Protein AF-0000000086854869 (afdb_homodimer)

Solvent-accessible surface area (backbone atoms only — not comparable to full-atom values): 96751 Å² total; per-residue (Å²): 84,78,43,75,55,81,60,81,89,51,96,61,34,39,35,35,36,17,92,60,83,68,76,50,72,46,82,39,82,44,96,58,51,78,67,49,78,46,69,44,93,82,46,82,34,31,34,37,36,34,31,77,82,24,32,34,31,41,15,74,59,59,65,77,49,76,43,76,53,48,67,45,35,46,86,92,28,68,38,74,41,45,85,90,57,42,91,50,76,58,31,35,40,33,32,29,50,48,97,88,69,44,23,37,59,37,40,31,38,76,92,57,42,40,90,83,57,47,45,76,76,59,96,64,66,37,40,82,89,34,61,43,78,52,81,55,36,35,34,40,33,34,70,57,59,89,39,64,45,45,31,29,16,43,64,82,44,74,72,39,67,46,42,58,61,84,84,40,54,56,74,42,77,44,81,73,42,63,64,79,59,24,35,31,33,35,34,23,32,67,90,49,82,59,32,24,30,33,31,40,34,38,68,66,41,38,46,28,27,82,45,45,73,31,28,31,46,46,82,42,93,89,75,45,73,46,64,35,61,44,74,45,37,53,41,84,40,31,36,38,36,32,32,44,57,97,86,39,33,40,30,32,38,20,54,53,65,38,73,51,75,40,73,36,58,49,35,66,40,42,74,84,68,43,72,46,89,58,48,74,92,66,19,31,35,16,60,43,55,66,70,81,78,60,89,71,63,58,60,36,52,46,56,36,59,62,22,54,29,40,39,35,29,29,21,39,76,32,75,41,55,58,90,89,52,39,25,24,34,37,19,73,52,58,59,58,49,44,40,46,70,40,79,47,52,49,37,72,47,66,23,27,48,44,46,32,38,37,39,32,75,66,60,95,57,60,43,34,60,35,35,38,16,66,46,80,60,74,50,75,44,80,41,72,78,44,93,62,51,27,32,74,60,49,78,47,67,60,91,76,42,43,44,54,44,37,35,41,35,25,24,69,40,98,85,46,67,83,40,76,43,79,46,70,51,61,82,81,37,86,43,70,52,54,78,84,35,44,39,84,43,69,51,43,49,84,88,63,47,42,64,49,50,22,24,35,41,32,31,55,37,72,36,72,87,44,72,49,40,63,48,75,81,58,65,44,76,68,48,78,43,74,27,60,26,49,76,84,50,44,36,48,21,69,53,25,41,54,57,61,75,70,83,67,88,81,75,52,51,42,55,27,61,86,38,61,75,87,52,78,64,53,77,33,34,67,85,37,70,45,72,53,72,75,31,38,33,70,41,81,78,45,58,38,50,63,71,57,60,72,58,64,79,61,50,77,39,70,33,57,77,40,37,41,36,64,48,40,73,46,58,79,59,64,41,50,43,43,43,51,60,43,78,46,39,38,39,80,47,68,69,27,25,24,53,75,72,23,36,35,40,37,32,58,53,82,77,54,69,49,74,44,68,30,72,54,85,77,59,75,56,47,75,47,61,47,75,61,66,46,66,29,57,28,36,40,40,34,38,42,96,66,30,60,31,68,29,75,47,70,36,38,26,40,70,63,68,41,40,54,44,70,47,60,72,53,67,43,48,52,61,36,81,41,64,40,35,52,48,53,32,67,85,54,60,88,67,28,40,31,37,35,28,63,56,86,47,72,71,59,49,78,39,65,51,60,56,50,78,45,64,43,83,61,71,43,80,38,44,39,35,41,33,42,36,34,66,67,24,44,46,66,31,72,50,64,32,38,27,36,83,69,71,47,76,45,53,32,34,55,42,72,70,55,53,78,72,56,85,74,44,70,70,60,35,50,42,53,14,49,44,52,31,49,49,49,20,66,74,61,70,44,65,54,89,34,44,45,37,47,47,50,86,60,81,75,54,34,33,37,35,35,46,47,68,65,86,83,54,77,88,71,74,90,46,72,65,60,52,49,52,51,51,44,51,53,48,43,28,73,64,63,70,39,65,46,37,41,85,85,23,38,74,38,45,40,35,68,45,74,75,70,67,76,66,64,61,83,67,64,60,61,60,52,47,49,51,43,42,46,46,44,43,47,45,46,47,49,46,48,49,53,54,53,60,56,62,75,102,83,78,43,75,53,82,61,81,86,50,99,60,34,40,36,34,36,16,91,62,82,68,75,48,71,46,80,39,82,47,96,56,52,76,68,48,78,47,69,43,92,82,46,83,36,31,33,36,34,35,29,76,82,25,32,33,32,39,16,74,58,59,64,75,49,75,42,77,54,48,65,46,34,47,85,92,28,66,38,74,41,45,86,92,59,42,90,49,78,59,29,35,41,34,32,31,51,47,96,87,70,44,23,37,57,38,39,31,39,77,92,57,45,42,90,83,56,47,43,77,78,58,96,61,67,36,40,82,89,33,59,45,82,55,81,55,36,35,36,39,33,33,70,55,58,88,39,65,47,45,32,29,16,42,63,80,45,73,72,40,65,47,41,57,62,84,85,41,53,55,76,42,77,44,82,71,43,62,64,79,59,24,34,32,34,34,33,22,32,68,91,49,81,60,30,24,29,32,32,38,34,39,67,65,40,38,47,30,25,80,46,43,72,31,28,30,46,48,82,41,90,89,76,44,73,46,64,34,61,42,75,46,37,52,41,85,40,29,34,38,35,32,31,44,56,98,86,39,33,41,28,31,38,18,55,51,64,38,72,52,75,40,73,35,59,49,35,67,40,41,72,85,68,42,73,48,89,56,48,76,92,66,17,30,35,16,62,41,56,65,72,82,80,60,88,70,61,58,61,34,52,45,58,36,59,62,23,53,29,41,39,36,28,30,20,38,77,32,74,39,54,59,88,88,51,38,25,24,34,38,18,72,51,57,59,56,49,41,37,45,70,38,78,47,50,47,37,72,47,67,24,29,45,46,46,31,38,36,37,32,76,66,59,95,60,59,42,34,61,35,35,39,16,65,46,79,60,75,51,75,43,81,43,73,77,42,95,60,50,27,33,72,60,48,77,47,67,61,89,64,50,45,41,56,46,38,34,41,34,23,22,70,40,98,86,44,65,83,39,79,44,78,46,71,52,61,82,80,39,85,42,71,54,52,79,86,35,43,38,84,43,69,52,42,48,85,88,62,48,43,65,48,49,22,25,34,43,31,29,56,37,72,36,74,86,45,72,48,40,63,47,76,82,58,66,44,74,67,48,79,44,75,27,60,27,48,76,84,51,43,38,48,21,69,54,24,41,54,54,61,75,68,82,67,87,83,73,53,50,40,54,27,61,85,38,60,74,88,51,78,63,53,75,33,34,67,85,38,70,44,72,51,73,76,32,37,33,70,42,81,78,44,59,38,51,63,72,57,61,70,58,64,80,62,49,76,39,70,32,57,77,40,38,40,36,64,47,41,73,46,58,78,60,65,42,49,45,44,44,51,62,42,77,46,39,39,39,80,47,67,68,27,24,24,54,74,73,24,35,35,38,37,34,58,52,84,78,55,67,47,77,43,69,30,73,54,84,77,62,75,57,47,75,46,60,48,76,63,66,45,66,28,57,28,36,38,39,33,37,41,97,66,30,61,29,67,27,75,48,70,36,39,28,42,70,65,67,41,40,55,45,70,46,61,73,53,68,45,48,54,61,37,81,40,63,39,36,54,47,52,33,67,86,55,61,89,66,29,40,30,38,35,28,61,55,88,47,72,71,60,49,77,38,64,51,59,55,49,78,46,63,44,84,61,72,43,79,37,44,39,35,41,34,44,36,34,65,69,25,42,46,67,32,73,48,66,30,38,28,36,82,70,70,50,76,43,52,34,34,54,42,72,69,55,53,78,73,56,83,76,44,69,69,61,34,50,44,54,14,50,45,52,31,48,50,49,19,67,74,61,70,45,67,54,90,34,42,46,38,46,48,51,86,62,82,76,53,34,31,37,35,36,44,46,69,66,87,86,58,76,91,73,72,94,48,73,64,60,53,49,52,52,50,45,51,51,49,43,28,74,64,63,69,39,66,46,37,40,86,84,24,40,74,39,44,41,34,68,47,74,73,68,66,75,67,65,66,83,60,67,62,62,61,51,46,49,51,46,43,48,45,44,45,46,46,47,48,50,46,49,48,52,53,54,60,56,66,73,103

Nearest PDB structures (foldseek):
  6ffy-assembly1_A-2  TM=9.409E-01  e=0.000E+00  Mus musculus
  6fg9-assembly1_B  TM=8.526E-01  e=0.000E+00  Mus musculus
  6fg9-assembly1_A  TM=8.224E-01  e=0.000E+00  Mus musculus
  4n7e-assembly1_A  TM=8.550E-01  e=6.011E-34  Homo sapiens
  6x48-assembly1_A  TM=8.491E-01  e=2.958E-33  Homo sapiens

Organism: Herpetotheres cachinnans (NCBI:txid56343)

Secondary structure (DSSP, 8-state):
-EEEPP-SS-SSEEEEE-SSTTSS-EEEEESS-EEEEEE-SS-TT-EEEEETTS-EEEESSTTSS-EEEESSEEEEEEEEPPTTTSS-TTEEEEEEE-TTS-EEEEEEETT---TTT-EE-SSS-B-TT--EEETTEEEEEEEETTEEEEEEEETT---EE-B--TT---SEEEEEE-GGG--EEEEE-TT-SSEEEEEEE-TTS-BEEEEEEEEEEEE-TTS-EEE-EEEPTTSTT-EEEEEEETTEEEEEEESSTTSS-EEBPPPSB-TTSPBP---TTT-EEEE-----S-TT---SPB--TTSTT-EEEEEEEESS--TT--EEEEESSTTSS-EEEESS-EEEEEETTTTEEEEEE--SS-B-EEEEESSTTSS-EEEE--SS-BEEEEEEE-TTS--SEEEEEEESSTTSPEEEEEEE-GGG--EE--GGGEEEEE---TT---EETTEEEEEEEE-TT--EE--TT---EEEEEEPPB-GGGEEE-TTEEE-SS--SS---EEE-TT--TTSPPTT--TT-EEEPP-SEEEPTT----SB--TT----EEEPP-PPPEEEEEEESSS-SEE-TT-EEEEEEEEEES-STT-EEEEE-SSS-EEEEE---TT---EEEE--S-EEEEEEEEEEETTEEEEEEEEEEE-PPP-EEEEE--SEEETT-EEEEEEEEES--GGG-EEEEEETT-SSPEEESSSEEEEE--S-EEEEEEEEEEETTEEEEEEEEEEEES--EEEEEEE-THHHHT----HHHHHHHHHHHHHHHHHHHT--GGGEEEEEPSSSS-EEEEEEPPPTTS-S-S--HHHHHHHHHHHHHHHTT--EEEETTTEEEEEEE--TTTT-----TTTHHHHHHHHHHHHHHHHHHHHHHHHHT-/-EEEPP-SS-SSEEEEE-SSTTSS-EEEEESS-EEEEEE-SS-TT-EEEEETTS-EEEESSTTSS-EEEESSEEEEEEEEPPTTTSS-TTEEEEEEE-TTS-EEEEEEETT---TTT-EE-SSS-B-TT--EEETTEEEEEEEETTEEEEEEEETT---EE-B--TT---SEEEEEE-GGGS-EEEEE-TT-SSEEEEEEE-TTS-BEEEEEEEEEEEE-TTS-EEE-EEEPTTSTT-EEEEEEETTEEEEEEESSTTSS-EEBPPPSB-TTSPBP---TTT-EEEE-----S-TT---SPB--TTSTT-EEEEEEEESS--TT--EEEEESSTTSS-EEEESS-EEEEEETTTTEEEEEE--SS-B-EEEEESSTTSS-EEEE--SS-BEEEEEEE-SSTT--EEEEEEESSTTSPEEEEEEE-GGG--EE--GGGEEEEE---TT---EETTEEEEEEEE-TT--EE--TT---EEEEEEPPB-GGGEEE-TTEEE-SS--SS---EEE-TT--TTSPPTT--TT-EEEPP-SEEEPTT----SB--TT----EEEPP-PPPEEEEEEESSS-SEE-TT-EEEEEEEEEES-STT-EEEEE-SSS-EEEEE---TTT--EEEE--S-EEEEEEEEEEETTEEEEEEEEEEE-PPP-EEEEE--SEEETT-EEEEEEEEES--GGG-EEEEEETT-SSPEEESSSEEEEE--S-EEEEEEEEEEETTEEEEEEEEEEEES--EEEEEEE-THHHHT----HHHHHHHHHHHHHHHHHHHT--GGGEEEEEPSSSS-EEEEEEPPPTTS-S-S--HHHHHHHHHHHHHHHTT--EEEETTTEEEEEEE--TTTT-----TTTHHHHHHHHHHHHHHHHHHHHHHHHHH-

InterPro domains:
  IPR000601 PKD domain [PF18911] (578-648)
  IPR000601 PKD domain [PS50093] (600-660)
  IPR006581 VPS10 [SM00602] (1-564)
  IPR013783 Immunoglobulin-like fold [G3DSA:2.60.40.10] (562-658)
  IPR031777 Sortilin, C-terminal [PF15901] (398-559)
  IPR031778 Sortilin, N-terminal [PF15902] (11-395)
  IPR035986 PKD domain superfamily [SSF49299] (537-657)
  IPR050310 VPS10-related sortilin family receptors [PTHR12106] (1-889)

pLDDT: mean 85.24, std 14.1, range [26.62, 97.12]

Foldseek 3Di:
DWDWDDPPPDQWIWIWDDPPVPPHTDIATDNFAFDDKDAQPPQRQWIWTQGPQRWIWIGNGNPNDIDTQDHQWAPPFKDADDPPLDPDRQKIWTWHQDPVRFIFIWIARNVDRDPVRIDGQDDDGFDGPAWDDDDQKTKTWHDDPNAIWIWIAGSNDHIDTADDPPQQRFPDKAWDDCPQQKTKIWTAGPPHDFFTWIWIADSRRRFIDTQGGAFGWDQAPVRDIDTAKDDAAQAPQWIWTWHADPRFTFIWITQHNRNDIDGFADAQAAQVGHGDPADPPFKGKGFRADDRPDVQDQQHWDHDNLQPFWIKHWFDMGNGTDDPQTWMKITNQNRQHIYTQGRADWRWDAAQSNQKIKTHGDDPDFAQKIWMDRQSRSDIDIDGQDPATFDFRHKDDDPLSQAQKIWTWGGSDPPGDIDIGIDHCVVVADEADDPVQKDKDWHADNVGDQQGLQKTWIFIDGDSPDRHRPGNPHHTTDDIDGAADDQSQKDFTHQWDWDDPDPDDDGDIDGDPVDDQVADDFAAAAPDKDWGALRMDGRRSRPHDHDDDSRPPRDIDGGDFFEWDDKEKDWPDPDLEEEAPDKIWIWIDTRGGHQQQKKKWKDFQPPDIDIDHRCDPVGDIDMDGHHDFDKGKIKIWIDDPNGIDMYIDIHGYDHAWDDKDWDWDQEDEAFDKTKIAIDIPPPDLQQKKKWKDKAPDPHTDIDSHRMDIDGHHDFAWIKMKMWIDHGPHIDMDIDIHGYDHDKDKFKKAKDQVVQVPCPQDQVVQQVVFLLQLVQLCVQLVPDSVQWTWGWDGDPPIMIMIIGHDDPPDDPDDPDPVVVVSVVSSQVCQVVQVGWDADPPGDIMTMHTDPVPPPVPPCPVPPVVVVVVVVVVVVVVVVVVVVVVVVVVD/DKDWDDPPPDPWIWIWDDPPVPPHTDIATDNFAFDDKDAQPPQRQWIWTQGPQGWIWITNGNPNDIDTQDHQWAPPFKDADDPPLDPDRQKIWTWHQDPVRFIFIWIARNVDRDPVRIDGQDDDGFDGPAWDDDDQKIKTWHDDPNAIWIWIAGSNDHIDTADDPPQQRFPDKAWDDCPQQKTWIWTAGPPHDFFTWIWIDDSRRRFIDTQGGAFGWDAAPVRDIDTAKDDAAQAPQWIWTWHADPRFTFIWITQHNRNDIDGFADAQAAQVGHGDPFDPPFKGKGFRADDRDDVQDQQHWDHDNLQPFWIKHWFDMGNGTDDPQTWMKITNQNRQHIYTQGRADWRWDAALSNQKIKTHGDDPDFAQKIWMDRQSRSDIDIDGQDPATFDFRHKDDPPQSQAQKIWTWGGSDPPGDIDIGIDHCVVVADEADDPVQKDKDWHADNVGDQQGLQKTWIFIDGDSPDRHRPGRPHHGTDDIDGAADDPSQKDFTRQWDFDDPDPDDDGDIDGDPVDDLVDDDFAAAAPDKDWGALRMDGRRSRPHDHDDDSRPPRDIDGGDFDEWDDKEKDWPDPDLEDEAPDKIWIWIDTRGGHQQQKKKWKDFQPPDIDIDHRPDPVGDIDMDGHHDFDKGKIKIWIDDPNGIDMYIDIHGYDHAWDDKDWDWDQEDEAFDKTKIAIDTPPPDLQQKKKWKDKAPDPHTDIDSHRMDIDGHHDFAWIKMKMWIDHGPHIDIDMDIHGYDHDKDKFKKAKDQVVQVPCPQDQVVQQVVFLLQLVQLCVQLVPDSVQWTWGWDGDPPIMIMIIGHDDPPDDPDDPDPVVVVSVVSSQVCQVVQVGWDADPPGDIMTMHTDPVPPPPPPPVCPPVVVVVVVVVVVVVVVVVVVVVVVVVVD

Radius of gyration: 49.02 Å; Cα contacts (8 Å, |Δi|>4): 4081; chains: 2; bounding box: 120×153×112 Å

Structure (mmCIF, N/CA/C/O backbone):
data_AF-0000000086854869-model_v1
#
loop_
_entity.id
_entity.type
_entity.pdbx_description
1 polymer 'VPS10 domain-containing receptor SorCS2'
#
loop_
_atom_site.group_PDB
_atom_site.id
_atom_site.type_symbol
_atom_site.label_atom_id
_atom_site.label_alt_id
_atom_site.label_comp_id
_atom_site.label_asym_id
_atom_site.label_entity_id
_atom_site.label_seq_id
_atom_site.pdbx_PDB_ins_code
_atom_site.Cartn_x
_atom_site.Cartn_y
_atom_site.Cartn_z
_atom_site.occupancy
_atom_site.B_iso_or_equiv
_atom_site.auth_seq_id
_atom_site.auth_comp_id
_atom_site.auth_asym_id
_atom_site.auth_atom_id
_atom_site.pdbx_PDB_model_num
ATOM 1 N N . ILE A 1 1 ? 37.062 -22.625 -26.094 1 87.75 1 ILE A N 1
ATOM 2 C CA . ILE A 1 1 ? 37 -23.016 -24.688 1 87.75 1 ILE A CA 1
ATOM 3 C C . ILE A 1 1 ? 37.156 -21.797 -23.797 1 87.75 1 ILE A C 1
ATOM 5 O O . ILE A 1 1 ? 38.031 -20.953 -24.016 1 87.75 1 ILE A O 1
ATOM 9 N N . ILE A 1 2 ? 36.219 -21.719 -22.906 1 89.56 2 ILE A N 1
ATOM 10 C CA . ILE A 1 2 ? 36.312 -20.672 -21.906 1 89.56 2 ILE A CA 1
ATOM 11 C C . ILE A 1 2 ? 36.438 -21.281 -20.516 1 89.56 2 ILE A C 1
ATOM 13 O O . ILE A 1 2 ? 35.625 -22.125 -20.125 1 89.56 2 ILE A O 1
ATOM 17 N N . LEU A 1 3 ? 37.438 -20.922 -19.766 1 89.44 3 LEU A N 1
ATOM 18 C CA . LEU A 1 3 ? 37.625 -21.297 -18.375 1 89.44 3 LEU A CA 1
ATOM 19 C C . LEU A 1 3 ? 37.469 -20.078 -17.469 1 89.44 3 LEU A C 1
ATOM 21 O O . LEU A 1 3 ? 37.938 -18.984 -17.812 1 89.44 3 LEU A O 1
ATOM 25 N N . VAL A 1 4 ? 36.719 -20.297 -16.438 1 88.81 4 VAL A N 1
ATOM 26 C CA . VAL A 1 4 ? 36.5 -19.219 -15.469 1 88.81 4 VAL A CA 1
ATOM 27 C C . VAL A 1 4 ? 37.406 -19.422 -14.25 1 88.81 4 VAL A C 1
ATOM 29 O O . VAL A 1 4 ? 37.5 -20.531 -13.719 1 88.81 4 VAL A O 1
ATOM 32 N N . SER A 1 5 ? 38.031 -18.328 -13.789 1 83.56 5 SER A N 1
ATOM 33 C CA . SER A 1 5 ? 38.969 -18.406 -12.656 1 83.56 5 SER A CA 1
ATOM 34 C C . SER A 1 5 ? 38.188 -18.516 -11.336 1 83.56 5 SER A C 1
ATOM 36 O O . SER A 1 5 ? 37.062 -18.062 -11.242 1 83.56 5 SER A O 1
ATOM 38 N N . SER A 1 6 ? 38.531 -19.297 -10.266 1 71.69 6 SER A N 1
ATOM 39 C CA . SER A 1 6 ? 37.938 -19.484 -8.961 1 71.69 6 SER A CA 1
ATOM 40 C C . SER A 1 6 ? 37.938 -18.203 -8.148 1 71.69 6 SER A C 1
ATOM 42 O O . SER A 1 6 ? 38.844 -17.391 -8.273 1 71.69 6 SER A O 1
ATOM 44 N N . SER A 1 7 ? 36.75 -17.75 -7.77 1 59.97 7 SER A N 1
ATOM 45 C CA . SER A 1 7 ? 36.5 -16.5 -7.062 1 59.97 7 SER A CA 1
ATOM 46 C C . SER A 1 7 ? 37.219 -16.484 -5.711 1 59.97 7 SER A C 1
ATOM 48 O O . SER A 1 7 ? 37.031 -15.562 -4.91 1 59.97 7 SER A O 1
ATOM 50 N N . HIS A 1 8 ? 37.938 -17.422 -5.18 1 53.06 8 HIS A N 1
ATOM 51 C CA . HIS A 1 8 ? 38.281 -17.328 -3.766 1 53.06 8 HIS A CA 1
ATOM 52 C C . HIS A 1 8 ? 38.656 -15.898 -3.383 1 53.06 8 HIS A C 1
ATOM 54 O O . HIS A 1 8 ? 38.156 -15.375 -2.377 1 53.06 8 HIS A O 1
ATOM 60 N N . ASN A 1 9 ? 39.938 -15.531 -3.414 1 50.47 9 ASN A N 1
ATOM 61 C CA . ASN A 1 9 ? 40.531 -14.352 -2.787 1 50.47 9 ASN A CA 1
ATOM 62 C C . ASN A 1 9 ? 40.312 -13.102 -3.633 1 50.47 9 ASN A C 1
ATOM 64 O O . ASN A 1 9 ? 40.719 -12.008 -3.248 1 50.47 9 ASN A O 1
ATOM 68 N N . ASP A 1 10 ? 40.031 -13.195 -4.902 1 52.78 10 ASP A N 1
ATOM 69 C CA . ASP A 1 10 ? 40.312 -12.008 -5.707 1 52.78 10 ASP A CA 1
ATOM 70 C C . ASP A 1 10 ? 39.031 -11.258 -6.02 1 52.78 10 ASP A C 1
ATOM 72 O O . ASP A 1 10 ? 38 -11.867 -6.297 1 52.78 10 ASP A O 1
ATOM 76 N N . ARG A 1 11 ? 39.062 -10 -5.77 1 61.31 11 ARG A N 1
ATOM 77 C CA . ARG A 1 11 ? 38.094 -8.922 -6.031 1 61.31 11 ARG A CA 1
ATOM 78 C C . ARG A 1 11 ? 37.656 -8.922 -7.488 1 61.31 11 ARG A C 1
ATOM 80 O O . ARG A 1 11 ? 36.625 -8.352 -7.824 1 61.31 11 ARG A O 1
ATOM 87 N N . ASP A 1 12 ? 38.5 -9.609 -8.344 1 73.88 12 ASP A N 1
ATOM 88 C CA . ASP A 1 12 ? 38.188 -9.578 -9.766 1 73.88 12 ASP A CA 1
ATOM 89 C C . ASP A 1 12 ? 38.219 -10.984 -10.367 1 73.88 12 ASP A C 1
ATOM 91 O O . ASP A 1 12 ? 38.969 -11.852 -9.891 1 73.88 12 ASP A O 1
ATOM 95 N N . GLN A 1 13 ? 37.281 -11.477 -11.172 1 84.19 13 GLN A N 1
ATOM 96 C CA . GLN A 1 13 ? 37.219 -12.734 -11.914 1 84.19 13 GLN A CA 1
ATOM 97 C C . GLN A 1 13 ? 37.75 -12.562 -13.336 1 84.19 13 GLN A C 1
ATOM 99 O O . GLN A 1 13 ? 37.656 -11.477 -13.906 1 84.19 13 GLN A O 1
ATOM 104 N N . SER A 1 14 ? 38.625 -13.578 -13.773 1 88.94 14 SER A N 1
ATOM 105 C CA . SER A 1 14 ? 39.188 -13.539 -15.133 1 88.94 14 SER A CA 1
ATOM 106 C C . SER A 1 14 ? 38.719 -14.75 -15.938 1 88.94 14 SER A C 1
ATOM 108 O O . SER A 1 14 ? 38.438 -15.812 -15.367 1 88.94 14 SER A O 1
ATOM 110 N N . LEU A 1 15 ? 38.594 -14.562 -17.234 1 91.56 15 LEU A N 1
ATOM 111 C CA . LEU A 1 15 ? 38.312 -15.641 -18.188 1 91.56 15 LEU A CA 1
ATOM 112 C C . LEU A 1 15 ? 39.562 -16.062 -18.922 1 91.56 15 LEU A C 1
ATOM 114 O O . LEU A 1 15 ? 40.406 -15.234 -19.25 1 91.56 15 LEU A O 1
ATOM 118 N N . PHE A 1 16 ? 39.75 -17.328 -19.078 1 91.94 16 PHE A N 1
ATOM 119 C CA . PHE A 1 16 ? 40.781 -17.891 -19.953 1 91.94 16 PHE A CA 1
ATOM 120 C C . PHE A 1 16 ? 40.188 -18.422 -21.234 1 91.94 16 PHE A C 1
ATOM 122 O O . PHE A 1 16 ? 39.469 -19.438 -21.219 1 91.94 16 PHE A O 1
ATOM 129 N N . ILE A 1 17 ? 40.438 -17.781 -22.297 1 92 17 ILE A N 1
ATOM 130 C CA . ILE A 1 17 ? 39.781 -18.078 -23.562 1 92 17 ILE A CA 1
ATOM 131 C C . ILE A 1 17 ? 40.75 -18.766 -24.5 1 92 17 ILE A C 1
ATOM 133 O O . ILE A 1 17 ? 41.906 -18.312 -24.688 1 92 17 ILE A O 1
ATOM 137 N N . SER A 1 18 ? 40.375 -19.891 -25.062 1 91.38 18 SER A N 1
ATOM 138 C CA . SER A 1 18 ? 41.156 -20.594 -26.094 1 91.38 18 SER A CA 1
ATOM 139 C C . SER A 1 18 ? 40.344 -20.719 -27.375 1 91.38 18 SER A C 1
ATOM 141 O O . SER A 1 18 ? 39.156 -21.094 -27.359 1 91.38 18 SER A O 1
ATOM 143 N N . THR A 1 19 ? 40.969 -20.375 -28.531 1 88.44 19 THR A N 1
ATOM 144 C CA . THR A 1 19 ? 40.312 -20.516 -29.828 1 88.44 19 THR A CA 1
ATOM 145 C C . THR A 1 19 ? 40.906 -21.672 -30.609 1 88.44 19 THR A C 1
ATOM 147 O O . THR A 1 19 ? 40.531 -21.906 -31.766 1 88.44 19 THR A O 1
ATOM 150 N N . ASP A 1 20 ? 41.875 -22.375 -30.016 1 88.88 20 ASP A N 1
ATOM 151 C CA . ASP A 1 20 ? 42.562 -23.469 -30.719 1 88.88 20 ASP A CA 1
ATOM 152 C C . ASP A 1 20 ? 42.469 -24.766 -29.938 1 88.88 20 ASP A C 1
ATOM 154 O O . ASP A 1 20 ? 43.469 -25.484 -29.797 1 88.88 20 ASP A O 1
ATOM 158 N N . GLU A 1 21 ? 41.344 -24.891 -29.281 1 83.12 21 GLU A N 1
ATOM 159 C CA . GLU A 1 21 ? 41 -26.141 -28.625 1 83.12 21 GLU A CA 1
ATOM 160 C C . GLU A 1 21 ? 41.938 -26.422 -27.453 1 83.12 21 GLU A C 1
ATOM 162 O O . GLU A 1 21 ? 42.344 -27.578 -27.234 1 83.12 21 GLU A O 1
ATOM 167 N N . GLY A 1 22 ? 42.406 -25.344 -26.828 1 85.06 22 GLY A N 1
ATOM 168 C CA . GLY A 1 22 ? 43.125 -25.5 -25.562 1 85.06 22 GLY A CA 1
ATOM 169 C C . GLY A 1 22 ? 44.625 -25.406 -25.734 1 85.06 22 GLY A C 1
ATOM 170 O O . GLY A 1 22 ? 45.375 -25.531 -24.75 1 85.06 22 GLY A O 1
ATOM 171 N N . ALA A 1 23 ? 45.125 -25.125 -26.984 1 87.94 23 ALA A N 1
ATOM 172 C CA . ALA A 1 23 ? 46.562 -25.016 -27.188 1 87.94 23 ALA A CA 1
ATOM 173 C C . ALA A 1 23 ? 47.094 -23.734 -26.562 1 87.94 23 ALA A C 1
ATOM 175 O O . ALA A 1 23 ? 48.188 -23.75 -25.938 1 87.94 23 ALA A O 1
ATOM 176 N N . THR A 1 24 ? 46.438 -22.656 -26.781 1 89.81 24 THR A N 1
ATOM 177 C CA . THR A 1 24 ? 46.812 -21.375 -26.188 1 89.81 24 THR A CA 1
ATOM 178 C C . THR A 1 24 ? 45.625 -20.734 -25.5 1 89.81 24 THR A C 1
ATOM 180 O O . THR A 1 24 ? 44.469 -20.875 -25.953 1 89.81 24 THR A O 1
ATOM 183 N N . PHE A 1 25 ? 45.875 -20.188 -24.312 1 91.25 25 PHE A N 1
ATOM 184 C CA . PHE A 1 25 ? 44.812 -19.516 -23.562 1 91.25 25 PHE A CA 1
ATOM 185 C C . PHE A 1 25 ? 45.156 -18.031 -23.375 1 91.25 25 PHE A C 1
ATOM 187 O O . PHE A 1 25 ? 46.312 -17.688 -23.141 1 91.25 25 PHE A O 1
ATOM 194 N N . GLN A 1 26 ? 44.188 -17.172 -23.672 1 91.81 26 GLN A N 1
ATOM 195 C CA . GLN A 1 26 ? 44.281 -15.734 -23.406 1 91.81 26 GLN A CA 1
ATOM 196 C C . GLN A 1 26 ? 43.5 -15.344 -22.156 1 91.81 26 GLN A C 1
ATOM 198 O O . GLN A 1 26 ? 42.344 -15.766 -21.984 1 91.81 26 GLN A O 1
ATOM 203 N N . LYS A 1 27 ? 44.125 -14.68 -21.328 1 90.25 27 LYS A N 1
ATOM 204 C CA . LYS A 1 27 ? 43.5 -14.219 -20.109 1 90.25 27 LYS A CA 1
ATOM 205 C C . LYS A 1 27 ? 42.75 -12.914 -20.344 1 90.25 27 LYS A C 1
ATOM 207 O O . LYS A 1 27 ? 43.312 -11.961 -20.891 1 90.25 27 LYS A O 1
ATOM 212 N N . GLN A 1 28 ? 41.469 -12.812 -20.047 1 89.62 28 GLN A N 1
ATOM 213 C CA . GLN A 1 28 ? 40.625 -11.641 -20.203 1 89.62 28 GLN A CA 1
ATOM 214 C C . GLN A 1 28 ? 39.969 -11.266 -18.875 1 89.62 28 GLN A C 1
ATOM 216 O O . GLN A 1 28 ? 39.156 -12.031 -18.328 1 89.62 28 GLN A O 1
ATOM 221 N N . PRO A 1 29 ? 40.312 -10.078 -18.359 1 88.62 29 PRO A N 1
ATOM 222 C CA . PRO A 1 29 ? 39.656 -9.656 -17.109 1 88.62 29 PRO A CA 1
ATOM 223 C C . PRO A 1 29 ? 38.219 -9.227 -17.328 1 88.62 29 PRO A C 1
ATOM 225 O O . PRO A 1 29 ? 37.875 -8.594 -18.344 1 88.62 29 PRO A O 1
ATOM 228 N N . ILE A 1 30 ? 37.312 -9.633 -16.453 1 88.62 30 ILE A N 1
ATOM 229 C CA . ILE A 1 30 ? 35.938 -9.219 -16.516 1 88.62 30 ILE A CA 1
ATOM 230 C C . ILE A 1 30 ? 35.531 -8.5 -15.234 1 88.62 30 ILE A C 1
ATOM 232 O O . ILE A 1 30 ? 36.188 -8.664 -14.195 1 88.62 30 ILE A O 1
ATOM 236 N N . THR A 1 31 ? 34.438 -7.68 -15.266 1 86.25 31 THR A N 1
ATOM 237 C CA . THR A 1 31 ? 34.062 -6.816 -14.164 1 86.25 31 THR A CA 1
ATOM 238 C C . THR A 1 31 ? 32.906 -7.434 -13.367 1 86.25 31 THR A C 1
ATOM 240 O O . THR A 1 31 ? 32.281 -6.766 -12.539 1 86.25 31 THR A O 1
ATOM 243 N N . PHE A 1 32 ? 32.562 -8.609 -13.734 1 89.19 32 PHE A N 1
ATOM 244 C CA . PHE A 1 32 ? 31.469 -9.281 -13.031 1 89.19 32 PHE A CA 1
ATOM 245 C C . PHE A 1 32 ? 31.844 -10.719 -12.695 1 89.19 32 PHE A C 1
ATOM 247 O O . PHE A 1 32 ? 32.875 -11.219 -13.164 1 89.19 32 PHE A O 1
ATOM 254 N N . PHE A 1 33 ? 31.062 -11.32 -11.797 1 89.38 33 PHE A N 1
ATOM 255 C CA . PHE A 1 33 ? 31.297 -12.711 -11.422 1 89.38 33 PHE A CA 1
ATOM 256 C C . PHE A 1 33 ? 30.344 -13.633 -12.172 1 89.38 33 PHE A C 1
ATOM 258 O O . PHE A 1 33 ? 29.125 -13.539 -12.016 1 89.38 33 PHE A O 1
ATOM 265 N N . VAL A 1 34 ? 30.969 -14.547 -12.93 1 90.88 34 VAL A N 1
ATOM 266 C CA . VAL A 1 34 ? 30.188 -15.438 -13.781 1 90.88 34 VAL A CA 1
ATOM 267 C C . VAL A 1 34 ? 29.609 -16.578 -12.953 1 90.88 34 VAL A C 1
ATOM 269 O O . VAL A 1 34 ? 30.312 -17.172 -12.125 1 90.88 34 VAL A O 1
ATOM 272 N N . GLU A 1 35 ? 28.391 -16.844 -13.102 1 90.94 35 GLU A N 1
ATOM 273 C CA . GLU A 1 35 ? 27.75 -18.031 -12.539 1 90.94 35 GLU A CA 1
ATOM 274 C C . GLU A 1 35 ? 27.547 -19.094 -13.609 1 90.94 35 GLU A C 1
ATOM 276 O O . GLU A 1 35 ? 27.844 -20.281 -13.375 1 90.94 35 GLU A O 1
ATOM 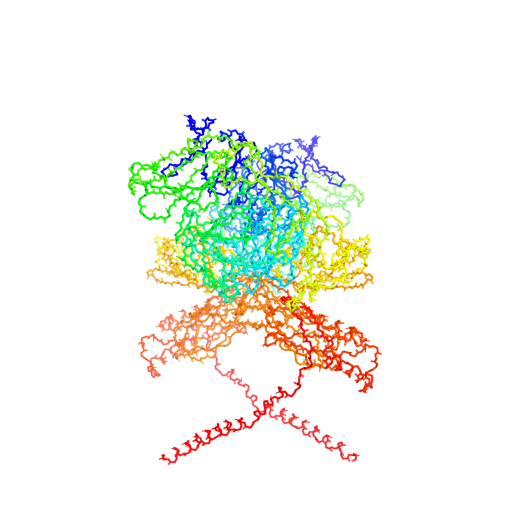281 N N . THR A 1 36 ? 27 -18.75 -14.758 1 92.75 36 THR A N 1
ATOM 282 C CA . THR A 1 36 ? 26.781 -19.688 -15.867 1 92.75 36 THR A CA 1
ATOM 283 C C . THR A 1 36 ? 27.094 -19 -17.203 1 92.75 36 THR A C 1
ATOM 285 O O . THR A 1 36 ? 26.906 -17.797 -17.344 1 92.75 36 THR A O 1
ATOM 288 N N . LEU A 1 37 ? 27.641 -19.812 -18.156 1 93.88 37 LEU A N 1
ATOM 289 C CA . LEU A 1 37 ? 27.875 -19.375 -19.531 1 93.88 37 LEU A CA 1
ATOM 290 C C . LEU A 1 37 ? 27 -20.141 -20.516 1 93.88 37 LEU A C 1
ATOM 292 O O . LEU A 1 37 ? 26.828 -21.359 -20.391 1 93.88 37 LEU A O 1
ATOM 296 N N . LEU A 1 38 ? 26.359 -19.453 -21.422 1 94.12 38 LEU A N 1
ATOM 297 C CA . LEU A 1 38 ? 25.531 -20.062 -22.453 1 94.12 38 LEU A CA 1
ATOM 298 C C . LEU A 1 38 ? 26.047 -19.719 -23.844 1 94.12 38 LEU A C 1
ATOM 300 O O . LEU A 1 38 ? 25.953 -18.562 -24.266 1 94.12 38 LEU A O 1
ATOM 304 N N . PHE A 1 39 ? 26.484 -20.703 -24.5 1 93.75 39 PHE A N 1
ATOM 305 C CA . PHE A 1 39 ? 27.016 -20.5 -25.844 1 93.75 39 PHE A CA 1
ATOM 306 C C . PHE A 1 39 ? 25.891 -20.516 -26.875 1 93.75 39 PHE A C 1
ATOM 308 O O . PHE A 1 39 ? 24.906 -21.25 -26.719 1 93.75 39 PHE A O 1
ATOM 315 N N . HIS A 1 40 ? 26.016 -19.656 -27.875 1 92.56 40 HIS A N 1
ATOM 316 C CA . HIS A 1 40 ? 25.062 -19.703 -28.969 1 92.56 40 HIS A CA 1
ATOM 317 C C . HIS A 1 40 ? 25.125 -21.031 -29.703 1 92.56 40 HIS A C 1
ATOM 319 O O . HIS A 1 40 ? 26.219 -21.578 -29.922 1 92.56 40 HIS A O 1
ATOM 325 N N . PRO A 1 41 ? 24.062 -21.578 -30.109 1 89 41 PRO A N 1
ATOM 326 C CA . PRO A 1 41 ? 24.047 -22.922 -30.703 1 89 41 PRO A CA 1
ATOM 327 C C . PRO A 1 41 ? 24.688 -22.969 -32.094 1 89 41 PRO A C 1
ATOM 329 O O . PRO A 1 41 ? 25.219 -24.016 -32.5 1 89 41 PRO A O 1
ATOM 332 N N . LYS A 1 42 ? 24.703 -21.953 -32.812 1 89.38 42 LYS A N 1
ATOM 333 C CA . LYS A 1 42 ? 25.203 -21.969 -34.188 1 89.38 42 LYS A CA 1
ATOM 334 C C . LYS A 1 42 ? 26.422 -21.078 -34.344 1 89.38 42 LYS A C 1
ATOM 336 O O . LYS A 1 42 ? 27.359 -21.406 -35.062 1 89.38 42 LYS A O 1
ATOM 341 N N . GLU A 1 43 ? 26.328 -20 -33.562 1 90.31 43 GLU A N 1
ATOM 342 C CA . GLU A 1 43 ? 27.422 -19.031 -33.688 1 90.31 43 GLU A CA 1
ATOM 343 C C . GLU A 1 43 ? 28.438 -19.188 -32.562 1 90.31 43 GLU A C 1
ATOM 345 O O . GLU A 1 43 ? 28.125 -18.875 -31.406 1 90.31 43 GLU A O 1
ATOM 350 N N . GLU A 1 44 ? 29.625 -19.469 -32.812 1 89.06 44 GLU A N 1
ATOM 351 C CA . GLU A 1 44 ? 30.641 -19.859 -31.828 1 89.06 44 GLU A CA 1
ATOM 352 C C . GLU A 1 44 ? 31.141 -18.656 -31.047 1 89.06 44 GLU A C 1
ATOM 354 O O . GLU A 1 44 ? 31.625 -18.812 -29.922 1 89.06 44 GLU A O 1
ATOM 359 N N . ASP A 1 45 ? 31 -17.484 -31.609 1 91 45 ASP A N 1
ATOM 360 C CA . ASP A 1 45 ? 31.594 -16.312 -30.953 1 91 45 ASP A CA 1
ATOM 361 C C . ASP A 1 45 ? 30.594 -15.672 -29.984 1 91 45 ASP A C 1
ATOM 363 O O . ASP A 1 45 ? 30.969 -14.812 -29.188 1 91 45 ASP A O 1
ATOM 367 N N . LYS A 1 46 ? 29.453 -16.016 -30.078 1 93.19 46 LYS A N 1
ATOM 368 C CA . LYS A 1 46 ? 28.422 -15.391 -29.25 1 93.19 46 LYS A CA 1
ATOM 369 C C . LYS A 1 46 ? 28.219 -16.172 -27.953 1 93.19 46 LYS A C 1
ATOM 371 O O . LYS A 1 46 ? 27.984 -17.391 -27.984 1 93.19 46 LYS A O 1
ATOM 376 N N . VAL A 1 47 ? 28.328 -15.477 -26.812 1 94.94 47 VAL A N 1
ATOM 377 C CA . VAL A 1 47 ? 28.188 -16.125 -25.516 1 94.94 47 VAL A CA 1
ATOM 378 C C . VAL A 1 47 ? 27.406 -15.227 -24.578 1 94.94 47 VAL A C 1
ATOM 380 O O . VAL A 1 47 ? 27.609 -14.008 -24.547 1 94.94 47 VAL A O 1
ATOM 383 N N . LEU A 1 48 ? 26.453 -15.797 -23.859 1 95.06 48 LEU A N 1
ATOM 384 C CA . LEU A 1 48 ? 25.734 -15.117 -22.797 1 95.06 48 LEU A CA 1
ATOM 385 C C . LEU A 1 48 ? 26.312 -15.461 -21.438 1 95.06 48 LEU A C 1
ATOM 387 O O . LEU A 1 48 ? 26.719 -16.609 -21.203 1 95.06 48 LEU A O 1
ATOM 391 N N . ALA A 1 49 ? 26.359 -14.492 -20.547 1 94.94 49 ALA A N 1
ATOM 392 C CA . ALA A 1 49 ? 26.844 -14.719 -19.188 1 94.94 49 ALA A CA 1
ATOM 393 C C . ALA A 1 49 ? 25.812 -14.289 -18.141 1 94.94 49 ALA A C 1
ATOM 395 O O . ALA A 1 49 ? 25.312 -13.164 -18.188 1 94.94 49 ALA A O 1
ATOM 396 N N . TYR A 1 50 ? 25.422 -15.156 -17.328 1 95.69 50 TYR A N 1
ATOM 397 C CA . TYR A 1 50 ? 24.625 -14.859 -16.141 1 95.69 50 TYR A CA 1
ATOM 398 C C . TYR A 1 50 ? 25.516 -14.672 -14.914 1 95.69 50 TYR A C 1
ATOM 400 O O . TYR A 1 50 ? 26.375 -15.508 -14.633 1 95.69 50 TYR A O 1
ATOM 408 N N . THR A 1 51 ? 25.297 -13.609 -14.164 1 93.81 51 THR A N 1
ATOM 409 C CA . THR A 1 51 ? 26.188 -13.258 -13.07 1 93.81 51 THR A CA 1
ATOM 410 C C . THR A 1 51 ? 25.578 -13.641 -11.727 1 93.81 51 THR A C 1
ATOM 412 O O . THR A 1 51 ? 24.391 -13.906 -11.633 1 93.81 51 THR A O 1
ATOM 415 N N . LYS A 1 52 ? 26.359 -13.625 -10.711 1 88.94 52 LYS A N 1
ATOM 416 C CA . LYS A 1 52 ? 25.922 -13.93 -9.352 1 88.94 52 LYS A CA 1
ATOM 417 C C . LYS A 1 52 ? 24.969 -12.859 -8.828 1 88.94 52 LYS A C 1
ATOM 419 O O . LYS A 1 52 ? 24.125 -13.141 -7.961 1 88.94 52 LYS A O 1
ATOM 424 N N . GLU A 1 53 ? 25.062 -11.727 -9.422 1 88.06 53 GLU A N 1
ATOM 425 C CA . GLU A 1 53 ? 24.203 -10.617 -9 1 88.06 53 GLU A CA 1
ATOM 426 C C . GLU A 1 53 ? 22.875 -10.625 -9.75 1 88.06 53 GLU A C 1
ATOM 428 O O . GLU A 1 53 ? 22.062 -9.711 -9.586 1 88.06 53 GLU A O 1
ATOM 433 N N . GLY A 1 54 ? 22.609 -11.633 -10.555 1 91.31 54 GLY A N 1
ATOM 434 C CA . GLY A 1 54 ? 21.344 -11.742 -11.281 1 91.31 54 GLY A CA 1
ATOM 435 C C . GLY A 1 54 ? 21.297 -10.875 -12.523 1 91.31 54 GLY A C 1
ATOM 436 O O . GLY A 1 54 ? 20.25 -10.344 -12.875 1 91.31 54 GLY A O 1
ATOM 437 N N . LYS A 1 55 ? 22.516 -10.633 -13.148 1 93.75 55 LYS A N 1
ATOM 438 C CA . LYS A 1 55 ? 22.594 -9.852 -14.375 1 93.75 55 LYS A CA 1
ATOM 439 C C . LYS A 1 55 ? 22.938 -10.734 -15.57 1 93.75 55 LYS A C 1
ATOM 441 O O . LYS A 1 55 ? 23.531 -11.805 -15.406 1 93.75 55 LYS A O 1
ATOM 446 N N . ALA A 1 56 ? 22.469 -10.281 -16.688 1 94.38 56 ALA A N 1
ATOM 447 C CA . ALA A 1 56 ? 22.797 -10.984 -17.922 1 94.38 56 ALA A CA 1
ATOM 448 C C . ALA A 1 56 ? 23.625 -10.117 -18.859 1 94.38 56 ALA A C 1
ATOM 450 O O . ALA A 1 56 ? 23.297 -8.961 -19.109 1 94.38 56 ALA A O 1
ATOM 451 N N . TYR A 1 57 ? 24.812 -10.648 -19.281 1 94.88 57 TYR A N 1
ATOM 452 C CA . TYR A 1 57 ? 25.703 -9.984 -20.219 1 94.88 57 TYR A CA 1
ATOM 453 C C . TYR A 1 57 ? 25.812 -10.781 -21.516 1 94.88 57 TYR A C 1
ATOM 455 O O . TYR A 1 57 ? 25.578 -11.992 -21.531 1 94.88 57 TYR A O 1
ATOM 463 N N . VAL A 1 58 ? 26.094 -10.133 -22.578 1 94.75 58 VAL A N 1
ATOM 464 C CA . VAL A 1 58 ? 26.297 -10.812 -23.859 1 94.75 58 VAL A CA 1
ATOM 465 C C . VAL A 1 58 ? 27.609 -10.367 -24.469 1 94.75 58 VAL A C 1
ATOM 467 O O . VAL A 1 58 ? 28.016 -9.211 -24.312 1 94.75 58 VAL A O 1
ATOM 470 N N . SER A 1 59 ? 28.312 -11.312 -25.031 1 94.56 59 SER A N 1
ATOM 471 C CA . SER A 1 59 ? 29.531 -11.039 -25.797 1 94.56 59 SER A CA 1
ATOM 472 C C . SER A 1 59 ? 29.422 -11.562 -27.219 1 94.56 59 SER A C 1
ATOM 474 O O . SER A 1 59 ? 28.891 -12.656 -27.438 1 94.56 59 SER A O 1
ATOM 476 N N . MET A 1 60 ? 29.906 -10.781 -28.203 1 92.56 60 MET A N 1
ATOM 477 C CA . MET A 1 60 ? 29.875 -11.18 -29.609 1 92.56 60 MET A CA 1
ATOM 478 C C . MET A 1 60 ? 31.266 -11.547 -30.094 1 92.56 60 MET A C 1
ATOM 480 O O . MET A 1 60 ? 31.453 -11.852 -31.281 1 92.56 60 MET A O 1
ATOM 484 N N . ASP A 1 61 ? 32.219 -11.516 -29.219 1 91.25 61 ASP A N 1
ATOM 485 C CA . ASP A 1 61 ? 33.594 -11.812 -29.609 1 91.25 61 ASP A CA 1
ATOM 486 C C . ASP A 1 61 ? 34.25 -12.797 -28.625 1 91.25 61 ASP A C 1
ATOM 488 O O . ASP A 1 61 ? 35.406 -12.617 -28.219 1 91.25 61 ASP A O 1
ATOM 492 N N . LEU A 1 62 ? 33.469 -13.719 -28.219 1 91.62 62 LEU A N 1
ATOM 493 C CA . LEU A 1 62 ? 33.906 -14.836 -27.391 1 91.62 62 LEU A CA 1
ATOM 494 C C . LEU A 1 62 ? 34.469 -14.344 -26.062 1 91.62 62 LEU A C 1
ATOM 496 O O . LEU A 1 62 ? 35.531 -14.812 -25.609 1 91.62 62 LEU A O 1
ATOM 500 N N . GLY A 1 63 ? 33.875 -13.234 -25.438 1 89.38 63 GLY A N 1
ATOM 501 C CA . GLY A 1 63 ? 34.156 -12.828 -24.078 1 89.38 63 GLY A CA 1
ATOM 502 C C . GLY A 1 63 ? 35.156 -11.688 -23.984 1 89.38 63 GLY A C 1
ATOM 503 O O . GLY A 1 63 ? 35.562 -11.281 -22.891 1 89.38 63 GLY A O 1
ATOM 504 N N . LYS A 1 64 ? 35.531 -11.094 -25.078 1 88.5 64 LYS A N 1
ATOM 505 C CA . LYS A 1 64 ? 36.469 -9.953 -25.062 1 88.5 64 LYS A CA 1
ATOM 506 C C . LYS A 1 64 ? 35.75 -8.688 -24.594 1 88.5 64 LYS A C 1
ATOM 508 O O . LYS A 1 64 ? 36.281 -7.949 -23.75 1 88.5 64 LYS A O 1
ATOM 513 N N . LYS A 1 65 ? 34.594 -8.516 -25.203 1 90.75 65 LYS A N 1
ATOM 514 C CA . LYS A 1 65 ? 33.75 -7.398 -24.797 1 90.75 65 LYS A CA 1
ATOM 515 C C . LYS A 1 65 ? 32.375 -7.883 -24.344 1 90.75 65 LYS A C 1
ATOM 517 O O . LYS A 1 65 ? 31.812 -8.812 -24.938 1 90.75 65 LYS A O 1
ATOM 522 N N . TRP A 1 66 ? 31.953 -7.281 -23.25 1 92.44 66 TRP A N 1
ATOM 523 C CA . TRP A 1 66 ? 30.672 -7.684 -22.688 1 92.44 66 TRP A CA 1
ATOM 524 C C . TRP A 1 66 ? 29.703 -6.508 -22.656 1 92.44 66 TRP A C 1
ATOM 526 O O . TRP A 1 66 ? 30.094 -5.383 -22.344 1 92.44 66 TRP A O 1
ATOM 536 N N . ILE A 1 67 ? 28.547 -6.738 -23.078 1 90.75 67 ILE A N 1
ATOM 537 C CA . ILE A 1 67 ? 27.453 -5.766 -23.047 1 90.75 67 ILE A CA 1
ATOM 538 C C . ILE A 1 67 ? 26.391 -6.223 -22.047 1 90.75 67 ILE A C 1
ATOM 540 O O . ILE A 1 67 ? 25.953 -7.375 -22.078 1 90.75 67 ILE A O 1
ATOM 544 N N . LEU A 1 68 ? 25.969 -5.309 -21.156 1 91.88 68 LEU A N 1
ATOM 545 C CA . LEU A 1 68 ? 24.906 -5.621 -20.219 1 91.88 68 LEU A CA 1
ATOM 546 C C . LEU A 1 68 ? 23.547 -5.668 -20.922 1 91.88 68 LEU A C 1
ATOM 548 O O . LEU A 1 68 ? 23.156 -4.707 -21.578 1 91.88 68 LEU A O 1
ATOM 552 N N . LEU A 1 69 ? 22.875 -6.699 -20.844 1 91.31 69 LEU A N 1
ATOM 553 C CA . LEU A 1 69 ? 21.578 -6.848 -21.453 1 91.31 69 LEU A CA 1
ATOM 554 C C . LEU A 1 69 ? 20.469 -6.395 -20.516 1 91.31 69 LEU A C 1
ATOM 556 O O . LEU A 1 69 ? 19.656 -5.535 -20.875 1 91.31 69 LEU A O 1
ATOM 560 N N . GLN A 1 70 ? 20.359 -7.062 -19.328 1 90.38 70 GLN A N 1
ATOM 561 C CA . GLN A 1 70 ? 19.297 -6.773 -18.375 1 90.38 70 GLN A CA 1
ATOM 562 C C . GLN A 1 70 ? 19.75 -7.059 -16.938 1 90.38 70 GLN A C 1
ATOM 564 O O . GLN A 1 70 ? 20.656 -7.855 -16.719 1 90.38 70 GLN A O 1
ATOM 569 N N . GLU A 1 71 ? 19.078 -6.375 -16.031 1 89.25 71 GLU A N 1
ATOM 570 C CA . GLU A 1 71 ? 19.312 -6.621 -14.617 1 89.25 71 GLU A CA 1
ATOM 571 C C . GLU A 1 71 ? 18.172 -7.445 -14.016 1 89.25 71 GLU A C 1
ATOM 573 O O . GLU A 1 71 ? 17.094 -7.555 -14.609 1 89.25 71 GLU A O 1
ATOM 578 N N . ARG A 1 72 ? 18.375 -8.102 -12.938 1 90.19 72 ARG A N 1
ATOM 579 C CA . ARG A 1 72 ? 17.406 -8.883 -12.172 1 90.19 72 ARG A CA 1
ATOM 580 C C . ARG A 1 72 ? 16.812 -10.008 -13.023 1 90.19 72 ARG A C 1
ATOM 582 O O . ARG A 1 72 ? 15.594 -10.141 -13.117 1 90.19 72 ARG A O 1
ATOM 589 N N . VAL A 1 73 ? 17.719 -10.695 -13.688 1 92.88 73 VAL A N 1
ATOM 590 C CA . VAL A 1 73 ? 17.344 -11.812 -14.539 1 92.88 73 VAL A CA 1
ATOM 591 C C . VAL A 1 73 ? 17.297 -13.102 -13.711 1 92.88 73 VAL A C 1
ATOM 593 O O . VAL A 1 73 ? 18.094 -13.281 -12.797 1 92.88 73 VAL A O 1
ATOM 596 N N . SER A 1 74 ? 16.266 -13.969 -14.016 1 92.38 74 SER A N 1
ATOM 597 C CA . SER A 1 74 ? 16.156 -15.242 -13.32 1 92.38 74 SER A CA 1
ATOM 598 C C . SER A 1 74 ? 17.219 -16.234 -13.789 1 92.38 74 SER A C 1
ATOM 600 O O . SER A 1 74 ? 17.469 -16.344 -14.992 1 92.38 74 SER A O 1
ATOM 602 N N . LYS A 1 75 ? 17.75 -16.922 -12.789 1 90.56 75 LYS A N 1
ATOM 603 C CA . LYS A 1 75 ? 18.797 -17.906 -13.094 1 90.56 75 LYS A CA 1
ATOM 604 C C . LYS A 1 75 ? 18.234 -19.031 -13.977 1 90.56 75 LYS A C 1
ATOM 606 O O . LYS A 1 75 ? 17.156 -19.547 -13.719 1 90.56 75 LYS A O 1
ATOM 611 N N . ASP A 1 76 ? 18.875 -19.391 -15.047 1 89.25 76 ASP A N 1
ATOM 612 C CA . ASP A 1 76 ? 18.609 -20.516 -15.93 1 89.25 76 ASP A CA 1
ATOM 613 C C . ASP A 1 76 ? 17.375 -20.266 -16.781 1 89.25 76 ASP A C 1
ATOM 615 O O . ASP A 1 76 ? 16.812 -21.203 -17.359 1 89.25 76 ASP A O 1
ATOM 619 N N . HIS A 1 77 ? 16.906 -19.156 -16.812 1 94.12 77 HIS A N 1
ATOM 620 C CA . HIS A 1 77 ? 15.75 -18.797 -17.641 1 94.12 77 HIS A CA 1
ATOM 621 C C . HIS A 1 77 ? 16.109 -17.703 -18.641 1 94.12 77 HIS A C 1
ATOM 623 O O . HIS A 1 77 ? 15.406 -16.688 -18.734 1 94.12 77 HIS A O 1
ATOM 629 N N . ILE A 1 78 ? 17.25 -17.938 -19.25 1 95.25 78 ILE A N 1
ATOM 630 C CA . ILE A 1 78 ? 17.781 -17.156 -20.375 1 95.25 78 ILE A CA 1
ATOM 631 C C . ILE A 1 78 ? 17.953 -18.062 -21.594 1 95.25 78 ILE A C 1
ATOM 633 O O . ILE A 1 78 ? 18.641 -19.094 -21.516 1 95.25 78 ILE A O 1
ATOM 637 N N . PHE A 1 79 ? 17.312 -17.719 -22.734 1 95.44 79 PHE A N 1
ATOM 638 C CA . PHE A 1 79 ? 17.328 -18.594 -23.891 1 95.44 79 PHE A CA 1
ATOM 639 C C . PHE A 1 79 ? 17.703 -17.828 -25.156 1 95.44 79 PHE A C 1
ATOM 641 O O . PHE A 1 79 ? 17.219 -16.703 -25.359 1 95.44 79 PHE A O 1
ATOM 648 N N . TRP A 1 80 ? 18.594 -18.469 -25.922 1 94.88 80 TRP A N 1
ATOM 649 C CA . TRP A 1 80 ? 18.891 -17.922 -27.25 1 94.88 80 TRP A CA 1
ATOM 650 C C . TRP A 1 80 ? 17.688 -18.094 -28.172 1 94.88 80 TRP A C 1
ATOM 652 O O . TRP A 1 80 ? 16.812 -18.922 -27.922 1 94.88 80 TRP A O 1
ATOM 662 N N . ALA A 1 81 ? 17.641 -17.328 -29.172 1 93.62 81 ALA A N 1
ATOM 663 C CA . ALA A 1 81 ? 16.641 -17.5 -30.234 1 93.62 81 ALA A CA 1
ATOM 664 C C . ALA A 1 81 ? 16.75 -18.891 -30.859 1 93.62 81 ALA A C 1
ATOM 666 O O . ALA A 1 81 ? 17.844 -19.453 -30.969 1 93.62 81 ALA A O 1
ATOM 667 N N . VAL A 1 82 ? 15.625 -19.469 -31.172 1 92.94 82 VAL A N 1
ATOM 668 C CA . VAL A 1 82 ? 15.586 -20.781 -31.797 1 92.94 82 VAL A CA 1
ATOM 669 C C . VAL A 1 82 ? 15.578 -20.625 -33.312 1 92.94 82 VAL A C 1
ATOM 671 O O . VAL A 1 82 ? 14.695 -19.953 -33.875 1 92.94 82 VAL A O 1
ATOM 674 N N . ALA A 1 83 ? 16.484 -21.219 -33.938 1 91.19 83 ALA A N 1
ATOM 675 C CA . ALA A 1 83 ? 16.641 -21.109 -35.375 1 91.19 83 ALA A CA 1
ATOM 676 C C . ALA A 1 83 ? 15.422 -21.656 -36.094 1 91.19 83 ALA A C 1
ATOM 678 O O . ALA A 1 83 ? 14.93 -22.75 -35.781 1 91.19 83 ALA A O 1
ATOM 679 N N . GLY A 1 84 ? 14.906 -20.922 -37.062 1 89.75 84 GLY A N 1
ATOM 680 C CA . GLY A 1 84 ? 13.789 -21.375 -37.875 1 89.75 84 GLY A CA 1
ATOM 681 C C . GLY A 1 84 ? 12.438 -20.984 -37.281 1 89.75 84 GLY A C 1
ATOM 682 O O . GLY A 1 84 ? 11.414 -21.109 -37.969 1 89.75 84 GLY A O 1
ATOM 683 N N . VAL A 1 85 ? 12.477 -20.641 -36.062 1 92.94 85 VAL A N 1
ATOM 684 C CA . VAL A 1 85 ? 11.219 -20.281 -35.406 1 92.94 85 VAL A CA 1
ATOM 685 C C . VAL A 1 85 ? 11.195 -18.797 -35.125 1 92.94 85 VAL A C 1
ATOM 687 O O . VAL A 1 85 ? 10.281 -18.078 -35.531 1 92.94 85 VAL A O 1
ATOM 690 N N . ASP A 1 86 ? 12.352 -18.406 -34.5 1 91.69 86 ASP A N 1
ATOM 691 C CA . ASP A 1 86 ? 12.469 -16.984 -34.219 1 91.69 86 ASP A CA 1
ATOM 692 C C . ASP A 1 86 ? 12.93 -16.203 -35.469 1 91.69 86 ASP A C 1
ATOM 694 O O . ASP A 1 86 ? 13.812 -16.656 -36.188 1 91.69 86 ASP A O 1
ATOM 698 N N . GLY A 1 87 ? 12.312 -15.125 -35.719 1 86.19 87 GLY A N 1
ATOM 699 C CA . GLY A 1 87 ? 12.656 -14.328 -36.875 1 86.19 87 GLY A CA 1
ATOM 700 C C . GLY A 1 87 ? 14.047 -13.727 -36.812 1 86.19 87 GLY A C 1
ATOM 701 O O . GLY A 1 87 ? 14.75 -13.641 -37.812 1 86.19 87 GLY A O 1
ATOM 702 N N . ASP A 1 88 ? 14.438 -13.344 -35.594 1 87.31 88 ASP A N 1
ATOM 703 C CA . ASP A 1 88 ? 15.742 -12.719 -35.375 1 87.31 88 ASP A CA 1
ATOM 704 C C . ASP A 1 88 ? 16.672 -13.656 -34.594 1 87.31 88 ASP A C 1
ATOM 706 O O . ASP A 1 88 ? 16.391 -13.992 -33.438 1 87.31 88 ASP A O 1
ATOM 710 N N . PRO A 1 89 ? 17.766 -14.039 -35.188 1 88.12 89 PRO A N 1
ATOM 711 C CA . PRO A 1 89 ? 18.688 -14.953 -34.5 1 88.12 89 PRO A CA 1
ATOM 712 C C . PRO A 1 89 ? 19.422 -14.281 -33.344 1 88.12 89 PRO A C 1
ATOM 714 O O . PRO A 1 89 ? 20 -14.961 -32.5 1 88.12 89 PRO A O 1
ATOM 717 N N . ASP A 1 90 ? 19.375 -12.961 -33.312 1 89.31 90 ASP A N 1
ATOM 718 C CA . ASP A 1 90 ? 20.062 -12.242 -32.25 1 89.31 90 ASP A CA 1
ATOM 719 C C . ASP A 1 90 ? 19.109 -11.836 -31.125 1 89.31 90 ASP A C 1
ATOM 721 O O . ASP A 1 90 ? 19.359 -10.867 -30.406 1 89.31 90 ASP A O 1
ATOM 725 N N . LEU A 1 91 ? 18.141 -12.602 -31.078 1 91.81 91 LEU A N 1
ATOM 726 C CA . LEU A 1 91 ? 17.156 -12.352 -30.031 1 91.81 91 LEU A CA 1
ATOM 727 C C . LEU A 1 91 ? 17.438 -13.211 -28.797 1 91.81 91 LEU A C 1
ATOM 729 O O . LEU A 1 91 ? 17.844 -14.375 -28.922 1 91.81 91 LEU A O 1
ATOM 733 N N . VAL A 1 92 ? 17.281 -12.633 -27.609 1 93.81 92 VAL A N 1
ATOM 734 C CA . VAL A 1 92 ? 17.438 -13.367 -26.359 1 93.81 92 VAL A CA 1
ATOM 735 C C . VAL A 1 92 ? 16.125 -13.32 -25.578 1 93.81 92 VAL A C 1
ATOM 737 O O . VAL A 1 92 ? 15.531 -12.25 -25.406 1 93.81 92 VAL A O 1
ATOM 740 N N . HIS A 1 93 ? 15.617 -14.523 -25.188 1 94.25 93 HIS A N 1
ATOM 741 C CA . HIS A 1 93 ? 14.461 -14.633 -24.312 1 94.25 93 HIS A CA 1
ATOM 742 C C . HIS A 1 93 ? 14.875 -14.672 -22.844 1 94.25 93 HIS A C 1
ATOM 744 O O . HIS A 1 93 ? 15.781 -15.43 -22.469 1 94.25 93 HIS A O 1
ATOM 750 N N . MET A 1 94 ? 14.227 -13.836 -21.953 1 94.81 94 MET A N 1
ATOM 751 C CA . MET A 1 94 ? 14.633 -13.844 -20.547 1 94.81 94 MET A CA 1
ATOM 752 C C . MET A 1 94 ? 13.445 -13.562 -19.641 1 94.81 94 MET A C 1
ATOM 754 O O . MET A 1 94 ? 12.477 -12.93 -20.062 1 94.81 94 MET A O 1
ATOM 758 N N . GLU A 1 95 ? 13.5 -14.133 -18.5 1 94 95 GLU A N 1
ATOM 759 C CA . GLU A 1 95 ? 12.602 -13.812 -17.391 1 94 95 GLU A CA 1
ATOM 760 C C . GLU A 1 95 ? 13.227 -12.789 -16.453 1 94 95 GLU A C 1
ATOM 762 O O . GLU A 1 95 ? 14.359 -12.953 -16 1 94 95 GLU A O 1
ATOM 767 N N . ILE A 1 96 ? 12.547 -11.656 -16.156 1 91.94 96 ILE A N 1
ATOM 768 C CA . ILE A 1 96 ? 13.102 -10.609 -15.305 1 91.94 96 ILE A CA 1
ATOM 769 C C . ILE A 1 96 ? 12.133 -10.305 -14.172 1 91.94 96 ILE A C 1
ATOM 771 O O . ILE A 1 96 ? 10.945 -10.617 -14.258 1 91.94 96 ILE A O 1
ATOM 775 N N . GLN A 1 97 ? 12.641 -9.82 -13.148 1 87.5 97 GLN A N 1
ATOM 776 C CA . GLN A 1 97 ? 11.82 -9.32 -12.047 1 87.5 97 GLN A CA 1
ATOM 777 C C . GLN A 1 97 ? 11.586 -7.82 -12.18 1 87.5 97 GLN A C 1
ATOM 779 O O . GLN A 1 97 ? 12.539 -7.047 -12.312 1 87.5 97 GLN A O 1
ATOM 784 N N . ASP A 1 98 ? 10.344 -7.367 -12.172 1 76.25 98 ASP A N 1
ATOM 785 C CA . ASP A 1 98 ? 10.023 -5.949 -12.32 1 76.25 98 ASP A CA 1
ATOM 786 C C . ASP A 1 98 ? 10.203 -5.207 -11 1 76.25 98 ASP A C 1
ATOM 788 O O . ASP A 1 98 ? 10.523 -5.816 -9.977 1 76.25 98 ASP A O 1
ATOM 792 N N . SER A 1 99 ? 10.109 -3.883 -10.984 1 66.56 99 SER A N 1
ATOM 793 C CA . SER A 1 99 ? 10.336 -3.033 -9.82 1 66.56 99 SER A CA 1
ATOM 794 C C . SER A 1 99 ? 9.281 -3.285 -8.742 1 66.56 99 SER A C 1
ATOM 796 O O . SER A 1 99 ? 9.523 -3.037 -7.562 1 66.56 99 SER A O 1
ATOM 798 N N . SER A 1 100 ? 8.117 -3.844 -9.133 1 59.19 100 SER A N 1
ATOM 799 C CA . SER A 1 100 ? 7.055 -4.148 -8.18 1 59.19 100 SER A CA 1
ATOM 800 C C . SER A 1 100 ? 7.262 -5.516 -7.539 1 59.19 100 SER A C 1
ATOM 802 O O . SER A 1 100 ? 6.531 -5.895 -6.621 1 59.19 100 SER A O 1
ATOM 804 N N . GLY A 1 101 ? 8.297 -6.234 -7.98 1 66.44 101 GLY A N 1
ATOM 805 C CA . GLY A 1 101 ? 8.602 -7.551 -7.445 1 66.44 101 GLY A CA 1
ATOM 806 C C . GLY A 1 101 ? 8.008 -8.68 -8.258 1 66.44 101 GLY A C 1
ATOM 807 O O . GLY A 1 101 ? 8.258 -9.859 -7.98 1 66.44 101 GLY A O 1
ATOM 808 N N . GLY A 1 102 ? 7.188 -8.328 -9.211 1 75.5 102 GLY A N 1
ATOM 809 C CA . GLY A 1 102 ? 6.621 -9.352 -10.078 1 75.5 102 GLY A CA 1
ATOM 810 C C . GLY A 1 102 ? 7.566 -9.797 -11.18 1 75.5 102 GLY A C 1
ATOM 811 O O . GLY A 1 102 ? 8.57 -9.133 -11.445 1 75.5 102 GLY A O 1
ATOM 812 N N . TYR A 1 103 ? 7.375 -11.016 -11.758 1 87.81 103 TYR A N 1
ATOM 813 C CA . TYR A 1 103 ? 8.211 -11.547 -12.82 1 87.81 103 TYR A CA 1
ATOM 814 C C . TYR A 1 103 ? 7.547 -11.375 -14.18 1 87.81 103 TYR A C 1
ATOM 816 O O . TYR A 1 103 ? 6.316 -11.391 -14.281 1 87.81 103 TYR A O 1
ATOM 824 N N . ARG A 1 104 ? 8.367 -11.156 -15.211 1 89.31 104 ARG A N 1
ATOM 825 C CA . ARG A 1 104 ? 7.859 -10.938 -16.562 1 89.31 104 ARG A CA 1
ATOM 826 C C . ARG A 1 104 ? 8.75 -11.617 -17.594 1 89.31 104 ARG A C 1
ATOM 828 O O . ARG A 1 104 ? 9.961 -11.758 -17.391 1 89.31 104 ARG A O 1
ATOM 835 N N . TYR A 1 105 ? 8.109 -12.055 -18.688 1 92.88 105 TYR A N 1
ATOM 836 C CA . TYR A 1 105 ? 8.812 -12.539 -19.875 1 92.88 105 TYR A CA 1
ATOM 837 C C . TYR A 1 105 ? 9.133 -11.398 -20.828 1 92.88 105 TYR A C 1
ATOM 839 O O . TYR A 1 105 ? 8.234 -10.68 -21.266 1 92.88 105 TYR A O 1
ATOM 847 N N . ILE A 1 106 ? 10.516 -11.25 -21.188 1 91.12 106 ILE A N 1
ATOM 848 C CA . ILE A 1 106 ? 10.906 -10.195 -22.109 1 91.12 106 ILE A CA 1
ATOM 849 C C . ILE A 1 106 ? 11.844 -10.766 -23.172 1 91.12 106 ILE A C 1
ATOM 851 O O . ILE A 1 106 ? 12.453 -11.82 -22.969 1 91.12 106 ILE A O 1
ATOM 855 N N . THR A 1 107 ? 11.844 -10.156 -24.312 1 91.94 107 THR A N 1
ATOM 856 C CA . THR A 1 107 ? 12.828 -10.43 -25.344 1 91.94 107 THR A CA 1
ATOM 857 C C . THR A 1 107 ? 13.664 -9.195 -25.641 1 91.94 107 THR A C 1
ATOM 859 O O . THR A 1 107 ? 13.164 -8.07 -25.562 1 91.94 107 THR A O 1
ATOM 862 N N . CYS A 1 108 ? 14.938 -9.469 -25.828 1 90.25 108 CYS A N 1
ATOM 863 C CA . CYS A 1 108 ? 15.852 -8.359 -26.109 1 90.25 108 CYS A CA 1
ATOM 864 C C . CYS A 1 108 ? 16.797 -8.711 -27.25 1 90.25 108 CYS A C 1
ATOM 866 O O . CYS A 1 108 ? 17.297 -9.836 -27.328 1 90.25 108 CYS A O 1
ATOM 868 N N . GLN A 1 109 ? 16.969 -7.66 -28.062 1 89.88 109 GLN A N 1
ATOM 869 C CA . GLN A 1 109 ? 18.016 -7.816 -29.078 1 89.88 109 GLN A CA 1
ATOM 870 C C . GLN A 1 109 ? 19.391 -7.531 -28.484 1 89.88 109 GLN A C 1
ATOM 872 O O . GLN A 1 109 ? 19.562 -6.578 -27.734 1 89.88 109 GLN A O 1
ATOM 877 N N . ILE A 1 110 ? 20.312 -8.359 -28.734 1 88.06 110 ILE A N 1
ATOM 878 C CA . ILE A 1 110 ? 21.609 -8.312 -28.094 1 88.06 110 ILE A CA 1
ATOM 879 C C . ILE A 1 110 ? 22.281 -6.973 -28.375 1 88.06 110 ILE A C 1
ATOM 881 O O . ILE A 1 110 ? 23.031 -6.457 -27.547 1 88.06 110 ILE A O 1
ATOM 885 N N . GLN A 1 111 ? 22.062 -6.355 -29.547 1 80.56 111 GLN A N 1
ATOM 886 C CA . GLN A 1 111 ? 22.781 -5.129 -29.875 1 80.56 111 GLN A CA 1
ATOM 887 C C . GLN A 1 111 ? 22 -3.898 -29.406 1 80.56 111 GLN A C 1
ATOM 889 O O . GLN A 1 111 ? 22.578 -2.814 -29.266 1 80.56 111 GLN A O 1
ATOM 894 N N . ASN A 1 112 ? 20.703 -4.051 -29.062 1 77.25 112 ASN A N 1
ATOM 895 C CA . ASN A 1 112 ? 19.891 -2.883 -28.75 1 77.25 112 ASN A CA 1
ATOM 896 C C . ASN A 1 112 ? 18.938 -3.174 -27.594 1 77.25 112 ASN A C 1
ATOM 898 O O . ASN A 1 112 ? 17.734 -2.867 -27.688 1 77.25 112 ASN A O 1
ATOM 902 N N . CYS A 1 113 ? 19.594 -3.773 -26.5 1 77.75 113 CYS A N 1
ATOM 903 C CA . CYS A 1 113 ? 18.656 -4.066 -25.406 1 77.75 113 CYS A CA 1
ATOM 904 C C . CYS A 1 113 ? 18.469 -2.846 -24.516 1 77.75 113 CYS A C 1
ATOM 906 O O . CYS A 1 113 ? 19.391 -2.406 -23.844 1 77.75 113 CYS A O 1
ATOM 908 N N . SER A 1 114 ? 17.5 -1.925 -24.781 1 68.88 114 SER A N 1
ATOM 909 C CA . SER A 1 114 ? 17.125 -0.801 -23.922 1 68.88 114 SER A CA 1
ATOM 910 C C . SER A 1 114 ? 15.703 -0.942 -23.406 1 68.88 114 SER A C 1
ATOM 912 O O . SER A 1 114 ? 14.938 -1.786 -23.891 1 68.88 114 SER A O 1
ATOM 914 N N . ASP A 1 115 ? 15.352 -0.289 -22.297 1 65.81 115 ASP A N 1
ATOM 915 C CA . ASP A 1 115 ? 14.008 -0.318 -21.719 1 65.81 115 ASP A CA 1
ATOM 916 C C . ASP A 1 115 ? 12.945 -0.009 -22.766 1 65.81 115 ASP A C 1
ATOM 918 O O . ASP A 1 115 ? 11.812 -0.466 -22.656 1 65.81 115 ASP A O 1
ATOM 922 N N . LYS A 1 116 ? 13.367 0.704 -23.766 1 58.91 116 LYS A N 1
ATOM 923 C CA . LYS A 1 116 ? 12.445 1.114 -24.812 1 58.91 116 LYS A CA 1
ATOM 924 C C . LYS A 1 116 ? 12.266 0.01 -25.859 1 58.91 116 LYS A C 1
ATOM 926 O O . LYS A 1 116 ? 11.234 -0.056 -26.531 1 58.91 116 LYS A O 1
ATOM 931 N N . THR A 1 117 ? 13.203 -0.8 -25.938 1 61.84 117 THR A N 1
ATOM 932 C CA . THR A 1 117 ? 13.18 -1.79 -27.016 1 61.84 117 THR A CA 1
ATOM 933 C C . THR A 1 117 ? 12.758 -3.156 -26.484 1 61.84 117 THR A C 1
ATOM 935 O O . THR A 1 117 ? 12.484 -4.074 -27.25 1 61.84 117 THR A O 1
ATOM 938 N N . MET A 1 118 ? 12.656 -3.188 -25.25 1 71 118 MET A N 1
ATOM 939 C CA . MET A 1 118 ? 12.227 -4.457 -24.672 1 71 118 MET A CA 1
ATOM 940 C C . MET A 1 118 ? 10.742 -4.695 -24.922 1 71 118 MET A C 1
ATOM 942 O O . MET A 1 118 ? 9.945 -3.748 -24.938 1 71 118 MET A O 1
ATOM 946 N N . THR A 1 119 ? 10.43 -5.891 -25.406 1 73.38 119 THR A N 1
ATOM 947 C CA . THR A 1 119 ? 9.039 -6.234 -25.703 1 73.38 119 THR A CA 1
ATOM 948 C C . THR A 1 119 ? 8.477 -7.18 -24.641 1 73.38 119 THR A C 1
ATOM 950 O O . THR A 1 119 ? 9.109 -8.18 -24.297 1 73.38 119 THR A O 1
ATOM 953 N N . VAL A 1 120 ? 7.309 -6.738 -24.156 1 72.75 120 VAL A N 1
ATOM 954 C CA . VAL A 1 120 ? 6.586 -7.582 -23.203 1 72.75 120 VAL A CA 1
ATOM 955 C C . VAL A 1 120 ? 5.523 -8.398 -23.938 1 72.75 120 VAL A C 1
ATOM 957 O O . VAL A 1 120 ? 4.688 -7.836 -24.656 1 72.75 120 VAL A O 1
ATOM 960 N N . HIS A 1 121 ? 5.645 -9.727 -23.844 1 74.94 121 HIS A N 1
ATOM 961 C CA . HIS A 1 121 ? 4.816 -10.617 -24.656 1 74.94 121 HIS A CA 1
ATOM 962 C C . HIS A 1 121 ? 3.592 -11.086 -23.875 1 74.94 121 HIS A C 1
ATOM 964 O O . HIS A 1 121 ? 2.611 -11.539 -24.469 1 74.94 121 HIS A O 1
ATOM 970 N N . PHE A 1 122 ? 3.637 -11.172 -22.672 1 78.56 122 PHE A N 1
ATOM 971 C CA . PHE A 1 122 ? 2.559 -11.68 -21.844 1 78.56 122 PHE A CA 1
ATOM 972 C C . PHE A 1 122 ? 2.006 -10.578 -20.938 1 78.56 122 PHE A C 1
ATOM 974 O O . PHE A 1 122 ? 2.764 -9.906 -20.234 1 78.56 122 PHE A O 1
ATOM 981 N N . ALA A 1 123 ? 0.636 -10.469 -21.156 1 69.62 123 ALA A N 1
ATOM 982 C CA . ALA A 1 123 ? -0.016 -9.414 -20.375 1 69.62 123 ALA A CA 1
ATOM 983 C C . ALA A 1 123 ? -0.104 -9.781 -18.906 1 69.62 123 ALA A C 1
ATOM 985 O O . ALA A 1 123 ? -0.648 -10.828 -18.547 1 69.62 123 ALA A O 1
ATOM 986 N N . GLY A 1 124 ? 0.747 -9.266 -18.016 1 71.31 124 GLY A N 1
ATOM 987 C CA . GLY A 1 124 ? 0.684 -9.484 -16.578 1 71.31 124 GLY A CA 1
ATOM 988 C C . GLY A 1 124 ? 1.954 -10.094 -16.016 1 71.31 124 GLY A C 1
ATOM 989 O O . GLY A 1 124 ? 2.916 -10.328 -16.75 1 71.31 124 GLY A O 1
ATOM 990 N N . GLY A 1 125 ? 1.852 -10.461 -14.789 1 77.69 125 GLY A N 1
ATOM 991 C CA . GLY A 1 125 ? 2.988 -11.055 -14.117 1 77.69 125 GLY A CA 1
ATOM 992 C C . GLY A 1 125 ? 2.998 -12.57 -14.195 1 77.69 125 GLY A C 1
ATOM 993 O O . GLY A 1 125 ? 1.956 -13.195 -14.406 1 77.69 125 GLY A O 1
ATOM 994 N N . THR A 1 126 ? 4.133 -13.211 -14.32 1 87.69 126 THR A N 1
ATOM 995 C CA . THR A 1 126 ? 4.324 -14.656 -14.336 1 87.69 126 THR A CA 1
ATOM 996 C C . THR A 1 126 ? 4.957 -15.125 -13.031 1 87.69 126 THR A C 1
ATOM 998 O O . THR A 1 126 ? 5.406 -14.312 -12.219 1 87.69 126 THR A O 1
ATOM 1001 N N . ASP A 1 127 ? 4.84 -16.391 -12.812 1 87.69 127 ASP A N 1
ATOM 1002 C CA . ASP A 1 127 ? 5.492 -16.969 -11.641 1 87.69 127 ASP A CA 1
ATOM 1003 C C . ASP A 1 127 ? 7.008 -16.984 -11.812 1 87.69 127 ASP A C 1
ATOM 1005 O O . ASP A 1 127 ? 7.516 -16.906 -12.93 1 87.69 127 ASP A O 1
ATOM 1009 N N . ARG A 1 128 ? 7.664 -17.125 -10.672 1 86.94 128 ARG A N 1
ATOM 1010 C CA . ARG A 1 128 ? 9.125 -17.203 -10.703 1 86.94 128 ARG A CA 1
ATOM 1011 C C . ARG A 1 128 ? 9.586 -18.484 -11.383 1 86.94 128 ARG A C 1
ATOM 1013 O O . ARG A 1 128 ? 9.016 -19.547 -11.172 1 86.94 128 ARG A O 1
ATOM 1020 N N . ASP A 1 129 ? 10.586 -18.375 -12.266 1 88.19 129 ASP A N 1
ATOM 1021 C CA . ASP A 1 129 ? 11.25 -19.5 -12.914 1 88.19 129 ASP A CA 1
ATOM 1022 C C . ASP A 1 129 ? 10.266 -20.297 -13.766 1 88.19 129 ASP A C 1
ATOM 1024 O O . ASP A 1 129 ? 10.312 -21.516 -13.797 1 88.19 129 ASP A O 1
ATOM 1028 N N . SER A 1 130 ? 9.352 -19.625 -14.391 1 90.69 130 SER A N 1
ATOM 1029 C CA . SER A 1 130 ? 8.305 -20.297 -15.156 1 90.69 130 SER A CA 1
ATOM 1030 C C . SER A 1 130 ? 8.633 -20.328 -16.641 1 90.69 130 SER A C 1
ATOM 1032 O O . SER A 1 130 ? 8.188 -21.203 -17.375 1 90.69 130 SER A O 1
ATOM 1034 N N . LEU A 1 131 ? 9.461 -19.438 -17.125 1 94.44 131 LEU A N 1
ATOM 1035 C CA . LEU A 1 131 ? 9.695 -19.297 -18.562 1 94.44 131 LEU A CA 1
ATOM 1036 C C . LEU A 1 131 ? 10.523 -20.453 -19.094 1 94.44 131 LEU A C 1
ATOM 1038 O O . LEU A 1 131 ? 11.57 -20.797 -18.547 1 94.44 131 LEU A O 1
ATOM 1042 N N . THR A 1 132 ? 10.062 -21.094 -20.156 1 94.81 132 THR A N 1
ATOM 1043 C CA . THR A 1 132 ? 10.805 -22.109 -20.906 1 94.81 132 THR A CA 1
ATOM 1044 C C . THR A 1 132 ? 10.625 -21.906 -22.406 1 94.81 132 THR A C 1
ATOM 1046 O O . THR A 1 132 ? 9.5 -21.781 -22.891 1 94.81 132 THR A O 1
ATOM 1049 N N . VAL A 1 133 ? 11.672 -21.766 -23.094 1 95.25 133 VAL A N 1
ATOM 1050 C CA . VAL A 1 133 ? 11.656 -21.625 -24.547 1 95.25 133 VAL A CA 1
ATOM 1051 C C . VAL A 1 133 ? 12.305 -22.844 -25.203 1 95.25 133 VAL A C 1
ATOM 1053 O O . VAL A 1 133 ? 13.492 -23.109 -25 1 95.25 133 VAL A O 1
ATOM 1056 N N . GLN A 1 134 ? 11.469 -23.625 -25.906 1 93.56 134 GLN A N 1
ATOM 1057 C CA . GLN A 1 134 ? 11.969 -24.844 -26.531 1 93.56 134 GLN A CA 1
ATOM 1058 C C . GLN A 1 134 ? 11.281 -25.109 -27.859 1 93.56 134 GLN A C 1
ATOM 1060 O O . GLN A 1 134 ? 10.055 -25.188 -27.922 1 93.56 134 GLN A O 1
ATOM 1065 N N . ASP A 1 135 ? 12.016 -25.25 -28.891 1 93.94 135 ASP A N 1
ATOM 1066 C CA . ASP A 1 135 ? 11.492 -25.562 -30.219 1 93.94 135 ASP A CA 1
ATOM 1067 C C . ASP A 1 135 ? 10.414 -24.578 -30.625 1 93.94 135 ASP A C 1
ATOM 1069 O O . ASP A 1 135 ? 10.641 -23.359 -30.609 1 93.94 135 ASP A O 1
ATOM 1073 N N . ASP A 1 136 ? 9.266 -25.062 -30.938 1 95.38 136 ASP A N 1
ATOM 1074 C CA . ASP A 1 136 ? 8.203 -24.188 -31.438 1 95.38 136 ASP A CA 1
ATOM 1075 C C . ASP A 1 136 ? 7.391 -23.609 -30.281 1 95.38 136 ASP A C 1
ATOM 1077 O O . ASP A 1 136 ? 6.402 -22.906 -30.5 1 95.38 136 ASP A O 1
ATOM 1081 N N . TYR A 1 137 ? 7.895 -23.891 -29.109 1 96.94 137 TYR A N 1
ATOM 1082 C CA . TYR A 1 137 ? 6.98 -23.609 -28 1 96.94 137 TYR A CA 1
ATOM 1083 C C . TYR A 1 137 ? 7.641 -22.719 -26.969 1 96.94 137 TYR A C 1
ATOM 1085 O O . TYR A 1 137 ? 8.852 -22.797 -26.734 1 96.94 137 TYR A O 1
ATOM 1093 N N . ILE A 1 138 ? 6.941 -21.797 -26.344 1 96.44 138 ILE A N 1
ATOM 1094 C CA . ILE A 1 138 ? 7.277 -21.031 -25.141 1 96.44 138 ILE A CA 1
ATOM 1095 C C . ILE A 1 138 ? 6.254 -21.328 -24.047 1 96.44 138 ILE A C 1
ATOM 1097 O O . ILE A 1 138 ? 5.047 -21.328 -24.297 1 96.44 138 ILE A O 1
ATOM 1101 N N . PHE A 1 139 ? 6.719 -21.641 -22.891 1 96.31 139 PHE A N 1
ATOM 1102 C CA . PHE A 1 139 ? 5.824 -22 -21.797 1 96.31 139 PHE A CA 1
ATOM 1103 C C . PHE A 1 139 ? 5.953 -21 -20.656 1 96.31 139 PHE A C 1
ATOM 1105 O O . PHE A 1 139 ? 7.051 -20.531 -20.344 1 96.31 139 PHE A O 1
ATOM 1112 N N . LEU A 1 140 ? 4.812 -20.703 -20.094 1 94.69 140 LEU A N 1
ATOM 1113 C CA . LEU A 1 140 ? 4.742 -19.828 -18.922 1 94.69 140 LEU A CA 1
ATOM 1114 C C . LEU A 1 140 ? 3.729 -20.359 -17.906 1 94.69 140 LEU A C 1
ATOM 1116 O O . LEU A 1 140 ? 2.803 -21.078 -18.281 1 94.69 140 LEU A O 1
ATOM 1120 N N . GLN A 1 141 ? 3.969 -20.016 -16.688 1 93.12 141 GLN A N 1
ATOM 1121 C CA . GLN A 1 141 ? 3.043 -20.375 -15.617 1 93.12 141 GLN A CA 1
ATOM 1122 C C . GLN A 1 141 ? 2.615 -19.141 -14.812 1 93.12 141 GLN A C 1
ATOM 1124 O O . GLN A 1 141 ? 3.422 -18.25 -14.562 1 93.12 141 GLN A O 1
ATOM 1129 N N . THR A 1 142 ? 1.371 -19.109 -14.539 1 87.81 142 THR A N 1
ATOM 1130 C CA . THR A 1 142 ? 0.832 -18.062 -13.695 1 87.81 142 THR A CA 1
ATOM 1131 C C . THR A 1 142 ? -0.01 -18.641 -12.562 1 87.81 142 THR A C 1
ATOM 1133 O O . THR A 1 142 ? -0.758 -19.594 -12.773 1 87.81 142 THR A O 1
ATOM 1136 N N . THR A 1 143 ? 0.232 -18.172 -11.336 1 81.56 143 THR A N 1
ATOM 1137 C CA . THR A 1 143 ? -0.552 -18.656 -10.203 1 81.56 143 THR A CA 1
ATOM 1138 C C . THR A 1 143 ? -1.397 -17.531 -9.617 1 81.56 143 THR A C 1
ATOM 1140 O O . THR A 1 143 ? -0.883 -16.453 -9.32 1 81.56 143 THR A O 1
ATOM 1143 N N . SER A 1 144 ? -2.707 -17.75 -9.727 1 68.44 144 SER A N 1
ATOM 1144 C CA . SER A 1 144 ? -3.633 -16.812 -9.086 1 68.44 144 SER A CA 1
ATOM 1145 C C . SER A 1 144 ? -4.531 -17.547 -8.086 1 68.44 144 SER A C 1
ATOM 1147 O O . SER A 1 144 ? -5.133 -18.562 -8.414 1 68.44 144 SER A O 1
ATOM 1149 N N . ALA A 1 145 ? -4.758 -17.125 -6.93 1 61.81 145 ALA A N 1
ATOM 1150 C CA . ALA A 1 145 ? -5.66 -17.656 -5.914 1 61.81 145 ALA A CA 1
ATOM 1151 C C . ALA A 1 145 ? -5.426 -19.156 -5.711 1 61.81 145 ALA A C 1
ATOM 1153 O O . ALA A 1 145 ? -6.375 -19.938 -5.711 1 61.81 145 ALA A O 1
ATOM 1154 N N . ASN A 1 146 ? -4.316 -19.703 -5.734 1 65.56 146 ASN A N 1
ATOM 1155 C CA . ASN A 1 146 ? -3.908 -21.062 -5.453 1 65.56 146 ASN A CA 1
ATOM 1156 C C . ASN A 1 146 ? -4.121 -21.984 -6.66 1 65.56 146 ASN A C 1
ATOM 1158 O O . ASN A 1 146 ? -4.176 -23.203 -6.52 1 65.56 146 ASN A O 1
ATOM 1162 N N . ARG A 1 147 ? -4.496 -21.344 -7.688 1 76.44 147 ARG A N 1
ATOM 1163 C CA . ARG A 1 147 ? -4.598 -22.141 -8.914 1 76.44 147 ARG A CA 1
ATOM 1164 C C . ARG A 1 147 ? -3.521 -21.734 -9.914 1 76.44 147 ARG A C 1
ATOM 1166 O O . ARG A 1 147 ? -3.334 -20.531 -10.188 1 76.44 147 ARG A O 1
ATOM 1173 N N . THR A 1 148 ? -2.875 -22.734 -10.297 1 86.31 148 THR A N 1
ATOM 1174 C CA . THR A 1 148 ? -1.815 -22.484 -11.266 1 86.31 148 THR A CA 1
ATOM 1175 C C . THR A 1 148 ? -2.311 -22.734 -12.688 1 86.31 148 THR A C 1
ATOM 1177 O O . THR A 1 148 ? -2.943 -23.766 -12.961 1 86.31 148 THR A O 1
ATOM 1180 N N . LYS A 1 149 ? -2.203 -21.797 -13.531 1 88.88 149 LYS A N 1
ATOM 1181 C CA . LYS A 1 149 ? -2.523 -21.922 -14.945 1 88.88 149 LYS A CA 1
ATOM 1182 C C . LYS A 1 149 ? -1.257 -21.953 -15.797 1 88.88 149 LYS A C 1
ATOM 1184 O O . LYS A 1 149 ? -0.269 -21.297 -15.469 1 88.88 149 LYS A O 1
ATOM 1189 N N . TYR A 1 150 ? -1.296 -22.734 -16.797 1 94.12 150 TYR A N 1
ATOM 1190 C CA . TYR A 1 150 ? -0.156 -22.891 -17.688 1 94.12 150 TYR A CA 1
ATOM 1191 C C . TYR A 1 150 ? -0.479 -22.344 -19.078 1 94.12 150 TYR A C 1
ATOM 1193 O O . TYR A 1 150 ? -1.591 -22.531 -19.578 1 94.12 150 TYR A O 1
ATOM 1201 N N . TYR A 1 151 ? 0.457 -21.672 -19.688 1 94.38 151 TYR A N 1
ATOM 1202 C CA . TYR A 1 151 ? 0.264 -21.062 -21 1 94.38 151 TYR A CA 1
ATOM 1203 C C . TYR A 1 151 ? 1.338 -21.516 -21.969 1 94.38 151 TYR A C 1
ATOM 1205 O O . TYR A 1 151 ? 2.461 -21.828 -21.562 1 94.38 151 TYR A O 1
ATOM 1213 N N . VAL A 1 152 ? 0.961 -21.594 -23.234 1 96.06 152 VAL A N 1
ATOM 1214 C CA . VAL A 1 152 ? 1.891 -22 -24.281 1 96.06 152 VAL A CA 1
ATOM 1215 C C . VAL A 1 152 ? 1.782 -21.047 -25.469 1 96.06 152 VAL A C 1
ATOM 1217 O O . VAL A 1 152 ? 0.695 -20.562 -25.781 1 96.06 152 VAL A O 1
ATOM 1220 N N . SER A 1 153 ? 2.863 -20.672 -26 1 95.81 153 SER A N 1
ATOM 1221 C CA . SER A 1 153 ? 2.959 -19.953 -27.266 1 95.81 153 SER A CA 1
ATOM 1222 C C . SER A 1 153 ? 3.537 -20.844 -28.359 1 95.81 153 SER A C 1
ATOM 1224 O O . SER A 1 153 ? 4.641 -21.375 -28.219 1 95.81 153 SER A O 1
ATOM 1226 N N . TYR A 1 154 ? 2.719 -21.078 -29.453 1 95.69 154 TYR A N 1
ATOM 1227 C CA . TYR A 1 154 ? 3.152 -21.891 -30.562 1 95.69 154 TYR A CA 1
ATOM 1228 C C . TYR A 1 154 ? 3.701 -21.031 -31.703 1 95.69 154 TYR A C 1
ATOM 1230 O O . TYR A 1 154 ? 3.002 -20.156 -32.219 1 95.69 154 TYR A O 1
ATOM 1238 N N . ARG A 1 155 ? 4.871 -21.25 -32.062 1 95.44 155 ARG A N 1
ATOM 1239 C CA . ARG A 1 155 ? 5.547 -20.547 -33.125 1 95.44 155 ARG A CA 1
ATOM 1240 C C . ARG A 1 155 ? 5.512 -19.047 -32.906 1 95.44 155 ARG A C 1
ATOM 1242 O O . ARG A 1 155 ? 5.262 -18.281 -33.844 1 95.44 155 ARG A O 1
ATOM 1249 N N . ARG A 1 156 ? 5.617 -18.594 -31.719 1 94 156 ARG A N 1
ATOM 1250 C CA . ARG A 1 156 ? 5.797 -17.219 -31.25 1 94 156 ARG A CA 1
ATOM 1251 C C . ARG A 1 156 ? 4.523 -16.406 -31.469 1 94 156 ARG A C 1
ATOM 1253 O O . ARG A 1 156 ? 4.574 -15.18 -31.547 1 94 156 ARG A O 1
ATOM 1260 N N . ASN A 1 157 ? 3.377 -17.188 -31.531 1 92.19 157 ASN A N 1
ATOM 1261 C CA . ASN A 1 157 ? 2.076 -16.531 -31.5 1 92.19 157 ASN A CA 1
ATOM 1262 C C . ASN A 1 157 ? 1.652 -16.156 -30.094 1 92.19 157 ASN A C 1
ATOM 1264 O O . ASN A 1 157 ? 2.432 -16.312 -29.141 1 92.19 157 ASN A O 1
ATOM 1268 N N . GLY A 1 158 ? 0.489 -15.641 -30 1 89.62 158 GLY A N 1
ATOM 1269 C CA . GLY A 1 158 ? -0.003 -15.266 -28.688 1 89.62 158 GLY A CA 1
ATOM 1270 C C . GLY A 1 158 ? -0.115 -16.438 -27.734 1 89.62 158 GLY A C 1
ATOM 1271 O O . GLY A 1 158 ? -0.227 -17.578 -28.156 1 89.62 158 GLY A O 1
ATOM 1272 N N . PHE A 1 159 ? -0.026 -16.125 -26.469 1 91.81 159 PHE A N 1
ATOM 1273 C CA . PHE A 1 159 ? -0.097 -17.156 -25.453 1 91.81 159 PHE A CA 1
ATOM 1274 C C . PHE A 1 159 ? -1.531 -17.625 -25.25 1 91.81 159 PHE A C 1
ATOM 1276 O O . PHE A 1 159 ? -2.465 -16.828 -25.266 1 91.81 159 PHE A O 1
ATOM 1283 N N . VAL A 1 160 ? -1.638 -18.922 -25.234 1 90.62 160 VAL A N 1
ATOM 1284 C CA . VAL A 1 160 ? -2.924 -19.562 -24.969 1 90.62 160 VAL A CA 1
ATOM 1285 C C . VAL A 1 160 ? -2.812 -20.469 -23.75 1 90.62 160 VAL A C 1
ATOM 1287 O O . VAL A 1 160 ? -1.775 -21.109 -23.531 1 90.62 160 VAL A O 1
ATOM 1290 N N . GLN A 1 161 ? -3.85 -20.516 -23.016 1 90.88 161 GLN A N 1
ATOM 1291 C CA . GLN A 1 161 ? -3.842 -21.391 -21.844 1 90.88 161 GLN A CA 1
ATOM 1292 C C . GLN A 1 161 ? -3.879 -22.859 -22.234 1 90.88 161 GLN A C 1
ATOM 1294 O O . GLN A 1 161 ? -4.648 -23.25 -23.125 1 90.88 161 GLN A O 1
ATOM 1299 N N . MET A 1 162 ? -3.01 -23.641 -21.672 1 95.44 162 MET A N 1
ATOM 1300 C CA . MET A 1 162 ? -3.033 -25.094 -21.859 1 95.44 162 MET A CA 1
ATOM 1301 C C . MET A 1 162 ? -4.316 -25.703 -21.312 1 95.44 162 MET A C 1
ATOM 1303 O O . MET A 1 162 ? -4.762 -25.328 -20.219 1 95.44 162 MET A O 1
ATOM 1307 N N . LYS A 1 163 ? -4.879 -26.562 -22.125 1 94.25 163 LYS A N 1
ATOM 1308 C CA . LYS A 1 163 ? -6.133 -27.188 -21.719 1 94.25 163 LYS A CA 1
ATOM 1309 C C . LYS A 1 163 ? -5.914 -28.625 -21.281 1 94.25 163 LYS A C 1
ATOM 1311 O O . LYS A 1 163 ? -5.922 -29.547 -22.109 1 94.25 163 LYS A O 1
ATOM 1316 N N . LEU A 1 164 ? -5.773 -28.75 -20 1 94.25 164 LEU A N 1
ATOM 1317 C CA . LEU A 1 164 ? -5.766 -30.062 -19.359 1 94.25 164 LEU A CA 1
ATOM 1318 C C . LEU A 1 164 ? -7.176 -30.453 -18.938 1 94.25 164 LEU A C 1
ATOM 1320 O O . LEU A 1 164 ? -8.086 -29.625 -18.906 1 94.25 164 LEU A O 1
ATOM 1324 N N . PRO A 1 165 ? -7.336 -31.812 -18.766 1 93.19 165 PRO A N 1
ATOM 1325 C CA . PRO A 1 165 ? -8.648 -32.156 -18.203 1 93.19 165 PRO A CA 1
ATOM 1326 C C . PRO A 1 165 ? -9.039 -31.25 -17.031 1 93.19 165 PRO A C 1
ATOM 1328 O O . PRO A 1 165 ? -8.219 -30.984 -16.156 1 93.19 165 PRO A O 1
ATOM 1331 N N . LYS A 1 166 ? -10.227 -30.766 -17.078 1 90.5 166 LYS A N 1
ATOM 1332 C CA . LYS A 1 166 ? -10.703 -29.688 -16.203 1 90.5 166 LYS A CA 1
ATOM 1333 C C . LYS A 1 166 ? -10.391 -30 -14.742 1 90.5 166 LYS A C 1
ATOM 1335 O O . LYS A 1 166 ? -10.008 -29.109 -13.977 1 90.5 166 LYS A O 1
ATOM 1340 N N . TYR A 1 167 ? -10.531 -31.172 -14.289 1 92.44 167 TYR A N 1
ATOM 1341 C CA . TYR A 1 167 ? -10.375 -31.453 -12.867 1 92.44 167 TYR A CA 1
ATOM 1342 C C . TYR A 1 167 ? -9.109 -32.25 -12.602 1 92.44 167 TYR A C 1
ATOM 1344 O O . TYR A 1 167 ? -9.047 -33.031 -11.633 1 92.44 167 TYR A O 1
ATOM 1352 N N . ALA A 1 168 ? -8.172 -32.062 -13.516 1 91.69 168 ALA A N 1
ATOM 1353 C CA . ALA A 1 168 ? -6.828 -32.531 -13.18 1 91.69 168 ALA A CA 1
ATOM 1354 C C . ALA A 1 168 ? -6.234 -31.734 -12.023 1 91.69 168 ALA A C 1
ATOM 1356 O O . ALA A 1 168 ? -5.562 -32.312 -11.156 1 91.69 168 ALA A O 1
ATOM 1357 N N . LEU A 1 169 ? -6.535 -30.469 -12.047 1 90.44 169 LEU A N 1
ATOM 1358 C CA . LEU A 1 169 ? -6.062 -29.562 -11 1 90.44 169 LEU A CA 1
ATOM 1359 C C . LEU A 1 169 ? -4.586 -29.812 -10.695 1 90.44 169 LEU A C 1
ATOM 1361 O O . LEU A 1 169 ? -4.234 -30.234 -9.594 1 90.44 169 LEU A O 1
ATOM 1365 N N . PRO A 1 170 ? -3.779 -29.406 -11.602 1 93 170 PRO A N 1
ATOM 1366 C CA . PRO A 1 170 ? -2.355 -29.734 -11.5 1 93 170 PRO A CA 1
ATOM 1367 C C . PRO A 1 170 ? -1.652 -29 -10.367 1 93 170 PRO A C 1
ATOM 1369 O O . PRO A 1 170 ? -1.806 -27.781 -10.227 1 93 170 PRO A O 1
ATOM 1372 N N . LYS A 1 171 ? -0.871 -29.75 -9.641 1 88.75 171 LYS A N 1
ATOM 1373 C CA . LYS A 1 171 ? 0.024 -29.188 -8.633 1 88.75 171 LYS A CA 1
ATOM 1374 C C . LYS A 1 171 ? 1.378 -28.828 -9.234 1 88.75 171 LYS A C 1
ATOM 1376 O O . LYS A 1 171 ? 2.016 -27.859 -8.812 1 88.75 171 LYS A O 1
ATOM 1381 N N . ASP A 1 172 ? 1.705 -29.625 -10.094 1 91.19 172 ASP A N 1
ATOM 1382 C CA . ASP A 1 172 ? 2.99 -29.484 -10.773 1 91.19 172 ASP A CA 1
ATOM 1383 C C . ASP A 1 172 ? 2.92 -29.984 -12.211 1 91.19 172 ASP A C 1
ATOM 1385 O O . ASP A 1 172 ? 2.115 -30.875 -12.523 1 91.19 172 ASP A O 1
ATOM 1389 N N . LEU A 1 173 ? 3.613 -29.344 -13.055 1 94.5 173 LEU A N 1
ATOM 1390 C CA . LEU A 1 173 ? 3.678 -29.734 -14.461 1 94.5 173 LEU A CA 1
ATOM 1391 C C . LEU A 1 173 ? 5.117 -29.734 -14.961 1 94.5 173 LEU A C 1
ATOM 1393 O O . LEU A 1 173 ? 5.828 -28.734 -14.805 1 94.5 173 LEU A O 1
ATOM 1397 N N . GLN A 1 174 ? 5.566 -30.906 -15.508 1 93.75 174 GLN A N 1
ATOM 1398 C CA . GLN A 1 174 ? 6.902 -31.031 -16.078 1 93.75 174 GLN A CA 1
ATOM 1399 C C . GLN A 1 174 ? 6.84 -31.266 -17.578 1 93.75 174 GLN A C 1
ATOM 1401 O O . GLN A 1 174 ? 6.082 -32.125 -18.047 1 93.75 174 GLN A O 1
ATOM 1406 N N . ILE A 1 175 ? 7.598 -30.516 -18.312 1 93.31 175 ILE A N 1
ATOM 1407 C CA . ILE A 1 175 ? 7.703 -30.75 -19.75 1 93.31 175 ILE A CA 1
ATOM 1408 C C . ILE A 1 175 ? 8.688 -31.875 -20.016 1 93.31 175 ILE A C 1
ATOM 1410 O O . ILE A 1 175 ? 9.875 -31.766 -19.688 1 93.31 175 ILE A O 1
ATOM 1414 N N . ILE A 1 176 ? 8.234 -32.875 -20.625 1 91.62 176 ILE A N 1
ATOM 1415 C CA . ILE A 1 176 ? 9.062 -34.031 -20.875 1 91.62 176 ILE A CA 1
ATOM 1416 C C . ILE A 1 176 ? 9.766 -33.906 -22.234 1 91.62 176 ILE A C 1
ATOM 1418 O O . ILE A 1 176 ? 10.969 -34.156 -22.344 1 91.62 176 ILE A O 1
ATOM 1422 N N . SER A 1 177 ? 8.969 -33.562 -23.203 1 90.44 177 SER A N 1
ATOM 1423 C CA . SER A 1 177 ? 9.539 -33.438 -24.547 1 90.44 177 SER A CA 1
ATOM 1424 C C . SER A 1 177 ? 8.68 -32.531 -25.438 1 90.44 177 SER A C 1
ATOM 1426 O O . SER A 1 177 ? 7.461 -32.469 -25.25 1 90.44 177 SER A O 1
ATOM 1428 N N . THR A 1 178 ? 9.297 -31.891 -26.344 1 92.94 178 THR A N 1
ATOM 1429 C CA . THR A 1 178 ? 8.609 -31.109 -27.375 1 92.94 178 THR A CA 1
ATOM 1430 C C . THR A 1 178 ? 9.039 -31.562 -28.766 1 92.94 178 THR A C 1
ATOM 1432 O O . THR A 1 178 ? 8.859 -30.828 -29.75 1 92.94 178 THR A O 1
ATOM 1435 N N . ASP A 1 179 ? 9.469 -32.75 -28.766 1 86.25 179 ASP A N 1
ATOM 1436 C CA . ASP A 1 179 ? 9.953 -33.312 -30.016 1 86.25 179 ASP A CA 1
ATOM 1437 C C . ASP A 1 179 ? 8.797 -33.719 -30.938 1 86.25 179 ASP A C 1
ATOM 1439 O O . ASP A 1 179 ? 7.691 -33.969 -30.453 1 86.25 179 ASP A O 1
ATOM 1443 N N . GLU A 1 180 ? 8.992 -33.688 -32.219 1 86.75 180 GLU A N 1
ATOM 1444 C CA . GLU A 1 180 ? 8.07 -34.156 -33.25 1 86.75 180 GLU A CA 1
ATOM 1445 C C . GLU A 1 180 ? 6.766 -33.375 -33.25 1 86.75 180 GLU A C 1
ATOM 1447 O O . GLU A 1 180 ? 5.68 -33.969 -33.312 1 86.75 180 GLU A O 1
ATOM 1452 N N . ASN A 1 181 ? 6.812 -32.156 -32.969 1 88.62 181 ASN A N 1
ATOM 1453 C CA . ASN A 1 181 ? 5.719 -31.203 -33.125 1 88.62 181 ASN A CA 1
ATOM 1454 C C . ASN A 1 181 ? 4.582 -31.469 -32.156 1 88.62 181 ASN A C 1
ATOM 1456 O O . ASN A 1 181 ? 3.41 -31.391 -32.5 1 88.62 181 ASN A O 1
ATOM 1460 N N . GLN A 1 182 ? 4.969 -31.938 -31.062 1 91.88 182 GLN A N 1
ATOM 1461 C CA . GLN A 1 182 ? 3.996 -32.125 -29.984 1 91.88 182 GLN A CA 1
ATOM 1462 C C . GLN A 1 182 ? 4.637 -31.938 -28.625 1 91.88 182 GLN A C 1
ATOM 1464 O O . GLN A 1 182 ? 5.863 -32 -28.484 1 91.88 182 GLN A O 1
ATOM 1469 N N . VAL A 1 183 ? 3.83 -31.75 -27.656 1 95.06 183 VAL A N 1
ATOM 1470 C CA . VAL A 1 183 ? 4.332 -31.531 -26.312 1 95.06 183 VAL A CA 1
ATOM 1471 C C . VAL A 1 183 ? 3.939 -32.688 -25.422 1 95.06 183 VAL A C 1
ATOM 1473 O O . VAL A 1 183 ? 2.768 -33.094 -25.359 1 95.06 183 VAL A O 1
ATOM 1476 N N . PHE A 1 184 ? 4.918 -33.281 -24.828 1 94.19 184 PHE A N 1
ATOM 1477 C CA . PHE A 1 184 ? 4.742 -34.312 -23.844 1 94.19 184 PHE A CA 1
ATOM 1478 C C . PHE A 1 184 ? 4.973 -33.781 -22.438 1 94.19 184 PHE A C 1
ATOM 1480 O O . PHE A 1 184 ? 6.047 -33.25 -22.141 1 94.19 184 PHE A O 1
ATOM 1487 N N . VAL A 1 185 ? 3.904 -33.938 -21.641 1 96.19 185 VAL A N 1
ATOM 1488 C CA . VAL A 1 185 ? 4.059 -33.375 -20.312 1 96.19 185 VAL A CA 1
ATOM 1489 C C . VAL A 1 185 ? 3.697 -34.406 -19.25 1 96.19 185 VAL A C 1
ATOM 1491 O O . VAL A 1 185 ? 2.982 -35.375 -19.531 1 96.19 185 VAL A O 1
ATOM 1494 N N . ALA A 1 186 ? 4.266 -34.25 -18.094 1 96.88 186 ALA A N 1
ATOM 1495 C CA . ALA A 1 186 ? 3.902 -35 -16.891 1 96.88 186 ALA A CA 1
ATOM 1496 C C . ALA A 1 186 ? 3.252 -34.062 -15.859 1 96.88 186 ALA A C 1
ATOM 1498 O O . ALA A 1 186 ? 3.822 -33.031 -15.484 1 96.88 186 ALA A O 1
ATOM 1499 N N . VAL A 1 187 ? 2.057 -34.469 -15.469 1 96.56 187 VAL A N 1
ATOM 1500 C CA . VAL A 1 187 ? 1.29 -33.625 -14.578 1 96.56 187 VAL A CA 1
ATOM 1501 C C . VAL A 1 187 ? 1.046 -34.344 -13.25 1 96.56 187 VAL A C 1
ATOM 1503 O O . VAL A 1 187 ? 0.607 -35.469 -13.227 1 96.56 187 VAL A O 1
ATOM 1506 N N . GLN A 1 188 ? 1.419 -33.656 -12.164 1 95.75 188 GLN A N 1
ATOM 1507 C CA . GLN A 1 188 ? 1.017 -34.125 -10.844 1 95.75 188 GLN A CA 1
ATOM 1508 C C . GLN A 1 188 ? -0.367 -33.625 -10.469 1 95.75 188 GLN A C 1
ATOM 1510 O O . GLN A 1 188 ? -0.524 -32.438 -10.148 1 95.75 188 GLN A O 1
ATOM 1515 N N . GLU A 1 189 ? -1.335 -34.438 -10.516 1 94.06 189 GLU A N 1
ATOM 1516 C CA . GLU A 1 189 ? -2.709 -34.031 -10.242 1 94.06 189 GLU A CA 1
ATOM 1517 C C . GLU A 1 189 ? -2.941 -33.844 -8.742 1 94.06 189 GLU A C 1
ATOM 1519 O O . GLU A 1 189 ? -2.072 -34.156 -7.93 1 94.06 189 GLU A O 1
ATOM 1524 N N . TRP A 1 190 ? -4.102 -33.344 -8.352 1 90.06 190 TRP A N 1
ATOM 1525 C CA . TRP A 1 190 ? -4.387 -32.875 -7.004 1 90.06 190 TRP A CA 1
ATOM 1526 C C . TRP A 1 190 ? -4.266 -34 -5.996 1 90.06 190 TRP A C 1
ATOM 1528 O O . TRP A 1 190 ? -3.906 -33.781 -4.836 1 90.06 190 TRP A O 1
ATOM 1538 N N . TYR A 1 191 ? -4.535 -35.281 -6.387 1 89.44 191 TYR A N 1
ATOM 1539 C CA . TYR A 1 191 ? -4.582 -36.375 -5.441 1 89.44 191 TYR A CA 1
ATOM 1540 C C . TYR A 1 191 ? -3.238 -37.094 -5.371 1 89.44 191 TYR A C 1
ATOM 1542 O O . TYR A 1 191 ? -3.035 -37.969 -4.523 1 89.44 191 TYR A O 1
ATOM 1550 N N . GLN A 1 192 ? -2.336 -36.656 -6.219 1 92.75 192 GLN A N 1
ATOM 1551 C CA . GLN A 1 192 ? -1.079 -37.375 -6.332 1 92.75 192 GLN A CA 1
ATOM 1552 C C . GLN A 1 192 ? 0.009 -36.75 -5.473 1 92.75 192 GLN A C 1
ATOM 1554 O O . GLN A 1 192 ? -0.055 -35.562 -5.164 1 92.75 192 GLN A O 1
ATOM 1559 N N . THR A 1 193 ? 1.043 -37.531 -5.133 1 90.38 193 THR A N 1
ATOM 1560 C CA . THR A 1 193 ? 2.172 -37.062 -4.344 1 90.38 193 THR A CA 1
ATOM 1561 C C . THR A 1 193 ? 3.49 -37.312 -5.062 1 90.38 193 THR A C 1
ATOM 1563 O O . THR A 1 193 ? 4.133 -36.406 -5.57 1 90.38 193 THR A O 1
ATOM 1566 N N . ASP A 1 194 ? 3.775 -38.625 -5.289 1 91.19 194 ASP A N 1
ATOM 1567 C CA . ASP A 1 194 ? 5.059 -38.969 -5.902 1 91.19 194 ASP A CA 1
ATOM 1568 C C . ASP A 1 194 ? 4.863 -39.562 -7.289 1 91.19 194 ASP A C 1
ATOM 1570 O O . ASP A 1 194 ? 5.75 -40.25 -7.801 1 91.19 194 ASP A O 1
ATOM 1574 N N . THR A 1 195 ? 3.73 -39.469 -7.855 1 95.81 195 THR A N 1
ATOM 1575 C CA . THR A 1 195 ? 3.449 -39.938 -9.203 1 95.81 195 THR A CA 1
ATOM 1576 C C . THR A 1 195 ? 2.926 -38.812 -10.086 1 95.81 195 THR A C 1
ATOM 1578 O O . THR A 1 195 ? 2.441 -37.812 -9.586 1 95.81 195 THR A O 1
ATOM 1581 N N . TYR A 1 196 ? 3.131 -39.031 -11.305 1 96.62 196 TYR A N 1
ATOM 1582 C CA . TYR A 1 196 ? 2.666 -38.094 -12.32 1 96.62 196 TYR A CA 1
ATOM 1583 C C . TYR A 1 196 ? 1.881 -38.812 -13.406 1 96.62 196 TYR A C 1
ATOM 1585 O O . TYR A 1 196 ? 2.1 -40 -13.656 1 96.62 196 TYR A O 1
ATOM 1593 N N . ASN A 1 197 ? 0.946 -38.156 -13.984 1 96.44 197 ASN A N 1
ATOM 1594 C CA . ASN A 1 197 ? 0.258 -38.656 -15.172 1 96.44 197 ASN A CA 1
ATOM 1595 C C . ASN A 1 197 ? 0.839 -38.031 -16.453 1 96.44 197 ASN A C 1
ATOM 1597 O O . ASN A 1 197 ? 1.174 -36.844 -16.469 1 96.44 197 ASN A O 1
ATOM 1601 N N . LEU A 1 198 ? 0.963 -38.844 -17.406 1 96.5 198 LEU A N 1
ATOM 1602 C CA . LEU A 1 198 ? 1.52 -38.375 -18.672 1 96.5 198 LEU A CA 1
ATOM 1603 C C . LEU A 1 198 ? 0.415 -37.906 -19.609 1 96.5 198 LEU A C 1
ATOM 1605 O O . LEU A 1 198 ? -0.628 -38.562 -19.734 1 96.5 198 LEU A O 1
ATOM 1609 N N . TYR A 1 199 ? 0.647 -36.781 -20.203 1 96.38 199 TYR A N 1
ATOM 1610 C CA . TYR A 1 199 ? -0.285 -36.188 -21.156 1 96.38 199 TYR A CA 1
ATOM 1611 C C . TYR A 1 199 ? 0.425 -35.812 -22.453 1 96.38 199 TYR A C 1
ATOM 1613 O O . TYR A 1 199 ? 1.626 -35.531 -22.453 1 96.38 199 TYR A O 1
ATOM 1621 N N . GLN A 1 200 ? -0.282 -35.844 -23.5 1 95 200 GLN A N 1
ATOM 1622 C CA . GLN A 1 200 ? 0.212 -35.438 -24.797 1 95 200 GLN A CA 1
ATOM 1623 C C . GLN A 1 200 ? -0.7 -34.375 -25.422 1 95 200 GLN A C 1
ATOM 1625 O O . GLN A 1 200 ? -1.922 -34.438 -25.281 1 95 200 GLN A O 1
ATOM 1630 N N . SER A 1 201 ? -0.113 -33.531 -26.203 1 95.31 201 SER A N 1
ATOM 1631 C CA . SER A 1 201 ? -0.871 -32.406 -26.734 1 95.31 201 SER A CA 1
ATOM 1632 C C . SER A 1 201 ? -1.113 -32.562 -28.234 1 95.31 201 SER A C 1
ATOM 1634 O O . SER A 1 201 ? -0.604 -33.5 -28.859 1 95.31 201 SER A O 1
ATOM 1636 N N . ASP A 1 202 ? -1.935 -31.625 -28.766 1 93.19 202 ASP A N 1
ATOM 1637 C CA . ASP A 1 202 ? -2.006 -31.391 -30.203 1 93.19 202 ASP A CA 1
ATOM 1638 C C . ASP A 1 202 ? -0.763 -30.656 -30.703 1 93.19 202 ASP A C 1
ATOM 1640 O O . ASP A 1 202 ? 0.094 -30.266 -29.906 1 93.19 202 ASP A O 1
ATOM 1644 N N . PRO A 1 203 ? -0.641 -30.5 -31.938 1 93.19 203 PRO A N 1
ATOM 1645 C CA . PRO A 1 203 ? 0.572 -29.875 -32.469 1 93.19 203 PRO A CA 1
ATOM 1646 C C . PRO A 1 203 ? 0.791 -28.453 -31.922 1 93.19 203 PRO A C 1
ATOM 1648 O O . PRO A 1 203 ? 1.935 -28.047 -31.719 1 93.19 203 PRO A O 1
ATOM 1651 N N . GLN A 1 204 ? -0.244 -27.781 -31.578 1 94.5 204 GLN A N 1
ATOM 1652 C CA . GLN A 1 204 ? -0.119 -26.422 -31.078 1 94.5 204 GLN A CA 1
ATOM 1653 C C . GLN A 1 204 ? 0.197 -26.406 -29.594 1 94.5 204 GLN A C 1
ATOM 1655 O O . GLN A 1 204 ? 0.6 -25.391 -29.047 1 94.5 204 GLN A O 1
ATOM 1660 N N . GLY A 1 205 ? 0.082 -27.547 -29.016 1 95.12 205 GLY A N 1
ATOM 1661 C CA . GLY A 1 205 ? 0.389 -27.641 -27.594 1 95.12 205 GLY A CA 1
ATOM 1662 C C . GLY A 1 205 ? -0.718 -27.094 -26.719 1 95.12 205 GLY A C 1
ATOM 1663 O O . GLY A 1 205 ? -0.465 -26.672 -25.578 1 95.12 205 GLY A O 1
ATOM 1664 N N . VAL A 1 206 ? -1.924 -27.094 -27.125 1 94.31 206 VAL A N 1
ATOM 1665 C CA . VAL A 1 206 ? -3.006 -26.453 -26.391 1 94.31 206 VAL A CA 1
ATOM 1666 C C . VAL A 1 206 ? -3.873 -27.5 -25.719 1 94.31 206 VAL A C 1
ATOM 1668 O O . VAL A 1 206 ? -4.117 -27.438 -24.5 1 94.31 206 VAL A O 1
ATOM 1671 N N . TYR A 1 207 ? -4.324 -28.578 -26.438 1 94.12 207 TYR A N 1
ATOM 1672 C CA . TYR A 1 207 ? -5.234 -29.594 -25.906 1 94.12 207 TYR A CA 1
ATOM 1673 C C . TYR A 1 207 ? -4.48 -30.844 -25.5 1 94.12 207 TYR A C 1
ATOM 1675 O O . TYR A 1 207 ? -3.793 -31.453 -26.328 1 94.12 207 TYR A O 1
ATOM 1683 N N . TYR A 1 208 ? -4.684 -31.312 -24.266 1 95.88 208 TYR A N 1
ATOM 1684 C CA . TYR A 1 208 ? -3.922 -32.438 -23.766 1 95.88 208 TYR A CA 1
ATOM 1685 C C . TYR A 1 208 ? -4.84 -33.625 -23.438 1 95.88 208 TYR A C 1
ATOM 1687 O O . TYR A 1 208 ? -5.945 -33.438 -22.922 1 95.88 208 TYR A O 1
ATOM 1695 N N . SER A 1 209 ? -4.406 -34.781 -23.781 1 93.81 209 SER A N 1
ATOM 1696 C CA . SER A 1 209 ? -5.09 -36.031 -23.469 1 93.81 209 SER A CA 1
ATOM 1697 C C . SER A 1 209 ? -4.188 -36.969 -22.672 1 93.81 209 SER A C 1
ATOM 1699 O O . SER A 1 209 ? -2.975 -37 -22.875 1 93.81 209 SER A O 1
ATOM 1701 N N . ILE A 1 210 ? -4.742 -37.781 -21.875 1 93 210 ILE A N 1
ATOM 1702 C CA . ILE A 1 210 ? -3.996 -38.656 -20.953 1 93 210 ILE A CA 1
ATOM 1703 C C . ILE A 1 210 ? -3.422 -39.844 -21.703 1 93 210 ILE A C 1
ATOM 1705 O O . ILE A 1 210 ? -4.07 -40.406 -22.594 1 93 210 ILE A O 1
ATOM 1709 N N . LEU A 1 211 ? -2.23 -40.219 -21.297 1 92.75 211 LEU A N 1
ATOM 1710 C CA . LEU A 1 211 ? -1.553 -41.344 -21.922 1 92.75 211 LEU A CA 1
ATOM 1711 C C . LEU A 1 211 ? -1.336 -42.469 -20.922 1 92.75 211 LEU A C 1
ATOM 1713 O O . LEU A 1 211 ? -1.553 -43.625 -21.234 1 92.75 211 LEU A O 1
ATOM 1717 N N . LEU A 1 212 ? -0.782 -42.094 -19.844 1 94.44 212 LEU A N 1
ATOM 1718 C CA . LEU A 1 212 ? -0.437 -43.062 -18.797 1 94.44 212 LEU A CA 1
ATOM 1719 C C . LEU A 1 212 ? -0.578 -42.438 -17.406 1 94.44 212 LEU A C 1
ATOM 1721 O O . LEU A 1 212 ? -0.156 -41.312 -17.188 1 94.44 212 LEU A O 1
ATOM 1725 N N . GLU A 1 213 ? -1.158 -43.25 -16.594 1 93.31 213 GLU A N 1
ATOM 1726 C CA . GLU A 1 213 ? -1.357 -42.75 -15.234 1 93.31 213 GLU A CA 1
ATOM 1727 C C . GLU A 1 213 ? -0.293 -43.281 -14.281 1 93.31 213 GLU A C 1
ATOM 1729 O O . GLU A 1 213 ? 0.245 -44.375 -14.5 1 93.31 213 GLU A O 1
ATOM 1734 N N . ASN A 1 214 ? 0.12 -42.5 -13.312 1 95.19 214 ASN A N 1
ATOM 1735 C CA . ASN A 1 214 ? 0.903 -42.906 -12.148 1 95.19 214 ASN A CA 1
ATOM 1736 C C . ASN A 1 214 ? 2.322 -43.312 -12.539 1 95.19 214 ASN A C 1
ATOM 1738 O O . ASN A 1 214 ? 2.795 -44.375 -12.156 1 95.19 214 ASN A O 1
ATOM 1742 N N . VAL A 1 215 ? 2.865 -42.406 -13.258 1 96.38 215 VAL A N 1
ATOM 1743 C CA . VAL A 1 215 ? 4.281 -42.594 -13.547 1 96.38 215 VAL A CA 1
ATOM 1744 C C . VAL A 1 215 ? 5.117 -42.188 -12.336 1 96.38 215 VAL A C 1
ATOM 1746 O O . VAL A 1 215 ? 4.879 -41.156 -11.734 1 96.38 215 VAL A O 1
ATOM 1749 N N . ARG A 1 216 ? 6.086 -42.969 -12.086 1 94.94 216 ARG A N 1
ATOM 1750 C CA . ARG A 1 216 ? 6.914 -42.75 -10.906 1 94.94 216 ARG A CA 1
ATOM 1751 C C . ARG A 1 216 ? 7.77 -41.5 -11.062 1 94.94 216 ARG A C 1
ATOM 1753 O O . ARG A 1 216 ? 8.234 -41.188 -12.156 1 94.94 216 ARG A O 1
ATOM 1760 N N . SER A 1 217 ? 7.879 -40.781 -9.945 1 92.56 217 SER A N 1
ATOM 1761 C CA . SER A 1 217 ? 8.758 -39.625 -9.914 1 92.56 217 SER A CA 1
ATOM 1762 C C . SER A 1 217 ? 9.688 -39.656 -8.703 1 92.56 217 SER A C 1
ATOM 1764 O O . SER A 1 217 ? 9.406 -40.344 -7.719 1 92.56 217 SER A O 1
ATOM 1766 N N . THR A 1 218 ? 10.875 -38.969 -8.828 1 86.56 218 THR A N 1
ATOM 1767 C CA . THR A 1 218 ? 11.82 -38.875 -7.727 1 86.56 218 THR A CA 1
ATOM 1768 C C . THR A 1 218 ? 12.258 -37.406 -7.539 1 86.56 218 THR A C 1
ATOM 1770 O O . THR A 1 218 ? 12.617 -36.75 -8.508 1 86.56 218 THR A O 1
ATOM 1773 N N . LYS A 1 219 ? 12.117 -36.938 -6.32 1 82.75 219 LYS A N 1
ATOM 1774 C CA . LYS A 1 219 ? 12.547 -35.562 -6.012 1 82.75 219 LYS A CA 1
ATOM 1775 C C . LYS A 1 219 ? 14.055 -35.5 -5.824 1 82.75 219 LYS A C 1
ATOM 1777 O O . LYS A 1 219 ? 14.641 -36.344 -5.125 1 82.75 219 LYS A O 1
ATOM 1782 N N . GLN A 1 220 ? 14.602 -34.531 -6.57 1 74.31 220 GLN A N 1
ATOM 1783 C CA . GLN A 1 220 ? 16.031 -34.312 -6.434 1 74.31 220 GLN A CA 1
ATOM 1784 C C . GLN A 1 220 ? 16.312 -33.219 -5.414 1 74.31 220 GLN A C 1
ATOM 1786 O O . GLN A 1 220 ? 15.422 -32.438 -5.059 1 74.31 220 GLN A O 1
ATOM 1791 N N . PRO A 1 221 ? 17.516 -33.219 -4.832 1 63.91 221 PRO A N 1
ATOM 1792 C CA . PRO A 1 221 ? 17.844 -32.25 -3.811 1 63.91 221 PRO A CA 1
ATOM 1793 C C . PRO A 1 221 ? 17.625 -30.797 -4.285 1 63.91 221 PRO A C 1
ATOM 1795 O O . PRO A 1 221 ? 17.219 -29.938 -3.502 1 63.91 221 PRO A O 1
ATOM 1798 N N . GLU A 1 222 ? 18.031 -30.391 -5.527 1 62.72 222 GLU A N 1
ATOM 1799 C CA . GLU A 1 222 ? 17.891 -29.016 -5.957 1 62.72 22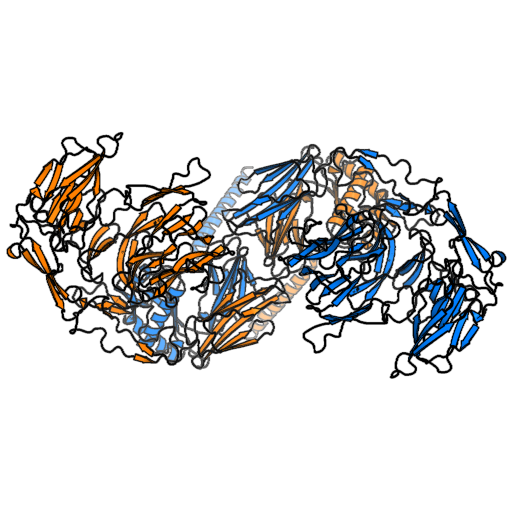2 GLU A CA 1
ATOM 1800 C C . GLU A 1 222 ? 16.469 -28.719 -6.418 1 62.72 222 GLU A C 1
ATOM 1802 O O . GLU A 1 222 ? 16.234 -27.828 -7.238 1 62.72 222 GLU A O 1
ATOM 1807 N N . GLU A 1 223 ? 15.445 -29.328 -5.871 1 63.28 223 GLU A N 1
ATOM 1808 C CA . GLU A 1 223 ? 14.008 -29.094 -6.051 1 63.28 223 GLU A CA 1
ATOM 1809 C C . GLU A 1 223 ? 13.555 -29.531 -7.441 1 63.28 223 GLU A C 1
ATOM 1811 O O . GLU A 1 223 ? 12.406 -29.281 -7.824 1 63.28 223 GLU A O 1
ATOM 1816 N N . ASN A 1 224 ? 14.477 -30.141 -8.141 1 75.75 224 ASN A N 1
ATOM 1817 C CA . ASN A 1 224 ? 14.039 -30.641 -9.438 1 75.75 224 ASN A CA 1
ATOM 1818 C C . ASN A 1 224 ? 13.406 -32.031 -9.32 1 75.75 224 ASN A C 1
ATOM 1820 O O . ASN A 1 224 ? 13.672 -32.75 -8.359 1 75.75 224 ASN A O 1
ATOM 1824 N N . VAL A 1 225 ? 12.406 -32.312 -10.117 1 87.19 225 VAL A N 1
ATOM 1825 C CA . VAL A 1 225 ? 11.719 -33.594 -10.117 1 87.19 225 VAL A CA 1
ATOM 1826 C C . VAL A 1 225 ? 12.078 -34.375 -11.375 1 87.19 225 VAL A C 1
ATOM 1828 O O . VAL A 1 225 ? 12.094 -33.812 -12.477 1 87.19 225 VAL A O 1
ATOM 1831 N N . LEU A 1 226 ? 12.516 -35.594 -11.148 1 88.62 226 LEU A N 1
ATOM 1832 C CA . LEU A 1 226 ? 12.789 -36.5 -12.266 1 88.62 226 LEU A CA 1
ATOM 1833 C C . LEU A 1 226 ? 11.617 -37.438 -12.5 1 88.62 226 LEU A C 1
ATOM 1835 O O . LEU A 1 226 ? 11.172 -38.125 -11.578 1 88.62 226 LEU A O 1
ATOM 1839 N N . ILE A 1 227 ? 11.102 -37.406 -13.742 1 93 227 ILE A N 1
ATOM 1840 C CA . ILE A 1 227 ? 10.023 -38.312 -14.133 1 93 227 ILE A CA 1
ATOM 1841 C C . ILE A 1 227 ? 10.617 -39.562 -14.75 1 93 227 ILE A C 1
ATOM 1843 O O . ILE A 1 227 ? 11.492 -39.5 -15.617 1 93 227 ILE A O 1
ATOM 1847 N N . ASP A 1 228 ? 10.148 -40.719 -14.359 1 92 228 ASP A N 1
ATOM 1848 C CA . ASP A 1 228 ? 10.727 -42 -14.742 1 92 228 ASP A CA 1
ATOM 1849 C C . ASP A 1 228 ? 10.195 -42.469 -16.109 1 92 228 ASP A C 1
ATOM 1851 O O . ASP A 1 228 ? 9.508 -43.469 -16.203 1 92 228 ASP A O 1
ATOM 1855 N N . ILE A 1 229 ? 10.516 -41.812 -17.109 1 93.69 229 ILE A N 1
ATOM 1856 C CA . ILE A 1 229 ? 10.156 -42.094 -18.484 1 93.69 229 ILE A CA 1
ATOM 1857 C C . ILE A 1 229 ? 11.367 -41.875 -19.391 1 93.69 229 ILE A C 1
ATOM 1859 O O . ILE A 1 229 ? 12.18 -40.969 -19.125 1 93.69 229 ILE A O 1
ATOM 1863 N N . LEU A 1 230 ? 11.523 -42.719 -20.344 1 92.62 230 LEU A N 1
ATOM 1864 C CA . LEU A 1 230 ? 12.664 -42.625 -21.25 1 92.62 230 LEU A CA 1
ATOM 1865 C C . LEU A 1 230 ? 12.234 -42.844 -22.703 1 92.62 230 LEU A C 1
ATOM 1867 O O . LEU A 1 230 ? 11.531 -43.812 -23 1 92.62 230 LEU A O 1
ATOM 1871 N N . GLU A 1 231 ? 12.609 -42 -23.547 1 91.5 231 GLU A N 1
ATOM 1872 C CA . GLU A 1 231 ? 12.398 -42.188 -24.969 1 91.5 231 GLU A CA 1
ATOM 1873 C C . GLU A 1 231 ? 13.508 -43.031 -25.594 1 91.5 231 GLU A C 1
ATOM 1875 O O . GLU A 1 231 ? 14.688 -42.719 -25.438 1 91.5 231 GLU A O 1
ATOM 1880 N N . VAL A 1 232 ? 13.125 -44.062 -26.266 1 92.44 232 VAL A N 1
ATOM 1881 C CA . VAL A 1 232 ? 14.109 -44.906 -26.906 1 92.44 232 VAL A CA 1
ATOM 1882 C C . VAL A 1 232 ? 14.641 -44.219 -28.172 1 92.44 232 VAL A C 1
ATOM 1884 O O . VAL A 1 232 ? 13.867 -43.875 -29.062 1 92.44 232 VAL A O 1
ATOM 1887 N N . ARG A 1 233 ? 15.883 -44.156 -28.25 1 90.31 233 ARG A N 1
ATOM 1888 C CA . ARG A 1 233 ? 16.5 -43.469 -29.375 1 90.31 233 ARG A CA 1
ATOM 1889 C C . ARG A 1 233 ? 16.594 -44.406 -30.594 1 90.31 233 ARG A C 1
ATOM 1891 O O . ARG A 1 233 ? 16.719 -45.625 -30.453 1 90.31 233 ARG A O 1
ATOM 1898 N N . GLY A 1 234 ? 16.469 -43.812 -31.734 1 88.56 234 GLY A N 1
ATOM 1899 C CA . GLY A 1 234 ? 16.641 -44.531 -32.969 1 88.56 234 GLY A CA 1
ATOM 1900 C C . GLY A 1 234 ? 15.344 -45.062 -33.562 1 88.56 234 GLY A C 1
ATOM 1901 O O . GLY A 1 234 ? 15.281 -45.406 -34.75 1 88.56 234 GLY A O 1
ATOM 1902 N N . VAL A 1 235 ? 14.43 -45.219 -32.688 1 90.19 235 VAL A N 1
ATOM 1903 C CA . VAL A 1 235 ? 13.117 -45.656 -33.156 1 90.19 235 VAL A CA 1
ATOM 1904 C C . VAL A 1 235 ? 12.047 -44.688 -32.688 1 90.19 235 VAL A C 1
ATOM 1906 O O . VAL A 1 235 ? 11.844 -44.5 -31.469 1 90.19 235 VAL A O 1
ATOM 1909 N N . LYS A 1 236 ? 11.328 -44.219 -33.594 1 87.38 236 LYS A N 1
ATOM 1910 C CA . LYS A 1 236 ? 10.32 -43.219 -33.281 1 87.38 236 LYS A CA 1
ATOM 1911 C C . LYS A 1 236 ? 9.109 -43.844 -32.594 1 87.38 236 LYS A C 1
ATOM 1913 O O . LYS A 1 236 ? 8.648 -44.906 -33 1 87.38 236 LYS A O 1
ATOM 1918 N N . GLY A 1 237 ? 8.688 -43.219 -31.469 1 89.06 237 GLY A N 1
ATOM 1919 C CA . GLY A 1 237 ? 7.418 -43.594 -30.875 1 89.06 237 GLY A CA 1
ATOM 1920 C C . GLY A 1 237 ? 7.566 -44.594 -29.734 1 89.06 237 GLY A C 1
ATOM 1921 O O . GLY A 1 237 ? 6.586 -44.969 -29.094 1 89.06 237 GLY A O 1
ATOM 1922 N N . VAL A 1 238 ? 8.727 -45.062 -29.516 1 93.25 238 VAL A N 1
ATOM 1923 C CA . VAL A 1 238 ? 8.93 -46.062 -28.484 1 93.25 238 VAL A CA 1
ATOM 1924 C C . VAL A 1 238 ? 9.391 -45.406 -27.188 1 93.25 238 VAL A C 1
ATOM 1926 O O . VAL A 1 238 ? 10.336 -44.594 -27.203 1 93.25 238 VAL A O 1
ATOM 1929 N N . PHE A 1 239 ? 8.688 -45.688 -26.141 1 94.5 239 PHE A N 1
ATOM 1930 C CA . PHE A 1 239 ? 9.016 -45.156 -24.828 1 94.5 239 PHE A CA 1
ATOM 1931 C C . PHE A 1 239 ? 8.984 -46.25 -23.781 1 94.5 239 PHE A C 1
ATOM 1933 O O . PHE A 1 239 ? 8.25 -47.219 -23.906 1 94.5 239 PHE A O 1
ATOM 1940 N N . LEU A 1 240 ? 9.773 -46.094 -22.781 1 95.5 240 LEU A N 1
ATOM 1941 C CA . LEU A 1 240 ? 9.719 -46.875 -21.562 1 95.5 240 LEU A CA 1
ATOM 1942 C C . LEU A 1 240 ? 9.305 -46.031 -20.359 1 95.5 240 LEU A C 1
ATOM 1944 O O . LEU A 1 240 ? 9.688 -44.875 -20.266 1 95.5 240 LEU A O 1
ATOM 1948 N N . ALA A 1 241 ? 8.477 -46.562 -19.547 1 95.94 241 ALA A N 1
ATOM 1949 C CA . ALA A 1 241 ? 8.055 -45.812 -18.359 1 95.94 241 ALA A CA 1
ATOM 1950 C C . ALA A 1 241 ? 7.848 -46.75 -17.172 1 95.94 241 ALA A C 1
ATOM 1952 O O . ALA A 1 241 ? 7.465 -47.906 -17.344 1 95.94 241 ALA A O 1
ATOM 1953 N N . ASN A 1 242 ? 8.133 -46.344 -15.992 1 95.12 242 ASN A N 1
ATOM 1954 C CA . ASN A 1 242 ? 7.84 -47.062 -14.758 1 95.12 242 ASN A CA 1
ATOM 1955 C C . ASN A 1 242 ? 6.574 -46.531 -14.086 1 95.12 242 ASN A C 1
ATOM 1957 O O . ASN A 1 242 ? 6.512 -45.375 -13.695 1 95.12 242 ASN A O 1
ATOM 1961 N N . GLN A 1 243 ? 5.633 -47.344 -14.008 1 96.06 243 GLN A N 1
ATOM 1962 C CA . GLN A 1 243 ? 4.359 -47.031 -13.375 1 96.06 243 GLN A CA 1
ATOM 1963 C C . GLN A 1 243 ? 4.312 -47.531 -11.938 1 96.06 243 GLN A C 1
ATOM 1965 O O . GLN A 1 243 ? 4.777 -48.625 -11.648 1 96.06 243 GLN A O 1
ATOM 1970 N N . LYS A 1 244 ? 3.838 -46.75 -11.062 1 95.62 244 LYS A N 1
ATOM 1971 C CA . LYS A 1 244 ? 3.697 -47.125 -9.656 1 95.62 244 LYS A CA 1
ATOM 1972 C C . LYS A 1 244 ? 2.229 -47.219 -9.258 1 95.62 244 LYS A C 1
ATOM 1974 O O . LYS A 1 244 ? 1.521 -46.219 -9.203 1 95.62 244 LYS A O 1
ATOM 1979 N N . ILE A 1 245 ? 1.752 -48.375 -9 1 92.25 245 ILE A N 1
ATOM 1980 C CA . ILE A 1 245 ? 0.381 -48.625 -8.57 1 92.25 245 ILE A CA 1
ATOM 1981 C C . ILE A 1 245 ? 0.389 -49.406 -7.25 1 92.25 245 ILE A C 1
ATOM 1983 O O . ILE A 1 245 ? 1.011 -50.469 -7.148 1 92.25 245 ILE A O 1
ATOM 1987 N N . ASP A 1 246 ? -0.283 -48.969 -6.254 1 90.62 246 ASP A N 1
ATOM 1988 C CA . ASP A 1 246 ? -0.374 -49.594 -4.934 1 90.62 246 ASP A CA 1
ATOM 1989 C C . ASP A 1 246 ? 1.013 -49.906 -4.383 1 90.62 246 ASP A C 1
ATOM 1991 O O . ASP A 1 246 ? 1.247 -51.031 -3.891 1 90.62 246 ASP A O 1
ATOM 1995 N N . GLY A 1 247 ? 1.948 -49.094 -4.707 1 89.81 247 GLY A N 1
ATOM 1996 C CA . GLY A 1 247 ? 3.291 -49.219 -4.16 1 89.81 247 GLY A CA 1
ATOM 1997 C C . GLY A 1 247 ? 4.207 -50.094 -5.02 1 89.81 247 GLY A C 1
ATOM 1998 O O . GLY A 1 247 ? 5.41 -50.156 -4.762 1 89.81 247 GLY A O 1
ATOM 1999 N N . LYS A 1 248 ? 3.67 -50.719 -6.012 1 93.81 248 LYS A N 1
ATOM 2000 C CA . LYS A 1 248 ? 4.465 -51.594 -6.891 1 93.81 248 LYS A CA 1
ATOM 2001 C C . LYS A 1 248 ? 4.863 -50.844 -8.164 1 93.81 248 LYS A C 1
ATOM 2003 O O . LYS A 1 248 ? 4.02 -50.25 -8.828 1 93.81 248 LYS A O 1
ATOM 2008 N N . VAL A 1 249 ? 6.191 -50.938 -8.445 1 94.62 249 VAL A N 1
ATOM 2009 C CA . VAL A 1 249 ? 6.707 -50.281 -9.633 1 94.62 249 VAL A CA 1
ATOM 2010 C C . VAL A 1 249 ? 6.906 -51.281 -10.75 1 94.62 249 VAL A C 1
ATOM 2012 O O . VAL A 1 249 ? 7.57 -52.312 -10.555 1 94.62 249 VAL A O 1
ATOM 2015 N N . THR A 1 250 ? 6.293 -51.062 -11.922 1 96.25 250 THR A N 1
ATOM 2016 C CA . THR A 1 250 ? 6.426 -51.938 -13.078 1 96.25 250 THR A CA 1
ATOM 2017 C C . THR A 1 250 ? 6.867 -51.125 -14.305 1 96.25 250 THR A C 1
ATOM 2019 O O . THR A 1 250 ? 6.488 -49.969 -14.477 1 96.25 250 THR A O 1
ATOM 2022 N N . THR A 1 251 ? 7.723 -51.75 -15.133 1 95.75 251 THR A N 1
ATOM 2023 C CA . THR A 1 251 ? 8.195 -51.094 -16.344 1 95.75 251 THR A CA 1
ATOM 2024 C C . THR A 1 251 ? 7.277 -51.438 -17.531 1 95.75 251 THR A C 1
ATOM 2026 O O . THR A 1 251 ? 6.945 -52.594 -17.766 1 95.75 251 THR A O 1
ATOM 2029 N N . LEU A 1 252 ? 6.902 -50.375 -18.188 1 97.06 252 LEU A N 1
ATOM 2030 C CA . LEU A 1 252 ? 6.051 -50.5 -19.359 1 97.06 252 LEU A CA 1
ATOM 2031 C C . LEU A 1 252 ? 6.758 -50 -20.609 1 97.06 252 LEU A C 1
ATOM 2033 O O . LEU A 1 252 ? 7.676 -49.156 -20.516 1 97.06 252 LEU A O 1
ATOM 2037 N N . ILE A 1 253 ? 6.34 -50.469 -21.734 1 96 253 ILE A N 1
ATOM 2038 C CA . ILE A 1 253 ? 6.879 -50.031 -23.016 1 96 253 ILE A CA 1
ATOM 2039 C C . ILE A 1 253 ? 5.734 -49.688 -23.969 1 96 253 ILE A C 1
ATOM 2041 O O . ILE A 1 253 ? 4.66 -50.281 -23.891 1 96 253 ILE A O 1
ATOM 2045 N N . THR A 1 254 ? 5.836 -48.688 -24.719 1 95 254 THR A N 1
ATOM 2046 C CA . THR A 1 254 ? 4.867 -48.344 -25.75 1 95 254 THR A CA 1
ATOM 2047 C C . THR A 1 254 ? 5.547 -48.188 -27.109 1 95 254 THR A C 1
ATOM 2049 O O . THR A 1 254 ? 6.719 -47.812 -27.188 1 95 254 THR A O 1
ATOM 2052 N N . TYR A 1 255 ? 4.801 -48.562 -28.188 1 93.5 255 TYR A N 1
ATOM 2053 C CA . TYR A 1 255 ? 5.328 -48.5 -29.531 1 93.5 255 TYR A CA 1
ATOM 2054 C C . TYR A 1 255 ? 4.559 -47.469 -30.359 1 93.5 255 TYR A C 1
ATOM 2056 O O . TYR A 1 255 ? 4.777 -47.312 -31.562 1 93.5 255 TYR A O 1
ATOM 2064 N N . ASN A 1 256 ? 3.625 -46.844 -29.75 1 90.81 256 ASN A N 1
ATOM 2065 C CA . ASN A 1 256 ? 2.816 -45.844 -30.469 1 90.81 256 ASN A CA 1
ATOM 2066 C C . ASN A 1 256 ? 2.713 -44.531 -29.688 1 90.81 256 ASN A C 1
ATOM 2068 O O . ASN A 1 256 ? 1.625 -43.969 -29.562 1 90.81 256 ASN A O 1
ATOM 2072 N N . LYS A 1 257 ? 3.729 -44.219 -29.094 1 91.31 257 LYS A N 1
ATOM 2073 C CA . LYS A 1 257 ? 3.916 -42.906 -28.438 1 91.31 257 LYS A CA 1
ATOM 2074 C C . LYS A 1 257 ? 2.943 -42.75 -27.281 1 91.31 257 LYS A C 1
ATOM 2076 O O . LYS A 1 257 ? 2.373 -41.656 -27.094 1 91.31 257 LYS A O 1
ATOM 2081 N N . GLY A 1 258 ? 2.576 -43.844 -26.609 1 90.62 258 GLY A N 1
ATOM 2082 C CA . GLY A 1 258 ? 1.908 -43.75 -25.328 1 90.62 258 GLY A CA 1
ATOM 2083 C C . GLY A 1 258 ? 0.452 -44.156 -25.375 1 90.62 258 GLY A C 1
ATOM 2084 O O . GLY A 1 258 ? -0.242 -44.156 -24.359 1 90.62 258 GLY A O 1
ATOM 2085 N N . ARG A 1 259 ? -0.084 -44.469 -26.453 1 88.69 259 ARG A N 1
ATOM 2086 C CA . ARG A 1 259 ? -1.477 -44.906 -26.516 1 88.69 259 ARG A CA 1
ATOM 2087 C C . ARG A 1 259 ? -1.67 -46.25 -25.797 1 88.69 259 ARG A C 1
ATOM 2089 O O . ARG A 1 259 ? -2.58 -46.375 -24.984 1 88.69 259 ARG A O 1
ATOM 2096 N N . ASP A 1 260 ? -0.83 -47.188 -26.25 1 90.75 260 ASP A N 1
ATOM 2097 C CA . ASP A 1 260 ? -0.889 -48.5 -25.641 1 90.75 260 ASP A CA 1
ATOM 2098 C C . ASP A 1 260 ? 0.415 -48.844 -24.922 1 90.75 260 ASP A C 1
ATOM 2100 O O . ASP A 1 260 ? 1.502 -48.594 -25.453 1 90.75 260 ASP A O 1
ATOM 2104 N N . TRP A 1 261 ? 0.271 -49.406 -23.766 1 93.69 261 TRP A N 1
ATOM 2105 C CA . TRP A 1 261 ? 1.435 -49.781 -22.969 1 93.69 261 TRP A CA 1
ATOM 2106 C C . TRP A 1 261 ? 1.393 -51.281 -22.625 1 93.69 261 TRP A C 1
ATOM 2108 O O . TRP A 1 261 ? 0.327 -51.812 -22.328 1 93.69 261 TRP A O 1
ATOM 2118 N N . ASP A 1 262 ? 2.535 -51.875 -22.688 1 94.38 262 ASP A N 1
ATOM 2119 C CA . ASP A 1 262 ? 2.652 -53.312 -22.375 1 94.38 262 ASP A CA 1
ATOM 2120 C C . ASP A 1 262 ? 3.791 -53.562 -21.391 1 94.38 262 ASP A C 1
ATOM 2122 O O . ASP A 1 262 ? 4.727 -52.75 -21.297 1 94.38 262 ASP A O 1
ATOM 2126 N N . PHE A 1 263 ? 3.648 -54.719 -20.734 1 96.06 263 PHE A N 1
ATOM 2127 C CA . PHE A 1 263 ? 4.723 -55.125 -19.844 1 96.06 263 PHE A CA 1
ATOM 2128 C C . PHE A 1 263 ? 5.883 -55.719 -20.641 1 96.06 263 PHE A C 1
ATOM 2130 O O . PHE A 1 263 ? 5.707 -56.125 -21.797 1 96.06 263 PHE A O 1
ATOM 2137 N N . LEU A 1 264 ? 7.035 -55.688 -20.016 1 95.94 264 LEU A N 1
ATOM 2138 C CA . LEU A 1 264 ? 8.188 -56.312 -20.656 1 95.94 264 LEU A CA 1
ATOM 2139 C C . LEU A 1 264 ? 8.227 -57.812 -20.406 1 95.94 264 LEU A C 1
ATOM 2141 O O . LEU A 1 264 ? 8.164 -58.25 -19.25 1 95.94 264 LEU A O 1
ATOM 2145 N N . ASN A 1 265 ? 8.367 -58.562 -21.5 1 94.69 265 ASN A N 1
ATOM 2146 C CA . ASN A 1 265 ? 8.438 -60 -21.359 1 94.69 265 ASN A CA 1
ATOM 2147 C C . ASN A 1 265 ? 9.773 -60.438 -20.766 1 94.69 265 ASN A C 1
ATOM 2149 O O . ASN A 1 265 ? 10.828 -59.969 -21.172 1 94.69 265 ASN A O 1
ATOM 2153 N N . PRO A 1 266 ? 9.719 -61.344 -19.812 1 95.12 266 PRO A N 1
ATOM 2154 C CA . PRO A 1 266 ? 10.977 -61.875 -19.266 1 95.12 266 PRO A CA 1
ATOM 2155 C C . PRO A 1 266 ? 11.68 -62.812 -20.219 1 95.12 266 PRO A C 1
ATOM 2157 O O . PRO A 1 266 ? 11.039 -63.438 -21.062 1 95.12 266 PRO A O 1
ATOM 2160 N N . PRO A 1 267 ? 12.984 -62.844 -20.109 1 94.81 267 PRO A N 1
ATOM 2161 C CA . PRO A 1 267 ? 13.703 -63.844 -20.922 1 94.81 267 PRO A CA 1
ATOM 2162 C C . PRO A 1 267 ? 13.391 -65.25 -20.516 1 94.81 267 PRO A C 1
ATOM 2164 O O . PRO A 1 267 ? 13.195 -65.562 -19.328 1 94.81 267 PRO A O 1
ATOM 2167 N N . ASP A 1 268 ? 13.422 -66.188 -21.5 1 91.25 268 ASP A N 1
ATOM 2168 C CA . ASP A 1 268 ? 13.086 -67.562 -21.266 1 91.25 268 ASP A CA 1
ATOM 2169 C C . ASP A 1 268 ? 14.227 -68.312 -20.562 1 91.25 268 ASP A C 1
ATOM 2171 O O . ASP A 1 268 ? 13.992 -69.25 -19.797 1 91.25 268 ASP A O 1
ATOM 2175 N N . ILE A 1 269 ? 15.43 -67.875 -20.859 1 91.81 269 ILE A N 1
ATOM 2176 C CA . ILE A 1 269 ? 16.609 -68.562 -20.328 1 91.81 269 ILE A CA 1
ATOM 2177 C C . ILE A 1 269 ? 17.5 -67.562 -19.641 1 91.81 269 ILE A C 1
ATOM 2179 O O . ILE A 1 269 ? 17.562 -66.375 -20.047 1 91.81 269 ILE A O 1
ATOM 2183 N N . ASP A 1 270 ? 18.156 -68 -18.609 1 88.88 270 ASP A N 1
ATOM 2184 C CA . ASP A 1 270 ? 19.078 -67.125 -17.906 1 88.88 270 ASP A CA 1
ATOM 2185 C C . ASP A 1 270 ? 20.469 -67.125 -18.562 1 88.88 270 ASP A C 1
ATOM 2187 O O . ASP A 1 270 ? 20.656 -67.75 -19.609 1 88.88 270 ASP A O 1
ATOM 2191 N N . MET A 1 271 ? 21.328 -66.312 -18.047 1 88.12 271 MET A N 1
ATOM 2192 C CA . MET A 1 271 ? 22.656 -66.188 -18.641 1 88.12 271 MET A CA 1
ATOM 2193 C C . MET A 1 271 ? 23.422 -67.5 -18.641 1 88.12 271 MET A C 1
ATOM 2195 O O . MET A 1 271 ? 24.359 -67.688 -19.422 1 88.12 271 MET A O 1
ATOM 2199 N N . ASN A 1 272 ? 22.969 -68.5 -17.75 1 87.81 272 ASN A N 1
ATOM 2200 C CA . ASN A 1 272 ? 23.641 -69.75 -17.641 1 87.81 272 ASN A CA 1
ATOM 2201 C C . ASN A 1 272 ? 22.922 -70.812 -18.469 1 87.81 272 ASN A C 1
ATOM 2203 O O . ASN A 1 272 ? 23.266 -72 -18.391 1 87.81 272 ASN A O 1
ATOM 2207 N N . GLY A 1 273 ? 21.922 -70.438 -19.141 1 87.5 273 GLY A N 1
ATOM 2208 C CA . GLY A 1 273 ? 21.219 -71.375 -20 1 87.5 273 GLY A CA 1
ATOM 2209 C C . GLY A 1 273 ? 20.078 -72.125 -19.312 1 87.5 273 GLY A C 1
ATOM 2210 O O . GLY A 1 273 ? 19.516 -73.062 -19.859 1 87.5 273 GLY A O 1
ATOM 2211 N N . LYS A 1 274 ? 19.859 -71.75 -18.188 1 92 274 LYS A N 1
ATOM 2212 C CA . LYS A 1 274 ? 18.766 -72.375 -17.438 1 92 274 LYS A CA 1
ATOM 2213 C C . LYS A 1 274 ? 17.469 -71.625 -17.641 1 92 274 LYS A C 1
ATOM 2215 O O . LYS A 1 274 ? 17.453 -70.375 -17.75 1 92 274 LYS A O 1
ATOM 2220 N N . PRO A 1 275 ? 16.453 -72.375 -17.641 1 91.5 275 PRO A N 1
ATOM 2221 C CA . PRO A 1 275 ? 15.164 -71.688 -17.812 1 91.5 275 PRO A CA 1
ATOM 2222 C C . PRO A 1 275 ? 14.812 -70.812 -16.609 1 91.5 275 PRO A C 1
ATOM 2224 O O . PRO A 1 275 ? 15.094 -71.188 -15.469 1 91.5 275 PRO A O 1
ATOM 2227 N N . THR A 1 276 ? 14.281 -69.688 -16.953 1 90.44 276 THR A N 1
ATOM 2228 C CA . THR A 1 276 ? 13.891 -68.75 -15.891 1 90.44 276 THR A CA 1
ATOM 2229 C C . THR A 1 276 ? 12.523 -69.125 -15.32 1 90.44 276 THR A C 1
ATOM 2231 O O . THR A 1 276 ? 11.672 -69.625 -16.031 1 90.44 276 THR A O 1
ATOM 2234 N N . ASN A 1 277 ? 12.188 -68.938 -14.023 1 89.62 277 ASN A N 1
ATOM 2235 C CA . ASN A 1 277 ? 10.914 -69.188 -13.367 1 89.62 277 ASN A CA 1
ATOM 2236 C C . ASN A 1 277 ? 9.969 -68 -13.477 1 89.62 277 ASN A C 1
ATOM 2238 O O . ASN A 1 277 ? 8.828 -68.062 -13.016 1 89.62 277 ASN A O 1
ATOM 2242 N N . CYS A 1 278 ? 10.32 -67.062 -14.195 1 92.25 278 CYS A N 1
ATOM 2243 C CA . CYS A 1 278 ? 9.516 -65.812 -14.328 1 92.25 278 CYS A CA 1
ATOM 2244 C C . CYS A 1 278 ? 8.555 -65.938 -15.508 1 92.25 278 CYS A C 1
ATOM 2246 O O . CYS A 1 278 ? 8.984 -65.938 -16.656 1 92.25 278 CYS A O 1
ATOM 2248 N N . LYS A 1 279 ? 7.223 -66.062 -15.102 1 92.31 279 LYS A N 1
ATOM 2249 C CA . LYS A 1 279 ? 6.207 -66.125 -16.141 1 92.31 279 LYS A CA 1
ATOM 2250 C C . LYS A 1 279 ? 5.098 -65.125 -15.945 1 92.31 279 LYS A C 1
ATOM 2252 O O . LYS A 1 279 ? 4.621 -64.938 -14.828 1 92.31 279 LYS A O 1
ATOM 2257 N N . PRO A 1 280 ? 4.746 -64.5 -17.031 1 90.88 280 PRO A N 1
ATOM 2258 C CA . PRO A 1 280 ? 3.598 -63.562 -16.969 1 90.88 280 PRO A CA 1
ATOM 2259 C C . PRO A 1 280 ? 2.295 -64.312 -16.625 1 90.88 280 PRO A C 1
ATOM 2261 O O . PRO A 1 280 ? 2.131 -65.438 -16.969 1 90.88 280 PRO A O 1
ATOM 2264 N N . PRO A 1 281 ? 1.429 -63.625 -15.93 1 90.69 281 PRO A N 1
ATOM 2265 C CA . PRO A 1 281 ? 1.345 -62.188 -15.57 1 90.69 281 PRO A CA 1
ATOM 2266 C C . PRO A 1 281 ? 1.902 -61.906 -14.18 1 90.69 281 PRO A C 1
ATOM 2268 O O . PRO A 1 281 ? 1.807 -60.781 -13.703 1 90.69 281 PRO A O 1
ATOM 2271 N N . ASP A 1 282 ? 2.461 -62.875 -13.531 1 91.38 282 ASP A N 1
ATOM 2272 C CA . ASP A 1 282 ? 2.908 -62.688 -12.148 1 91.38 282 ASP A CA 1
ATOM 2273 C C . ASP A 1 282 ? 4.309 -62.094 -12.102 1 91.38 282 ASP A C 1
ATOM 2275 O O . ASP A 1 282 ? 4.707 -61.5 -11.086 1 91.38 282 ASP A O 1
ATOM 2279 N N . CYS A 1 283 ? 4.941 -62.312 -13.18 1 94.19 283 CYS A N 1
ATOM 2280 C CA . CYS A 1 283 ? 6.332 -61.875 -13.195 1 94.19 283 CYS A CA 1
ATOM 2281 C C . CYS A 1 283 ? 6.695 -61.25 -14.547 1 94.19 283 CYS A C 1
ATOM 2283 O O . CYS A 1 283 ? 6.277 -61.75 -15.594 1 94.19 283 CYS A O 1
ATOM 2285 N N . TYR A 1 284 ? 7.402 -60.125 -14.453 1 95.81 284 TYR A N 1
ATOM 2286 C CA . TYR A 1 284 ? 7.855 -59.438 -15.648 1 95.81 284 TYR A CA 1
ATOM 2287 C C . TYR A 1 284 ? 9.281 -58.906 -15.477 1 95.81 284 TYR A C 1
ATOM 2289 O O . TYR A 1 284 ? 9.859 -59.031 -14.391 1 95.81 284 TYR A O 1
ATOM 2297 N N . LEU A 1 285 ? 9.844 -58.375 -16.547 1 95.69 285 LEU A N 1
ATOM 2298 C CA . LEU A 1 285 ? 11.125 -57.688 -16.5 1 95.69 285 LEU A CA 1
ATOM 2299 C C . LEU A 1 285 ? 10.938 -56.219 -16.156 1 95.69 285 LEU A C 1
ATOM 2301 O O . LEU A 1 285 ? 10.086 -55.562 -16.75 1 95.69 285 LEU A O 1
ATOM 2305 N N . HIS A 1 286 ? 11.633 -55.812 -15.172 1 93.88 286 HIS A N 1
ATOM 2306 C CA . HIS A 1 286 ? 11.594 -54.406 -14.789 1 93.88 286 HIS A CA 1
ATOM 2307 C C . HIS A 1 286 ? 12.977 -53.781 -14.875 1 93.88 286 HIS A C 1
ATOM 2309 O O . HIS A 1 286 ? 13.977 -54.375 -14.508 1 93.88 286 HIS A O 1
ATOM 2315 N N . LEU A 1 287 ? 13.008 -52.5 -15.438 1 92.38 287 LEU A N 1
ATOM 2316 C CA . LEU A 1 287 ? 14.281 -51.812 -15.656 1 92.38 287 LEU A CA 1
ATOM 2317 C C . LEU A 1 287 ? 14.328 -50.469 -14.906 1 92.38 287 LEU A C 1
ATOM 2319 O O . LEU A 1 287 ? 13.297 -49.812 -14.742 1 92.38 287 LEU A O 1
ATOM 2323 N N . HIS A 1 288 ? 15.547 -50.156 -14.539 1 88.44 288 HIS A N 1
ATOM 2324 C CA . HIS A 1 288 ? 15.797 -48.812 -14.039 1 88.44 288 HIS A CA 1
ATOM 2325 C C . HIS A 1 288 ? 16 -47.812 -15.188 1 88.44 288 HIS A C 1
ATOM 2327 O O . HIS A 1 288 ? 16.969 -47.938 -15.938 1 88.44 288 HIS A O 1
ATOM 2333 N N . LEU A 1 289 ? 15.078 -46.844 -15.32 1 87.5 289 LEU A N 1
ATOM 2334 C CA . LEU A 1 289 ? 15.148 -45.969 -16.484 1 87.5 289 LEU A CA 1
ATOM 2335 C C . LEU A 1 289 ? 16.031 -44.75 -16.203 1 87.5 289 LEU A C 1
ATOM 2337 O O . LEU A 1 289 ? 16.938 -44.469 -16.969 1 87.5 289 LEU A O 1
ATOM 2341 N N . ARG A 1 290 ? 15.609 -43.906 -15.148 1 72.94 290 ARG A N 1
ATOM 2342 C CA . ARG A 1 290 ? 16.406 -42.719 -14.844 1 72.94 290 ARG A CA 1
ATOM 2343 C C . ARG A 1 290 ? 16.859 -42.719 -13.391 1 72.94 290 ARG A C 1
ATOM 2345 O O . ARG A 1 290 ? 16.125 -43.156 -12.5 1 72.94 290 ARG A O 1
ATOM 2352 N N . TRP A 1 291 ? 18.062 -43 -13.055 1 58.69 291 TRP A N 1
ATOM 2353 C CA . TRP A 1 291 ? 18.5 -42.969 -11.664 1 58.69 291 TRP A CA 1
ATOM 2354 C C . TRP A 1 291 ? 19.031 -41.594 -11.273 1 58.69 291 TRP A C 1
ATOM 2356 O O . TRP A 1 291 ? 19.859 -41.031 -11.992 1 58.69 291 TRP A O 1
ATOM 2366 N N . ALA A 1 292 ? 18.219 -40.75 -10.367 1 49.62 292 ALA A N 1
ATOM 2367 C CA . ALA A 1 292 ? 18.469 -39.406 -9.875 1 49.62 292 ALA A CA 1
ATOM 2368 C C . ALA A 1 292 ? 19.844 -39.312 -9.227 1 49.62 292 ALA A C 1
ATOM 2370 O O . ALA A 1 292 ? 20.469 -38.25 -9.266 1 49.62 292 ALA A O 1
ATOM 2371 N N . ASP A 1 293 ? 20.125 -40.188 -8.203 1 46.12 293 ASP A N 1
ATOM 2372 C CA . ASP A 1 293 ? 20.969 -39.719 -7.102 1 46.12 293 ASP A CA 1
ATOM 2373 C C . ASP A 1 293 ? 22.391 -39.406 -7.586 1 46.12 293 ASP A C 1
ATOM 2375 O O . ASP A 1 293 ? 23.016 -38.469 -7.125 1 46.12 293 ASP A O 1
ATOM 2379 N N . ASN A 1 294 ? 22.703 -40.375 -7.555 1 43.72 294 ASN A N 1
ATOM 2380 C CA . ASN A 1 294 ? 24.125 -40.25 -7.789 1 43.72 294 ASN A CA 1
ATOM 2381 C C . ASN A 1 294 ? 24.422 -39.875 -9.234 1 43.72 294 ASN A C 1
ATOM 2383 O O . ASN A 1 294 ? 24.172 -40.656 -10.156 1 43.72 294 ASN A O 1
ATOM 2387 N N . PRO A 1 295 ? 25.141 -38.781 -10.227 1 46.31 295 PRO A N 1
ATOM 2388 C CA . PRO A 1 295 ? 25.406 -38.344 -11.594 1 46.31 295 PRO A CA 1
ATOM 2389 C C . PRO A 1 295 ? 26.422 -39.219 -12.328 1 46.31 295 PRO A C 1
ATOM 2391 O O . PRO A 1 295 ? 26.547 -39.156 -13.547 1 46.31 295 PRO A O 1
ATOM 2394 N N . TYR A 1 296 ? 27.266 -39.812 -11.617 1 44.22 296 TYR A N 1
ATOM 2395 C CA . TYR A 1 296 ? 28.375 -40.5 -12.234 1 44.22 296 TYR A CA 1
ATOM 2396 C C . TYR A 1 296 ? 28 -41.938 -12.555 1 44.22 296 TYR A C 1
ATOM 2398 O O . TYR A 1 296 ? 28.828 -42.719 -13.062 1 44.22 296 TYR A O 1
ATOM 2406 N N . VAL A 1 297 ? 26.906 -42.344 -12.023 1 45.75 297 VAL A N 1
ATOM 2407 C CA . VAL A 1 297 ? 26.609 -43.781 -12.211 1 45.75 297 VAL A CA 1
ATOM 2408 C C . VAL A 1 297 ? 25.844 -43.969 -13.516 1 45.75 297 VAL A C 1
ATOM 2410 O O . VAL A 1 297 ? 24.969 -43.156 -13.859 1 45.75 297 VAL A O 1
ATOM 2413 N N . SER A 1 298 ? 26.344 -44.719 -14.438 1 46.75 298 SER A N 1
ATOM 2414 C CA . SER A 1 298 ? 25.906 -45.219 -15.734 1 46.75 298 SER A CA 1
ATOM 2415 C C . SER A 1 298 ? 24.547 -45.875 -15.641 1 46.75 298 SER A C 1
ATOM 2417 O O . SER A 1 298 ? 24.078 -46.5 -16.594 1 46.75 298 SER A O 1
ATOM 2419 N N . GLY A 1 299 ? 23.922 -46.094 -14.602 1 53.88 299 GLY A N 1
ATOM 2420 C CA . GLY A 1 299 ? 22.891 -47.094 -14.391 1 53.88 299 GLY A CA 1
ATOM 2421 C C . GLY A 1 299 ? 21.641 -46.844 -15.195 1 53.88 299 GLY A C 1
ATOM 2422 O O . GLY A 1 299 ? 20.594 -47.438 -14.953 1 53.88 299 GLY A O 1
ATOM 2423 N N . THR A 1 300 ? 21.688 -46.031 -16.25 1 71.12 300 THR A N 1
ATOM 2424 C CA . THR A 1 300 ? 20.5 -45.719 -17.016 1 71.12 300 THR A CA 1
ATOM 2425 C C . THR A 1 300 ? 20.391 -46.594 -18.25 1 71.12 300 THR A C 1
ATOM 2427 O O . THR A 1 300 ? 21.328 -47.312 -18.594 1 71.12 300 THR A O 1
ATOM 2430 N N . VAL A 1 301 ? 19.156 -46.844 -18.656 1 84.38 301 VAL A N 1
ATOM 2431 C CA . VAL A 1 301 ? 18.875 -47.5 -19.922 1 84.38 301 VAL A CA 1
ATOM 2432 C C . VAL A 1 301 ? 19.656 -46.812 -21.047 1 84.38 301 VAL A C 1
ATOM 2434 O O . VAL A 1 301 ? 19.641 -45.594 -21.156 1 84.38 301 VAL A O 1
ATOM 2437 N N . HIS A 1 302 ? 20.484 -47.656 -21.75 1 87.31 302 HIS A N 1
ATOM 2438 C CA . HIS A 1 302 ? 21.328 -47.156 -22.828 1 87.31 302 HIS A CA 1
ATOM 2439 C C . HIS A 1 302 ? 20.688 -47.375 -24.188 1 87.31 302 HIS A C 1
ATOM 2441 O O . HIS A 1 302 ? 20.391 -48.531 -24.547 1 87.31 302 HIS A O 1
ATOM 2447 N N . THR A 1 303 ? 20.391 -46.344 -24.844 1 89.94 303 THR A N 1
ATOM 2448 C CA . THR A 1 303 ? 19.891 -46.344 -26.219 1 89.94 303 THR A CA 1
ATOM 2449 C C . THR A 1 303 ? 20.656 -45.344 -27.078 1 89.94 303 THR A C 1
ATOM 2451 O O . THR A 1 303 ? 21.234 -44.375 -26.562 1 89.94 303 THR A O 1
ATOM 2454 N N . LYS A 1 304 ? 20.781 -45.625 -28.312 1 87.44 304 LYS A N 1
ATOM 2455 C CA . LYS A 1 304 ? 21.484 -44.75 -29.234 1 87.44 304 LYS A CA 1
ATOM 2456 C C . LYS A 1 304 ? 20.75 -44.625 -30.562 1 87.44 304 LYS A C 1
ATOM 2458 O O . LYS A 1 304 ? 20.172 -45.594 -31.047 1 87.44 304 LYS A O 1
ATOM 2463 N N . ASP A 1 305 ? 20.859 -43.531 -31.234 1 88.06 305 ASP A N 1
ATOM 2464 C CA . ASP A 1 305 ? 20.172 -43.25 -32.469 1 88.06 305 ASP A CA 1
ATOM 2465 C C . ASP A 1 305 ? 20.719 -44.125 -33.594 1 88.06 305 ASP A C 1
ATOM 2467 O O . ASP A 1 305 ? 19.953 -44.562 -34.469 1 88.06 305 ASP A O 1
ATOM 2471 N N . THR A 1 306 ? 21.953 -44.375 -33.5 1 86.75 306 THR A N 1
ATOM 2472 C CA . THR A 1 306 ? 22.625 -45.094 -34.594 1 86.75 306 THR A CA 1
ATOM 2473 C C . THR A 1 306 ? 22.531 -46.594 -34.406 1 86.75 306 THR A C 1
ATOM 2475 O O . THR A 1 306 ? 23 -47.375 -35.25 1 86.75 306 THR A O 1
ATOM 2478 N N . ALA A 1 307 ? 21.984 -47 -33.312 1 88.94 307 ALA A N 1
ATOM 2479 C CA . ALA A 1 307 ? 21.812 -48.406 -33.031 1 88.94 307 ALA A CA 1
ATOM 2480 C C . ALA A 1 307 ? 20.359 -48.719 -32.688 1 88.94 307 ALA A C 1
ATOM 2482 O O . ALA A 1 307 ? 20.062 -49.156 -31.578 1 88.94 307 ALA A O 1
ATOM 2483 N N . PRO A 1 308 ? 19.531 -48.562 -33.719 1 91.94 308 PRO A N 1
ATOM 2484 C CA . PRO A 1 308 ? 18.109 -48.781 -33.406 1 91.94 308 PRO A CA 1
ATOM 2485 C C . PRO A 1 308 ? 17.844 -50.219 -32.938 1 91.94 308 PRO A C 1
ATOM 2487 O O . PRO A 1 308 ? 18.391 -51.188 -33.469 1 91.94 308 PRO A O 1
ATOM 2490 N N . GLY A 1 309 ? 17.031 -50.312 -31.859 1 92.19 309 GLY A N 1
ATOM 2491 C CA . GLY A 1 309 ? 16.594 -51.594 -31.375 1 92.19 309 GLY A CA 1
ATOM 2492 C C . GLY A 1 309 ? 17.438 -52.125 -30.219 1 92.19 309 GLY A C 1
ATOM 2493 O O . GLY A 1 309 ? 17.016 -53.031 -29.484 1 92.19 309 GLY A O 1
ATOM 2494 N N . LEU A 1 310 ? 18.656 -51.625 -30.219 1 93.19 310 LEU A N 1
ATOM 2495 C CA . LEU A 1 310 ? 19.562 -52.062 -29.156 1 93.19 310 LEU A CA 1
ATOM 2496 C C . LEU A 1 310 ? 19.281 -51.312 -27.875 1 93.19 310 LEU A C 1
ATOM 2498 O O . LEU A 1 310 ? 19.438 -50.094 -27.812 1 93.19 310 LEU A O 1
ATOM 2502 N N . ILE A 1 311 ? 18.844 -52 -26.812 1 94.56 311 ILE A N 1
ATOM 2503 C CA . ILE A 1 311 ? 18.547 -51.438 -25.516 1 94.56 311 ILE A CA 1
ATOM 2504 C C . ILE A 1 311 ? 19.188 -52.281 -24.406 1 94.56 311 ILE A C 1
ATOM 2506 O O . ILE A 1 311 ? 19.016 -53.5 -24.375 1 94.56 311 ILE A O 1
ATOM 2510 N N . MET A 1 312 ? 19.922 -51.688 -23.625 1 92.5 312 MET A N 1
ATOM 2511 C CA . MET A 1 312 ? 20.516 -52.375 -22.484 1 92.5 312 MET A CA 1
ATOM 2512 C C . MET A 1 312 ? 20.281 -51.594 -21.203 1 92.5 312 MET A C 1
ATOM 2514 O O . MET A 1 312 ? 20.344 -50.344 -21.188 1 92.5 312 MET A O 1
ATOM 2518 N N . GLY A 1 313 ? 19.906 -52.281 -20.203 1 90 313 GLY A N 1
ATOM 2519 C CA . GLY A 1 313 ? 19.625 -51.625 -18.953 1 90 313 GLY A CA 1
ATOM 2520 C C . GLY A 1 313 ? 19.703 -52.531 -17.75 1 90 313 GLY A C 1
ATOM 2521 O O . GLY A 1 313 ? 19.703 -53.75 -17.891 1 90 313 GLY A O 1
ATOM 2522 N N . ALA A 1 314 ? 19.828 -51.906 -16.609 1 88.75 314 ALA A N 1
ATOM 2523 C CA . ALA A 1 314 ? 19.828 -52.625 -15.344 1 88.75 314 ALA A CA 1
ATOM 2524 C C . ALA A 1 314 ? 18.422 -52.812 -14.812 1 88.75 314 ALA A C 1
ATOM 2526 O O . ALA A 1 314 ? 17.578 -51.938 -14.938 1 88.75 314 ALA A O 1
ATOM 2527 N N . GLY A 1 315 ? 18.141 -53.969 -14.266 1 91.19 315 GLY A N 1
ATOM 2528 C CA . GLY A 1 315 ? 16.828 -54.25 -13.711 1 91.19 315 GLY A CA 1
ATOM 2529 C C . GLY A 1 315 ? 16.734 -55.594 -13.023 1 91.19 315 GLY A C 1
ATOM 2530 O O . GLY A 1 315 ? 17.75 -56.125 -12.539 1 91.19 315 GLY A O 1
ATOM 2531 N N . ASN A 1 316 ? 15.492 -56.094 -12.875 1 92 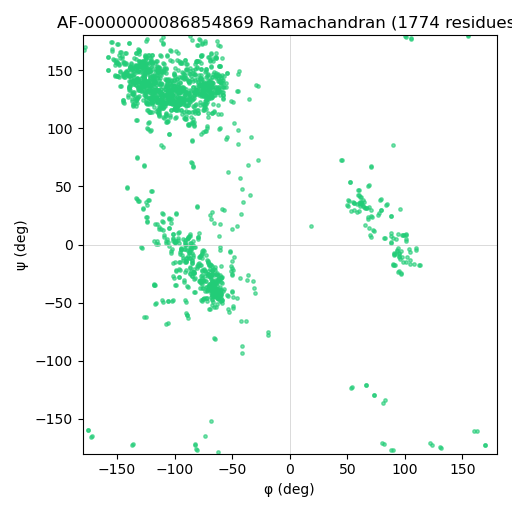316 ASN A N 1
ATOM 2532 C CA . ASN A 1 316 ? 15.273 -57.375 -12.203 1 92 316 ASN A CA 1
ATOM 2533 C C . ASN A 1 316 ? 14.008 -58.062 -12.703 1 92 316 ASN A C 1
ATOM 2535 O O . ASN A 1 316 ? 13.172 -57.438 -13.352 1 92 316 ASN A O 1
ATOM 2539 N N . LEU A 1 317 ? 14 -59.375 -12.469 1 93.38 317 LEU A N 1
ATOM 2540 C CA . LEU A 1 317 ? 12.797 -60.156 -12.719 1 93.38 317 LEU A CA 1
ATOM 2541 C C . LEU A 1 317 ? 11.969 -60.281 -11.453 1 93.38 317 LEU A C 1
ATOM 2543 O O . LEU A 1 317 ? 12.516 -60.469 -10.359 1 93.38 317 LEU A O 1
ATOM 2547 N N . GLY A 1 318 ? 10.688 -60.094 -11.625 1 93.19 318 GLY A N 1
ATOM 2548 C CA . GLY A 1 318 ? 9.812 -60.25 -10.469 1 93.19 318 GLY A CA 1
ATOM 2549 C C . GLY A 1 318 ? 8.461 -59.562 -10.664 1 93.19 318 GLY A C 1
ATOM 2550 O O . GLY A 1 318 ? 8.023 -59.344 -11.797 1 93.19 318 GLY A O 1
ATOM 2551 N N . SER A 1 319 ? 7.859 -59.344 -9.523 1 93.5 319 SER A N 1
ATOM 2552 C CA . SER A 1 319 ? 6.543 -58.719 -9.57 1 93.5 319 SER A CA 1
ATOM 2553 C C . SER A 1 319 ? 6.664 -57.188 -9.594 1 93.5 319 SER A C 1
ATOM 2555 O O . SER A 1 319 ? 5.719 -56.5 -9.969 1 93.5 319 SER A O 1
ATOM 2557 N N . GLN A 1 320 ? 7.801 -56.719 -9.188 1 94 320 GLN A N 1
ATOM 2558 C CA . GLN A 1 320 ? 8.023 -55.281 -9.188 1 94 320 GLN A CA 1
ATOM 2559 C C . GLN A 1 320 ? 9.508 -54.938 -9.289 1 94 320 GLN A C 1
ATOM 2561 O O . GLN A 1 320 ? 10.352 -55.812 -9.117 1 94 320 GLN A O 1
ATOM 2566 N N . LEU A 1 321 ? 9.75 -53.719 -9.555 1 92.31 321 LEU A N 1
ATOM 2567 C CA . LEU A 1 321 ? 11.117 -53.188 -9.586 1 92.31 321 LEU A CA 1
ATOM 2568 C C . LEU A 1 321 ? 11.68 -53.062 -8.18 1 92.31 321 LEU A C 1
ATOM 2570 O O . LEU A 1 321 ? 11.039 -52.469 -7.309 1 92.31 321 LEU A O 1
ATOM 2574 N N . VAL A 1 322 ? 12.75 -53.719 -7.906 1 87.44 322 VAL A N 1
ATOM 2575 C CA . VAL A 1 322 ? 13.367 -53.688 -6.586 1 87.44 322 VAL A CA 1
ATOM 2576 C C . VAL A 1 322 ? 14.633 -52.844 -6.625 1 87.44 322 VAL A C 1
ATOM 2578 O O . VAL A 1 322 ? 15.414 -52.906 -7.578 1 87.44 322 VAL A O 1
ATOM 2581 N N . GLU A 1 323 ? 14.617 -52.156 -5.387 1 75.06 323 GLU A N 1
ATOM 2582 C CA . GLU A 1 323 ? 15.773 -51.281 -5.266 1 75.06 323 GLU A CA 1
ATOM 2583 C C . GLU A 1 323 ? 17.031 -52.062 -4.906 1 75.06 323 GLU A C 1
ATOM 2585 O O . GLU A 1 323 ? 16.969 -53.062 -4.191 1 75.06 323 GLU A O 1
ATOM 2590 N N . TYR A 1 324 ? 18.203 -52.156 -5.617 1 66.88 324 TYR A N 1
ATOM 2591 C CA . TYR A 1 324 ? 19.547 -52.625 -5.289 1 66.88 324 TYR A CA 1
ATOM 2592 C C . TYR A 1 324 ? 19.828 -53.938 -5.961 1 66.88 324 TYR A C 1
ATOM 2594 O O . TYR A 1 324 ? 20.906 -54.531 -5.762 1 66.88 324 TYR A O 1
ATOM 2602 N N . LYS A 1 325 ? 18.812 -54.688 -6.461 1 64.06 325 LYS A N 1
ATOM 2603 C CA . LYS A 1 325 ? 19.109 -55.875 -7.219 1 64.06 325 LYS A CA 1
ATOM 2604 C C . LYS A 1 325 ? 19.312 -55.562 -8.703 1 64.06 325 LYS A C 1
ATOM 2606 O O . LYS A 1 325 ? 18.344 -55.344 -9.422 1 64.06 325 LYS A O 1
ATOM 2611 N N . GLU A 1 326 ? 20.672 -55.562 -9.055 1 75.25 326 GLU A N 1
ATOM 2612 C CA . GLU A 1 326 ? 20.812 -55 -10.398 1 75.25 326 GLU A CA 1
ATOM 2613 C C . GLU A 1 326 ? 21.516 -55.969 -11.336 1 75.25 326 GLU A C 1
ATOM 2615 O O . GLU A 1 326 ? 22.641 -56.406 -11.062 1 75.25 326 GLU A O 1
ATOM 2620 N N . GLU A 1 327 ? 20.672 -56.656 -12.125 1 88.38 327 GLU A N 1
ATOM 2621 C CA . GLU A 1 327 ? 21.109 -57.438 -13.281 1 88.38 327 GLU A CA 1
ATOM 2622 C C . GLU A 1 327 ? 21.031 -56.594 -14.562 1 88.38 327 GLU A C 1
ATOM 2624 O O . GLU A 1 327 ? 20.406 -55.531 -14.578 1 88.38 327 GLU A O 1
ATOM 2629 N N . MET A 1 328 ? 21.875 -57.062 -15.531 1 91.94 328 MET A N 1
ATOM 2630 C CA . MET A 1 328 ? 21.859 -56.344 -16.797 1 91.94 328 MET A CA 1
ATOM 2631 C C . MET A 1 328 ? 21.109 -57.156 -17.859 1 91.94 328 MET A C 1
ATOM 2633 O O . MET A 1 328 ? 21.312 -58.375 -17.984 1 91.94 328 MET A O 1
ATOM 2637 N N . TYR A 1 329 ? 20.266 -56.469 -18.5 1 93.81 329 TYR A N 1
ATOM 2638 C CA . TYR A 1 329 ? 19.5 -57.094 -19.578 1 93.81 329 TYR A CA 1
ATOM 2639 C C . TYR A 1 329 ? 19.703 -56.344 -20.891 1 93.81 329 TYR A C 1
ATOM 2641 O O . TYR A 1 329 ? 19.906 -55.125 -20.891 1 93.81 329 TYR A O 1
ATOM 2649 N N . ILE A 1 330 ? 19.609 -57.031 -22 1 95.06 330 ILE A N 1
ATOM 2650 C CA . ILE A 1 330 ? 19.828 -56.438 -23.312 1 95.06 330 ILE A CA 1
ATOM 2651 C C . ILE A 1 330 ? 18.797 -56.969 -24.297 1 95.06 330 ILE A C 1
ATOM 2653 O O . ILE A 1 330 ? 18.297 -58.094 -24.156 1 95.06 330 ILE A O 1
ATOM 2657 N N . THR A 1 331 ? 18.281 -56.094 -25.156 1 95.44 331 THR A N 1
ATOM 2658 C CA . THR A 1 331 ? 17.469 -56.5 -26.297 1 95.44 331 THR A CA 1
ATOM 2659 C C . THR A 1 331 ? 18.016 -55.906 -27.594 1 95.44 331 THR A C 1
ATOM 2661 O O . THR A 1 331 ? 18.562 -54.781 -27.594 1 95.44 331 THR A O 1
ATOM 2664 N N . SER A 1 332 ? 17.984 -56.75 -28.672 1 93.19 332 SER A N 1
ATOM 2665 C CA . SER A 1 332 ? 18.422 -56.25 -29.984 1 93.19 332 SER A CA 1
ATOM 2666 C C . SER A 1 332 ? 17.25 -56.094 -30.938 1 93.19 332 SER A C 1
ATOM 2668 O O . SER A 1 332 ? 17.438 -55.844 -32.125 1 93.19 332 SER A O 1
ATOM 2670 N N . ASP A 1 333 ? 16.078 -56.25 -30.469 1 93.12 333 ASP A N 1
ATOM 2671 C CA . ASP A 1 333 ? 14.883 -56.156 -31.312 1 93.12 333 ASP A CA 1
ATOM 2672 C C . ASP A 1 333 ? 13.875 -55.156 -30.703 1 93.12 333 ASP A C 1
ATOM 2674 O O . ASP A 1 333 ? 12.664 -55.406 -30.766 1 93.12 333 ASP A O 1
ATOM 2678 N N . CYS A 1 334 ? 14.367 -54.25 -30.078 1 94.94 334 CYS A N 1
ATOM 2679 C CA . CYS A 1 334 ? 13.602 -53.125 -29.547 1 94.94 334 CYS A CA 1
ATOM 2680 C C . CYS A 1 334 ? 12.594 -53.594 -28.5 1 94.94 334 CYS A C 1
ATOM 2682 O O . CYS A 1 334 ? 11.453 -53.125 -28.5 1 94.94 334 CYS A O 1
ATOM 2684 N N . GLY A 1 335 ? 12.961 -54.594 -27.641 1 94.19 335 GLY A N 1
ATOM 2685 C CA . GLY A 1 335 ? 12.188 -54.906 -26.469 1 94.19 335 GLY A CA 1
ATOM 2686 C C . GLY A 1 335 ? 11.352 -56.188 -26.641 1 94.19 335 GLY A C 1
ATOM 2687 O O . GLY A 1 335 ? 10.695 -56.625 -25.688 1 94.19 335 GLY A O 1
ATOM 2688 N N . ASN A 1 336 ? 11.297 -56.781 -27.75 1 93.38 336 ASN A N 1
ATOM 2689 C CA . ASN A 1 336 ? 10.5 -58 -27.969 1 93.38 336 ASN A CA 1
ATOM 2690 C C . ASN A 1 336 ? 11.055 -59.188 -27.203 1 93.38 336 ASN A C 1
ATOM 2692 O O . ASN A 1 336 ? 10.289 -59.969 -26.641 1 93.38 336 ASN A O 1
ATOM 2696 N N . THR A 1 337 ? 12.359 -59.312 -27.344 1 93.44 337 THR A N 1
ATOM 2697 C CA . THR A 1 337 ? 13.031 -60.375 -26.609 1 93.44 337 THR A CA 1
ATOM 2698 C C . THR A 1 337 ? 14.18 -59.812 -25.781 1 93.44 337 THR A C 1
ATOM 2700 O O . THR A 1 337 ? 14.891 -58.906 -26.219 1 93.44 337 THR A O 1
ATOM 2703 N N . TRP A 1 338 ? 14.352 -60.344 -24.625 1 95.31 338 TRP A N 1
ATOM 2704 C CA . TRP A 1 338 ? 15.406 -59.875 -23.734 1 95.31 338 TRP A CA 1
ATOM 2705 C C . TRP A 1 338 ? 16.312 -61.031 -23.328 1 95.31 338 TRP A C 1
ATOM 2707 O O . TRP A 1 338 ? 15.891 -62.188 -23.312 1 95.31 338 TRP A O 1
ATOM 2717 N N . ARG A 1 339 ? 17.516 -60.656 -23 1 95.25 339 ARG A N 1
ATOM 2718 C CA . ARG A 1 339 ? 18.516 -61.594 -22.516 1 95.25 339 ARG A CA 1
ATOM 2719 C C . ARG A 1 339 ? 19.266 -61.031 -21.312 1 95.25 339 ARG A C 1
ATOM 2721 O O . ARG A 1 339 ? 19.625 -59.844 -21.312 1 95.25 339 ARG A O 1
ATOM 2728 N N . GLN A 1 340 ? 19.469 -61.906 -20.359 1 94 340 GLN A N 1
ATOM 2729 C CA . GLN A 1 340 ? 20.312 -61.5 -19.234 1 94 340 GLN A CA 1
ATOM 2730 C C . GLN A 1 340 ? 21.797 -61.656 -19.578 1 94 340 GLN A C 1
ATOM 2732 O O . GLN A 1 340 ? 22.234 -62.719 -20.062 1 94 340 GLN A O 1
ATOM 2737 N N . VAL A 1 341 ? 22.547 -60.656 -19.359 1 92.88 341 VAL A N 1
ATOM 2738 C CA . VAL A 1 341 ? 23.938 -60.719 -19.812 1 92.88 341 VAL A CA 1
ATOM 2739 C C . VAL A 1 341 ? 24.875 -60.625 -18.609 1 92.88 341 VAL A C 1
ATOM 2741 O O . VAL A 1 341 ? 26.016 -61.094 -18.672 1 92.88 341 VAL A O 1
ATOM 2744 N N . PHE A 1 342 ? 24.531 -59.875 -17.594 1 91.5 342 PHE A N 1
ATOM 2745 C CA . PHE A 1 342 ? 25.375 -59.75 -16.406 1 91.5 342 PHE A CA 1
ATOM 2746 C C . PHE A 1 342 ? 24.547 -59.875 -15.141 1 91.5 342 PHE A C 1
ATOM 2748 O O . PHE A 1 342 ? 23.375 -59.469 -15.117 1 91.5 342 PHE A O 1
ATOM 2755 N N . GLU A 1 343 ? 25.125 -60.312 -14.031 1 88.94 343 GLU A N 1
ATOM 2756 C CA . GLU A 1 343 ? 24.453 -60.438 -12.734 1 88.94 343 GLU A CA 1
ATOM 2757 C C . GLU A 1 343 ? 24.656 -59.156 -11.914 1 88.94 343 GLU A C 1
ATOM 2759 O O . GLU A 1 343 ? 23.984 -58.969 -10.898 1 88.94 343 GLU A O 1
ATOM 2764 N N . GLU A 1 344 ? 25.547 -58.406 -12.461 1 86.25 344 GLU A N 1
ATOM 2765 C CA . GLU A 1 344 ? 25.828 -57.156 -11.773 1 86.25 344 GLU A CA 1
ATOM 2766 C C . GLU A 1 344 ? 25.812 -55.969 -12.742 1 86.25 344 GLU A C 1
ATOM 2768 O O . GLU A 1 344 ? 25.906 -56.156 -13.953 1 86.25 344 GLU A O 1
ATOM 2773 N N . GLU A 1 345 ? 25.766 -54.812 -12.109 1 83.38 345 GLU A N 1
ATOM 2774 C CA . GLU A 1 345 ? 25.688 -53.594 -12.93 1 83.38 345 GLU A CA 1
ATOM 2775 C C . GLU A 1 345 ? 27.031 -53.312 -13.602 1 83.38 345 GLU A C 1
ATOM 2777 O O . GLU A 1 345 ? 28.094 -53.5 -12.992 1 83.38 345 GLU A O 1
ATOM 2782 N N . HIS A 1 346 ? 27 -52.812 -14.812 1 84.5 346 HIS A N 1
ATOM 2783 C CA . HIS A 1 346 ? 28.188 -52.469 -15.586 1 84.5 346 HIS A CA 1
ATOM 2784 C C . HIS A 1 346 ? 28.031 -51.094 -16.25 1 84.5 346 HIS A C 1
ATOM 2786 O O . HIS A 1 346 ? 26.922 -50.656 -16.531 1 84.5 346 HIS A O 1
ATOM 2792 N N . HIS A 1 347 ? 29.172 -50.406 -16.453 1 83.19 347 HIS A N 1
ATOM 2793 C CA . HIS A 1 347 ? 29.219 -49.281 -17.359 1 83.19 347 HIS A CA 1
ATOM 2794 C C . HIS A 1 347 ? 29.234 -49.75 -18.812 1 83.19 347 HIS A C 1
ATOM 2796 O O . HIS A 1 347 ? 30 -50.625 -19.188 1 83.19 347 HIS A O 1
ATOM 2802 N N . ILE A 1 348 ? 28.312 -49.094 -19.469 1 86.94 348 ILE A N 1
ATOM 2803 C CA . ILE A 1 348 ? 28.156 -49.562 -20.844 1 86.94 348 ILE A CA 1
ATOM 2804 C C . ILE A 1 348 ? 28.484 -48.438 -21.828 1 86.94 348 ILE A C 1
ATOM 2806 O O . ILE A 1 348 ? 28.188 -47.281 -21.578 1 86.94 348 ILE A O 1
ATOM 2810 N N . LEU A 1 349 ? 29.094 -48.781 -22.875 1 88.06 349 LEU A N 1
ATOM 2811 C CA . LEU A 1 349 ? 29.375 -47.875 -23.984 1 88.06 349 LEU A CA 1
ATOM 2812 C C . LEU A 1 349 ? 29.188 -48.562 -25.328 1 88.06 349 LEU A C 1
ATOM 2814 O O . LEU A 1 349 ? 29.609 -49.688 -25.516 1 88.06 349 LEU A O 1
ATOM 2818 N N . TYR A 1 350 ? 28.375 -47.938 -26.219 1 88.75 350 TYR A N 1
ATOM 2819 C CA . TYR A 1 350 ? 28.219 -48.438 -27.578 1 88.75 350 TYR A CA 1
ATOM 2820 C C . TYR A 1 350 ? 29.234 -47.781 -28.516 1 88.75 350 TYR A C 1
ATOM 2822 O O . TYR A 1 350 ? 29.375 -46.562 -28.547 1 88.75 350 TYR A O 1
ATOM 2830 N N . LEU A 1 351 ? 29.906 -48.625 -29.219 1 89.31 351 LEU A N 1
ATOM 2831 C CA . LEU A 1 351 ? 30.859 -48.125 -30.219 1 89.31 351 LEU A CA 1
ATOM 2832 C C . LEU A 1 351 ? 30.469 -48.656 -31.609 1 89.31 351 LEU A C 1
ATOM 2834 O O . LEU A 1 351 ? 29.766 -49.656 -31.734 1 89.31 351 LEU A O 1
ATOM 2838 N N . ASP A 1 352 ? 30.891 -47.969 -32.625 1 90.31 352 ASP A N 1
ATOM 2839 C CA . ASP A 1 352 ? 30.672 -48.344 -34 1 90.31 352 ASP A CA 1
ATOM 2840 C C . ASP A 1 352 ? 29.188 -48.625 -34.281 1 90.31 352 ASP A C 1
ATOM 2842 O O . ASP A 1 352 ? 28.828 -49.688 -34.75 1 90.31 352 ASP A O 1
ATOM 2846 N N . HIS A 1 353 ? 28.312 -47.719 -33.969 1 88.81 353 HIS A N 1
ATOM 2847 C CA . HIS A 1 353 ? 26.875 -47.781 -34.219 1 88.81 353 HIS A CA 1
ATOM 2848 C C . HIS A 1 353 ? 26.281 -49.031 -33.531 1 88.81 353 HIS A C 1
ATOM 2850 O O . HIS A 1 353 ? 25.453 -49.719 -34.125 1 88.81 353 HIS A O 1
ATOM 2856 N N . GLY A 1 354 ? 26.828 -49.375 -32.375 1 89.06 354 GLY A N 1
ATOM 2857 C CA . GLY A 1 354 ? 26.344 -50.531 -31.609 1 89.06 354 GLY A CA 1
ATOM 2858 C C . GLY A 1 354 ? 27 -51.844 -32 1 89.06 354 GLY A C 1
ATOM 2859 O O . GLY A 1 354 ? 26.688 -52.875 -31.438 1 89.06 354 GLY A O 1
ATOM 2860 N N . GLY A 1 355 ? 27.891 -51.781 -32.875 1 89.19 355 GLY A N 1
ATOM 2861 C CA . GLY A 1 355 ? 28.578 -53 -33.281 1 89.19 355 GLY A CA 1
ATOM 2862 C C . GLY A 1 355 ? 29.453 -53.594 -32.219 1 89.19 355 GLY A C 1
ATOM 2863 O O . GLY A 1 355 ? 29.734 -54.781 -32.219 1 89.19 355 GLY A O 1
ATOM 2864 N N . VAL A 1 356 ? 29.953 -52.719 -31.438 1 91.44 356 VAL A N 1
ATOM 2865 C CA . VAL A 1 356 ? 30.719 -53.156 -30.281 1 91.44 356 VAL A CA 1
ATOM 2866 C C . VAL A 1 356 ? 30.094 -52.625 -29 1 91.44 356 VAL A C 1
ATOM 2868 O O . VAL A 1 356 ? 29.828 -51.438 -28.891 1 91.44 356 VAL A O 1
ATOM 2871 N N . ILE A 1 357 ? 29.828 -53.5 -28.109 1 92.81 357 ILE A N 1
ATOM 2872 C CA . ILE A 1 357 ? 29.328 -53.125 -26.797 1 92.81 357 ILE A CA 1
ATOM 2873 C C . ILE A 1 357 ? 30.406 -53.344 -25.75 1 92.81 357 ILE A C 1
ATOM 2875 O O . ILE A 1 357 ? 30.922 -54.469 -25.594 1 92.81 357 ILE A O 1
ATOM 2879 N N . VAL A 1 358 ? 30.719 -52.25 -25.094 1 91.69 358 VAL A N 1
ATOM 2880 C CA . VAL A 1 358 ? 31.75 -52.344 -24.047 1 91.69 358 VAL A CA 1
ATOM 2881 C C . VAL A 1 358 ? 31.094 -52.281 -22.672 1 91.69 358 VAL A C 1
ATOM 2883 O O . VAL A 1 358 ? 30.156 -51.531 -22.453 1 91.69 358 VAL A O 1
ATOM 2886 N N . ALA A 1 359 ? 31.578 -53.188 -21.797 1 90.88 359 ALA A N 1
ATOM 2887 C CA . ALA A 1 359 ? 31.047 -53.219 -20.438 1 90.88 359 ALA A CA 1
ATOM 2888 C C . ALA A 1 359 ? 32.156 -53.312 -19.406 1 90.88 359 ALA A C 1
ATOM 2890 O O . ALA A 1 359 ? 33.062 -54.156 -19.516 1 90.88 359 ALA A O 1
ATOM 2891 N N . ILE A 1 360 ? 32.062 -52.406 -18.516 1 88.31 360 ILE A N 1
ATOM 2892 C CA . ILE A 1 360 ? 33 -52.438 -17.375 1 88.31 360 ILE A CA 1
ATOM 2893 C C . ILE A 1 360 ? 32.219 -52.531 -16.078 1 88.31 360 ILE A C 1
ATOM 2895 O O . ILE A 1 360 ? 31.281 -51.75 -15.844 1 88.31 360 ILE A O 1
ATOM 2899 N N . LYS A 1 361 ? 32.656 -53.469 -15.305 1 85.12 361 LYS A N 1
ATOM 2900 C CA . LYS A 1 361 ? 31.922 -53.688 -14.062 1 85.12 361 LYS A CA 1
ATOM 2901 C C . LYS A 1 361 ? 31.953 -52.469 -13.156 1 85.12 361 LYS A C 1
ATOM 2903 O O . LYS A 1 361 ? 33 -51.812 -13.031 1 85.12 361 LYS A O 1
ATOM 2908 N N . ASP A 1 362 ? 30.797 -52.156 -12.648 1 80.5 362 ASP A N 1
ATOM 2909 C CA . ASP A 1 362 ? 30.703 -51.062 -11.672 1 80.5 362 ASP A CA 1
ATOM 2910 C C . ASP A 1 362 ? 31.047 -51.562 -10.266 1 80.5 362 ASP A C 1
ATOM 2912 O O . ASP A 1 362 ? 30.219 -52.156 -9.594 1 80.5 362 ASP A O 1
ATOM 2916 N N . THR A 1 363 ? 32.188 -51.281 -9.828 1 77.25 363 THR A N 1
ATOM 2917 C CA . THR A 1 363 ? 32.656 -51.781 -8.531 1 77.25 363 THR A CA 1
ATOM 2918 C C . THR A 1 363 ? 33.594 -50.781 -7.863 1 77.25 363 THR A C 1
ATOM 2920 O O . THR A 1 363 ? 34.094 -49.875 -8.523 1 77.25 363 THR A O 1
ATOM 2923 N N . SER A 1 364 ? 33.688 -51 -6.602 1 76.56 364 SER A N 1
ATOM 2924 C CA . SER A 1 364 ? 34.594 -50.156 -5.82 1 76.56 364 SER A CA 1
ATOM 2925 C C . SER A 1 364 ? 36.031 -50.688 -5.844 1 76.56 364 SER A C 1
ATOM 2927 O O . SER A 1 364 ? 36.906 -50.062 -5.254 1 76.56 364 SER A O 1
ATOM 2929 N N . ILE A 1 365 ? 36.219 -51.75 -6.555 1 82.19 365 ILE A N 1
ATOM 2930 C CA . ILE A 1 365 ? 37.562 -52.312 -6.645 1 82.19 365 ILE A CA 1
ATOM 2931 C C . ILE A 1 365 ? 38.219 -51.906 -7.973 1 82.19 365 ILE A C 1
ATOM 2933 O O . ILE A 1 365 ? 37.531 -51.781 -8.984 1 82.19 365 ILE A O 1
ATOM 2937 N N . PRO A 1 366 ? 39.5 -51.625 -7.859 1 86.25 366 PRO A N 1
ATOM 2938 C CA . PRO A 1 366 ? 40.188 -51.281 -9.117 1 86.25 366 PRO A CA 1
ATOM 2939 C C . PRO A 1 366 ? 40.125 -52.438 -10.133 1 86.25 366 PRO A C 1
ATOM 2941 O O . PRO A 1 366 ? 40.219 -53.594 -9.758 1 86.25 366 PRO A O 1
ATOM 2944 N N . LEU A 1 367 ? 39.938 -52.125 -11.336 1 88.38 367 LEU A N 1
ATOM 2945 C CA . LEU A 1 367 ? 39.781 -53.094 -12.406 1 88.38 367 LEU A CA 1
ATOM 2946 C C . LEU A 1 367 ? 40.844 -52.906 -13.469 1 88.38 367 LEU A C 1
ATOM 2948 O O . LEU A 1 367 ? 41.406 -51.812 -13.617 1 88.38 367 LEU A O 1
ATOM 2952 N N . LYS A 1 368 ? 41.188 -54 -14.188 1 89.5 368 LYS A N 1
ATOM 2953 C CA . LYS A 1 368 ? 42.125 -53.938 -15.312 1 89.5 368 LYS A CA 1
ATOM 2954 C C . LYS A 1 368 ? 41.531 -54.594 -16.547 1 89.5 368 LYS A C 1
ATOM 2956 O O . LYS A 1 368 ? 42.156 -54.625 -17.609 1 89.5 368 LYS A O 1
ATOM 2961 N N . ILE A 1 369 ? 40.312 -55.156 -16.359 1 90.12 369 ILE A N 1
ATOM 2962 C CA . ILE A 1 369 ? 39.75 -55.875 -17.469 1 90.12 369 ILE A CA 1
ATOM 2963 C C . ILE A 1 369 ? 38.438 -55.219 -17.891 1 90.12 369 ILE A C 1
ATOM 2965 O O . ILE A 1 369 ? 37.719 -54.625 -17.062 1 90.12 369 ILE A O 1
ATOM 2969 N N . LEU A 1 370 ? 38.156 -55.156 -19.125 1 92.12 370 LEU A N 1
ATOM 2970 C CA . LEU A 1 370 ? 36.875 -54.781 -19.688 1 92.12 370 LEU A CA 1
ATOM 2971 C C . LEU A 1 370 ? 36.344 -55.906 -20.578 1 92.12 370 LEU A C 1
ATOM 2973 O O . LEU A 1 370 ? 37.094 -56.75 -21.047 1 92.12 370 LEU A O 1
ATOM 2977 N N . LYS A 1 371 ? 35.094 -55.938 -20.625 1 93.69 371 LYS A N 1
ATOM 2978 C CA . LYS A 1 371 ? 34.406 -56.906 -21.5 1 93.69 371 LYS A CA 1
ATOM 2979 C C . LYS A 1 371 ? 33.812 -56.219 -22.719 1 93.69 371 LYS A C 1
ATOM 2981 O O . LYS A 1 371 ? 33.406 -55.062 -22.656 1 93.69 371 LYS A O 1
ATOM 2986 N N . PHE A 1 372 ? 33.875 -56.844 -23.844 1 93.5 372 PHE A N 1
ATOM 2987 C CA . PHE A 1 372 ? 33.281 -56.281 -25.031 1 93.5 372 PHE A CA 1
ATOM 2988 C C . PHE A 1 372 ? 32.594 -57.375 -25.859 1 93.5 372 PHE A C 1
ATOM 2990 O O . PHE A 1 372 ? 32.969 -58.531 -25.797 1 93.5 372 PHE A O 1
ATOM 2997 N N . SER A 1 373 ? 31.516 -57.031 -26.469 1 93.44 373 SER A N 1
ATOM 2998 C CA . SER A 1 373 ? 30.734 -57.938 -27.312 1 93.44 373 SER A CA 1
ATOM 2999 C C . SER A 1 373 ? 30.609 -57.375 -28.734 1 93.44 373 SER A C 1
ATOM 3001 O O . SER A 1 373 ? 30.438 -56.156 -28.922 1 93.44 373 SER A O 1
ATOM 3003 N N . ILE A 1 374 ? 30.688 -58.281 -29.703 1 90.25 374 ILE A N 1
ATOM 3004 C CA . ILE A 1 374 ? 30.578 -57.875 -31.094 1 90.25 374 ILE A CA 1
ATOM 3005 C C . ILE A 1 374 ? 29.328 -58.5 -31.734 1 90.25 374 ILE A C 1
ATOM 3007 O O . ILE A 1 374 ? 29.094 -58.375 -32.938 1 90.25 374 ILE A O 1
ATOM 3011 N N . ASP A 1 375 ? 28.609 -59.25 -30.953 1 89.88 375 ASP A N 1
ATOM 3012 C CA . ASP A 1 375 ? 27.422 -59.938 -31.453 1 89.88 375 ASP A CA 1
ATOM 3013 C C . ASP A 1 375 ? 26.188 -59.531 -30.656 1 89.88 375 ASP A C 1
ATOM 3015 O O . ASP A 1 375 ? 25.375 -60.375 -30.281 1 89.88 375 ASP A O 1
ATOM 3019 N N . GLU A 1 376 ? 26.141 -58.312 -30.328 1 90.31 376 GLU A N 1
ATOM 3020 C CA . GLU A 1 376 ? 24.984 -57.688 -29.672 1 90.31 376 GLU A CA 1
ATOM 3021 C C . GLU A 1 376 ? 24.703 -58.344 -28.312 1 90.31 376 GLU A C 1
ATOM 3023 O O . GLU A 1 376 ? 23.547 -58.562 -27.938 1 90.31 376 GLU A O 1
ATOM 3028 N N . GLY A 1 377 ? 25.75 -58.812 -27.594 1 90.25 377 GLY A N 1
ATOM 3029 C CA . GLY A 1 377 ? 25.656 -59.25 -26.203 1 90.25 377 GLY A CA 1
ATOM 3030 C C . GLY A 1 377 ? 25.516 -60.75 -26.062 1 90.25 377 GLY A C 1
ATOM 3031 O O . GLY A 1 377 ? 25.297 -61.281 -24.969 1 90.25 377 GLY A O 1
ATOM 3032 N N . GLN A 1 378 ? 25.641 -61.531 -27.078 1 89.88 378 GLN A N 1
ATOM 3033 C CA . GLN A 1 378 ? 25.5 -62.969 -27 1 89.88 378 GLN A CA 1
ATOM 3034 C C . GLN A 1 378 ? 26.734 -63.625 -26.344 1 89.88 378 GLN A C 1
ATOM 3036 O O . GLN A 1 378 ? 26.594 -64.5 -25.531 1 89.88 378 GLN A O 1
ATOM 3041 N N . THR A 1 379 ? 27.812 -63.125 -26.844 1 90.88 379 THR A N 1
ATOM 3042 C CA . THR A 1 379 ? 29.078 -63.594 -26.234 1 90.88 379 THR A CA 1
ATOM 3043 C C . THR A 1 379 ? 29.938 -62.406 -25.828 1 90.88 379 THR A C 1
ATOM 3045 O O . THR A 1 379 ? 29.812 -61.312 -26.391 1 90.88 379 THR A O 1
ATOM 3048 N N . TRP A 1 380 ? 30.766 -62.594 -24.828 1 93.19 380 TRP A N 1
ATOM 3049 C CA . TRP A 1 380 ? 31.594 -61.5 -24.312 1 93.19 380 TRP A CA 1
ATOM 3050 C C . TRP A 1 380 ? 33.062 -61.938 -24.219 1 93.19 380 TRP A C 1
ATOM 3052 O O . TRP A 1 380 ? 33.344 -63.062 -23.828 1 93.19 380 TRP A O 1
ATOM 3062 N N . SER A 1 381 ? 33.875 -61.062 -24.688 1 91.62 381 SER A N 1
ATOM 3063 C CA . SER A 1 381 ? 35.312 -61.281 -24.594 1 91.62 381 SER A CA 1
ATOM 3064 C C . SER A 1 381 ? 35.938 -60.312 -23.578 1 91.62 381 SER A C 1
ATOM 3066 O O . SER A 1 381 ? 35.406 -59.219 -23.359 1 91.62 381 SER A O 1
ATOM 3068 N N . THR A 1 382 ? 37 -60.781 -22.938 1 93.06 382 THR A N 1
ATOM 3069 C CA . THR A 1 382 ? 37.656 -60 -21.922 1 93.06 382 THR A CA 1
ATOM 3070 C C . THR A 1 382 ? 38.938 -59.375 -22.469 1 93.06 382 THR A C 1
ATOM 3072 O O . THR A 1 382 ? 39.688 -60.062 -23.203 1 93.06 382 THR A O 1
ATOM 3075 N N . HIS A 1 383 ? 39.125 -58.125 -22.25 1 91.75 383 HIS A N 1
ATOM 3076 C CA . HIS A 1 383 ? 40.312 -57.438 -22.656 1 91.75 383 HIS A CA 1
ATOM 3077 C C . HIS A 1 383 ? 40.969 -56.719 -21.484 1 91.75 383 HIS A C 1
ATOM 3079 O O . HIS A 1 383 ? 40.312 -56.031 -20.719 1 91.75 383 HIS A O 1
ATOM 3085 N N . ASN A 1 384 ? 42.281 -56.938 -21.344 1 91.25 384 ASN A N 1
ATOM 3086 C CA . ASN A 1 384 ? 43.031 -56.219 -20.344 1 91.25 384 ASN A CA 1
ATOM 3087 C C . ASN A 1 384 ? 43.469 -54.844 -20.875 1 91.25 384 ASN A C 1
ATOM 3089 O O . ASN A 1 384 ? 44.406 -54.75 -21.688 1 91.25 384 ASN A O 1
ATOM 3093 N N . PHE A 1 385 ? 42.875 -53.781 -20.391 1 87.69 385 PHE A N 1
ATOM 3094 C CA . PHE A 1 385 ? 43.125 -52.5 -21 1 87.69 385 PHE A CA 1
ATOM 3095 C C . PHE A 1 385 ? 44.25 -51.75 -20.312 1 87.69 385 PHE A C 1
ATOM 3097 O O . PHE A 1 385 ? 44.719 -50.719 -20.781 1 87.69 385 PHE A O 1
ATOM 3104 N N . THR A 1 386 ? 44.656 -52.25 -19.25 1 86 386 THR A N 1
ATOM 3105 C CA . THR A 1 386 ? 45.781 -51.656 -18.578 1 86 386 THR A CA 1
ATOM 3106 C C . THR A 1 386 ? 46.562 -52.719 -17.797 1 86 386 THR A C 1
ATOM 3108 O O . THR A 1 386 ? 46.062 -53.781 -17.484 1 86 386 THR A O 1
ATOM 3111 N N . SER A 1 387 ? 47.812 -52.406 -17.547 1 84.5 387 SER A N 1
ATOM 3112 C CA . SER A 1 387 ? 48.656 -53.312 -16.766 1 84.5 387 SER A CA 1
ATOM 3113 C C . SER A 1 387 ? 48.438 -53.094 -15.273 1 84.5 387 SER A C 1
ATOM 3115 O O . SER A 1 387 ? 48.562 -54.031 -14.492 1 84.5 387 SER A O 1
ATOM 3117 N N . THR A 1 388 ? 48.094 -51.844 -14.953 1 83.62 388 THR A N 1
ATOM 3118 C CA . THR A 1 388 ? 47.781 -51.531 -13.562 1 83.62 388 THR A CA 1
ATOM 3119 C C . THR A 1 388 ? 46.281 -51.312 -13.375 1 83.62 388 THR A C 1
ATOM 3121 O O . THR A 1 388 ? 45.656 -50.594 -14.156 1 83.62 388 THR A O 1
ATOM 3124 N N . SER A 1 389 ? 45.812 -51.906 -12.273 1 87.31 389 SER A N 1
ATOM 3125 C CA . SER A 1 389 ? 44.375 -51.781 -11.992 1 87.31 389 SER A CA 1
ATOM 3126 C C . SER A 1 389 ? 44.031 -50.312 -11.672 1 87.31 389 SER A C 1
ATOM 3128 O O . SER A 1 389 ? 44.781 -49.625 -11 1 87.31 389 SER A O 1
ATOM 3130 N N . VAL A 1 390 ? 42.906 -49.875 -12.211 1 87.12 390 VAL A N 1
ATOM 3131 C CA . VAL A 1 390 ? 42.438 -48.469 -12.031 1 87.12 390 VAL A CA 1
ATOM 3132 C C . VAL A 1 390 ? 41 -48.469 -11.523 1 87.12 390 VAL A C 1
ATOM 3134 O O . VAL A 1 390 ? 40.188 -49.312 -11.898 1 87.12 390 VAL A O 1
ATOM 3137 N N . PHE A 1 391 ? 40.844 -47.531 -10.648 1 85 391 PHE A N 1
ATOM 3138 C CA . PHE A 1 391 ? 39.469 -47.25 -10.289 1 85 391 PHE A CA 1
ATOM 3139 C C . PHE A 1 391 ? 38.781 -46.5 -11.414 1 85 391 PHE A C 1
ATOM 3141 O O . PHE A 1 391 ? 39.125 -45.344 -11.727 1 85 391 PHE A O 1
ATOM 3148 N N . VAL A 1 392 ? 37.781 -47.031 -12.008 1 82 392 VAL A N 1
ATOM 3149 C CA . VAL A 1 392 ? 37.125 -46.469 -13.188 1 82 392 VAL A CA 1
ATOM 3150 C C . VAL A 1 392 ? 36.031 -45.5 -12.758 1 82 392 VAL A C 1
ATOM 3152 O O . VAL A 1 392 ? 35.125 -45.875 -12.031 1 82 392 VAL A O 1
ATOM 3155 N N . ASP A 1 393 ? 36.125 -44.312 -13.234 1 76.06 393 ASP A N 1
ATOM 3156 C CA . ASP A 1 393 ? 35.125 -43.281 -12.922 1 76.06 393 ASP A CA 1
ATOM 3157 C C . ASP A 1 393 ? 34.156 -43.094 -14.07 1 76.06 393 ASP A C 1
ATOM 3159 O O . ASP A 1 393 ? 33.031 -42.656 -13.867 1 76.06 393 ASP A O 1
ATOM 3163 N N . GLY A 1 394 ? 34.562 -43.375 -15.305 1 80.19 394 GLY A N 1
ATOM 3164 C CA . GLY A 1 394 ? 33.656 -43.188 -16.438 1 80.19 394 GLY A CA 1
ATOM 3165 C C . GLY A 1 394 ? 34.281 -43.594 -17.766 1 80.19 394 GLY A C 1
ATOM 3166 O O . GLY A 1 394 ? 35.469 -43.938 -17.812 1 80.19 394 GLY A O 1
ATOM 3167 N N . LEU A 1 395 ? 33.344 -43.656 -18.688 1 81.94 395 LEU A N 1
ATOM 3168 C CA . LEU A 1 395 ? 33.75 -43.969 -20.062 1 81.94 395 LEU A CA 1
ATOM 3169 C C . LEU A 1 395 ? 33.375 -42.875 -21.016 1 81.94 395 LEU A C 1
ATOM 3171 O O . LEU A 1 395 ? 32.312 -42.25 -20.859 1 81.94 395 LEU A O 1
ATOM 3175 N N . LEU A 1 396 ? 34.25 -42.5 -21.812 1 82 396 LEU A N 1
ATOM 3176 C CA . LEU A 1 396 ? 33.969 -41.469 -22.797 1 82 396 LEU A CA 1
ATOM 3177 C C . LEU A 1 396 ? 34.281 -41.938 -24.203 1 82 396 LEU A C 1
ATOM 3179 O O . LEU A 1 396 ? 35.25 -42.656 -24.406 1 82 396 LEU A O 1
ATOM 3183 N N . SER A 1 397 ? 33.344 -41.656 -25.156 1 76.81 397 SER A N 1
ATOM 3184 C CA . SER A 1 397 ? 33.594 -41.938 -26.562 1 76.81 397 SER A CA 1
ATOM 3185 C C . SER A 1 397 ? 33.688 -40.656 -27.391 1 76.81 397 SER A C 1
ATOM 3187 O O . SER A 1 397 ? 33.25 -39.594 -26.953 1 76.81 397 SER A O 1
ATOM 3189 N N . GLU A 1 398 ? 34.469 -40.781 -28.531 1 69.25 398 GLU A N 1
ATOM 3190 C CA . GLU A 1 398 ? 34.531 -39.656 -29.453 1 69.25 398 GLU A CA 1
ATOM 3191 C C . GLU A 1 398 ? 33.125 -39.344 -30 1 69.25 398 GLU A C 1
ATOM 3193 O O . GLU A 1 398 ? 32.312 -40.219 -30.172 1 69.25 398 GLU A O 1
ATOM 3198 N N . PRO A 1 399 ? 32.938 -38 -30.188 1 67.69 399 PRO A N 1
ATOM 3199 C CA . PRO A 1 399 ? 31.641 -37.625 -30.734 1 67.69 399 PRO A CA 1
ATOM 3200 C C . PRO A 1 399 ? 31.359 -38.25 -32.094 1 67.69 399 PRO A C 1
ATOM 3202 O O . PRO A 1 399 ? 32.281 -38.375 -32.938 1 67.69 399 PRO A O 1
ATOM 3205 N N . GLY A 1 400 ? 30.219 -38.781 -32.562 1 62.25 400 GLY A N 1
ATOM 3206 C CA . GLY A 1 400 ? 29.766 -39.406 -33.781 1 62.25 400 GLY A CA 1
ATOM 3207 C C . GLY A 1 400 ? 29.828 -40.906 -33.75 1 62.25 400 GLY A C 1
ATOM 3208 O O . GLY A 1 400 ? 29.531 -41.594 -34.75 1 62.25 400 GLY A O 1
ATOM 3209 N N . ASP A 1 401 ? 29.703 -41.562 -32.781 1 64.12 401 ASP A N 1
ATOM 3210 C CA . ASP A 1 401 ? 29.688 -43 -32.438 1 64.12 401 ASP A CA 1
ATOM 3211 C C . ASP A 1 401 ? 30.312 -43.844 -33.531 1 64.12 401 ASP A C 1
ATOM 3213 O O . ASP A 1 401 ? 30.078 -45.031 -33.625 1 64.12 401 ASP A O 1
ATOM 3217 N N . GLU A 1 402 ? 31.078 -43.25 -34.469 1 70 402 GLU A N 1
ATOM 3218 C CA . GLU A 1 402 ? 31.609 -43.969 -35.625 1 70 402 GLU A CA 1
ATOM 3219 C C . GLU A 1 402 ? 33 -44.562 -35.312 1 70 402 GLU A C 1
ATOM 3221 O O . GLU A 1 402 ? 33.531 -45.312 -36.125 1 70 402 GLU A O 1
ATOM 3226 N N . THR A 1 403 ? 33.281 -44.312 -34.031 1 77.81 403 THR A N 1
ATOM 3227 C CA . THR A 1 403 ? 34.656 -44.688 -33.781 1 77.81 403 THR A CA 1
ATOM 3228 C C . THR A 1 403 ? 34.75 -45.938 -32.906 1 77.81 403 THR A C 1
ATOM 3230 O O . THR A 1 403 ? 33.781 -46.281 -32.219 1 77.81 403 THR A O 1
ATOM 3233 N N . LEU A 1 404 ? 35.844 -46.625 -33.031 1 87.69 404 LEU A N 1
ATOM 3234 C CA . LEU A 1 404 ? 36.125 -47.812 -32.25 1 87.69 404 LEU A CA 1
ATOM 3235 C C . LEU A 1 404 ? 37.156 -47.469 -31.156 1 87.69 404 LEU A C 1
ATOM 3237 O O . LEU A 1 404 ? 37.812 -48.375 -30.609 1 87.69 404 LEU A O 1
ATOM 3241 N N . VAL A 1 405 ? 37.188 -46.219 -30.891 1 86.88 405 VAL A N 1
ATOM 3242 C CA . VAL A 1 405 ? 38.156 -45.812 -29.875 1 86.88 405 VAL A CA 1
ATOM 3243 C C . VAL A 1 405 ? 37.406 -45.281 -28.656 1 86.88 405 VAL A C 1
ATOM 3245 O O . VAL A 1 405 ? 36.438 -44.469 -28.781 1 86.88 405 VAL A O 1
ATOM 3248 N N . MET A 1 406 ? 37.75 -45.719 -27.484 1 88.44 406 MET A N 1
ATOM 3249 C CA . MET A 1 406 ? 37.156 -45.25 -26.25 1 88.44 406 MET A CA 1
ATOM 3250 C C . MET A 1 406 ? 38.25 -44.844 -25.234 1 88.44 406 MET A C 1
ATOM 3252 O O . MET A 1 406 ? 39.406 -45.25 -25.375 1 88.44 406 MET A O 1
ATOM 3256 N N . THR A 1 407 ? 37.844 -44 -24.328 1 86.62 407 THR A N 1
ATOM 3257 C CA . THR A 1 407 ? 38.75 -43.562 -23.266 1 86.62 407 THR A CA 1
ATOM 3258 C C . THR A 1 407 ? 38.156 -43.906 -21.891 1 86.62 407 THR A C 1
ATOM 3260 O O . THR A 1 407 ? 37 -43.625 -21.609 1 86.62 407 THR A O 1
ATOM 3263 N N . VAL A 1 408 ? 38.969 -44.656 -21.141 1 86.69 408 VAL A N 1
ATOM 3264 C CA . VAL A 1 408 ? 38.625 -44.906 -19.75 1 86.69 408 VAL A CA 1
ATOM 3265 C C . VAL A 1 408 ? 39.312 -43.906 -18.828 1 86.69 408 VAL A C 1
ATOM 3267 O O . VAL A 1 408 ? 40.531 -43.688 -18.922 1 86.69 408 VAL A O 1
ATOM 3270 N N . PHE A 1 409 ? 38.562 -43.219 -18.125 1 83.19 409 PHE A N 1
ATOM 3271 C CA . PHE A 1 409 ? 39.188 -42.281 -17.188 1 83.19 409 PHE A CA 1
ATOM 3272 C C . PHE A 1 409 ? 38.938 -42.75 -15.75 1 83.19 409 PHE A C 1
ATOM 3274 O O . PHE A 1 409 ? 37.875 -43.25 -15.43 1 83.19 409 PHE A O 1
ATOM 3281 N N . GLY A 1 410 ? 39.875 -42.688 -14.93 1 81.88 410 GLY A N 1
ATOM 3282 C CA . GLY A 1 410 ? 39.812 -43.125 -13.539 1 81.88 410 GLY A CA 1
ATOM 3283 C C . GLY A 1 410 ? 41.062 -42.75 -12.758 1 81.88 410 GLY A C 1
ATOM 3284 O O . GLY A 1 410 ? 41.812 -41.812 -13.148 1 81.88 410 GLY A O 1
ATOM 3285 N N . HIS A 1 411 ? 41.156 -43.438 -11.531 1 84.88 411 HIS A N 1
ATOM 3286 C CA . HIS A 1 411 ? 42.312 -43.156 -10.672 1 84.88 411 HIS A CA 1
ATOM 3287 C C . HIS A 1 411 ? 42.938 -44.438 -10.18 1 84.88 411 HIS A C 1
ATOM 3289 O O . HIS A 1 411 ? 42.25 -45.469 -10.031 1 84.88 411 HIS A O 1
ATOM 3295 N N . ILE A 1 412 ? 44.281 -44.438 -10.086 1 80.75 412 ILE A N 1
ATOM 3296 C CA . ILE A 1 412 ? 45 -45.594 -9.578 1 80.75 412 ILE A CA 1
ATOM 3297 C C . ILE A 1 412 ? 44.781 -45.719 -8.078 1 80.75 412 ILE A C 1
ATOM 3299 O O . ILE A 1 412 ? 44.594 -46.844 -7.57 1 80.75 412 ILE A O 1
ATOM 3303 N N . SER A 1 413 ? 44.781 -44.594 -7.414 1 76 413 SER A N 1
ATOM 3304 C CA . SER A 1 413 ? 44.469 -44.531 -5.992 1 76 413 SER A CA 1
ATOM 3305 C C . SER A 1 413 ? 43.656 -43.281 -5.672 1 76 413 SER A C 1
ATOM 3307 O O . SER A 1 413 ? 43.562 -42.344 -6.492 1 76 413 SER A O 1
ATOM 3309 N N . TYR A 1 414 ? 42.906 -43.344 -4.605 1 70.06 414 TYR A N 1
ATOM 3310 C CA . TYR A 1 414 ? 42.094 -42.219 -4.211 1 70.06 414 TYR A CA 1
ATOM 3311 C C . TYR A 1 414 ? 42.875 -40.906 -4.176 1 70.06 414 TYR A C 1
ATOM 3313 O O . TYR A 1 414 ? 42.344 -39.844 -4.371 1 70.06 414 TYR A O 1
ATOM 3321 N N . ARG A 1 415 ? 44.219 -40.969 -4.055 1 70.62 415 ARG A N 1
ATOM 3322 C CA . ARG A 1 415 ? 45.062 -39.75 -3.932 1 70.62 415 ARG A CA 1
ATOM 3323 C C . ARG A 1 415 ? 45.781 -39.469 -5.242 1 70.62 415 ARG A C 1
ATOM 3325 O O . ARG A 1 415 ? 46.438 -38.438 -5.363 1 70.62 415 ARG A O 1
ATOM 3332 N N . SER A 1 416 ? 45.531 -40.344 -6.168 1 73.19 416 SER A N 1
ATOM 3333 C CA . SER A 1 416 ? 46.25 -40.188 -7.426 1 73.19 416 SER A CA 1
ATOM 3334 C C . SER A 1 416 ? 45.469 -39.281 -8.375 1 73.19 416 SER A C 1
ATOM 3336 O O . SER A 1 416 ? 44.25 -39.094 -8.219 1 73.19 416 SER A O 1
ATOM 3338 N N . ASP A 1 417 ? 46.312 -38.594 -9.242 1 75.44 417 ASP A N 1
ATOM 3339 C CA . ASP A 1 417 ? 45.719 -37.781 -10.312 1 75.44 417 ASP A CA 1
ATOM 3340 C C . ASP A 1 417 ? 44.875 -38.656 -11.258 1 75.44 417 ASP A C 1
ATOM 3342 O O . ASP A 1 417 ? 44.969 -39.906 -11.203 1 75.44 417 ASP A O 1
ATOM 3346 N N . TRP A 1 418 ? 44.156 -38.062 -12.125 1 78.25 418 TRP A N 1
ATOM 3347 C CA . TRP A 1 418 ? 43.312 -38.75 -13.109 1 78.25 418 TRP A CA 1
ATOM 3348 C C . TRP A 1 418 ? 44.188 -39.5 -14.117 1 78.25 418 TRP A C 1
ATOM 3350 O O . TRP A 1 418 ? 45.25 -39.031 -14.523 1 78.25 418 TRP A O 1
ATOM 3360 N N . GLU A 1 419 ? 43.844 -40.781 -14.336 1 82.12 419 GLU A N 1
ATOM 3361 C CA . GLU A 1 419 ? 44.469 -41.594 -15.375 1 82.12 419 GLU A CA 1
ATOM 3362 C C . GLU A 1 419 ? 43.531 -41.812 -16.562 1 82.12 419 GLU A C 1
ATOM 3364 O O . GLU A 1 419 ? 42.344 -42.031 -16.375 1 82.12 419 GLU A O 1
ATOM 3369 N N . LEU A 1 420 ? 44.031 -41.531 -17.781 1 87.31 420 LEU A N 1
ATOM 3370 C CA . LEU A 1 420 ? 43.281 -41.75 -19.016 1 87.31 420 LEU A CA 1
ATOM 3371 C C . LEU A 1 420 ? 43.906 -42.906 -19.797 1 87.31 420 LEU A C 1
ATOM 3373 O O . LEU A 1 420 ? 45.125 -42.969 -20 1 87.31 420 LEU A O 1
ATOM 3377 N N . VAL A 1 421 ? 43.125 -43.906 -20.078 1 87.56 421 VAL A N 1
ATOM 3378 C CA . VAL A 1 421 ? 43.562 -45.031 -20.875 1 87.56 421 VAL A CA 1
ATOM 3379 C C . VAL A 1 421 ? 42.75 -45.094 -22.172 1 87.56 421 VAL A C 1
ATOM 3381 O O . VAL A 1 421 ? 41.531 -45.25 -22.141 1 87.56 421 VAL A O 1
ATOM 3384 N N . LYS A 1 422 ? 43.406 -44.906 -23.25 1 88.69 422 LYS A N 1
ATOM 3385 C CA . LYS A 1 422 ? 42.781 -45 -24.547 1 88.69 422 LYS A CA 1
ATOM 3386 C C . LYS A 1 422 ? 42.781 -46.438 -25.078 1 88.69 422 LYS A C 1
ATOM 3388 O O . LYS A 1 422 ? 43.844 -47.094 -25.094 1 88.69 422 LYS A O 1
ATOM 3393 N N . VAL A 1 423 ? 41.656 -46.969 -25.438 1 88.88 423 VAL A N 1
ATOM 3394 C CA . VAL A 1 423 ? 41.531 -48.344 -25.969 1 88.88 423 VAL A CA 1
ATOM 3395 C C . VAL A 1 423 ? 41.062 -48.281 -27.422 1 88.88 423 VAL A C 1
ATOM 3397 O O . VAL A 1 423 ? 40.031 -47.656 -27.719 1 88.88 423 VAL A O 1
ATOM 3400 N N . ASP A 1 424 ? 41.781 -48.844 -28.297 1 87.69 424 ASP A N 1
ATOM 3401 C CA . ASP A 1 424 ? 41.469 -48.906 -29.719 1 87.69 424 ASP A CA 1
ATOM 3402 C C . ASP A 1 424 ? 41.094 -50.344 -30.125 1 87.69 424 ASP A C 1
ATOM 3404 O O . ASP A 1 424 ? 41.938 -51.219 -30.094 1 87.69 424 ASP A O 1
ATOM 3408 N N . PHE A 1 425 ? 39.906 -50.625 -30.594 1 88 425 PHE A N 1
ATOM 3409 C CA . PHE A 1 425 ? 39.406 -51.938 -30.938 1 88 425 PHE A CA 1
ATOM 3410 C C . PHE A 1 425 ? 39.594 -52.25 -32.406 1 88 425 PHE A C 1
ATOM 3412 O O . PHE A 1 425 ? 39.344 -53.344 -32.875 1 88 425 PHE A O 1
ATOM 3419 N N . ARG A 1 426 ? 40.062 -51.438 -33.25 1 87.5 426 ARG A N 1
ATOM 3420 C CA . ARG A 1 426 ? 40.188 -51.594 -34.719 1 87.5 426 ARG A CA 1
ATOM 3421 C C . ARG A 1 426 ? 41.062 -52.781 -35.062 1 87.5 426 ARG A C 1
ATOM 3423 O O . ARG A 1 426 ? 40.719 -53.562 -35.938 1 87.5 426 ARG A O 1
ATOM 3430 N N . PRO A 1 427 ? 42.031 -52.969 -34.281 1 85.81 427 PRO A N 1
ATOM 3431 C CA . PRO A 1 427 ? 42.875 -54.094 -34.625 1 85.81 427 PRO A CA 1
ATOM 3432 C C . PRO A 1 427 ? 42.188 -55.438 -34.406 1 85.81 427 PRO A C 1
ATOM 3434 O O . PRO A 1 427 ? 42.656 -56.469 -34.938 1 85.81 427 PRO A O 1
ATOM 3437 N N . SER A 1 428 ? 41.219 -55.5 -33.719 1 84.12 428 SER A N 1
ATOM 3438 C CA . SER A 1 428 ? 40.5 -56.719 -33.406 1 84.12 428 SER A CA 1
ATOM 3439 C C . SER A 1 428 ? 39.625 -57.156 -34.594 1 84.12 428 SER A C 1
ATOM 3441 O O . SER A 1 428 ? 39.094 -58.281 -34.594 1 84.12 428 SER A O 1
ATOM 3443 N N . PHE A 1 429 ? 39.531 -56.312 -35.562 1 89.88 429 PHE A N 1
ATOM 3444 C CA . PHE A 1 429 ? 38.688 -56.625 -36.719 1 89.88 429 PHE A CA 1
ATOM 3445 C C . PHE A 1 429 ? 39.5 -56.781 -38 1 89.88 429 PHE A C 1
ATOM 3447 O O . PHE A 1 429 ? 40.406 -55.969 -38.25 1 89.88 429 PHE A O 1
ATOM 3454 N N . PRO A 1 430 ? 39.219 -57.781 -38.656 1 88.75 430 PRO A N 1
ATOM 3455 C CA . PRO A 1 430 ? 40.031 -58.031 -39.844 1 88.75 430 PRO A CA 1
ATOM 3456 C C . PRO A 1 430 ? 39.656 -57.156 -41.031 1 88.75 430 PRO A C 1
ATOM 3458 O O . PRO A 1 430 ? 40.5 -56.875 -41.875 1 88.75 430 PRO A O 1
ATOM 3461 N N . ARG A 1 431 ? 38.375 -56.781 -41.125 1 91.19 431 ARG A N 1
ATOM 3462 C CA . ARG A 1 431 ? 37.906 -56.031 -42.281 1 91.19 431 ARG A CA 1
ATOM 3463 C C . ARG A 1 431 ? 36.688 -55.188 -41.938 1 91.19 431 ARG A C 1
ATOM 3465 O O . ARG A 1 431 ? 36.094 -55.312 -40.875 1 91.19 431 ARG A O 1
ATOM 3472 N N . GLU A 1 432 ? 36.375 -54.375 -43.094 1 90.12 432 GLU A N 1
ATOM 3473 C CA . GLU A 1 432 ? 35.125 -53.625 -43.031 1 90.12 432 GLU A CA 1
ATOM 3474 C C . GLU A 1 432 ? 33.938 -54.438 -43.531 1 90.12 432 GLU A C 1
ATOM 3476 O O . GLU A 1 432 ? 34.125 -55.312 -44.375 1 90.12 432 GLU A O 1
ATOM 3481 N N . CYS A 1 433 ? 32.812 -54.188 -42.969 1 91.12 433 CYS A N 1
ATOM 3482 C CA . CYS A 1 433 ? 31.625 -54.938 -43.375 1 91.12 433 CYS A CA 1
ATOM 3483 C C . CYS A 1 433 ? 31.219 -54.594 -44.812 1 91.12 433 CYS A C 1
ATOM 3485 O O . CYS A 1 433 ? 31.391 -53.469 -45.25 1 91.12 433 CYS A O 1
ATOM 3487 N N . THR A 1 434 ? 30.734 -55.594 -45.5 1 89.06 434 THR A N 1
ATOM 3488 C CA . THR A 1 434 ? 30.141 -55.469 -46.844 1 89.06 434 THR A CA 1
ATOM 3489 C C . THR A 1 434 ? 28.641 -55.75 -46.781 1 89.06 434 THR A C 1
ATOM 3491 O O . THR A 1 434 ? 28.109 -56.125 -45.75 1 89.06 434 THR A O 1
ATOM 3494 N N . ASP A 1 435 ? 27.969 -55.594 -47.875 1 88.38 435 ASP A N 1
ATOM 3495 C CA . ASP A 1 435 ? 26.516 -55.781 -47.938 1 88.38 435 ASP A CA 1
ATOM 3496 C C . ASP A 1 435 ? 26.125 -57.188 -47.562 1 88.38 435 ASP A C 1
ATOM 3498 O O . ASP A 1 435 ? 25.047 -57.438 -47 1 88.38 435 ASP A O 1
ATOM 3502 N N . ASP A 1 436 ? 27.062 -58.062 -47.781 1 89.25 436 ASP A N 1
ATOM 3503 C CA . ASP A 1 436 ? 26.766 -59.469 -47.5 1 89.25 436 ASP A CA 1
ATOM 3504 C C . ASP A 1 436 ? 26.828 -59.781 -46 1 89.25 436 ASP A C 1
ATOM 3506 O O . ASP A 1 436 ? 26.344 -60.812 -45.531 1 89.25 436 ASP A O 1
ATOM 3510 N N . ASP A 1 437 ? 27.328 -58.812 -45.312 1 92.38 437 ASP A N 1
ATOM 3511 C CA . ASP A 1 437 ? 27.5 -59.031 -43.875 1 92.38 437 ASP A CA 1
ATOM 3512 C C . ASP A 1 437 ? 26.281 -58.562 -43.094 1 92.38 437 ASP A C 1
ATOM 3514 O O . ASP A 1 437 ? 26.219 -58.719 -41.875 1 92.38 437 ASP A O 1
ATOM 3518 N N . TYR A 1 438 ? 25.375 -58 -43.844 1 91.81 438 TYR A N 1
ATOM 3519 C CA . TYR A 1 438 ? 24.219 -57.438 -43.156 1 91.81 438 TYR A CA 1
ATOM 3520 C C . TYR A 1 438 ? 22.969 -58.25 -43.438 1 91.81 438 TYR A C 1
ATOM 3522 O O . TYR A 1 438 ? 22.875 -58.906 -44.469 1 91.81 438 TYR A O 1
ATOM 3530 N N . GLU A 1 439 ? 22.109 -58.25 -42.469 1 90.5 439 GLU A N 1
ATOM 3531 C CA . GLU A 1 439 ? 20.766 -58.812 -42.656 1 90.5 439 GLU A CA 1
ATOM 3532 C C . GLU A 1 439 ? 19.703 -57.781 -42.281 1 90.5 439 GLU A C 1
ATOM 3534 O O . GLU A 1 439 ? 19.984 -56.75 -41.656 1 90.5 439 GLU A O 1
ATOM 3539 N N . SER A 1 440 ? 18.516 -58.125 -42.781 1 90.75 440 SER A N 1
ATOM 3540 C CA . SER A 1 440 ? 17.422 -57.188 -42.562 1 90.75 440 SER A CA 1
ATOM 3541 C C . SER A 1 440 ? 16.594 -57.562 -41.344 1 90.75 440 SER A C 1
ATOM 3543 O O . SER A 1 440 ? 16.328 -58.75 -41.125 1 90.75 440 SER A O 1
ATOM 3545 N N . TRP A 1 441 ? 16.359 -56.625 -40.5 1 91.12 441 TRP A N 1
ATOM 3546 C CA . TRP A 1 441 ? 15.492 -56.781 -39.312 1 91.12 441 TRP A CA 1
ATOM 3547 C C . TRP A 1 441 ? 14.281 -55.844 -39.406 1 91.12 441 TRP A C 1
ATOM 3549 O O . TRP A 1 441 ? 14.43 -54.656 -39.656 1 91.12 441 TRP A O 1
ATOM 3559 N N . GLU A 1 442 ? 13.109 -56.438 -39.219 1 92.06 442 GLU A N 1
ATOM 3560 C CA . GLU A 1 442 ? 11.867 -55.688 -39.281 1 92.06 442 GLU A CA 1
ATOM 3561 C C . GLU A 1 442 ? 11.391 -55.312 -37.875 1 92.06 442 GLU A C 1
ATOM 3563 O O . GLU A 1 442 ? 11.312 -56.156 -37 1 92.06 442 GLU A O 1
ATOM 3568 N N . LEU A 1 443 ? 11.148 -54.062 -37.719 1 93.5 443 LEU A N 1
ATOM 3569 C CA . LEU A 1 443 ? 10.648 -53.594 -36.438 1 93.5 443 LEU A CA 1
ATOM 3570 C C . LEU A 1 443 ? 9.227 -54.094 -36.156 1 93.5 443 LEU A C 1
ATOM 3572 O O . LEU A 1 443 ? 8.359 -53.938 -37.031 1 93.5 443 LEU A O 1
ATOM 3576 N N . THR A 1 444 ? 9.016 -54.719 -35.031 1 92.94 444 THR A N 1
ATOM 3577 C CA . THR A 1 444 ? 7.699 -55.188 -34.625 1 92.94 444 THR A CA 1
ATOM 3578 C C . THR A 1 444 ? 7.426 -54.875 -33.156 1 92.94 444 THR A C 1
ATOM 3580 O O . THR A 1 444 ? 8.359 -54.688 -32.375 1 92.94 444 THR A O 1
ATOM 3583 N N . ASN A 1 445 ? 6.188 -54.719 -32.906 1 91.38 445 ASN A N 1
ATOM 3584 C CA . ASN A 1 445 ? 5.836 -54.562 -31.484 1 91.38 445 ASN A CA 1
ATOM 3585 C C . ASN A 1 445 ? 5.734 -55.938 -30.797 1 91.38 445 ASN A C 1
ATOM 3587 O O . ASN A 1 445 ? 6.082 -56.969 -31.375 1 91.38 445 ASN A O 1
ATOM 3591 N N . LEU A 1 446 ? 5.277 -55.969 -29.594 1 91.94 446 LEU A N 1
ATOM 3592 C CA . LEU A 1 446 ? 5.254 -57.188 -28.797 1 91.94 446 LEU A CA 1
ATOM 3593 C C . LEU A 1 446 ? 4.211 -58.156 -29.344 1 91.94 446 LEU A C 1
ATOM 3595 O O . LEU A 1 446 ? 4.344 -59.375 -29.172 1 91.94 446 LEU A O 1
ATOM 3599 N N . GLN A 1 447 ? 3.182 -57.688 -30.031 1 89.94 447 GLN A N 1
ATOM 3600 C CA . GLN A 1 447 ? 2.104 -58.5 -30.578 1 89.94 447 GLN A CA 1
ATOM 3601 C C . GLN A 1 447 ? 2.453 -59 -31.969 1 89.94 447 GLN A C 1
ATOM 3603 O O . GLN A 1 447 ? 1.715 -59.812 -32.531 1 89.94 447 GLN A O 1
ATOM 3608 N N . GLY A 1 448 ? 3.504 -58.469 -32.469 1 89.81 448 GLY A N 1
ATOM 3609 C CA . GLY A 1 448 ? 3.953 -58.938 -33.781 1 89.81 448 GLY A CA 1
ATOM 3610 C C . GLY A 1 448 ? 3.518 -58.031 -34.938 1 89.81 448 GLY A C 1
ATOM 3611 O O . GLY A 1 448 ? 3.713 -58.375 -36.094 1 89.81 448 GLY A O 1
ATOM 3612 N N . ASP A 1 449 ? 2.988 -56.938 -34.562 1 90.94 449 ASP A N 1
ATOM 3613 C CA . ASP A 1 449 ? 2.564 -56 -35.594 1 90.94 449 ASP A CA 1
ATOM 3614 C C . ASP A 1 449 ? 3.766 -55.281 -36.219 1 90.94 449 ASP A C 1
ATOM 3616 O O . ASP A 1 449 ? 4.645 -54.812 -35.5 1 90.94 449 ASP A O 1
ATOM 3620 N N . ARG A 1 450 ? 3.719 -55.188 -37.5 1 91.75 450 ARG A N 1
ATOM 3621 C CA . ARG A 1 450 ? 4.852 -54.594 -38.219 1 91.75 450 ARG A CA 1
ATOM 3622 C C . ARG A 1 450 ? 4.617 -53.125 -38.5 1 91.75 450 ARG A C 1
ATOM 3624 O O . ARG A 1 450 ? 5.559 -52.375 -38.781 1 91.75 450 ARG A O 1
ATOM 3631 N N . CYS A 1 451 ? 3.391 -52.75 -38.469 1 92.75 451 CYS A N 1
ATOM 3632 C CA . CYS A 1 451 ? 3.098 -51.344 -38.719 1 92.75 451 CYS A CA 1
ATOM 3633 C C . CYS A 1 451 ? 3.15 -50.531 -37.438 1 92.75 451 CYS A C 1
ATOM 3635 O O . CYS A 1 451 ? 2.182 -50.5 -36.688 1 92.75 451 CYS A O 1
ATOM 3637 N N . ILE A 1 452 ? 4.211 -49.812 -37.281 1 91.94 452 ILE A N 1
ATOM 3638 C CA . ILE A 1 452 ? 4.434 -49 -36.094 1 91.94 452 ILE A CA 1
ATOM 3639 C C . ILE A 1 452 ? 4.469 -47.531 -36.469 1 91.94 452 ILE A C 1
ATOM 3641 O O . ILE A 1 452 ? 5.27 -47.125 -37.312 1 91.94 452 ILE A O 1
ATOM 3645 N N . MET A 1 453 ? 3.623 -46.75 -35.875 1 91.94 453 MET A N 1
ATOM 3646 C CA . MET A 1 453 ? 3.506 -45.312 -36.156 1 91.94 453 MET A CA 1
ATOM 3647 C C . MET A 1 453 ? 3.145 -45.094 -37.625 1 91.94 453 MET A C 1
ATOM 3649 O O . MET A 1 453 ? 3.67 -44.156 -38.25 1 91.94 453 MET A O 1
ATOM 3653 N N . GLY A 1 454 ? 2.453 -46.062 -38.188 1 92 454 GLY A N 1
ATOM 3654 C CA . GLY A 1 454 ? 1.916 -45.938 -39.531 1 92 454 GLY A CA 1
ATOM 3655 C C . GLY A 1 454 ? 2.893 -46.375 -40.625 1 92 454 GLY A C 1
ATOM 3656 O O . GLY A 1 454 ? 2.674 -46.094 -41.812 1 92 454 GLY A O 1
ATOM 3657 N N . GLN A 1 455 ? 3.994 -46.938 -40.188 1 92.94 455 GLN A N 1
ATOM 3658 C CA . GLN A 1 455 ? 4.961 -47.375 -41.188 1 92.94 455 GLN A CA 1
ATOM 3659 C C . GLN A 1 455 ? 5.594 -48.719 -40.812 1 92.94 455 GLN A C 1
ATOM 3661 O O . GLN A 1 455 ? 5.691 -49.031 -39.625 1 92.94 455 GLN A O 1
ATOM 3666 N N . GLN A 1 456 ? 5.926 -49.375 -41.875 1 93.94 456 GLN A N 1
ATOM 3667 C CA . GLN A 1 456 ? 6.746 -50.594 -41.75 1 93.94 456 GLN A CA 1
ATOM 3668 C C . GLN A 1 456 ? 8.219 -50.281 -42.031 1 93.94 456 GLN A C 1
ATOM 3670 O O . GLN A 1 456 ? 8.57 -49.844 -43.125 1 93.94 456 GLN A O 1
ATOM 3675 N N . ARG A 1 457 ? 8.992 -50.469 -41 1 92.56 457 ARG A N 1
ATOM 3676 C CA . ARG A 1 457 ? 10.406 -50.125 -41.125 1 92.56 457 ARG A CA 1
ATOM 3677 C C . ARG A 1 457 ? 11.289 -51.344 -40.969 1 92.56 457 ARG A C 1
ATOM 3679 O O . ARG A 1 457 ? 10.984 -52.25 -40.156 1 92.56 457 ARG A O 1
ATOM 3686 N N . SER A 1 458 ? 12.273 -51.344 -41.781 1 92.75 458 SER A N 1
ATOM 3687 C CA . SER A 1 458 ? 13.305 -52.375 -41.656 1 92.75 458 SER A CA 1
ATOM 3688 C C . SER A 1 458 ? 14.68 -51.75 -41.469 1 92.75 458 SER A C 1
ATOM 3690 O O . SER A 1 458 ? 14.945 -50.656 -41.938 1 92.75 458 SER A O 1
ATOM 3692 N N . PHE A 1 459 ? 15.508 -52.438 -40.75 1 92.75 459 PHE A N 1
ATOM 3693 C CA . PHE A 1 459 ? 16.844 -51.969 -40.438 1 92.75 459 PHE A CA 1
ATOM 3694 C C . PHE A 1 459 ? 17.906 -52.969 -40.812 1 92.75 459 PHE A C 1
ATOM 3696 O O . PHE A 1 459 ? 17.609 -54.188 -40.906 1 92.75 459 PHE A O 1
ATOM 3703 N N . ARG A 1 460 ? 19.078 -52.438 -40.969 1 89.94 460 ARG A N 1
ATOM 3704 C CA . ARG A 1 460 ? 20.234 -53.281 -41.25 1 89.94 460 ARG A CA 1
ATOM 3705 C C . ARG A 1 460 ? 20.891 -53.75 -39.969 1 89.94 460 ARG A C 1
ATOM 3707 O O . ARG A 1 460 ? 21.125 -52.938 -39.062 1 89.94 460 ARG A O 1
ATOM 3714 N N . LYS A 1 461 ? 21.109 -54.969 -39.875 1 89.19 461 LYS A N 1
ATOM 3715 C CA . LYS A 1 461 ? 21.812 -55.531 -38.75 1 89.19 461 LYS A CA 1
ATOM 3716 C C . LYS A 1 461 ? 22.984 -56.406 -39.188 1 89.19 461 LYS A C 1
ATOM 3718 O O . LYS A 1 461 ? 22.859 -57.156 -40.156 1 89.19 461 LYS A O 1
ATOM 3723 N N . ARG A 1 462 ? 24.031 -56.219 -38.5 1 91.06 462 ARG A N 1
ATOM 3724 C CA . ARG A 1 462 ? 25.172 -57.062 -38.812 1 91.06 462 ARG A CA 1
ATOM 3725 C C . ARG A 1 462 ? 24.906 -58.5 -38.406 1 91.06 462 ARG A C 1
ATOM 3727 O O . ARG A 1 462 ? 24.422 -58.781 -37.281 1 91.06 462 ARG A O 1
ATOM 3734 N N . LYS A 1 463 ? 25.25 -59.375 -39.312 1 90.75 463 LYS A N 1
ATOM 3735 C CA . LYS A 1 463 ? 25.062 -60.812 -39 1 90.75 463 LYS A CA 1
ATOM 3736 C C . LYS A 1 463 ? 25.938 -61.25 -37.844 1 90.75 463 LYS A C 1
ATOM 3738 O O . LYS A 1 463 ? 27.078 -60.781 -37.688 1 90.75 463 LYS A O 1
ATOM 3743 N N . ILE A 1 464 ? 25.422 -62.125 -37.031 1 87.25 464 ILE A N 1
ATOM 3744 C CA . ILE A 1 464 ? 26.109 -62.562 -35.844 1 87.25 464 ILE A CA 1
ATOM 3745 C C . ILE A 1 464 ? 27.422 -63.25 -36.219 1 87.25 464 ILE A C 1
ATOM 3747 O O . ILE A 1 464 ? 28.406 -63.188 -35.5 1 87.25 464 ILE A O 1
ATOM 3751 N N . SER A 1 465 ? 27.453 -63.812 -37.469 1 86.44 465 SER A N 1
ATOM 3752 C CA . SER A 1 465 ? 28.609 -64.562 -37.906 1 86.44 465 SER A CA 1
ATOM 3753 C C . SER A 1 465 ? 29.656 -63.656 -38.531 1 86.44 465 SER A C 1
ATOM 3755 O O . SER A 1 465 ? 30.797 -64.062 -38.75 1 86.44 465 SER A O 1
ATOM 3757 N N . SER A 1 466 ? 29.281 -62.469 -38.688 1 89.94 466 SER A N 1
ATOM 3758 C CA . SER A 1 466 ? 30.188 -61.531 -39.375 1 89.94 466 SER A CA 1
ATOM 3759 C C . SER A 1 466 ? 31.047 -60.781 -38.375 1 89.94 466 SER A C 1
ATOM 3761 O O . SER A 1 466 ? 30.531 -60.188 -37.438 1 89.94 466 SER A O 1
ATOM 3763 N N . TRP A 1 467 ? 32.375 -60.844 -38.594 1 89.94 467 TRP A N 1
ATOM 3764 C CA . TRP A 1 467 ? 33.312 -60.094 -37.75 1 89.94 467 TRP A CA 1
ATOM 3765 C C . TRP A 1 467 ? 33.969 -58.969 -38.562 1 89.94 467 TRP A C 1
ATOM 3767 O O . TRP A 1 467 ? 35.062 -59.125 -39.094 1 89.94 467 TRP A O 1
ATOM 3777 N N . CYS A 1 468 ? 33.188 -57.844 -38.562 1 90.94 468 CYS A N 1
ATOM 3778 C CA . CYS A 1 468 ? 33.625 -56.719 -39.406 1 90.94 468 CYS A CA 1
ATOM 3779 C C . CYS A 1 468 ? 33.219 -55.406 -38.75 1 90.94 468 CYS A C 1
ATOM 3781 O O . CYS A 1 468 ? 32.438 -55.375 -37.812 1 90.94 468 CYS A O 1
ATOM 3783 N N . ILE A 1 469 ? 33.844 -54.312 -39.281 1 90.25 469 ILE A N 1
ATOM 3784 C CA . ILE A 1 469 ? 33.594 -52.969 -38.781 1 90.25 469 ILE A CA 1
ATOM 3785 C C . ILE A 1 469 ? 32.5 -52.312 -39.625 1 90.25 469 ILE A C 1
ATOM 3787 O O . ILE A 1 469 ? 32.594 -52.281 -40.875 1 90.25 469 ILE A O 1
ATOM 3791 N N . LYS A 1 470 ? 31.391 -51.875 -39 1 88.62 470 LYS A N 1
ATOM 3792 C CA . LYS A 1 470 ? 30.328 -51.156 -39.719 1 88.62 470 LYS A CA 1
ATOM 3793 C C . LYS A 1 470 ? 30.844 -49.906 -40.375 1 88.62 470 LYS A C 1
ATOM 3795 O O . LYS A 1 470 ? 30.641 -49.688 -41.562 1 88.62 470 LYS A O 1
ATOM 3800 N N . GLY A 1 471 ? 31.625 -49.062 -39.625 1 81 471 GLY A N 1
ATOM 3801 C CA . GLY A 1 471 ? 32.312 -47.938 -40.188 1 81 471 GLY A CA 1
ATOM 3802 C C . GLY A 1 471 ? 31.469 -46.656 -40.219 1 81 471 GLY A C 1
ATOM 3803 O O . GLY A 1 471 ? 30.312 -46.688 -39.812 1 81 471 GLY A O 1
ATOM 3804 N N . ARG A 1 472 ? 31.953 -45.594 -40.75 1 78.62 472 ARG A N 1
ATOM 3805 C CA . ARG A 1 472 ? 31.391 -44.25 -40.719 1 78.62 472 ARG A CA 1
ATOM 3806 C C . ARG A 1 472 ? 30.219 -44.125 -41.688 1 78.62 472 ARG A C 1
ATOM 3808 O O . ARG A 1 472 ? 29.297 -43.344 -41.469 1 78.62 472 ARG A O 1
ATOM 3815 N N . SER A 1 473 ? 30.234 -44.906 -42.656 1 75.25 473 SER A N 1
ATOM 3816 C CA . SER A 1 473 ? 29.234 -44.75 -43.719 1 75.25 473 SER A CA 1
ATOM 3817 C C . SER A 1 473 ? 28.016 -45.625 -43.438 1 75.25 473 SER A C 1
ATOM 3819 O O . SER A 1 473 ? 27.062 -45.625 -44.219 1 75.25 473 SER A O 1
ATOM 3821 N N . PHE A 1 474 ? 28.031 -46.188 -42.406 1 81.25 474 PHE A N 1
ATOM 3822 C CA . PHE A 1 474 ? 26.938 -47.094 -42.062 1 81.25 474 PHE A CA 1
ATOM 3823 C C . PHE A 1 474 ? 25.656 -46.312 -41.844 1 81.25 474 PHE A C 1
ATOM 3825 O O . PHE A 1 474 ? 25.672 -45.25 -41.219 1 81.25 474 PHE A O 1
ATOM 3832 N N . THR A 1 475 ? 24.562 -46.75 -42.5 1 80.56 475 THR A N 1
ATOM 3833 C CA . THR A 1 475 ? 23.203 -46.25 -42.25 1 80.56 475 THR A CA 1
ATOM 3834 C C . THR A 1 475 ? 22.297 -47.406 -41.812 1 80.56 475 THR A C 1
ATOM 3836 O O . THR A 1 475 ? 22.172 -48.406 -42.531 1 80.56 475 THR A O 1
ATOM 3839 N N . SER A 1 476 ? 21.703 -47.281 -40.75 1 80.56 476 SER A N 1
ATOM 3840 C CA . SER A 1 476 ? 20.906 -48.375 -40.188 1 80.56 476 SER A CA 1
ATOM 3841 C C . SER A 1 476 ? 19.578 -48.5 -40.906 1 80.56 476 SER A C 1
ATOM 3843 O O . SER A 1 476 ? 19.094 -49.625 -41.156 1 80.56 476 SER A O 1
ATOM 3845 N N . ALA A 1 477 ? 19 -47.406 -41.375 1 77.12 477 ALA A N 1
ATOM 3846 C CA . ALA A 1 477 ? 17.688 -47.438 -41.969 1 77.12 477 ALA A CA 1
ATOM 3847 C C . ALA A 1 477 ? 17.75 -48.031 -43.375 1 77.12 477 ALA A C 1
ATOM 3849 O O . ALA A 1 477 ? 18.625 -47.688 -44.188 1 77.12 477 ALA A O 1
ATOM 3850 N N . LEU A 1 478 ? 16.859 -49.031 -43.531 1 79.56 478 LEU A N 1
ATOM 3851 C CA . LEU A 1 478 ? 16.875 -49.719 -44.812 1 79.56 478 LEU A CA 1
ATOM 3852 C C . LEU A 1 478 ? 15.664 -49.312 -45.656 1 79.56 478 LEU A C 1
ATOM 3854 O O . LEU A 1 478 ? 15.812 -48.656 -46.719 1 79.56 478 LEU A O 1
ATOM 3858 N N . THR A 1 479 ? 14.5 -49.688 -45.219 1 85.62 479 THR A N 1
ATOM 3859 C CA . THR A 1 479 ? 13.297 -49.375 -45.969 1 85.62 479 THR A CA 1
ATOM 3860 C C . THR A 1 479 ? 12.18 -48.875 -45.031 1 85.62 479 THR A C 1
ATOM 3862 O O . THR A 1 479 ? 12.195 -49.188 -43.844 1 85.62 479 THR A O 1
ATOM 3865 N N . SER A 1 480 ? 11.367 -48 -45.625 1 89.38 480 SER A N 1
ATOM 3866 C CA . SER A 1 480 ? 10.164 -47.531 -44.938 1 89.38 480 SER A CA 1
ATOM 3867 C C . SER A 1 480 ? 8.969 -47.5 -45.875 1 89.38 480 SER A C 1
ATOM 3869 O O . SER A 1 480 ? 9.031 -46.938 -46.938 1 89.38 480 SER A O 1
ATOM 3871 N N . LYS A 1 481 ? 7.961 -48.312 -45.469 1 93.19 481 LYS A N 1
ATOM 3872 C CA . LYS A 1 481 ? 6.727 -48.375 -46.25 1 93.19 481 LYS A CA 1
ATOM 3873 C C . LYS A 1 481 ? 5.539 -47.875 -45.438 1 93.19 481 LYS A C 1
ATOM 3875 O O . LYS A 1 481 ? 5.324 -48.344 -44.312 1 93.19 481 LYS A O 1
ATOM 3880 N N . VAL A 1 482 ? 4.758 -47.031 -46 1 94.88 482 VAL A N 1
ATOM 3881 C CA . VAL A 1 482 ? 3.613 -46.469 -45.312 1 94.88 482 VAL A CA 1
ATOM 3882 C C . VAL A 1 482 ? 2.484 -47.5 -45.219 1 94.88 482 VAL A C 1
ATOM 3884 O O . VAL A 1 482 ? 2.209 -48.188 -46.188 1 94.88 482 VAL A O 1
ATOM 3887 N N . CYS A 1 483 ? 1.901 -47.594 -44.062 1 95.38 483 CYS A N 1
ATOM 3888 C CA . CYS A 1 483 ? 0.814 -48.531 -43.812 1 95.38 483 CYS A CA 1
ATOM 3889 C C . CYS A 1 483 ? -0.539 -47.844 -43.906 1 95.38 483 CYS A C 1
ATOM 3891 O O . CYS A 1 483 ? -0.609 -46.625 -43.938 1 95.38 483 CYS A O 1
ATOM 3893 N N . GLU A 1 484 ? -1.583 -48.719 -43.969 1 94.56 484 GLU A N 1
ATOM 3894 C CA . GLU A 1 484 ? -2.939 -48.188 -43.812 1 94.56 484 GLU A CA 1
ATOM 3895 C C . GLU A 1 484 ? -3.268 -47.938 -42.344 1 94.56 484 GLU A C 1
ATOM 3897 O O . GLU A 1 484 ? -2.82 -48.656 -41.469 1 94.56 484 GLU A O 1
ATOM 3902 N N . CYS A 1 485 ? -4.02 -46.938 -42.188 1 93.75 485 CYS A N 1
ATOM 3903 C CA . CYS A 1 485 ? -4.363 -46.562 -40.812 1 93.75 485 CYS A CA 1
ATOM 3904 C C . CYS A 1 485 ? -5.27 -47.594 -40.188 1 93.75 485 CYS A C 1
ATOM 3906 O O . CYS A 1 485 ? -6.16 -48.156 -40.844 1 93.75 485 CYS A O 1
ATOM 3908 N N . VAL A 1 486 ? -5.012 -47.906 -38.938 1 91.56 486 VAL A N 1
ATOM 3909 C CA . VAL A 1 486 ? -5.824 -48.781 -38.125 1 91.56 486 VAL A CA 1
ATOM 3910 C C . VAL A 1 486 ? -6.262 -48.062 -36.844 1 91.56 486 VAL A C 1
ATOM 3912 O O . VAL A 1 486 ? -5.883 -46.906 -36.625 1 91.56 486 VAL A O 1
ATOM 3915 N N . ASN A 1 487 ? -7.055 -48.656 -36 1 87.81 487 ASN A N 1
ATOM 3916 C CA . ASN A 1 487 ? -7.594 -48.031 -34.812 1 87.81 487 ASN A CA 1
ATOM 3917 C C . ASN A 1 487 ? -6.484 -47.625 -33.844 1 87.81 487 ASN A C 1
ATOM 3919 O O . ASN A 1 487 ? -6.605 -46.625 -33.156 1 87.81 487 ASN A O 1
ATOM 3923 N N . SER A 1 488 ? -5.383 -48.344 -33.844 1 88 488 SER A N 1
ATOM 3924 C CA . SER A 1 488 ? -4.305 -48.094 -32.875 1 88 488 SER A CA 1
ATOM 3925 C C . SER A 1 488 ? -3.516 -46.844 -33.25 1 88 488 SER A C 1
ATOM 3927 O O . SER A 1 488 ? -2.67 -46.406 -32.5 1 88 488 SER A O 1
ATOM 3929 N N . ASP A 1 489 ? -3.848 -46.281 -34.375 1 92.31 489 ASP A N 1
ATOM 3930 C CA . ASP A 1 489 ? -3.162 -45.062 -34.812 1 92.31 489 ASP A CA 1
ATOM 3931 C C . ASP A 1 489 ? -3.879 -43.812 -34.312 1 92.31 489 ASP A C 1
ATOM 3933 O O . ASP A 1 489 ? -3.426 -42.719 -34.562 1 92.31 489 ASP A O 1
ATOM 3937 N N . PHE A 1 490 ? -4.961 -44.062 -33.594 1 91.44 490 PHE A N 1
ATOM 3938 C CA . PHE A 1 490 ? -5.75 -42.938 -33.094 1 91.44 490 PHE A CA 1
ATOM 3939 C C . PHE A 1 490 ? -5.797 -42.938 -31.578 1 91.44 490 PHE A C 1
ATOM 3941 O O . PHE A 1 490 ? -5.801 -44 -30.953 1 91.44 490 PHE A O 1
ATOM 3948 N N . LEU A 1 491 ? -5.797 -41.75 -31.047 1 91.81 491 LEU A N 1
ATOM 3949 C CA . LEU A 1 491 ? -5.934 -41.531 -29.625 1 91.81 491 LEU A CA 1
ATOM 3950 C C . LEU A 1 491 ? -7.258 -40.844 -29.297 1 91.81 491 LEU A C 1
ATOM 3952 O O . LEU A 1 491 ? -7.922 -40.312 -30.203 1 91.81 491 LEU A O 1
ATOM 3956 N N . CYS A 1 492 ? -7.605 -40.938 -28.016 1 92.25 492 CYS A N 1
ATOM 3957 C CA . CYS A 1 492 ? -8.781 -40.188 -27.609 1 92.25 492 CYS A CA 1
ATOM 3958 C C . CYS A 1 492 ? -8.492 -38.688 -27.656 1 92.25 492 CYS A C 1
ATOM 3960 O O . CYS A 1 492 ? -7.402 -38.25 -27.297 1 92.25 492 CYS A O 1
ATOM 3962 N N . ASP A 1 493 ? -9.383 -37.906 -28.062 1 92.31 493 ASP A N 1
ATOM 3963 C CA . ASP A 1 493 ? -9.266 -36.469 -28.141 1 92.31 493 ASP A CA 1
ATOM 3964 C C . ASP A 1 493 ? -9.453 -35.812 -26.781 1 92.31 493 ASP A C 1
ATOM 3966 O O . ASP A 1 493 ? -9.703 -36.5 -25.781 1 92.31 493 ASP A O 1
ATOM 3970 N N . TYR A 1 494 ? -9.297 -34.562 -26.812 1 93.12 494 TYR A N 1
ATOM 3971 C CA . TYR A 1 494 ? -9.508 -33.812 -25.578 1 93.12 494 TYR A CA 1
ATOM 3972 C C . TYR A 1 494 ? -10.93 -33.969 -25.062 1 93.12 494 TYR A C 1
ATOM 3974 O O . TYR A 1 494 ? -11.891 -33.844 -25.828 1 93.12 494 TYR A O 1
ATOM 3982 N N . GLY A 1 495 ? -10.977 -34.25 -23.797 1 92.81 495 GLY A N 1
ATOM 3983 C CA . GLY A 1 495 ? -12.281 -34.406 -23.172 1 92.81 495 GLY A CA 1
ATOM 3984 C C . GLY A 1 495 ? -12.789 -35.844 -23.203 1 92.81 495 GLY A C 1
ATOM 3985 O O . GLY A 1 495 ? -13.836 -36.125 -22.625 1 92.81 495 GLY A O 1
ATOM 3986 N N . PHE A 1 496 ? -12.094 -36.688 -23.906 1 92.44 496 PHE A N 1
ATOM 3987 C CA . PHE A 1 496 ? -12.492 -38.062 -24.031 1 92.44 496 PHE A CA 1
ATOM 3988 C C . PHE A 1 496 ? -11.469 -39 -23.375 1 92.44 496 PHE A C 1
ATOM 3990 O O . PHE A 1 496 ? -10.281 -38.656 -23.297 1 92.44 496 PHE A O 1
ATOM 3997 N N . GLU A 1 497 ? -11.945 -40.094 -22.906 1 90.25 497 GLU A N 1
ATOM 3998 C CA . GLU A 1 497 ? -11.07 -41.125 -22.328 1 90.25 497 GLU A CA 1
ATOM 3999 C C . GLU A 1 497 ? -11.555 -42.531 -22.672 1 90.25 497 GLU A C 1
ATOM 4001 O O . GLU A 1 497 ? -12.719 -42.719 -23.016 1 90.25 497 GLU A O 1
ATOM 4006 N N . ARG A 1 498 ? -10.68 -43.469 -22.469 1 88.44 498 ARG A N 1
ATOM 4007 C CA . ARG A 1 498 ? -10.984 -44.844 -22.812 1 88.44 498 ARG A CA 1
ATOM 4008 C C . ARG A 1 498 ? -11.625 -45.562 -21.625 1 88.44 498 ARG A C 1
ATOM 4010 O O . ARG A 1 498 ? -11.312 -45.281 -20.469 1 88.44 498 ARG A O 1
ATOM 4017 N N . SER A 1 499 ? -12.562 -46.438 -21.844 1 81.5 499 SER A N 1
ATOM 4018 C CA . SER A 1 499 ? -13.234 -47.219 -20.812 1 81.5 499 SER A CA 1
ATOM 4019 C C . SER A 1 499 ? -12.344 -48.344 -20.312 1 81.5 499 SER A C 1
ATOM 4021 O O . SER A 1 499 ? -11.578 -48.906 -21.094 1 81.5 499 SER A O 1
ATOM 4023 N N . ALA A 1 500 ? -12.188 -48.719 -18.891 1 65.81 500 ALA A N 1
ATOM 4024 C CA . ALA A 1 500 ? -11.359 -49.75 -18.281 1 65.81 500 ALA A CA 1
ATOM 4025 C C . ALA A 1 500 ? -11.898 -51.156 -18.609 1 65.81 500 ALA A C 1
ATOM 4027 O O . ALA A 1 500 ? -11.125 -52.094 -18.719 1 65.81 500 ALA A O 1
ATOM 4028 N N . PHE A 1 501 ? -13.289 -51.531 -18.297 1 56.41 501 PHE A N 1
ATOM 4029 C CA . PHE A 1 501 ? -13.859 -52.875 -18.219 1 56.41 501 PHE A CA 1
ATOM 4030 C C . PHE A 1 501 ? -13.719 -53.594 -19.547 1 56.41 501 PHE A C 1
ATOM 4032 O O . PHE A 1 501 ? -13.859 -54.812 -19.609 1 56.41 501 PHE A O 1
ATOM 4039 N N . LEU A 1 502 ? -13.867 -53.031 -20.656 1 48.88 502 LEU A N 1
ATOM 4040 C CA . LEU A 1 502 ? -14.258 -53.938 -21.734 1 48.88 502 LEU A CA 1
ATOM 4041 C C . LEU A 1 502 ? -13.062 -54.781 -22.203 1 48.88 502 LEU A C 1
ATOM 4043 O O . LEU A 1 502 ? -12.016 -54.219 -22.531 1 48.88 502 LEU A O 1
ATOM 4047 N N . LYS A 1 503 ? -12.961 -56.031 -21.656 1 46.09 503 LYS A N 1
ATOM 4048 C CA . LYS A 1 503 ? -12.047 -57.094 -22.094 1 46.09 503 LYS A CA 1
ATOM 4049 C C . LYS A 1 503 ? -11.555 -56.812 -23.516 1 46.09 503 LYS A C 1
ATOM 4051 O O . LYS A 1 503 ? -10.438 -57.219 -23.891 1 46.09 503 LYS A O 1
ATOM 4056 N N . SER A 1 504 ? -12.547 -57.094 -24.5 1 43.38 504 SER A N 1
ATOM 4057 C CA . SER A 1 504 ? -12.227 -57.281 -25.906 1 43.38 504 SER A CA 1
ATOM 4058 C C . SER A 1 504 ? -11.648 -56 -26.5 1 43.38 504 SER A C 1
ATOM 4060 O O . SER A 1 504 ? -11.797 -54.906 -25.938 1 43.38 504 SER A O 1
ATOM 4062 N N . GLU A 1 505 ? -11.18 -56 -27.812 1 48.12 505 GLU A N 1
ATOM 4063 C CA . GLU A 1 505 ? -10.461 -55.25 -28.828 1 48.12 505 GLU A CA 1
ATOM 4064 C C . GLU A 1 505 ? -10.812 -53.75 -28.75 1 48.12 505 GLU A C 1
ATOM 4066 O O . GLU A 1 505 ? -9.992 -52.906 -29.094 1 48.12 505 GLU A O 1
ATOM 4071 N N . SER A 1 506 ? -12.156 -53.281 -29.047 1 51.88 506 SER A N 1
ATOM 4072 C CA . SER A 1 506 ? -12.422 -51.969 -29.578 1 51.88 506 SER A CA 1
ATOM 4073 C C . SER A 1 506 ? -12.508 -50.906 -28.469 1 51.88 506 SER A C 1
ATOM 4075 O O . SER A 1 506 ? -13.516 -50.844 -27.766 1 51.88 506 SER A O 1
ATOM 4077 N N . SER A 1 507 ? -11.438 -50.531 -27.812 1 67.69 507 SER A N 1
ATOM 4078 C CA . SER A 1 507 ? -11.367 -49.5 -26.766 1 67.69 507 SER A CA 1
ATOM 4079 C C . SER A 1 507 ? -11.93 -48.188 -27.266 1 67.69 507 SER A C 1
ATOM 4081 O O . SER A 1 507 ? -11.273 -47.469 -28.031 1 67.69 507 SER A O 1
ATOM 4083 N N . LYS A 1 508 ? -13.148 -47.938 -27.062 1 83.38 508 LYS A N 1
ATOM 4084 C CA . LYS A 1 508 ? -13.867 -46.75 -27.5 1 83.38 508 LYS A CA 1
ATOM 4085 C C . LYS A 1 508 ? -13.625 -45.594 -26.531 1 83.38 508 LYS A C 1
ATOM 4087 O O . LYS A 1 508 ? -13.367 -45.812 -25.344 1 83.38 508 LYS A O 1
ATOM 4092 N N . CYS A 1 509 ? -13.508 -44.469 -27.109 1 90.44 509 CYS A N 1
ATOM 4093 C CA . CYS A 1 509 ? -13.352 -43.219 -26.359 1 90.44 509 CYS A CA 1
ATOM 4094 C C . CYS A 1 509 ? -14.703 -42.625 -25.969 1 90.44 509 CYS A C 1
ATOM 4096 O O . CYS A 1 509 ? -15.617 -42.594 -26.797 1 90.44 509 CYS A O 1
ATOM 4098 N N . PHE A 1 510 ? -14.875 -42.312 -24.703 1 91.25 510 PHE A N 1
ATOM 4099 C CA . PHE A 1 510 ? -16.109 -41.688 -24.203 1 91.25 510 PHE A CA 1
ATOM 4100 C C . PHE A 1 510 ? -15.82 -40.312 -23.625 1 91.25 510 PHE A C 1
ATOM 4102 O O . PHE A 1 510 ? -14.758 -40.094 -23.062 1 91.25 510 PHE A O 1
ATOM 4109 N N . ALA A 1 511 ? -16.812 -39.469 -23.828 1 92.06 511 ALA A N 1
ATOM 4110 C CA . ALA A 1 511 ? -16.672 -38.125 -23.281 1 92.06 511 ALA A CA 1
ATOM 4111 C C . ALA A 1 511 ? -16.766 -38.125 -21.766 1 92.06 511 ALA A C 1
ATOM 4113 O O . ALA A 1 511 ? -17.641 -38.781 -21.188 1 92.06 511 ALA A O 1
ATOM 4114 N N . ASP A 1 512 ? -15.883 -37.438 -21.156 1 92.12 512 ASP A N 1
ATOM 4115 C CA . ASP A 1 512 ? -15.914 -37.281 -19.703 1 92.12 512 ASP A CA 1
ATOM 4116 C C . ASP A 1 512 ? -17.094 -36.438 -19.281 1 92.12 512 ASP A C 1
ATOM 4118 O O . ASP A 1 512 ? -17.625 -35.656 -20.078 1 92.12 512 ASP A O 1
ATOM 4122 N N . PHE A 1 513 ? -17.469 -36.438 -18.016 1 92.56 513 PHE A N 1
ATOM 4123 C CA . PHE A 1 513 ? -18.672 -35.781 -17.516 1 92.56 513 PHE A CA 1
ATOM 4124 C C . PHE A 1 513 ? -18.578 -34.281 -17.688 1 92.56 513 PHE A C 1
ATOM 4126 O O . PHE A 1 513 ? -19.578 -33.594 -17.844 1 92.56 513 PHE A O 1
ATOM 4133 N N . TRP A 1 514 ? -17.391 -33.719 -17.609 1 91.62 514 TRP A N 1
ATOM 4134 C CA . TRP A 1 514 ? -17.219 -32.25 -17.609 1 91.62 514 TRP A CA 1
ATOM 4135 C C . TRP A 1 514 ? -17.172 -31.719 -19.047 1 91.62 514 TRP A C 1
ATOM 4137 O O . TRP A 1 514 ? -17.234 -30.516 -19.266 1 91.62 514 TRP A O 1
ATOM 4147 N N . PHE A 1 515 ? -17.016 -32.625 -19.953 1 91.44 515 PHE A N 1
ATOM 4148 C CA . PHE A 1 515 ? -16.906 -32.25 -21.344 1 91.44 515 PHE A CA 1
ATOM 4149 C C . PHE A 1 515 ? -18.156 -32.625 -22.125 1 91.44 515 PHE A C 1
ATOM 4151 O O . PHE A 1 515 ? -18.531 -33.781 -22.172 1 91.44 515 PHE A O 1
ATOM 4158 N N . ASN A 1 516 ? -18.797 -31.656 -22.719 1 88.5 516 ASN A N 1
ATOM 4159 C CA . ASN A 1 516 ? -19.953 -31.891 -23.562 1 88.5 516 ASN A CA 1
ATOM 4160 C C . ASN A 1 516 ? -19.609 -31.719 -25.047 1 88.5 516 ASN A C 1
ATOM 4162 O O . ASN A 1 516 ? -19.484 -30.594 -25.516 1 88.5 516 ASN A O 1
ATOM 4166 N N . PRO A 1 517 ? -19.516 -32.781 -25.766 1 87 517 PRO A N 1
ATOM 4167 C CA . PRO A 1 517 ? -19.125 -32.688 -27.172 1 87 517 PRO A CA 1
ATOM 4168 C C . PRO A 1 517 ? -20.172 -32 -28.047 1 87 517 PRO A C 1
ATOM 4170 O O . PRO A 1 517 ? -19.859 -31.547 -29.156 1 87 517 PRO A O 1
ATOM 4173 N N . GLU A 1 518 ? -21.406 -31.922 -27.547 1 84.25 518 GLU A N 1
ATOM 4174 C CA . GLU A 1 518 ? -22.484 -31.344 -28.344 1 84.25 518 GLU A CA 1
ATOM 4175 C C . GLU A 1 518 ? -22.516 -29.828 -28.203 1 84.25 518 GLU A C 1
ATOM 4177 O O . GLU A 1 518 ? -23.125 -29.141 -29.016 1 84.25 518 GLU A O 1
ATOM 4182 N N . GLU A 1 519 ? -21.906 -29.359 -27.281 1 86.31 519 GLU A N 1
ATOM 4183 C CA . GLU A 1 519 ? -21.891 -27.922 -27.047 1 86.31 519 GLU A CA 1
ATOM 4184 C C . GLU A 1 519 ? -20.672 -27.266 -27.719 1 86.31 519 GLU A C 1
ATOM 4186 O O . GLU A 1 519 ? -19.609 -27.875 -27.828 1 86.31 519 GLU A O 1
ATOM 4191 N N . PRO A 1 520 ? -20.875 -26.047 -28.234 1 86.94 520 PRO A N 1
ATOM 4192 C CA . PRO A 1 520 ? -19.734 -25.328 -28.797 1 86.94 520 PRO A CA 1
ATOM 4193 C C . PRO A 1 520 ? -18.672 -24.984 -27.75 1 86.94 520 PRO A C 1
ATOM 4195 O O . PRO A 1 520 ? -18.969 -24.984 -26.547 1 86.94 520 PRO A O 1
ATOM 4198 N N . PRO A 1 521 ? -17.5 -24.703 -28.266 1 84.38 521 PRO A N 1
ATOM 4199 C CA . PRO A 1 521 ? -16.453 -24.281 -27.344 1 84.38 521 PRO A CA 1
ATOM 4200 C C . PRO A 1 521 ? -16.812 -23 -26.578 1 84.38 521 PRO A C 1
ATOM 4202 O O . PRO A 1 521 ? -17.609 -22.188 -27.078 1 84.38 521 PRO A O 1
ATOM 4205 N N . GLU A 1 522 ? -16.266 -22.875 -25.484 1 80.81 522 GLU A N 1
ATOM 4206 C CA . GLU A 1 522 ? -16.594 -21.766 -24.594 1 80.81 522 GLU A CA 1
ATOM 4207 C C . GLU A 1 522 ? -16.234 -20.422 -25.203 1 80.81 522 GLU A C 1
ATOM 4209 O O . GLU A 1 522 ? -16.859 -19.406 -24.906 1 80.81 522 GLU A O 1
ATOM 4214 N N . ASP A 1 523 ? -15.25 -20.344 -26.109 1 77.06 523 ASP A N 1
ATOM 4215 C CA . ASP A 1 523 ? -14.789 -19.094 -26.688 1 77.06 523 ASP A CA 1
ATOM 4216 C C . ASP A 1 523 ? -15.32 -18.906 -28.109 1 77.06 523 ASP A C 1
ATOM 4218 O O . ASP A 1 523 ? -14.758 -18.156 -28.906 1 77.06 523 ASP A O 1
ATOM 4222 N N . CYS A 1 524 ? -16.375 -19.594 -28.375 1 83.62 524 CYS A N 1
ATOM 4223 C CA . CYS A 1 524 ? -16.938 -19.516 -29.719 1 83.62 524 CYS A CA 1
ATOM 4224 C C . CYS A 1 524 ? -17.578 -18.156 -29.969 1 83.62 524 CYS A C 1
ATOM 4226 O O . CYS A 1 524 ? -18.359 -17.672 -29.141 1 83.62 524 CYS A O 1
ATOM 4228 N N . MET A 1 525 ? -17.172 -17.5 -31.078 1 82.44 525 MET A N 1
ATOM 4229 C CA . MET A 1 525 ? -17.719 -16.203 -31.438 1 82.44 525 MET A CA 1
ATOM 4230 C C . MET A 1 525 ? -18.578 -16.297 -32.719 1 82.44 525 MET A C 1
ATOM 4232 O O . MET A 1 525 ? -18.25 -17.078 -33.594 1 82.44 525 MET A O 1
ATOM 4236 N N . LEU A 1 526 ? -19.547 -15.391 -32.688 1 82.88 526 LEU A N 1
ATOM 4237 C CA . LEU A 1 526 ? -20.453 -15.398 -33.812 1 82.88 526 LEU A CA 1
ATOM 4238 C C . LEU A 1 526 ? -19.688 -15.195 -35.125 1 82.88 526 LEU A C 1
ATOM 4240 O O . LEU A 1 526 ? -18.859 -14.297 -35.219 1 82.88 526 LEU A O 1
ATOM 4244 N N . GLY A 1 527 ? -19.922 -16.016 -36 1 81 527 GLY A N 1
ATOM 4245 C CA . GLY A 1 527 ? -19.281 -15.906 -37.312 1 81 527 GLY A CA 1
ATOM 4246 C C . GLY A 1 527 ? -18.109 -16.844 -37.469 1 81 527 GLY A C 1
ATOM 4247 O O . GLY A 1 527 ? -17.625 -17.062 -38.594 1 81 527 GLY A O 1
ATOM 4248 N N . GLN A 1 528 ? -17.641 -17.375 -36.344 1 84 528 GLN A N 1
ATOM 4249 C CA . GLN A 1 528 ? -16.531 -18.297 -36.406 1 84 528 GLN A CA 1
ATOM 4250 C C . GLN A 1 528 ? -17.016 -19.75 -36.5 1 84 528 GLN A C 1
ATOM 4252 O O . GLN A 1 528 ? -18.141 -20.047 -36.125 1 84 528 GLN A O 1
ATOM 4257 N N . ALA A 1 529 ? -16.266 -20.484 -37.156 1 86.31 529 ALA A N 1
ATOM 4258 C CA . ALA A 1 529 ? -16.609 -21.891 -37.281 1 86.31 529 ALA A CA 1
ATOM 4259 C C . ALA A 1 529 ? -15.758 -22.75 -36.344 1 86.31 529 ALA A C 1
ATOM 4261 O O . ALA A 1 529 ? -14.633 -22.359 -36 1 86.31 529 ALA A O 1
ATOM 4262 N N . TYR A 1 530 ? -16.359 -23.734 -35.781 1 84.44 530 TYR A N 1
ATOM 4263 C CA . TYR A 1 530 ? -15.602 -24.672 -34.969 1 84.44 530 TYR A CA 1
ATOM 4264 C C . TYR A 1 530 ? -15.82 -26.109 -35.438 1 84.44 530 TYR A C 1
ATOM 4266 O O . TYR A 1 530 ? -16.797 -26.406 -36.125 1 84.44 530 TYR A O 1
ATOM 4274 N N . THR A 1 531 ? -14.758 -26.891 -35.188 1 82.56 531 THR A N 1
ATOM 4275 C CA . THR A 1 531 ? -14.828 -28.297 -35.562 1 82.56 531 THR A CA 1
ATOM 4276 C C . THR A 1 531 ? -15.195 -29.172 -34.375 1 82.56 531 THR A C 1
ATOM 4278 O O . THR A 1 531 ? -14.547 -29.109 -33.344 1 82.56 531 THR A O 1
ATOM 4281 N N . SER A 1 532 ? -16.281 -29.828 -34.5 1 83.25 532 SER A N 1
ATOM 4282 C CA . SER A 1 532 ? -16.672 -30.75 -33.438 1 83.25 532 SER A CA 1
ATOM 4283 C C . SER A 1 532 ? -15.773 -31.984 -33.406 1 83.25 532 SER A C 1
ATOM 4285 O O . SER A 1 532 ? -15.25 -32.406 -34.438 1 83.25 532 SER A O 1
ATOM 4287 N N . SER A 1 533 ? -15.492 -32.531 -32.281 1 85.38 533 SER A N 1
ATOM 4288 C CA . SER A 1 533 ? -14.633 -33.688 -32.094 1 85.38 533 SER A CA 1
ATOM 4289 C C . SER A 1 533 ? -15.422 -35 -32.219 1 85.38 533 SER A C 1
ATOM 4291 O O . SER A 1 533 ? -16.578 -35.062 -31.797 1 85.38 533 SER A O 1
ATOM 4293 N N . THR A 1 534 ? -14.922 -36 -32.844 1 87.62 534 THR A N 1
ATOM 4294 C CA . THR A 1 534 ? -15.523 -37.344 -32.938 1 87.62 534 THR A CA 1
ATOM 4295 C C . THR A 1 534 ? -15.148 -38.188 -31.703 1 87.62 534 THR A C 1
ATOM 4297 O O . THR A 1 534 ? -15.656 -39.281 -31.531 1 87.62 534 THR A O 1
ATOM 4300 N N . GLY A 1 535 ? -14.289 -37.625 -30.938 1 90.38 535 GLY A N 1
ATOM 4301 C CA . GLY A 1 535 ? -13.805 -38.344 -29.781 1 90.38 535 GLY A CA 1
ATOM 4302 C C . GLY A 1 535 ? -12.414 -38.938 -29.984 1 90.38 535 GLY A C 1
ATOM 4303 O O . GLY A 1 535 ? -11.789 -39.406 -29.031 1 90.38 535 GLY A O 1
ATOM 4304 N N . TYR A 1 536 ? -11.938 -38.906 -31.281 1 91.19 536 TYR A N 1
ATOM 4305 C CA . TYR A 1 536 ? -10.641 -39.5 -31.609 1 91.19 536 TYR A CA 1
ATOM 4306 C C . TYR A 1 536 ? -9.75 -38.469 -32.312 1 91.19 536 TYR A C 1
ATOM 4308 O O . TYR A 1 536 ? -10.25 -37.531 -32.938 1 91.19 536 TYR A O 1
ATOM 4316 N N . ARG A 1 537 ? -8.539 -38.688 -32.188 1 90.94 537 ARG A N 1
ATOM 4317 C CA . ARG A 1 537 ? -7.555 -37.906 -32.938 1 90.94 537 ARG A CA 1
ATOM 4318 C C . ARG A 1 537 ? -6.383 -38.781 -33.375 1 90.94 537 ARG A C 1
ATOM 4320 O O . ARG A 1 537 ? -5.949 -39.656 -32.625 1 90.94 537 ARG A O 1
ATOM 4327 N N . LYS A 1 538 ? -5.953 -38.469 -34.469 1 90.62 538 LYS A N 1
ATOM 4328 C CA . LYS A 1 538 ? -4.801 -39.219 -34.969 1 90.62 538 LYS A CA 1
ATOM 4329 C C . LYS A 1 538 ? -3.537 -38.844 -34.188 1 90.62 538 LYS A C 1
ATOM 4331 O O . LYS A 1 538 ? -3.318 -37.688 -33.844 1 90.62 538 LYS A O 1
ATOM 4336 N N . VAL A 1 539 ? -2.705 -39.906 -33.875 1 89.88 539 VAL A N 1
ATOM 4337 C CA . VAL A 1 539 ? -1.442 -39.656 -33.188 1 89.88 539 VAL A CA 1
ATOM 4338 C C . VAL A 1 539 ? -0.565 -38.75 -34.031 1 89.88 539 VAL A C 1
ATOM 4340 O O . VAL A 1 539 ? -0.377 -39 -35.219 1 89.88 539 VAL A O 1
ATOM 4343 N N . VAL A 1 540 ? 0.067 -37.844 -33.219 1 87.25 540 VAL A N 1
ATOM 4344 C CA . VAL A 1 540 ? 0.89 -36.844 -33.938 1 87.25 540 VAL A CA 1
ATOM 4345 C C . VAL A 1 540 ? 2.15 -37.531 -34.469 1 87.25 540 VAL A C 1
ATOM 4347 O O . VAL A 1 540 ? 2.715 -38.406 -33.812 1 87.25 540 VAL A O 1
ATOM 4350 N N . SER A 1 541 ? 2.549 -37.531 -35.562 1 86.12 541 SER A N 1
ATOM 4351 C CA . SER A 1 541 ? 3.744 -38.031 -36.25 1 86.12 541 SER A CA 1
ATOM 4352 C C . SER A 1 541 ? 3.48 -39.375 -36.906 1 86.12 541 SER A C 1
ATOM 4354 O O . SER A 1 541 ? 4.367 -39.938 -37.562 1 86.12 541 SER A O 1
ATOM 4356 N N . ASN A 1 542 ? 2.248 -39.875 -36.469 1 89.62 542 ASN A N 1
ATOM 4357 C CA . ASN A 1 542 ? 1.854 -41.062 -37.188 1 89.62 542 ASN A CA 1
ATOM 4358 C C . ASN A 1 542 ? 1.654 -40.781 -38.688 1 89.62 542 ASN A C 1
ATOM 4360 O O . ASN A 1 542 ? 0.947 -39.812 -39.031 1 89.62 542 ASN A O 1
ATOM 4364 N N . VAL A 1 543 ? 2.209 -41.562 -39.688 1 92.25 543 VAL A N 1
ATOM 4365 C CA . VAL A 1 543 ? 2.232 -41.219 -41.094 1 92.25 543 VAL A CA 1
ATOM 4366 C C . VAL A 1 543 ? 1.312 -42.125 -41.875 1 92.25 543 VAL A C 1
ATOM 4368 O O . VAL A 1 543 ? 1.395 -42.219 -43.125 1 92.25 543 VAL A O 1
ATOM 4371 N N . CYS A 1 544 ? 0.471 -42.875 -41.156 1 93.75 544 CYS A N 1
ATOM 4372 C CA . CYS A 1 544 ? -0.404 -43.812 -41.844 1 93.75 544 CYS A CA 1
ATOM 4373 C C . CYS A 1 544 ? -1.287 -43.094 -42.875 1 93.75 544 CYS A C 1
ATOM 4375 O O . CYS A 1 544 ? -1.583 -41.906 -42.719 1 93.75 544 CYS A O 1
ATOM 4377 N N . GLU A 1 545 ? -1.551 -43.781 -43.969 1 93.44 545 GLU A N 1
ATOM 4378 C CA . GLU A 1 545 ? -2.412 -43.219 -45 1 93.44 545 GLU A CA 1
ATOM 4379 C C . GLU A 1 545 ? -3.486 -44.219 -45.438 1 93.44 545 GLU A C 1
ATOM 4381 O O . GLU A 1 545 ? -3.219 -45.406 -45.562 1 93.44 545 GLU A O 1
ATOM 4386 N N . GLY A 1 546 ? -4.711 -43.719 -45.5 1 88 546 GLY A N 1
ATOM 4387 C CA . GLY A 1 546 ? -5.82 -44.562 -45.906 1 88 546 GLY A CA 1
ATOM 4388 C C . GLY A 1 546 ? -6.355 -45.406 -44.781 1 88 546 GLY A C 1
ATOM 4389 O O . GLY A 1 546 ? -6.125 -45.125 -43.594 1 88 546 GLY A O 1
ATOM 4390 N N . GLY A 1 547 ? -7.227 -46.312 -45 1 91.56 547 GLY A N 1
ATOM 4391 C CA . GLY A 1 547 ? -7.781 -47.219 -44.031 1 91.56 547 GLY A CA 1
ATOM 4392 C C . GLY A 1 547 ? -8.914 -46.625 -43.219 1 91.56 547 GLY A C 1
ATOM 4393 O O . GLY A 1 547 ? -9.789 -45.938 -43.781 1 91.56 547 GLY A O 1
ATOM 4394 N N . VAL A 1 548 ? -8.766 -46.875 -41.906 1 89.62 548 VAL A N 1
ATOM 4395 C CA . VAL A 1 548 ? -9.812 -46.375 -41.031 1 89.62 548 VAL A CA 1
ATOM 4396 C C . VAL A 1 548 ? -9.562 -44.906 -40.688 1 89.62 548 VAL A C 1
ATOM 4398 O O . VAL A 1 548 ? -8.414 -44.5 -40.469 1 89.62 548 VAL A O 1
ATOM 4401 N N . ASP A 1 549 ? -10.547 -44.125 -40.812 1 88.62 549 ASP A N 1
ATOM 4402 C CA . ASP A 1 549 ? -10.469 -42.719 -40.375 1 88.62 549 ASP A CA 1
ATOM 4403 C C . ASP A 1 549 ? -11.5 -42.406 -39.312 1 88.62 549 ASP A C 1
ATOM 4405 O O . ASP A 1 549 ? -12.656 -42.125 -39.625 1 88.62 549 ASP A O 1
ATOM 4409 N N . LEU A 1 550 ? -11.039 -42.438 -38.094 1 87.38 550 LEU A N 1
ATOM 4410 C CA . LEU A 1 550 ? -11.945 -42.219 -37 1 87.38 550 LEU A CA 1
ATOM 4411 C C . LEU A 1 550 ? -12.25 -40.719 -36.844 1 87.38 550 LEU A C 1
ATOM 4413 O O . LEU A 1 550 ? -13.117 -40.344 -36.062 1 87.38 550 LEU A O 1
ATOM 4417 N N . GLN A 1 551 ? -11.508 -39.938 -37.531 1 83.88 551 GLN A N 1
ATOM 4418 C CA . GLN A 1 551 ? -11.758 -38.5 -37.531 1 83.88 551 GLN A CA 1
ATOM 4419 C C . GLN A 1 551 ? -12.594 -38.062 -38.719 1 83.88 551 GLN A C 1
ATOM 4421 O O . GLN A 1 551 ? -12.719 -36.875 -39 1 83.88 551 GLN A O 1
ATOM 4426 N N . GLN A 1 552 ? -13.141 -39.094 -39.406 1 75.12 552 GLN A N 1
ATOM 4427 C CA . GLN A 1 552 ? -13.891 -38.781 -40.625 1 75.12 552 GLN A CA 1
ATOM 4428 C C . GLN A 1 552 ? -15.211 -38.094 -40.312 1 75.12 552 GLN A C 1
ATOM 4430 O O . GLN A 1 552 ? -15.82 -38.344 -39.281 1 75.12 552 GLN A O 1
ATOM 4435 N N . ASN A 1 553 ? -15.688 -37.031 -41.062 1 68.88 553 ASN A N 1
ATOM 4436 C CA . ASN A 1 553 ? -16.953 -36.312 -41.031 1 68.88 553 ASN A CA 1
ATOM 4437 C C . ASN A 1 553 ? -16.969 -35.219 -39.969 1 68.88 553 ASN A C 1
ATOM 4439 O O . ASN A 1 553 ? -17.922 -35.094 -39.219 1 68.88 553 ASN A O 1
ATOM 4443 N N . LEU A 1 554 ? -15.734 -34.719 -39.875 1 72.5 554 LEU A N 1
ATOM 4444 C CA . LEU A 1 554 ? -15.68 -33.531 -38.969 1 72.5 554 LEU A CA 1
ATOM 4445 C C . LEU A 1 554 ? -16.562 -32.406 -39.5 1 72.5 554 LEU A C 1
ATOM 4447 O O . LEU A 1 554 ? -16.406 -31.984 -40.656 1 72.5 554 LEU A O 1
ATOM 4451 N N . ALA A 1 555 ? -17.719 -32.375 -38.875 1 75 555 ALA A N 1
ATOM 4452 C CA . ALA A 1 555 ? -18.688 -31.344 -39.281 1 75 555 ALA A CA 1
ATOM 4453 C C . ALA A 1 555 ? -18.266 -29.984 -38.75 1 75 555 ALA A C 1
ATOM 4455 O O . ALA A 1 555 ? -17.875 -29.828 -37.594 1 75 555 ALA A O 1
ATOM 4456 N N . GLN A 1 556 ? -17.969 -29.141 -39.75 1 82.44 556 GLN A N 1
ATOM 4457 C CA . GLN A 1 556 ? -17.781 -27.734 -39.375 1 82.44 556 GLN A CA 1
ATOM 4458 C C . GLN A 1 556 ? -19.094 -27.062 -39.062 1 82.44 556 GLN A C 1
ATOM 4460 O O . GLN A 1 556 ? -20.062 -27.141 -39.844 1 82.44 556 GLN A O 1
ATOM 4465 N N . ARG A 1 557 ? -19.172 -26.641 -37.844 1 86.5 557 ARG A N 1
ATOM 4466 C CA . ARG A 1 557 ? -20.375 -25.953 -37.406 1 86.5 557 ARG A CA 1
ATOM 4467 C C . ARG A 1 557 ? -20.078 -24.484 -37.094 1 86.5 557 ARG A C 1
ATOM 4469 O O . ARG A 1 557 ? -18.953 -24.125 -36.75 1 86.5 557 ARG A O 1
ATOM 4476 N N . MET A 1 558 ? -21.031 -23.734 -37.438 1 88.88 558 MET A N 1
ATOM 4477 C CA . MET A 1 558 ? -20.891 -22.312 -37.125 1 88.88 558 MET A CA 1
ATOM 4478 C C . MET A 1 558 ? -21.234 -22.047 -35.656 1 88.88 558 MET A C 1
ATOM 4480 O O . MET A 1 558 ? -22.172 -22.641 -35.125 1 88.88 558 MET A O 1
ATOM 4484 N N . CYS A 1 559 ? -20.453 -21.219 -35.125 1 89.44 559 CYS A N 1
ATOM 4485 C CA . CYS A 1 559 ? -20.688 -20.875 -33.719 1 89.44 559 CYS A CA 1
ATOM 4486 C C . CYS A 1 559 ? -21.984 -20.094 -33.562 1 89.44 559 CYS A C 1
ATOM 4488 O O . CYS A 1 559 ? -22.219 -19.125 -34.281 1 89.44 559 CYS A O 1
ATOM 4490 N N . PRO A 1 560 ? -22.875 -20.5 -32.719 1 88.19 560 PRO A N 1
ATOM 4491 C CA . PRO A 1 560 ? -24.062 -19.703 -32.406 1 88.19 560 PRO A CA 1
ATOM 4492 C C . PRO A 1 560 ? -23.766 -18.547 -31.453 1 88.19 560 PRO A C 1
ATOM 4494 O O . PRO A 1 560 ? -22.656 -18.438 -30.938 1 88.19 560 PRO A O 1
ATOM 4497 N N . LEU A 1 561 ? -24.703 -17.609 -31.453 1 89.38 561 LEU A N 1
ATOM 4498 C CA . LEU A 1 561 ? -24.562 -16.594 -30.438 1 89.38 561 LEU A CA 1
ATOM 4499 C C . LEU A 1 561 ? -24.734 -17.188 -29.031 1 89.38 561 LEU A C 1
ATOM 4501 O O . LEU A 1 561 ? -25.766 -17.75 -28.719 1 89.38 561 LEU A O 1
ATOM 4505 N N . ILE A 1 562 ? -23.672 -17.156 -28.297 1 89.69 562 ILE A N 1
ATOM 4506 C CA . ILE A 1 562 ? -23.672 -17.734 -26.953 1 89.69 562 ILE A CA 1
ATOM 4507 C C . ILE A 1 562 ? -23.812 -16.641 -25.922 1 89.69 562 ILE A C 1
ATOM 4509 O O . ILE A 1 562 ? -23.188 -15.586 -26.016 1 89.69 562 ILE A O 1
ATOM 4513 N N . ALA A 1 563 ? -24.656 -16.797 -24.969 1 91.5 563 ALA A N 1
ATOM 4514 C CA . ALA A 1 563 ? -24.859 -15.852 -23.875 1 91.5 563 ALA A CA 1
ATOM 4515 C C . ALA A 1 563 ? -23.609 -15.742 -23.016 1 91.5 563 ALA A C 1
ATOM 4517 O O . ALA A 1 563 ? -22.859 -16.703 -22.859 1 91.5 563 ALA A O 1
ATOM 4518 N N . PRO A 1 564 ? -23.328 -14.516 -22.484 1 90.81 564 PRO A N 1
ATOM 4519 C CA . PRO A 1 564 ? -22.188 -14.375 -21.562 1 90.81 564 PRO A CA 1
ATOM 4520 C C . PRO A 1 564 ? -22.375 -15.156 -20.266 1 90.81 564 PRO A C 1
ATOM 4522 O O . PRO A 1 564 ? -23.484 -15.219 -19.734 1 90.81 564 PRO A O 1
ATOM 4525 N N . LYS A 1 565 ? -21.328 -15.828 -19.875 1 89.62 565 LYS A N 1
ATOM 4526 C CA . LYS A 1 565 ? -21.297 -16.562 -18.609 1 89.62 565 LYS A CA 1
ATOM 4527 C C . LYS A 1 565 ? -19.953 -16.438 -17.922 1 89.62 565 LYS A C 1
ATOM 4529 O O . LYS A 1 565 ? -18.906 -16.375 -18.578 1 89.62 565 LYS A O 1
ATOM 4534 N N . GLY A 1 566 ? -20.016 -16.406 -16.625 1 88.5 566 GLY A N 1
ATOM 4535 C CA . GLY A 1 566 ? -18.781 -16.344 -15.852 1 88.5 566 GLY A CA 1
ATOM 4536 C C . GLY A 1 566 ? -18.188 -14.945 -15.805 1 88.5 566 GLY A C 1
ATOM 4537 O O . GLY A 1 566 ? -16.984 -14.773 -15.992 1 88.5 566 GLY A O 1
ATOM 4538 N N . LEU A 1 567 ? -19.031 -13.961 -15.68 1 90.12 567 LEU A N 1
ATOM 4539 C CA . LEU A 1 567 ? -18.578 -12.578 -15.57 1 90.12 567 LEU A CA 1
ATOM 4540 C C . LEU A 1 567 ? -17.984 -12.312 -14.195 1 90.12 567 LEU A C 1
ATOM 4542 O O . LEU A 1 567 ? -18.531 -12.727 -13.18 1 90.12 567 LEU A O 1
ATOM 4546 N N . HIS A 1 568 ? -16.797 -11.766 -14.25 1 89.06 568 HIS A N 1
ATOM 4547 C CA . HIS A 1 568 ? -16.125 -11.453 -12.992 1 89.06 568 HIS A CA 1
ATOM 4548 C C . HIS A 1 568 ? -15.5 -10.062 -13.039 1 89.06 568 HIS A C 1
ATOM 4550 O O . HIS A 1 568 ? -15.047 -9.617 -14.094 1 89.06 568 HIS A O 1
ATOM 4556 N N . ILE A 1 569 ? -15.602 -9.398 -11.891 1 90.5 569 ILE A N 1
ATOM 4557 C CA . ILE A 1 569 ? -14.953 -8.102 -11.734 1 90.5 569 ILE A CA 1
ATOM 4558 C C . ILE A 1 569 ? -13.805 -8.219 -10.734 1 90.5 569 ILE A C 1
ATOM 4560 O O . ILE A 1 569 ? -13.977 -8.734 -9.633 1 90.5 569 ILE A O 1
ATOM 4564 N N . SER A 1 570 ? -12.648 -7.848 -11.141 1 86.38 570 SER A N 1
ATOM 4565 C CA . SER A 1 570 ? -11.5 -7.816 -10.242 1 86.38 570 SER A CA 1
ATOM 4566 C C . SER A 1 570 ? -10.852 -6.438 -10.219 1 86.38 570 SER A C 1
ATOM 4568 O O . SER A 1 570 ? -11.172 -5.578 -11.039 1 86.38 570 SER A O 1
ATOM 4570 N N . ILE A 1 571 ? -10.109 -6.223 -9.172 1 87.69 571 ILE A N 1
ATOM 4571 C CA . ILE A 1 571 ? -9.391 -4.961 -9.055 1 87.69 571 ILE A CA 1
ATOM 4572 C C . ILE A 1 571 ? -7.891 -5.215 -9.125 1 87.69 571 ILE A C 1
ATOM 4574 O O . ILE A 1 571 ? -7.418 -6.293 -8.766 1 87.69 571 ILE A O 1
ATOM 4578 N N . ARG A 1 572 ? -7.172 -4.273 -9.578 1 78.06 572 ARG A N 1
ATOM 4579 C CA . ARG A 1 572 ? -5.719 -4.387 -9.68 1 78.06 572 ARG A CA 1
ATOM 4580 C C . ARG A 1 572 ? -5.062 -4.242 -8.312 1 78.06 572 ARG A C 1
ATOM 4582 O O . ARG A 1 572 ? -4.062 -4.898 -8.023 1 78.06 572 ARG A O 1
ATOM 4589 N N . GLU A 1 573 ? -5.73 -3.447 -7.465 1 76.81 573 GLU A N 1
ATOM 4590 C CA . GLU A 1 573 ? -5.188 -3.199 -6.133 1 76.81 573 GLU A CA 1
ATOM 4591 C C . GLU A 1 573 ? -5.41 -4.398 -5.211 1 76.81 573 GLU A C 1
ATOM 4593 O O . GLU A 1 573 ? -6.18 -5.301 -5.539 1 76.81 573 GLU A O 1
ATOM 4598 N N . GLU A 1 574 ? -4.695 -4.461 -4.105 1 72.5 574 GLU A N 1
ATOM 4599 C CA . GLU A 1 574 ? -4.703 -5.621 -3.223 1 72.5 574 GLU A CA 1
ATOM 4600 C C . GLU A 1 574 ? -5.926 -5.609 -2.311 1 72.5 574 GLU A C 1
ATOM 4602 O O . GLU A 1 574 ? -6.301 -6.645 -1.752 1 72.5 574 GLU A O 1
ATOM 4607 N N . SER A 1 575 ? -6.559 -4.445 -2.168 1 85.75 575 SER A N 1
ATOM 4608 C CA . SER A 1 575 ? -7.656 -4.352 -1.216 1 85.75 575 SER A CA 1
ATOM 4609 C C . SER A 1 575 ? -8.875 -3.67 -1.838 1 85.75 575 SER A C 1
ATOM 4611 O O . SER A 1 575 ? -8.727 -2.771 -2.67 1 85.75 575 SER A O 1
ATOM 4613 N N . LEU A 1 576 ? -9.992 -4.215 -1.438 1 93.44 576 LEU A N 1
ATOM 4614 C CA . LEU A 1 576 ? -11.266 -3.637 -1.867 1 93.44 576 LEU A CA 1
ATOM 4615 C C . LEU A 1 576 ? -11.648 -2.453 -0.986 1 93.44 576 LEU A C 1
ATOM 4617 O O . LEU A 1 576 ? -12.688 -1.823 -1.203 1 93.44 576 LEU A O 1
ATOM 4621 N N . ALA A 1 577 ? -10.836 -2.199 -0.016 1 91.12 577 ALA A N 1
ATOM 4622 C CA . ALA A 1 577 ? -10.992 -1.018 0.828 1 91.12 577 ALA A CA 1
ATOM 4623 C C . ALA A 1 577 ? -9.992 0.068 0.441 1 91.12 577 ALA A C 1
ATOM 4625 O O . ALA A 1 577 ? -8.781 -0.168 0.435 1 91.12 577 ALA A O 1
ATOM 4626 N N . VAL A 1 578 ? -10.508 1.295 0.094 1 90.62 578 VAL A N 1
ATOM 4627 C CA . VAL A 1 578 ? -9.633 2.375 -0.353 1 90.62 578 VAL A CA 1
ATOM 4628 C C . VAL A 1 578 ? -9.969 3.656 0.408 1 90.62 578 VAL A C 1
ATOM 4630 O O . VAL A 1 578 ? -10.992 3.732 1.09 1 90.62 578 VAL A O 1
ATOM 4633 N N . ARG A 1 579 ? -9.047 4.676 0.3 1 89.75 579 ARG A N 1
ATOM 4634 C CA . ARG A 1 579 ? -9.266 5.988 0.896 1 89.75 579 ARG A CA 1
ATOM 4635 C C . ARG A 1 579 ? -10 6.914 -0.069 1 89.75 579 ARG A C 1
ATOM 4637 O O . ARG A 1 579 ? -9.977 6.699 -1.282 1 89.75 579 ARG A O 1
ATOM 4644 N N . PRO A 1 580 ? -10.68 7.898 0.576 1 88.12 580 PRO A N 1
ATOM 4645 C CA . PRO A 1 580 ? -11.297 8.867 -0.331 1 88.12 580 PRO A CA 1
ATOM 4646 C C . PRO A 1 580 ? -10.281 9.547 -1.246 1 88.12 580 PRO A C 1
ATOM 4648 O O . PRO A 1 580 ? -9.234 10.008 -0.78 1 88.12 580 PRO A O 1
ATOM 4651 N N . GLY A 1 581 ? -10.523 9.484 -2.51 1 86.94 581 GLY A N 1
ATOM 4652 C CA . GLY A 1 581 ? -9.664 10.117 -3.492 1 86.94 581 GLY A CA 1
ATOM 4653 C C . GLY A 1 581 ? -8.625 9.18 -4.07 1 86.94 581 GLY A C 1
ATOM 4654 O O . GLY A 1 581 ? -7.906 9.539 -5.008 1 86.94 581 GLY A O 1
ATOM 4655 N N . GLU A 1 582 ? -8.484 8.023 -3.5 1 86.06 582 GLU A N 1
ATOM 4656 C CA . GLU A 1 582 ? -7.527 7.035 -3.994 1 86.06 582 GLU A CA 1
ATOM 4657 C C . GLU A 1 582 ? -8.031 6.371 -5.27 1 86.06 582 GLU A C 1
ATOM 4659 O O . GLU A 1 582 ? -9.219 6.066 -5.391 1 86.06 582 GLU A O 1
ATOM 4664 N N . ASP A 1 583 ? -7.199 6.172 -6.191 1 87.62 583 ASP A N 1
ATOM 4665 C CA . ASP A 1 583 ? -7.57 5.57 -7.469 1 87.62 583 ASP A CA 1
ATOM 4666 C C . ASP A 1 583 ? -7.77 4.062 -7.328 1 87.62 583 ASP A C 1
ATOM 4668 O O . ASP A 1 583 ? -7.047 3.402 -6.582 1 87.62 583 ASP A O 1
ATOM 4672 N N . ILE A 1 584 ? -8.797 3.506 -8.062 1 88.69 584 ILE A N 1
ATOM 4673 C CA . ILE A 1 584 ? -9.086 2.078 -8.141 1 88.69 584 ILE A CA 1
ATOM 4674 C C . ILE A 1 584 ? -9.281 1.666 -9.594 1 88.69 584 ILE A C 1
ATOM 4676 O O . ILE A 1 584 ? -9.891 2.398 -10.375 1 88.69 584 ILE A O 1
ATOM 4680 N N . THR A 1 585 ? -8.664 0.583 -9.93 1 88.62 585 THR A N 1
ATOM 4681 C CA . THR A 1 585 ? -8.742 0.085 -11.297 1 88.62 585 THR A CA 1
ATOM 4682 C C . THR A 1 585 ? -9.555 -1.204 -11.359 1 88.62 585 THR A C 1
ATOM 4684 O O . THR A 1 585 ? -9.211 -2.193 -10.711 1 88.62 585 THR A O 1
ATOM 4687 N N . PHE A 1 586 ? -10.602 -1.206 -12.172 1 89.25 586 PHE A N 1
ATOM 4688 C CA . PHE A 1 586 ? -11.469 -2.365 -12.328 1 89.25 586 PHE A CA 1
ATOM 4689 C C . PHE A 1 586 ? -11.133 -3.133 -13.602 1 89.25 586 PHE A C 1
ATOM 4691 O O . PHE A 1 586 ? -10.922 -2.531 -14.656 1 89.25 586 PHE A O 1
ATOM 4698 N N . ILE A 1 587 ? -11.102 -4.402 -13.484 1 84.81 587 ILE A N 1
ATOM 4699 C CA . ILE A 1 587 ? -10.891 -5.297 -14.617 1 84.81 587 ILE A CA 1
ATOM 4700 C C . ILE A 1 587 ? -12.102 -6.223 -14.773 1 84.81 587 ILE A C 1
ATOM 4702 O O . ILE A 1 587 ? -12.469 -6.934 -13.836 1 84.81 587 ILE A O 1
ATOM 4706 N N . VAL A 1 588 ? -12.727 -6.215 -15.922 1 87.56 588 VAL A N 1
ATOM 4707 C CA . VAL A 1 588 ? -13.883 -7.062 -16.203 1 87.56 588 VAL A CA 1
ATOM 4708 C C . VAL A 1 588 ? -13.477 -8.211 -17.125 1 87.56 588 VAL A C 1
ATOM 4710 O O . VAL A 1 588 ? -12.859 -7.984 -18.172 1 87.56 588 VAL A O 1
ATOM 4713 N N . ARG A 1 589 ? -13.805 -9.398 -16.672 1 83.12 589 ARG A N 1
ATOM 4714 C CA . ARG A 1 589 ? -13.484 -10.57 -17.484 1 83.12 589 ARG A CA 1
ATOM 4715 C C . ARG A 1 589 ? -14.711 -11.461 -17.672 1 83.12 589 ARG A C 1
ATOM 4717 O O . ARG A 1 589 ? -15.555 -11.555 -16.781 1 83.12 589 ARG A O 1
ATOM 4724 N N . GLN A 1 590 ? -14.836 -12.023 -18.797 1 86.25 590 GLN A N 1
ATOM 4725 C CA . GLN A 1 590 ? -15.883 -12.984 -19.125 1 86.25 590 GLN A CA 1
ATOM 4726 C C . GLN A 1 590 ? -15.289 -14.328 -19.516 1 86.25 590 GLN A C 1
ATOM 4728 O O . GLN A 1 590 ? -14.453 -14.406 -20.422 1 86.25 590 GLN A O 1
ATOM 4733 N N . GLU A 1 591 ? -15.703 -15.375 -18.906 1 79.88 591 GLU A N 1
ATOM 4734 C CA . GLU A 1 591 ? -15.117 -16.688 -19.125 1 79.88 591 GLU A CA 1
ATOM 4735 C C . GLU A 1 591 ? -15.703 -17.359 -20.359 1 79.88 591 GLU A C 1
ATOM 4737 O O . GLU A 1 591 ? -14.992 -18.016 -21.125 1 79.88 591 GLU A O 1
ATOM 4742 N N . GLN A 1 592 ? -17.016 -17.219 -20.531 1 84.75 592 GLN A N 1
ATOM 4743 C CA . GLN A 1 592 ? -17.688 -17.891 -21.641 1 84.75 592 GLN A CA 1
ATOM 4744 C C . GLN A 1 592 ? -18.625 -16.922 -22.375 1 84.75 592 GLN A C 1
ATOM 4746 O O . GLN A 1 592 ? -19.109 -15.953 -21.797 1 84.75 592 GLN A O 1
ATOM 4751 N N . GLY A 1 593 ? -18.781 -17.297 -23.672 1 85.81 593 GLY A N 1
ATOM 4752 C CA . GLY A 1 593 ? -19.734 -16.547 -24.469 1 85.81 593 GLY A CA 1
ATOM 4753 C C . GLY A 1 593 ? -19.062 -15.586 -25.453 1 85.81 593 GLY A C 1
ATOM 4754 O O . GLY A 1 593 ? -17.844 -15.461 -25.469 1 85.81 593 GLY A O 1
ATOM 4755 N N . ASP A 1 594 ? -19.906 -14.93 -26.234 1 85 594 ASP A N 1
ATOM 4756 C CA . ASP A 1 594 ? -19.438 -14.016 -27.281 1 85 594 ASP A CA 1
ATOM 4757 C C . ASP A 1 594 ? -19.047 -12.664 -26.703 1 85 594 ASP A C 1
ATOM 4759 O O . ASP A 1 594 ? -19.922 -11.891 -26.281 1 85 594 ASP A O 1
ATOM 4763 N N . ILE A 1 595 ? -17.828 -12.336 -26.75 1 82.81 595 ILE A N 1
ATOM 4764 C CA . ILE A 1 595 ? -17.344 -11.094 -26.141 1 82.81 595 ILE A CA 1
ATOM 4765 C C . ILE A 1 595 ? -17.5 -9.945 -27.141 1 82.81 595 ILE A C 1
ATOM 4767 O O . ILE A 1 595 ? -17.594 -8.781 -26.734 1 82.81 595 ILE A O 1
ATOM 4771 N N . LEU A 1 596 ? -17.516 -10.234 -28.406 1 81.81 596 LEU A N 1
ATOM 4772 C CA . LEU A 1 596 ? -17.516 -9.203 -29.438 1 81.81 596 LEU A CA 1
ATOM 4773 C C . LEU A 1 596 ? -18.906 -8.586 -29.594 1 81.81 596 LEU A C 1
ATOM 4775 O O . LEU A 1 596 ? -19.031 -7.398 -29.891 1 81.81 596 LEU A O 1
ATOM 4779 N N . ASN A 1 597 ? -19.906 -9.391 -29.359 1 85.25 597 ASN A N 1
ATOM 4780 C CA . ASN A 1 597 ? -21.266 -8.922 -29.578 1 85.25 597 ASN A CA 1
ATOM 4781 C C . ASN A 1 597 ? -22.031 -8.758 -28.266 1 85.25 597 ASN A C 1
ATOM 4783 O O . ASN A 1 597 ? -23.25 -8.867 -28.234 1 85.25 597 ASN A O 1
ATOM 4787 N N . THR A 1 598 ? -21.328 -8.656 -27.203 1 89.44 598 THR A N 1
ATOM 4788 C CA . THR A 1 598 ? -21.953 -8.484 -25.891 1 89.44 598 THR A CA 1
ATOM 4789 C C . THR A 1 598 ? -21.797 -7.055 -25.391 1 89.44 598 THR A C 1
ATOM 4791 O O . THR A 1 598 ? -20.734 -6.449 -25.562 1 89.44 598 THR A O 1
ATOM 4794 N N . LYS A 1 599 ? -22.875 -6.48 -24.922 1 90.5 599 LYS A N 1
ATOM 4795 C CA . LYS A 1 599 ? -22.844 -5.152 -24.312 1 90.5 599 LYS A CA 1
ATOM 4796 C C . LYS A 1 599 ? -22.625 -5.242 -22.812 1 90.5 599 LYS A C 1
ATOM 4798 O O . LYS A 1 599 ? -23.234 -6.078 -22.141 1 90.5 599 LYS A O 1
ATOM 4803 N N . TYR A 1 600 ? -21.703 -4.449 -22.391 1 91.94 600 TYR A N 1
ATOM 4804 C CA . TYR A 1 600 ? -21.375 -4.426 -20.969 1 91.94 600 TYR A CA 1
ATOM 4805 C C . TYR A 1 600 ? -21.828 -3.117 -20.328 1 91.94 600 TYR A C 1
ATOM 4807 O O . TYR A 1 600 ? -21.281 -2.051 -20.625 1 91.94 600 TYR A O 1
ATOM 4815 N N . GLN A 1 601 ? -22.812 -3.166 -19.516 1 93.25 601 GLN A N 1
ATOM 4816 C CA . GLN A 1 601 ? -23.281 -2.01 -18.766 1 93.25 601 GLN A CA 1
ATOM 4817 C C . GLN A 1 601 ? -22.594 -1.93 -17.406 1 93.25 601 GLN A C 1
ATOM 4819 O O . GLN A 1 601 ? -22.797 -2.795 -16.547 1 93.25 601 GLN A O 1
ATOM 4824 N N . VAL A 1 602 ? -21.812 -0.883 -17.266 1 92.5 602 VAL A N 1
ATOM 4825 C CA . VAL A 1 602 ? -21.031 -0.73 -16.047 1 92.5 602 VAL A CA 1
ATOM 4826 C C . VAL A 1 602 ? -21.672 0.334 -15.148 1 92.5 602 VAL A C 1
ATOM 4828 O O . VAL A 1 602 ? -22.016 1.421 -15.617 1 92.5 602 VAL A O 1
ATOM 4831 N N . ASP A 1 603 ? -21.906 0.002 -13.914 1 94.62 603 ASP A N 1
ATOM 4832 C CA . ASP A 1 603 ? -22.359 0.899 -12.852 1 94.62 603 ASP A CA 1
ATOM 4833 C C . ASP A 1 603 ? -21.391 0.896 -11.68 1 94.62 603 ASP A C 1
ATOM 4835 O O . ASP A 1 603 ? -21.297 -0.093 -10.945 1 94.62 603 ASP A O 1
ATOM 4839 N N . LEU A 1 604 ? -20.719 2.051 -11.43 1 95.12 604 LEU A N 1
ATOM 4840 C CA . LEU A 1 604 ? -19.688 2.084 -10.406 1 95.12 604 LEU A CA 1
ATOM 4841 C C . LEU A 1 604 ? -20.281 2.482 -9.055 1 95.12 604 LEU A C 1
ATOM 4843 O O . LEU A 1 604 ? -19.547 2.566 -8.055 1 95.12 604 LEU A O 1
ATOM 4847 N N . GLY A 1 605 ? -21.609 2.713 -8.945 1 94.5 605 GLY A N 1
ATOM 4848 C CA . GLY A 1 605 ? -22.312 2.867 -7.68 1 94.5 605 GLY A CA 1
ATOM 4849 C C . GLY A 1 605 ? -22.375 4.305 -7.199 1 94.5 605 GLY A C 1
ATOM 4850 O O . GLY A 1 605 ? -23.078 4.617 -6.238 1 94.5 605 GLY A O 1
ATOM 4851 N N . ASP A 1 606 ? -21.516 5.273 -7.711 1 93.19 606 ASP A N 1
ATOM 4852 C CA . ASP A 1 606 ? -21.531 6.668 -7.285 1 93.19 606 ASP A CA 1
ATOM 4853 C C . ASP A 1 606 ? -22.266 7.543 -8.305 1 93.19 606 ASP A C 1
ATOM 4855 O O . ASP A 1 606 ? -22.172 8.773 -8.25 1 93.19 606 ASP A O 1
ATOM 4859 N N . GLY A 1 607 ? -22.922 6.945 -9.273 1 89.44 607 GLY A N 1
ATOM 4860 C CA . GLY A 1 607 ? -23.641 7.668 -10.305 1 89.44 607 GLY A CA 1
ATOM 4861 C C . GLY A 1 607 ? -23.031 7.527 -11.688 1 89.44 607 GLY A C 1
ATOM 4862 O O . GLY A 1 607 ? -23.688 7.789 -12.695 1 89.44 607 GLY A O 1
ATOM 4863 N N . PHE A 1 608 ? -21.812 7.105 -11.727 1 90.88 608 PHE A N 1
ATOM 4864 C CA . PHE A 1 608 ? -21.156 6.891 -13.008 1 90.88 608 PHE A CA 1
ATOM 4865 C C . PHE A 1 608 ? -21.672 5.629 -13.68 1 90.88 608 PHE A C 1
ATOM 4867 O O . PHE A 1 608 ? -21.625 4.543 -13.102 1 90.88 608 PHE A O 1
ATOM 4874 N N . LYS A 1 609 ? -22.219 5.746 -14.867 1 91.12 609 LYS A N 1
ATOM 4875 C CA . LYS A 1 609 ? -22.688 4.633 -15.688 1 91.12 609 LYS A CA 1
ATOM 4876 C C . LYS A 1 609 ? -22.094 4.703 -17.094 1 91.12 609 LYS A C 1
ATOM 4878 O O . LYS A 1 609 ? -21.938 5.789 -17.656 1 91.12 609 LYS A O 1
ATOM 4883 N N . ALA A 1 610 ? -21.672 3.611 -17.547 1 88.5 610 ALA A N 1
ATOM 4884 C CA . ALA A 1 610 ? -21.109 3.549 -18.891 1 88.5 610 ALA A CA 1
ATOM 4885 C C . ALA A 1 610 ? -21.469 2.236 -19.578 1 88.5 610 ALA A C 1
ATOM 4887 O O . ALA A 1 610 ? -21.797 1.248 -18.922 1 88.5 610 ALA A O 1
ATOM 4888 N N . ILE A 1 611 ? -21.641 2.244 -20.812 1 88.88 611 ILE A N 1
ATOM 4889 C CA . ILE A 1 611 ? -21.891 1.059 -21.625 1 88.88 611 ILE A CA 1
ATOM 4890 C C . ILE A 1 611 ? -20.688 0.81 -22.547 1 88.88 611 ILE A C 1
ATOM 4892 O O . ILE A 1 611 ? -20.234 1.719 -23.25 1 88.88 611 ILE A O 1
ATOM 4896 N N . TYR A 1 612 ? -20.094 -0.263 -22.406 1 84.5 612 TYR A N 1
ATOM 4897 C CA . TYR A 1 612 ? -18.984 -0.652 -23.281 1 84.5 612 TYR A CA 1
ATOM 4898 C C . TYR A 1 612 ? -19.422 -1.755 -24.25 1 84.5 612 TYR A C 1
ATOM 4900 O O . TYR A 1 612 ? -20.328 -2.523 -23.953 1 84.5 612 TYR A O 1
ATOM 4908 N N . VAL A 1 613 ? -18.953 -1.497 -25.438 1 79.44 613 VAL A N 1
ATOM 4909 C CA . VAL A 1 613 ? -19.156 -2.574 -26.406 1 79.44 613 VAL A CA 1
ATOM 4910 C C . VAL A 1 613 ? -17.812 -3.258 -26.703 1 79.44 613 VAL A C 1
ATOM 4912 O O . VAL A 1 613 ? -16.797 -2.59 -26.875 1 79.44 613 VAL A O 1
ATOM 4915 N N . ASN A 1 614 ? -17.719 -4.414 -26.672 1 68.25 614 ASN A N 1
ATOM 4916 C CA . ASN A 1 614 ? -16.516 -5.211 -26.953 1 68.25 614 ASN A CA 1
ATOM 4917 C C . ASN A 1 614 ? -15.477 -5.07 -25.859 1 68.25 614 ASN A C 1
ATOM 4919 O O . ASN A 1 614 ? -14.844 -4.02 -25.719 1 68.25 614 ASN A O 1
ATOM 4923 N N . LEU A 1 615 ? -15.703 -5.5 -24.844 1 58.78 615 LEU A N 1
ATOM 4924 C CA . LEU A 1 615 ? -14.617 -5.496 -23.859 1 58.78 615 LEU A CA 1
ATOM 4925 C C . LEU A 1 615 ? -13.305 -5.918 -24.5 1 58.78 615 LEU A C 1
ATOM 4927 O O . LEU A 1 615 ? -13.164 -7.059 -24.953 1 58.78 615 LEU A O 1
ATOM 4931 N N . THR A 1 616 ? -12.891 -5.164 -25.578 1 50.38 616 THR A N 1
ATOM 4932 C CA . THR A 1 616 ? -11.703 -5.711 -26.219 1 50.38 616 THR A CA 1
ATOM 4933 C C . THR A 1 616 ? -10.836 -6.465 -25.219 1 50.38 616 THR A C 1
ATOM 4935 O O . THR A 1 616 ? -10.906 -6.211 -24.016 1 50.38 616 THR A O 1
ATOM 4938 N N . MET A 1 617 ? -10.414 -7.574 -25.75 1 45.84 617 MET A N 1
ATOM 4939 C CA . MET A 1 617 ? -9.375 -8.414 -25.172 1 45.84 617 MET A CA 1
ATOM 4940 C C . MET A 1 617 ? -8.375 -7.574 -24.375 1 45.84 617 MET A C 1
ATOM 4942 O O . MET A 1 617 ? -7.555 -8.117 -23.625 1 45.84 617 MET A O 1
ATOM 4946 N N . THR A 1 618 ? -8.133 -6.453 -25.078 1 46.97 618 THR A N 1
ATOM 4947 C CA . THR A 1 618 ? -6.938 -5.824 -24.516 1 46.97 618 THR A CA 1
ATOM 4948 C C . THR A 1 618 ? -7.223 -5.273 -23.125 1 46.97 618 THR A C 1
ATOM 4950 O O . THR A 1 618 ? -6.312 -4.789 -22.453 1 46.97 618 THR A O 1
ATOM 4953 N N . GLY A 1 619 ? -8.148 -5.793 -22.469 1 56 619 GLY A N 1
ATOM 4954 C CA . GLY A 1 619 ? -8.164 -5.715 -21.016 1 56 619 GLY A CA 1
ATOM 4955 C C . GLY A 1 619 ? -8.086 -4.293 -20.5 1 56 619 GLY A C 1
ATOM 4956 O O . GLY A 1 619 ? -7.254 -3.982 -19.641 1 56 619 GLY A O 1
ATOM 4957 N N . GLU A 1 620 ? -8.578 -3.283 -21.188 1 67.12 620 GLU A N 1
ATOM 4958 C CA . GLU A 1 620 ? -8.414 -1.929 -20.672 1 67.12 620 GLU A CA 1
ATOM 4959 C C . GLU A 1 620 ? -9.062 -1.785 -19.297 1 67.12 620 GLU A C 1
ATOM 4961 O O . GLU A 1 620 ? -10.273 -1.957 -19.141 1 67.12 620 GLU A O 1
ATOM 4966 N N . PRO A 1 621 ? -8.383 -1.618 -18.406 1 77.94 621 PRO A N 1
ATOM 4967 C CA . PRO A 1 621 ? -8.883 -1.459 -17.031 1 77.94 621 PRO A CA 1
ATOM 4968 C C . PRO A 1 621 ? -9.633 -0.142 -16.828 1 77.94 621 PRO A C 1
ATOM 4970 O O . PRO A 1 621 ? -9.445 0.804 -17.594 1 77.94 621 PRO A O 1
ATOM 4973 N N . ILE A 1 622 ? -10.703 -0.084 -16.156 1 85.06 622 ILE A N 1
ATOM 4974 C CA . ILE A 1 622 ? -11.492 1.095 -15.805 1 85.06 622 ILE A CA 1
ATOM 4975 C C . ILE A 1 622 ? -10.922 1.73 -14.531 1 85.06 622 ILE A C 1
ATOM 4977 O O . ILE A 1 622 ? -10.984 1.142 -13.453 1 85.06 622 ILE A O 1
ATOM 4981 N N . ARG A 1 623 ? -10.398 2.947 -14.727 1 88.5 623 ARG A N 1
ATOM 4982 C CA . ARG A 1 623 ? -9.844 3.666 -13.578 1 88.5 623 ARG A CA 1
ATOM 4983 C C . ARG A 1 623 ? -10.867 4.652 -13.016 1 88.5 623 ARG A C 1
ATOM 4985 O O . ARG A 1 623 ? -11.578 5.32 -13.766 1 88.5 623 ARG A O 1
ATOM 4992 N N . HIS A 1 624 ? -11.047 4.617 -11.703 1 90.5 624 HIS A N 1
ATOM 4993 C CA . HIS A 1 624 ? -12.008 5.48 -11.023 1 90.5 624 HIS A CA 1
ATOM 4994 C C . HIS A 1 624 ? -11.531 5.832 -9.617 1 90.5 624 HIS A C 1
ATOM 4996 O O . HIS A 1 624 ? -10.586 5.23 -9.109 1 90.5 624 HIS A O 1
ATOM 5002 N N . HIS A 1 625 ? -11.984 6.988 -9.016 1 92.06 625 HIS A N 1
ATOM 5003 C CA . HIS A 1 625 ? -11.75 7.316 -7.613 1 92.06 625 HIS A CA 1
ATOM 5004 C C . HIS A 1 625 ? -13.023 7.84 -6.957 1 92.06 625 HIS A C 1
ATOM 5006 O O . HIS A 1 625 ? -13.859 8.461 -7.617 1 92.06 625 HIS A O 1
ATOM 5012 N N . TYR A 1 626 ? -13.227 7.438 -5.777 1 93.38 626 TYR A N 1
ATOM 5013 C CA . TYR A 1 626 ? -14.383 7.871 -5.008 1 93.38 626 TYR A CA 1
ATOM 5014 C C . TYR A 1 626 ? -14.016 9 -4.051 1 93.38 626 TYR A C 1
ATOM 5016 O O . TYR A 1 626 ? -13.055 8.875 -3.279 1 93.38 626 TYR A O 1
ATOM 5024 N N . GLU A 1 627 ? -14.789 10.109 -3.936 1 90.44 627 GLU A N 1
ATOM 5025 C CA . GLU A 1 627 ? -14.461 11.281 -3.133 1 90.44 627 GLU A CA 1
ATOM 5026 C C . GLU A 1 627 ? -15.047 11.172 -1.729 1 90.44 627 GLU A C 1
ATOM 5028 O O . GLU A 1 627 ? -14.469 11.68 -0.767 1 90.44 627 GLU A O 1
ATOM 5033 N N . ASN A 1 628 ? -16.156 10.516 -1.601 1 91.69 628 ASN A N 1
ATOM 5034 C CA . ASN A 1 628 ? -16.844 10.461 -0.315 1 91.69 628 ASN A CA 1
ATOM 5035 C C . ASN A 1 628 ? -16.734 9.07 0.314 1 91.69 628 ASN A C 1
ATOM 5037 O O . ASN A 1 628 ? -16.766 8.062 -0.391 1 91.69 628 ASN A O 1
ATOM 5041 N N . PRO A 1 629 ? -16.578 9.086 1.633 1 90.5 629 PRO A N 1
ATOM 5042 C CA . PRO A 1 629 ? -16.578 7.785 2.297 1 90.5 629 PRO A CA 1
ATOM 5043 C C . PRO A 1 629 ? -17.922 7.066 2.18 1 90.5 629 PRO A C 1
ATOM 5045 O O . PRO A 1 629 ? -18.969 7.715 2.084 1 90.5 629 PRO A O 1
ATOM 5048 N N . GLY A 1 630 ? -17.922 5.727 2.084 1 90.94 630 GLY A N 1
ATOM 5049 C CA . GLY A 1 630 ? -19.109 4.91 1.966 1 90.94 630 GLY A CA 1
ATOM 5050 C C . GLY A 1 630 ? -18.859 3.574 1.297 1 90.94 630 GLY A C 1
ATOM 5051 O O . GLY A 1 630 ? -17.719 3.207 1.046 1 90.94 630 GLY A O 1
ATOM 5052 N N . ILE A 1 631 ? -19.984 2.76 1.169 1 94.12 631 ILE A N 1
ATOM 5053 C CA . ILE A 1 631 ? -19.938 1.484 0.464 1 94.12 631 ILE A CA 1
ATOM 5054 C C . ILE A 1 631 ? -20.531 1.64 -0.93 1 94.12 631 ILE A C 1
ATOM 5056 O O . ILE A 1 631 ? -21.656 2.133 -1.076 1 94.12 631 ILE A O 1
ATOM 5060 N N . TYR A 1 632 ? -19.781 1.3 -1.91 1 95.75 632 TYR A N 1
ATOM 5061 C CA . TYR A 1 632 ? -20.234 1.436 -3.293 1 95.75 632 TYR A CA 1
ATOM 5062 C C . TYR A 1 632 ? -20.406 0.071 -3.945 1 95.75 632 TYR A C 1
ATOM 5064 O O . TYR A 1 632 ? -19.516 -0.779 -3.875 1 95.75 632 TYR A O 1
ATOM 5072 N N . ARG A 1 633 ? -21.562 -0.151 -4.5 1 96.31 633 ARG A N 1
ATOM 5073 C CA . ARG A 1 633 ? -21.859 -1.371 -5.246 1 96.31 633 ARG A CA 1
ATOM 5074 C C . ARG A 1 633 ? -21.531 -1.207 -6.723 1 96.31 633 ARG A C 1
ATOM 5076 O O . ARG A 1 633 ? -22.219 -0.483 -7.445 1 96.31 633 ARG A O 1
ATOM 5083 N N . VAL A 1 634 ? -20.484 -1.882 -7.148 1 95.5 634 VAL A N 1
ATOM 5084 C CA . VAL A 1 634 ? -20.094 -1.865 -8.555 1 95.5 634 VAL A CA 1
ATOM 5085 C C . VAL A 1 634 ? -20.703 -3.066 -9.273 1 95.5 634 VAL A C 1
ATOM 5087 O O . VAL A 1 634 ? -20.547 -4.207 -8.828 1 95.5 634 VAL A O 1
ATOM 5090 N N . SER A 1 635 ? -21.422 -2.797 -10.312 1 95 635 SER A N 1
ATOM 5091 C CA . SER A 1 635 ? -22.062 -3.877 -11.055 1 95 635 SER A CA 1
ATOM 5092 C C . SER A 1 635 ? -21.797 -3.74 -12.555 1 95 635 SER A C 1
ATOM 5094 O O . SER A 1 635 ? -21.719 -2.625 -13.078 1 95 635 SER A O 1
ATOM 5096 N N . VAL A 1 636 ? -21.562 -4.875 -13.195 1 93.56 636 VAL A N 1
ATOM 5097 C CA . VAL A 1 636 ? -21.438 -4.965 -14.641 1 93.56 636 VAL A CA 1
ATOM 5098 C C . VAL A 1 636 ? -22.453 -5.98 -15.18 1 93.56 636 VAL A C 1
ATOM 5100 O O . VAL A 1 636 ? -22.516 -7.113 -14.703 1 93.56 636 VAL A O 1
ATOM 5103 N N . LYS A 1 637 ? -23.281 -5.574 -16.031 1 94.44 637 LYS A N 1
ATOM 5104 C CA . LYS A 1 637 ? -24.234 -6.453 -16.703 1 94.44 637 LYS A CA 1
ATOM 5105 C C . LYS A 1 637 ? -23.828 -6.672 -18.156 1 94.44 637 LYS A C 1
ATOM 5107 O O . LYS A 1 637 ? -23.766 -5.719 -18.938 1 94.44 637 LYS A O 1
ATOM 5112 N N . ALA A 1 638 ? -23.453 -7.902 -18.453 1 93.19 638 ALA A N 1
ATOM 5113 C CA . ALA A 1 638 ? -23.172 -8.289 -19.828 1 93.19 638 ALA A CA 1
ATOM 5114 C C . ALA A 1 638 ? -24.422 -8.867 -20.5 1 93.19 638 ALA A C 1
ATOM 5116 O O . ALA A 1 638 ? -25.031 -9.805 -19.984 1 93.19 638 ALA A O 1
ATOM 5117 N N . GLU A 1 639 ? -24.812 -8.227 -21.625 1 93.19 639 GLU A N 1
ATOM 5118 C CA . GLU A 1 639 ? -26.062 -8.648 -22.25 1 93.19 639 GLU A CA 1
ATOM 5119 C C . GLU A 1 639 ? -25.922 -8.703 -23.766 1 93.19 639 GLU A C 1
ATOM 5121 O O . GLU A 1 639 ? -25.281 -7.844 -24.375 1 93.19 639 GLU A O 1
ATOM 5126 N N . ASN A 1 640 ? -26.406 -9.812 -24.25 1 91.38 640 ASN A N 1
ATOM 5127 C CA . ASN A 1 640 ? -26.656 -9.93 -25.672 1 91.38 640 ASN A CA 1
ATOM 5128 C C . ASN A 1 640 ? -28 -10.586 -25.953 1 91.38 640 ASN A C 1
ATOM 5130 O O . ASN A 1 640 ? -28.797 -10.82 -25.047 1 91.38 640 ASN A O 1
ATOM 5134 N N . VAL A 1 641 ? -28.406 -10.953 -27.125 1 90.5 641 VAL A N 1
ATOM 5135 C CA . VAL A 1 641 ? -29.719 -11.438 -27.516 1 90.5 641 VAL A CA 1
ATOM 5136 C C . VAL A 1 641 ? -29.969 -12.82 -26.922 1 90.5 641 VAL A C 1
ATOM 5138 O O . VAL A 1 641 ? -31.094 -13.18 -26.594 1 90.5 641 VAL A O 1
ATOM 5141 N N . ALA A 1 642 ? -28.844 -13.555 -26.656 1 90.88 642 ALA A N 1
ATOM 5142 C CA . ALA A 1 642 ? -28.938 -14.93 -26.188 1 90.88 642 ALA A CA 1
ATOM 5143 C C . ALA A 1 642 ? -29.125 -14.992 -24.672 1 90.88 642 ALA A C 1
ATOM 5145 O O . ALA A 1 642 ? -29.625 -15.977 -24.141 1 90.88 642 ALA A O 1
ATOM 5146 N N . GLY A 1 643 ? -28.641 -13.992 -23.984 1 93.06 643 GLY A N 1
ATOM 5147 C CA . GLY A 1 643 ? -28.766 -14.008 -22.547 1 93.06 643 GLY A CA 1
ATOM 5148 C C . GLY A 1 643 ? -27.953 -12.93 -21.859 1 93.06 643 GLY A C 1
ATOM 5149 O O . GLY A 1 643 ? -27.547 -11.953 -22.5 1 93.06 643 GLY A O 1
ATOM 5150 N N . HIS A 1 644 ? -27.922 -13.023 -20.547 1 93.62 644 HIS A N 1
ATOM 5151 C CA . HIS A 1 644 ? -27.172 -12.023 -19.797 1 93.62 644 HIS A CA 1
ATOM 5152 C C . HIS A 1 644 ? -26.5 -12.633 -18.578 1 93.62 644 HIS A C 1
ATOM 5154 O O . HIS A 1 644 ? -26.828 -13.758 -18.172 1 93.62 644 HIS A O 1
ATOM 5160 N N . ASP A 1 645 ? -25.5 -12 -18.156 1 93.25 645 ASP A N 1
ATOM 5161 C CA . ASP A 1 645 ? -24.797 -12.32 -16.922 1 93.25 645 ASP A CA 1
ATOM 5162 C C . ASP A 1 645 ? -24.438 -11.055 -16.141 1 93.25 645 ASP A C 1
ATOM 5164 O O . ASP A 1 645 ? -24.391 -9.961 -16.719 1 93.25 645 ASP A O 1
ATOM 5168 N N . GLU A 1 646 ? -24.344 -11.219 -14.844 1 93.88 646 GLU A N 1
ATOM 5169 C CA . GLU A 1 646 ? -24.062 -10.055 -14.008 1 93.88 646 GLU A CA 1
ATOM 5170 C C . GLU A 1 646 ? -23.016 -10.367 -12.953 1 93.88 646 GLU A C 1
ATOM 5172 O O . GLU A 1 646 ? -22.953 -11.484 -12.43 1 93.88 646 GLU A O 1
ATOM 5177 N N . ALA A 1 647 ? -22.156 -9.469 -12.734 1 93.94 647 ALA A N 1
ATOM 5178 C CA . ALA A 1 647 ? -21.156 -9.555 -11.672 1 93.94 647 ALA A CA 1
ATOM 5179 C C . ALA A 1 647 ? -21.188 -8.312 -10.781 1 93.94 647 ALA A C 1
ATOM 5181 O O . ALA A 1 647 ? -21.516 -7.215 -11.25 1 93.94 647 ALA A O 1
ATOM 5182 N N . VAL A 1 648 ? -20.938 -8.484 -9.492 1 95 648 VAL A N 1
ATOM 5183 C CA . VAL A 1 648 ? -21 -7.383 -8.539 1 95 648 VAL A CA 1
ATOM 5184 C C . VAL A 1 648 ? -19.766 -7.41 -7.637 1 95 648 VAL A C 1
ATOM 5186 O O . VAL A 1 648 ? -19.281 -8.484 -7.289 1 95 648 VAL A O 1
ATOM 5189 N N . VAL A 1 649 ? -19.281 -6.25 -7.316 1 95.06 649 VAL A N 1
ATOM 5190 C CA . VAL A 1 649 ? -18.203 -6.094 -6.344 1 95.06 649 VAL A CA 1
ATOM 5191 C C . VAL A 1 649 ? -18.484 -4.883 -5.457 1 95.06 649 VAL A C 1
ATOM 5193 O O . VAL A 1 649 ? -18.969 -3.854 -5.934 1 95.06 649 VAL A O 1
ATOM 5196 N N . PHE A 1 650 ? -18.266 -5.035 -4.207 1 96.06 650 PHE A N 1
ATOM 5197 C CA . PHE A 1 650 ? -18.453 -3.924 -3.281 1 96.06 650 PHE A CA 1
ATOM 5198 C C . PHE A 1 650 ? -17.109 -3.279 -2.936 1 96.06 650 PHE A C 1
ATOM 5200 O O . PHE A 1 650 ? -16.141 -3.975 -2.621 1 96.06 650 PHE A O 1
ATOM 5207 N N . ILE A 1 651 ? -17.094 -1.985 -3.002 1 95.12 651 ILE A N 1
ATOM 5208 C CA . ILE A 1 651 ? -15.906 -1.22 -2.639 1 95.12 651 ILE A CA 1
ATOM 5209 C C . ILE A 1 651 ? -16.172 -0.437 -1.354 1 95.12 651 ILE A C 1
ATOM 5211 O O . ILE A 1 651 ? -17.203 0.231 -1.227 1 95.12 651 ILE A O 1
ATOM 5215 N N . GLN A 1 652 ? -15.289 -0.58 -0.436 1 93.19 652 GLN A N 1
ATOM 5216 C CA . GLN A 1 652 ? -15.391 0.157 0.82 1 93.19 652 GLN A CA 1
ATOM 5217 C C . GLN A 1 652 ? -14.469 1.373 0.816 1 93.19 652 GLN A C 1
ATOM 5219 O O . GLN A 1 652 ? -13.242 1.234 0.718 1 93.19 652 GLN A O 1
ATOM 5224 N N . VAL A 1 653 ? -15.062 2.572 0.904 1 92.5 653 VAL A N 1
ATOM 5225 C CA . VAL A 1 653 ? -14.281 3.805 0.972 1 92.5 653 VAL A CA 1
ATOM 5226 C C . VAL A 1 653 ? -14.344 4.379 2.387 1 92.5 653 VAL A C 1
ATOM 5228 O O . VAL A 1 653 ? -15.406 4.82 2.838 1 92.5 653 VAL A O 1
ATOM 5231 N N . ASN A 1 654 ? -13.164 4.316 3.07 1 90.25 654 ASN A N 1
ATOM 5232 C CA . ASN A 1 654 ? -13.109 4.758 4.461 1 90.25 654 ASN A CA 1
ATOM 5233 C C . ASN A 1 654 ? -12.07 5.859 4.656 1 90.25 654 ASN A C 1
ATOM 5235 O O . ASN A 1 654 ? -10.984 5.809 4.074 1 90.25 654 ASN A O 1
ATOM 5239 N N . SER A 1 655 ? -12.461 6.844 5.492 1 86.69 655 SER A N 1
ATOM 5240 C CA . SER A 1 655 ? -11.477 7.844 5.898 1 86.69 655 SER A CA 1
ATOM 5241 C C . SER A 1 655 ? -10.461 7.258 6.871 1 86.69 655 SER A C 1
ATOM 5243 O O . SER A 1 655 ? -10.82 6.5 7.773 1 86.69 655 SER A O 1
ATOM 5245 N N . PRO A 1 656 ? -9.242 7.582 6.676 1 86.62 656 PRO A N 1
ATOM 5246 C CA . PRO A 1 656 ? -8.219 7.035 7.574 1 86.62 656 PRO A CA 1
ATOM 5247 C C . PRO A 1 656 ? -8.414 7.461 9.023 1 86.62 656 PRO A C 1
ATOM 5249 O O . PRO A 1 656 ? -8.883 8.57 9.289 1 86.62 656 PRO A O 1
ATOM 5252 N N . LEU A 1 657 ? -8.062 6.5 9.922 1 87 657 LEU A N 1
ATOM 5253 C CA . LEU A 1 657 ? -8.102 6.82 11.344 1 87 657 LEU A CA 1
ATOM 5254 C C . LEU A 1 657 ? -7.074 7.895 11.688 1 87 657 LEU A C 1
ATOM 5256 O O . LEU A 1 657 ? -5.906 7.789 11.305 1 87 657 LEU A O 1
ATOM 5260 N N . GLN A 1 658 ? -7.535 8.922 12.352 1 81.44 658 GLN A N 1
ATOM 5261 C CA . GLN A 1 658 ? -6.648 10.023 12.703 1 81.44 658 GLN A CA 1
ATOM 5262 C C . GLN A 1 658 ? -6.164 9.898 14.141 1 81.44 658 GLN A C 1
ATOM 5264 O O . GLN A 1 658 ? -5.035 10.281 14.461 1 81.44 658 GLN A O 1
ATOM 5269 N N . ALA A 1 659 ? -7.066 9.383 15 1 85.5 659 ALA A N 1
ATOM 5270 C CA . ALA A 1 659 ? -6.711 9.266 16.422 1 85.5 659 ALA A CA 1
ATOM 5271 C C . ALA A 1 659 ? -7.465 8.117 17.078 1 85.5 659 ALA A C 1
ATOM 5273 O O . ALA A 1 659 ? -8.57 7.77 16.656 1 85.5 659 ALA A O 1
ATOM 5274 N N . LEU A 1 660 ? -6.812 7.488 17.969 1 90.19 660 LEU A N 1
ATOM 5275 C CA . LEU A 1 660 ? -7.383 6.453 18.828 1 90.19 660 LEU A CA 1
ATOM 5276 C C . LEU A 1 660 ? -7.004 6.68 20.281 1 90.19 660 LEU A C 1
ATOM 5278 O O . LEU A 1 660 ? -5.824 6.84 20.609 1 90.19 660 LEU A O 1
ATOM 5282 N N . ASN A 1 661 ? -8.023 6.828 21.141 1 89.81 661 ASN A N 1
ATOM 5283 C CA . ASN A 1 661 ? -7.793 7.008 22.562 1 89.81 661 ASN A CA 1
ATOM 5284 C C . ASN A 1 661 ? -8.5 5.934 23.391 1 89.81 661 ASN A C 1
ATOM 5286 O O . ASN A 1 661 ? -9.711 5.754 23.281 1 89.81 661 ASN A O 1
ATOM 5290 N N . LEU A 1 662 ? -7.715 5.262 24.094 1 94.12 662 LEU A N 1
ATOM 5291 C CA . LEU A 1 662 ? -8.273 4.289 25.031 1 94.12 662 LEU A CA 1
ATOM 5292 C C . LEU A 1 662 ? -8.688 4.965 26.328 1 94.12 662 LEU A C 1
ATOM 5294 O O . LEU A 1 662 ? -7.863 5.594 27 1 94.12 662 LEU A O 1
ATOM 5298 N N . GLU A 1 663 ? -9.969 4.902 26.641 1 91.44 663 GLU A N 1
ATOM 5299 C CA . GLU A 1 663 ? -10.484 5.441 27.891 1 91.44 663 GLU A CA 1
ATOM 5300 C C . GLU A 1 663 ? -10.766 4.328 28.891 1 91.44 663 GLU A C 1
ATOM 5302 O O . GLU A 1 663 ? -11.602 3.453 28.641 1 91.44 663 GLU A O 1
ATOM 5307 N N . VAL A 1 664 ? -10.047 4.379 29.938 1 92.19 664 VAL A N 1
ATOM 5308 C CA . VAL A 1 664 ? -10.234 3.418 31.016 1 92.19 664 VAL A CA 1
ATOM 5309 C C . VAL A 1 664 ? -9.859 4.059 32.344 1 92.19 664 VAL A C 1
ATOM 5311 O O . VAL A 1 664 ? -9.008 4.953 32.406 1 92.19 664 VAL A O 1
ATOM 5314 N N . VAL A 1 665 ? -10.609 3.656 33.375 1 89.81 665 VAL A N 1
ATOM 5315 C CA . VAL A 1 665 ? -10.273 4.129 34.719 1 89.81 665 VAL A CA 1
ATOM 5316 C C . VAL A 1 665 ? -8.898 3.59 35.125 1 89.81 665 VAL A C 1
ATOM 5318 O O . VAL A 1 665 ? -8.625 2.398 34.969 1 89.81 665 VAL A O 1
ATOM 5321 N N . PRO A 1 666 ? -8.031 4.434 35.625 1 91.06 666 PRO A N 1
ATOM 5322 C CA . PRO A 1 666 ? -6.656 4.008 35.906 1 91.06 666 PRO A CA 1
ATOM 5323 C C . PRO A 1 666 ? -6.562 3.104 37.125 1 91.06 666 PRO A C 1
ATOM 5325 O O . PRO A 1 666 ? -5.578 2.377 37.312 1 91.06 666 PRO A O 1
ATOM 5328 N N . VAL A 1 667 ? -7.488 3.172 38.031 1 91.5 667 VAL A N 1
ATOM 5329 C CA . VAL A 1 667 ? -7.469 2.369 39.25 1 91.5 667 VAL A CA 1
ATOM 5330 C C . VAL A 1 667 ? -8.781 1.604 39.375 1 91.5 667 VAL A C 1
ATOM 5332 O O . VAL A 1 667 ? -9.859 2.191 39.281 1 91.5 667 VAL A O 1
ATOM 5335 N N . VAL A 1 668 ? -8.609 0.271 39.594 1 91.75 668 VAL A N 1
ATOM 5336 C CA . VAL A 1 668 ? -9.797 -0.576 39.688 1 91.75 668 VAL A CA 1
ATOM 5337 C C . VAL A 1 668 ? -9.609 -1.585 40.812 1 91.75 668 VAL A C 1
ATOM 5339 O O . VAL A 1 668 ? -8.477 -1.902 41.219 1 91.75 668 VAL A O 1
ATOM 5342 N N . GLY A 1 669 ? -10.781 -1.978 41.375 1 90.75 669 GLY A N 1
ATOM 5343 C CA . GLY A 1 669 ? -10.742 -3.045 42.344 1 90.75 669 GLY A CA 1
ATOM 5344 C C . GLY A 1 669 ? -10.695 -4.43 41.719 1 90.75 669 GLY A C 1
ATOM 5345 O O . GLY A 1 669 ? -11.148 -4.625 40.594 1 90.75 669 GLY A O 1
ATOM 5346 N N . ARG A 1 670 ? -10.172 -5.316 42.562 1 91.69 670 ARG A N 1
ATOM 5347 C CA . ARG A 1 670 ? -10.125 -6.695 42.062 1 91.69 670 ARG A CA 1
ATOM 5348 C C . ARG A 1 670 ? -11.523 -7.211 41.75 1 91.69 670 ARG A C 1
ATOM 5350 O O . ARG A 1 670 ? -12.445 -7.07 42.562 1 91.69 670 ARG A O 1
ATOM 5357 N N . ASN A 1 671 ? -11.789 -7.766 40.531 1 91.44 671 ASN A N 1
ATOM 5358 C CA . ASN A 1 671 ? -13.016 -8.375 40.031 1 91.44 671 ASN A CA 1
ATOM 5359 C C . ASN A 1 671 ? -14.125 -7.344 39.844 1 91.44 671 ASN A C 1
ATOM 5361 O O . ASN A 1 671 ? -15.312 -7.691 39.844 1 91.44 671 ASN A O 1
ATOM 5365 N N . GLN A 1 672 ? -13.672 -6.141 39.875 1 91.94 672 GLN A N 1
ATOM 5366 C CA . GLN A 1 672 ? -14.625 -5.082 39.562 1 91.94 672 GLN A CA 1
ATOM 5367 C C . GLN A 1 672 ? -14.844 -4.973 38.062 1 91.94 672 GLN A C 1
ATOM 5369 O O . GLN A 1 672 ? -13.891 -5.094 37.281 1 91.94 672 GLN A O 1
ATOM 5374 N N . GLU A 1 673 ? -16.047 -4.805 37.688 1 93 673 GLU A N 1
ATOM 5375 C CA . GLU A 1 673 ? -16.359 -4.648 36.281 1 93 673 GLU A CA 1
ATOM 5376 C C . GLU A 1 673 ? -15.875 -3.297 35.75 1 93 673 GLU A C 1
ATOM 5378 O O . GLU A 1 673 ? -16.125 -2.264 36.375 1 93 673 GLU A O 1
ATOM 5383 N N . VAL A 1 674 ? -15.109 -3.393 34.719 1 93.12 674 VAL A N 1
ATOM 5384 C CA . VAL A 1 674 ? -14.57 -2.172 34.125 1 93.12 674 VAL A CA 1
ATOM 5385 C C . VAL A 1 674 ? -14.922 -2.113 32.625 1 93.12 674 VAL A C 1
ATOM 5387 O O . VAL A 1 674 ? -14.969 -3.145 31.953 1 93.12 674 VAL A O 1
ATOM 5390 N N . ASN A 1 675 ? -15.234 -0.924 32.25 1 93.69 675 ASN A N 1
ATOM 5391 C CA . ASN A 1 675 ? -15.508 -0.686 30.844 1 93.69 675 ASN A CA 1
ATOM 5392 C C . ASN A 1 675 ? -14.297 -0.078 30.125 1 93.69 675 ASN A C 1
ATOM 5394 O O . ASN A 1 675 ? -13.805 0.982 30.531 1 93.69 675 ASN A O 1
ATOM 5398 N N . LEU A 1 676 ? -13.773 -0.811 29.156 1 95.62 676 LEU A N 1
ATOM 5399 C CA . LEU A 1 676 ? -12.758 -0.272 28.266 1 95.62 676 LEU A CA 1
ATOM 5400 C C . LEU A 1 676 ? -13.391 0.332 27.016 1 95.62 676 LEU A C 1
ATOM 5402 O O . LEU A 1 676 ? -14.164 -0.337 26.328 1 95.62 676 LEU A O 1
ATOM 5406 N N . THR A 1 677 ? -13.18 1.579 26.766 1 93.81 677 THR A N 1
ATOM 5407 C CA . THR A 1 677 ? -13.805 2.238 25.625 1 93.81 677 THR A CA 1
ATOM 5408 C C . THR A 1 677 ? -12.742 2.834 24.703 1 93.81 677 THR A C 1
ATOM 5410 O O . THR A 1 677 ? -11.844 3.551 25.156 1 93.81 677 THR A O 1
ATOM 5413 N N . ALA A 1 678 ? -12.789 2.488 23.469 1 93.56 678 ALA A N 1
ATOM 5414 C CA . ALA A 1 678 ? -11.914 3.068 22.453 1 93.56 678 ALA A CA 1
ATOM 5415 C C . ALA A 1 678 ? -12.625 4.191 21.703 1 93.56 678 ALA A C 1
ATOM 5417 O O . ALA A 1 678 ? -13.695 3.984 21.125 1 93.56 678 ALA A O 1
ATOM 5418 N N . ILE A 1 679 ? -12.086 5.301 21.734 1 89.38 679 ILE A N 1
ATOM 5419 C CA . ILE A 1 679 ? -12.633 6.441 21 1 89.38 679 ILE A CA 1
ATOM 5420 C C . ILE A 1 679 ? -11.781 6.715 19.766 1 89.38 679 ILE A C 1
ATOM 5422 O O . ILE A 1 679 ? -10.578 6.953 19.875 1 89.38 679 ILE A O 1
ATOM 5426 N N . ILE A 1 680 ? -12.422 6.66 18.656 1 89.5 680 ILE A N 1
ATOM 5427 C CA . ILE A 1 680 ? -11.688 6.84 17.406 1 89.5 680 ILE A CA 1
ATOM 5428 C C . ILE A 1 680 ? -12.148 8.117 16.719 1 89.5 680 ILE A C 1
ATOM 5430 O O . ILE A 1 680 ? -13.273 8.578 16.922 1 89.5 680 ILE A O 1
ATOM 5434 N N . LEU A 1 681 ? -11.289 8.75 16.016 1 84.31 681 LEU A N 1
ATOM 5435 C CA . LEU A 1 681 ? -11.578 9.883 15.141 1 84.31 681 LEU A CA 1
ATOM 5436 C C . LEU A 1 681 ? -11.117 9.594 13.711 1 84.31 681 LEU A C 1
ATOM 5438 O O . LEU A 1 681 ? -9.953 9.281 13.477 1 84.31 681 LEU A O 1
ATOM 5442 N N . PRO A 1 682 ? -11.992 9.859 12.758 1 82.81 682 PRO A N 1
ATOM 5443 C CA . PRO A 1 682 ? -13.414 10.188 12.805 1 82.81 682 PRO A CA 1
ATOM 5444 C C . PRO A 1 682 ? -14.273 9.047 13.359 1 82.81 682 PRO A C 1
ATOM 5446 O O . PRO A 1 682 ? -13.82 7.902 13.414 1 82.81 682 PRO A O 1
ATOM 5449 N N . LYS A 1 683 ? -15.406 9.477 13.758 1 80.19 683 LYS A N 1
ATOM 5450 C CA . LYS A 1 683 ? -16.312 8.477 14.328 1 80.19 683 LYS A CA 1
ATOM 5451 C C . LYS A 1 683 ? -16.875 7.574 13.234 1 80.19 683 LYS A C 1
ATOM 5453 O O . LYS A 1 683 ? -17.641 8.039 12.375 1 80.19 683 LYS A O 1
ATOM 5458 N N . ASN A 1 684 ? -16.344 6.406 12.984 1 73.19 684 ASN A N 1
ATOM 5459 C CA . ASN A 1 684 ? -16.844 5.402 12.047 1 73.19 684 ASN A CA 1
ATOM 5460 C C . ASN A 1 684 ? -16.875 4.012 12.68 1 73.19 684 ASN A C 1
ATOM 5462 O O . ASN A 1 684 ? -16.125 3.125 12.266 1 73.19 684 ASN A O 1
ATOM 5466 N N . PRO A 1 685 ? -17.812 3.867 13.5 1 66.12 685 PRO A N 1
ATOM 5467 C CA . PRO A 1 685 ? -17.766 2.615 14.258 1 66.12 685 PRO A CA 1
ATOM 5468 C C . PRO A 1 685 ? -18.281 1.421 13.461 1 66.12 685 PRO A C 1
ATOM 5470 O O . PRO A 1 685 ? -17.906 0.278 13.742 1 66.12 685 PRO A O 1
ATOM 5473 N N . ASN A 1 686 ? -18.969 1.681 12.406 1 77.69 686 ASN A N 1
ATOM 5474 C CA . ASN A 1 686 ? -19.625 0.55 11.773 1 77.69 686 ASN A CA 1
ATOM 5475 C C . ASN A 1 686 ? -18.656 -0.289 10.953 1 77.69 686 ASN A C 1
ATOM 5477 O O . ASN A 1 686 ? -18.922 -1.46 10.68 1 77.69 686 ASN A O 1
ATOM 5481 N N . LEU A 1 687 ? -17.562 0.191 10.617 1 85.88 687 LEU A N 1
ATOM 5482 C CA . LEU A 1 687 ? -16.641 -0.58 9.789 1 85.88 687 LEU A CA 1
ATOM 5483 C C . LEU A 1 687 ? -15.273 -0.712 10.461 1 85.88 687 LEU A C 1
ATOM 5485 O O . LEU A 1 687 ? -14.281 -1.026 9.805 1 85.88 687 LEU A O 1
ATOM 5489 N N . THR A 1 688 ? -15.336 -0.487 11.836 1 91.88 688 THR A N 1
ATOM 5490 C CA . THR A 1 688 ? -14.078 -0.56 12.562 1 91.88 688 THR A CA 1
ATOM 5491 C C . THR A 1 688 ? -14.016 -1.818 13.422 1 91.88 688 THR A C 1
ATOM 5493 O O . THR A 1 688 ? -15.016 -2.193 14.047 1 91.88 688 THR A O 1
ATOM 5496 N N . VAL A 1 689 ? -12.945 -2.49 13.367 1 92.31 689 VAL A N 1
ATOM 5497 C CA . VAL A 1 689 ? -12.703 -3.666 14.195 1 92.31 689 VAL A CA 1
ATOM 5498 C C . VAL A 1 689 ? -11.703 -3.328 15.297 1 92.31 689 VAL A C 1
ATOM 5500 O O . VAL A 1 689 ? -10.719 -2.621 15.055 1 92.31 689 VAL A O 1
ATOM 5503 N N . PHE A 1 690 ? -11.969 -3.814 16.484 1 95 690 PHE A N 1
ATOM 5504 C CA . PHE A 1 690 ? -11.109 -3.512 17.625 1 95 690 PHE A CA 1
ATOM 5505 C C . PHE A 1 690 ? -10.43 -4.773 18.141 1 95 690 PHE A C 1
ATOM 5507 O O . PHE A 1 690 ? -11.094 -5.785 18.375 1 95 690 PHE A O 1
ATOM 5514 N N . TYR A 1 691 ? -9.125 -4.719 18.203 1 94.44 691 TYR A N 1
ATOM 5515 C CA . TYR A 1 691 ? -8.305 -5.773 18.797 1 94.44 691 TYR A CA 1
ATOM 5516 C C . TYR A 1 691 ? -7.855 -5.402 20.203 1 94.44 691 TYR A C 1
ATOM 5518 O O . TYR A 1 691 ? -7.207 -4.375 20.406 1 94.44 691 TYR A O 1
ATOM 5526 N N . TRP A 1 692 ? -8.172 -6.227 21.203 1 96.06 692 TRP A N 1
ATOM 5527 C CA . TRP A 1 692 ? -7.84 -5.938 22.594 1 96.06 692 TRP A CA 1
ATOM 5528 C C . TRP A 1 692 ? -6.793 -6.914 23.109 1 96.06 692 TRP A C 1
ATOM 5530 O O . TRP A 1 692 ? -6.945 -8.133 22.984 1 96.06 692 TRP A O 1
ATOM 5540 N N . TRP A 1 693 ? -5.719 -6.414 23.562 1 96.06 693 TRP A N 1
ATOM 5541 C CA . TRP A 1 693 ? -4.73 -7.195 24.297 1 96.06 693 TRP A CA 1
ATOM 5542 C C . TRP A 1 693 ? -4.754 -6.84 25.781 1 96.06 693 TRP A C 1
ATOM 5544 O O . TRP A 1 693 ? -4.598 -5.672 26.156 1 96.06 693 TRP A O 1
ATOM 5554 N N . ILE A 1 694 ? -4.934 -7.84 26.609 1 94.44 694 ILE A N 1
ATOM 5555 C CA . ILE A 1 694 ? -4.977 -7.652 28.062 1 94.44 694 ILE A CA 1
ATOM 5556 C C . ILE A 1 694 ? -3.783 -8.359 28.703 1 94.44 694 ILE A C 1
ATOM 5558 O O . ILE A 1 694 ? -3.646 -9.578 28.594 1 94.44 694 ILE A O 1
ATOM 5562 N N . GLY A 1 695 ? -2.955 -7.629 29.25 1 91.5 695 GLY A N 1
ATOM 5563 C CA . GLY A 1 695 ? -1.81 -8.203 29.953 1 91.5 695 GLY A CA 1
ATOM 5564 C C . GLY A 1 695 ? -0.764 -8.766 29 1 91.5 695 GLY A C 1
ATOM 5565 O O . GLY A 1 695 ? -0.336 -8.086 28.062 1 91.5 695 GLY A O 1
ATOM 5566 N N . ASN A 1 696 ? -0.387 -9.953 29.25 1 86.94 696 ASN A N 1
ATOM 5567 C CA . ASN A 1 696 ? 0.714 -10.531 28.5 1 86.94 696 ASN A CA 1
ATOM 5568 C C . ASN A 1 696 ? 0.217 -11.547 27.469 1 86.94 696 ASN A C 1
ATOM 5570 O O . ASN A 1 696 ? 1.01 -12.297 26.891 1 86.94 696 ASN A O 1
ATOM 5574 N N . ASN A 1 697 ? -1.072 -11.469 27.266 1 89.06 697 ASN A N 1
ATOM 5575 C CA . ASN A 1 697 ? -1.631 -12.359 26.25 1 89.06 697 ASN A CA 1
ATOM 5576 C C . ASN A 1 697 ? -1.335 -11.859 24.844 1 89.06 697 ASN A C 1
ATOM 5578 O O . ASN A 1 697 ? -1.573 -10.688 24.531 1 89.06 697 ASN A O 1
ATOM 5582 N N . LEU A 1 698 ? -0.826 -12.703 24.031 1 91 698 LEU A N 1
ATOM 5583 C CA . LEU A 1 698 ? -0.473 -12.32 22.672 1 91 698 LEU A CA 1
ATOM 5584 C C . LEU A 1 698 ? -1.69 -12.391 21.766 1 91 698 LEU A C 1
ATOM 5586 O O . LEU A 1 698 ? -1.705 -11.766 20.688 1 91 698 LEU A O 1
ATOM 5590 N N . GLN A 1 699 ? -2.678 -13.234 22.156 1 90.25 699 GLN A N 1
ATOM 5591 C CA . GLN A 1 699 ? -3.865 -13.344 21.312 1 90.25 699 GLN A CA 1
ATOM 5592 C C . GLN A 1 699 ? -4.891 -12.273 21.672 1 90.25 699 GLN A C 1
ATOM 5594 O O . GLN A 1 699 ? -5.344 -12.195 22.812 1 90.25 699 GLN A O 1
ATOM 5599 N N . PRO A 1 700 ? -5.23 -11.5 20.719 1 92.94 700 PRO A N 1
ATOM 5600 C CA . PRO A 1 700 ? -6.184 -10.422 21.016 1 92.94 700 PRO A CA 1
ATOM 5601 C C . PRO A 1 700 ? -7.629 -10.906 21.031 1 92.94 700 PRO A C 1
ATOM 5603 O O . PRO A 1 700 ? -7.934 -11.984 20.5 1 92.94 700 PRO A O 1
ATOM 5606 N N . LEU A 1 701 ? -8.461 -10.172 21.688 1 92.94 701 LEU A N 1
ATOM 5607 C CA . LEU A 1 701 ? -9.914 -10.305 21.594 1 92.94 701 LEU A CA 1
ATOM 5608 C C . LEU A 1 701 ? -10.484 -9.312 20.578 1 92.94 701 LEU A C 1
ATOM 5610 O O . LEU A 1 701 ? -10.234 -8.109 20.672 1 92.94 701 LEU A O 1
ATOM 5614 N N . LEU A 1 702 ? -11.172 -9.859 19.641 1 92.12 702 LEU A N 1
ATOM 5615 C CA . LEU A 1 702 ? -11.719 -9 18.594 1 92.12 702 LEU A CA 1
ATOM 5616 C C . LEU A 1 702 ? -13.164 -8.625 18.922 1 92.12 702 LEU A C 1
ATOM 5618 O O . LEU A 1 702 ? -13.953 -9.469 19.359 1 92.12 702 LEU A O 1
ATOM 5622 N N . THR A 1 703 ? -13.492 -7.367 18.812 1 92.88 703 THR A N 1
ATOM 5623 C CA . THR A 1 703 ? -14.859 -6.887 18.953 1 92.88 703 THR A CA 1
ATOM 5624 C C . THR A 1 703 ? -15.234 -5.945 17.812 1 92.88 703 THR A C 1
ATOM 5626 O O . THR A 1 703 ? -14.359 -5.352 17.188 1 92.88 703 THR A O 1
ATOM 5629 N N . LEU A 1 704 ? -16.531 -5.871 17.5 1 91.81 704 LEU A N 1
ATOM 5630 C CA . LEU A 1 704 ? -17.031 -4.922 16.516 1 91.81 704 LEU A CA 1
ATOM 5631 C C . LEU A 1 704 ? -17.547 -3.656 17.188 1 91.81 704 LEU A C 1
ATOM 5633 O O . LEU A 1 704 ? -17.719 -2.621 16.547 1 91.81 704 LEU A O 1
ATOM 5637 N N . GLU A 1 705 ? -17.734 -3.818 18.531 1 91.19 705 GLU A N 1
ATOM 5638 C CA . GLU A 1 705 ? -18.078 -2.656 19.328 1 91.19 705 GLU A CA 1
ATOM 5639 C C . GLU A 1 705 ? -16.844 -1.944 19.859 1 91.19 705 GLU A C 1
ATOM 5641 O O . GLU A 1 705 ? -15.812 -2.576 20.094 1 91.19 705 GLU A O 1
ATOM 5646 N N . SER A 1 706 ? -16.953 -0.676 20.047 1 92.56 706 SER A N 1
ATOM 5647 C CA . SER A 1 706 ? -15.812 0.119 20.453 1 92.56 706 SER A CA 1
ATOM 5648 C C . SER A 1 706 ? -15.547 -0.023 21.953 1 92.56 706 SER A C 1
ATOM 5650 O O . SER A 1 706 ? -14.734 0.709 22.516 1 92.56 706 SER A O 1
ATOM 5652 N N . PHE A 1 707 ? -16.312 -0.951 22.625 1 93.62 707 PHE A N 1
ATOM 5653 C CA . PHE A 1 707 ? -16.094 -1.113 24.062 1 93.62 707 PHE A CA 1
ATOM 5654 C C . PHE A 1 707 ? -15.984 -2.588 24.422 1 93.62 707 PHE A C 1
ATOM 5656 O O . PHE A 1 707 ? -16.375 -3.459 23.656 1 93.62 707 PHE A O 1
ATOM 5663 N N . LEU A 1 708 ? -15.32 -2.871 25.469 1 94.56 708 LEU A N 1
ATOM 5664 C CA . LEU A 1 708 ? -15.141 -4.203 26.047 1 94.56 708 LEU A CA 1
ATOM 5665 C C . LEU A 1 708 ? -15.312 -4.18 27.562 1 94.56 708 LEU A C 1
ATOM 5667 O O . LEU A 1 708 ? -14.664 -3.383 28.25 1 94.56 708 LEU A O 1
ATOM 5671 N N . VAL A 1 709 ? -16.297 -4.977 28.062 1 95.56 709 VAL A N 1
ATOM 5672 C CA . VAL A 1 709 ? -16.516 -5.074 29.516 1 95.56 709 VAL A CA 1
ATOM 5673 C C . VAL A 1 709 ? -15.781 -6.297 30.062 1 95.56 709 VAL A C 1
ATOM 5675 O O . VAL A 1 709 ? -15.953 -7.406 29.562 1 95.56 709 VAL A O 1
ATOM 5678 N N . MET A 1 710 ? -14.977 -5.984 31.047 1 93.5 710 MET A N 1
ATOM 5679 C CA . MET A 1 710 ? -14.234 -7.121 31.578 1 93.5 710 MET A CA 1
ATOM 5680 C C . MET A 1 710 ? -13.938 -6.926 33.062 1 93.5 710 MET A C 1
ATOM 5682 O O . MET A 1 710 ? -14.266 -5.887 33.625 1 93.5 710 MET A O 1
ATOM 5686 N N . LYS A 1 711 ? -13.398 -7.992 33.688 1 94.69 711 LYS A N 1
ATOM 5687 C CA . LYS A 1 711 ? -12.961 -8 35.094 1 94.69 711 LYS A CA 1
ATOM 5688 C C . LYS A 1 711 ? -11.516 -8.469 35.219 1 94.69 711 LYS A C 1
ATOM 5690 O O . LYS A 1 711 ? -11.078 -9.344 34.438 1 94.69 711 LYS A O 1
ATOM 5695 N N . PHE A 1 712 ? -10.867 -7.734 36.094 1 93.75 712 PHE A N 1
ATOM 5696 C CA . PHE A 1 712 ? -9.492 -8.148 36.344 1 93.75 712 PHE A CA 1
ATOM 5697 C C . PHE A 1 712 ? -9.406 -9.047 37.562 1 93.75 712 PHE A C 1
ATOM 5699 O O . PHE A 1 712 ? -9.773 -8.648 38.656 1 93.75 712 PHE A O 1
ATOM 5706 N N . ALA A 1 713 ? -8.859 -10.242 37.438 1 90.56 713 ALA A N 1
ATOM 5707 C CA . ALA A 1 713 ? -8.836 -11.227 38.5 1 90.56 713 ALA A CA 1
ATOM 5708 C C . ALA A 1 713 ? -7.57 -11.086 39.344 1 90.56 713 ALA A C 1
ATOM 5710 O O . ALA A 1 713 ? -7.543 -11.5 40.5 1 90.56 713 ALA A O 1
ATOM 5711 N N . GLU A 1 714 ? -6.559 -10.539 38.844 1 90.5 714 GLU A N 1
ATOM 5712 C CA . GLU A 1 714 ? -5.285 -10.445 39.531 1 90.5 714 GLU A CA 1
ATOM 5713 C C . GLU A 1 714 ? -4.934 -8.992 39.844 1 90.5 714 GLU A C 1
ATOM 5715 O O . GLU A 1 714 ? -5.27 -8.086 39.094 1 90.5 714 GLU A O 1
ATOM 5720 N N . THR A 1 715 ? -4.285 -8.836 41.062 1 90.38 715 THR A N 1
ATOM 5721 C CA . THR A 1 715 ? -3.826 -7.508 41.438 1 90.38 715 THR A CA 1
ATOM 5722 C C . THR A 1 715 ? -2.506 -7.176 40.75 1 90.38 715 THR A C 1
ATOM 5724 O O . THR A 1 715 ? -1.773 -8.07 40.312 1 90.38 715 THR A O 1
ATOM 5727 N N . GLY A 1 716 ? -2.283 -5.906 40.531 1 90.31 716 GLY A N 1
ATOM 5728 C CA . GLY A 1 716 ? -1.063 -5.453 39.875 1 90.31 716 GLY A CA 1
ATOM 5729 C C . GLY A 1 716 ? -1.317 -4.488 38.75 1 90.31 716 GLY A C 1
ATOM 5730 O O . GLY A 1 716 ? -2.416 -3.943 38.625 1 90.31 716 GLY A O 1
ATOM 5731 N N . ASP A 1 717 ? -0.207 -4.156 38.094 1 92.38 717 ASP A N 1
ATOM 5732 C CA . ASP A 1 717 ? -0.293 -3.283 36.906 1 92.38 717 ASP A CA 1
ATOM 5733 C C . ASP A 1 717 ? -0.532 -4.09 35.656 1 92.38 717 ASP A C 1
ATOM 5735 O O . ASP A 1 717 ? 0.285 -4.938 35.281 1 92.38 717 ASP A O 1
ATOM 5739 N N . ILE A 1 718 ? -1.688 -3.889 35.094 1 94.5 718 ILE A N 1
ATOM 5740 C CA . ILE A 1 718 ? -2.051 -4.617 33.875 1 94.5 718 ILE A CA 1
ATOM 5741 C C . ILE A 1 718 ? -2.125 -3.65 32.719 1 94.5 718 ILE A C 1
ATOM 5743 O O . ILE A 1 718 ? -2.877 -2.672 32.75 1 94.5 718 ILE A O 1
ATOM 5747 N N . ARG A 1 719 ? -1.368 -3.918 31.734 1 94.94 719 ARG A N 1
ATOM 5748 C CA . ARG A 1 719 ? -1.4 -3.092 30.531 1 94.94 719 ARG A CA 1
ATOM 5749 C C . ARG A 1 719 ? -2.529 -3.523 29.609 1 94.94 719 ARG A C 1
ATOM 5751 O O . ARG A 1 719 ? -2.721 -4.715 29.359 1 94.94 719 ARG A O 1
ATOM 5758 N N . VAL A 1 720 ? -3.283 -2.604 29.172 1 95.81 720 VAL A N 1
ATOM 5759 C CA . VAL A 1 720 ? -4.355 -2.828 28.219 1 95.81 720 VAL A CA 1
ATOM 5760 C C . VAL A 1 720 ? -4.051 -2.08 26.922 1 95.81 720 VAL A C 1
ATOM 5762 O O . VAL A 1 720 ? -3.746 -0.885 26.938 1 95.81 720 VAL A O 1
ATOM 5765 N N . THR A 1 721 ? -4.035 -2.828 25.844 1 96.31 721 THR A N 1
ATOM 5766 C CA . THR A 1 721 ? -3.762 -2.234 24.531 1 96.31 721 THR A CA 1
ATOM 5767 C C . THR A 1 721 ? -4.922 -2.482 23.578 1 96.31 721 THR A C 1
ATOM 5769 O O . THR A 1 721 ? -5.508 -3.566 23.562 1 96.31 721 THR A O 1
ATOM 5772 N N . VAL A 1 722 ? -5.312 -1.468 22.828 1 96.62 722 VAL A N 1
ATOM 5773 C CA . VAL A 1 722 ? -6.359 -1.618 21.828 1 96.62 722 VAL A CA 1
ATOM 5774 C C . VAL A 1 722 ? -5.855 -1.137 20.469 1 96.62 722 VAL A C 1
ATOM 5776 O O . VAL A 1 722 ? -5.129 -0.143 20.391 1 96.62 722 VAL A O 1
ATOM 5779 N N . GLN A 1 723 ? -6.07 -1.908 19.5 1 95.38 723 GLN A N 1
ATOM 5780 C CA . GLN A 1 723 ? -5.832 -1.511 18.125 1 95.38 723 GLN A CA 1
ATOM 5781 C C . GLN A 1 723 ? -7.141 -1.389 17.344 1 95.38 723 GLN A C 1
ATOM 5783 O O . GLN A 1 723 ? -8.031 -2.232 17.484 1 95.38 723 GLN A O 1
ATOM 5788 N N . ALA A 1 724 ? -7.312 -0.313 16.719 1 93.75 724 ALA A N 1
ATOM 5789 C CA . ALA A 1 724 ? -8.469 -0.11 15.852 1 93.75 724 ALA A CA 1
ATOM 5790 C C . ALA A 1 724 ? -8.078 -0.195 14.375 1 93.75 724 ALA A C 1
ATOM 5792 O O . ALA A 1 724 ? -7.078 0.396 13.961 1 93.75 724 ALA A O 1
ATOM 5793 N N . SER A 1 725 ? -8.836 -1.023 13.695 1 92.12 725 SER A N 1
ATOM 5794 C CA . SER A 1 725 ? -8.57 -1.186 12.266 1 92.12 725 SER A CA 1
ATOM 5795 C C . SER A 1 725 ? -9.781 -0.786 11.43 1 92.12 725 SER A C 1
ATOM 5797 O O . SER A 1 725 ? -10.891 -1.296 11.641 1 92.12 725 SER A O 1
ATOM 5799 N N . CYS A 1 726 ? -9.602 0.141 10.586 1 89.88 726 CYS A N 1
ATOM 5800 C CA . CYS A 1 726 ? -10.617 0.583 9.641 1 89.88 726 CYS A CA 1
ATOM 5801 C C . CYS A 1 726 ? -10.039 0.711 8.234 1 89.88 726 CYS A C 1
ATOM 5803 O O . CYS A 1 726 ? -9.266 1.628 7.957 1 89.88 726 CYS A O 1
ATOM 5805 N N . GLY A 1 727 ? -10.422 -0.22 7.398 1 83.81 727 GLY A N 1
ATOM 5806 C CA . GLY A 1 727 ? -9.82 -0.234 6.074 1 83.81 727 GLY A CA 1
ATOM 5807 C C . GLY A 1 727 ? -8.336 -0.547 6.098 1 83.81 727 GLY A C 1
ATOM 5808 O O . GLY A 1 727 ? -7.922 -1.564 6.656 1 83.81 727 GLY A O 1
ATOM 5809 N N . SER A 1 728 ? -7.582 0.425 5.555 1 81.25 728 SER A N 1
ATOM 5810 C CA . SER A 1 728 ? -6.141 0.21 5.512 1 81.25 728 SER A CA 1
ATOM 5811 C C . SER A 1 728 ? -5.438 0.944 6.648 1 81.25 728 SER A C 1
ATOM 5813 O O . SER A 1 728 ? -4.219 0.839 6.805 1 81.25 728 SER A O 1
ATOM 5815 N N . SER A 1 729 ? -6.176 1.57 7.469 1 86.69 729 SER A N 1
ATOM 5816 C CA . SER A 1 729 ? -5.598 2.357 8.555 1 86.69 729 SER A CA 1
ATOM 5817 C C . SER A 1 729 ? -5.707 1.623 9.891 1 86.69 729 SER A C 1
ATOM 5819 O O . SER A 1 729 ? -6.73 0.998 10.18 1 86.69 729 SER A O 1
ATOM 5821 N N . MET A 1 730 ? -4.645 1.602 10.602 1 91.12 730 MET A N 1
ATOM 5822 C CA . MET A 1 730 ? -4.621 0.966 11.922 1 91.12 730 MET A CA 1
ATOM 5823 C C . MET A 1 730 ? -3.904 1.85 12.938 1 91.12 730 MET A C 1
ATOM 5825 O O . MET A 1 730 ? -2.859 2.43 12.633 1 91.12 730 MET A O 1
ATOM 5829 N N . LEU A 1 731 ? -4.531 2.057 14.094 1 91.31 731 LEU A N 1
ATOM 5830 C CA . LEU A 1 731 ? -3.934 2.809 15.188 1 91.31 731 LEU A CA 1
ATOM 5831 C C . LEU A 1 731 ? -3.982 2.008 16.484 1 91.31 731 LEU A C 1
ATOM 5833 O O . LEU A 1 731 ? -4.781 1.077 16.609 1 91.31 731 LEU A O 1
ATOM 5837 N N . GLN A 1 732 ? -3.105 2.371 17.359 1 94.25 732 GLN A N 1
ATOM 5838 C CA . GLN A 1 732 ? -3.061 1.668 18.625 1 94.25 732 GLN A CA 1
ATOM 5839 C C . GLN A 1 732 ? -2.92 2.648 19.797 1 94.25 732 GLN A C 1
ATOM 5841 O O . GLN A 1 732 ? -2.375 3.74 19.625 1 94.25 732 GLN A O 1
ATOM 5846 N N . ASP A 1 733 ? -3.494 2.324 20.859 1 93.5 733 ASP A N 1
ATOM 5847 C CA . ASP A 1 733 ? -3.287 3.027 22.125 1 93.5 733 ASP A CA 1
ATOM 5848 C C . ASP A 1 733 ? -3.174 2.045 23.281 1 93.5 733 ASP A C 1
ATOM 5850 O O . ASP A 1 733 ? -3.711 0.938 23.234 1 93.5 733 ASP A O 1
ATOM 5854 N N . SER A 1 734 ? -2.361 2.389 24.234 1 94.38 734 SER A N 1
ATOM 5855 C CA . SER A 1 734 ? -2.111 1.515 25.375 1 94.38 734 SER A CA 1
ATOM 5856 C C . SER A 1 734 ? -2.146 2.293 26.688 1 94.38 734 SER A C 1
ATOM 5858 O O . SER A 1 734 ? -1.704 3.441 26.75 1 94.38 734 SER A O 1
ATOM 5860 N N . LYS A 1 735 ? -2.738 1.676 27.719 1 93.19 735 LYS A N 1
ATOM 5861 C CA . LYS A 1 735 ? -2.783 2.236 29.062 1 93.19 735 LYS A CA 1
ATOM 5862 C C . LYS A 1 735 ? -2.512 1.163 30.125 1 93.19 735 LYS A C 1
ATOM 5864 O O . LYS A 1 735 ? -2.688 -0.029 29.859 1 93.19 735 LYS A O 1
ATOM 5869 N N . VAL A 1 736 ? -2.043 1.613 31.25 1 92.81 736 VAL A N 1
ATOM 5870 C CA . VAL A 1 736 ? -1.806 0.697 32.375 1 92.81 736 VAL A CA 1
ATOM 5871 C C . VAL A 1 736 ? -2.885 0.883 33.438 1 92.81 736 VAL A C 1
ATOM 5873 O O . VAL A 1 736 ? -3.137 2.004 33.875 1 92.81 736 VAL A O 1
ATOM 5876 N N . VAL A 1 737 ? -3.535 -0.181 33.781 1 93.56 737 VAL A N 1
ATOM 5877 C CA . VAL A 1 737 ? -4.551 -0.183 34.844 1 93.56 737 VAL A CA 1
ATOM 5878 C C . VAL A 1 737 ? -3.967 -0.772 36.125 1 93.56 737 VAL A C 1
ATOM 5880 O O . VAL A 1 737 ? -3.385 -1.86 36.094 1 93.56 737 VAL A O 1
ATOM 5883 N N . HIS A 1 738 ? -4.129 -0.032 37.188 1 92.5 738 HIS A N 1
ATOM 5884 C CA . HIS A 1 738 ? -3.666 -0.506 38.469 1 92.5 738 HIS A CA 1
ATOM 5885 C C . HIS A 1 738 ? -4.789 -1.197 39.25 1 92.5 738 HIS A C 1
ATOM 5887 O O . HIS A 1 738 ? -5.773 -0.557 39.625 1 92.5 738 HIS A O 1
ATOM 5893 N N . VAL A 1 739 ? -4.605 -2.424 39.469 1 93.12 739 VAL A N 1
ATOM 5894 C CA . VAL A 1 739 ? -5.637 -3.211 40.156 1 93.12 739 VAL A CA 1
ATOM 5895 C C . VAL A 1 739 ? -5.242 -3.438 41.594 1 93.12 739 VAL A C 1
ATOM 5897 O O . VAL A 1 739 ? -4.16 -3.953 41.906 1 93.12 739 VAL A O 1
ATOM 5900 N N . PHE A 1 740 ? -6.129 -2.975 42.531 1 90.5 740 PHE A N 1
ATOM 5901 C CA . PHE A 1 740 ? -5.887 -3.121 43.969 1 90.5 740 PHE A CA 1
ATOM 5902 C C . PHE A 1 740 ? -7.004 -3.926 44.625 1 90.5 740 PHE A C 1
ATOM 5904 O O . PHE A 1 740 ? -8.117 -4.004 44.094 1 90.5 740 PHE A O 1
ATOM 5911 N N . ASP A 1 741 ? -6.707 -4.504 45.75 1 86.69 741 ASP A N 1
ATOM 5912 C CA . ASP A 1 741 ? -7.719 -5.238 46.5 1 86.69 741 ASP A CA 1
ATOM 5913 C C . ASP A 1 741 ? -8.656 -4.281 47.25 1 86.69 741 ASP A C 1
ATOM 5915 O O . ASP A 1 741 ? -9.875 -4.465 47.219 1 86.69 741 ASP A O 1
ATOM 5919 N N . HIS A 1 742 ? -8.055 -3.293 47.969 1 82.69 742 HIS A N 1
ATOM 5920 C CA . HIS A 1 742 ? -8.859 -2.365 48.75 1 82.69 742 HIS A CA 1
ATOM 5921 C C . HIS A 1 742 ? -8.352 -0.934 48.594 1 82.69 742 HIS A C 1
ATOM 5923 O O . HIS A 1 742 ? -7.145 -0.701 48.562 1 82.69 742 HIS A O 1
ATOM 5929 N N . PHE A 1 743 ? -9.164 0.007 48.312 1 86.69 743 PHE A N 1
ATOM 5930 C CA . PHE A 1 743 ? -8.867 1.435 48.312 1 86.69 743 PHE A CA 1
ATOM 5931 C C . PHE A 1 743 ? -10.117 2.246 48.625 1 86.69 743 PHE A C 1
ATOM 5933 O O . PHE A 1 743 ? -11.227 1.704 48.656 1 86.69 743 PHE A O 1
ATOM 5940 N N . HIS A 1 744 ? -9.93 3.496 49.094 1 88.44 744 HIS A N 1
ATOM 5941 C CA . HIS A 1 744 ? -11.031 4.402 49.375 1 88.44 744 HIS A CA 1
ATOM 5942 C C . HIS A 1 744 ? -11.18 5.457 48.312 1 88.44 744 HIS A C 1
ATOM 5944 O O . HIS A 1 744 ? -10.172 5.957 47.781 1 88.44 744 HIS A O 1
ATOM 5950 N N . VAL A 1 745 ? -12.422 5.754 47.938 1 90.94 745 VAL A N 1
ATOM 5951 C CA . VAL A 1 745 ? -12.688 6.742 46.906 1 90.94 745 VAL A CA 1
ATOM 5952 C C . VAL A 1 745 ? -13.461 7.922 47.5 1 90.94 745 VAL A C 1
ATOM 5954 O O . VAL A 1 745 ? -14.461 7.73 48.188 1 90.94 745 VAL A O 1
ATOM 5957 N N . LEU A 1 746 ? -12.977 9.117 47.312 1 92.56 746 LEU A N 1
ATOM 5958 C CA . LEU A 1 746 ? -13.641 10.352 47.719 1 92.56 746 LEU A CA 1
ATOM 5959 C C . LEU A 1 746 ? -14.055 11.164 46.5 1 92.56 746 LEU A C 1
ATOM 5961 O O . LEU A 1 746 ? -13.211 11.602 45.719 1 92.56 746 LEU A O 1
ATOM 5965 N N . PRO A 1 747 ? -15.336 11.438 46.281 1 94.62 747 PRO A N 1
ATOM 5966 C CA . PRO A 1 747 ? -15.773 12.242 45.156 1 94.62 747 PRO A CA 1
ATOM 5967 C C . PRO A 1 747 ? -15.453 13.719 45.312 1 94.62 747 PRO A C 1
ATOM 5969 O O . PRO A 1 747 ? -15.641 14.281 46.406 1 94.62 747 PRO A O 1
ATOM 5972 N N . LEU A 1 748 ? -14.914 14.305 44.281 1 96.12 748 LEU A N 1
ATOM 5973 C CA . LEU A 1 748 ? -14.531 15.711 44.312 1 96.12 748 LEU A CA 1
ATOM 5974 C C . LEU A 1 748 ? -15.375 16.516 43.312 1 96.12 748 LEU A C 1
ATOM 5976 O O . LEU A 1 748 ? -15.875 15.969 42.344 1 96.12 748 LEU A O 1
ATOM 5980 N N . LYS A 1 749 ? -15.602 17.734 43.625 1 95.06 749 LYS A N 1
ATOM 5981 C CA . LYS A 1 749 ? -16.266 18.703 42.719 1 95.06 749 LYS A CA 1
ATOM 5982 C C . LYS A 1 749 ? -15.43 19.969 42.594 1 95.06 749 LYS A C 1
ATOM 5984 O O . LYS A 1 749 ? -14.523 20.234 43.406 1 95.06 749 LYS A O 1
ATOM 5989 N N . PHE A 1 750 ? -15.625 20.688 41.531 1 95.38 750 PHE A N 1
ATOM 5990 C CA . PHE A 1 750 ? -14.875 21.891 41.219 1 95.38 750 PHE A CA 1
ATOM 5991 C C . PHE A 1 750 ? -15.82 23.078 41.062 1 95.38 750 PHE A C 1
ATOM 5993 O O . PHE A 1 750 ? -17.031 22.906 40.875 1 95.38 750 PHE A O 1
ATOM 6000 N N . THR A 1 751 ? -15.242 24.219 41.125 1 91.88 751 THR A N 1
ATOM 6001 C CA . THR A 1 751 ? -16.016 25.422 40.812 1 91.88 751 THR A CA 1
ATOM 6002 C C . THR A 1 751 ? -16.422 25.453 39.344 1 91.88 751 THR A C 1
ATOM 6004 O O . THR A 1 751 ? -15.75 24.859 38.5 1 91.88 751 THR A O 1
ATOM 6007 N N . LYS A 1 752 ? -17.406 26.172 39.031 1 89.5 752 LYS A N 1
ATOM 6008 C CA . LYS A 1 752 ? -18.062 26.172 37.75 1 89.5 752 LYS A CA 1
ATOM 6009 C C . LYS A 1 752 ? -17.141 26.734 36.656 1 89.5 752 LYS A C 1
ATOM 6011 O O . LYS A 1 752 ? -17.312 26.422 35.469 1 89.5 752 LYS A O 1
ATOM 6016 N N . HIS A 1 753 ? -16.203 27.484 36.969 1 87.75 753 HIS A N 1
ATOM 6017 C CA . HIS A 1 753 ? -15.344 28.109 35.969 1 87.75 753 HIS A CA 1
ATOM 6018 C C . HIS A 1 753 ? -14.492 27.078 35.25 1 87.75 753 HIS A C 1
ATOM 6020 O O . HIS A 1 753 ? -14.086 27.297 34.094 1 87.75 753 HIS A O 1
ATOM 6026 N N . LEU A 1 754 ? -14.242 25.984 35.906 1 92.88 754 LEU A N 1
ATOM 6027 C CA . LEU A 1 754 ? -13.445 24.922 35.312 1 92.88 754 LEU A CA 1
ATOM 6028 C C . LEU A 1 754 ? -14.156 24.328 34.094 1 92.88 754 LEU A C 1
ATOM 6030 O O . LEU A 1 754 ? -13.508 23.938 33.125 1 92.88 754 LEU A O 1
ATOM 6034 N N . ASP A 1 755 ? -15.461 24.328 34.156 1 92.19 755 ASP A N 1
ATOM 6035 C CA . ASP A 1 755 ? -16.266 23.75 33.094 1 92.19 755 ASP A CA 1
ATOM 6036 C C . ASP A 1 755 ? -16.156 24.594 31.812 1 92.19 755 ASP A C 1
ATOM 6038 O O . ASP A 1 755 ? -16.25 24.047 30.719 1 92.19 755 ASP A O 1
ATOM 6042 N N . MET A 1 756 ? -15.938 25.828 31.953 1 87.5 756 MET A N 1
ATOM 6043 C CA . MET A 1 756 ? -15.859 26.734 30.797 1 87.5 756 MET A CA 1
ATOM 6044 C C . MET A 1 756 ? -14.617 26.453 29.969 1 87.5 756 MET A C 1
ATOM 6046 O O . MET A 1 756 ? -14.609 26.688 28.766 1 87.5 756 MET A O 1
ATOM 6050 N N . TYR A 1 757 ? -13.578 25.953 30.547 1 89.19 757 TYR A N 1
ATOM 6051 C CA . TYR A 1 757 ? -12.32 25.75 29.844 1 89.19 757 TYR A CA 1
ATOM 6052 C C . TYR A 1 757 ? -11.969 24.281 29.75 1 89.19 757 TYR A C 1
ATOM 6054 O O . TYR A 1 757 ? -10.797 23.906 29.641 1 89.19 757 TYR A O 1
ATOM 6062 N N . ASN A 1 758 ? -12.898 23.391 29.953 1 92.69 758 ASN A N 1
ATOM 6063 C CA . ASN A 1 758 ? -12.695 21.953 29.828 1 92.69 758 ASN A CA 1
ATOM 6064 C C . ASN A 1 758 ? -12.836 21.484 28.391 1 92.69 758 ASN A C 1
ATOM 6066 O O . ASN A 1 758 ? -13.945 21.406 27.859 1 92.69 758 ASN A O 1
ATOM 6070 N N . PRO A 1 759 ? -11.758 21.188 27.719 1 90.5 759 PRO A N 1
ATOM 6071 C CA . PRO A 1 759 ? -11.852 20.656 26.359 1 90.5 759 PRO A CA 1
ATOM 6072 C C . PRO A 1 759 ? -12.25 19.188 26.312 1 90.5 759 PRO A C 1
ATOM 6074 O O . PRO A 1 759 ? -12.461 18.625 25.234 1 90.5 759 PRO A O 1
ATOM 6077 N N . ASP A 1 760 ? -12.344 18.578 27.438 1 88.56 760 ASP A N 1
ATOM 6078 C CA . ASP A 1 760 ? -12.781 17.203 27.594 1 88.56 760 ASP A CA 1
ATOM 6079 C C . ASP A 1 760 ? -11.844 16.25 26.859 1 88.56 760 ASP A C 1
ATOM 6081 O O . ASP A 1 760 ? -12.297 15.375 26.109 1 88.56 760 ASP A O 1
ATOM 6085 N N . ILE A 1 761 ? -10.602 16.391 26.859 1 86.44 761 ILE A N 1
ATOM 6086 C CA . ILE A 1 761 ? -9.609 15.469 26.312 1 86.44 761 ILE A CA 1
ATOM 6087 C C . ILE A 1 761 ? -8.867 14.773 27.438 1 86.44 761 ILE A C 1
ATOM 6089 O O . ILE A 1 761 ? -8.695 15.344 28.531 1 86.44 761 ILE A O 1
ATOM 6093 N N . PRO A 1 762 ? -8.398 13.641 27.266 1 85.06 762 PRO A N 1
ATOM 6094 C CA . PRO A 1 762 ? -7.789 12.852 28.344 1 85.06 762 PRO A CA 1
ATOM 6095 C C . PRO A 1 762 ? -6.555 13.523 28.938 1 85.06 762 PRO A C 1
ATOM 6097 O O . PRO A 1 762 ? -6.34 13.453 30.141 1 85.06 762 PRO A O 1
ATOM 6100 N N . GLU A 1 763 ? -5.773 14.109 28.078 1 86.75 763 GLU A N 1
ATOM 6101 C CA . GLU A 1 763 ? -4.559 14.75 28.578 1 86.75 763 GLU A CA 1
ATOM 6102 C C . GLU A 1 763 ? -4.895 15.859 29.578 1 86.75 763 GLU A C 1
ATOM 6104 O O . GLU A 1 763 ? -4.191 16.047 30.562 1 86.75 763 GLU A O 1
ATOM 6109 N N . TRP A 1 764 ? -5.898 16.625 29.219 1 92.38 764 TRP A N 1
ATOM 6110 C CA . TRP A 1 764 ? -6.332 17.703 30.109 1 92.38 764 TRP A CA 1
ATOM 6111 C C . TRP A 1 764 ? -6.824 17.141 31.438 1 92.38 764 TRP A C 1
ATOM 6113 O O . TRP A 1 764 ? -6.477 17.656 32.5 1 92.38 764 TRP A O 1
ATOM 6123 N N . ARG A 1 765 ? -7.566 16.109 31.438 1 93.38 765 ARG A N 1
ATOM 6124 C CA . ARG A 1 765 ? -8.086 15.477 32.656 1 93.38 765 ARG A CA 1
ATOM 6125 C C . ARG A 1 765 ? -6.953 14.938 33.5 1 93.38 765 ARG A C 1
ATOM 6127 O O . ARG A 1 765 ? -6.996 15.047 34.75 1 93.38 765 ARG A O 1
ATOM 6134 N N . GLU A 1 766 ? -6.016 14.43 32.875 1 90.75 766 GLU A N 1
ATOM 6135 C CA . GLU A 1 766 ? -4.863 13.898 33.594 1 90.75 766 GLU A CA 1
ATOM 6136 C C . GLU A 1 766 ? -4.09 15.016 34.281 1 90.75 766 GLU A C 1
ATOM 6138 O O . GLU A 1 766 ? -3.631 14.844 35.406 1 90.75 766 GLU A O 1
ATOM 6143 N N . ASP A 1 767 ? -3.971 16.078 33.625 1 93 767 ASP A N 1
ATOM 6144 C CA . ASP A 1 767 ? -3.236 17.188 34.219 1 93 767 ASP A CA 1
ATOM 6145 C C . ASP A 1 767 ? -3.988 17.766 35.406 1 93 767 ASP A C 1
ATOM 6147 O O . ASP A 1 767 ? -3.377 18.141 36.406 1 93 767 ASP A O 1
ATOM 6151 N N . ILE A 1 768 ? -5.258 17.906 35.281 1 94.94 768 ILE A N 1
ATOM 6152 C CA . ILE A 1 768 ? -6.062 18.391 36.406 1 94.94 768 ILE A CA 1
ATOM 6153 C C . ILE A 1 768 ? -5.93 17.422 37.562 1 94.94 768 ILE A C 1
ATOM 6155 O O . ILE A 1 768 ? -5.773 17.859 38.719 1 94.94 768 ILE A O 1
ATOM 6159 N N . GLY A 1 769 ? -6 16.188 37.281 1 95.12 769 GLY A N 1
ATOM 6160 C CA . GLY A 1 769 ? -5.824 15.195 38.344 1 95.12 769 GLY A CA 1
ATOM 6161 C C . GLY A 1 769 ? -4.477 15.289 39.031 1 95.12 769 GLY A C 1
ATOM 6162 O O . GLY A 1 769 ? -4.387 15.195 40.25 1 95.12 769 GLY A O 1
ATOM 6163 N N . ARG A 1 770 ? -3.475 15.484 38.281 1 93.19 770 ARG A N 1
ATOM 6164 C CA . ARG A 1 770 ? -2.121 15.578 38.812 1 93.19 770 ARG A CA 1
ATOM 6165 C C . ARG A 1 770 ? -1.969 16.797 39.688 1 93.19 770 ARG A C 1
ATOM 6167 O O . ARG A 1 770 ? -1.328 16.719 40.75 1 93.19 770 ARG A O 1
ATOM 6174 N N . VAL A 1 771 ? -2.512 17.906 39.25 1 94.69 771 VAL A N 1
ATOM 6175 C CA . VAL A 1 771 ? -2.377 19.141 40.031 1 94.69 771 VAL A CA 1
ATOM 6176 C C . VAL A 1 771 ? -3.139 19 41.344 1 94.69 771 VAL A C 1
ATOM 6178 O O . VAL A 1 771 ? -2.637 19.406 42.406 1 94.69 771 VAL A O 1
ATOM 6181 N N . VAL A 1 772 ? -4.324 18.453 41.344 1 95.62 772 VAL A N 1
ATOM 6182 C CA . VAL A 1 772 ? -5.117 18.281 42.531 1 95.62 772 VAL A CA 1
ATOM 6183 C C . VAL A 1 772 ? -4.391 17.344 43.5 1 95.62 772 VAL A C 1
ATOM 6185 O O . VAL A 1 772 ? -4.312 17.609 44.719 1 95.62 772 VAL A O 1
ATOM 6188 N N . THR A 1 773 ? -3.881 16.266 43 1 95.31 773 THR A N 1
ATOM 6189 C CA . THR A 1 773 ? -3.15 15.305 43.812 1 95.31 773 THR A CA 1
ATOM 6190 C C . THR A 1 773 ? -1.923 15.953 44.469 1 95.31 773 THR A C 1
ATOM 6192 O O . THR A 1 773 ? -1.637 15.734 45.625 1 95.31 773 THR A O 1
ATOM 6195 N N . ARG A 1 774 ? -1.201 16.672 43.719 1 93.94 774 ARG A N 1
ATOM 6196 C CA . ARG A 1 774 ? -0.008 17.344 44.219 1 93.94 774 ARG A CA 1
ATOM 6197 C C . ARG A 1 774 ? -0.362 18.328 45.344 1 93.94 774 ARG A C 1
ATOM 6199 O O . ARG A 1 774 ? 0.319 18.391 46.375 1 93.94 774 ARG A O 1
ATOM 6206 N N . LEU A 1 775 ? -1.366 19.156 45.125 1 94.5 775 LEU A N 1
ATOM 6207 C CA . LEU A 1 775 ? -1.785 20.141 46.094 1 94.5 775 LEU A CA 1
ATOM 6208 C C . LEU A 1 775 ? -2.266 19.469 47.375 1 94.5 775 LEU A C 1
ATOM 6210 O O . LEU A 1 775 ? -1.966 19.938 48.469 1 94.5 775 LEU A O 1
ATOM 6214 N N . LEU A 1 776 ? -2.998 18.406 47.219 1 94.81 776 LEU A N 1
ATOM 6215 C CA . LEU A 1 776 ? -3.475 17.656 48.375 1 94.81 776 LEU A CA 1
ATOM 6216 C C . LEU A 1 776 ? -2.309 17.031 49.125 1 94.81 776 LEU A C 1
ATOM 6218 O O . LEU A 1 776 ? -2.299 17.047 50.375 1 94.81 776 LEU A O 1
ATOM 6222 N N . ALA A 1 777 ? -1.403 16.469 48.438 1 94.5 777 ALA A N 1
ATOM 6223 C CA . ALA A 1 777 ? -0.228 15.875 49.062 1 94.5 777 ALA A CA 1
ATOM 6224 C C . ALA A 1 777 ? 0.57 16.922 49.844 1 94.5 777 ALA A C 1
ATOM 6226 O O . ALA A 1 777 ? 1.04 16.656 50.938 1 94.5 777 ALA A O 1
ATOM 6227 N N . LYS A 1 778 ? 0.734 18.062 49.25 1 92.56 778 LYS A N 1
ATOM 6228 C CA . LYS A 1 778 ? 1.486 19.141 49.875 1 92.56 778 LYS A CA 1
ATOM 6229 C C . LYS A 1 778 ? 0.775 19.641 51.125 1 92.56 778 LYS A C 1
ATOM 6231 O O . LYS A 1 778 ? 1.409 19.875 52.156 1 92.56 778 LYS A O 1
ATOM 6236 N N . GLU A 1 779 ? -0.514 19.828 51.062 1 93.81 779 GLU A N 1
ATOM 6237 C CA . GLU A 1 779 ? -1.296 20.375 52.156 1 93.81 779 GLU A CA 1
ATOM 6238 C C . GLU A 1 779 ? -1.419 19.375 53.312 1 93.81 779 GLU A C 1
ATOM 6240 O O . GLU A 1 779 ? -1.431 19.766 54.469 1 93.81 779 GLU A O 1
ATOM 6245 N N . THR A 1 780 ? -1.562 18.094 53.062 1 93.56 780 THR A N 1
ATOM 6246 C CA . THR A 1 780 ? -1.826 17.078 54.094 1 93.56 780 THR A CA 1
ATOM 6247 C C . THR A 1 780 ? -0.545 16.344 54.469 1 93.56 780 THR A C 1
ATOM 6249 O O . THR A 1 780 ? -0.511 15.609 55.469 1 93.56 780 THR A O 1
ATOM 6252 N N . ASN A 1 781 ? 0.538 16.391 53.75 1 91.25 781 ASN A N 1
ATOM 6253 C CA . ASN A 1 781 ? 1.809 15.695 53.938 1 91.25 781 ASN A CA 1
ATOM 6254 C C . ASN A 1 781 ? 1.669 14.195 53.719 1 91.25 781 ASN A C 1
ATOM 6256 O O . ASN A 1 781 ? 2.312 13.406 54.406 1 91.25 781 ASN A O 1
ATOM 6260 N N . ILE A 1 782 ? 0.658 13.828 53 1 91 782 ILE A N 1
ATOM 6261 C CA . ILE A 1 782 ? 0.507 12.445 52.562 1 91 782 ILE A CA 1
ATOM 6262 C C . ILE A 1 782 ? 1.331 12.227 51.281 1 91 782 ILE A C 1
ATOM 6264 O O . ILE A 1 782 ? 1.36 13.078 50.406 1 91 782 ILE A O 1
ATOM 6268 N N . PRO A 1 783 ? 2.041 11.117 51.25 1 89.38 783 PRO A N 1
ATOM 6269 C CA . PRO A 1 783 ? 2.852 10.875 50.062 1 89.38 783 PRO A CA 1
ATOM 6270 C C . PRO A 1 783 ? 2.023 10.867 48.781 1 89.38 783 PRO A C 1
ATOM 6272 O O . PRO A 1 783 ? 0.955 10.25 48.75 1 89.38 783 PRO A O 1
ATOM 6275 N N . LYS A 1 784 ? 2.475 11.492 47.781 1 89.94 784 LYS A N 1
ATOM 6276 C CA . LYS A 1 784 ? 1.807 11.68 46.5 1 89.94 784 LYS A CA 1
ATOM 6277 C C . LYS A 1 784 ? 1.528 10.336 45.812 1 89.94 784 LYS A C 1
ATOM 6279 O O . LYS A 1 784 ? 0.534 10.188 45.094 1 89.94 784 LYS A O 1
ATOM 6284 N N . GLU A 1 785 ? 2.34 9.32 46.031 1 87.06 785 GLU A N 1
ATOM 6285 C CA . GLU A 1 785 ? 2.234 8.023 45.375 1 87.06 785 GLU A CA 1
ATOM 6286 C C . GLU A 1 785 ? 1.005 7.258 45.844 1 87.06 785 GLU A C 1
ATOM 6288 O O . GLU A 1 785 ? 0.532 6.348 45.188 1 87.06 785 GLU A O 1
ATOM 6293 N N . THR A 1 786 ? 0.44 7.68 47 1 89.69 786 THR A N 1
ATOM 6294 C CA . THR A 1 786 ? -0.693 6.957 47.562 1 89.69 786 THR A CA 1
ATOM 6295 C C . THR A 1 786 ? -2.006 7.656 47.219 1 89.69 786 THR A C 1
ATOM 6297 O O . THR A 1 786 ? -3.076 7.23 47.656 1 89.69 786 THR A O 1
ATOM 6300 N N . LEU A 1 787 ? -1.855 8.703 46.469 1 92.94 787 LEU A N 1
ATOM 6301 C CA . LEU A 1 787 ? -3.041 9.453 46.062 1 92.94 787 LEU A CA 1
ATOM 6302 C C . LEU A 1 787 ? -3.143 9.523 44.562 1 92.94 787 LEU A C 1
ATOM 6304 O O . LEU A 1 787 ? -2.129 9.688 43.875 1 92.94 787 LEU A O 1
ATOM 6308 N N . MET A 1 788 ? -4.355 9.344 44.094 1 93.19 788 MET A N 1
ATOM 6309 C CA . MET A 1 788 ? -4.59 9.5 42.656 1 93.19 788 MET A CA 1
ATOM 6310 C C . MET A 1 788 ? -5.965 10.109 42.406 1 93.19 788 MET A C 1
ATOM 6312 O O . MET A 1 788 ? -6.984 9.555 42.812 1 93.19 788 MET A O 1
ATOM 6316 N N . THR A 1 789 ? -5.957 11.227 41.719 1 95.38 789 THR A N 1
ATOM 6317 C CA . THR A 1 789 ? -7.211 11.883 41.375 1 95.38 789 THR A CA 1
ATOM 6318 C C . THR A 1 789 ? -7.57 11.602 39.906 1 95.38 789 THR A C 1
ATOM 6320 O O . THR A 1 789 ? -6.785 11.883 39 1 95.38 789 THR A O 1
ATOM 6323 N N . VAL A 1 790 ? -8.727 11.062 39.719 1 94.06 790 VAL A N 1
ATOM 6324 C CA . VAL A 1 790 ? -9.188 10.742 38.375 1 94.06 790 VAL A CA 1
ATOM 6325 C C . VAL A 1 790 ? -10.367 11.633 38 1 94.06 790 VAL A C 1
ATOM 6327 O O . VAL A 1 790 ? -11.43 11.562 38.625 1 94.06 790 VAL A O 1
ATOM 6330 N N . VAL A 1 791 ? -10.133 12.461 36.938 1 95 791 VAL A N 1
ATOM 6331 C CA . VAL A 1 791 ? -11.195 13.344 36.469 1 95 791 VAL A CA 1
ATOM 6332 C C . VAL A 1 791 ? -12.078 12.594 35.469 1 95 791 VAL A C 1
ATOM 6334 O O . VAL A 1 791 ? -11.578 11.922 34.562 1 95 791 VAL A O 1
ATOM 6337 N N . LYS A 1 792 ? -13.328 12.68 35.625 1 91.5 792 LYS A N 1
ATOM 6338 C CA . LYS A 1 792 ? -14.289 11.969 34.781 1 91.5 792 LYS A CA 1
ATOM 6339 C C . LYS A 1 792 ? -14.562 12.742 33.5 1 91.5 792 LYS A C 1
ATOM 6341 O O . LYS A 1 792 ? -14.453 13.969 33.469 1 91.5 792 LYS A O 1
ATOM 6346 N N . PRO A 1 793 ? -14.867 11.977 32.469 1 89.06 793 PRO A N 1
ATOM 6347 C CA . PRO A 1 793 ? -15.227 12.664 31.234 1 89.06 793 PRO A CA 1
ATOM 6348 C C . PRO A 1 793 ? -16.609 13.312 31.297 1 89.06 793 PRO A C 1
ATOM 6350 O O . PRO A 1 793 ? -17.5 12.82 32 1 89.06 793 PRO A O 1
ATOM 6353 N N . GLY A 1 794 ? -16.781 14.43 30.562 1 88.19 794 GLY A N 1
ATOM 6354 C CA . GLY A 1 794 ? -18.078 15.086 30.453 1 88.19 794 GLY A CA 1
ATOM 6355 C C . GLY A 1 794 ? -18.219 16.297 31.359 1 88.19 794 GLY A C 1
ATOM 6356 O O . GLY A 1 794 ? -17.25 16.719 31.984 1 88.19 794 GLY A O 1
ATOM 6357 N N . LEU A 1 795 ? -19.312 16.938 31.328 1 90.56 795 LEU A N 1
ATOM 6358 C CA . LEU A 1 795 ? -19.672 18.078 32.156 1 90.56 795 LEU A CA 1
ATOM 6359 C C . LEU A 1 795 ? -20.844 17.75 33.062 1 90.56 795 LEU A C 1
ATOM 6361 O O . LEU A 1 795 ? -21.734 16.984 32.688 1 90.56 795 LEU A O 1
ATOM 6365 N N . PRO A 1 796 ? -20.922 18.234 34.188 1 92.81 796 PRO A N 1
ATOM 6366 C CA . PRO A 1 796 ? -19.922 19.062 34.844 1 92.81 796 PRO A CA 1
ATOM 6367 C C . PRO A 1 796 ? -18.641 18.297 35.188 1 92.81 796 PRO A C 1
ATOM 6369 O O . PRO A 1 796 ? -18.672 17.062 35.312 1 92.81 796 PRO A O 1
ATOM 6372 N N . THR A 1 797 ? -17.547 19.016 35.25 1 95.12 797 THR A N 1
ATOM 6373 C CA . THR A 1 797 ? -16.266 18.391 35.562 1 95.12 797 THR A CA 1
ATOM 6374 C C . THR A 1 797 ? -16.234 17.875 37 1 95.12 797 THR A C 1
ATOM 6376 O O . THR A 1 797 ? -16.406 18.656 37.938 1 95.12 797 THR A O 1
ATOM 6379 N N . THR A 1 798 ? -16.172 16.609 37.188 1 95.44 798 THR A N 1
ATOM 6380 C CA . THR A 1 798 ? -16.047 15.977 38.5 1 95.44 798 THR A CA 1
ATOM 6381 C C . THR A 1 798 ? -14.852 15.039 38.531 1 95.44 798 THR A C 1
ATOM 6383 O O . THR A 1 798 ? -14.266 14.734 37.5 1 95.44 798 THR A O 1
ATOM 6386 N N . ALA A 1 799 ? -14.445 14.711 39.75 1 96.19 799 ALA A N 1
ATOM 6387 C CA . ALA A 1 799 ? -13.281 13.836 39.875 1 96.19 799 ALA A CA 1
ATOM 6388 C C . ALA A 1 799 ? -13.438 12.898 41.062 1 96.19 799 ALA A C 1
ATOM 6390 O O . ALA A 1 799 ? -14.281 13.125 41.938 1 96.19 799 ALA A O 1
ATOM 6391 N N . ASP A 1 800 ? -12.805 11.789 41.125 1 94.5 800 ASP A N 1
ATOM 6392 C CA . ASP A 1 800 ? -12.703 10.852 42.219 1 94.5 800 ASP A CA 1
ATOM 6393 C C . ASP A 1 800 ? -11.273 10.773 42.75 1 94.5 800 ASP A C 1
ATOM 6395 O O . ASP A 1 800 ? -10.336 10.531 42 1 94.5 800 ASP A O 1
ATOM 6399 N N . LEU A 1 801 ? -11.07 11.016 43.969 1 95.44 801 LEU A N 1
ATOM 6400 C CA . LEU A 1 801 ? -9.773 10.852 44.625 1 95.44 801 LEU A CA 1
ATOM 6401 C C . LEU A 1 801 ? -9.633 9.445 45.188 1 95.44 801 LEU A C 1
ATOM 6403 O O . LEU A 1 801 ? -10.422 9.031 46.031 1 95.44 801 LEU A O 1
ATOM 6407 N N . HIS A 1 802 ? -8.664 8.781 44.688 1 92.56 802 HIS A N 1
ATOM 6408 C CA . HIS A 1 802 ? -8.375 7.438 45.188 1 92.56 802 HIS A CA 1
ATOM 6409 C C . HIS A 1 802 ? -7.242 7.453 46.219 1 92.56 802 HIS A C 1
ATOM 6411 O O . HIS A 1 802 ? -6.129 7.891 45.906 1 92.56 802 HIS A O 1
ATOM 6417 N N . VAL A 1 803 ? -7.582 7.02 47.375 1 92.19 803 VAL A N 1
ATOM 6418 C CA . VAL A 1 803 ? -6.582 6.898 48.438 1 92.19 803 VAL A CA 1
ATOM 6419 C C . VAL A 1 803 ? -6.098 5.453 48.531 1 92.19 803 VAL A C 1
ATOM 6421 O O . VAL A 1 803 ? -6.832 4.574 49 1 92.19 803 VAL A O 1
ATOM 6424 N N . LEU A 1 804 ? -4.789 5.34 48.094 1 87.31 804 LEU A N 1
ATOM 6425 C CA . LEU A 1 804 ? -4.223 4 47.969 1 87.31 804 LEU A CA 1
ATOM 6426 C C . LEU A 1 804 ? -3.438 3.611 49.188 1 87.31 804 LEU A C 1
ATOM 6428 O O . LEU A 1 804 ? -2.953 4.48 49.938 1 87.31 804 LEU A O 1
ATOM 6432 N N . LEU A 1 805 ? -3.486 2.291 49.594 1 76.88 805 LEU A N 1
ATOM 6433 C CA . LEU A 1 805 ? -2.736 1.803 50.75 1 76.88 805 LEU A CA 1
ATOM 6434 C C . LEU A 1 805 ? -1.266 1.606 50.375 1 76.88 805 LEU A C 1
ATOM 6436 O O . LEU A 1 805 ? -0.936 1.245 49.25 1 76.88 805 LEU A O 1
ATOM 6440 N N . PRO A 1 806 ? -0.345 2.078 51.25 1 65 806 PRO A N 1
ATOM 6441 C CA . PRO A 1 806 ? 1.076 1.872 50.969 1 65 806 PRO A CA 1
ATOM 6442 C C . PRO A 1 806 ? 1.426 0.404 50.75 1 65 806 PRO A C 1
ATOM 6444 O O . PRO A 1 806 ? 0.782 -0.483 51.312 1 65 806 PRO A O 1
ATOM 6447 N N . ALA A 1 807 ? 2.273 0.135 49.781 1 56.72 807 ALA A N 1
ATOM 6448 C CA . ALA A 1 807 ? 2.643 -1.197 49.312 1 56.72 807 ALA A CA 1
ATOM 6449 C C . ALA A 1 807 ? 3.027 -2.105 50.469 1 56.72 807 ALA A C 1
ATOM 6451 O O . ALA A 1 807 ? 2.773 -3.312 50.438 1 56.72 807 ALA A O 1
ATOM 6452 N N . ASN A 1 808 ? 3.832 -1.646 51.406 1 54.34 808 ASN A N 1
ATOM 6453 C CA . ASN A 1 808 ? 4.449 -2.502 52.406 1 54.34 808 ASN A CA 1
ATOM 6454 C C . ASN A 1 808 ? 3.514 -2.744 53.594 1 54.34 808 ASN A C 1
ATOM 6456 O O . ASN A 1 808 ? 3.936 -3.256 54.625 1 54.34 808 ASN A O 1
ATOM 6460 N N . GLN A 1 809 ? 2.561 -2.219 53.469 1 54.5 809 GLN A N 1
ATOM 6461 C CA . GLN A 1 809 ? 1.838 -2.484 54.719 1 54.5 809 GLN A CA 1
ATOM 6462 C C . GLN A 1 809 ? 0.958 -3.725 54.562 1 54.5 809 GLN A C 1
ATOM 6464 O O . GLN A 1 809 ? 0.307 -3.924 53.562 1 54.5 809 GLN A O 1
ATOM 6469 N N . PRO A 1 810 ? 1.108 -4.781 55.438 1 51.88 810 PRO A N 1
ATOM 6470 C CA . PRO A 1 810 ? 0.324 -6.02 55.438 1 51.88 810 PRO A CA 1
ATOM 6471 C C . PRO A 1 810 ? -1.173 -5.77 55.281 1 51.88 810 PRO A C 1
ATOM 6473 O O . PRO A 1 810 ? -1.675 -4.707 55.656 1 51.88 810 PRO A O 1
ATOM 6476 N N . LYS A 1 811 ? -1.907 -6.668 54.625 1 51.47 811 LYS A N 1
ATOM 6477 C CA . LYS A 1 811 ? -3.264 -6.859 54.094 1 51.47 811 LYS A CA 1
ATOM 6478 C C . LYS A 1 811 ? -4.301 -6.527 55.188 1 51.47 811 LYS A C 1
ATOM 6480 O O . LYS A 1 811 ? -5.496 -6.754 54.969 1 51.47 811 LYS A O 1
ATOM 6485 N N . ARG A 1 812 ? -3.885 -6.41 56.562 1 45.06 812 ARG A N 1
ATOM 6486 C CA . ARG A 1 812 ? -5.02 -6.621 57.438 1 45.06 812 ARG A CA 1
ATOM 6487 C C . ARG A 1 812 ? -6.027 -5.484 57.344 1 45.06 812 ARG A C 1
ATOM 6489 O O . ARG A 1 812 ? -5.719 -4.426 56.781 1 45.06 812 ARG A O 1
ATOM 6496 N N . LYS A 1 813 ? -6.895 -5.168 58.562 1 46.25 813 LYS A N 1
ATOM 6497 C CA . LYS A 1 813 ? -8.125 -4.504 59 1 46.25 813 LYS A CA 1
ATOM 6498 C C . LYS A 1 813 ? -8.047 -2.998 58.75 1 46.25 813 LYS A C 1
ATOM 6500 O O . LYS A 1 813 ? -6.953 -2.439 58.625 1 46.25 813 LYS A O 1
ATOM 6505 N N . ARG A 1 814 ? -9.117 -2.264 58.781 1 50.56 814 ARG A N 1
ATOM 6506 C CA . ARG A 1 814 ? -9.383 -0.828 58.812 1 50.56 814 ARG A CA 1
ATOM 6507 C C . ARG A 1 814 ? -8.344 -0.097 59.656 1 50.56 814 ARG A C 1
ATOM 6509 O O . ARG A 1 814 ? -8.352 -0.2 60.906 1 50.56 814 ARG A O 1
ATOM 6516 N N . SER A 1 815 ? -7.234 -0.052 59.25 1 56.53 815 SER A N 1
ATOM 6517 C CA . SER A 1 815 ? -6.23 0.441 60.219 1 56.53 815 SER A CA 1
ATOM 6518 C C . SER A 1 815 ? -6.441 1.92 60.5 1 56.53 815 SER A C 1
ATOM 6520 O O . SER A 1 815 ? -6.977 2.66 59.688 1 56.53 815 SER A O 1
ATOM 6522 N N . VAL A 1 816 ? -6.461 2.293 61.781 1 60.22 816 VAL A N 1
ATOM 6523 C CA . VAL A 1 816 ? -6.539 3.607 62.406 1 60.22 816 VAL A CA 1
ATOM 6524 C C . VAL A 1 816 ? -5.727 4.617 61.594 1 60.22 816 VAL A C 1
ATOM 6526 O O . VAL A 1 816 ? -6.129 5.773 61.438 1 60.22 816 VAL A O 1
ATOM 6529 N N . THR A 1 817 ? -4.723 4.172 60.969 1 64.5 817 THR A N 1
ATOM 6530 C CA . THR A 1 817 ? -3.865 5.07 60.188 1 64.5 817 THR A CA 1
ATOM 6531 C C . THR A 1 817 ? -4.547 5.496 58.906 1 64.5 817 THR A C 1
ATOM 6533 O O . THR A 1 817 ? -4.418 6.645 58.469 1 64.5 817 THR A O 1
ATOM 6536 N N . GLY A 1 818 ? -5.203 4.652 58.281 1 68.62 818 GLY A N 1
ATOM 6537 C CA . GLY A 1 818 ? -5.941 4.973 57.094 1 68.62 818 GLY A CA 1
ATOM 6538 C C . GLY A 1 818 ? -7.062 5.973 57.312 1 68.62 818 GLY A C 1
ATOM 6539 O O . GLY A 1 818 ? -7.254 6.895 56.531 1 68.62 818 GLY A O 1
ATOM 6540 N N . ASP A 1 819 ? -7.57 5.844 58.438 1 77.06 819 ASP A N 1
ATOM 6541 C CA . ASP A 1 819 ? -8.672 6.73 58.781 1 77.06 819 ASP A CA 1
ATOM 6542 C C . ASP A 1 819 ? -8.172 8.148 59.062 1 77.06 819 ASP A C 1
ATOM 6544 O O . ASP A 1 819 ? -8.836 9.125 58.719 1 77.06 819 ASP A O 1
ATOM 6548 N N . LYS A 1 820 ? -6.98 8.164 59.562 1 83 820 LYS A N 1
ATOM 6549 C CA . LYS A 1 820 ? -6.41 9.484 59.844 1 83 820 LYS A CA 1
ATOM 6550 C C . LYS A 1 820 ? -6.082 10.211 58.531 1 83 820 LYS A C 1
ATOM 6552 O O . LYS A 1 820 ? -6.281 11.422 58.438 1 83 820 LYS A O 1
ATOM 6557 N N . ARG A 1 821 ? -5.637 9.469 57.625 1 87.69 821 ARG A N 1
ATOM 6558 C CA . ARG A 1 821 ? -5.309 10.062 56.344 1 87.69 821 ARG A CA 1
ATOM 6559 C C . ARG A 1 821 ? -6.559 10.609 55.656 1 87.69 821 ARG A C 1
ATOM 6561 O O . ARG A 1 821 ? -6.547 11.727 55.156 1 87.69 821 ARG A O 1
ATOM 6568 N N . ILE A 1 822 ? -7.605 9.914 55.781 1 89.44 822 ILE A N 1
ATOM 6569 C CA . ILE A 1 822 ? -8.852 10.328 55.156 1 89.44 822 ILE A CA 1
ATOM 6570 C C . ILE A 1 822 ? -9.414 11.555 55.844 1 89.44 822 ILE A C 1
ATOM 6572 O O . ILE A 1 822 ? -9.938 12.469 55.219 1 89.44 822 ILE A O 1
ATOM 6576 N N . ALA A 1 823 ? -9.25 11.492 57.125 1 90.12 823 ALA A N 1
ATOM 6577 C CA . ALA A 1 823 ? -9.734 12.633 57.906 1 90.12 823 ALA A CA 1
ATOM 6578 C C . ALA A 1 823 ? -8.938 13.891 57.594 1 90.12 823 ALA A C 1
ATOM 6580 O O . ALA A 1 823 ? -9.5 14.992 57.5 1 90.12 823 ALA A O 1
ATOM 6581 N N . ALA A 1 824 ? -7.711 13.727 57.375 1 91.75 824 ALA A N 1
ATOM 6582 C CA . ALA A 1 824 ? -6.859 14.859 57.031 1 91.75 824 ALA A CA 1
ATOM 6583 C C . ALA A 1 824 ? -7.223 15.422 55.656 1 91.75 824 ALA A C 1
ATOM 6585 O O . ALA A 1 824 ? -7.219 16.641 55.438 1 91.75 824 ALA A O 1
ATOM 6586 N N . ILE A 1 825 ? -7.512 14.57 54.719 1 93.19 825 ILE A N 1
ATOM 6587 C CA . ILE A 1 825 ? -7.875 14.984 53.375 1 93.19 825 ILE A CA 1
ATOM 6588 C C . ILE A 1 825 ? -9.219 15.711 53.406 1 93.19 825 ILE A C 1
ATOM 6590 O O . ILE A 1 825 ? -9.375 16.766 52.781 1 93.19 825 ILE A O 1
ATOM 6594 N N . LYS A 1 826 ? -10.164 15.211 54.188 1 92.31 826 LYS A N 1
ATOM 6595 C CA . LYS A 1 826 ? -11.484 15.836 54.281 1 92.31 826 LYS A CA 1
ATOM 6596 C C . LYS A 1 826 ? -11.383 17.219 54.938 1 92.31 826 LYS A C 1
ATOM 6598 O O . LYS A 1 826 ? -12.086 18.141 54.531 1 92.31 826 LYS A O 1
ATOM 6603 N N . GLN A 1 827 ? -10.523 17.328 55.844 1 92.25 827 GLN A N 1
ATOM 6604 C CA . GLN A 1 827 ? -10.336 18.609 56.5 1 92.25 827 GLN A CA 1
ATOM 6605 C C . GLN A 1 827 ? -9.742 19.641 55.531 1 92.25 827 GLN A C 1
ATOM 6607 O O . GLN A 1 827 ? -10.18 20.797 55.5 1 92.25 827 GLN A O 1
ATOM 6612 N N . ALA A 1 828 ? -8.789 19.234 54.781 1 93.31 828 ALA A N 1
ATOM 6613 C CA . ALA A 1 828 ? -8.148 20.125 53.812 1 93.31 828 ALA A CA 1
ATOM 6614 C C . ALA A 1 828 ? -9.148 20.578 52.75 1 93.31 828 ALA A C 1
ATOM 6616 O O . ALA A 1 828 ? -9.117 21.734 52.312 1 93.31 828 ALA A O 1
ATOM 6617 N N . LEU A 1 829 ? -9.992 19.75 52.344 1 93.62 829 LEU A N 1
ATOM 6618 C CA . LEU A 1 829 ? -10.984 20.062 51.312 1 93.62 829 LEU A CA 1
ATOM 6619 C C . LEU A 1 829 ? -12.102 20.922 51.875 1 93.62 829 LEU A C 1
ATOM 6621 O O . LEU A 1 829 ? -12.57 21.844 51.219 1 93.62 829 LEU A O 1
ATOM 6625 N N . ASN A 1 830 ? -12.484 20.641 53.125 1 89.69 830 ASN A N 1
ATOM 6626 C CA . ASN A 1 830 ? -13.539 21.422 53.75 1 89.69 830 ASN A CA 1
ATOM 6627 C C . ASN A 1 830 ? -13.047 22.812 54.156 1 89.69 830 ASN A C 1
ATOM 6629 O O . ASN A 1 830 ? -13.836 23.75 54.219 1 89.69 830 ASN A O 1
ATOM 6633 N N . ALA A 1 831 ? -11.75 22.922 54.281 1 91.56 831 ALA A N 1
ATOM 6634 C CA . ALA A 1 831 ? -11.164 24.203 54.656 1 91.56 831 ALA A CA 1
ATOM 6635 C C . ALA A 1 831 ? -10.914 25.062 53.438 1 91.56 831 ALA A C 1
ATOM 6637 O O . ALA A 1 831 ? -10.445 26.203 53.562 1 91.56 831 ALA A O 1
ATOM 6638 N N . HIS A 1 832 ? -11.188 24.594 52.281 1 90.38 832 HIS A N 1
ATOM 6639 C CA . HIS A 1 832 ? -11.023 25.312 51.031 1 90.38 832 HIS A CA 1
ATOM 6640 C C . HIS A 1 832 ? -9.57 25.719 50.812 1 90.38 832 HIS A C 1
ATOM 6642 O O . HIS A 1 832 ? -9.289 26.844 50.375 1 90.38 832 HIS A O 1
ATOM 6648 N N . ASN A 1 833 ? -8.711 24.781 51.125 1 90.94 833 ASN A N 1
ATOM 6649 C CA . ASN A 1 833 ? -7.277 25.047 51 1 90.94 833 ASN A CA 1
ATOM 6650 C C . ASN A 1 833 ? -6.734 24.562 49.656 1 90.94 833 ASN A C 1
ATOM 6652 O O . ASN A 1 833 ? -5.574 24.812 49.344 1 90.94 833 ASN A O 1
ATOM 6656 N N . ILE A 1 834 ? -7.48 23.922 48.969 1 94.31 834 ILE A N 1
ATOM 6657 C CA . ILE A 1 834 ? -7.004 23.359 47.688 1 94.31 834 ILE A CA 1
ATOM 6658 C C . ILE A 1 834 ? -7.598 24.141 46.531 1 94.31 834 ILE A C 1
ATOM 6660 O O . ILE A 1 834 ? -8.781 24 46.219 1 94.31 834 ILE A O 1
ATOM 6664 N N . SER A 1 835 ? -6.785 24.953 45.906 1 93.62 835 SER A N 1
ATOM 6665 C CA . SER A 1 835 ? -7.203 25.734 44.75 1 93.62 835 SER A CA 1
ATOM 6666 C C . SER A 1 835 ? -6.066 25.891 43.719 1 93.62 835 SER A C 1
ATOM 6668 O O . SER A 1 835 ? -4.895 25.797 44.094 1 93.62 835 SER A O 1
ATOM 6670 N N . PHE A 1 836 ? -6.359 25.938 42.531 1 93.25 836 PHE A N 1
ATOM 6671 C CA . PHE A 1 836 ? -5.363 26.156 41.469 1 93.25 836 PHE A CA 1
ATOM 6672 C C . PHE A 1 836 ? -5.848 27.203 40.469 1 93.25 836 PHE A C 1
ATOM 6674 O O . PHE A 1 836 ? -7.043 27.5 40.438 1 93.25 836 PHE A O 1
ATOM 6681 N N . PHE A 1 837 ? -4.855 27.719 39.781 1 91.62 837 PHE A N 1
ATOM 6682 C CA . PHE A 1 837 ? -5.117 28.844 38.906 1 91.62 837 PHE A CA 1
ATOM 6683 C C . PHE A 1 837 ? -5.355 28.359 37.469 1 91.62 837 PHE A C 1
ATOM 6685 O O . PHE A 1 837 ? -4.695 27.422 37.031 1 91.62 837 PHE A O 1
ATOM 6692 N N . LEU A 1 838 ? -6.414 28.922 36.906 1 87.5 838 LEU A N 1
ATOM 6693 C CA . LEU A 1 838 ? -6.824 28.547 35.562 1 87.5 838 LEU A CA 1
ATOM 6694 C C . LEU A 1 838 ? -6.785 29.75 34.625 1 87.5 838 LEU A C 1
ATOM 6696 O O . LEU A 1 838 ? -6.766 30.906 35.094 1 87.5 838 LEU A O 1
ATOM 6700 N N . ARG A 1 839 ? -6.801 29.391 33.406 1 81.69 839 ARG A N 1
ATOM 6701 C CA . ARG A 1 839 ? -6.895 30.406 32.375 1 81.69 839 ARG A CA 1
ATOM 6702 C C . ARG A 1 839 ? -8.102 31.312 32.594 1 81.69 839 ARG A C 1
ATOM 6704 O O . ARG A 1 839 ? -9.133 30.859 33.094 1 81.69 839 ARG A O 1
ATOM 6711 N N . GLY A 1 840 ? -8 32.562 32.219 1 75.25 840 GLY A N 1
ATOM 6712 C CA . GLY A 1 840 ? -9.07 33.531 32.406 1 75.25 840 GLY A CA 1
ATOM 6713 C C . GLY A 1 840 ? -8.961 34.312 33.688 1 75.25 840 GLY A C 1
ATOM 6714 O O . GLY A 1 840 ? -9.734 35.25 33.938 1 75.25 840 GLY A O 1
ATOM 6715 N N . GLY A 1 841 ? -8 33.906 34.438 1 80.56 841 GLY A N 1
ATOM 6716 C CA . GLY A 1 841 ? -7.738 34.656 35.656 1 80.56 841 GLY A CA 1
ATOM 6717 C C . GLY A 1 841 ? -8.555 34.188 36.844 1 80.56 841 GLY A C 1
ATOM 6718 O O . GLY A 1 841 ? -8.766 34.906 37.812 1 80.56 841 GLY A O 1
ATOM 6719 N N . TYR A 1 842 ? -8.969 32.906 36.781 1 85.44 842 TYR A N 1
ATOM 6720 C CA . TYR A 1 842 ? -9.844 32.406 37.812 1 85.44 842 TYR A CA 1
ATOM 6721 C C . TYR A 1 842 ? -9.125 31.359 38.656 1 85.44 842 TYR A C 1
ATOM 6723 O O . TYR A 1 842 ? -8.242 30.656 38.156 1 85.44 842 TYR A O 1
ATOM 6731 N N . TRP A 1 843 ? -9.516 31.375 39.906 1 89.94 843 TRP A N 1
ATOM 6732 C CA . TRP A 1 843 ? -9.07 30.328 40.812 1 89.94 843 TRP A CA 1
ATOM 6733 C C . TRP A 1 843 ? -10.133 29.234 40.938 1 89.94 843 TRP A C 1
ATOM 6735 O O . TRP A 1 843 ? -11.312 29.547 41.125 1 89.94 843 TRP A O 1
ATOM 6745 N N . VAL A 1 844 ? -9.727 28.062 40.781 1 93.56 844 VAL A N 1
ATOM 6746 C CA . VAL A 1 844 ? -10.641 26.938 40.875 1 93.56 844 VAL A CA 1
ATOM 6747 C C . VAL A 1 844 ? -10.492 26.266 42.25 1 93.56 844 VAL A C 1
ATOM 6749 O O . VAL A 1 844 ? -9.391 25.859 42.625 1 93.56 844 VAL A O 1
ATOM 6752 N N . LEU A 1 845 ? -11.602 26.172 42.938 1 94.88 845 LEU A N 1
ATOM 6753 C CA . LEU A 1 845 ? -11.633 25.531 44.25 1 94.88 845 LEU A CA 1
ATOM 6754 C C . LEU A 1 845 ? -12.07 24.078 44.156 1 94.88 845 LEU A C 1
ATOM 6756 O O . LEU A 1 845 ? -13.008 23.766 43.406 1 94.88 845 LEU A O 1
ATOM 6760 N N . VAL A 1 846 ? -11.328 23.219 44.844 1 96.06 846 VAL A N 1
ATOM 6761 C CA . VAL A 1 846 ? -11.664 21.797 44.906 1 96.06 846 VAL A CA 1
ATOM 6762 C C . VAL A 1 846 ? -12.359 21.469 46.219 1 96.06 846 VAL A C 1
ATOM 6764 O O . VAL A 1 846 ? -11.836 21.766 47.281 1 96.06 846 VAL A O 1
ATOM 6767 N N . THR A 1 847 ? -13.586 20.891 46.156 1 94.75 847 THR A N 1
ATOM 6768 C CA . THR A 1 847 ? -14.328 20.547 47.375 1 94.75 847 THR A CA 1
ATOM 6769 C C . THR A 1 847 ? -14.859 19.125 47.281 1 94.75 847 THR A C 1
ATOM 6771 O O . THR A 1 847 ? -14.766 18.484 46.219 1 94.75 847 THR A O 1
ATOM 6774 N N . LEU A 1 848 ? -15.336 18.609 48.438 1 93.31 848 LEU A N 1
ATOM 6775 C CA . LEU A 1 848 ? -15.938 17.281 48.5 1 93.31 848 LEU A CA 1
ATOM 6776 C C . LEU A 1 848 ? -17.359 17.312 47.938 1 93.31 848 LEU A C 1
ATOM 6778 O O . LEU A 1 848 ? -18.109 18.234 48.219 1 93.31 848 LEU A O 1
ATOM 6782 N N . ALA A 1 849 ? -17.656 16.453 47.031 1 86.12 849 ALA A N 1
ATOM 6783 C CA . ALA A 1 849 ? -19.016 16.359 46.5 1 86.12 849 ALA A CA 1
ATOM 6784 C C . ALA A 1 849 ? -19.984 15.766 47.531 1 86.12 849 ALA A C 1
ATOM 6786 O O . ALA A 1 849 ? -19.609 14.867 48.281 1 86.12 849 ALA A O 1
ATOM 6787 N N . ASP A 1 850 ? -20.984 16.484 48.094 1 67.44 850 ASP A N 1
ATOM 6788 C CA . ASP A 1 850 ? -21.969 15.992 49.062 1 67.44 850 ASP A CA 1
ATOM 6789 C C . ASP A 1 850 ? -22.578 14.672 48.562 1 67.44 850 ASP A C 1
ATOM 6791 O O . ASP A 1 850 ? -22.922 14.531 47.406 1 67.44 850 ASP A O 1
ATOM 6795 N N . SER A 1 851 ? -22.141 13.633 49.156 1 48.62 851 SER A N 1
ATOM 6796 C CA . SER A 1 851 ? -22.719 12.305 48.938 1 48.62 851 SER A CA 1
ATOM 6797 C C . SER A 1 851 ? -24.234 12.375 48.75 1 48.62 851 SER A C 1
ATOM 6799 O O . SER A 1 851 ? -24.875 11.352 48.531 1 48.62 851 SER A O 1
ATOM 6801 N N . SER A 1 852 ? -24.969 13.414 49.312 1 39.22 852 SER A N 1
ATOM 6802 C CA . SER A 1 852 ? -26.406 13.141 49.438 1 39.22 852 SER A CA 1
ATOM 6803 C C . SER A 1 852 ? -27.031 12.945 48.062 1 39.22 852 SER A C 1
ATOM 6805 O O . SER A 1 852 ? -28.078 12.305 47.938 1 39.22 852 SER A O 1
ATOM 6807 N N . SER A 1 853 ? -26.812 13.852 47.156 1 35.38 853 SER A N 1
ATOM 6808 C CA . SER A 1 853 ? -27.891 13.852 46.188 1 35.38 853 SER A CA 1
ATOM 6809 C C . SER A 1 853 ? -27.891 12.57 45.375 1 35.38 853 SER A C 1
ATOM 6811 O O . SER A 1 853 ? -28.938 12.117 44.906 1 35.38 853 SER A O 1
ATOM 6813 N N . ASP A 1 854 ? -26.781 12.219 44.812 1 35.38 854 ASP A N 1
ATOM 6814 C CA . ASP A 1 854 ? -27.109 11.359 43.688 1 35.38 854 ASP A CA 1
ATOM 6815 C C . ASP A 1 854 ? -27.438 9.945 44.125 1 35.38 854 ASP A C 1
ATOM 6817 O O . ASP A 1 854 ? -27.359 9 43.344 1 35.38 854 ASP A O 1
ATOM 6821 N N . SER A 1 855 ? -27.578 9.766 45.438 1 31.27 855 SER A N 1
ATOM 6822 C CA . SER A 1 855 ? -28.141 8.422 45.594 1 31.27 855 SER A CA 1
ATOM 6823 C C . SER A 1 855 ? -29.516 8.336 44.906 1 31.27 855 SER A C 1
ATOM 6825 O O . SER A 1 855 ? -30.531 8.141 45.594 1 31.27 855 SER A O 1
ATOM 6827 N N . GLN A 1 856 ? -29.969 9.289 44.188 1 27.05 856 GLN A N 1
ATOM 6828 C CA . GLN A 1 856 ? -31.234 8.875 43.594 1 27.05 856 GLN A CA 1
ATOM 6829 C C . GLN A 1 856 ? -31.078 7.547 42.844 1 27.05 856 GLN A C 1
ATOM 6831 O O . GLN A 1 856 ? -30.484 7.5 41.75 1 27.05 856 GLN A O 1
ATOM 6836 N N . ARG A 1 857 ? -30.719 6.461 43.531 1 28.47 857 ARG A N 1
ATOM 6837 C CA . ARG A 1 857 ? -31.062 5.156 42.969 1 28.47 857 ARG A CA 1
ATOM 6838 C C . ARG A 1 857 ? -32.406 5.203 42.25 1 28.47 857 ARG A C 1
ATOM 6840 O O . ARG A 1 857 ? -33.312 5.91 42.688 1 28.47 857 ARG A O 1
ATOM 6847 N N . ILE A 1 858 ? -32.5 4.801 40.969 1 28.88 858 ILE A N 1
ATOM 6848 C CA . ILE A 1 858 ? -33.656 4.254 40.312 1 28.88 858 ILE A CA 1
ATOM 6849 C C . ILE A 1 858 ? -34.469 3.402 41.281 1 28.88 858 ILE A C 1
ATOM 6851 O O . ILE A 1 858 ? -34.031 2.314 41.656 1 28.88 858 ILE A O 1
ATOM 6855 N N . GLY A 1 859 ? -34.656 3.877 42.531 1 27.08 859 GLY A N 1
ATOM 6856 C CA . GLY A 1 859 ? -35.719 3.17 43.219 1 27.08 859 GLY A CA 1
ATOM 6857 C C . GLY A 1 859 ? -36.969 2.98 42.375 1 27.08 859 GLY A C 1
ATOM 6858 O O . GLY A 1 859 ? -38.094 2.982 42.906 1 27.08 859 GLY A O 1
ATOM 6859 N N . GLY A 1 860 ? -36.781 3.186 41 1 29.05 860 GLY A N 1
ATOM 6860 C CA . GLY A 1 860 ? -37.969 2.793 40.281 1 29.05 860 GLY A CA 1
ATOM 6861 C C . GLY A 1 860 ? -38.375 1.352 40.531 1 29.05 860 GLY A C 1
ATOM 6862 O O . GLY A 1 860 ? -38.188 0.494 39.656 1 29.05 860 GLY A O 1
ATOM 6863 N N . GLY A 1 861 ? -38.094 0.776 41.688 1 26.62 861 GLY A N 1
ATOM 6864 C CA . GLY A 1 861 ? -38.719 -0.535 41.75 1 26.62 861 GLY A CA 1
ATOM 6865 C C . GLY A 1 861 ? -40.188 -0.516 41.375 1 26.62 861 GLY A C 1
ATOM 6866 O O . GLY A 1 861 ? -40.656 -1.43 40.719 1 26.62 861 GLY A O 1
ATOM 6867 N N . SER A 1 862 ? -40.875 0.351 42.094 1 30.66 862 SER A N 1
ATOM 6868 C CA . SER A 1 862 ? -42.312 0.078 42.25 1 30.66 862 SER A CA 1
ATOM 6869 C C . SER A 1 862 ? -43.062 0.356 40.969 1 30.66 862 SER A C 1
ATOM 6871 O O . SER A 1 862 ? -44.156 -0.201 40.75 1 30.66 862 SER A O 1
ATOM 6873 N N . GLY A 1 863 ? -42.594 1.406 40.312 1 30.41 863 GLY A N 1
ATOM 6874 C CA . GLY A 1 863 ? -43.469 1.791 39.219 1 30.41 863 GLY A CA 1
ATOM 6875 C C . GLY A 1 863 ? -43.438 0.82 38.062 1 30.41 863 GLY A C 1
ATOM 6876 O O . GLY A 1 863 ? -44.031 1.075 37.031 1 30.41 863 GLY A O 1
ATOM 6877 N N . TYR A 1 864 ? -42.438 -0.042 38.125 1 32.34 864 TYR A N 1
ATOM 6878 C CA . TYR A 1 864 ? -42.469 -1.157 37.188 1 32.34 864 TYR A CA 1
ATOM 6879 C C . TYR A 1 864 ? -43.719 -2.025 37.406 1 32.34 864 TYR A C 1
ATOM 6881 O O . TYR A 1 864 ? -44.188 -2.688 36.469 1 32.34 864 TYR A O 1
ATOM 6889 N N . TRP A 1 865 ? -44.125 -2.041 38.625 1 34.56 865 TRP A N 1
ATOM 6890 C CA . TRP A 1 865 ? -45.344 -2.781 38.938 1 34.56 865 TRP A CA 1
ATOM 6891 C C . TRP A 1 865 ? -46.562 -2.135 38.25 1 34.56 865 TRP A C 1
ATOM 6893 O O . TRP A 1 865 ? -47.469 -2.826 37.844 1 34.56 865 TRP A O 1
ATOM 6903 N N . ALA A 1 866 ? -46.594 -0.772 38.344 1 38.56 866 ALA A N 1
ATOM 6904 C CA . ALA A 1 866 ? -47.75 -0.118 37.75 1 38.56 866 ALA A CA 1
ATOM 6905 C C . ALA A 1 866 ? -47.781 -0.339 36.25 1 38.56 866 ALA A C 1
ATOM 6907 O O . ALA A 1 866 ? -48.875 -0.554 35.656 1 38.56 866 ALA A O 1
ATOM 6908 N N . ILE A 1 867 ? -46.562 -0.179 35.688 1 35.5 867 ILE A N 1
ATOM 6909 C CA . ILE A 1 867 ? -46.562 -0.458 34.25 1 35.5 867 ILE A CA 1
ATOM 6910 C C . ILE A 1 867 ? -46.75 -1.956 34 1 35.5 867 ILE A C 1
ATOM 6912 O O . ILE A 1 867 ? -47.438 -2.365 33.062 1 35.5 867 ILE A O 1
ATOM 6916 N N . VAL A 1 868 ? -46.188 -2.82 34.906 1 39.72 868 VAL A N 1
ATOM 6917 C CA . VAL A 1 868 ? -46.531 -4.23 34.844 1 39.72 868 VAL A CA 1
ATOM 6918 C C . VAL A 1 868 ? -48.031 -4.395 35.094 1 39.72 868 VAL A C 1
ATOM 6920 O O . VAL A 1 868 ? -48.719 -5.164 34.406 1 39.72 868 VAL A O 1
ATOM 6923 N N . PHE A 1 869 ? -48.5 -3.645 36.156 1 44 869 PHE A N 1
ATOM 6924 C CA . PHE A 1 869 ? -49.906 -3.689 36.469 1 44 869 PHE A CA 1
ATOM 6925 C C . PHE A 1 869 ? -50.75 -3.143 35.312 1 44 869 PHE A C 1
ATOM 6927 O O . PHE A 1 869 ? -51.781 -3.711 34.969 1 44 869 PHE A O 1
ATOM 6934 N N . LEU A 1 870 ? -50.25 -1.937 34.781 1 41.84 870 LEU A N 1
ATOM 6935 C CA . LEU A 1 870 ? -50.969 -1.452 33.625 1 41.84 870 LEU A CA 1
ATOM 6936 C C . LEU A 1 870 ? -50.812 -2.412 32.469 1 41.84 870 LEU A C 1
ATOM 6938 O O . LEU A 1 870 ? -51.781 -2.637 31.703 1 41.84 870 LEU A O 1
ATOM 6942 N N . PHE A 1 871 ? -49.562 -2.947 32.375 1 42.72 871 PHE A N 1
ATOM 6943 C CA . PHE A 1 871 ? -49.375 -3.967 31.359 1 42.72 871 PHE A CA 1
ATOM 6944 C C . PHE A 1 871 ? -50.188 -5.215 31.688 1 42.72 871 PHE A C 1
ATOM 6946 O O . PHE A 1 871 ? -50.812 -5.809 30.797 1 42.72 871 PHE A O 1
ATOM 6953 N N . VAL A 1 872 ? -50.188 -5.594 33 1 44 872 VAL A N 1
ATOM 6954 C CA . VAL A 1 872 ? -51.031 -6.715 33.375 1 44 872 VAL A CA 1
ATOM 6955 C C . VAL A 1 872 ? -52.5 -6.336 33.219 1 44 872 VAL A C 1
ATOM 6957 O O . VAL A 1 872 ? -53.312 -7.141 32.75 1 44 872 VAL A O 1
ATOM 6960 N N . ILE A 1 873 ? -52.812 -5.062 33.625 1 46.53 873 ILE A N 1
ATOM 6961 C CA . ILE A 1 873 ? -54.219 -4.621 33.438 1 46.53 873 ILE A CA 1
ATOM 6962 C C . ILE A 1 873 ? -54.531 -4.594 31.953 1 46.53 873 ILE A C 1
ATOM 6964 O O . ILE A 1 873 ? -55.594 -5.027 31.531 1 46.53 873 ILE A O 1
ATOM 6968 N N . CYS A 1 874 ? -53.5 -4.039 31.188 1 42.53 874 CYS A N 1
ATOM 6969 C CA . CYS A 1 874 ? -53.781 -4.059 29.75 1 42.53 874 CYS A CA 1
ATOM 6970 C C . CYS A 1 874 ? -53.812 -5.488 29.219 1 42.53 874 CYS A C 1
ATOM 6972 O O . CYS A 1 874 ? -54.625 -5.801 28.344 1 42.53 874 CYS A O 1
ATOM 6974 N N . LEU A 1 875 ? -52.938 -6.312 29.812 1 46 875 LEU A N 1
ATOM 6975 C CA . LEU A 1 875 ? -53.062 -7.715 29.422 1 46 875 LEU A CA 1
ATOM 6976 C C . LEU A 1 875 ? -54.375 -8.312 29.906 1 46 875 LEU A C 1
ATOM 6978 O O . LEU A 1 875 ? -55 -9.078 29.172 1 46 875 LEU A O 1
ATOM 6982 N N . VAL A 1 876 ? -54.75 -7.984 31.172 1 48.69 876 VAL A N 1
ATOM 6983 C CA . VAL A 1 876 ? -56 -8.5 31.672 1 48.69 876 VAL A CA 1
ATOM 6984 C C . VAL A 1 876 ? -57.156 -7.879 30.875 1 48.69 876 VAL A C 1
ATOM 6986 O O . VAL A 1 876 ? -58.125 -8.57 30.531 1 48.69 876 VAL A O 1
ATOM 6989 N N . ALA A 1 877 ? -57 -6.516 30.609 1 45.81 877 ALA A N 1
ATOM 6990 C CA . ALA A 1 877 ? -58.094 -5.91 29.812 1 45.81 877 ALA A CA 1
ATOM 6991 C C . ALA A 1 877 ? -58.125 -6.523 28.406 1 45.81 877 ALA A C 1
ATOM 6993 O O . ALA A 1 877 ? -59.219 -6.766 27.875 1 45.81 877 ALA A O 1
ATOM 6994 N N . VAL A 1 878 ? -56.875 -6.719 27.859 1 45.78 878 VAL A N 1
ATOM 6995 C CA . VAL A 1 878 ? -56.906 -7.379 26.562 1 45.78 878 VAL A CA 1
ATOM 6996 C C . VAL A 1 878 ? -57.375 -8.82 26.703 1 45.78 878 VAL A C 1
ATOM 6998 O O . VAL A 1 878 ? -58.156 -9.305 25.891 1 45.78 878 VAL A O 1
ATOM 7001 N N . GLY A 1 879 ? -57 -9.438 27.859 1 45.09 879 GLY A N 1
ATOM 7002 C CA . GLY A 1 879 ? -57.562 -10.758 28.109 1 45.09 879 GLY A CA 1
ATOM 7003 C C . GLY A 1 879 ? -59.062 -10.727 28.281 1 45.09 879 GLY A C 1
ATOM 7004 O O . GLY A 1 879 ? -59.781 -11.594 27.75 1 45.09 879 GLY A O 1
ATOM 7005 N N . ALA A 1 880 ? -59.5 -9.75 29.078 1 47.44 880 ALA A N 1
ATOM 7006 C CA . ALA A 1 880 ? -60.938 -9.648 29.266 1 47.44 880 ALA A CA 1
ATOM 7007 C C . ALA A 1 880 ? -61.625 -9.336 27.938 1 47.44 880 ALA A C 1
ATOM 7009 O O . ALA 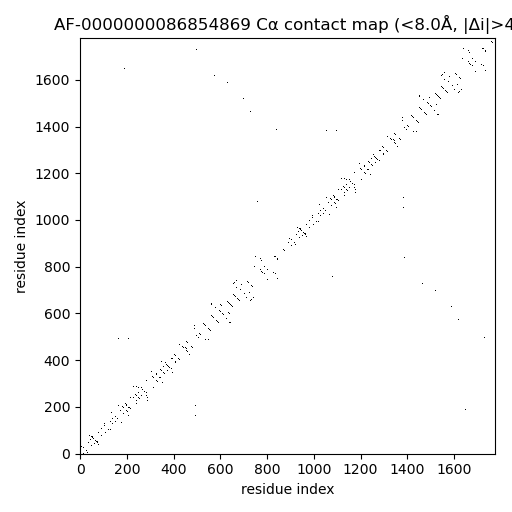A 1 880 ? -62.75 -9.828 27.688 1 47.44 880 ALA A O 1
ATOM 7010 N N . PHE A 1 881 ? -60.938 -8.469 27.156 1 46.97 881 PHE A N 1
ATOM 7011 C CA . PHE A 1 881 ? -61.562 -8.172 25.875 1 46.97 881 PHE A CA 1
ATOM 7012 C C . PHE A 1 881 ? -61.656 -9.43 25.016 1 46.97 881 PHE A C 1
ATOM 7014 O O . PHE A 1 881 ? -62.656 -9.656 24.344 1 46.97 881 PHE A O 1
ATOM 7021 N N . ILE A 1 882 ? -60.562 -10.227 25.062 1 44.19 882 ILE A N 1
ATOM 7022 C CA . ILE A 1 882 ? -60.656 -11.461 24.297 1 44.19 882 ILE A CA 1
ATOM 7023 C C . ILE A 1 882 ? -61.781 -12.344 24.859 1 44.19 882 ILE A C 1
ATOM 7025 O O . ILE A 1 882 ? -62.562 -12.938 24.109 1 44.19 882 ILE A O 1
ATOM 7029 N N . LEU A 1 883 ? -61.906 -12.414 26.141 1 46.97 883 LEU A N 1
ATOM 7030 C CA . LEU A 1 883 ? -62.938 -13.273 26.672 1 46.97 883 LEU A CA 1
ATOM 7031 C C . LEU A 1 883 ? -64.312 -12.758 26.281 1 46.97 883 LEU A C 1
ATOM 7033 O O . LEU A 1 883 ? -65.25 -13.539 25.984 1 46.97 883 LEU A O 1
ATOM 7037 N N . TYR A 1 884 ? -64.5 -11.375 26.312 1 44.94 884 TYR A N 1
ATOM 7038 C CA . TYR A 1 884 ? -65.812 -10.906 25.969 1 44.94 884 TYR A CA 1
ATOM 7039 C C . TYR A 1 884 ? -66.188 -11.234 24.516 1 44.94 884 TYR A C 1
ATOM 7041 O O . TYR A 1 884 ? -67.312 -11.594 24.203 1 44.94 884 TYR A O 1
ATOM 7049 N N . LYS A 1 885 ? -65.125 -11.062 23.641 1 40.62 885 LYS A N 1
ATOM 7050 C CA . LYS A 1 885 ? -65.5 -11.32 22.266 1 40.62 885 LYS A CA 1
ATOM 7051 C C . LYS A 1 885 ? -65.875 -12.789 22.062 1 40.62 885 LYS A C 1
ATOM 7053 O O . LYS A 1 885 ? -66.562 -13.148 21.094 1 40.62 885 LYS A O 1
ATOM 7058 N N . PHE A 1 886 ? -65.375 -13.758 22.844 1 44.19 886 PHE A N 1
ATOM 7059 C CA . PHE A 1 886 ? -65.812 -15.125 22.609 1 44.19 886 PHE A CA 1
ATOM 7060 C C . PHE A 1 886 ? -67.25 -15.297 23.016 1 44.19 886 PHE A C 1
ATOM 7062 O O . PHE A 1 886 ? -67.938 -16.25 22.609 1 44.19 886 PHE A O 1
ATOM 7069 N N . LYS A 1 887 ? -67.688 -14.648 24 1 36.19 887 LYS A N 1
ATOM 7070 C CA . LYS A 1 887 ? -69.062 -15.016 24.344 1 36.19 887 LYS A CA 1
ATOM 7071 C C . LYS A 1 887 ? -70.062 -14.586 23.25 1 36.19 887 LYS A C 1
ATOM 7073 O O . LYS A 1 887 ? -71.188 -15.031 23.234 1 36.19 887 LYS A O 1
ATOM 7078 N N . ARG A 1 888 ? -69.75 -13.445 22.531 1 36.34 888 ARG A N 1
ATOM 7079 C CA . ARG A 1 888 ? -70.875 -13.133 21.672 1 36.34 888 ARG A CA 1
ATOM 7080 C C . ARG A 1 888 ? -71 -14.102 20.5 1 36.34 888 ARG A C 1
ATOM 7082 O O . ARG A 1 888 ? -71.938 -14.086 19.734 1 36.34 888 ARG A O 1
ATOM 7089 N N . GLN A 1 889 ? -70.062 -15.031 20.172 1 28.27 889 GLN A N 1
ATOM 7090 C CA . GLN A 1 889 ? -70.688 -16.062 19.344 1 28.27 889 GLN A CA 1
ATOM 7091 C C . GLN A 1 889 ? -71.375 -17.125 20.188 1 28.27 889 GLN A C 1
ATOM 7093 O O . GLN A 1 889 ? -70.812 -17.547 21.219 1 28.27 889 GLN A O 1
ATOM 7098 N N . ILE B 1 1 ? 9.695 47.031 -15.5 1 88.69 1 ILE B N 1
ATOM 7099 C CA . ILE B 1 1 ? 8.289 46.656 -15.586 1 88.69 1 ILE B CA 1
ATOM 7100 C C . ILE B 1 1 ? 8.141 45.438 -16.484 1 88.69 1 ILE B C 1
ATOM 7102 O O . ILE B 1 1 ? 8.734 45.375 -17.562 1 88.69 1 ILE B O 1
ATOM 7106 N N . ILE B 1 2 ? 7.43 44.531 -15.922 1 90 2 ILE B N 1
ATOM 7107 C CA . ILE B 1 2 ? 7.113 43.344 -16.719 1 90 2 ILE B CA 1
ATOM 7108 C C . ILE B 1 2 ? 5.598 43.219 -16.859 1 90 2 ILE B C 1
ATOM 7110 O O . ILE B 1 2 ? 4.867 43.25 -15.867 1 90 2 ILE B O 1
ATOM 7114 N N . LEU B 1 3 ? 5.121 43.125 -18.078 1 89.75 3 LEU B N 1
ATOM 7115 C CA . LEU B 1 3 ? 3.721 42.844 -18.391 1 89.75 3 LEU B CA 1
ATOM 7116 C C . LEU B 1 3 ? 3.57 41.469 -19.031 1 89.75 3 LEU B C 1
ATOM 7118 O O . LEU B 1 3 ? 4.406 41.062 -19.828 1 89.75 3 LEU B O 1
ATOM 7122 N N . VAL B 1 4 ? 2.588 40.781 -18.516 1 88.94 4 VAL B N 1
ATOM 7123 C CA . VAL B 1 4 ? 2.32 39.438 -19.031 1 88.94 4 VAL B CA 1
ATOM 7124 C C . VAL B 1 4 ? 1.144 39.5 -20 1 88.94 4 VAL B C 1
ATOM 7126 O O . VAL B 1 4 ? 0.114 40.094 -19.719 1 88.94 4 VAL B O 1
ATOM 7129 N N . SER B 1 5 ? 1.288 38.781 -21.172 1 83.94 5 SER B N 1
ATOM 7130 C CA . SER B 1 5 ? 0.238 38.781 -22.188 1 83.94 5 SER B CA 1
ATOM 7131 C C . SER B 1 5 ? -0.92 37.875 -21.781 1 83.94 5 SER B C 1
ATOM 7133 O O . SER B 1 5 ? -0.737 36.938 -21.031 1 83.94 5 SER B O 1
ATOM 7135 N N . SER B 1 6 ? -2.256 38.125 -22.016 1 72 6 SER B N 1
ATOM 7136 C CA . SER B 1 6 ? -3.455 37.375 -21.688 1 72 6 SER B CA 1
ATOM 7137 C C . SER B 1 6 ? -3.498 36.062 -22.484 1 72 6 SER B C 1
ATOM 7139 O O . SER B 1 6 ? -3.012 35.969 -23.609 1 72 6 SER B O 1
ATOM 7141 N N . SER B 1 7 ? -3.543 34.938 -21.75 1 60.19 7 SER B N 1
ATOM 7142 C CA . SER B 1 7 ? -3.498 33.562 -22.266 1 60.19 7 SER B CA 1
ATOM 7143 C C . SER B 1 7 ? -4.676 33.312 -23.203 1 60.19 7 SER B C 1
ATOM 7145 O O . SER B 1 7 ? -4.871 32.156 -23.641 1 60.19 7 SER B O 1
ATOM 7147 N N . HIS B 1 8 ? -5.656 34.094 -23.484 1 52.97 8 HIS B N 1
ATOM 7148 C CA . HIS B 1 8 ? -6.844 33.531 -24.141 1 52.97 8 HIS B CA 1
ATOM 7149 C C . HIS B 1 8 ? -6.465 32.531 -25.234 1 52.97 8 HIS B C 1
ATOM 7151 O O . HIS B 1 8 ? -7.059 31.469 -25.328 1 52.97 8 HIS B O 1
ATOM 7157 N N . ASN B 1 9 ? -6.238 33 -26.453 1 50.62 9 ASN B N 1
ATOM 7158 C CA . ASN B 1 9 ? -6.195 32.188 -27.656 1 50.62 9 ASN B CA 1
ATOM 7159 C C . ASN B 1 9 ? -4.824 31.547 -27.844 1 50.62 9 ASN B C 1
ATOM 7161 O O . ASN B 1 9 ? -4.625 30.766 -28.781 1 50.62 9 ASN B O 1
ATOM 7165 N N . ASP B 1 10 ? -3.773 32.031 -27.266 1 52.78 10 ASP B N 1
ATOM 7166 C CA . ASP B 1 10 ? -2.486 31.641 -27.844 1 52.78 10 ASP B CA 1
ATOM 7167 C C . ASP B 1 10 ? -1.795 30.578 -27.016 1 52.78 10 ASP B C 1
ATOM 7169 O O . ASP B 1 10 ? -1.845 30.609 -25.781 1 52.78 10 ASP B O 1
ATOM 7173 N N . ARG B 1 11 ? -1.362 29.562 -27.656 1 60.91 11 ARG B N 1
ATOM 7174 C CA . ARG B 1 11 ? -0.557 28.406 -27.281 1 60.91 11 ARG B CA 1
ATOM 7175 C C . ARG B 1 11 ? 0.71 28.844 -26.547 1 60.91 11 ARG B C 1
ATOM 7177 O O . ARG B 1 11 ? 1.312 28.047 -25.812 1 60.91 11 ARG B O 1
ATOM 7184 N N . ASP B 1 12 ? 1.073 30.172 -26.766 1 73.69 12 ASP B N 1
ATOM 7185 C CA . ASP B 1 12 ? 2.32 30.641 -26.172 1 73.69 12 ASP B CA 1
ATOM 7186 C C . ASP B 1 12 ? 2.113 31.953 -25.422 1 73.69 12 ASP B C 1
ATOM 7188 O O . ASP B 1 12 ? 1.231 32.75 -25.781 1 73.69 12 ASP B O 1
ATOM 7192 N N . GLN B 1 13 ? 2.576 32.188 -24.203 1 84.06 13 GLN B N 1
ATOM 7193 C CA . GLN B 1 13 ? 2.564 33.438 -23.422 1 84.06 13 GLN B CA 1
ATOM 7194 C C . GLN B 1 13 ? 3.855 34.219 -23.625 1 84.06 13 GLN B C 1
ATOM 7196 O O . GLN B 1 13 ? 4.906 33.625 -23.891 1 84.06 13 GLN B O 1
ATOM 7201 N N . SER B 1 14 ? 3.674 35.594 -23.828 1 89.06 14 SER B N 1
ATOM 7202 C CA . SER B 1 14 ? 4.836 36.469 -23.984 1 89.06 14 SER B CA 1
ATOM 7203 C C . SER B 1 14 ? 4.922 37.5 -22.859 1 89.06 14 SER B C 1
ATOM 7205 O O . SER B 1 14 ? 3.906 37.875 -22.266 1 89.06 14 SER B O 1
ATOM 7207 N N . LEU B 1 15 ? 6.145 37.906 -22.547 1 91.75 15 LEU B N 1
ATOM 7208 C CA . LEU B 1 15 ? 6.406 38.969 -21.578 1 91.75 15 LEU B CA 1
ATOM 7209 C C . LEU B 1 15 ? 6.777 40.281 -22.312 1 91.75 15 LEU B C 1
ATOM 7211 O O . LEU B 1 15 ? 7.453 40.25 -23.344 1 91.75 15 LEU B O 1
ATOM 7215 N N . PHE B 1 16 ? 6.254 41.344 -21.859 1 92.19 16 PHE B N 1
ATOM 7216 C CA . PHE B 1 16 ? 6.676 42.688 -22.281 1 92.19 16 PHE B CA 1
ATOM 7217 C C . PHE B 1 16 ? 7.535 43.344 -21.203 1 92.19 16 PHE B C 1
ATOM 7219 O O . PHE B 1 16 ? 7.035 43.688 -20.141 1 92.19 16 PHE B O 1
ATOM 7226 N N . ILE B 1 17 ? 8.758 43.5 -21.5 1 92.38 17 ILE B N 1
ATOM 7227 C CA . ILE B 1 17 ? 9.719 43.969 -20.5 1 92.38 17 ILE B CA 1
ATOM 7228 C C . ILE B 1 17 ? 10.141 45.406 -20.812 1 92.38 17 ILE B C 1
ATOM 7230 O O . ILE B 1 17 ? 10.469 45.719 -21.953 1 92.38 17 ILE B O 1
ATOM 7234 N N . SER B 1 18 ? 10.055 46.281 -19.844 1 91.75 18 SER B N 1
ATOM 7235 C CA . SER B 1 18 ? 10.547 47.656 -19.938 1 91.75 18 SER B CA 1
ATOM 7236 C C . SER B 1 18 ? 11.625 47.938 -18.891 1 91.75 18 SER B C 1
ATOM 7238 O O . SER B 1 18 ? 11.469 47.594 -17.719 1 91.75 18 SER B O 1
ATOM 7240 N N . THR B 1 19 ? 12.773 48.5 -19.328 1 89.06 19 THR B N 1
ATOM 7241 C CA . THR B 1 19 ? 13.844 48.875 -18.406 1 89.06 19 THR B CA 1
ATOM 7242 C C . THR B 1 19 ? 13.898 50.406 -18.219 1 89.06 19 THR B C 1
ATOM 7244 O O . THR B 1 19 ? 14.797 50.906 -17.547 1 89.06 19 THR B O 1
ATOM 7247 N N . ASP B 1 20 ? 12.984 51.125 -18.859 1 89.25 20 ASP B N 1
ATOM 7248 C CA . ASP B 1 20 ? 13.008 52.594 -18.781 1 89.25 20 ASP B CA 1
ATOM 7249 C C . ASP B 1 20 ? 11.664 53.125 -18.297 1 89.25 20 ASP B C 1
ATOM 7251 O O . ASP B 1 20 ? 11.141 54.094 -18.875 1 89.25 20 ASP B O 1
ATOM 7255 N N . GLU B 1 21 ? 11.102 52.375 -17.406 1 83.75 21 GLU B N 1
ATOM 7256 C CA . GLU B 1 21 ? 9.898 52.812 -16.688 1 83.75 21 GLU B CA 1
ATOM 7257 C C . GLU B 1 21 ? 8.711 52.938 -17.641 1 83.75 21 GLU B C 1
ATOM 7259 O O . GLU B 1 21 ? 7.93 53.875 -17.516 1 83.75 21 GLU B O 1
ATOM 7264 N N . GLY B 1 22 ? 8.703 52.094 -18.688 1 85.94 22 GLY B N 1
ATOM 7265 C CA . GLY B 1 22 ? 7.516 52 -19.516 1 85.94 22 GLY B CA 1
ATOM 7266 C C . GLY B 1 22 ? 7.637 52.781 -20.812 1 85.94 22 GLY B C 1
ATOM 7267 O O . GLY B 1 22 ? 6.707 52.781 -21.625 1 85.94 22 GLY B O 1
ATOM 7268 N N . ALA B 1 23 ? 8.828 53.375 -21.078 1 88.5 23 ALA B N 1
ATOM 7269 C CA . ALA B 1 23 ? 9 54.125 -22.328 1 88.5 23 ALA B CA 1
ATOM 7270 C C . ALA B 1 23 ? 9.086 53.188 -23.516 1 88.5 23 ALA B C 1
ATOM 7272 O O . ALA B 1 23 ? 8.516 53.469 -24.578 1 88.5 23 ALA B O 1
ATOM 7273 N N . THR B 1 24 ? 9.859 52.156 -23.391 1 90.38 24 THR B N 1
ATOM 7274 C CA . THR B 1 24 ? 9.977 51.125 -24.422 1 90.38 24 THR B CA 1
ATOM 7275 C C . THR B 1 24 ? 9.781 49.75 -23.844 1 90.38 24 THR B C 1
ATOM 7277 O O . THR B 1 24 ? 10.148 49.5 -22.688 1 90.38 24 THR B O 1
ATOM 7280 N N . PHE B 1 25 ? 9.016 48.938 -24.578 1 91.5 25 PHE B N 1
ATOM 7281 C CA . PHE B 1 25 ? 8.773 47.562 -24.156 1 91.5 25 PHE B CA 1
ATOM 7282 C C . PHE B 1 25 ? 9.359 46.594 -25.172 1 91.5 25 PHE B C 1
ATOM 7284 O O . PHE B 1 25 ? 9.281 46.812 -26.375 1 91.5 25 PHE B O 1
ATOM 7291 N N . GLN B 1 26 ? 10.094 45.594 -24.641 1 92.12 26 GLN B N 1
ATOM 7292 C CA . GLN B 1 26 ? 10.602 44.469 -25.438 1 92.12 26 GLN B CA 1
ATOM 7293 C C . GLN B 1 26 ? 9.758 43.219 -25.234 1 92.12 26 GLN B C 1
ATOM 7295 O O . GLN B 1 26 ? 9.438 42.844 -24.109 1 92.12 26 GLN B O 1
ATOM 7300 N N . LYS B 1 27 ? 9.375 42.688 -26.297 1 90.38 27 LYS B N 1
ATOM 7301 C CA . LYS B 1 27 ? 8.594 41.438 -26.234 1 90.38 27 LYS B CA 1
ATOM 7302 C C . LYS B 1 27 ? 9.492 40.219 -26.125 1 90.38 27 LYS B C 1
ATOM 7304 O O . LYS B 1 27 ? 10.438 40.062 -26.891 1 90.38 27 LYS B O 1
ATOM 7309 N N . GLN B 1 28 ? 9.344 39.375 -25.156 1 89.81 28 GLN B N 1
ATOM 7310 C CA . GLN B 1 28 ? 10.102 38.156 -24.906 1 89.81 28 GLN B CA 1
ATOM 7311 C C . GLN B 1 28 ? 9.18 36.938 -24.828 1 89.81 28 GLN B C 1
ATOM 7313 O O . GLN B 1 28 ? 8.359 36.844 -23.906 1 89.81 28 GLN B O 1
ATOM 7318 N N . PRO B 1 29 ? 9.344 36 -25.781 1 88.69 29 PRO B N 1
ATOM 7319 C CA . PRO B 1 29 ? 8.523 34.781 -25.688 1 88.69 29 PRO B CA 1
ATOM 7320 C C . PRO B 1 29 ? 8.984 33.844 -24.594 1 88.69 29 PRO B C 1
ATOM 7322 O O . PRO B 1 29 ? 10.188 33.688 -24.359 1 88.69 29 PRO B O 1
ATOM 7325 N N . ILE B 1 30 ? 8.055 33.281 -23.844 1 88.69 30 ILE B N 1
ATOM 7326 C CA . ILE B 1 30 ? 8.383 32.312 -22.812 1 88.69 30 ILE B CA 1
ATOM 7327 C C . ILE B 1 30 ? 7.656 31 -23.109 1 88.69 30 ILE B C 1
ATOM 7329 O O . ILE B 1 30 ? 6.66 30.969 -23.828 1 88.69 30 ILE B O 1
ATOM 7333 N N . THR B 1 31 ? 8.141 29.859 -22.516 1 86.31 31 THR B N 1
ATOM 7334 C CA . THR B 1 31 ? 7.645 28.516 -22.828 1 86.31 31 THR B CA 1
ATOM 7335 C C . THR B 1 31 ? 6.688 28.031 -21.75 1 86.31 31 THR B C 1
ATOM 7337 O O . THR B 1 31 ? 6.348 26.844 -21.703 1 86.31 31 THR B O 1
ATOM 7340 N N . PHE B 1 32 ? 6.406 28.875 -20.828 1 89.38 32 PHE B N 1
ATOM 7341 C CA . PHE B 1 32 ? 5.5 28.5 -19.75 1 89.38 32 PHE B CA 1
ATOM 7342 C C . PHE B 1 32 ? 4.465 29.594 -19.516 1 89.38 32 PHE B C 1
ATOM 7344 O O . PHE B 1 32 ? 4.574 30.688 -20.062 1 89.38 32 PHE B O 1
ATOM 7351 N N . PHE B 1 33 ? 3.412 29.234 -18.781 1 89.5 33 PHE B N 1
ATOM 7352 C CA . PHE B 1 33 ? 2.375 30.188 -18.438 1 89.5 33 PHE B CA 1
ATOM 7353 C C . PHE B 1 33 ? 2.582 30.734 -17.016 1 89.5 33 PHE B C 1
ATOM 7355 O O . PHE B 1 33 ? 2.531 29.969 -16.047 1 89.5 33 PHE B O 1
ATOM 7362 N N . VAL B 1 34 ? 2.748 32.062 -16.969 1 91 34 VAL B N 1
ATOM 7363 C CA . VAL B 1 34 ? 3.057 32.719 -15.703 1 91 34 VAL B CA 1
ATOM 7364 C C . VAL B 1 34 ? 1.78 32.875 -14.883 1 91 34 VAL B C 1
ATOM 7366 O O . VAL B 1 34 ? 0.743 33.281 -15.414 1 91 34 VAL B O 1
ATOM 7369 N N . GLU B 1 35 ? 1.811 32.5 -13.672 1 91.12 35 GLU B N 1
ATOM 7370 C CA . GLU B 1 35 ? 0.742 32.812 -12.727 1 91.12 35 GLU B CA 1
ATOM 7371 C C . GLU B 1 35 ? 1.123 33.969 -11.812 1 91.12 35 GLU B C 1
ATOM 7373 O O . GLU B 1 35 ? 0.313 34.875 -11.57 1 91.12 35 GLU B O 1
ATOM 7378 N N . THR B 1 36 ? 2.312 33.969 -11.219 1 92.81 36 THR B N 1
ATOM 7379 C CA . THR B 1 36 ? 2.803 35.031 -10.367 1 92.81 36 THR B CA 1
ATOM 7380 C C . THR B 1 36 ? 4.285 35.312 -10.625 1 92.81 36 THR B C 1
ATOM 7382 O O . THR B 1 36 ? 5.031 34.375 -10.977 1 92.81 36 THR B O 1
ATOM 7385 N N . LEU B 1 37 ? 4.668 36.594 -10.508 1 94 37 LEU B N 1
ATOM 7386 C CA . LEU B 1 37 ? 6.066 37.031 -10.594 1 94 37 LEU B CA 1
ATOM 7387 C C . LEU B 1 37 ? 6.547 37.594 -9.258 1 94 37 LEU B C 1
ATOM 7389 O O . LEU B 1 37 ? 5.82 38.344 -8.602 1 94 37 LEU B O 1
ATOM 7393 N N . LEU B 1 38 ? 7.703 37.188 -8.812 1 94.25 38 LEU B N 1
ATOM 7394 C CA . LEU B 1 38 ? 8.305 37.688 -7.586 1 94.25 38 LEU B CA 1
ATOM 7395 C C . LEU B 1 38 ? 9.656 38.312 -7.863 1 94.25 38 LEU B C 1
ATOM 7397 O O . LEU B 1 38 ? 10.617 37.625 -8.188 1 94.25 38 LEU B O 1
ATOM 7401 N N . PHE B 1 39 ? 9.695 39.562 -7.648 1 94 39 PHE B N 1
ATOM 7402 C CA . PHE B 1 39 ? 10.938 40.312 -7.875 1 94 39 PHE B CA 1
ATOM 7403 C C . PHE B 1 39 ? 11.852 40.219 -6.664 1 94 39 PHE B C 1
ATOM 7405 O O . PHE B 1 39 ? 11.383 40.156 -5.523 1 94 39 PHE B O 1
ATOM 7412 N N . HIS B 1 40 ? 13.141 40.094 -6.93 1 92.75 40 HIS B N 1
ATOM 7413 C CA . HIS B 1 40 ? 14.094 40.156 -5.832 1 92.75 40 HIS B CA 1
ATOM 7414 C C . HIS B 1 40 ? 14.047 41.5 -5.117 1 92.75 40 HIS B C 1
ATOM 7416 O O . HIS B 1 40 ? 13.922 42.531 -5.758 1 92.75 40 HIS B O 1
ATOM 7422 N N . PRO B 1 41 ? 14.156 41.531 -3.85 1 89.25 41 PRO B N 1
ATOM 7423 C CA . PRO B 1 41 ? 13.969 42.781 -3.098 1 89.25 41 PRO B CA 1
ATOM 7424 C C . PRO B 1 41 ? 15.109 43.75 -3.303 1 89.25 41 PRO B C 1
ATOM 7426 O O . PRO B 1 41 ? 14.914 44.969 -3.186 1 89.25 41 PRO B O 1
ATOM 7429 N N . LYS B 1 42 ? 16.266 43.344 -3.619 1 89.62 42 LYS B N 1
ATOM 7430 C CA . LYS B 1 42 ? 17.406 44.25 -3.715 1 89.62 42 LYS B CA 1
ATOM 7431 C C . LYS B 1 42 ? 17.953 44.281 -5.137 1 89.62 42 LYS B C 1
ATOM 7433 O O . LYS B 1 42 ? 18.391 45.344 -5.605 1 89.62 42 LYS B O 1
ATOM 7438 N N . GLU B 1 43 ? 17.844 43.094 -5.723 1 90.38 43 GLU B N 1
ATOM 7439 C CA . GLU B 1 43 ? 18.422 43.031 -7.062 1 90.38 43 GLU B CA 1
ATOM 7440 C C . GLU B 1 43 ? 17.328 43.125 -8.133 1 90.38 43 GLU B C 1
ATOM 7442 O O . GLU B 1 43 ? 16.516 42.219 -8.289 1 90.38 43 GLU B O 1
ATOM 7447 N N . GLU B 1 44 ? 17.359 44.062 -8.969 1 89.25 44 GLU B N 1
ATOM 7448 C CA . GLU B 1 44 ? 16.281 44.406 -9.883 1 89.25 44 GLU B CA 1
ATOM 7449 C C . GLU B 1 44 ? 16.188 43.438 -11.055 1 89.25 44 GLU B C 1
ATOM 7451 O O . GLU B 1 44 ? 15.133 43.281 -11.656 1 89.25 44 GLU B O 1
ATOM 7456 N N . ASP B 1 45 ? 17.281 42.75 -11.336 1 91.31 45 ASP B N 1
ATOM 7457 C CA . ASP B 1 45 ? 17.297 41.906 -12.523 1 91.31 45 ASP B CA 1
ATOM 7458 C C . ASP B 1 45 ? 16.828 40.5 -12.188 1 91.31 45 ASP B C 1
ATOM 7460 O O . ASP B 1 45 ? 16.547 39.688 -13.086 1 91.31 45 ASP B O 1
ATOM 7464 N N . LYS B 1 46 ? 16.781 40.188 -11.016 1 93.31 46 LYS B N 1
ATOM 7465 C CA . LYS B 1 46 ? 16.422 38.844 -10.617 1 93.31 46 LYS B CA 1
ATOM 7466 C C . LYS B 1 46 ? 14.922 38.719 -10.375 1 93.31 46 LYS B C 1
ATOM 7468 O O . LYS B 1 46 ? 14.336 39.5 -9.625 1 93.31 46 LYS B O 1
ATOM 7473 N N . VAL B 1 47 ? 14.289 37.75 -11.055 1 95.06 47 VAL B N 1
ATOM 7474 C CA . VAL B 1 47 ? 12.844 37.562 -10.945 1 95.06 47 VAL B CA 1
ATOM 7475 C C . VAL B 1 47 ? 12.523 36.062 -10.891 1 95.06 47 VAL B C 1
ATOM 7477 O O . VAL B 1 47 ? 13.117 35.281 -11.617 1 95.06 47 VAL B O 1
ATOM 7480 N N . LEU B 1 48 ? 11.656 35.656 -9.984 1 95.12 48 LEU B N 1
ATOM 7481 C CA . LEU B 1 48 ? 11.109 34.312 -9.914 1 95.12 48 LEU B CA 1
ATOM 7482 C C . LEU B 1 48 ? 9.742 34.25 -10.578 1 95.12 48 LEU B C 1
ATOM 7484 O O . LEU B 1 48 ? 8.945 35.188 -10.477 1 95.12 48 LEU B O 1
ATOM 7488 N N . ALA B 1 49 ? 9.469 33.156 -11.258 1 95 49 ALA B N 1
ATOM 7489 C CA . ALA B 1 49 ? 8.172 32.938 -11.891 1 95 49 ALA B CA 1
ATOM 7490 C C . ALA B 1 49 ? 7.535 31.625 -11.43 1 95 49 ALA B C 1
ATOM 7492 O O . ALA B 1 49 ? 8.172 30.578 -11.492 1 95 49 ALA B O 1
ATOM 7493 N N . TYR B 1 50 ? 6.398 31.688 -10.898 1 95.81 50 TYR B N 1
ATOM 7494 C CA . TYR B 1 50 ? 5.559 30.531 -10.625 1 95.81 50 TYR B CA 1
ATOM 7495 C C . TYR B 1 50 ? 4.574 30.297 -11.758 1 95.81 50 TYR B C 1
ATOM 7497 O O . TYR B 1 50 ? 3.875 31.219 -12.188 1 95.81 50 TYR B O 1
ATOM 7505 N N . THR B 1 51 ? 4.48 29.047 -12.219 1 93.88 51 THR B N 1
ATOM 7506 C CA . THR B 1 51 ? 3.686 28.766 -13.406 1 93.88 51 THR B CA 1
ATOM 7507 C C . THR B 1 51 ? 2.355 28.109 -13.023 1 93.88 51 THR B C 1
ATOM 7509 O O . THR B 1 51 ? 2.186 27.656 -11.891 1 93.88 51 THR B O 1
ATOM 7512 N N . LYS B 1 52 ? 1.461 28.031 -13.93 1 89 52 LYS B N 1
ATOM 7513 C CA . LYS B 1 52 ? 0.153 27.422 -13.734 1 89 52 LYS B CA 1
ATOM 7514 C C . LYS B 1 52 ? 0.281 25.906 -13.516 1 89 52 LYS B C 1
ATOM 7516 O O . LYS B 1 52 ? -0.585 25.297 -12.898 1 89 52 LYS B O 1
ATOM 7521 N N . GLU B 1 53 ? 1.366 25.391 -13.969 1 88.12 53 GLU B N 1
ATOM 7522 C CA . GLU B 1 53 ? 1.603 23.953 -13.836 1 88.12 53 GLU B CA 1
ATOM 7523 C C . GLU B 1 53 ? 2.293 23.641 -12.516 1 88.12 53 GLU B C 1
ATOM 7525 O O . GLU B 1 53 ? 2.645 22.484 -12.266 1 88.12 53 GLU B O 1
ATOM 7530 N N . GLY B 1 54 ? 2.479 24.609 -11.641 1 91.44 54 GLY B N 1
ATOM 7531 C CA . GLY B 1 54 ? 3.096 24.375 -10.352 1 91.44 54 GLY B CA 1
ATOM 7532 C C . GLY B 1 54 ? 4.609 24.281 -10.414 1 91.44 54 GLY B C 1
ATOM 7533 O O . GLY B 1 54 ? 5.223 23.516 -9.672 1 91.44 54 GLY B O 1
ATOM 7534 N N . LYS B 1 55 ? 5.227 25.016 -11.422 1 93.88 55 LYS B N 1
ATOM 7535 C CA . LYS B 1 55 ? 6.68 25.047 -11.562 1 93.88 55 LYS B CA 1
ATOM 7536 C C . LYS B 1 55 ? 7.238 26.406 -11.18 1 93.88 55 LYS B C 1
ATOM 7538 O O . LYS B 1 55 ? 6.527 27.422 -11.242 1 93.88 55 LYS B O 1
ATOM 7543 N N . ALA B 1 56 ? 8.453 26.344 -10.719 1 94.44 56 ALA B N 1
ATOM 7544 C CA . ALA B 1 56 ? 9.148 27.578 -10.391 1 94.44 56 ALA B CA 1
ATOM 7545 C C . ALA B 1 56 ? 10.352 27.797 -11.297 1 94.44 56 ALA B C 1
ATOM 7547 O O . ALA B 1 56 ? 11.172 26.891 -11.469 1 94.44 56 ALA B O 1
ATOM 7548 N N . TYR B 1 57 ? 10.398 28.969 -11.969 1 94.94 57 TYR B N 1
ATOM 7549 C CA . TYR B 1 57 ? 11.516 29.375 -12.812 1 94.94 57 TYR B CA 1
ATOM 7550 C C . TYR B 1 57 ? 12.211 30.609 -12.25 1 94.94 57 TYR B C 1
ATOM 7552 O O . TYR B 1 57 ? 11.617 31.375 -11.492 1 94.94 57 TYR B O 1
ATOM 7560 N N . VAL B 1 58 ? 13.453 30.75 -12.539 1 94.81 58 VAL B N 1
ATOM 7561 C CA . VAL B 1 58 ? 14.195 31.938 -12.117 1 94.81 58 VAL B CA 1
ATOM 7562 C C . VAL B 1 58 ? 14.906 32.562 -13.312 1 94.81 58 VAL B C 1
ATOM 7564 O O . VAL B 1 58 ? 15.344 31.844 -14.219 1 94.81 58 VAL B O 1
ATOM 7567 N N . SER B 1 59 ? 14.867 33.875 -13.344 1 94.69 59 SER B N 1
ATOM 7568 C CA . SER B 1 59 ? 15.617 34.625 -14.336 1 94.69 59 SER B CA 1
ATOM 7569 C C . SER B 1 59 ? 16.578 35.625 -13.672 1 94.69 59 SER B C 1
ATOM 7571 O O . SER B 1 59 ? 16.234 36.25 -12.68 1 94.69 59 SER B O 1
ATOM 7573 N N . MET B 1 60 ? 17.812 35.719 -14.211 1 92.69 60 MET B N 1
ATOM 7574 C CA . MET B 1 60 ? 18.812 36.656 -13.672 1 92.69 60 MET B CA 1
ATOM 7575 C C . MET B 1 60 ? 19 37.844 -14.594 1 92.69 60 MET B C 1
ATOM 7577 O O . MET B 1 60 ? 19.844 38.719 -14.336 1 92.69 60 MET B O 1
ATOM 7581 N N . ASP B 1 61 ? 18.219 37.938 -15.641 1 91.56 61 ASP B N 1
ATOM 7582 C CA . ASP B 1 61 ? 18.344 39.031 -16.594 1 91.56 61 ASP B CA 1
ATOM 7583 C C . ASP B 1 61 ? 16.984 39.625 -16.938 1 91.56 61 ASP B C 1
ATOM 7585 O O . ASP B 1 61 ? 16.688 39.875 -18.109 1 91.56 61 ASP B O 1
ATOM 7589 N N . LEU B 1 62 ? 16.203 39.719 -15.945 1 91.88 62 LEU B N 1
ATOM 7590 C CA . LEU B 1 62 ? 14.898 40.375 -16 1 91.88 62 LEU B CA 1
ATOM 7591 C C . LEU B 1 62 ? 13.984 39.688 -17.016 1 91.88 62 LEU B C 1
ATOM 7593 O O . LEU B 1 62 ? 13.312 40.375 -17.812 1 91.88 62 LEU B O 1
ATOM 7597 N N . GLY B 1 63 ? 14.055 38.312 -17.172 1 89.56 63 GLY B N 1
ATOM 7598 C CA . GLY B 1 63 ? 13.07 37.531 -17.922 1 89.56 63 GLY B CA 1
ATOM 7599 C C . GLY B 1 63 ? 13.547 37.156 -19.312 1 89.56 63 GLY B C 1
ATOM 7600 O O . GLY B 1 63 ? 12.797 36.562 -20.094 1 89.56 63 GLY B O 1
ATOM 7601 N N . LYS B 1 64 ? 14.781 37.406 -19.641 1 88.69 64 LYS B N 1
ATOM 7602 C CA . LYS B 1 64 ? 15.305 37.031 -20.953 1 88.69 64 LYS B CA 1
ATOM 7603 C C . LYS B 1 64 ? 15.57 35.531 -21.031 1 88.69 64 LYS B C 1
ATOM 7605 O O . LYS B 1 64 ? 15.211 34.906 -22.016 1 88.69 64 LYS B O 1
ATOM 7610 N N . LYS B 1 65 ? 16.234 35.094 -19.969 1 90.81 65 LYS B N 1
ATOM 7611 C CA . LYS B 1 65 ? 16.469 33.656 -19.844 1 90.81 65 LYS B CA 1
ATOM 7612 C C . LYS B 1 65 ? 15.883 33.094 -18.547 1 90.81 65 LYS B C 1
ATOM 7614 O O . LYS B 1 65 ? 15.938 33.781 -17.5 1 90.81 65 LYS B O 1
ATOM 7619 N N . TRP B 1 66 ? 15.273 31.969 -18.719 1 92.44 66 TRP B N 1
ATOM 7620 C CA . TRP B 1 66 ? 14.633 31.359 -17.562 1 92.44 66 TRP B CA 1
ATOM 7621 C C . TRP B 1 66 ? 15.242 29.984 -17.266 1 92.44 66 TRP B C 1
ATOM 7623 O O . TRP B 1 66 ? 15.539 29.219 -18.188 1 92.44 66 TRP B O 1
ATOM 7633 N N . ILE B 1 67 ? 15.531 29.75 -16.062 1 90.94 67 ILE B N 1
ATOM 7634 C CA . ILE B 1 67 ? 16.031 28.469 -15.57 1 90.94 67 ILE B CA 1
ATOM 7635 C C . ILE B 1 67 ? 14.992 27.812 -14.68 1 90.94 67 ILE B C 1
ATOM 7637 O O . ILE B 1 67 ? 14.445 28.438 -13.773 1 90.94 67 ILE B O 1
ATOM 7641 N N . LEU B 1 68 ? 14.703 26.531 -14.945 1 91.94 68 LEU B N 1
ATOM 7642 C CA . LEU B 1 68 ? 13.773 25.797 -14.102 1 91.94 68 LEU B CA 1
ATOM 7643 C C . LEU B 1 68 ? 14.398 25.469 -12.758 1 91.94 68 LEU B C 1
ATOM 7645 O O . LEU B 1 68 ? 15.469 24.859 -12.695 1 91.94 68 LEU B O 1
ATOM 7649 N N . LEU B 1 69 ? 13.828 25.828 -11.734 1 91.38 69 LEU B N 1
ATOM 7650 C CA . LEU B 1 69 ? 14.336 25.547 -10.391 1 91.38 69 LEU B CA 1
ATOM 7651 C C . LEU B 1 69 ? 13.797 24.234 -9.859 1 91.38 69 LEU B C 1
ATOM 7653 O O . LEU B 1 69 ? 14.562 23.359 -9.453 1 91.38 69 LEU B O 1
ATOM 7657 N N . GLN B 1 70 ? 12.438 24.125 -9.758 1 90.44 70 GLN B N 1
ATOM 7658 C CA . GLN B 1 70 ? 11.805 22.938 -9.188 1 90.44 70 GLN B CA 1
ATOM 7659 C C . GLN B 1 70 ? 10.406 22.719 -9.773 1 90.44 70 GLN B C 1
ATOM 7661 O O . GLN B 1 70 ? 9.773 23.672 -10.25 1 90.44 70 GLN B O 1
ATOM 7666 N N . GLU B 1 71 ? 10.008 21.484 -9.734 1 89.25 71 GLU B N 1
ATOM 7667 C CA . GLU B 1 71 ? 8.648 21.125 -10.141 1 89.25 71 GLU B CA 1
ATOM 7668 C C . GLU B 1 71 ? 7.758 20.875 -8.93 1 89.25 71 GLU B C 1
ATOM 7670 O O . GLU B 1 71 ? 8.258 20.688 -7.816 1 89.25 71 GLU B O 1
ATOM 7675 N N . ARG B 1 72 ? 6.488 20.969 -9.062 1 90.62 72 ARG B N 1
ATOM 7676 C CA . ARG B 1 72 ? 5.477 20.703 -8.047 1 90.62 72 ARG B CA 1
ATOM 7677 C C . ARG B 1 72 ? 5.656 21.609 -6.832 1 90.62 72 ARG B C 1
ATOM 7679 O O . ARG B 1 72 ? 5.715 21.125 -5.699 1 90.62 72 ARG B O 1
ATOM 7686 N N . VAL B 1 73 ? 5.84 22.875 -7.137 1 93.06 73 VAL B N 1
ATOM 7687 C CA . VAL B 1 73 ? 6.012 23.891 -6.105 1 93.06 73 VAL B CA 1
ATOM 7688 C C . VAL B 1 73 ? 4.652 24.438 -5.68 1 93.06 73 VAL B C 1
ATOM 7690 O O . VAL B 1 73 ? 3.742 24.562 -6.504 1 93.06 73 VAL B O 1
ATOM 7693 N N . SER B 1 74 ? 4.492 24.688 -4.336 1 92.5 74 SER B N 1
ATOM 7694 C CA . SER B 1 74 ? 3.242 25.234 -3.822 1 92.5 74 SER B CA 1
ATOM 7695 C C . SER B 1 74 ? 3.107 26.719 -4.184 1 92.5 74 SER B C 1
ATOM 7697 O O . SER B 1 74 ? 4.074 27.484 -4.078 1 92.5 74 SER B O 1
ATOM 7699 N N . LYS B 1 75 ? 1.889 27.031 -4.57 1 90.69 75 LYS B N 1
ATOM 7700 C CA . LYS B 1 75 ? 1.608 28.422 -4.941 1 90.69 75 LYS B CA 1
ATOM 7701 C C . LYS B 1 75 ? 1.817 29.359 -3.756 1 90.69 75 LYS B C 1
ATOM 7703 O O . LYS B 1 75 ? 1.374 29.062 -2.643 1 90.69 75 LYS B O 1
ATOM 7708 N N . ASP B 1 76 ? 2.527 30.438 -3.896 1 89.38 76 ASP B N 1
ATOM 7709 C CA . ASP B 1 76 ? 2.719 31.531 -2.947 1 89.38 76 ASP B CA 1
ATOM 7710 C C . ASP B 1 76 ? 3.619 31.094 -1.791 1 89.38 76 ASP B C 1
ATOM 7712 O O . ASP B 1 76 ? 3.672 31.766 -0.757 1 89.38 76 ASP B O 1
ATOM 7716 N N . HIS B 1 77 ? 4.238 30.062 -1.886 1 94.25 77 HIS B N 1
ATOM 7717 C CA . HIS B 1 77 ? 5.168 29.594 -0.866 1 94.25 77 HIS B CA 1
ATOM 7718 C C . HIS B 1 77 ? 6.57 29.422 -1.438 1 94.25 77 HIS B C 1
ATOM 7720 O O . HIS B 1 77 ? 7.191 28.359 -1.266 1 94.25 77 HIS B O 1
ATOM 7726 N N . ILE B 1 78 ? 6.949 30.453 -2.178 1 95.31 78 ILE B N 1
ATOM 7727 C CA . ILE B 1 78 ? 8.289 30.656 -2.709 1 95.31 78 ILE B CA 1
ATOM 7728 C C . ILE B 1 78 ? 8.859 31.969 -2.17 1 95.31 78 ILE B C 1
ATOM 7730 O O . ILE B 1 78 ? 8.242 33.031 -2.318 1 95.31 78 ILE B O 1
ATOM 7734 N N . PHE B 1 79 ? 10.039 31.906 -1.521 1 95.56 79 PHE B N 1
ATOM 7735 C CA . PHE B 1 79 ? 10.578 33.094 -0.877 1 95.56 79 PHE B CA 1
ATOM 7736 C C . PHE B 1 79 ? 12.047 33.312 -1.25 1 95.56 79 PHE B C 1
ATOM 7738 O O . PHE B 1 79 ? 12.812 32.344 -1.295 1 95.56 79 PHE B O 1
ATOM 7745 N N . TRP B 1 80 ? 12.344 34.562 -1.543 1 94.94 80 TRP B N 1
ATOM 7746 C CA . TRP B 1 80 ? 13.742 34.938 -1.728 1 94.94 80 TRP B CA 1
ATOM 7747 C C . TRP B 1 80 ? 14.5 34.875 -0.405 1 94.94 80 TRP B C 1
ATOM 7749 O O . TRP B 1 80 ? 13.898 34.938 0.667 1 94.94 80 TRP B O 1
ATOM 7759 N N . ALA B 1 81 ? 15.75 34.75 -0.471 1 93.69 81 ALA B N 1
ATOM 7760 C CA . ALA B 1 81 ? 16.609 34.844 0.713 1 93.69 81 ALA B CA 1
ATOM 7761 C C . ALA B 1 81 ? 16.438 36.188 1.392 1 93.69 81 ALA B C 1
ATOM 7763 O O . ALA B 1 81 ? 16.219 37.219 0.724 1 93.69 81 ALA B O 1
ATOM 7764 N N . VAL B 1 82 ? 16.438 36.219 2.697 1 93 82 VAL B N 1
ATOM 7765 C CA . VAL B 1 82 ? 16.312 37.438 3.473 1 93 82 VAL B CA 1
ATOM 7766 C C . VAL B 1 82 ? 17.703 38 3.758 1 93 82 VAL B C 1
ATOM 7768 O O . VAL B 1 82 ? 18.547 37.312 4.34 1 93 82 VAL B O 1
ATOM 7771 N N . ALA B 1 83 ? 17.891 39.188 3.391 1 91.25 83 ALA B N 1
ATOM 7772 C CA . ALA B 1 83 ? 19.172 39.844 3.543 1 91.25 83 ALA B CA 1
ATOM 7773 C C . ALA B 1 83 ? 19.562 39.969 5.016 1 91.25 83 ALA B C 1
ATOM 7775 O O . ALA B 1 83 ? 18.75 40.344 5.848 1 91.25 83 ALA B O 1
ATOM 7776 N N . GLY B 1 84 ? 20.766 39.594 5.344 1 89.81 84 GLY B N 1
ATOM 7777 C CA . GLY B 1 84 ? 21.266 39.719 6.703 1 89.81 84 GLY B CA 1
ATOM 7778 C C . GLY B 1 84 ? 21.031 38.469 7.551 1 89.81 84 GLY B C 1
ATOM 7779 O O . GLY B 1 84 ? 21.578 38.344 8.648 1 89.81 84 GLY B O 1
ATOM 7780 N N . VAL B 1 85 ? 20.156 37.688 7.082 1 93 85 VAL B N 1
ATOM 7781 C CA . VAL B 1 85 ? 19.828 36.5 7.855 1 93 85 VAL B CA 1
ATOM 7782 C C . VAL B 1 85 ? 20.328 35.25 7.125 1 93 85 VAL B C 1
ATOM 7784 O O . VAL B 1 85 ? 21.078 34.469 7.691 1 93 85 VAL B O 1
ATOM 7787 N N . ASP B 1 86 ? 19.969 35.281 5.82 1 91.81 86 ASP B N 1
ATOM 7788 C CA . ASP B 1 86 ? 20.438 34.188 5.008 1 91.81 86 ASP B CA 1
ATOM 7789 C C . ASP B 1 86 ? 21.875 34.406 4.551 1 91.81 86 ASP B C 1
ATOM 7791 O O . ASP B 1 86 ? 22.25 35.531 4.168 1 91.81 86 ASP B O 1
ATOM 7795 N N . GLY B 1 87 ? 22.688 33.438 4.648 1 86.12 87 GLY B N 1
ATOM 7796 C CA . GLY B 1 87 ? 24.094 33.562 4.262 1 86.12 87 GLY B CA 1
ATOM 7797 C C . GLY B 1 87 ? 24.281 33.781 2.773 1 86.12 87 GLY B C 1
ATOM 7798 O O . GLY B 1 87 ? 25.188 34.5 2.361 1 86.12 87 GLY B O 1
ATOM 7799 N N . ASP B 1 88 ? 23.422 33.156 1.986 1 87.31 88 ASP B N 1
ATOM 7800 C CA . ASP B 1 88 ? 23.484 33.25 0.533 1 87.31 88 ASP B CA 1
ATOM 7801 C C . ASP B 1 88 ? 22.312 34.062 -0.022 1 87.31 88 ASP B C 1
ATOM 7803 O O . ASP B 1 88 ? 21.156 33.625 0.103 1 87.31 88 ASP B O 1
ATOM 7807 N N . PRO B 1 89 ? 22.578 35.156 -0.655 1 88.12 89 PRO B N 1
ATOM 7808 C CA . PRO B 1 89 ? 21.5 35.969 -1.199 1 88.12 89 PRO B CA 1
ATOM 7809 C C . PRO B 1 89 ? 20.812 35.312 -2.406 1 88.12 89 PRO B C 1
ATOM 7811 O O . PRO B 1 89 ? 19.719 35.719 -2.799 1 88.12 89 PRO B O 1
ATOM 7814 N N . ASP B 1 90 ? 21.469 34.312 -2.967 1 89.19 90 ASP B N 1
ATOM 7815 C CA . ASP B 1 90 ? 20.891 33.656 -4.141 1 89.19 90 ASP B CA 1
ATOM 7816 C C . ASP B 1 90 ? 20.188 32.375 -3.752 1 89.19 90 ASP B C 1
ATOM 7818 O O . ASP B 1 90 ? 20.062 31.453 -4.57 1 89.19 90 ASP B O 1
ATOM 7822 N N . LEU B 1 91 ? 19.781 32.406 -2.607 1 91.81 91 LEU B N 1
ATOM 7823 C CA . LEU B 1 91 ? 19.047 31.25 -2.107 1 91.81 91 LEU B CA 1
ATOM 7824 C C . LEU B 1 91 ? 17.547 31.469 -2.252 1 91.81 91 LEU B C 1
ATOM 7826 O O . LEU B 1 91 ? 17.047 32.562 -2.047 1 91.81 91 LEU B O 1
ATOM 7830 N N . VAL B 1 92 ? 16.828 30.422 -2.654 1 93.88 92 VAL B N 1
ATOM 7831 C CA . VAL B 1 92 ? 15.367 30.453 -2.736 1 93.88 92 VAL B CA 1
ATOM 7832 C C . VAL B 1 92 ? 14.766 29.406 -1.814 1 93.88 92 VAL B C 1
ATOM 7834 O O . VAL B 1 92 ? 15.195 28.25 -1.826 1 93.88 92 VAL B O 1
ATOM 7837 N N . HIS B 1 93 ? 13.836 29.844 -0.932 1 94.31 93 HIS B N 1
ATOM 7838 C CA . HIS B 1 93 ? 13.07 28.938 -0.083 1 94.31 93 HIS B CA 1
ATOM 7839 C C . HIS B 1 93 ? 11.773 28.5 -0.766 1 94.31 93 HIS B C 1
ATOM 7841 O O . HIS B 1 93 ? 11.039 29.344 -1.301 1 94.31 93 HIS B O 1
ATOM 7847 N N . MET B 1 94 ? 11.461 27.156 -0.791 1 94.94 94 MET B N 1
ATOM 7848 C CA . MET B 1 94 ? 10.242 26.734 -1.464 1 94.94 94 MET B CA 1
ATOM 7849 C C . MET B 1 94 ? 9.641 25.516 -0.782 1 94.94 94 MET B C 1
ATOM 7851 O O . MET B 1 94 ? 10.359 24.75 -0.131 1 94.94 94 MET B O 1
ATOM 7855 N N . GLU B 1 95 ? 8.359 25.422 -0.84 1 94.12 95 GLU B N 1
ATOM 7856 C CA . GLU B 1 95 ? 7.609 24.234 -0.464 1 94.12 95 GLU B CA 1
ATOM 7857 C C . GLU B 1 95 ? 7.301 23.359 -1.683 1 94.12 95 GLU B C 1
ATOM 7859 O O . GLU B 1 95 ? 6.793 23.859 -2.689 1 94.12 95 GLU B O 1
ATOM 7864 N N . ILE B 1 96 ? 7.652 22.062 -1.684 1 92.06 96 ILE B N 1
ATOM 7865 C CA . ILE B 1 96 ? 7.438 21.188 -2.83 1 92.06 96 ILE B CA 1
ATOM 7866 C C . ILE B 1 96 ? 6.652 19.953 -2.395 1 92.06 96 ILE B C 1
ATOM 7868 O O . ILE B 1 96 ? 6.617 19.625 -1.206 1 92.06 96 ILE B O 1
ATOM 7872 N N . GLN B 1 97 ? 5.996 19.391 -3.289 1 87.69 97 GLN B N 1
ATOM 7873 C CA . GLN B 1 97 ? 5.336 18.109 -3.066 1 87.69 97 GLN B CA 1
ATOM 7874 C C . GLN B 1 97 ? 6.223 16.953 -3.51 1 87.69 97 GLN B C 1
ATOM 7876 O O . GLN B 1 97 ? 6.695 16.922 -4.648 1 87.69 97 GLN B O 1
ATOM 7881 N N . ASP B 1 98 ? 6.492 16 -2.639 1 76.44 98 ASP B N 1
ATOM 7882 C CA . ASP B 1 98 ? 7.348 14.867 -2.963 1 76.44 98 ASP B CA 1
ATOM 7883 C C . ASP B 1 98 ? 6.586 13.812 -3.762 1 76.44 98 ASP B C 1
ATOM 7885 O O . ASP B 1 98 ? 5.379 13.945 -3.98 1 76.44 98 ASP B O 1
ATOM 7889 N N . SER B 1 99 ? 7.262 12.797 -4.285 1 66.69 99 SER B N 1
ATOM 7890 C CA . SER B 1 99 ? 6.684 11.75 -5.133 1 66.69 99 SER B CA 1
ATOM 7891 C C . SER B 1 99 ? 5.668 10.914 -4.363 1 66.69 99 SER B C 1
ATOM 7893 O O . SER B 1 99 ? 4.773 10.312 -4.957 1 66.69 99 SER B O 1
ATOM 7895 N N . SER B 1 100 ? 5.75 10.906 -3.027 1 59.22 100 SER B N 1
ATOM 7896 C CA . SER B 1 100 ? 4.812 10.156 -2.197 1 59.22 100 SER B CA 1
ATOM 7897 C C . SER B 1 100 ? 3.555 10.969 -1.907 1 59.22 100 SER B C 1
ATOM 7899 O O . SER B 1 100 ? 2.598 10.453 -1.326 1 59.22 100 SER B O 1
ATOM 7901 N N . GLY B 1 101 ? 3.537 12.219 -2.367 1 66.62 101 GLY B N 1
ATOM 7902 C CA . GLY B 1 101 ? 2.393 13.094 -2.16 1 66.62 101 GLY B CA 1
ATOM 7903 C C . GLY B 1 101 ? 2.539 13.992 -0.947 1 66.62 101 GLY B C 1
ATOM 7904 O O . GLY B 1 101 ? 1.697 14.859 -0.704 1 66.62 101 GLY B O 1
ATOM 7905 N N . GLY B 1 102 ? 3.566 13.766 -0.178 1 75.62 102 GLY B N 1
ATOM 7906 C CA . GLY B 1 102 ? 3.816 14.617 0.973 1 75.62 102 GLY B CA 1
ATOM 7907 C C . GLY B 1 102 ? 4.5 15.922 0.609 1 75.62 102 GLY B C 1
ATOM 7908 O O . GLY B 1 102 ? 5.012 16.078 -0.501 1 75.62 102 GLY B O 1
ATOM 7909 N N . TYR B 1 103 ? 4.391 16.969 1.458 1 87.88 103 TYR B N 1
ATOM 7910 C CA . TYR B 1 103 ? 5.008 18.266 1.22 1 87.88 103 TYR B CA 1
ATOM 7911 C C . TYR B 1 103 ? 6.289 18.422 2.033 1 87.88 103 TYR B C 1
ATOM 7913 O O . TYR B 1 103 ? 6.414 17.859 3.121 1 87.88 103 TYR B O 1
ATOM 7921 N N . ARG B 1 104 ? 7.258 19.156 1.474 1 89.5 104 ARG B N 1
ATOM 7922 C CA . ARG B 1 104 ? 8.547 19.359 2.129 1 89.5 104 ARG B CA 1
ATOM 7923 C C . ARG B 1 104 ? 9.055 20.781 1.905 1 89.5 104 ARG B C 1
ATOM 7925 O O . ARG B 1 104 ? 8.758 21.391 0.881 1 89.5 104 ARG B O 1
ATOM 7932 N N . TYR B 1 105 ? 9.789 21.266 2.908 1 92.94 105 TYR B N 1
ATOM 7933 C CA . TYR B 1 105 ? 10.531 22.516 2.795 1 92.94 105 TYR B CA 1
ATOM 7934 C C . TYR B 1 105 ? 11.922 22.281 2.221 1 92.94 105 TYR B C 1
ATOM 7936 O O . TYR B 1 105 ? 12.703 21.5 2.77 1 92.94 105 TYR B O 1
ATOM 7944 N N . ILE B 1 106 ? 12.273 23.031 1.059 1 91.25 106 ILE B N 1
ATOM 7945 C CA . ILE B 1 106 ? 13.594 22.891 0.459 1 91.25 106 ILE B CA 1
ATOM 7946 C C . ILE B 1 106 ? 14.18 24.266 0.153 1 91.25 106 ILE B C 1
ATOM 7948 O O . ILE B 1 106 ? 13.438 25.25 0.052 1 91.25 106 ILE B O 1
ATOM 7952 N N . THR B 1 107 ? 15.453 24.328 0.136 1 92.06 107 THR B N 1
ATOM 7953 C CA . THR B 1 107 ? 16.156 25.516 -0.345 1 92.06 107 THR B CA 1
ATOM 7954 C C . THR B 1 107 ? 17.031 25.156 -1.554 1 92.06 107 THR B C 1
ATOM 7956 O O . THR B 1 107 ? 17.547 24.047 -1.648 1 92.06 107 THR B O 1
ATOM 7959 N N . CYS B 1 108 ? 17 26.094 -2.473 1 90.31 108 CYS B N 1
ATOM 7960 C CA . CYS B 1 108 ? 17.781 25.875 -3.689 1 90.31 108 CYS B CA 1
ATOM 7961 C C . CYS B 1 108 ? 18.547 27.141 -4.086 1 90.31 108 CYS B C 1
ATOM 7963 O O . CYS B 1 108 ? 18.031 28.25 -3.977 1 90.31 108 CYS B O 1
ATOM 7965 N N . GLN B 1 109 ? 19.766 26.828 -4.527 1 89.88 109 GLN B N 1
ATOM 7966 C CA . GLN B 1 109 ? 20.516 27.922 -5.121 1 89.88 109 GLN B CA 1
ATOM 7967 C C . GLN B 1 109 ? 20.109 28.156 -6.57 1 89.88 109 GLN B C 1
ATOM 7969 O O . GLN B 1 109 ? 19.922 27.203 -7.328 1 89.88 109 GLN B O 1
ATOM 7974 N N . ILE B 1 110 ? 19.875 29.344 -6.926 1 88 110 ILE B N 1
ATOM 7975 C CA . ILE B 1 110 ? 19.281 29.672 -8.219 1 88 110 ILE B CA 1
ATOM 7976 C C . ILE B 1 110 ? 20.188 29.156 -9.344 1 88 110 ILE B C 1
ATOM 7978 O O . ILE B 1 110 ? 19.719 28.797 -10.414 1 88 110 ILE B O 1
ATOM 7982 N N . GLN B 1 111 ? 21.516 29.125 -9.164 1 80.31 111 GLN B N 1
ATOM 7983 C CA . GLN B 1 111 ? 22.391 28.734 -10.258 1 80.31 111 GLN B CA 1
ATOM 7984 C C . GLN B 1 111 ? 22.641 27.234 -10.258 1 80.31 111 GLN B C 1
ATOM 7986 O O . GLN B 1 111 ? 23.062 26.672 -11.266 1 80.31 111 GLN B O 1
ATOM 7991 N N . ASN B 1 112 ? 22.328 26.547 -9.141 1 77.44 112 ASN B N 1
ATOM 7992 C CA . ASN B 1 112 ? 22.672 25.125 -9.039 1 77.44 112 ASN B CA 1
ATOM 7993 C C . ASN B 1 112 ? 21.578 24.328 -8.336 1 77.44 112 ASN B C 1
ATOM 7995 O O . ASN B 1 112 ? 21.875 23.547 -7.434 1 77.44 112 ASN B O 1
ATOM 7999 N N . CYS B 1 113 ? 20.297 24.609 -8.898 1 77.75 113 CYS B N 1
ATOM 8000 C CA . CYS B 1 113 ? 19.266 23.844 -8.211 1 77.75 113 CYS B CA 1
ATOM 8001 C C . CYS B 1 113 ? 19.125 22.453 -8.789 1 77.75 113 CYS B C 1
ATOM 8003 O O . CYS B 1 113 ? 18.734 22.281 -9.945 1 77.75 113 CYS B O 1
ATOM 8005 N N . SER B 1 114 ? 19.859 21.406 -8.305 1 69 114 SER B N 1
ATOM 8006 C CA . SER B 1 114 ? 19.719 20 -8.695 1 69 114 SER B CA 1
ATOM 8007 C C . SER B 1 114 ? 19.266 19.141 -7.516 1 69 114 SER B C 1
ATOM 8009 O O . SER B 1 114 ? 19.266 19.609 -6.371 1 69 114 SER B O 1
ATOM 8011 N N . ASP B 1 115 ? 18.672 17.984 -7.777 1 65.69 115 ASP B N 1
ATOM 8012 C CA . ASP B 1 115 ? 18.219 17.062 -6.742 1 65.69 115 ASP B CA 1
ATOM 8013 C C . ASP B 1 115 ? 19.312 16.797 -5.723 1 65.69 115 ASP B C 1
ATOM 8015 O O . ASP B 1 115 ? 19.031 16.5 -4.555 1 65.69 115 ASP B O 1
ATOM 8019 N N . LYS B 1 116 ? 20.516 16.953 -6.176 1 58.22 116 LYS B N 1
ATOM 8020 C CA . LYS B 1 116 ? 21.656 16.672 -5.32 1 58.22 116 LYS B CA 1
ATOM 8021 C C . LYS B 1 116 ? 21.984 17.875 -4.434 1 58.22 116 LYS B C 1
ATOM 8023 O O . LYS B 1 116 ? 22.578 17.719 -3.365 1 58.22 116 LYS B O 1
ATOM 8028 N N . THR B 1 117 ? 21.594 18.969 -4.863 1 61.72 117 THR B N 1
ATOM 8029 C CA . THR B 1 117 ? 22 20.172 -4.148 1 61.72 117 THR B CA 1
ATOM 8030 C C . THR B 1 117 ? 20.844 20.703 -3.291 1 61.72 117 THR B C 1
ATOM 8032 O O . THR B 1 117 ? 21.047 21.594 -2.469 1 61.72 117 THR B O 1
ATOM 8035 N N . MET B 1 118 ? 19.797 20.094 -3.453 1 71.12 118 MET B N 1
ATOM 8036 C CA . MET B 1 118 ? 18.656 20.531 -2.645 1 71.12 118 MET B CA 1
ATOM 8037 C C . MET B 1 118 ? 18.812 20.062 -1.198 1 71.12 118 MET B C 1
ATOM 8039 O O . MET B 1 118 ? 19.344 18.984 -0.938 1 71.12 118 MET B O 1
ATOM 8043 N N . THR B 1 119 ? 18.625 21.016 -0.289 1 73.56 119 THR B N 1
ATOM 8044 C CA . THR B 1 119 ? 18.75 20.688 1.13 1 73.56 119 THR B CA 1
ATOM 8045 C C . THR B 1 119 ? 17.375 20.609 1.792 1 73.56 119 THR B C 1
ATOM 8047 O O . THR B 1 119 ? 16.547 21.516 1.624 1 73.56 119 THR B O 1
ATOM 8050 N N . VAL B 1 120 ? 17.219 19.484 2.49 1 73.06 120 VAL B N 1
ATOM 8051 C CA . VAL B 1 120 ? 16 19.297 3.273 1 73.06 120 VAL B CA 1
ATOM 8052 C C . VAL B 1 120 ? 16.25 19.688 4.727 1 73.06 120 VAL B C 1
ATOM 8054 O O . VAL B 1 120 ? 17.188 19.188 5.359 1 73.06 120 VAL B O 1
ATOM 8057 N N . HIS B 1 121 ? 15.484 20.672 5.199 1 75.5 121 HIS B N 1
ATOM 8058 C CA . HIS B 1 121 ? 15.758 21.281 6.5 1 75.5 121 HIS B CA 1
ATOM 8059 C C . HIS B 1 121 ? 14.898 20.656 7.59 1 75.5 121 HIS B C 1
ATOM 8061 O O . HIS B 1 121 ? 15.211 20.766 8.773 1 75.5 121 HIS B O 1
ATOM 8067 N N . PHE B 1 122 ? 13.82 20.188 7.312 1 79 122 PHE B N 1
ATOM 8068 C CA . PHE B 1 122 ? 12.883 19.625 8.273 1 79 122 PHE B CA 1
ATOM 8069 C C . PHE B 1 122 ? 12.688 18.125 8.047 1 79 122 PHE B C 1
ATOM 8071 O O . PHE B 1 122 ? 12.414 17.703 6.922 1 79 122 PHE B O 1
ATOM 8078 N N . ALA B 1 123 ? 12.969 17.438 9.227 1 69.81 123 ALA B N 1
ATOM 8079 C CA . ALA B 1 123 ? 12.875 15.977 9.141 1 69.81 123 ALA B CA 1
ATOM 8080 C C . ALA B 1 123 ? 11.422 15.531 9.039 1 69.81 123 ALA B C 1
ATOM 8082 O O . ALA B 1 123 ? 10.594 15.875 9.891 1 69.81 123 ALA B O 1
ATOM 8083 N N . GLY B 1 124 ? 10.883 15.203 7.852 1 71.56 124 GLY B N 1
ATOM 8084 C CA . GLY B 1 124 ? 9.539 14.68 7.672 1 71.56 124 GLY B CA 1
ATOM 8085 C C . GLY B 1 124 ? 8.695 15.508 6.723 1 71.56 124 GLY B C 1
ATOM 8086 O O . GLY B 1 124 ? 9.172 16.516 6.191 1 71.56 124 GLY B O 1
ATOM 8087 N N . GLY B 1 125 ? 7.477 15.148 6.684 1 77.81 125 GLY B N 1
ATOM 8088 C CA . GLY B 1 125 ? 6.547 15.852 5.816 1 77.81 125 GLY B CA 1
ATOM 8089 C C . GLY B 1 125 ? 5.84 17 6.508 1 77.81 125 GLY B C 1
ATOM 8090 O O . GLY B 1 125 ? 5.738 17.031 7.738 1 77.81 125 GLY B O 1
ATOM 8091 N N . THR B 1 126 ? 5.594 18.094 5.848 1 87.88 126 THR B N 1
ATOM 8092 C CA . THR B 1 126 ? 4.859 19.266 6.34 1 87.88 126 THR B CA 1
ATOM 8093 C C . THR B 1 126 ? 3.473 19.328 5.703 1 87.88 126 THR B C 1
ATOM 8095 O O . THR B 1 126 ? 3.18 18.594 4.758 1 87.88 126 THR B O 1
ATOM 8098 N N . ASP B 1 127 ? 2.643 20.094 6.32 1 87.88 127 ASP B N 1
ATOM 8099 C CA . ASP B 1 127 ? 1.319 20.312 5.746 1 87.88 127 ASP B CA 1
ATOM 8100 C C . ASP B 1 127 ? 1.405 21.172 4.484 1 87.88 127 ASP B C 1
ATOM 8102 O O . ASP B 1 127 ? 2.393 21.875 4.273 1 87.88 127 ASP B O 1
ATOM 8106 N N . ARG B 1 128 ? 0.339 21.094 3.717 1 87.19 128 ARG B N 1
ATOM 8107 C CA . ARG B 1 128 ? 0.277 21.906 2.502 1 87.19 128 ARG B CA 1
ATOM 8108 C C . ARG B 1 128 ? 0.19 23.391 2.834 1 87.19 128 ARG B C 1
ATOM 8110 O O . ARG B 1 128 ? -0.525 23.781 3.758 1 87.19 128 ARG B O 1
ATOM 8117 N N . ASP B 1 129 ? 0.964 24.203 2.129 1 88.38 129 ASP B N 1
ATOM 8118 C CA . ASP B 1 129 ? 0.927 25.656 2.219 1 88.38 129 ASP B CA 1
ATOM 8119 C C . ASP B 1 129 ? 1.287 26.141 3.625 1 88.38 129 ASP B C 1
ATOM 8121 O O . ASP B 1 129 ? 0.684 27.078 4.141 1 88.38 129 ASP B O 1
ATOM 8125 N N . SER B 1 130 ? 2.191 25.469 4.254 1 90.88 130 SER B N 1
ATOM 8126 C CA . SER B 1 130 ? 2.539 25.781 5.637 1 90.88 130 SER B CA 1
ATOM 8127 C C . SER B 1 130 ? 3.793 26.641 5.711 1 90.88 130 SER B C 1
ATOM 8129 O O . SER B 1 130 ? 3.98 27.391 6.668 1 90.88 130 SER B O 1
ATOM 8131 N N . LEU B 1 131 ? 4.633 26.656 4.715 1 94.56 131 LEU B N 1
ATOM 8132 C CA . LEU B 1 131 ? 5.926 27.328 4.777 1 94.56 131 LEU B CA 1
ATOM 8133 C C . LEU B 1 131 ? 5.762 28.828 4.711 1 94.56 131 LEU B C 1
ATOM 8135 O O . LEU B 1 131 ? 5.074 29.344 3.826 1 94.56 131 LEU B O 1
ATOM 8139 N N . THR B 1 132 ? 6.355 29.547 5.641 1 94.94 132 THR B N 1
ATOM 8140 C CA . THR B 1 132 ? 6.457 31 5.633 1 94.94 132 THR B CA 1
ATOM 8141 C C . THR B 1 132 ? 7.855 31.453 6.047 1 94.94 132 THR B C 1
ATOM 8143 O O . THR B 1 132 ? 8.375 31.016 7.074 1 94.94 132 THR B O 1
ATOM 8146 N N . VAL B 1 133 ? 8.477 32.219 5.246 1 95.31 133 VAL B N 1
ATOM 8147 C CA . VAL B 1 133 ? 9.797 32.75 5.535 1 95.31 133 VAL B CA 1
ATOM 8148 C C . VAL B 1 133 ? 9.703 34.281 5.684 1 95.31 133 VAL B C 1
ATOM 8150 O O . VAL B 1 133 ? 9.344 34.969 4.734 1 95.31 133 VAL B O 1
ATOM 8153 N N . GLN B 1 134 ? 9.938 34.75 6.918 1 93.62 134 GLN B N 1
ATOM 8154 C CA . GLN B 1 134 ? 9.828 36.188 7.18 1 93.62 134 GLN B CA 1
ATOM 8155 C C . GLN B 1 134 ? 10.859 36.625 8.203 1 93.62 134 GLN B C 1
ATOM 8157 O O . GLN B 1 134 ? 10.914 36.094 9.32 1 93.62 134 GLN B O 1
ATOM 8162 N N . ASP B 1 135 ? 11.648 37.562 7.879 1 94 135 ASP B N 1
ATOM 8163 C CA . ASP B 1 135 ? 12.641 38.125 8.781 1 94 135 ASP B CA 1
ATOM 8164 C C . ASP B 1 135 ? 13.547 37.062 9.359 1 94 135 ASP B C 1
ATOM 8166 O O . ASP B 1 135 ? 14.133 36.25 8.617 1 94 135 ASP B O 1
ATOM 8170 N N . ASP B 1 136 ? 13.602 36.969 10.641 1 95.5 136 ASP B N 1
ATOM 8171 C CA . ASP B 1 136 ? 14.508 36.031 11.281 1 95.5 136 ASP B CA 1
ATOM 8172 C C . ASP B 1 136 ? 13.852 34.656 11.453 1 95.5 136 ASP B C 1
ATOM 8174 O O . ASP B 1 136 ? 14.438 33.75 12.031 1 95.5 136 ASP B O 1
ATOM 8178 N N . TYR B 1 137 ? 12.672 34.594 10.867 1 97 137 TYR B N 1
ATOM 8179 C CA . TYR B 1 137 ? 11.914 33.406 11.273 1 97 137 TYR B CA 1
ATOM 8180 C C . TYR B 1 137 ? 11.453 32.625 10.055 1 97 137 TYR B C 1
ATOM 8182 O O . TYR B 1 137 ? 11.172 33.188 9 1 97 137 TYR B O 1
ATOM 8190 N N . ILE B 1 138 ? 11.422 31.312 10.094 1 96.5 138 ILE B N 1
ATOM 8191 C CA . ILE B 1 138 ? 10.758 30.375 9.18 1 96.5 138 ILE B CA 1
ATOM 8192 C C . ILE B 1 138 ? 9.703 29.578 9.945 1 96.5 138 ILE B C 1
ATOM 8194 O O . ILE B 1 138 ? 9.969 29.078 11.039 1 96.5 138 ILE B O 1
ATOM 8198 N N . PHE B 1 139 ? 8.531 29.5 9.414 1 96.44 139 PHE B N 1
ATOM 8199 C CA . PHE B 1 139 ? 7.449 28.797 10.086 1 96.44 139 PHE B CA 1
ATOM 8200 C C . PHE B 1 139 ? 6.977 27.609 9.258 1 96.44 139 PHE B C 1
ATOM 8202 O O . PHE B 1 139 ? 6.91 27.688 8.031 1 96.44 139 PHE B O 1
ATOM 8209 N N . LEU B 1 140 ? 6.691 26.562 9.969 1 94.75 140 LEU B N 1
ATOM 8210 C CA . LEU B 1 140 ? 6.133 25.359 9.375 1 94.75 140 LEU B CA 1
ATOM 8211 C C . LEU B 1 140 ? 5.031 24.766 10.25 1 94.75 140 LEU B C 1
ATOM 8213 O O . LEU B 1 140 ? 5.008 25 11.461 1 94.75 140 LEU B O 1
ATOM 8217 N N . GLN B 1 141 ? 4.145 24.078 9.594 1 93.19 141 GLN B N 1
ATOM 8218 C CA . GLN B 1 141 ? 3.074 23.391 10.312 1 93.19 141 GLN B CA 1
ATOM 8219 C C . GLN B 1 141 ? 3.025 21.906 9.945 1 93.19 141 GLN B C 1
ATOM 8221 O O . GLN B 1 141 ? 3.238 21.547 8.781 1 93.19 141 GLN B O 1
ATOM 8226 N N . THR B 1 142 ? 2.859 21.125 10.93 1 87.94 142 THR B N 1
ATOM 8227 C CA . THR B 1 142 ? 2.686 19.703 10.727 1 87.94 142 THR B CA 1
ATOM 8228 C C . THR B 1 142 ? 1.445 19.188 11.453 1 87.94 142 THR B C 1
ATOM 8230 O O . THR B 1 142 ? 1.158 19.625 12.57 1 87.94 142 THR B O 1
ATOM 8233 N N . THR B 1 143 ? 0.623 18.406 10.75 1 81.94 143 THR B N 1
ATOM 8234 C CA . THR B 1 143 ? -0.569 17.844 11.383 1 81.94 143 THR B CA 1
ATOM 8235 C C . THR B 1 143 ? -0.473 16.328 11.477 1 81.94 143 THR B C 1
ATOM 8237 O O . THR B 1 143 ? -0.193 15.656 10.477 1 81.94 143 THR B O 1
ATOM 8240 N N . SER B 1 144 ? -0.439 15.883 12.719 1 68.62 144 SER B N 1
ATOM 8241 C CA . SER B 1 144 ? -0.487 14.445 12.961 1 68.62 144 SER B CA 1
ATOM 8242 C C . SER B 1 144 ? -1.673 14.07 13.844 1 68.62 144 SER B C 1
ATOM 8244 O O . SER B 1 144 ? -1.888 14.672 14.891 1 68.62 144 SER B O 1
ATOM 8246 N N . ALA B 1 145 ? -2.455 13.117 13.586 1 62.34 145 ALA B N 1
ATOM 8247 C CA . ALA B 1 145 ? -3.566 12.602 14.375 1 62.34 145 ALA B CA 1
ATOM 8248 C C . ALA B 1 145 ? -4.516 13.719 14.797 1 62.34 145 ALA B C 1
ATOM 8250 O O . ALA B 1 145 ? -4.875 13.836 15.969 1 62.34 145 ALA B O 1
ATOM 8251 N N . ASN B 1 146 ? -4.809 14.688 14.062 1 65.62 146 ASN B N 1
ATOM 8252 C CA . ASN B 1 146 ? -5.766 15.773 14.25 1 65.62 146 ASN B CA 1
ATOM 8253 C C . ASN B 1 146 ? -5.188 16.891 15.125 1 65.62 146 ASN B C 1
ATOM 8255 O O . ASN B 1 146 ? -5.938 17.672 15.695 1 65.62 146 ASN B O 1
ATOM 8259 N N . ARG B 1 147 ? -3.967 16.688 15.406 1 77.19 147 ARG B N 1
ATOM 8260 C CA . ARG B 1 147 ? -3.312 17.781 16.125 1 77.19 147 ARG B CA 1
ATOM 8261 C C . ARG B 1 147 ? -2.281 18.484 15.25 1 77.19 147 ARG B C 1
ATOM 8263 O O . ARG B 1 147 ? -1.457 17.828 14.609 1 77.19 147 ARG B O 1
ATOM 8270 N N . THR B 1 148 ? -2.488 19.719 15.242 1 86.56 148 THR B N 1
ATOM 8271 C CA . THR B 1 148 ? -1.562 20.516 14.445 1 86.56 148 THR B CA 1
ATOM 8272 C C . THR B 1 148 ? -0.453 21.094 15.312 1 86.56 148 THR B C 1
ATOM 8274 O O . THR B 1 148 ? -0.721 21.641 16.391 1 86.56 148 THR B O 1
ATOM 8277 N N . LYS B 1 149 ? 0.75 20.844 15 1 89.06 149 LYS B N 1
ATOM 8278 C CA . LYS B 1 149 ? 1.917 21.422 15.664 1 89.06 149 LYS B CA 1
ATOM 8279 C C . LYS B 1 149 ? 2.59 22.469 14.781 1 89.06 149 LYS B C 1
ATOM 8281 O O . LYS B 1 149 ? 2.617 22.328 13.555 1 89.06 149 LYS B O 1
ATOM 8286 N N . TYR B 1 150 ? 3.031 23.484 15.398 1 94.19 150 TYR B N 1
ATOM 8287 C CA . TYR B 1 150 ? 3.686 24.578 14.695 1 94.19 150 TYR B CA 1
ATOM 8288 C C . TYR B 1 150 ? 5.168 24.641 15.047 1 94.19 150 TYR B C 1
ATOM 8290 O O . TYR B 1 150 ? 5.543 24.438 16.203 1 94.19 150 TYR B O 1
ATOM 8298 N N . TYR B 1 151 ? 5.996 24.891 14.086 1 94.5 151 TYR B N 1
ATOM 8299 C CA . TYR B 1 151 ? 7.441 24.953 14.281 1 94.5 151 TYR B CA 1
ATOM 8300 C C . TYR B 1 151 ? 8.008 26.281 13.789 1 94.5 151 TYR B C 1
ATOM 8302 O O . TYR B 1 151 ? 7.457 26.891 12.875 1 94.5 151 TYR B O 1
ATOM 8310 N N . VAL B 1 152 ? 9.07 26.719 14.438 1 96.19 152 VAL B N 1
ATOM 8311 C CA . VAL B 1 152 ? 9.727 27.969 14.062 1 96.19 152 VAL B CA 1
ATOM 8312 C C . VAL B 1 152 ? 11.234 27.75 14.008 1 96.19 152 VAL B C 1
ATOM 8314 O O . VAL B 1 152 ? 11.797 26.984 14.789 1 96.19 152 VAL B O 1
ATOM 8317 N N . SER B 1 153 ? 11.844 28.266 13.023 1 95.88 153 SER B N 1
ATOM 8318 C CA . SER B 1 153 ? 13.289 28.375 12.906 1 95.88 153 SER B CA 1
ATOM 8319 C C . SER B 1 153 ? 13.75 29.828 13.07 1 95.88 153 SER B C 1
ATOM 8321 O O . SER B 1 153 ? 13.312 30.703 12.336 1 95.88 153 SER B O 1
ATOM 8323 N N . TYR B 1 154 ? 14.602 30.062 14.125 1 95.88 154 TYR B N 1
ATOM 8324 C CA . TYR B 1 154 ? 15.125 31.391 14.391 1 95.88 154 TYR B CA 1
ATOM 8325 C C . TYR B 1 154 ? 16.516 31.562 13.789 1 95.88 154 TYR B C 1
ATOM 8327 O O . TYR B 1 154 ? 17.438 30.797 14.117 1 95.88 154 TYR B O 1
ATOM 8335 N N . ARG B 1 155 ? 16.656 32.469 12.969 1 95.5 155 ARG B N 1
ATOM 8336 C CA . ARG B 1 155 ? 17.938 32.781 12.32 1 95.5 155 ARG B CA 1
ATOM 8337 C C . ARG B 1 155 ? 18.516 31.578 11.617 1 95.5 155 ARG B C 1
ATOM 8339 O O . ARG B 1 155 ? 19.719 31.312 11.711 1 95.5 155 ARG B O 1
ATOM 8346 N N . ARG B 1 156 ? 17.703 30.766 11.055 1 94.06 156 ARG B N 1
ATOM 8347 C CA . ARG B 1 156 ? 18.016 29.641 10.172 1 94.06 156 ARG B CA 1
ATOM 8348 C C . ARG B 1 156 ? 18.656 28.484 10.945 1 94.06 156 ARG B C 1
ATOM 8350 O O . ARG B 1 156 ? 19.359 27.656 10.367 1 94.06 156 ARG B O 1
ATOM 8357 N N . ASN B 1 157 ? 18.344 28.5 12.305 1 92.31 157 ASN B N 1
ATOM 8358 C CA . ASN B 1 157 ? 18.719 27.359 13.125 1 92.31 157 ASN B CA 1
ATOM 8359 C C . ASN B 1 157 ? 17.703 26.219 12.984 1 92.31 157 ASN B C 1
ATOM 8361 O O . ASN B 1 157 ? 16.781 26.297 12.164 1 92.31 157 ASN B O 1
ATOM 8365 N N . GLY B 1 158 ? 17.938 25.219 13.742 1 89.75 158 GLY B N 1
ATOM 8366 C CA . GLY B 1 158 ? 17.016 24.078 13.688 1 89.75 158 GLY B CA 1
ATOM 8367 C C . GLY B 1 158 ? 15.602 24.453 14.094 1 89.75 158 GLY B C 1
ATOM 8368 O O . GLY B 1 158 ? 15.391 25.422 14.812 1 89.75 158 GLY B O 1
ATOM 8369 N N . PHE B 1 159 ? 14.68 23.688 13.562 1 91.88 159 PHE B N 1
ATOM 8370 C CA . PHE B 1 159 ? 13.273 23.938 13.852 1 91.88 159 PHE B CA 1
ATOM 8371 C C . PHE B 1 159 ? 12.914 23.469 15.258 1 91.88 159 PHE B C 1
ATOM 8373 O O . PHE B 1 159 ? 13.375 22.422 15.703 1 91.88 159 PHE B O 1
ATOM 8380 N N . VAL B 1 160 ? 12.242 24.359 15.93 1 90.81 160 VAL B N 1
ATOM 8381 C CA . VAL B 1 160 ? 11.742 24.062 17.266 1 90.81 160 VAL B CA 1
ATOM 8382 C C . VAL B 1 160 ? 10.227 24.219 17.297 1 90.81 160 VAL B C 1
ATOM 8384 O O . VAL B 1 160 ? 9.68 25.109 16.641 1 90.81 160 VAL B O 1
ATOM 8387 N N . GLN B 1 161 ? 9.602 23.391 18.047 1 90.94 161 GLN B N 1
ATOM 8388 C CA . GLN B 1 161 ? 8.156 23.5 18.156 1 90.94 161 GLN B CA 1
ATOM 8389 C C . GLN B 1 161 ? 7.746 24.734 18.938 1 90.94 161 GLN B C 1
ATOM 8391 O O . GLN B 1 161 ? 8.336 25.047 19.984 1 90.94 161 GLN B O 1
ATOM 8396 N N . MET B 1 162 ? 6.82 25.484 18.422 1 95.56 162 MET B N 1
ATOM 8397 C CA . MET B 1 162 ? 6.254 26.625 19.125 1 95.56 162 MET B CA 1
ATOM 8398 C C . MET B 1 162 ? 5.512 26.172 20.375 1 95.56 162 MET B C 1
ATOM 8400 O O . MET B 1 162 ? 4.781 25.172 20.344 1 95.56 162 MET B O 1
ATOM 8404 N N . LYS B 1 163 ? 5.785 26.891 21.453 1 94.38 163 LYS B N 1
ATOM 8405 C CA . LYS B 1 163 ? 5.16 26.516 22.719 1 94.38 163 LYS B CA 1
ATOM 8406 C C . LYS B 1 163 ? 4.039 27.484 23.078 1 94.38 163 LYS B C 1
ATOM 8408 O O . LYS B 1 163 ? 4.285 28.516 23.703 1 94.38 163 LYS B O 1
ATOM 8413 N N . LEU B 1 164 ? 2.883 27.062 22.703 1 94.5 164 LEU B N 1
ATOM 8414 C CA . LEU B 1 164 ? 1.663 27.734 23.141 1 94.5 164 LEU B CA 1
ATOM 8415 C C . LEU B 1 164 ? 1.141 27.109 24.422 1 94.5 164 LEU B C 1
ATOM 8417 O O . LEU B 1 164 ? 1.583 26.031 24.828 1 94.5 164 LEU B O 1
ATOM 8421 N N . PRO B 1 165 ? 0.303 27.922 25.141 1 93.31 165 PRO B N 1
ATOM 8422 C CA . PRO B 1 165 ? -0.299 27.266 26.297 1 93.31 165 PRO B CA 1
ATOM 8423 C C . PRO B 1 165 ? -0.833 25.875 25.953 1 93.31 165 PRO B C 1
ATOM 8425 O O . PRO B 1 165 ? -1.475 25.688 24.906 1 93.31 165 PRO B O 1
ATOM 8428 N N . LYS B 1 166 ? -0.508 24.922 26.766 1 90.5 166 LYS B N 1
ATOM 8429 C CA . LYS B 1 166 ? -0.694 23.5 26.484 1 90.5 166 LYS B CA 1
ATOM 8430 C C . LYS B 1 166 ? -2.115 23.219 26.016 1 90.5 166 LYS B C 1
ATOM 8432 O O . LYS B 1 166 ? -2.322 22.406 25.109 1 90.5 166 LYS B O 1
ATOM 8437 N N . TYR B 1 167 ? -3.1 23.812 26.562 1 92.5 167 TYR B N 1
ATOM 8438 C CA . TYR B 1 167 ? -4.469 23.438 26.219 1 92.5 167 TYR B CA 1
ATOM 8439 C C . TYR B 1 167 ? -5.156 24.547 25.438 1 92.5 167 TYR B C 1
ATOM 8441 O O . TYR B 1 167 ? -6.379 24.703 25.5 1 92.5 167 TYR B O 1
ATOM 8449 N N . ALA B 1 168 ? -4.305 25.312 24.75 1 91.94 168 ALA B N 1
ATOM 8450 C CA . ALA B 1 168 ? -4.879 26.188 23.734 1 91.94 168 ALA B CA 1
ATOM 8451 C C . ALA B 1 168 ? -5.477 25.375 22.594 1 91.94 168 ALA B C 1
ATOM 8453 O O . ALA B 1 168 ? -6.527 25.734 22.047 1 91.94 168 ALA B O 1
ATOM 8454 N N . LEU B 1 169 ? -4.809 24.297 22.266 1 90.62 169 LEU B N 1
ATOM 8455 C CA . LEU B 1 169 ? -5.262 23.406 21.203 1 90.62 169 LEU B CA 1
ATOM 8456 C C . LEU B 1 169 ? -5.695 24.188 19.984 1 90.62 169 LEU B C 1
ATOM 8458 O O . LEU B 1 169 ? -6.871 24.188 19.609 1 90.62 169 LEU B O 1
ATOM 8462 N N . PRO B 1 170 ? -4.738 24.719 19.312 1 93.06 170 PRO B N 1
ATOM 8463 C CA . PRO B 1 170 ? -5.043 25.641 18.219 1 93.06 170 PRO B CA 1
ATOM 8464 C C . PRO B 1 170 ? -5.668 24.938 17.016 1 93.06 170 PRO B C 1
ATOM 8466 O O . PRO B 1 170 ? -5.16 23.906 16.562 1 93.06 170 PRO B O 1
ATOM 8469 N N . LYS B 1 171 ? -6.703 25.547 16.5 1 88.88 171 LYS B N 1
ATOM 8470 C CA . LYS B 1 171 ? -7.316 25.141 15.242 1 88.88 171 LYS B CA 1
ATOM 8471 C C . LYS B 1 171 ? -6.656 25.828 14.055 1 88.88 171 LYS B C 1
ATOM 8473 O O . LYS B 1 171 ? -6.547 25.25 12.977 1 88.88 171 LYS B O 1
ATOM 8478 N N . ASP B 1 172 ? -6.336 26.969 14.336 1 91.25 172 ASP B N 1
ATOM 8479 C CA . ASP B 1 172 ? -5.719 27.812 13.32 1 91.25 172 ASP B CA 1
ATOM 8480 C C . ASP B 1 172 ? -4.746 28.812 13.945 1 91.25 172 ASP B C 1
ATOM 8482 O O . ASP B 1 172 ? -4.898 29.188 15.109 1 91.25 172 ASP B O 1
ATOM 8486 N N . LEU B 1 173 ? -3.717 29.078 13.25 1 94.5 173 LEU B N 1
ATOM 8487 C CA . LEU B 1 173 ? -2.715 30.047 13.703 1 94.5 173 LEU B CA 1
ATOM 8488 C C . LEU B 1 173 ? -2.33 31 12.578 1 94.5 173 LEU B C 1
ATOM 8490 O O . LEU B 1 173 ? -1.979 30.562 11.484 1 94.5 173 LEU B O 1
ATOM 8494 N N . GLN B 1 174 ? -2.486 32.344 12.859 1 93.75 174 GLN B N 1
ATOM 8495 C CA . GLN B 1 174 ? -2.109 33.375 11.898 1 93.75 174 GLN B CA 1
ATOM 8496 C C . GLN B 1 174 ? -0.937 34.188 12.414 1 93.75 174 GLN B C 1
ATOM 8498 O O . GLN B 1 174 ? -0.945 34.656 13.562 1 93.75 174 GLN B O 1
ATOM 8503 N N . ILE B 1 175 ? 0.059 34.375 11.586 1 93.44 175 ILE B N 1
ATOM 8504 C CA . ILE B 1 175 ? 1.172 35.25 11.938 1 93.44 175 ILE B CA 1
ATOM 8505 C C . ILE B 1 175 ? 0.791 36.688 11.656 1 93.44 175 ILE B C 1
ATOM 8507 O O . ILE B 1 175 ? 0.512 37.062 10.516 1 93.44 175 ILE B O 1
ATOM 8511 N N . ILE B 1 176 ? 0.81 37.469 12.648 1 91.69 176 ILE B N 1
ATOM 8512 C CA . ILE B 1 176 ? 0.4 38.844 12.523 1 91.69 176 ILE B CA 1
ATOM 8513 C C . ILE B 1 176 ? 1.608 39.719 12.164 1 91.69 176 ILE B C 1
ATOM 8515 O O . ILE B 1 176 ? 1.529 40.562 11.281 1 91.69 176 ILE B O 1
ATOM 8519 N N . SER B 1 177 ? 2.641 39.5 12.938 1 90.5 177 SER B N 1
ATOM 8520 C CA . SER B 1 177 ? 3.832 40.312 12.695 1 90.5 177 SER B CA 1
ATOM 8521 C C . SER B 1 177 ? 5.082 39.625 13.242 1 90.5 177 SER B C 1
ATOM 8523 O O . SER B 1 177 ? 5.008 38.875 14.211 1 90.5 177 SER B O 1
ATOM 8525 N N . THR B 1 178 ? 6.18 39.875 12.625 1 92.88 178 THR B N 1
ATOM 8526 C CA . THR B 1 178 ? 7.484 39.438 13.102 1 92.88 178 THR B CA 1
ATOM 8527 C C . THR B 1 178 ? 8.438 40.625 13.266 1 92.88 178 THR B C 1
ATOM 8529 O O . THR B 1 178 ? 9.656 40.438 13.312 1 92.88 178 THR B O 1
ATOM 8532 N N . ASP B 1 179 ? 7.801 41.719 13.438 1 86.19 179 ASP B N 1
ATOM 8533 C CA . ASP B 1 179 ? 8.578 42.938 13.57 1 86.19 179 ASP B CA 1
ATOM 8534 C C . ASP B 1 179 ? 9.203 43.062 14.953 1 86.19 179 ASP B C 1
ATOM 8536 O O . ASP B 1 179 ? 8.703 42.469 15.922 1 86.19 179 ASP B O 1
ATOM 8540 N N . GLU B 1 180 ? 10.32 43.719 15.062 1 86.88 180 GLU B N 1
ATOM 8541 C CA . GLU B 1 180 ? 10.977 44.062 16.312 1 86.88 180 GLU B CA 1
ATOM 8542 C C . GLU B 1 180 ? 11.422 42.844 17.078 1 86.88 180 GLU B C 1
ATOM 8544 O O . GLU B 1 180 ? 11.219 42.75 18.297 1 86.88 180 GLU B O 1
ATOM 8549 N N . ASN B 1 181 ? 11.797 41.812 16.438 1 88.56 181 ASN B N 1
ATOM 8550 C CA . ASN B 1 181 ? 12.469 40.656 16.969 1 88.56 181 ASN B CA 1
ATOM 8551 C C . ASN B 1 181 ? 11.531 39.812 17.844 1 88.56 181 ASN B C 1
ATOM 8553 O O . ASN B 1 181 ? 11.93 39.344 18.906 1 88.56 181 ASN B O 1
ATOM 8557 N N . GLN B 1 182 ? 10.352 39.906 17.469 1 91.88 182 GLN B N 1
ATOM 8558 C CA . GLN B 1 182 ? 9.367 39.062 18.156 1 91.88 182 GLN B CA 1
ATOM 8559 C C . GLN B 1 182 ? 8.266 38.594 17.188 1 91.88 182 GLN B C 1
ATOM 8561 O O . GLN B 1 182 ? 8.086 39.188 16.125 1 91.88 182 GLN B O 1
ATOM 8566 N N . VAL B 1 183 ? 7.57 37.594 17.578 1 95.06 183 VAL B N 1
ATOM 8567 C CA . VAL B 1 183 ? 6.504 37.094 16.734 1 95.06 183 VAL B CA 1
ATOM 8568 C C . VAL B 1 183 ? 5.148 37.344 17.391 1 95.06 183 VAL B C 1
ATOM 8570 O O . VAL B 1 183 ? 4.949 37 18.562 1 95.06 183 VAL B O 1
ATOM 8573 N N . PHE B 1 184 ? 4.324 38 16.656 1 94.19 184 PHE B N 1
ATOM 8574 C CA . PHE B 1 184 ? 2.938 38.219 17.047 1 94.19 184 PHE B CA 1
ATOM 8575 C C . PHE B 1 184 ? 2.004 37.281 16.281 1 94.19 184 PHE B C 1
ATOM 8577 O O . PHE B 1 184 ? 1.984 37.312 15.047 1 94.19 184 PHE B O 1
ATOM 8584 N N . VAL B 1 185 ? 1.274 36.5 17.094 1 96.25 185 VAL B N 1
ATOM 8585 C CA . VAL B 1 185 ? 0.425 35.531 16.391 1 96.25 185 VAL B CA 1
ATOM 8586 C C . VAL B 1 185 ? -1.004 35.625 16.922 1 96.25 185 VAL B C 1
ATOM 8588 O O . VAL B 1 185 ? -1.23 36.094 18.031 1 96.25 185 VAL B O 1
ATOM 8591 N N . ALA B 1 186 ? -1.94 35.281 16.094 1 96.94 186 ALA B N 1
ATOM 8592 C CA . ALA B 1 186 ? -3.342 35.094 16.453 1 96.94 186 ALA B CA 1
ATOM 8593 C C . ALA B 1 186 ? -3.734 33.625 16.359 1 96.94 186 ALA B C 1
ATOM 8595 O O . ALA B 1 186 ? -3.547 33 15.312 1 96.94 186 ALA B O 1
ATOM 8596 N N . VAL B 1 187 ? -4.234 33.156 17.484 1 96.56 187 VAL B N 1
ATOM 8597 C CA . VAL B 1 187 ? -4.527 31.719 17.547 1 96.56 187 VAL B CA 1
ATOM 8598 C C . VAL B 1 187 ? -6.023 31.5 17.766 1 96.56 187 VAL B C 1
ATOM 8600 O O . VAL B 1 187 ? -6.617 32.125 18.656 1 96.56 187 VAL B O 1
ATOM 8603 N N . GLN B 1 188 ? -6.625 30.719 16.891 1 95.81 188 GLN B N 1
ATOM 8604 C CA . GLN B 1 188 ? -7.988 30.25 17.141 1 95.81 188 GLN B CA 1
ATOM 8605 C C . GLN B 1 188 ? -7.992 29 18.016 1 95.81 188 GLN B C 1
ATOM 8607 O O . GLN B 1 188 ? -7.664 27.906 17.531 1 95.81 188 GLN B O 1
ATOM 8612 N N . GLU B 1 189 ? -8.344 29.141 19.219 1 94.19 189 GLU B N 1
ATOM 8613 C CA . GLU B 1 189 ? -8.32 28.016 20.156 1 94.19 189 GLU B CA 1
ATOM 8614 C C . GLU B 1 189 ? -9.5 27.078 19.922 1 94.19 189 GLU B C 1
ATOM 8616 O O . GLU B 1 189 ? -10.391 27.391 19.125 1 94.19 189 GLU B O 1
ATOM 8621 N N . TRP B 1 190 ? -9.539 25.938 20.594 1 90.12 190 TRP B N 1
ATOM 8622 C CA . TRP B 1 190 ? -10.445 24.844 20.312 1 90.12 190 TRP B CA 1
ATOM 8623 C C . TRP B 1 190 ? -11.898 25.266 20.484 1 90.12 190 TRP B C 1
ATOM 8625 O O . TRP B 1 190 ? -12.789 24.766 19.812 1 90.12 190 TRP B O 1
ATOM 8635 N N . TYR B 1 191 ? -12.203 26.25 21.391 1 89.56 191 TYR B N 1
ATOM 8636 C CA . TYR B 1 191 ? -13.578 26.594 21.703 1 89.56 191 TYR B CA 1
ATOM 8637 C C . TYR B 1 191 ? -14.055 27.766 20.859 1 89.56 191 TYR B C 1
ATOM 8639 O O . TYR B 1 191 ? -15.234 28.125 20.875 1 89.56 191 TYR B O 1
ATOM 8647 N N . GLN B 1 192 ? -13.117 28.266 20.062 1 92.94 192 GLN B N 1
ATOM 8648 C CA . GLN B 1 192 ? -13.445 29.5 19.344 1 92.94 192 GLN B CA 1
ATOM 8649 C C . GLN B 1 192 ? -13.898 29.188 17.922 1 92.94 192 GLN B C 1
ATOM 8651 O O . GLN B 1 192 ? -13.562 28.141 17.359 1 92.94 192 GLN B O 1
ATOM 8656 N N . THR B 1 193 ? -14.625 30.141 17.312 1 90.31 193 THR B N 1
ATOM 8657 C CA . THR B 1 193 ? -15.102 30 15.945 1 90.31 193 THR B CA 1
ATOM 8658 C C . THR B 1 193 ? -14.672 31.203 15.102 1 90.31 193 THR B C 1
ATOM 8660 O O . THR B 1 193 ? -13.766 31.094 14.273 1 90.31 193 THR B O 1
ATOM 8663 N N . ASP B 1 194 ? -15.164 32.406 15.508 1 91.19 194 ASP B N 1
ATOM 8664 C CA . ASP B 1 194 ? -14.852 33.594 14.695 1 91.19 194 ASP B CA 1
ATOM 8665 C C . ASP B 1 194 ? -13.961 34.562 15.453 1 91.19 194 ASP B C 1
ATOM 8667 O O . ASP B 1 194 ? -13.906 35.75 15.125 1 91.19 194 ASP B O 1
ATOM 8671 N N . THR B 1 195 ? -13.375 34.125 16.5 1 95.88 195 THR B N 1
ATOM 8672 C CA . THR B 1 195 ? -12.461 34.969 17.281 1 95.88 195 THR B CA 1
ATOM 8673 C C . THR B 1 195 ? -11.109 34.281 17.422 1 95.88 195 THR B C 1
ATOM 8675 O O . THR B 1 195 ? -11 33.062 17.25 1 95.88 195 THR B O 1
ATOM 8678 N N . TYR B 1 196 ? -10.172 35.094 17.641 1 96.62 196 TYR B N 1
ATOM 8679 C CA . TYR B 1 196 ? -8.805 34.656 17.844 1 96.62 196 TYR B CA 1
ATOM 8680 C C . TYR B 1 196 ? -8.211 35.281 19.109 1 96.62 196 TYR B C 1
ATOM 8682 O O . TYR B 1 196 ? -8.617 36.375 19.516 1 96.62 196 TYR B O 1
ATOM 8690 N N . ASN B 1 197 ? -7.348 34.594 19.75 1 96.5 197 ASN B N 1
ATOM 8691 C CA . ASN B 1 197 ? -6.551 35.125 20.844 1 96.5 197 ASN B CA 1
ATOM 8692 C C . ASN B 1 197 ? -5.168 35.562 20.375 1 96.5 197 ASN B C 1
ATOM 8694 O O . ASN B 1 197 ? -4.551 34.875 19.547 1 96.5 197 ASN B O 1
ATOM 8698 N N . LEU B 1 198 ? -4.754 36.656 20.859 1 96.56 198 LEU B N 1
ATOM 8699 C CA . LEU B 1 198 ? -3.451 37.188 20.469 1 96.56 198 LEU B CA 1
ATOM 8700 C C . LEU B 1 198 ? -2.363 36.688 21.406 1 96.56 198 LEU B C 1
ATOM 8702 O O . LEU B 1 198 ? -2.555 36.688 22.625 1 96.56 198 LEU B O 1
ATOM 8706 N N . TYR B 1 199 ? -1.282 36.25 20.844 1 96.44 199 TYR B N 1
ATOM 8707 C CA . TYR B 1 199 ? -0.128 35.812 21.609 1 96.44 199 TYR B CA 1
ATOM 8708 C C . TYR B 1 199 ? 1.147 36.5 21.125 1 96.44 199 TYR B C 1
ATOM 8710 O O . TYR B 1 199 ? 1.247 36.906 19.969 1 96.44 199 TYR B O 1
ATOM 8718 N N . GLN B 1 200 ? 2.039 36.625 22 1 95.12 200 GLN B N 1
ATOM 8719 C CA . GLN B 1 200 ? 3.357 37.156 21.688 1 95.12 200 GLN B CA 1
ATOM 8720 C C . GLN B 1 200 ? 4.461 36.219 22.141 1 95.12 200 GLN B C 1
ATOM 8722 O O . GLN B 1 200 ? 4.348 35.594 23.188 1 95.12 200 GLN B O 1
ATOM 8727 N N . SER B 1 201 ? 5.555 36.25 21.438 1 95.44 201 SER B N 1
ATOM 8728 C CA . SER B 1 201 ? 6.617 35.281 21.703 1 95.44 201 SER B CA 1
ATOM 8729 C C . SER B 1 201 ? 7.828 35.969 22.328 1 95.44 201 SER B C 1
ATOM 8731 O O . SER B 1 201 ? 7.871 37.188 22.453 1 95.44 201 SER B O 1
ATOM 8733 N N . ASP B 1 202 ? 8.781 35.094 22.75 1 93.31 202 ASP B N 1
ATOM 8734 C CA . ASP B 1 202 ? 10.141 35.562 23.031 1 93.31 202 ASP B CA 1
ATOM 8735 C C . ASP B 1 202 ? 10.898 35.875 21.75 1 93.31 202 ASP B C 1
ATOM 8737 O O . ASP B 1 202 ? 10.391 35.656 20.656 1 93.31 202 ASP B O 1
ATOM 8741 N N . PRO B 1 203 ? 12.031 36.375 21.859 1 93.31 203 PRO B N 1
ATOM 8742 C CA . PRO B 1 203 ? 12.773 36.781 20.656 1 93.31 203 PRO B CA 1
ATOM 8743 C C . PRO B 1 203 ? 13.023 35.625 19.703 1 93.31 203 PRO B C 1
ATOM 8745 O O . PRO B 1 203 ? 13.039 35.812 18.484 1 93.31 203 PRO B O 1
ATOM 8748 N N . GLN B 1 204 ? 13.109 34.438 20.219 1 94.62 204 GLN B N 1
ATOM 8749 C CA . GLN B 1 204 ? 13.367 33.281 19.375 1 94.62 204 GLN B CA 1
ATOM 8750 C C . GLN B 1 204 ? 12.078 32.75 18.75 1 94.62 204 GLN B C 1
ATOM 8752 O O . GLN B 1 204 ? 12.125 31.953 17.797 1 94.62 204 GLN B O 1
ATOM 8757 N N . GLY B 1 205 ? 11.016 33.281 19.219 1 95.31 205 GLY B N 1
ATOM 8758 C CA . GLY B 1 205 ? 9.742 32.844 18.656 1 95.31 205 GLY B CA 1
ATOM 8759 C C . GLY B 1 205 ? 9.305 31.469 19.172 1 95.31 205 GLY B C 1
ATOM 8760 O O . GLY B 1 205 ? 8.547 30.781 18.484 1 95.31 205 GLY B O 1
ATOM 8761 N N . VAL B 1 206 ? 9.703 31.047 20.297 1 94.38 206 VAL B N 1
ATOM 8762 C CA . VAL B 1 206 ? 9.445 29.703 20.766 1 94.38 206 VAL B CA 1
ATOM 8763 C C . VAL B 1 206 ? 8.352 29.719 21.844 1 94.38 206 VAL B C 1
ATOM 8765 O O . VAL B 1 206 ? 7.355 29 21.734 1 94.38 206 VAL B O 1
ATOM 8768 N N . TYR B 1 207 ? 8.43 30.609 22.875 1 94.31 207 TYR B N 1
ATOM 8769 C CA . TYR B 1 207 ? 7.492 30.641 24 1 94.31 207 TYR B CA 1
ATOM 8770 C C . TYR B 1 207 ? 6.477 31.766 23.828 1 94.31 207 TYR B C 1
ATOM 8772 O O . TYR B 1 207 ? 6.844 32.938 23.703 1 94.31 207 TYR B O 1
ATOM 8780 N N . TYR B 1 208 ? 5.191 31.422 23.922 1 96.12 208 TYR B N 1
ATOM 8781 C CA . TYR B 1 208 ? 4.145 32.406 23.656 1 96.12 208 TYR B CA 1
ATOM 8782 C C . TYR B 1 208 ? 3.301 32.656 24.891 1 96.12 208 TYR B C 1
ATOM 8784 O O . TYR B 1 208 ? 3.002 31.719 25.656 1 96.12 208 TYR B O 1
ATOM 8792 N N . SER B 1 209 ? 2.971 33.875 25.125 1 93.94 209 SER B N 1
ATOM 8793 C CA . SER B 1 209 ? 2.088 34.312 26.219 1 93.94 209 SER B CA 1
ATOM 8794 C C . SER B 1 209 ? 0.896 35.094 25.672 1 93.94 209 SER B C 1
ATOM 8796 O O . SER B 1 209 ? 1.022 35.844 24.688 1 93.94 209 SER B O 1
ATOM 8798 N N . ILE B 1 210 ? -0.19 35.031 26.328 1 93.12 210 ILE B N 1
ATOM 8799 C CA . ILE B 1 210 ? -1.44 35.625 25.844 1 93.12 210 ILE B CA 1
ATOM 8800 C C . ILE B 1 210 ? -1.433 37.125 26.078 1 93.12 210 ILE B C 1
ATOM 8802 O O . ILE B 1 210 ? -0.922 37.625 27.078 1 93.12 210 ILE B O 1
ATOM 8806 N N . LEU B 1 211 ? -2.004 37.812 25.125 1 92.88 211 LEU B N 1
ATOM 8807 C CA . LEU B 1 211 ? -2.076 39.281 25.203 1 92.88 211 LEU B CA 1
ATOM 8808 C C . LEU B 1 211 ? -3.525 39.75 25.281 1 92.88 211 LEU B C 1
ATOM 8810 O O . LEU B 1 211 ? -3.852 40.625 26.078 1 92.88 211 LEU B O 1
ATOM 8814 N N . LEU B 1 212 ? -4.285 39.25 24.391 1 94.56 212 LEU B N 1
ATOM 8815 C CA . LEU B 1 212 ? -5.68 39.656 24.281 1 94.56 212 LEU B CA 1
ATOM 8816 C C . LEU B 1 212 ? -6.555 38.5 23.797 1 94.56 212 LEU B C 1
ATOM 8818 O O . LEU B 1 212 ? -6.18 37.781 22.875 1 94.56 212 LEU B O 1
ATOM 8822 N N . GLU B 1 213 ? -7.652 38.438 24.469 1 93.38 213 GLU B N 1
ATOM 8823 C CA . GLU B 1 213 ? -8.555 37.344 24.094 1 93.38 213 GLU B CA 1
ATOM 8824 C C . GLU B 1 213 ? -9.68 37.844 23.203 1 93.38 213 GLU B C 1
ATOM 8826 O O . GLU B 1 213 ? -10.07 39 23.266 1 93.38 213 GLU B O 1
ATOM 8831 N N . ASN B 1 214 ? -10.141 37.031 22.266 1 95.19 214 ASN B N 1
ATOM 8832 C CA . ASN B 1 214 ? -11.367 37.188 21.5 1 95.19 214 ASN B CA 1
ATOM 8833 C C . ASN B 1 214 ? -11.289 38.375 20.547 1 95.19 214 ASN B C 1
ATOM 8835 O O . ASN B 1 214 ? -12.18 39.25 20.547 1 95.19 214 ASN B O 1
ATOM 8839 N N . VAL B 1 215 ? -10.234 38.344 19.859 1 96.5 215 VAL B N 1
ATOM 8840 C CA . VAL B 1 215 ? -10.125 39.312 18.781 1 96.5 215 VAL B CA 1
ATOM 8841 C C . VAL B 1 215 ? -10.992 38.906 17.594 1 96.5 215 VAL B C 1
ATOM 8843 O O . VAL B 1 215 ? -10.961 37.719 17.188 1 96.5 215 VAL B O 1
ATOM 8846 N N . ARG B 1 216 ? -11.633 39.844 17.047 1 95 216 ARG B N 1
ATOM 8847 C CA . ARG B 1 216 ? -12.562 39.562 15.961 1 95 216 ARG B CA 1
ATOM 8848 C C . ARG B 1 216 ? -11.82 39.156 14.695 1 95 216 ARG B C 1
ATOM 8850 O O . ARG B 1 216 ? -10.727 39.656 14.414 1 95 216 ARG B O 1
ATOM 8857 N N . SER B 1 217 ? -12.414 38.188 14.008 1 92.5 217 SER B N 1
ATOM 8858 C CA . SER B 1 217 ? -11.875 37.75 12.719 1 92.5 217 SER B CA 1
ATOM 8859 C C . SER B 1 217 ? -12.961 37.688 11.656 1 92.5 217 SER B C 1
ATOM 8861 O O . SER B 1 217 ? -14.148 37.594 11.977 1 92.5 217 SER B O 1
ATOM 8863 N N . THR B 1 218 ? -12.539 37.844 10.352 1 86.44 218 THR B N 1
ATOM 8864 C CA . THR B 1 218 ? -13.453 37.719 9.219 1 86.44 218 THR B CA 1
ATOM 8865 C C . THR B 1 218 ? -12.883 36.812 8.156 1 86.44 218 THR B C 1
ATOM 8867 O O . THR B 1 218 ? -11.727 36.938 7.762 1 86.44 218 THR B O 1
ATOM 8870 N N . LYS B 1 219 ? -13.695 35.844 7.773 1 82.75 219 LYS B N 1
ATOM 8871 C CA . LYS B 1 219 ? -13.273 34.906 6.719 1 82.75 219 LYS B CA 1
ATOM 8872 C C . LYS B 1 219 ? -13.445 35.562 5.34 1 82.75 219 LYS B C 1
ATOM 8874 O O . LYS B 1 219 ? -14.484 36.156 5.047 1 82.75 219 LYS B O 1
ATOM 8879 N N . GLN B 1 220 ? -12.328 35.438 4.617 1 74.19 220 GLN B N 1
ATOM 8880 C CA . GLN B 1 220 ? -12.367 35.938 3.246 1 74.19 220 GLN B CA 1
ATOM 8881 C C . GLN B 1 220 ? -12.68 34.812 2.264 1 74.19 220 GLN B C 1
ATOM 8883 O O . GLN B 1 220 ? -12.547 33.656 2.598 1 74.19 220 GLN B O 1
ATOM 8888 N N . PRO B 1 221 ? -13.219 35.188 1.114 1 63.53 221 PRO B N 1
ATOM 8889 C CA . PRO B 1 221 ? -13.594 34.156 0.134 1 63.53 221 PRO B CA 1
ATOM 8890 C C . PRO B 1 221 ? -12.438 33.219 -0.206 1 63.53 221 PRO B C 1
ATOM 8892 O O . PRO B 1 221 ? -12.648 32.031 -0.43 1 63.53 221 PRO B O 1
ATOM 8895 N N . GLU B 1 222 ? -11.203 33.688 -0.451 1 62.53 222 GLU B N 1
ATOM 8896 C CA . GLU B 1 222 ? -10.117 32.781 -0.852 1 62.53 222 GLU B CA 1
ATOM 8897 C C . GLU B 1 222 ? -9.516 32.062 0.355 1 62.53 222 GLU B C 1
ATOM 8899 O O . GLU B 1 222 ? -8.344 31.688 0.338 1 62.53 222 GLU B O 1
ATOM 8904 N N . GLU B 1 223 ? -10.258 31.734 1.381 1 62.91 223 GLU B N 1
ATOM 8905 C CA . GLU B 1 223 ? -9.93 30.922 2.549 1 62.91 223 GLU B CA 1
ATOM 8906 C C . GLU B 1 223 ? -8.945 31.641 3.463 1 62.91 223 GLU B C 1
ATOM 8908 O O . GLU B 1 223 ? -8.43 31.047 4.418 1 62.91 223 GLU B O 1
ATOM 8913 N N . ASN B 1 224 ? -8.719 32.875 3.123 1 75.75 224 ASN B N 1
ATOM 8914 C CA . ASN B 1 224 ? -7.848 33.625 4.035 1 75.75 224 ASN B CA 1
ATOM 8915 C C . ASN B 1 224 ? -8.641 34.25 5.168 1 75.75 224 ASN B C 1
ATOM 8917 O O . ASN B 1 224 ? -9.852 34.469 5.039 1 75.75 224 ASN B O 1
ATOM 8921 N N . VAL B 1 225 ? -8.055 34.344 6.328 1 87.12 225 VAL B N 1
ATOM 8922 C CA . VAL B 1 225 ? -8.688 34.938 7.5 1 87.12 225 VAL B CA 1
ATOM 8923 C C . VAL B 1 225 ? -8.023 36.281 7.836 1 87.12 225 VAL B C 1
ATOM 8925 O O . VAL B 1 225 ? -6.797 36.375 7.828 1 87.12 225 VAL B O 1
ATOM 8928 N N . LEU B 1 226 ? -8.867 37.281 7.965 1 88.38 226 LEU B N 1
ATOM 8929 C CA . LEU B 1 226 ? -8.375 38.594 8.391 1 88.38 226 LEU B CA 1
ATOM 8930 C C . LEU B 1 226 ? -8.617 38.781 9.883 1 88.38 226 LEU B C 1
ATOM 8932 O O . LEU B 1 226 ? -9.742 38.625 10.367 1 88.38 226 LEU B O 1
ATOM 8936 N N . ILE B 1 227 ? -7.527 39.094 10.609 1 92.94 227 ILE B N 1
ATOM 8937 C CA . ILE B 1 227 ? -7.617 39.375 12.031 1 92.94 227 ILE B CA 1
ATOM 8938 C C . ILE B 1 227 ? -7.758 40.875 12.242 1 92.94 227 ILE B C 1
ATOM 8940 O O . ILE B 1 227 ? -7.016 41.656 11.656 1 92.94 227 ILE B O 1
ATOM 8944 N N . ASP B 1 228 ? -8.672 41.281 13.078 1 91.88 228 ASP B N 1
ATOM 8945 C CA . ASP B 1 228 ? -9.016 42.688 13.25 1 91.88 228 ASP B CA 1
ATOM 8946 C C . ASP B 1 228 ? -8.07 43.375 14.227 1 91.88 228 ASP B C 1
ATOM 8948 O O . ASP B 1 228 ? -8.484 43.812 15.305 1 91.88 228 ASP B O 1
ATOM 8952 N N . ILE B 1 229 ? -6.883 43.531 13.898 1 93.69 229 ILE B N 1
ATOM 8953 C CA . ILE B 1 229 ? -5.84 44.188 14.664 1 93.69 229 ILE B CA 1
ATOM 8954 C C . ILE B 1 229 ? -4.98 45.031 13.727 1 93.69 229 ILE B C 1
ATOM 8956 O O . ILE B 1 229 ? -4.781 44.688 12.562 1 93.69 229 ILE B O 1
ATOM 8960 N N . LEU B 1 230 ? -4.598 46.188 14.203 1 92.62 230 LEU B N 1
ATOM 8961 C CA . LEU B 1 230 ? -3.812 47.094 13.391 1 92.62 230 LEU B CA 1
ATOM 8962 C C . LEU B 1 230 ? -2.676 47.719 14.203 1 92.62 230 LEU B C 1
ATOM 8964 O O . LEU B 1 230 ? -2.895 48.188 15.312 1 92.62 230 LEU B O 1
ATOM 8968 N N . GLU B 1 231 ? -1.505 47.656 13.688 1 91.44 231 GLU B N 1
ATOM 8969 C CA . GLU B 1 231 ? -0.367 48.344 14.297 1 91.44 231 GLU B CA 1
ATOM 8970 C C . GLU B 1 231 ? -0.313 49.812 13.867 1 91.44 231 GLU B C 1
ATOM 8972 O O . GLU B 1 231 ? -0.331 50.094 12.672 1 91.44 231 GLU B O 1
ATOM 8977 N N . VAL B 1 232 ? -0.268 50.656 14.828 1 92.5 232 VAL B N 1
ATOM 8978 C CA . VAL B 1 232 ? -0.19 52.062 14.516 1 92.5 232 VAL B CA 1
ATOM 8979 C C . VAL B 1 232 ? 1.222 52.438 14.047 1 92.5 232 VAL B C 1
ATOM 8981 O O . VAL B 1 232 ? 2.193 52.188 14.773 1 92.5 232 VAL B O 1
ATOM 8984 N N . ARG B 1 233 ? 1.281 53.062 12.961 1 90.25 233 ARG B N 1
ATOM 8985 C CA . ARG B 1 233 ? 2.582 53.375 12.391 1 90.25 233 ARG B CA 1
ATOM 8986 C C . ARG B 1 233 ? 3.15 54.656 13.008 1 90.25 233 ARG B C 1
ATOM 8988 O O . ARG B 1 233 ? 2.398 55.562 13.414 1 90.25 233 ARG B O 1
ATOM 8995 N N . GLY B 1 234 ? 4.426 54.688 13.117 1 88.62 234 GLY B N 1
ATOM 8996 C CA . GLY B 1 234 ? 5.102 55.875 13.586 1 88.62 234 GLY B CA 1
ATOM 8997 C C . GLY B 1 234 ? 5.387 55.875 15.07 1 88.62 234 GLY B C 1
ATOM 8998 O O . GLY B 1 234 ? 6.227 56.625 15.555 1 88.62 234 GLY B O 1
ATOM 8999 N N . VAL B 1 235 ? 4.605 55.094 15.727 1 90.31 235 VAL B N 1
ATOM 9000 C CA . VAL B 1 235 ? 4.812 54.969 17.156 1 90.31 235 VAL B CA 1
ATOM 9001 C C . VAL B 1 235 ? 4.945 53.5 17.547 1 90.31 235 VAL B C 1
ATOM 9003 O O . VAL B 1 235 ? 4.016 52.719 17.344 1 90.31 235 VAL B O 1
ATOM 9006 N N . LYS B 1 236 ? 6.008 53.219 18.172 1 87.38 236 LYS B N 1
ATOM 9007 C CA . LYS B 1 236 ? 6.273 51.844 18.516 1 87.38 236 LYS B CA 1
ATOM 9008 C C . LYS B 1 236 ? 5.398 51.375 19.672 1 87.38 236 LYS B C 1
ATOM 9010 O O . LYS B 1 236 ? 5.215 52.125 20.641 1 87.38 236 LYS B O 1
ATOM 9015 N N . GLY B 1 237 ? 4.797 50.188 19.5 1 89.19 237 GLY B N 1
ATOM 9016 C CA . GLY B 1 237 ? 4.129 49.531 20.609 1 89.19 237 GLY B CA 1
ATOM 9017 C C . GLY B 1 237 ? 2.641 49.844 20.672 1 89.19 237 GLY B C 1
ATOM 9018 O O . GLY B 1 237 ? 1.93 49.312 21.531 1 89.19 237 GLY B O 1
ATOM 9019 N N . VAL B 1 238 ? 2.172 50.656 19.828 1 93.31 238 VAL B N 1
ATOM 9020 C CA . VAL B 1 238 ? 0.76 51.031 19.859 1 93.31 238 VAL B CA 1
ATOM 9021 C C . VAL B 1 238 ? -0.02 50.188 18.859 1 93.31 238 VAL B C 1
ATOM 9023 O O . VAL B 1 238 ? 0.355 50.094 17.688 1 93.31 238 VAL B O 1
ATOM 9026 N N . PHE B 1 239 ? -1.046 49.531 19.359 1 94.5 239 PHE B N 1
ATOM 9027 C CA . PHE B 1 239 ? -1.909 48.719 18.516 1 94.5 239 PHE B CA 1
ATOM 9028 C C . PHE B 1 239 ? -3.377 49 18.797 1 94.5 239 PHE B C 1
ATOM 9030 O O . PHE B 1 239 ? -3.738 49.438 19.891 1 94.5 239 PHE B O 1
ATOM 9037 N N . LEU B 1 240 ? -4.176 48.875 17.797 1 95.56 240 LEU B N 1
ATOM 9038 C CA . LEU B 1 240 ? -5.629 48.875 17.922 1 95.56 240 LEU B CA 1
ATOM 9039 C C . LEU B 1 240 ? -6.199 47.5 17.609 1 95.56 240 LEU B C 1
ATOM 9041 O O . LEU B 1 240 ? -5.691 46.781 16.734 1 95.56 240 LEU B O 1
ATOM 9045 N N . ALA B 1 241 ? -7.16 47.062 18.375 1 96 241 ALA B N 1
ATOM 9046 C CA . ALA B 1 241 ? -7.781 45.781 18.125 1 96 241 ALA B CA 1
ATOM 9047 C C . ALA B 1 241 ? -9.273 45.812 18.438 1 96 241 ALA B C 1
ATOM 9049 O O . ALA B 1 241 ? -9.703 46.531 19.344 1 96 241 ALA B O 1
ATOM 9050 N N . ASN B 1 242 ? -10.07 45.125 17.734 1 95.12 242 ASN B N 1
ATOM 9051 C CA . ASN B 1 242 ? -11.492 44.938 18.031 1 95.12 242 ASN B CA 1
ATOM 9052 C C . ASN B 1 242 ? -11.758 43.625 18.719 1 95.12 242 ASN B C 1
ATOM 9054 O O . ASN B 1 242 ? -11.5 42.562 18.156 1 95.12 242 ASN B O 1
ATOM 9058 N N . GLN B 1 243 ? -12.203 43.688 19.859 1 96.12 243 GLN B N 1
ATOM 9059 C CA . GLN B 1 243 ? -12.531 42.531 20.672 1 96.12 243 GLN B CA 1
ATOM 9060 C C . GLN B 1 243 ? -14.023 42.219 20.594 1 96.12 243 GLN B C 1
ATOM 9062 O O . GLN B 1 243 ? -14.859 43.125 20.625 1 96.12 243 GLN B O 1
ATOM 9067 N N . LYS B 1 244 ? -14.359 41 20.453 1 95.75 244 LYS B N 1
ATOM 9068 C CA . LYS B 1 244 ? -15.75 40.562 20.422 1 95.75 244 LYS B CA 1
ATOM 9069 C C . LYS B 1 244 ? -16.094 39.688 21.641 1 95.75 244 LYS B C 1
ATOM 9071 O O . LYS B 1 244 ? -15.602 38.594 21.766 1 95.75 244 LYS B O 1
ATOM 9076 N N . ILE B 1 245 ? -16.891 40.188 22.5 1 92.5 245 ILE B N 1
ATOM 9077 C CA . ILE B 1 245 ? -17.344 39.5 23.688 1 92.5 245 ILE B CA 1
ATOM 9078 C C . ILE B 1 245 ? -18.875 39.469 23.719 1 92.5 245 ILE B C 1
ATOM 9080 O O . ILE B 1 245 ? -19.516 40.5 23.641 1 92.5 245 ILE B O 1
ATOM 9084 N N . ASP B 1 246 ? -19.484 38.344 23.875 1 90.81 246 ASP B N 1
ATOM 9085 C CA . ASP B 1 246 ? -20.938 38.156 23.922 1 90.81 246 ASP B CA 1
ATOM 9086 C C . ASP B 1 246 ? -21.625 38.844 22.75 1 90.81 246 ASP B C 1
ATOM 9088 O O . ASP B 1 246 ? -22.625 39.531 22.922 1 90.81 246 ASP B O 1
ATOM 9092 N N . GLY B 1 247 ? -20.953 38.844 21.656 1 89.94 247 GLY B N 1
ATOM 9093 C CA . GLY B 1 247 ? -21.531 39.375 20.422 1 89.94 247 GLY B CA 1
ATOM 9094 C C . GLY B 1 247 ? -21.266 40.844 20.219 1 89.94 247 GLY B C 1
ATOM 9095 O O . GLY B 1 247 ? -21.578 41.406 19.156 1 89.94 247 GLY B O 1
ATOM 9096 N N . LYS B 1 248 ? -20.734 41.5 21.203 1 93.94 248 LYS B N 1
ATOM 9097 C CA . LYS B 1 248 ? -20.438 42.938 21.109 1 93.94 248 LYS B CA 1
ATOM 9098 C C . LYS B 1 248 ? -18.984 43.188 20.719 1 93.94 248 LYS B C 1
ATOM 9100 O O . LYS B 1 248 ? -18.078 42.625 21.344 1 93.94 248 LYS B O 1
ATOM 9105 N N . VAL B 1 249 ? -18.844 44.062 19.703 1 94.75 249 VAL B N 1
ATOM 9106 C CA . VAL B 1 249 ? -17.5 44.375 19.25 1 94.75 249 VAL B CA 1
ATOM 9107 C C . VAL B 1 249 ? -17.062 45.719 19.797 1 94.75 249 VAL B C 1
ATOM 9109 O O . VAL B 1 249 ? -17.781 46.719 19.641 1 94.75 249 VAL B O 1
ATOM 9112 N N . THR B 1 250 ? -15.914 45.781 20.484 1 96.25 250 THR B N 1
ATOM 9113 C CA . THR B 1 250 ? -15.375 47 21.047 1 96.25 250 THR B CA 1
ATOM 9114 C C . THR B 1 250 ? -13.93 47.219 20.594 1 96.25 250 THR B C 1
ATOM 9116 O O . THR B 1 250 ? -13.18 46.25 20.438 1 96.25 250 THR B O 1
ATOM 9119 N N . THR B 1 251 ? -13.57 48.469 20.328 1 95.75 251 THR B N 1
ATOM 9120 C CA . THR B 1 251 ? -12.211 48.781 19.922 1 95.75 251 THR B CA 1
ATOM 9121 C C . THR B 1 251 ? -11.328 49.094 21.125 1 95.75 251 THR B C 1
ATOM 9123 O O . THR B 1 251 ? -11.719 49.875 22 1 95.75 251 THR B O 1
ATOM 9126 N N . LEU B 1 252 ? -10.211 48.438 21.125 1 97.12 252 LEU B N 1
ATOM 9127 C CA . LEU B 1 252 ? -9.242 48.656 22.203 1 97.12 252 LEU B CA 1
ATOM 9128 C C . LEU B 1 252 ? -7.934 49.188 21.656 1 97.12 252 LEU B C 1
ATOM 9130 O O . LEU B 1 252 ? -7.629 49.031 20.469 1 97.12 252 LEU B O 1
ATOM 9134 N N . ILE B 1 253 ? -7.195 49.844 22.5 1 96.12 253 ILE B N 1
ATOM 9135 C CA . ILE B 1 253 ? -5.887 50.375 22.141 1 96.12 253 ILE B CA 1
ATOM 9136 C C . ILE B 1 253 ? -4.859 50 23.188 1 96.12 253 ILE B C 1
ATOM 9138 O O . ILE B 1 253 ? -5.195 49.844 24.375 1 96.12 253 ILE B O 1
ATOM 9142 N N . THR B 1 254 ? -3.711 49.656 22.828 1 95.06 254 THR B N 1
ATOM 9143 C CA . THR B 1 254 ? -2.609 49.375 23.734 1 95.06 254 THR B CA 1
ATOM 9144 C C . THR B 1 254 ? -1.394 50.25 23.406 1 95.06 254 THR B C 1
ATOM 9146 O O . THR B 1 254 ? -1.174 50.594 22.234 1 95.06 254 THR B O 1
ATOM 9149 N N . TYR B 1 255 ? -0.635 50.625 24.484 1 93.62 255 TYR B N 1
ATOM 9150 C CA . TYR B 1 255 ? 0.558 51.469 24.297 1 93.62 255 TYR B CA 1
ATOM 9151 C C . TYR B 1 255 ? 1.812 50.688 24.703 1 93.62 255 TYR B C 1
ATOM 9153 O O . TYR B 1 255 ? 2.91 51.25 24.719 1 93.62 255 TYR B O 1
ATOM 9161 N N . ASN B 1 256 ? 1.649 49.469 25.062 1 91 256 ASN B N 1
ATOM 9162 C CA . ASN B 1 256 ? 2.793 48.656 25.484 1 91 256 ASN B CA 1
ATOM 9163 C C . ASN B 1 256 ? 2.801 47.312 24.812 1 91 256 ASN B C 1
ATOM 9165 O O . ASN B 1 256 ? 3.01 46.281 25.453 1 91 256 ASN B O 1
ATOM 9169 N N . LYS B 1 257 ? 2.424 47.312 23.641 1 91.44 257 LYS B N 1
ATOM 9170 C CA . LYS B 1 257 ? 2.518 46.156 22.75 1 91.44 257 LYS B CA 1
ATOM 9171 C C . LYS B 1 257 ? 1.645 45 23.234 1 91.44 257 LYS B C 1
ATOM 9173 O O . LYS B 1 257 ? 2.061 43.844 23.203 1 91.44 257 LYS B O 1
ATOM 9178 N N . GLY B 1 258 ? 0.52 45.312 23.875 1 90.75 258 GLY B N 1
ATOM 9179 C CA . GLY B 1 258 ? -0.512 44.312 24.109 1 90.75 258 GLY B CA 1
ATOM 9180 C C . GLY B 1 258 ? -0.637 43.906 25.562 1 90.75 258 GLY B C 1
ATOM 9181 O O . GLY B 1 258 ? -1.48 43.094 25.906 1 90.75 258 GLY B O 1
ATOM 9182 N N . ARG B 1 259 ? 0.154 44.344 26.422 1 88.81 259 ARG B N 1
ATOM 9183 C CA . ARG B 1 259 ? 0.031 44 27.828 1 88.81 259 ARG B CA 1
ATOM 9184 C C . ARG B 1 259 ? -1.258 44.531 28.438 1 88.81 259 ARG B C 1
ATOM 9186 O O . ARG B 1 259 ? -2.008 43.812 29.078 1 88.81 259 ARG B O 1
ATOM 9193 N N . ASP B 1 260 ? -1.386 45.875 28.234 1 90.88 260 ASP B N 1
ATOM 9194 C CA . ASP B 1 260 ? -2.58 46.531 28.75 1 90.88 260 ASP B CA 1
ATOM 9195 C C . ASP B 1 260 ? -3.414 47.125 27.609 1 90.88 260 ASP B C 1
ATOM 9197 O O . ASP B 1 260 ? -2.869 47.688 26.672 1 90.88 260 ASP B O 1
ATOM 9201 N N . TRP B 1 261 ? -4.699 46.906 27.703 1 93.81 261 TRP B N 1
ATOM 9202 C CA . TRP B 1 261 ? -5.617 47.438 26.703 1 93.81 261 TRP B CA 1
ATOM 9203 C C . TRP B 1 261 ? -6.668 48.344 27.328 1 93.81 261 TRP B C 1
ATOM 9205 O O . TRP B 1 261 ? -7.156 48.062 28.422 1 93.81 261 TRP B O 1
ATOM 9215 N N . ASP B 1 262 ? -6.961 49.375 26.641 1 94.5 262 ASP B N 1
ATOM 9216 C CA . ASP B 1 262 ? -7.961 50.344 27.094 1 94.5 262 ASP B CA 1
ATOM 9217 C C . ASP B 1 262 ? -8.977 50.656 26 1 94.5 262 ASP B C 1
ATOM 9219 O O . ASP B 1 262 ? -8.68 50.5 24.812 1 94.5 262 ASP B O 1
ATOM 9223 N N . PHE B 1 263 ? -10.133 51.125 26.484 1 96.19 263 PHE B N 1
ATOM 9224 C CA . PHE B 1 263 ? -11.148 51.594 25.547 1 96.19 263 PHE B CA 1
ATOM 9225 C C . PHE B 1 263 ? -10.812 52.969 25 1 96.19 263 PHE B C 1
ATOM 9227 O O . PHE B 1 263 ? -10.023 53.688 25.594 1 96.19 263 PHE B O 1
ATOM 9234 N N . LEU B 1 264 ? -11.375 53.219 23.859 1 96 264 LEU B N 1
ATOM 9235 C CA . LEU B 1 264 ? -11.18 54.562 23.281 1 96 264 LEU B CA 1
ATOM 9236 C C . LEU B 1 264 ? -12.172 55.562 23.875 1 96 264 LEU B C 1
ATOM 9238 O O . LEU B 1 264 ? -13.383 55.312 23.828 1 96 264 LEU B O 1
ATOM 9242 N N . ASN B 1 265 ? -11.633 56.656 24.344 1 94.75 265 ASN B N 1
ATOM 9243 C CA . ASN B 1 265 ? -12.5 57.688 24.906 1 94.75 265 ASN B CA 1
ATOM 9244 C C . ASN B 1 265 ? -13.273 58.438 23.812 1 94.75 265 ASN B C 1
ATOM 9246 O O . ASN B 1 265 ? -12.711 58.781 22.781 1 94.75 265 ASN B O 1
ATOM 9250 N N . PRO B 1 266 ? -14.555 58.625 24.047 1 95.19 266 PRO B N 1
ATOM 9251 C CA . PRO B 1 266 ? -15.336 59.375 23.078 1 95.19 266 PRO B CA 1
ATOM 9252 C C . PRO B 1 266 ? -15.031 60.875 23.109 1 95.19 266 PRO B C 1
ATOM 9254 O O . PRO B 1 266 ? -14.609 61.406 24.156 1 95.19 266 PRO B O 1
ATOM 9257 N N . PRO B 1 267 ? -15.195 61.5 21.984 1 94.88 267 PRO B N 1
ATOM 9258 C CA . PRO B 1 267 ? -15.031 62.969 22 1 94.88 267 PRO B CA 1
ATOM 9259 C C . PRO B 1 267 ? -16.109 63.656 22.812 1 94.88 267 PRO B C 1
ATOM 9261 O O . PRO B 1 267 ? -17.266 63.219 22.828 1 94.88 267 PRO B O 1
ATOM 9264 N N . ASP B 1 268 ? -15.734 64.75 23.438 1 91.31 268 ASP B N 1
ATOM 9265 C CA . ASP B 1 268 ? -16.641 65.5 24.297 1 91.31 268 ASP B CA 1
ATOM 9266 C C . ASP B 1 268 ? -17.656 66.312 23.484 1 91.31 268 ASP B C 1
ATOM 9268 O O . ASP B 1 268 ? -18.797 66.5 23.922 1 91.31 268 ASP B O 1
ATOM 9272 N N . ILE B 1 269 ? -17.25 66.75 22.328 1 91.81 269 ILE B N 1
ATOM 9273 C CA . ILE B 1 269 ? -18.094 67.625 21.484 1 91.81 269 ILE B CA 1
ATOM 9274 C C . ILE B 1 269 ? -18.203 67 20.094 1 91.81 269 ILE B C 1
ATOM 9276 O O . ILE B 1 269 ? -17.25 66.375 19.609 1 91.81 269 ILE B O 1
ATOM 9280 N N . ASP B 1 270 ? -19.328 67.188 19.484 1 89 270 ASP B N 1
ATOM 9281 C CA . ASP B 1 270 ? -19.5 66.688 18.125 1 89 270 ASP B CA 1
ATOM 9282 C C . ASP B 1 270 ? -19 67.688 17.109 1 89 270 ASP B C 1
ATOM 9284 O O . ASP B 1 270 ? -18.438 68.75 17.469 1 89 270 ASP B O 1
ATOM 9288 N N . MET B 1 271 ? -19.078 67.375 15.898 1 88.31 271 MET B N 1
ATOM 9289 C CA . MET B 1 271 ? -18.516 68.188 14.828 1 88.31 271 MET B CA 1
ATOM 9290 C C . MET B 1 271 ? -19.234 69.5 14.773 1 88.31 271 MET B C 1
ATOM 9292 O O . MET B 1 271 ? -18.688 70.5 14.242 1 88.31 271 MET B O 1
ATOM 9296 N N . ASN B 1 272 ? -20.484 69.562 15.375 1 88 272 ASN B N 1
ATOM 9297 C CA . ASN B 1 272 ? -21.266 70.812 15.359 1 88 272 ASN B CA 1
ATOM 9298 C C . ASN B 1 272 ? -21.078 71.625 16.656 1 88 272 ASN B C 1
ATOM 9300 O O . ASN B 1 272 ? -21.766 72.625 16.875 1 88 272 ASN B O 1
ATOM 9304 N N . GLY B 1 273 ? -20.281 71.125 17.5 1 87.75 273 GLY B N 1
ATOM 9305 C CA . GLY B 1 273 ? -20 71.875 18.734 1 87.75 273 GLY B CA 1
ATOM 9306 C C . GLY B 1 273 ? -20.922 71.5 19.875 1 87.75 273 GLY B C 1
ATOM 9307 O O . GLY B 1 273 ? -20.922 72.125 20.922 1 87.75 273 GLY B O 1
ATOM 9308 N N . LYS B 1 274 ? -21.703 70.562 19.625 1 92.12 274 LYS B N 1
ATOM 9309 C CA . LYS B 1 274 ? -22.625 70.125 20.672 1 92.12 274 LYS B CA 1
ATOM 9310 C C . LYS B 1 274 ? -22 69 21.5 1 92.12 274 LYS B C 1
ATOM 9312 O O . LYS B 1 274 ? -21.281 68.188 20.984 1 92.12 274 LYS B O 1
ATOM 9317 N N . PRO B 1 275 ? -22.375 69.062 22.719 1 91.56 275 PRO B N 1
ATOM 9318 C CA . PRO B 1 275 ? -21.844 68 23.562 1 91.56 275 PRO B CA 1
ATOM 9319 C C . PRO B 1 275 ? -22.406 66.625 23.188 1 91.56 275 PRO B C 1
ATOM 9321 O O . PRO B 1 275 ? -23.594 66.5 22.844 1 91.56 275 PRO B O 1
ATOM 9324 N N . THR B 1 276 ? -21.5 65.688 23.203 1 90.62 276 THR B N 1
ATOM 9325 C CA . THR B 1 276 ? -21.922 64.312 22.859 1 90.62 276 THR B CA 1
ATOM 9326 C C . THR B 1 276 ? -22.547 63.625 24.078 1 90.62 276 THR B C 1
ATOM 9328 O O . THR B 1 276 ? -22.172 63.906 25.219 1 90.62 276 THR B O 1
ATOM 9331 N N . ASN B 1 277 ? -23.547 62.75 23.969 1 89.56 277 ASN B N 1
ATOM 9332 C CA . ASN B 1 277 ? -24.203 62 25.031 1 89.56 277 ASN B CA 1
ATOM 9333 C C . ASN B 1 277 ? -23.469 60.688 25.328 1 89.56 277 ASN B C 1
ATOM 9335 O O . ASN B 1 277 ? -23.859 59.938 26.219 1 89.56 277 ASN B O 1
ATOM 9339 N N . CYS B 1 278 ? -22.344 60.5 24.781 1 92.38 278 CYS B N 1
ATOM 9340 C CA . CYS B 1 278 ? -21.578 59.25 24.953 1 92.38 278 CYS B CA 1
ATOM 9341 C C . CYS B 1 278 ? -20.594 59.406 26.094 1 92.38 278 CYS B C 1
ATOM 9343 O O . CYS B 1 278 ? -19.609 60.125 26 1 92.38 278 CYS B O 1
ATOM 9345 N N . LYS B 1 279 ? -20.938 58.594 27.188 1 92.44 279 LYS B N 1
ATOM 9346 C CA . LYS B 1 279 ? -20.062 58.656 28.359 1 92.44 279 LYS B CA 1
ATOM 9347 C C . LYS B 1 279 ? -19.672 57.25 28.797 1 92.44 279 LYS B C 1
ATOM 9349 O O . LYS B 1 279 ? -20.516 56.344 28.859 1 92.44 279 LYS B O 1
ATOM 9354 N N . PRO B 1 280 ? -18.391 57.094 29.078 1 91 280 PRO B N 1
ATOM 9355 C CA . PRO B 1 280 ? -17.938 55.844 29.641 1 91 280 PRO B CA 1
ATOM 9356 C C . PRO B 1 280 ? -18.562 55.531 31 1 91 280 PRO B C 1
ATOM 9358 O O . PRO B 1 280 ? -18.875 56.469 31.75 1 91 280 PRO B O 1
ATOM 9361 N N . PRO B 1 281 ? -18.781 54.312 31.281 1 90.62 281 PRO B N 1
ATOM 9362 C CA . PRO B 1 281 ? -18.344 53.062 30.641 1 90.62 281 PRO B CA 1
ATOM 9363 C C . PRO B 1 281 ? -19.406 52.5 29.688 1 90.62 281 PRO B C 1
ATOM 9365 O O . PRO B 1 281 ? -19.234 51.406 29.141 1 90.62 281 PRO B O 1
ATOM 9368 N N . ASP B 1 282 ? -20.5 53.188 29.484 1 91.56 282 ASP B N 1
ATOM 9369 C CA . ASP B 1 282 ? -21.594 52.656 28.703 1 91.56 282 ASP B CA 1
ATOM 9370 C C . ASP B 1 282 ? -21.375 52.875 27.203 1 91.56 282 ASP B C 1
ATOM 9372 O O . ASP B 1 282 ? -21.953 52.219 26.359 1 91.56 282 ASP B O 1
ATOM 9376 N N . CYS B 1 283 ? -20.578 53.875 27.031 1 94.25 283 CYS B N 1
ATOM 9377 C CA . CYS B 1 283 ? -20.391 54.25 25.641 1 94.25 283 CYS B CA 1
ATOM 9378 C C . CYS B 1 283 ? -18.922 54.594 25.359 1 94.25 283 CYS B C 1
ATOM 9380 O O . CYS B 1 283 ? -18.281 55.25 26.203 1 94.25 283 CYS B O 1
ATOM 9382 N N . TYR B 1 284 ? -18.453 54.094 24.219 1 95.88 284 TYR B N 1
ATOM 9383 C CA . TYR B 1 284 ? -17.078 54.375 23.797 1 95.88 284 TYR B CA 1
ATOM 9384 C C . TYR B 1 284 ? -17.016 54.625 22.297 1 95.88 284 TYR B C 1
ATOM 9386 O O . TYR B 1 284 ? -18.031 54.531 21.594 1 95.88 284 TYR B O 1
ATOM 9394 N N . LEU B 1 285 ? -15.844 55.031 21.828 1 95.75 285 LEU B N 1
ATOM 9395 C CA . LEU B 1 285 ? -15.578 55.156 20.406 1 95.75 285 LEU B CA 1
ATOM 9396 C C . LEU B 1 285 ? -15.102 53.812 19.828 1 95.75 285 LEU B C 1
ATOM 9398 O O . LEU B 1 285 ? -14.219 53.156 20.391 1 95.75 285 LEU B O 1
ATOM 9402 N N . HIS B 1 286 ? -15.758 53.406 18.797 1 93.88 286 HIS B N 1
ATOM 9403 C CA . HIS B 1 286 ? -15.375 52.188 18.109 1 93.88 286 HIS B CA 1
ATOM 9404 C C . HIS B 1 286 ? -15.016 52.469 16.656 1 93.88 286 HIS B C 1
ATOM 9406 O O . HIS B 1 286 ? -15.688 53.25 15.984 1 93.88 286 HIS B O 1
ATOM 9412 N N . LEU B 1 287 ? -13.883 51.812 16.172 1 92.31 287 LEU B N 1
ATOM 9413 C CA . LEU B 1 287 ? -13.383 52.062 14.828 1 92.31 287 LEU B CA 1
ATOM 9414 C C . LEU B 1 287 ? -13.352 50.781 14.016 1 92.31 287 LEU B C 1
ATOM 9416 O O . LEU B 1 287 ? -13.117 49.688 14.562 1 92.31 287 LEU B O 1
ATOM 9420 N N . HIS B 1 288 ? -13.539 51 12.727 1 88.31 288 HIS B N 1
ATOM 9421 C CA . HIS B 1 288 ? -13.281 49.906 11.789 1 88.31 288 HIS B CA 1
ATOM 9422 C C . HIS B 1 288 ? -11.805 49.812 11.438 1 88.31 288 HIS B C 1
ATOM 9424 O O . HIS B 1 288 ? -11.25 50.75 10.828 1 88.31 288 HIS B O 1
ATOM 9430 N N . LEU B 1 289 ? -11.156 48.719 11.82 1 87.5 289 LEU B N 1
ATOM 9431 C CA . LEU B 1 289 ? -9.711 48.625 11.641 1 87.5 289 LEU B CA 1
ATOM 9432 C C . LEU B 1 289 ? -9.367 48.062 10.273 1 87.5 289 LEU B C 1
ATOM 9434 O O . LEU B 1 289 ? -8.602 48.656 9.516 1 87.5 289 LEU B O 1
ATOM 9438 N N . ARG B 1 290 ? -9.805 46.719 10.016 1 73.06 290 ARG B N 1
ATOM 9439 C CA . ARG B 1 290 ? -9.477 46.125 8.727 1 73.06 290 ARG B CA 1
ATOM 9440 C C . ARG B 1 290 ? -10.742 45.688 7.992 1 73.06 290 ARG B C 1
ATOM 9442 O O . ARG B 1 290 ? -11.703 45.219 8.617 1 73.06 290 ARG B O 1
ATOM 9449 N N . TRP B 1 291 ? -11.211 46.344 6.984 1 58.66 291 TRP B N 1
ATOM 9450 C CA . TRP B 1 291 ? -12.414 45.938 6.281 1 58.66 291 TRP B CA 1
ATOM 9451 C C . TRP B 1 291 ? -12.07 45 5.125 1 58.66 291 TRP B C 1
ATOM 9453 O O . TRP B 1 291 ? -11.188 45.281 4.316 1 58.66 291 TRP B O 1
ATOM 9463 N N . ALA B 1 292 ? -12.422 43.562 5.277 1 49.66 292 ALA B N 1
ATOM 9464 C CA . ALA B 1 292 ? -12.188 42.438 4.355 1 49.66 292 ALA B CA 1
ATOM 9465 C C . ALA B 1 292 ? -12.719 42.75 2.963 1 49.66 292 ALA B C 1
ATOM 9467 O O . ALA B 1 292 ? -12.156 42.312 1.959 1 49.66 292 ALA B O 1
ATOM 9468 N N . ASP B 1 293 ? -14.062 43.062 2.873 1 46.03 293 ASP B N 1
ATOM 9469 C CA . ASP B 1 293 ? -14.805 42.625 1.692 1 46.03 293 ASP B CA 1
ATOM 9470 C C . ASP B 1 293 ? -14.297 43.344 0.438 1 46.03 293 ASP B C 1
ATOM 9472 O O . ASP B 1 293 ? -14.219 42.75 -0.635 1 46.03 293 ASP B O 1
ATOM 9476 N N . ASN B 1 294 ? -14.812 44.188 0.604 1 44.25 294 ASN B N 1
ATOM 9477 C CA . ASN B 1 294 ? -14.602 44.938 -0.636 1 44.25 294 ASN B CA 1
ATOM 9478 C C . ASN B 1 294 ? -13.18 45.469 -0.723 1 44.25 294 ASN B C 1
ATOM 9480 O O . ASN B 1 294 ? -12.797 46.344 0.062 1 44.25 294 ASN B O 1
ATOM 9484 N N . PRO B 1 295 ? -11.789 45.531 -1.604 1 46.59 295 PRO B N 1
ATOM 9485 C CA . PRO B 1 295 ? -10.398 45.969 -1.714 1 46.59 295 PRO B CA 1
ATOM 9486 C C . PRO B 1 295 ? -10.273 47.469 -2.02 1 46.59 295 PRO B C 1
ATOM 9488 O O . PRO B 1 295 ? -9.195 48.031 -1.866 1 46.59 295 PRO B O 1
ATOM 9491 N N . TYR B 1 296 ? -11.195 48 -2.66 1 44.53 296 TYR B N 1
ATOM 9492 C CA . TYR B 1 296 ? -11.078 49.344 -3.156 1 44.53 296 TYR B CA 1
ATOM 9493 C C . TYR B 1 296 ? -11.523 50.344 -2.102 1 44.53 296 TYR B C 1
ATOM 9495 O O . TYR B 1 296 ? -11.523 51.562 -2.348 1 44.53 296 TYR B O 1
ATOM 9503 N N . VAL B 1 297 ? -12.117 49.812 -1.101 1 46.03 297 VAL B N 1
ATOM 9504 C CA . VAL B 1 297 ? -12.68 50.781 -0.16 1 46.03 297 VAL B CA 1
ATOM 9505 C C . VAL B 1 297 ? -11.633 51.156 0.883 1 46.03 297 VAL B C 1
ATOM 9507 O O . VAL B 1 297 ? -10.875 50.312 1.35 1 46.03 297 VAL B O 1
ATOM 9510 N N . SER B 1 298 ? -11.266 52.406 0.976 1 47.03 298 SER B N 1
ATOM 9511 C CA . SER B 1 298 ? -10.398 53.156 1.869 1 47.03 298 SER B CA 1
ATOM 9512 C C . SER B 1 298 ? -10.766 52.906 3.33 1 47.03 298 SER B C 1
ATOM 9514 O O . SER B 1 298 ? -10.242 53.594 4.223 1 47.03 298 SER B O 1
ATOM 9516 N N . GLY B 1 299 ? -11.727 52.25 3.713 1 54.06 299 GLY B N 1
ATOM 9517 C CA . GLY B 1 299 ? -12.391 52.375 5.004 1 54.06 299 GLY B CA 1
ATOM 9518 C C . GLY B 1 299 ? -11.523 51.906 6.16 1 54.06 299 GLY B C 1
ATOM 9519 O O . GLY B 1 299 ? -12.016 51.719 7.277 1 54.06 299 GLY B O 1
ATOM 9520 N N . THR B 1 300 ? -10.195 51.875 5.992 1 70.62 300 THR B N 1
ATOM 9521 C CA . THR B 1 300 ? -9.344 51.375 7.07 1 70.62 300 THR B CA 1
ATOM 9522 C C . THR B 1 300 ? -8.734 52.531 7.855 1 70.62 300 THR B C 1
ATOM 9524 O O . THR B 1 300 ? -8.812 53.688 7.434 1 70.62 300 THR B O 1
ATOM 9527 N N . VAL B 1 301 ? -8.453 52.281 9.109 1 84.25 301 VAL B N 1
ATOM 9528 C CA . VAL B 1 301 ? -7.699 53.219 9.938 1 84.25 301 VAL B CA 1
ATOM 9529 C C . VAL B 1 301 ? -6.41 53.625 9.227 1 84.25 301 VAL B C 1
ATOM 9531 O O . VAL B 1 301 ? -5.691 52.75 8.711 1 84.25 301 VAL B O 1
ATOM 9534 N N . HIS B 1 302 ? -6.262 54.969 9.047 1 87.38 302 HIS B N 1
ATOM 9535 C CA . HIS B 1 302 ? -5.109 55.5 8.336 1 87.38 302 HIS B CA 1
ATOM 9536 C C . HIS B 1 302 ? -4.035 55.969 9.312 1 87.38 302 HIS B C 1
ATOM 9538 O O . HIS B 1 302 ? -4.297 56.812 10.172 1 87.38 302 HIS B O 1
ATOM 9544 N N . THR B 1 303 ? -2.926 55.375 9.25 1 90 303 THR B N 1
ATOM 9545 C CA . THR B 1 303 ? -1.738 55.75 10.008 1 90 303 THR B CA 1
ATOM 9546 C C . THR B 1 303 ? -0.513 55.812 9.094 1 90 303 THR B C 1
ATOM 9548 O O . THR B 1 303 ? -0.483 55.156 8.055 1 90 303 THR B O 1
ATOM 9551 N N . LYS B 1 304 ? 0.401 56.656 9.414 1 87.38 304 LYS B N 1
ATOM 9552 C CA . LYS B 1 304 ? 1.62 56.781 8.625 1 87.38 304 LYS B CA 1
ATOM 9553 C C . LYS B 1 304 ? 2.85 56.906 9.516 1 87.38 304 LYS B C 1
ATOM 9555 O O . LYS B 1 304 ? 2.793 57.531 10.562 1 87.38 304 LYS B O 1
ATOM 9560 N N . ASP B 1 305 ? 3.982 56.469 9.078 1 88 305 ASP B N 1
ATOM 9561 C CA . ASP B 1 305 ? 5.223 56.5 9.844 1 88 305 ASP B CA 1
ATOM 9562 C C . ASP B 1 305 ? 5.719 57.906 10.047 1 88 305 ASP B C 1
ATOM 9564 O O . ASP B 1 305 ? 6.258 58.25 11.102 1 88 305 ASP B O 1
ATOM 9568 N N . THR B 1 306 ? 5.449 58.688 9.078 1 86.81 306 THR B N 1
ATOM 9569 C CA . THR B 1 306 ? 6.004 60.031 9.078 1 86.81 306 THR B CA 1
ATOM 9570 C C . THR B 1 306 ? 5.062 61 9.789 1 86.81 306 THR B C 1
ATOM 9572 O O . THR B 1 306 ? 5.383 62.188 9.945 1 86.81 306 THR B O 1
ATOM 9575 N N . ALA B 1 307 ? 3.959 60.531 10.172 1 89.06 307 ALA B N 1
ATOM 9576 C CA . ALA B 1 307 ? 2.998 61.344 10.906 1 89.06 307 ALA B CA 1
ATOM 9577 C C . ALA B 1 307 ? 2.588 60.656 12.219 1 89.06 307 ALA B C 1
ATOM 9579 O O . ALA B 1 307 ? 1.418 60.344 12.406 1 89.06 307 ALA B O 1
ATOM 9580 N N . PRO B 1 308 ? 3.57 60.594 13.102 1 92 308 PRO B N 1
ATOM 9581 C CA . PRO B 1 308 ? 3.244 59.906 14.352 1 92 308 PRO B CA 1
ATOM 9582 C C . PRO B 1 308 ? 2.113 60.594 15.117 1 92 308 PRO B C 1
ATOM 9584 O O . PRO B 1 308 ? 2.078 61.812 15.219 1 92 308 PRO B O 1
ATOM 9587 N N . GLY B 1 309 ? 1.184 59.781 15.602 1 92.31 309 GLY B N 1
ATOM 9588 C CA . GLY B 1 309 ? 0.112 60.281 16.453 1 92.31 309 GLY B CA 1
ATOM 9589 C C . GLY B 1 309 ? -1.166 60.562 15.68 1 92.31 309 GLY B C 1
ATOM 9590 O O . GLY B 1 309 ? -2.242 60.656 16.281 1 92.31 309 GLY B O 1
ATOM 9591 N N . LEU B 1 310 ? -0.96 60.812 14.406 1 93.31 310 LEU B N 1
ATOM 9592 C CA . LEU B 1 310 ? -2.127 61.125 13.578 1 93.31 310 LEU B CA 1
ATOM 9593 C C . LEU B 1 310 ? -2.836 59.812 13.172 1 93.31 310 LEU B C 1
ATOM 9595 O O . LEU B 1 310 ? -2.256 58.969 12.484 1 93.31 310 LEU B O 1
ATOM 9599 N N . ILE B 1 311 ? -4.086 59.625 13.625 1 94.69 311 ILE B N 1
ATOM 9600 C CA . ILE B 1 311 ? -4.895 58.469 13.312 1 94.69 311 ILE B CA 1
ATOM 9601 C C . ILE B 1 311 ? -6.293 58.906 12.883 1 94.69 311 ILE B C 1
ATOM 9603 O O . ILE B 1 311 ? -6.941 59.688 13.578 1 94.69 311 ILE B O 1
ATOM 9607 N N . MET B 1 312 ? -6.688 58.469 11.789 1 92.5 312 MET B N 1
ATOM 9608 C CA . MET B 1 312 ? -8.039 58.75 11.312 1 92.5 312 MET B CA 1
ATOM 9609 C C . MET B 1 312 ? -8.742 57.469 10.875 1 92.5 312 MET B C 1
ATOM 9611 O O . MET B 1 312 ? -8.117 56.594 10.273 1 92.5 312 MET B O 1
ATOM 9615 N N . GLY B 1 313 ? -9.93 57.344 11.281 1 90 313 GLY B N 1
ATOM 9616 C CA . GLY B 1 313 ? -10.656 56.125 10.922 1 90 313 GLY B CA 1
ATOM 9617 C C . GLY B 1 313 ? -12.164 56.281 10.984 1 90 313 GLY B C 1
ATOM 9618 O O . GLY B 1 313 ? -12.664 57.25 11.578 1 90 313 GLY B O 1
ATOM 9619 N N . ALA B 1 314 ? -12.82 55.375 10.328 1 88.75 314 ALA B N 1
ATOM 9620 C CA . ALA B 1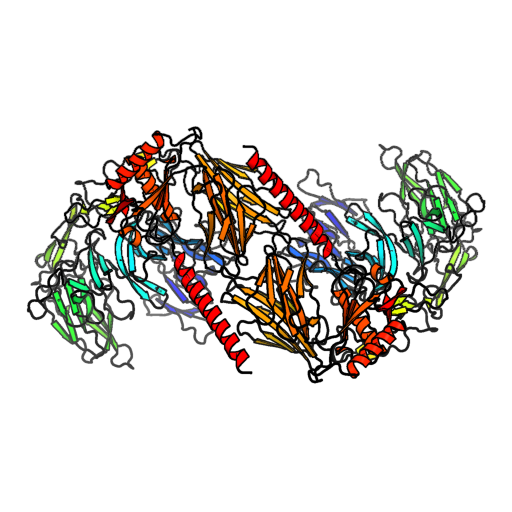 314 ? -14.281 55.344 10.352 1 88.75 314 ALA B CA 1
ATOM 9621 C C . ALA B 1 314 ? -14.781 54.531 11.531 1 88.75 314 ALA B C 1
ATOM 9623 O O . ALA B 1 314 ? -14.188 53.5 11.883 1 88.75 314 ALA B O 1
ATOM 9624 N N . GLY B 1 315 ? -15.828 54.969 12.172 1 91.19 315 GLY B N 1
ATOM 9625 C CA . GLY B 1 315 ? -16.406 54.25 13.297 1 91.19 315 GLY B CA 1
ATOM 9626 C C . GLY B 1 315 ? -17.688 54.875 13.812 1 91.19 315 GLY B C 1
ATOM 9627 O O . GLY B 1 315 ? -18.406 55.531 13.07 1 91.19 315 GLY B O 1
ATOM 9628 N N . ASN B 1 316 ? -18.016 54.531 15.07 1 92.06 316 ASN B N 1
ATOM 9629 C CA . ASN B 1 316 ? -19.234 55.062 15.68 1 92.06 316 ASN B CA 1
ATOM 9630 C C . ASN B 1 316 ? -19.125 55.125 17.188 1 92.06 316 ASN B C 1
ATOM 9632 O O . ASN B 1 316 ? -18.219 54.531 17.781 1 92.06 316 ASN B O 1
ATOM 9636 N N . LEU B 1 317 ? -19.984 55.969 17.734 1 93.56 317 LEU B N 1
ATOM 9637 C CA . LEU B 1 317 ? -20.125 56.062 19.172 1 93.56 317 LEU B CA 1
ATOM 9638 C C . LEU B 1 317 ? -21.266 55.156 19.656 1 93.56 317 LEU B C 1
ATOM 9640 O O . LEU B 1 317 ? -22.297 55.062 19 1 93.56 317 LEU B O 1
ATOM 9644 N N . GLY B 1 318 ? -20.969 54.438 20.703 1 93.25 318 GLY B N 1
ATOM 9645 C CA . GLY B 1 318 ? -22.016 53.562 21.25 1 93.25 318 GLY B CA 1
ATOM 9646 C C . GLY B 1 318 ? -21.453 52.5 22.172 1 93.25 318 GLY B C 1
ATOM 9647 O O . GLY B 1 318 ? -20.359 52.625 22.703 1 93.25 318 GLY B O 1
ATOM 9648 N N . SER B 1 319 ? -22.297 51.5 22.312 1 93.62 319 SER B N 1
ATOM 9649 C CA . SER B 1 319 ? -21.891 50.406 23.172 1 93.62 319 SER B CA 1
ATOM 9650 C C . SER B 1 319 ? -21.078 49.375 22.391 1 93.62 319 SER B C 1
ATOM 9652 O O . SER B 1 319 ? -20.375 48.562 22.984 1 93.62 319 SER B O 1
ATOM 9654 N N . GLN B 1 320 ? -21.219 49.406 21.094 1 94.06 320 GLN B N 1
ATOM 9655 C CA . GLN B 1 320 ? -20.484 48.469 20.266 1 94.06 320 GLN B CA 1
ATOM 9656 C C . GLN B 1 320 ? -20.281 49.031 18.859 1 94.06 320 GLN B C 1
ATOM 9658 O O . GLN B 1 320 ? -20.906 50.031 18.484 1 94.06 320 GLN B O 1
ATOM 9663 N N . LEU B 1 321 ? -19.438 48.375 18.156 1 92.38 321 LEU B N 1
ATOM 9664 C CA . LEU B 1 321 ? -19.188 48.719 16.766 1 92.38 321 LEU B CA 1
ATOM 9665 C C . LEU B 1 321 ? -20.344 48.25 15.875 1 92.38 321 LEU B C 1
ATOM 9667 O O . LEU B 1 321 ? -20.766 47.094 15.953 1 92.38 321 LEU B O 1
ATOM 9671 N N . VAL B 1 322 ? -20.969 49.156 15.195 1 87.5 322 VAL B N 1
ATOM 9672 C CA . VAL B 1 322 ? -22.094 48.844 14.336 1 87.5 322 VAL B CA 1
ATOM 9673 C C . VAL B 1 322 ? -21.672 48.875 12.875 1 87.5 322 VAL B C 1
ATOM 9675 O O . VAL B 1 322 ? -20.906 49.75 12.461 1 87.5 322 VAL B O 1
ATOM 9678 N N . GLU B 1 323 ? -22.391 47.812 12.289 1 75.44 323 GLU B N 1
ATOM 9679 C CA . GLU B 1 323 ? -22.078 47.688 10.867 1 75.44 323 GLU B CA 1
ATOM 9680 C C . GLU B 1 323 ? -22.828 48.75 10.055 1 75.44 323 GLU B C 1
ATOM 9682 O O . GLU B 1 323 ? -23.938 49.125 10.398 1 75.44 323 GLU B O 1
ATOM 9687 N N . TYR B 1 324 ? -22.281 49.688 9.234 1 66.5 324 TYR B N 1
ATOM 9688 C CA . TYR B 1 324 ? -22.859 50.562 8.219 1 66.5 324 TYR B CA 1
ATOM 9689 C C . TYR B 1 324 ? -22.984 52 8.727 1 66.5 324 TYR B C 1
ATOM 9691 O O . TYR B 1 324 ? -23.5 52.875 8.031 1 66.5 324 TYR B O 1
ATOM 9699 N N . LYS B 1 325 ? -22.906 52.219 10.047 1 63.94 325 LYS B N 1
ATOM 9700 C CA . LYS B 1 325 ? -22.891 53.594 10.523 1 63.94 325 LYS B CA 1
ATOM 9701 C C . LYS B 1 325 ? -21.469 54.156 10.562 1 63.94 325 LYS B C 1
ATOM 9703 O O . LYS B 1 325 ? -20.703 53.844 11.469 1 63.94 325 LYS B O 1
ATOM 9708 N N . GLU B 1 326 ? -21.219 55.031 9.477 1 75.38 326 GLU B N 1
ATOM 9709 C CA . GLU B 1 326 ? -19.797 55.312 9.438 1 75.38 326 GLU B CA 1
ATOM 9710 C C . GLU B 1 326 ? -19.516 56.812 9.492 1 75.38 326 GLU B C 1
ATOM 9712 O O . GLU B 1 326 ? -20.016 57.562 8.664 1 75.38 326 GLU B O 1
ATOM 9717 N N . GLU B 1 327 ? -19.156 57.25 10.711 1 88.44 327 GLU B N 1
ATOM 9718 C CA . GLU B 1 327 ? -18.578 58.562 10.945 1 88.44 327 GLU B CA 1
ATOM 9719 C C . GLU B 1 327 ? -17.047 58.5 10.945 1 88.44 327 GLU B C 1
ATOM 9721 O O . GLU B 1 327 ? -16.469 57.406 11 1 88.44 327 GLU B O 1
ATOM 9726 N N . MET B 1 328 ? -16.484 59.688 10.656 1 92 328 MET B N 1
ATOM 9727 C CA . MET B 1 328 ? -15.023 59.75 10.648 1 92 328 MET B CA 1
ATOM 9728 C C . MET B 1 328 ? -14.492 60.438 11.898 1 92 328 MET B C 1
ATOM 9730 O O . MET B 1 328 ? -15.016 61.469 12.305 1 92 328 MET B O 1
ATOM 9734 N N . TYR B 1 329 ? -13.562 59.812 12.461 1 93.81 329 TYR B N 1
ATOM 9735 C CA . TYR B 1 329 ? -12.93 60.344 13.656 1 93.81 329 TYR B CA 1
ATOM 9736 C C . TYR B 1 329 ? -11.43 60.5 13.453 1 93.81 329 TYR B C 1
ATOM 9738 O O . TYR B 1 329 ? -10.812 59.75 12.719 1 93.81 329 TYR B O 1
ATOM 9746 N N . ILE B 1 330 ? -10.828 61.5 14.102 1 95.12 330 ILE B N 1
ATOM 9747 C CA . ILE B 1 330 ? -9.406 61.75 13.953 1 95.12 330 ILE B CA 1
ATOM 9748 C C . ILE B 1 330 ? -8.789 62.062 15.312 1 95.12 330 ILE B C 1
ATOM 9750 O O . ILE B 1 330 ? -9.477 62.562 16.219 1 95.12 330 ILE B O 1
ATOM 9754 N N . THR B 1 331 ? -7.594 61.594 15.562 1 95.56 331 THR B N 1
ATOM 9755 C CA . THR B 1 331 ? -6.785 61.969 16.719 1 95.56 331 THR B CA 1
ATOM 9756 C C . THR B 1 331 ? -5.391 62.406 16.266 1 95.56 331 THR B C 1
ATOM 9758 O O . THR B 1 331 ? -4.848 61.875 15.297 1 95.56 331 THR B O 1
ATOM 9761 N N . SER B 1 332 ? -4.902 63.5 16.938 1 93.31 332 SER B N 1
ATOM 9762 C CA . SER B 1 332 ? -3.553 63.969 16.641 1 93.31 332 SER B CA 1
ATOM 9763 C C . SER B 1 332 ? -2.602 63.688 17.812 1 93.31 332 SER B C 1
ATOM 9765 O O . SER B 1 332 ? -1.461 64.125 17.812 1 93.31 332 SER B O 1
ATOM 9767 N N . ASP B 1 333 ? -3.039 63 18.781 1 93.38 333 ASP B N 1
ATOM 9768 C CA . ASP B 1 333 ? -2.215 62.688 19.953 1 93.38 333 ASP B CA 1
ATOM 9769 C C . ASP B 1 333 ? -2.195 61.188 20.234 1 93.38 333 ASP B C 1
ATOM 9771 O O . ASP B 1 333 ? -2.207 60.781 21.391 1 93.38 333 ASP B O 1
ATOM 9775 N N . CYS B 1 334 ? -2.285 60.5 19.25 1 95 334 CYS B N 1
ATOM 9776 C CA . CYS B 1 334 ? -2.129 59.031 19.281 1 95 334 CYS B CA 1
ATOM 9777 C C . CYS B 1 334 ? -3.229 58.375 20.109 1 95 334 CYS B C 1
ATOM 9779 O O . CYS B 1 334 ? -2.963 57.469 20.891 1 95 334 CYS B O 1
ATOM 9781 N N . GLY B 1 335 ? -4.484 58.906 20.047 1 94.38 335 GLY B N 1
ATOM 9782 C CA . GLY B 1 335 ? -5.645 58.219 20.594 1 94.38 335 GLY B CA 1
ATOM 9783 C C . GLY B 1 335 ? -6.113 58.781 21.906 1 94.38 335 GLY B C 1
ATOM 9784 O O . GLY B 1 335 ? -7.129 58.344 22.453 1 94.38 335 GLY B O 1
ATOM 9785 N N . ASN B 1 336 ? -5.48 59.719 22.5 1 93.5 336 ASN B N 1
ATOM 9786 C CA . ASN B 1 336 ? -5.871 60.312 23.781 1 93.5 336 ASN B CA 1
ATOM 9787 C C . ASN B 1 336 ? -7.164 61.094 23.656 1 93.5 336 ASN B C 1
ATOM 9789 O O . ASN B 1 336 ? -8 61.062 24.562 1 93.5 336 ASN B O 1
ATOM 9793 N N . THR B 1 337 ? -7.145 61.906 22.609 1 93.62 337 THR B N 1
ATOM 9794 C CA . THR B 1 337 ? -8.352 62.688 22.344 1 93.62 337 THR B CA 1
ATOM 9795 C C . THR B 1 337 ? -8.812 62.469 20.906 1 93.62 337 THR B C 1
ATOM 9797 O O . THR B 1 337 ? -7.988 62.375 19.984 1 93.62 337 THR B O 1
ATOM 9800 N N . TRP B 1 338 ? -10.094 62.438 20.734 1 95.38 338 TRP B N 1
ATOM 9801 C CA . TRP B 1 338 ? -10.664 62.219 19.422 1 95.38 338 TRP B CA 1
ATOM 9802 C C . TRP B 1 338 ? -11.641 63.344 19.047 1 95.38 338 TRP B C 1
ATOM 9804 O O . TRP B 1 338 ? -12.234 63.969 19.938 1 95.38 338 TRP B O 1
ATOM 9814 N N . ARG B 1 339 ? -11.75 63.531 17.75 1 95.38 339 ARG B N 1
ATOM 9815 C CA . ARG B 1 339 ? -12.695 64.5 17.219 1 95.38 339 ARG B CA 1
ATOM 9816 C C . ARG B 1 339 ? -13.453 63.906 16.031 1 95.38 339 ARG B C 1
ATOM 9818 O O . ARG B 1 339 ? -12.867 63.219 15.188 1 95.38 339 ARG B O 1
ATOM 9825 N N . GLN B 1 340 ? -14.734 64.188 16.031 1 94.06 340 GLN B N 1
ATOM 9826 C CA . GLN B 1 340 ? -15.516 63.844 14.859 1 94.06 340 GLN B CA 1
ATOM 9827 C C . GLN B 1 340 ? -15.352 64.875 13.734 1 94.06 340 GLN B C 1
ATOM 9829 O O . GLN B 1 340 ? -15.492 66.062 13.953 1 94.06 340 GLN B O 1
ATOM 9834 N N . VAL B 1 341 ? -15.062 64.375 12.586 1 93 341 VAL B N 1
ATOM 9835 C CA . VAL B 1 341 ? -14.758 65.375 11.531 1 93 341 VAL B CA 1
ATOM 9836 C C . VAL B 1 341 ? -15.781 65.25 10.406 1 93 341 VAL B C 1
ATOM 9838 O O . VAL B 1 341 ? -15.977 66.188 9.625 1 93 341 VAL B O 1
ATOM 9841 N N . PHE B 1 342 ? -16.25 64 10.109 1 91.56 342 PHE B N 1
ATOM 9842 C CA . PHE B 1 342 ? -17.25 63.844 9.062 1 91.56 342 PHE B CA 1
ATOM 9843 C C . PHE B 1 342 ? -18.359 62.906 9.523 1 91.56 342 PHE B C 1
ATOM 9845 O O . PHE B 1 342 ? -18.125 62.031 10.352 1 91.56 342 PHE B O 1
ATOM 9852 N N . GLU B 1 343 ? -19.562 63.031 8.969 1 89 343 GLU B N 1
ATOM 9853 C CA . GLU B 1 343 ? -20.703 62.188 9.281 1 89 343 GLU B CA 1
ATOM 9854 C C . GLU B 1 343 ? -20.75 60.969 8.352 1 89 343 GLU B C 1
ATOM 9856 O O . GLU B 1 343 ? -21.5 60.031 8.594 1 89 343 GLU B O 1
ATOM 9861 N N . GLU B 1 344 ? -19.922 61.125 7.375 1 86.25 344 GLU B N 1
ATOM 9862 C CA . GLU B 1 344 ? -19.875 60.062 6.398 1 86.25 344 GLU B CA 1
ATOM 9863 C C . GLU B 1 344 ? -18.438 59.625 6.109 1 86.25 344 GLU B C 1
ATOM 9865 O O . GLU B 1 344 ? -17.5 60.375 6.391 1 86.25 344 GLU B O 1
ATOM 9870 N N . GLU B 1 345 ? -18.391 58.438 5.488 1 83.38 345 GLU B N 1
ATOM 9871 C CA . GLU B 1 345 ? -17.062 57.906 5.195 1 83.38 345 GLU B CA 1
ATOM 9872 C C . GLU B 1 345 ? -16.391 58.688 4.07 1 83.38 345 GLU B C 1
ATOM 9874 O O . GLU B 1 345 ? -17.031 59.062 3.098 1 83.38 345 GLU B O 1
ATOM 9879 N N . HIS B 1 346 ? -15.086 58.844 4.156 1 84.56 346 HIS B N 1
ATOM 9880 C CA . HIS B 1 346 ? -14.281 59.562 3.162 1 84.56 346 HIS B CA 1
ATOM 9881 C C . HIS B 1 346 ? -13.008 58.781 2.832 1 84.56 346 HIS B C 1
ATOM 9883 O O . HIS B 1 346 ? -12.508 58.031 3.664 1 84.56 346 HIS B O 1
ATOM 9889 N N . HIS B 1 347 ? -12.531 58.938 1.584 1 83.25 347 HIS B N 1
ATOM 9890 C CA . HIS B 1 347 ? -11.172 58.562 1.247 1 83.25 347 HIS B CA 1
ATOM 9891 C C . HIS B 1 347 ? -10.156 59.562 1.777 1 83.25 347 HIS B C 1
ATOM 9893 O O . HIS B 1 347 ? -10.336 60.781 1.617 1 83.25 347 HIS B O 1
ATOM 9899 N N . ILE B 1 348 ? -9.227 58.938 2.432 1 86.81 348 ILE B N 1
ATOM 9900 C CA . ILE B 1 348 ? -8.289 59.844 3.107 1 86.81 348 ILE B CA 1
ATOM 9901 C C . ILE B 1 348 ? -6.883 59.625 2.543 1 86.81 348 ILE B C 1
ATOM 9903 O O . ILE B 1 348 ? -6.496 58.5 2.211 1 86.81 348 ILE B O 1
ATOM 9907 N N . LEU B 1 349 ? -6.184 60.688 2.438 1 87.88 349 LEU B N 1
ATOM 9908 C CA . LEU B 1 349 ? -4.781 60.656 2.043 1 87.88 349 LEU B CA 1
ATOM 9909 C C . LEU B 1 349 ? -3.973 61.656 2.842 1 87.88 349 LEU B C 1
ATOM 9911 O O . LEU B 1 349 ? -4.41 62.812 3.027 1 87.88 349 LEU B O 1
ATOM 9915 N N . TYR B 1 350 ? -2.861 61.219 3.451 1 88.81 350 TYR B N 1
ATOM 9916 C CA . TYR B 1 350 ? -1.935 62.125 4.137 1 88.81 350 TYR B CA 1
ATOM 9917 C C . TYR B 1 350 ? -0.84 62.594 3.191 1 88.81 350 TYR B C 1
ATOM 9919 O O . TYR B 1 350 ? -0.186 61.781 2.527 1 88.81 350 TYR B O 1
ATOM 9927 N N . LEU B 1 351 ? -0.688 63.844 3.145 1 89.38 351 LEU B N 1
ATOM 9928 C CA . LEU B 1 351 ? 0.385 64.438 2.352 1 89.38 351 LEU B CA 1
ATOM 9929 C C . LEU B 1 351 ? 1.328 65.25 3.234 1 89.38 351 LEU B C 1
ATOM 9931 O O . LEU B 1 351 ? 0.948 65.688 4.324 1 89.38 351 LEU B O 1
ATOM 9935 N N . ASP B 1 352 ? 2.529 65.438 2.799 1 90.44 352 ASP B N 1
ATOM 9936 C CA . ASP B 1 352 ? 3.525 66.25 3.49 1 90.44 352 ASP B CA 1
ATOM 9937 C C . ASP B 1 352 ? 3.676 65.812 4.945 1 90.44 352 ASP B C 1
ATOM 9939 O O . ASP B 1 352 ? 3.541 66.625 5.859 1 90.44 352 ASP B O 1
ATOM 9943 N N . HIS B 1 353 ? 3.92 64.562 5.219 1 88.88 353 HIS B N 1
ATOM 9944 C CA . HIS B 1 353 ? 4.125 64 6.539 1 88.88 353 HIS B CA 1
ATOM 9945 C C . HIS B 1 353 ? 2.938 64.312 7.453 1 88.88 353 HIS B C 1
ATOM 9947 O O . HIS B 1 353 ? 3.117 64.625 8.625 1 88.88 353 HIS B O 1
ATOM 9953 N N . GLY B 1 354 ? 1.723 64.312 6.863 1 89.12 354 GLY B N 1
ATOM 9954 C CA . GLY B 1 354 ? 0.507 64.562 7.625 1 89.12 354 GLY B CA 1
ATOM 9955 C C . GLY B 1 354 ? 0.144 66 7.734 1 89.12 354 GLY B C 1
ATOM 9956 O O . GLY B 1 354 ? -0.864 66.375 8.352 1 89.12 354 GLY B O 1
ATOM 9957 N N . GLY B 1 355 ? 0.881 66.812 7.16 1 89.38 355 GLY B N 1
ATOM 9958 C CA . GLY B 1 355 ? 0.603 68.25 7.211 1 89.38 355 GLY B CA 1
ATOM 9959 C C . GLY B 1 355 ? -0.668 68.625 6.477 1 89.38 355 GLY B C 1
ATOM 9960 O O . GLY B 1 355 ? -1.272 69.688 6.77 1 89.38 355 GLY B O 1
ATOM 9961 N N . VAL B 1 356 ? -0.893 67.875 5.465 1 91.56 356 VAL B N 1
ATOM 9962 C CA . VAL B 1 356 ? -2.141 68.062 4.73 1 91.56 356 VAL B CA 1
ATOM 9963 C C . VAL B 1 356 ? -2.941 66.812 4.73 1 91.56 356 VAL B C 1
ATOM 9965 O O . VAL B 1 356 ? -2.408 65.688 4.414 1 91.56 356 VAL B O 1
ATOM 9968 N N . ILE B 1 357 ? -4.141 66.875 5.152 1 92.94 357 ILE B N 1
ATOM 9969 C CA . ILE B 1 357 ? -5.059 65.75 5.102 1 92.94 357 ILE B CA 1
ATOM 9970 C C . ILE B 1 357 ? -6.109 66 4.023 1 92.94 357 ILE B C 1
ATOM 9972 O O . ILE B 1 357 ? -6.832 67 4.055 1 92.94 357 ILE B O 1
ATOM 9976 N N . VAL B 1 358 ? -6.125 65.062 3.113 1 91.75 358 VAL B N 1
ATOM 9977 C CA . VAL B 1 358 ? -7.098 65.125 2.027 1 91.75 358 VAL B CA 1
ATOM 9978 C C . VAL B 1 358 ? -8.234 64.125 2.248 1 91.75 358 VAL B C 1
ATOM 9980 O O . VAL B 1 358 ? -7.996 63 2.648 1 91.75 358 VAL B O 1
ATOM 9983 N N . ALA B 1 359 ? -9.445 64.625 2.021 1 90.88 359 ALA B N 1
ATOM 9984 C CA . ALA B 1 359 ? -10.617 63.781 2.191 1 90.88 359 ALA B CA 1
ATOM 9985 C C . ALA B 1 359 ? -11.578 63.938 1.016 1 90.88 359 ALA B C 1
ATOM 9987 O O . ALA B 1 359 ? -11.945 65.062 0.641 1 90.88 359 ALA B O 1
ATOM 9988 N N . ILE B 1 360 ? -11.891 62.812 0.465 1 88.25 360 ILE B N 1
ATOM 9989 C CA . ILE B 1 360 ? -12.906 62.781 -0.586 1 88.25 360 ILE B CA 1
ATOM 9990 C C . ILE B 1 360 ? -14.047 61.875 -0.17 1 88.25 360 ILE B C 1
ATOM 9992 O O . ILE B 1 360 ? -13.828 60.75 0.234 1 88.25 360 ILE B O 1
ATOM 9996 N N . LYS B 1 361 ? -15.203 62.406 -0.302 1 85.06 361 LYS B N 1
ATOM 9997 C CA . LYS B 1 361 ? -16.375 61.656 0.136 1 85.06 361 LYS B CA 1
ATOM 9998 C C . LYS B 1 361 ? -16.516 60.344 -0.66 1 85.06 361 LYS B C 1
ATOM 10000 O O . LYS B 1 361 ? -16.328 60.344 -1.877 1 85.06 361 LYS B O 1
ATOM 10005 N N . ASP B 1 362 ? -16.75 59.312 0.083 1 80.5 362 ASP B N 1
ATOM 10006 C CA . ASP B 1 362 ? -17.031 58.031 -0.558 1 80.5 362 ASP B CA 1
ATOM 10007 C C . ASP B 1 362 ? -18.5 57.906 -0.964 1 80.5 362 ASP B C 1
ATOM 10009 O O . ASP B 1 362 ? -19.359 57.656 -0.125 1 80.5 362 ASP B O 1
ATOM 10013 N N . THR B 1 363 ? -18.781 58.094 -2.189 1 77.19 363 THR B N 1
ATOM 10014 C CA . THR B 1 363 ? -20.156 58.125 -2.666 1 77.19 363 THR B CA 1
ATOM 10015 C C . THR B 1 363 ? -20.25 57.531 -4.074 1 77.19 363 THR B C 1
ATOM 10017 O O . THR B 1 363 ? -19.25 57.438 -4.777 1 77.19 363 THR B O 1
ATOM 10020 N N . SER B 1 364 ? -21.469 57.188 -4.332 1 76.69 364 SER B N 1
ATOM 10021 C CA . SER B 1 364 ? -21.734 56.656 -5.66 1 76.69 364 SER B CA 1
ATOM 10022 C C . SER B 1 364 ? -22.031 57.781 -6.66 1 76.69 364 SER B C 1
ATOM 10024 O O . SER B 1 364 ? -22.234 57.5 -7.844 1 76.69 364 SER B O 1
ATOM 10026 N N . ILE B 1 365 ? -21.984 59 -6.195 1 82.25 365 ILE B N 1
ATOM 10027 C CA . ILE B 1 365 ? -22.234 60.125 -7.078 1 82.25 365 ILE B CA 1
ATOM 10028 C C . ILE B 1 365 ? -20.922 60.75 -7.496 1 82.25 365 ILE B C 1
ATOM 10030 O O . ILE B 1 365 ? -19.953 60.75 -6.727 1 82.25 365 ILE B O 1
ATOM 10034 N N . PRO B 1 366 ? -20.906 61.156 -8.758 1 86.25 366 PRO B N 1
ATOM 10035 C CA . PRO B 1 366 ? -19.688 61.844 -9.195 1 86.25 366 PRO B CA 1
ATOM 10036 C C . PRO B 1 366 ? -19.391 63.094 -8.406 1 86.25 366 PRO B C 1
ATOM 10038 O O . PRO B 1 366 ? -20.328 63.844 -8.047 1 86.25 366 PRO B O 1
ATOM 10041 N N . LEU B 1 367 ? -18.203 63.312 -8.094 1 88.5 367 LEU B N 1
ATOM 10042 C CA . LEU B 1 367 ? -17.766 64.438 -7.27 1 88.5 367 LEU B CA 1
ATOM 10043 C C . LEU B 1 367 ? -16.812 65.312 -8.031 1 88.5 367 LEU B C 1
ATOM 10045 O O . LEU B 1 367 ? -16.141 64.875 -8.961 1 88.5 367 LEU B O 1
ATOM 10049 N N . LYS B 1 368 ? -16.766 66.625 -7.648 1 89.56 368 LYS B N 1
ATOM 10050 C CA . LYS B 1 368 ? -15.805 67.562 -8.219 1 89.56 368 LYS B CA 1
ATOM 10051 C C . LYS B 1 368 ? -15.055 68.312 -7.117 1 89.56 368 LYS B C 1
ATOM 10053 O O . LYS B 1 368 ? -14.18 69.125 -7.406 1 89.56 368 LYS B O 1
ATOM 10058 N N . ILE B 1 369 ? -15.453 68 -5.891 1 90.25 369 ILE B N 1
ATOM 10059 C CA . ILE B 1 369 ? -14.852 68.75 -4.789 1 90.25 369 ILE B CA 1
ATOM 10060 C C . ILE B 1 369 ? -14.102 67.812 -3.869 1 90.25 369 ILE B C 1
ATOM 10062 O O . ILE B 1 369 ? -14.477 66.625 -3.74 1 90.25 369 ILE B O 1
ATOM 10066 N N . LEU B 1 370 ? -13.008 68.188 -3.383 1 92.31 370 LEU B N 1
ATOM 10067 C CA . LEU B 1 370 ? -12.289 67.562 -2.307 1 92.31 370 LEU B CA 1
ATOM 10068 C C . LEU B 1 370 ? -12.078 68.5 -1.125 1 92.31 370 LEU B C 1
ATOM 10070 O O . LEU B 1 370 ? -12.125 69.688 -1.283 1 92.31 370 LEU B O 1
ATOM 10074 N N . LYS B 1 371 ? -12.016 67.938 -0.006 1 93.81 371 LYS B N 1
ATOM 10075 C CA . LYS B 1 371 ? -11.742 68.688 1.21 1 93.81 371 LYS B CA 1
ATOM 10076 C C . LYS B 1 371 ? -10.32 68.438 1.703 1 93.81 371 LYS B C 1
ATOM 10078 O O . LYS B 1 371 ? -9.773 67.312 1.517 1 93.81 371 LYS B O 1
ATOM 10083 N N . PHE B 1 372 ? -9.68 69.438 2.176 1 93.62 372 PHE B N 1
ATOM 10084 C CA . PHE B 1 372 ? -8.344 69.25 2.727 1 93.62 372 PHE B CA 1
ATOM 10085 C C . PHE B 1 372 ? -8.164 70.062 3.998 1 93.62 372 PHE B C 1
ATOM 10087 O O . PHE B 1 372 ? -8.828 71.125 4.184 1 93.62 372 PHE B O 1
ATOM 10094 N N . SER B 1 373 ? -7.438 69.562 4.914 1 93.62 373 SER B N 1
ATOM 10095 C CA . SER B 1 373 ? -7.141 70.25 6.188 1 93.62 373 SER B CA 1
ATOM 10096 C C . SER B 1 373 ? -5.637 70.438 6.379 1 93.62 373 SER B C 1
ATOM 10098 O O . SER B 1 373 ? -4.852 69.5 6.02 1 93.62 373 SER B O 1
ATOM 10100 N N . ILE B 1 374 ? -5.266 71.562 6.953 1 90.5 374 ILE B N 1
ATOM 10101 C CA . ILE B 1 374 ? -3.854 71.812 7.191 1 90.5 374 ILE B CA 1
ATOM 10102 C C . ILE B 1 374 ? -3.598 71.938 8.688 1 90.5 374 ILE B C 1
ATOM 10104 O O . ILE B 1 374 ? -2.486 72.312 9.109 1 90.5 374 ILE B O 1
ATOM 10108 N N . ASP B 1 375 ? -4.617 71.75 9.461 1 90.06 375 ASP B N 1
ATOM 10109 C CA . ASP B 1 375 ? -4.5 71.875 10.914 1 90.06 375 ASP B CA 1
ATOM 10110 C C . ASP B 1 375 ? -4.93 70.625 11.609 1 90.06 375 ASP B C 1
ATOM 10112 O O . ASP B 1 375 ? -5.668 70.625 12.594 1 90.06 375 ASP B O 1
ATOM 10116 N N . GLU B 1 376 ? -4.586 69.5 11.016 1 90.62 376 GLU B N 1
ATOM 10117 C CA . GLU B 1 376 ? -4.797 68.188 11.578 1 90.62 376 GLU B CA 1
ATOM 10118 C C . GLU B 1 376 ? -6.281 67.938 11.797 1 90.62 376 GLU B C 1
ATOM 10120 O O . GLU B 1 376 ? -6.664 67.312 12.797 1 90.62 376 GLU B O 1
ATOM 10125 N N . GLY B 1 377 ? -7.18 68.438 10.945 1 90.5 377 GLY B N 1
ATOM 10126 C CA . GLY B 1 377 ? -8.586 68.125 10.891 1 90.5 377 GLY B CA 1
ATOM 10127 C C . GLY B 1 377 ? -9.477 69.062 11.664 1 90.5 377 GLY B C 1
ATOM 10128 O O . GLY B 1 377 ? -10.672 68.812 11.82 1 90.5 377 GLY B O 1
ATOM 10129 N N . GLN B 1 378 ? -9 70.125 12.141 1 89.88 378 GLN B N 1
ATOM 10130 C CA . GLN B 1 378 ? -9.805 71.125 12.891 1 89.88 378 GLN B CA 1
ATOM 10131 C C . GLN B 1 378 ? -10.734 71.875 11.961 1 89.88 378 GLN B C 1
ATOM 10133 O O . GLN B 1 378 ? -11.898 72.125 12.297 1 89.88 378 GLN B O 1
ATOM 10138 N N . THR B 1 379 ? -10.117 72.312 10.922 1 91 379 THR B N 1
ATOM 10139 C CA . THR B 1 379 ? -10.906 73 9.906 1 91 379 THR B CA 1
ATOM 10140 C C . THR B 1 379 ? -10.672 72.375 8.531 1 91 379 THR B C 1
ATOM 10142 O O . THR B 1 379 ? -9.625 71.812 8.281 1 91 379 THR B O 1
ATOM 10145 N N . TRP B 1 380 ? -11.656 72.5 7.676 1 93.25 380 TRP B N 1
ATOM 10146 C CA . TRP B 1 380 ? -11.586 71.875 6.355 1 93.25 380 TRP B CA 1
ATOM 10147 C C . TRP B 1 380 ? -11.922 72.875 5.266 1 93.25 380 TRP B C 1
ATOM 10149 O O . TRP B 1 380 ? -12.859 73.688 5.418 1 93.25 380 TRP B O 1
ATOM 10159 N N . SER B 1 381 ? -11.109 72.875 4.297 1 91.81 381 SER B N 1
ATOM 10160 C CA . SER B 1 381 ? -11.352 73.688 3.121 1 91.81 381 SER B CA 1
ATOM 10161 C C . SER B 1 381 ? -11.758 72.875 1.921 1 91.81 381 SER B C 1
ATOM 10163 O O . SER B 1 381 ? -11.359 71.688 1.809 1 91.81 381 SER B O 1
ATOM 10165 N N . THR B 1 382 ? -12.594 73.438 1.079 1 93.19 382 THR B N 1
ATOM 10166 C CA . THR B 1 382 ? -13.078 72.75 -0.101 1 93.19 382 THR B CA 1
ATOM 10167 C C . THR B 1 382 ? -12.344 73.188 -1.354 1 93.19 382 THR B C 1
ATOM 10169 O O . THR B 1 382 ? -12.086 74.438 -1.518 1 93.19 382 THR B O 1
ATOM 10172 N N . HIS B 1 383 ? -11.906 72.25 -2.113 1 91.88 383 HIS B N 1
ATOM 10173 C CA . HIS B 1 383 ? -11.234 72.562 -3.375 1 91.88 383 HIS B CA 1
ATOM 10174 C C . HIS B 1 383 ? -11.914 71.875 -4.535 1 91.88 383 HIS B C 1
ATOM 10176 O O . HIS B 1 383 ? -12.18 70.625 -4.453 1 91.88 383 HIS B O 1
ATOM 10182 N N . ASN B 1 384 ? -12.18 72.625 -5.586 1 91.44 384 ASN B N 1
ATOM 10183 C CA . ASN B 1 384 ? -12.68 72 -6.816 1 91.44 384 ASN B CA 1
ATOM 10184 C C . ASN B 1 384 ? -11.539 71.5 -7.68 1 91.44 384 ASN B C 1
ATOM 10186 O O . ASN B 1 384 ? -10.828 72.25 -8.32 1 91.44 384 ASN B O 1
ATOM 10190 N N . PHE B 1 385 ? -11.406 70.188 -7.762 1 87.81 385 PHE B N 1
ATOM 10191 C CA . PHE B 1 385 ? -10.219 69.625 -8.406 1 87.81 385 PHE B CA 1
ATOM 10192 C C . PHE B 1 385 ? -10.484 69.375 -9.891 1 87.81 385 PHE B C 1
ATOM 10194 O O . PHE B 1 385 ? -9.555 69.062 -10.648 1 87.81 385 PHE B O 1
ATOM 10201 N N . THR B 1 386 ? -11.664 69.438 -10.227 1 85.88 386 THR B N 1
ATOM 10202 C CA . THR B 1 386 ? -11.969 69.25 -11.641 1 85.88 386 THR B CA 1
ATOM 10203 C C . THR B 1 386 ? -13.211 70.062 -12.023 1 85.88 386 THR B C 1
ATOM 10205 O O . THR B 1 386 ? -14.008 70.438 -11.164 1 85.88 386 THR B O 1
ATOM 10208 N N . SER B 1 387 ? -13.305 70.375 -13.289 1 84.81 387 SER B N 1
ATOM 10209 C CA . SER B 1 387 ? -14.461 71.125 -13.797 1 84.81 387 SER B CA 1
ATOM 10210 C C . SER B 1 387 ? -15.633 70.188 -14.055 1 84.81 387 SER B C 1
ATOM 10212 O O . SER B 1 387 ? -16.797 70.562 -13.914 1 84.81 387 SER B O 1
ATOM 10214 N N . THR B 1 388 ? -15.266 68.938 -14.367 1 83.62 388 THR B N 1
ATOM 10215 C CA . THR B 1 388 ? -16.281 67.875 -14.57 1 83.62 388 THR B CA 1
ATOM 10216 C C . THR B 1 388 ? -16.266 66.875 -13.43 1 83.62 388 THR B C 1
ATOM 10218 O O . THR B 1 388 ? -15.211 66.438 -13.031 1 83.62 388 THR B O 1
ATOM 10221 N N . SER B 1 389 ? -17.5 66.562 -13.016 1 87.25 389 SER B N 1
ATOM 10222 C CA . SER B 1 389 ? -17.609 65.625 -11.914 1 87.25 389 SER B CA 1
ATOM 10223 C C . SER B 1 389 ? -17.141 64.25 -12.344 1 87.25 389 SER B C 1
ATOM 10225 O O . SER B 1 389 ? -17.375 63.812 -13.477 1 87.25 389 SER B O 1
ATOM 10227 N N . VAL B 1 390 ? -16.406 63.594 -11.453 1 87.19 390 VAL B N 1
ATOM 10228 C CA . VAL B 1 390 ? -15.828 62.281 -11.734 1 87.19 390 VAL B CA 1
ATOM 10229 C C . VAL B 1 390 ? -16.203 61.312 -10.625 1 87.19 390 VAL B C 1
ATOM 10231 O O . VAL B 1 390 ? -16.281 61.688 -9.453 1 87.19 390 VAL B O 1
ATOM 10234 N N . PHE B 1 391 ? -16.469 60.156 -11.117 1 84.94 391 PHE B N 1
ATOM 10235 C CA . PHE B 1 391 ? -16.578 59.062 -10.148 1 84.94 391 PHE B CA 1
ATOM 10236 C C . PHE B 1 391 ? -15.195 58.688 -9.625 1 84.94 391 PHE B C 1
ATOM 10238 O O . PHE B 1 391 ? -14.359 58.188 -10.375 1 84.94 391 PHE B O 1
ATOM 10245 N N . VAL B 1 392 ? -14.938 58.844 -8.367 1 81.81 392 VAL B N 1
ATOM 10246 C CA . VAL B 1 392 ? -13.609 58.625 -7.805 1 81.81 392 VAL B CA 1
ATOM 10247 C C . VAL B 1 392 ? -13.438 57.156 -7.406 1 81.81 392 VAL B C 1
ATOM 10249 O O . VAL B 1 392 ? -14.211 56.625 -6.609 1 81.81 392 VAL B O 1
ATOM 10252 N N . ASP B 1 393 ? -12.43 56.562 -7.922 1 76.06 393 ASP B N 1
ATOM 10253 C CA . ASP B 1 393 ? -12.133 55.156 -7.602 1 76.06 393 ASP B CA 1
ATOM 10254 C C . ASP B 1 393 ? -11.016 55.062 -6.562 1 76.06 393 ASP B C 1
ATOM 10256 O O . ASP B 1 393 ? -10.938 54.062 -5.832 1 76.06 393 ASP B O 1
ATOM 10260 N N . GLY B 1 394 ? -10.109 56.031 -6.508 1 80 394 GLY B N 1
ATOM 10261 C CA . GLY B 1 394 ? -9.023 55.969 -5.547 1 80 394 GLY B CA 1
ATOM 10262 C C . GLY B 1 394 ? -8.109 57.188 -5.602 1 80 394 GLY B C 1
ATOM 10263 O O . GLY B 1 394 ? -8.273 58.062 -6.457 1 80 394 GLY B O 1
ATOM 10264 N N . LEU B 1 395 ? -7.301 57.156 -4.562 1 81.81 395 LEU B N 1
ATOM 10265 C CA . LEU B 1 395 ? -6.309 58.219 -4.426 1 81.81 395 LEU B CA 1
ATOM 10266 C C . LEU B 1 395 ? -4.898 57.656 -4.383 1 81.81 395 LEU B C 1
ATOM 10268 O O . LEU B 1 395 ? -4.672 56.594 -3.783 1 81.81 395 LEU B O 1
ATOM 10272 N N . LEU B 1 396 ? -4.074 58.188 -5.113 1 82 396 LEU B N 1
ATOM 10273 C CA . LEU B 1 396 ? -2.691 57.719 -5.109 1 82 396 LEU B CA 1
ATOM 10274 C C . LEU B 1 396 ? -1.73 58.875 -4.844 1 82 396 LEU B C 1
ATOM 10276 O O . LEU B 1 396 ? -1.978 60 -5.273 1 82 396 LEU B O 1
ATOM 10280 N N . SER B 1 397 ? -0.727 58.625 -3.951 1 76.81 397 SER B N 1
ATOM 10281 C CA . SER B 1 397 ? 0.318 59.625 -3.697 1 76.81 397 SER B CA 1
ATOM 10282 C C . SER B 1 397 ? 1.68 59.125 -4.164 1 76.81 397 SER B C 1
ATOM 10284 O O . SER B 1 397 ? 1.87 57.906 -4.355 1 76.81 397 SER B O 1
ATOM 10286 N N . GLU B 1 398 ? 2.566 60.125 -4.535 1 68.75 398 GLU B N 1
ATOM 10287 C CA . GLU B 1 398 ? 3.938 59.75 -4.867 1 68.75 398 GLU B CA 1
ATOM 10288 C C . GLU B 1 398 ? 4.617 59.062 -3.689 1 68.75 398 GLU B C 1
ATOM 10290 O O . GLU B 1 398 ? 4.344 59.375 -2.531 1 68.75 398 GLU B O 1
ATOM 10295 N N . PRO B 1 399 ? 5.438 58.062 -4.16 1 67.31 399 PRO B N 1
ATOM 10296 C CA . PRO B 1 399 ? 6.148 57.375 -3.082 1 67.31 399 PRO B CA 1
ATOM 10297 C C . PRO B 1 399 ? 7.023 58.312 -2.252 1 67.31 399 PRO B C 1
ATOM 10299 O O . PRO B 1 399 ? 7.656 59.219 -2.801 1 67.31 399 PRO B O 1
ATOM 10302 N N . GLY B 1 400 ? 7.121 58.344 -1.002 1 62.44 400 GLY B N 1
ATOM 10303 C CA . GLY B 1 400 ? 7.785 59.219 -0.063 1 62.44 400 GLY B CA 1
ATOM 10304 C C . GLY B 1 400 ? 6.91 60.375 0.383 1 62.44 400 GLY B C 1
ATOM 10305 O O . GLY B 1 400 ? 6.234 61 -0.437 1 62.44 400 GLY B O 1
ATOM 10306 N N . ASP B 1 401 ? 6.121 60.281 1.315 1 63.72 401 ASP B N 1
ATOM 10307 C CA . ASP B 1 401 ? 5.094 61.125 1.88 1 63.72 401 ASP B CA 1
ATOM 10308 C C . ASP B 1 401 ? 5.57 62.594 1.948 1 63.72 401 ASP B C 1
ATOM 10310 O O . ASP B 1 401 ? 5.016 63.406 2.697 1 63.72 401 ASP B O 1
ATOM 10314 N N . GLU B 1 402 ? 6.516 62.969 1.051 1 69.5 402 GLU B N 1
ATOM 10315 C CA . GLU B 1 402 ? 7.109 64.312 1.17 1 69.5 402 GLU B CA 1
ATOM 10316 C C . GLU B 1 402 ? 6.496 65.25 0.167 1 69.5 402 GLU B C 1
ATOM 10318 O O . GLU B 1 402 ? 6.785 66.438 0.198 1 69.5 402 GLU B O 1
ATOM 10323 N N . THR B 1 403 ? 5.52 64.625 -0.515 1 77.94 403 THR B N 1
ATOM 10324 C CA . THR B 1 403 ? 5.062 65.5 -1.61 1 77.94 403 THR B CA 1
ATOM 10325 C C . THR B 1 403 ? 3.664 66 -1.327 1 77.94 403 THR B C 1
ATOM 10327 O O . THR B 1 403 ? 2.936 65.5 -0.496 1 77.94 403 THR B O 1
ATOM 10330 N N . LEU B 1 404 ? 3.385 67.125 -1.941 1 87.81 404 LEU B N 1
ATOM 10331 C CA . LEU B 1 404 ? 2.08 67.812 -1.857 1 87.81 404 LEU B CA 1
ATOM 10332 C C . LEU B 1 404 ? 1.283 67.562 -3.141 1 87.81 404 LEU B C 1
ATOM 10334 O O . LEU B 1 404 ? 0.35 68.312 -3.43 1 87.81 404 LEU B O 1
ATOM 10338 N N . VAL B 1 405 ? 1.706 66.562 -3.812 1 86.88 405 VAL B N 1
ATOM 10339 C CA . VAL B 1 405 ? 1.019 66.25 -5.066 1 86.88 405 VAL B CA 1
ATOM 10340 C C . VAL B 1 405 ? 0.275 64.938 -4.945 1 86.88 405 VAL B C 1
ATOM 10342 O O . VAL B 1 405 ? 0.824 63.969 -4.441 1 86.88 405 VAL B O 1
ATOM 10345 N N . MET B 1 406 ? -0.973 64.938 -5.344 1 88.5 406 MET B N 1
ATOM 10346 C CA . MET B 1 406 ? -1.765 63.719 -5.348 1 88.5 406 MET B CA 1
ATOM 10347 C C . MET B 1 406 ? -2.473 63.531 -6.688 1 88.5 406 MET B C 1
ATOM 10349 O O . MET B 1 406 ? -2.6 64.5 -7.465 1 88.5 406 MET B O 1
ATOM 10353 N N . THR B 1 407 ? -2.805 62.281 -6.93 1 86.62 407 THR B N 1
ATOM 10354 C CA . THR B 1 407 ? -3.539 61.938 -8.148 1 86.62 407 THR B CA 1
ATOM 10355 C C . THR B 1 407 ? -4.863 61.25 -7.809 1 86.62 407 THR B C 1
ATOM 10357 O O . THR B 1 407 ? -4.902 60.312 -7.012 1 86.62 407 THR B O 1
ATOM 10360 N N . VAL B 1 408 ? -5.918 61.844 -8.367 1 86.69 408 VAL B N 1
ATOM 10361 C CA . VAL B 1 408 ? -7.234 61.219 -8.273 1 86.69 408 VAL B CA 1
ATOM 10362 C C . VAL B 1 408 ? -7.52 60.438 -9.539 1 86.69 408 VAL B C 1
ATOM 10364 O O . VAL B 1 408 ? -7.367 60.938 -10.656 1 86.69 408 VAL B O 1
ATOM 10367 N N . PHE B 1 409 ? -7.754 59.25 -9.352 1 83.31 409 PHE B N 1
ATOM 10368 C CA . PHE B 1 409 ? -8.117 58.469 -10.531 1 83.31 409 PHE B CA 1
ATOM 10369 C C . PHE B 1 409 ? -9.57 58 -10.453 1 83.31 409 PHE B C 1
ATOM 10371 O O . PHE B 1 409 ? -10.062 57.688 -9.375 1 83.31 409 PHE B O 1
ATOM 10378 N N . GLY B 1 410 ? -10.289 58.062 -11.484 1 82.38 410 GLY B N 1
ATOM 10379 C CA . GLY B 1 410 ? -11.695 57.719 -11.578 1 82.38 410 GLY B CA 1
ATOM 10380 C C . GLY B 1 410 ? -12.219 57.719 -13 1 82.38 410 GLY B C 1
ATOM 10381 O O . GLY B 1 410 ? -11.445 57.594 -13.953 1 82.38 410 GLY B O 1
ATOM 10382 N N . HIS B 1 411 ? -13.617 57.719 -13.031 1 85.12 411 HIS B N 1
ATOM 10383 C CA . HIS B 1 411 ? -14.258 57.719 -14.344 1 85.12 411 HIS B CA 1
ATOM 10384 C C . HIS B 1 411 ? -15.367 58.75 -14.422 1 85.12 411 HIS B C 1
ATOM 10386 O O . HIS B 1 411 ? -15.992 59.094 -13.414 1 85.12 411 HIS B O 1
ATOM 10392 N N . ILE B 1 412 ? -15.484 59.375 -15.617 1 81 412 ILE B N 1
ATOM 10393 C CA . ILE B 1 412 ? -16.547 60.344 -15.82 1 81 412 ILE B CA 1
ATOM 10394 C C . ILE B 1 412 ? -17.891 59.656 -15.914 1 81 412 ILE B C 1
ATOM 10396 O O . ILE B 1 412 ? -18.891 60.125 -15.375 1 81 412 ILE B O 1
ATOM 10400 N N . SER B 1 413 ? -17.875 58.5 -16.594 1 75.94 413 SER B N 1
ATOM 10401 C CA . SER B 1 413 ? -19.047 57.656 -16.688 1 75.94 413 SER B CA 1
ATOM 10402 C C . SER B 1 413 ? -18.656 56.188 -16.625 1 75.94 413 SER B C 1
ATOM 10404 O O . SER B 1 413 ? -17.484 55.844 -16.781 1 75.94 413 SER B O 1
ATOM 10406 N N . TYR B 1 414 ? -19.594 55.406 -16.219 1 70.31 414 TYR B N 1
ATOM 10407 C CA . TYR B 1 414 ? -19.328 53.969 -16.109 1 70.31 414 TYR B CA 1
ATOM 10408 C C . TYR B 1 414 ? -18.719 53.406 -17.391 1 70.31 414 TYR B C 1
ATOM 10410 O O . TYR B 1 414 ? -17.969 52.438 -17.359 1 70.31 414 TYR B O 1
ATOM 10418 N N . ARG B 1 415 ? -18.891 54.031 -18.531 1 71.5 415 ARG B N 1
ATOM 10419 C CA . ARG B 1 415 ? -18.422 53.562 -19.812 1 71.5 415 ARG B CA 1
ATOM 10420 C C . ARG B 1 415 ? -17.172 54.281 -20.266 1 71.5 415 ARG B C 1
ATOM 10422 O O . ARG B 1 415 ? -16.562 53.938 -21.281 1 71.5 415 ARG B O 1
ATOM 10429 N N . SER B 1 416 ? -16.828 55.25 -19.422 1 73.75 416 SER B N 1
ATOM 10430 C CA . SER B 1 416 ? -15.68 56.062 -19.812 1 73.75 416 SER B CA 1
ATOM 10431 C C . SER B 1 416 ? -14.375 55.438 -19.359 1 73.75 416 SER B C 1
ATOM 10433 O O . SER B 1 416 ? -14.367 54.594 -18.438 1 73.75 416 SER B O 1
ATOM 10435 N N . ASP B 1 417 ? -13.305 55.75 -20.156 1 75.94 417 ASP B N 1
ATOM 10436 C CA . ASP B 1 417 ? -11.961 55.344 -19.766 1 75.94 417 ASP B CA 1
ATOM 10437 C C . ASP B 1 417 ? -11.562 56 -18.438 1 75.94 417 ASP B C 1
ATOM 10439 O O . ASP B 1 417 ? -12.219 56.938 -17.969 1 75.94 417 ASP B O 1
ATOM 10443 N N . TRP B 1 418 ? -10.484 55.594 -17.906 1 78.38 418 TRP B N 1
ATOM 10444 C CA . TRP B 1 418 ? -9.953 56.094 -16.656 1 78.38 418 TRP B CA 1
ATOM 10445 C C . TRP B 1 418 ? -9.5 57.562 -16.812 1 78.38 418 TRP B C 1
ATOM 10447 O O . TRP B 1 418 ? -8.945 57.938 -17.844 1 78.38 418 TRP B O 1
ATOM 10457 N N . GLU B 1 419 ? -9.945 58.406 -15.891 1 82.69 419 GLU B N 1
ATOM 10458 C CA . GLU B 1 419 ? -9.5 59.781 -15.82 1 82.69 419 GLU B CA 1
ATOM 10459 C C . GLU B 1 419 ? -8.555 60 -14.641 1 82.69 419 GLU B C 1
ATOM 10461 O O . GLU B 1 419 ? -8.789 59.469 -13.555 1 82.69 419 GLU B O 1
ATOM 10466 N N . LEU B 1 420 ? -7.391 60.625 -14.914 1 87.62 420 LEU B N 1
ATOM 10467 C CA . LEU B 1 420 ? -6.426 61 -13.883 1 87.62 420 LEU B CA 1
ATOM 10468 C C . LEU B 1 420 ? -6.379 62.5 -13.703 1 87.62 420 LEU B C 1
ATOM 10470 O O . LEU B 1 420 ? -6.27 63.25 -14.68 1 87.62 420 LEU B O 1
ATOM 10474 N N . VAL B 1 421 ? -6.598 62.938 -12.523 1 87.81 421 VAL B N 1
ATOM 10475 C CA . VAL B 1 421 ? -6.512 64.375 -12.203 1 87.81 421 VAL B CA 1
ATOM 10476 C C . VAL B 1 421 ? -5.41 64.562 -11.172 1 87.81 421 VAL B C 1
ATOM 10478 O O . VAL B 1 421 ? -5.465 64.062 -10.062 1 87.81 421 VAL B O 1
ATOM 10481 N N . LYS B 1 422 ? -4.414 65.312 -11.57 1 88.94 422 LYS B N 1
ATOM 10482 C CA . LYS B 1 422 ? -3.316 65.625 -10.664 1 88.94 422 LYS B CA 1
ATOM 10483 C C . LYS B 1 422 ? -3.607 66.938 -9.898 1 88.94 422 LYS B C 1
ATOM 10485 O O . LYS B 1 422 ? -3.975 67.938 -10.5 1 88.94 422 LYS B O 1
ATOM 10490 N N . VAL B 1 423 ? -3.527 66.875 -8.617 1 89.12 423 VAL B N 1
ATOM 10491 C CA . VAL B 1 423 ? -3.768 68.062 -7.758 1 89.12 423 VAL B CA 1
ATOM 10492 C C . VAL B 1 423 ? -2.479 68.438 -7.031 1 89.12 423 VAL B C 1
ATOM 10494 O O . VAL B 1 423 ? -1.864 67.625 -6.363 1 89.12 423 VAL B O 1
ATOM 10497 N N . ASP B 1 424 ? -2.037 69.625 -7.199 1 87.94 424 ASP B N 1
ATOM 10498 C CA . ASP B 1 424 ? -0.843 70.125 -6.551 1 87.94 424 ASP B CA 1
ATOM 10499 C C . ASP B 1 424 ? -1.206 71.188 -5.496 1 87.94 424 ASP B C 1
ATOM 10501 O O . ASP B 1 424 ? -1.742 72.25 -5.82 1 87.94 424 ASP B O 1
ATOM 10505 N N . PHE B 1 425 ? -0.896 71 -4.227 1 88.19 425 PHE B N 1
ATOM 10506 C CA . PHE B 1 425 ? -1.271 71.875 -3.121 1 88.19 425 PHE B CA 1
ATOM 10507 C C . PHE B 1 425 ? -0.156 72.875 -2.812 1 88.19 425 PHE B C 1
ATOM 10509 O O . PHE B 1 425 ? -0.337 73.812 -2.002 1 88.19 425 PHE B O 1
ATOM 10516 N N . ARG B 1 426 ? 0.948 72.875 -3.361 1 87.5 426 ARG B N 1
ATOM 10517 C CA . ARG B 1 426 ? 2.109 73.75 -3.064 1 87.5 426 ARG B CA 1
ATOM 10518 C C . ARG B 1 426 ? 1.765 75.188 -3.182 1 87.5 426 ARG B C 1
ATOM 10520 O O . ARG B 1 426 ? 2.141 76 -2.324 1 87.5 426 ARG B O 1
ATOM 10527 N N . PRO B 1 427 ? 0.974 75.5 -4.129 1 86 427 PRO B N 1
ATOM 10528 C CA . PRO B 1 427 ? 0.666 76.938 -4.281 1 86 427 PRO B CA 1
ATOM 10529 C C . PRO B 1 427 ? -0.187 77.438 -3.135 1 86 427 PRO B C 1
ATOM 10531 O O . PRO B 1 427 ? -0.275 78.688 -2.949 1 86 427 PRO B O 1
ATOM 10534 N N . SER B 1 428 ? -0.777 76.688 -2.414 1 84.44 428 SER B N 1
ATOM 10535 C CA . SER B 1 428 ? -1.644 77.062 -1.312 1 84.44 428 SER B CA 1
ATOM 10536 C C . SER B 1 428 ? -0.828 77.5 -0.091 1 84.44 428 SER B C 1
ATOM 10538 O O . SER B 1 428 ? -1.371 78.062 0.865 1 84.44 428 SER B O 1
ATOM 10540 N N . PHE B 1 429 ? 0.454 77.312 -0.161 1 90 429 PHE B N 1
ATOM 10541 C CA . PHE B 1 429 ? 1.316 77.625 0.973 1 90 429 PHE B CA 1
ATOM 10542 C C . PHE B 1 429 ? 2.287 78.75 0.625 1 90 429 PHE B C 1
ATOM 10544 O O . PHE B 1 429 ? 2.902 78.688 -0.444 1 90 429 PHE B O 1
ATOM 10551 N N . PRO B 1 430 ? 2.359 79.625 1.512 1 88.88 430 PRO B N 1
ATOM 10552 C CA . PRO B 1 430 ? 3.211 80.75 1.206 1 88.88 430 PRO B CA 1
ATOM 10553 C C . PRO B 1 430 ? 4.699 80.438 1.396 1 88.88 430 PRO B C 1
ATOM 10555 O O . PRO B 1 430 ? 5.543 81.062 0.749 1 88.88 430 PRO B O 1
ATOM 10558 N N . ARG B 1 431 ? 4.992 79.562 2.354 1 91.12 431 ARG B N 1
ATOM 10559 C CA . ARG B 1 431 ? 6.398 79.312 2.668 1 91.12 431 ARG B CA 1
ATOM 10560 C C . ARG B 1 431 ? 6.59 77.938 3.279 1 91.12 431 ARG B C 1
ATOM 10562 O O . ARG B 1 431 ? 5.613 77.25 3.584 1 91.12 431 ARG B O 1
ATOM 10569 N N . GLU B 1 432 ? 8 77.688 3.441 1 90.12 432 GLU B N 1
ATOM 10570 C CA . GLU B 1 432 ? 8.383 76.5 4.16 1 90.12 432 GLU B CA 1
ATOM 10571 C C . GLU B 1 432 ? 8.445 76.75 5.664 1 90.12 432 GLU B C 1
ATOM 10573 O O . GLU B 1 432 ? 8.711 77.875 6.105 1 90.12 432 GLU B O 1
ATOM 10578 N N . CYS B 1 433 ? 8.148 75.688 6.395 1 91.19 433 CYS B N 1
ATOM 10579 C CA . CYS B 1 433 ? 8.141 75.812 7.848 1 91.19 433 CYS B CA 1
ATOM 10580 C C . CYS B 1 433 ? 9.555 76.062 8.383 1 91.19 433 CYS B C 1
ATOM 10582 O O . CYS B 1 433 ? 10.523 75.5 7.812 1 91.19 433 CYS B O 1
ATOM 10584 N N . THR B 1 434 ? 9.648 76.875 9.422 1 89.19 434 THR B N 1
ATOM 10585 C CA . THR B 1 434 ? 10.883 77.062 10.172 1 89.19 434 THR B CA 1
ATOM 10586 C C . THR B 1 434 ? 10.758 76.438 11.578 1 89.19 434 THR B C 1
ATOM 10588 O O . THR B 1 434 ? 9.68 76 11.969 1 89.19 434 THR B O 1
ATOM 10591 N N . ASP B 1 435 ? 11.781 76.5 12.359 1 88.62 435 ASP B N 1
ATOM 10592 C CA . ASP B 1 435 ? 11.789 75.938 13.695 1 88.62 435 ASP B CA 1
ATOM 10593 C C . ASP B 1 435 ? 10.758 76.625 14.594 1 88.62 435 ASP B C 1
ATOM 10595 O O . ASP B 1 435 ? 10.195 75.938 15.484 1 88.62 435 ASP B O 1
ATOM 10599 N N . ASP B 1 436 ? 10.461 77.812 14.219 1 89.62 436 ASP B N 1
ATOM 10600 C CA . ASP B 1 436 ? 9.516 78.562 15.039 1 89.62 436 ASP B CA 1
ATOM 10601 C C . ASP B 1 436 ? 8.078 78.125 14.766 1 89.62 436 ASP B C 1
ATOM 10603 O O . ASP B 1 436 ? 7.176 78.438 15.547 1 89.62 436 ASP B O 1
ATOM 10607 N N . ASP B 1 437 ? 7.973 77.375 13.758 1 92.5 437 ASP B N 1
ATOM 10608 C CA . ASP B 1 437 ? 6.625 76.938 13.367 1 92.5 437 ASP B CA 1
ATOM 10609 C C . ASP B 1 437 ? 6.238 75.625 14.023 1 92.5 437 ASP B C 1
ATOM 10611 O O . ASP B 1 437 ? 5.109 75.188 13.867 1 92.5 437 ASP B O 1
ATOM 10615 N N . TYR B 1 438 ? 7.184 75.125 14.711 1 92.06 438 TYR B N 1
ATOM 10616 C CA . TYR B 1 438 ? 6.938 73.812 15.289 1 92.06 438 TYR B CA 1
ATOM 10617 C C . TYR B 1 438 ? 6.812 73.875 16.812 1 92.06 438 TYR B C 1
ATOM 10619 O O . TYR B 1 438 ? 7.348 74.812 17.422 1 92.06 438 TYR B O 1
ATOM 10627 N N . GLU B 1 439 ? 6.02 73 17.312 1 90.69 439 GLU B N 1
ATOM 10628 C CA . GLU B 1 439 ? 5.926 72.812 18.75 1 90.69 439 GLU B CA 1
ATOM 10629 C C . GLU B 1 439 ? 6.184 71.312 19.125 1 90.69 439 GLU B C 1
ATOM 10631 O O . GLU B 1 439 ? 6.156 70.438 18.266 1 90.69 439 GLU B O 1
ATOM 10636 N N . SER B 1 440 ? 6.492 71.25 20.422 1 91 440 SER B N 1
ATOM 10637 C CA . SER B 1 440 ? 6.816 69.875 20.875 1 91 440 SER B CA 1
ATOM 10638 C C . SER B 1 440 ? 5.598 69.188 21.484 1 91 440 SER B C 1
ATOM 10640 O O . SER B 1 440 ? 4.82 69.812 22.203 1 91 440 SER B O 1
ATOM 10642 N N . TRP B 1 441 ? 5.379 68 21.047 1 91.56 441 TRP B N 1
ATOM 10643 C CA . TRP B 1 441 ? 4.324 67.125 21.578 1 91.56 441 TRP B CA 1
ATOM 10644 C C . TRP B 1 441 ? 4.918 65.875 22.234 1 91.56 441 TRP B C 1
ATOM 10646 O O . TRP B 1 441 ? 5.723 65.188 21.625 1 91.56 441 TRP B O 1
ATOM 10656 N N . GLU B 1 442 ? 4.488 65.625 23.469 1 92.44 442 GLU B N 1
ATOM 10657 C CA . GLU B 1 442 ? 4.965 64.5 24.203 1 92.44 442 GLU B CA 1
ATOM 10658 C C . GLU B 1 442 ? 3.969 63.312 24.109 1 92.44 442 GLU B C 1
ATOM 10660 O O . GLU B 1 442 ? 2.775 63.5 24.375 1 92.44 442 GLU B O 1
ATOM 10665 N N . LEU B 1 443 ? 4.5 62.219 23.719 1 93.69 443 LEU B N 1
ATOM 10666 C CA . LEU B 1 443 ? 3.662 61.031 23.625 1 93.69 443 LEU B CA 1
ATOM 10667 C C . LEU B 1 443 ? 3.24 60.562 25.016 1 93.69 443 LEU B C 1
ATOM 10669 O O . LEU B 1 443 ? 4.082 60.406 25.906 1 93.69 443 LEU B O 1
ATOM 10673 N N . THR B 1 444 ? 1.94 60.375 25.219 1 93.12 444 THR B N 1
ATOM 10674 C CA . THR B 1 444 ? 1.393 59.875 26.484 1 93.12 444 THR B CA 1
ATOM 10675 C C . THR B 1 444 ? 0.319 58.844 26.219 1 93.12 444 THR B C 1
ATOM 10677 O O . THR B 1 444 ? -0.283 58.812 25.141 1 93.12 444 THR B O 1
ATOM 10680 N N . ASN B 1 445 ? 0.202 58 27.156 1 91.56 445 ASN B N 1
ATOM 10681 C CA . ASN B 1 445 ? -0.919 57.062 27.078 1 91.56 445 ASN B CA 1
ATOM 10682 C C . ASN B 1 445 ? -2.207 57.688 27.609 1 91.56 445 ASN B C 1
ATOM 10684 O O . ASN B 1 445 ? -2.25 58.875 27.891 1 91.56 445 ASN B O 1
ATOM 10688 N N . LEU B 1 446 ? -3.236 56.938 27.734 1 92.12 446 LEU B N 1
ATOM 10689 C CA . LEU B 1 446 ? -4.543 57.438 28.125 1 92.12 446 LEU B CA 1
ATOM 10690 C C . LEU B 1 446 ? -4.539 57.875 29.594 1 92.12 446 LEU B C 1
ATOM 10692 O O . LEU B 1 446 ? -5.336 58.719 29.984 1 92.12 446 LEU B O 1
ATOM 10696 N N . GLN B 1 447 ? -3.674 57.312 30.422 1 90.12 447 GLN B N 1
ATOM 10697 C CA . GLN B 1 447 ? -3.582 57.625 31.844 1 90.12 447 GLN B CA 1
ATOM 10698 C C . GLN B 1 447 ? -2.658 58.812 32.094 1 90.12 447 GLN B C 1
ATOM 10700 O O . GLN B 1 447 ? -2.553 59.281 33.219 1 90.12 447 GLN B O 1
ATOM 10705 N N . GLY B 1 448 ? -1.969 59.156 31.062 1 90.06 448 GLY B N 1
ATOM 10706 C CA . GLY B 1 448 ? -1.108 60.344 31.188 1 90.06 448 GLY B CA 1
ATOM 10707 C C . GLY B 1 448 ? 0.348 59.969 31.422 1 90.06 448 GLY B C 1
ATOM 10708 O O . GLY B 1 448 ? 1.174 60.875 31.672 1 90.06 448 GLY B O 1
ATOM 10709 N N . ASP B 1 449 ? 0.604 58.75 31.297 1 91.06 449 ASP B N 1
ATOM 10710 C CA . ASP B 1 449 ? 1.987 58.312 31.484 1 91.06 449 ASP B CA 1
ATOM 10711 C C . ASP B 1 449 ? 2.844 58.688 30.266 1 91.06 449 ASP B C 1
ATOM 10713 O O . ASP B 1 449 ? 2.453 58.469 29.125 1 91.06 449 ASP B O 1
ATOM 10717 N N . ARG B 1 450 ? 4.016 59.188 30.578 1 91.88 450 ARG B N 1
ATOM 10718 C CA . ARG B 1 450 ? 4.887 59.656 29.5 1 91.88 450 ARG B CA 1
ATOM 10719 C C . ARG B 1 450 ? 5.891 58.562 29.094 1 91.88 450 ARG B C 1
ATOM 10721 O O . ARG B 1 450 ? 6.469 58.625 28.016 1 91.88 450 ARG B O 1
ATOM 10728 N N . CYS B 1 451 ? 6.105 57.656 29.984 1 93 451 CYS B N 1
ATOM 10729 C CA . CYS B 1 451 ? 7.055 56.594 29.656 1 93 451 CYS B CA 1
ATOM 10730 C C . CYS B 1 451 ? 6.363 55.438 28.953 1 93 451 CYS B C 1
ATOM 10732 O O . CYS B 1 451 ? 5.789 54.562 29.594 1 93 451 CYS B O 1
ATOM 10734 N N . ILE B 1 452 ? 6.559 55.406 27.688 1 92 452 ILE B N 1
ATOM 10735 C CA . ILE B 1 452 ? 5.945 54.375 26.844 1 92 452 ILE B CA 1
ATOM 10736 C C . ILE B 1 452 ? 7.031 53.5 26.234 1 92 452 ILE B C 1
ATOM 10738 O O . ILE B 1 452 ? 7.945 54 25.562 1 92 452 ILE B O 1
ATOM 10742 N N . MET B 1 453 ? 6.945 52.219 26.453 1 92.19 453 MET B N 1
ATOM 10743 C CA . MET B 1 453 ? 7.926 51.25 25.984 1 92.19 453 MET B CA 1
ATOM 10744 C C . MET B 1 453 ? 9.312 51.562 26.531 1 92.19 453 MET B C 1
ATOM 10746 O O . MET B 1 453 ? 10.312 51.438 25.812 1 92.19 453 MET B O 1
ATOM 10750 N N . GLY B 1 454 ? 9.336 52.188 27.688 1 92.25 454 GLY B N 1
ATOM 10751 C CA . GLY B 1 454 ? 10.57 52.438 28.422 1 92.25 454 GLY B CA 1
ATOM 10752 C C . GLY B 1 454 ? 11.242 53.719 28.031 1 92.25 454 GLY B C 1
ATOM 10753 O O . GLY B 1 454 ? 12.398 53.969 28.375 1 92.25 454 GLY B O 1
ATOM 10754 N N . GLN B 1 455 ? 10.516 54.531 27.234 1 93.12 455 GLN B N 1
ATOM 10755 C CA . GLN B 1 455 ? 11.125 55.781 26.828 1 93.12 455 GLN B CA 1
ATOM 10756 C C . GLN B 1 455 ? 10.094 56.906 26.797 1 93.12 455 GLN B C 1
ATOM 10758 O O . GLN B 1 455 ? 8.906 56.656 26.594 1 93.12 455 GLN B O 1
ATOM 10763 N N . GLN B 1 456 ? 10.656 58.062 27.078 1 94.06 456 GLN B N 1
ATOM 10764 C CA . GLN B 1 456 ? 9.891 59.281 26.875 1 94.06 456 GLN B CA 1
ATOM 10765 C C . GLN B 1 456 ? 10.227 59.938 25.547 1 94.06 456 GLN B C 1
ATOM 10767 O O . GLN B 1 456 ? 11.383 60.312 25.297 1 94.06 456 GLN B O 1
ATOM 10772 N N . ARG B 1 457 ? 9.219 60 24.734 1 92.75 457 ARG B N 1
ATOM 10773 C CA . ARG B 1 457 ? 9.453 60.5 23.375 1 92.75 457 ARG B CA 1
ATOM 10774 C C . ARG B 1 457 ? 8.648 61.781 23.125 1 92.75 457 ARG B C 1
ATOM 10776 O O . ARG B 1 457 ? 7.523 61.906 23.609 1 92.75 457 ARG B O 1
ATOM 10783 N N . SER B 1 458 ? 9.32 62.656 22.469 1 92.88 458 SER B N 1
ATOM 10784 C CA . SER B 1 458 ? 8.656 63.875 22.016 1 92.88 458 SER B CA 1
ATOM 10785 C C . SER B 1 458 ? 8.758 64 20.516 1 92.88 458 SER B C 1
ATOM 10787 O O . SER B 1 458 ? 9.719 63.562 19.891 1 92.88 458 SER B O 1
ATOM 10789 N N . PHE B 1 459 ? 7.758 64.625 19.953 1 92.81 459 PHE B N 1
ATOM 10790 C CA . PHE B 1 459 ? 7.688 64.812 18.5 1 92.81 459 PHE B CA 1
ATOM 10791 C C . PHE B 1 459 ? 7.445 66.25 18.141 1 92.81 459 PHE B C 1
ATOM 10793 O O . PHE B 1 459 ? 6.922 67 18.953 1 92.81 459 PHE B O 1
ATOM 10800 N N . ARG B 1 460 ? 7.836 66.562 16.922 1 90.12 460 ARG B N 1
ATOM 10801 C CA . ARG B 1 460 ? 7.586 67.875 16.391 1 90.12 460 ARG B CA 1
ATOM 10802 C C . ARG B 1 460 ? 6.219 67.938 15.711 1 90.12 460 ARG B C 1
ATOM 10804 O O . ARG B 1 460 ? 5.859 67.062 14.938 1 90.12 460 ARG B O 1
ATOM 10811 N N . LYS B 1 461 ? 5.5 68.938 16.078 1 89.38 461 LYS B N 1
ATOM 10812 C CA . LYS B 1 461 ? 4.207 69.188 15.461 1 89.38 461 LYS B CA 1
ATOM 10813 C C . LYS B 1 461 ? 4.105 70.625 14.945 1 89.38 461 LYS B C 1
ATOM 10815 O O . LYS B 1 461 ? 4.574 71.5 15.609 1 89.38 461 LYS B O 1
ATOM 10820 N N . ARG B 1 462 ? 3.586 70.688 13.805 1 91.19 462 ARG B N 1
ATOM 10821 C CA . ARG B 1 462 ? 3.357 72 13.273 1 91.19 462 ARG B CA 1
ATOM 10822 C C . ARG B 1 462 ? 2.277 72.75 14.062 1 91.19 462 ARG B C 1
ATOM 10824 O O . ARG B 1 462 ? 1.218 72.188 14.344 1 91.19 462 ARG B O 1
ATOM 10831 N N . LYS B 1 463 ? 2.604 74 14.375 1 90.94 463 LYS B N 1
ATOM 10832 C CA . LYS B 1 463 ? 1.62 74.812 15.109 1 90.94 463 LYS B CA 1
ATOM 10833 C C . LYS B 1 463 ? 0.36 75 14.273 1 90.94 463 LYS B C 1
ATOM 10835 O O . LYS B 1 463 ? 0.435 75.188 13.055 1 90.94 463 LYS B O 1
ATOM 10840 N N . ILE B 1 464 ? -0.753 75 14.938 1 87.38 464 ILE B N 1
ATOM 10841 C CA . ILE B 1 464 ? -2.045 75.188 14.273 1 87.38 464 ILE B CA 1
ATOM 10842 C C . ILE B 1 464 ? -2.109 76.5 13.547 1 87.38 464 ILE B C 1
ATOM 10844 O O . ILE B 1 464 ? -2.738 76.625 12.492 1 87.38 464 ILE B O 1
ATOM 10848 N N . SER B 1 465 ? -1.329 77.5 14.062 1 86.81 465 SER B N 1
ATOM 10849 C CA . SER B 1 465 ? -1.377 78.812 13.516 1 86.81 465 SER B CA 1
ATOM 10850 C C . SER B 1 465 ? -0.411 79 12.344 1 86.81 465 SER B C 1
ATOM 10852 O O . SER B 1 465 ? -0.488 79.938 11.594 1 86.81 465 SER B O 1
ATOM 10854 N N . SER B 1 466 ? 0.331 78 12.164 1 90.12 466 SER B N 1
ATOM 10855 C CA . SER B 1 466 ? 1.352 78.062 11.125 1 90.12 466 SER B CA 1
ATOM 10856 C C . SER B 1 466 ? 0.868 77.5 9.805 1 90.12 466 SER B C 1
ATOM 10858 O O . SER B 1 466 ? 0.388 76.375 9.766 1 90.12 466 SER B O 1
ATOM 10860 N N . TRP B 1 467 ? 0.957 78.312 8.773 1 90.06 467 TRP B N 1
ATOM 10861 C CA . TRP B 1 467 ? 0.597 77.875 7.426 1 90.06 467 TRP B CA 1
ATOM 10862 C C . TRP B 1 467 ? 1.836 77.75 6.547 1 90.06 467 TRP B C 1
ATOM 10864 O O . TRP B 1 467 ? 2.178 78.688 5.793 1 90.06 467 TRP B O 1
ATOM 10874 N N . CYS B 1 468 ? 2.461 76.562 6.691 1 91.12 468 CYS B N 1
ATOM 10875 C CA . CYS B 1 468 ? 3.729 76.312 6.004 1 91.12 468 CYS B CA 1
ATOM 10876 C C . CYS B 1 468 ? 3.873 74.875 5.59 1 91.12 468 CYS B C 1
ATOM 10878 O O . CYS B 1 468 ? 3.1 74 6.031 1 91.12 468 CYS B O 1
ATOM 10880 N N . ILE B 1 469 ? 4.855 74.625 4.699 1 90.44 469 ILE B N 1
ATOM 10881 C CA . ILE B 1 469 ? 5.129 73.312 4.188 1 90.44 469 ILE B CA 1
ATOM 10882 C C . ILE B 1 469 ? 6.227 72.688 5.023 1 90.44 469 ILE B C 1
ATOM 10884 O O . ILE B 1 469 ? 7.297 73.25 5.219 1 90.44 469 ILE B O 1
ATOM 10888 N N . LYS B 1 470 ? 5.965 71.438 5.641 1 88.69 470 LYS B N 1
ATOM 10889 C CA . LYS B 1 470 ? 6.973 70.75 6.402 1 88.69 470 LYS B CA 1
ATOM 10890 C C . LYS B 1 470 ? 8.172 70.375 5.527 1 88.69 470 LYS B C 1
ATOM 10892 O O . LYS B 1 470 ? 9.32 70.688 5.891 1 88.69 470 LYS B O 1
ATOM 10897 N N . GLY B 1 471 ? 7.922 69.812 4.328 1 81.19 471 GLY B N 1
ATOM 10898 C CA . GLY B 1 471 ? 8.969 69.625 3.342 1 81.19 471 GLY B CA 1
ATOM 10899 C C . GLY B 1 471 ? 9.672 68.25 3.514 1 81.19 471 GLY B C 1
ATOM 10900 O O . GLY B 1 471 ? 9.375 67.5 4.445 1 81.19 471 GLY B O 1
ATOM 10901 N N . ARG B 1 472 ? 10.672 68 2.721 1 78.69 472 ARG B N 1
ATOM 10902 C CA . ARG B 1 472 ? 11.352 66.688 2.605 1 78.69 472 ARG B CA 1
ATOM 10903 C C . ARG B 1 472 ? 12.289 66.438 3.781 1 78.69 472 ARG B C 1
ATOM 10905 O O . ARG B 1 472 ? 12.547 65.312 4.164 1 78.69 472 ARG B O 1
ATOM 10912 N N . SER B 1 473 ? 12.75 67.5 4.324 1 75.5 473 SER B N 1
ATOM 10913 C CA . SER B 1 473 ? 13.758 67.375 5.371 1 75.5 473 SER B CA 1
ATOM 10914 C C . SER B 1 473 ? 13.117 67.25 6.75 1 75.5 473 SER B C 1
ATOM 10916 O O . SER B 1 473 ? 13.812 67.125 7.758 1 75.5 473 SER B O 1
ATOM 10918 N N . PHE B 1 474 ? 11.922 67.188 6.758 1 81.19 474 PHE B N 1
ATOM 10919 C CA . PHE B 1 474 ? 11.203 67.125 8.023 1 81.19 474 PHE B CA 1
ATOM 10920 C C . PHE B 1 474 ? 11.461 65.812 8.719 1 81.19 474 PHE B C 1
ATOM 10922 O O . PHE B 1 474 ? 11.461 64.75 8.078 1 81.19 474 PHE B O 1
ATOM 10929 N N . THR B 1 475 ? 11.867 65.875 10.008 1 80.38 475 THR B N 1
ATOM 10930 C CA . THR B 1 475 ? 11.93 64.688 10.891 1 80.38 475 THR B CA 1
ATOM 10931 C C . THR B 1 475 ? 11.016 64.875 12.094 1 80.38 475 THR B C 1
ATOM 10933 O O . THR B 1 475 ? 11.133 65.875 12.82 1 80.38 475 THR B O 1
ATOM 10936 N N . SER B 1 476 ? 10.18 64 12.305 1 80.12 476 SER B N 1
ATOM 10937 C CA . SER B 1 476 ? 9.172 64.125 13.359 1 80.12 476 SER B CA 1
ATOM 10938 C C . SER B 1 476 ? 9.789 63.875 14.734 1 80.12 476 SER B C 1
ATOM 10940 O O . SER B 1 476 ? 9.445 64.562 15.703 1 80.12 476 SER B O 1
ATOM 10942 N N . ALA B 1 477 ? 10.742 63 14.82 1 77 477 ALA B N 1
ATOM 10943 C CA . ALA B 1 477 ? 11.312 62.625 16.109 1 77 477 ALA B CA 1
ATOM 10944 C C . ALA B 1 477 ? 12.203 63.75 16.656 1 77 477 ALA B C 1
ATOM 10946 O O . ALA B 1 477 ? 13.031 64.312 15.93 1 77 477 ALA B O 1
ATOM 10947 N N . LEU B 1 478 ? 11.852 64.062 17.906 1 79.56 478 LEU B N 1
ATOM 10948 C CA . LEU B 1 478 ? 12.617 65.188 18.5 1 79.56 478 LEU B CA 1
ATOM 10949 C C . LEU B 1 478 ? 13.586 64.625 19.547 1 79.56 478 LEU B C 1
ATOM 10951 O O . LEU B 1 478 ? 14.805 64.75 19.375 1 79.56 478 LEU B O 1
ATOM 10955 N N . THR B 1 479 ? 13.039 64.125 20.625 1 85.69 479 THR B N 1
ATOM 10956 C CA . THR B 1 479 ? 13.898 63.656 21.703 1 85.69 479 THR B CA 1
ATOM 10957 C C . THR B 1 479 ? 13.398 62.312 22.219 1 85.69 479 THR B C 1
ATOM 10959 O O . THR B 1 479 ? 12.219 61.969 22.078 1 85.69 479 THR B O 1
ATOM 10962 N N . SER B 1 480 ? 14.375 61.5 22.625 1 89.5 480 SER B N 1
ATOM 10963 C CA . SER B 1 480 ? 14.062 60.219 23.297 1 89.5 480 SER B CA 1
ATOM 10964 C C . SER B 1 480 ? 14.922 60.031 24.547 1 89.5 480 SER B C 1
ATOM 10966 O O . SER B 1 480 ? 16.141 60.156 24.469 1 89.5 480 SER B O 1
ATOM 10968 N N . LYS B 1 481 ? 14.203 59.938 25.672 1 93.31 481 LYS B N 1
ATOM 10969 C CA . LYS B 1 481 ? 14.898 59.719 26.938 1 93.31 481 LYS B CA 1
ATOM 10970 C C . LYS B 1 481 ? 14.484 58.375 27.547 1 93.31 481 LYS B C 1
ATOM 10972 O O . LYS B 1 481 ? 13.297 58.094 27.688 1 93.31 481 LYS B O 1
ATOM 10977 N N . VAL B 1 482 ? 15.438 57.625 27.969 1 95 482 VAL B N 1
ATOM 10978 C CA . VAL B 1 482 ? 15.188 56.312 28.531 1 95 482 VAL B CA 1
ATOM 10979 C C . VAL B 1 482 ? 14.625 56.438 29.953 1 95 482 VAL B C 1
ATOM 10981 O O . VAL B 1 482 ? 15.102 57.25 30.734 1 95 482 VAL B O 1
ATOM 10984 N N . CYS B 1 483 ? 13.602 55.719 30.234 1 95.56 483 CYS B N 1
ATOM 10985 C CA . CYS B 1 483 ? 12.938 55.719 31.547 1 95.56 483 CYS B CA 1
ATOM 10986 C C . CYS B 1 483 ? 13.422 54.562 32.406 1 95.56 483 CYS B C 1
ATOM 10988 O O . CYS B 1 483 ? 14.078 53.656 31.922 1 95.56 483 CYS B O 1
ATOM 10990 N N . GLU B 1 484 ? 13.078 54.719 33.719 1 94.75 484 GLU B N 1
ATOM 10991 C CA . GLU B 1 484 ? 13.258 53.562 34.625 1 94.75 484 GLU B CA 1
ATOM 10992 C C . GLU B 1 484 ? 12.148 52.531 34.438 1 94.75 484 GLU B C 1
ATOM 10994 O O . GLU B 1 484 ? 11 52.906 34.188 1 94.75 484 GLU B O 1
ATOM 10999 N N . CYS B 1 485 ? 12.539 51.344 34.594 1 93.94 485 CYS B N 1
ATOM 11000 C CA . CYS B 1 485 ? 11.57 50.281 34.406 1 93.94 485 CYS B CA 1
ATOM 11001 C C . CYS B 1 485 ? 10.516 50.281 35.5 1 93.94 485 CYS B C 1
ATOM 11003 O O . CYS B 1 485 ? 10.836 50.531 36.656 1 93.94 485 CYS B O 1
ATOM 11005 N N . VAL B 1 486 ? 9.305 50.062 35.125 1 91.75 486 VAL B N 1
ATOM 11006 C CA . VAL B 1 486 ? 8.172 49.938 36.031 1 91.75 486 VAL B CA 1
ATOM 11007 C C . VAL B 1 486 ? 7.465 48.625 35.781 1 91.75 486 VAL B C 1
ATOM 11009 O O . VAL B 1 486 ? 7.848 47.844 34.906 1 91.75 486 VAL B O 1
ATOM 11012 N N . ASN B 1 487 ? 6.477 48.25 36.531 1 87.88 487 ASN B N 1
ATOM 11013 C CA . ASN B 1 487 ? 5.781 46.969 36.438 1 87.88 487 ASN B CA 1
ATOM 11014 C C . ASN B 1 487 ? 5.129 46.812 35.094 1 87.88 487 ASN B C 1
ATOM 11016 O O . ASN B 1 487 ? 5.031 45.688 34.562 1 87.88 487 ASN B O 1
ATOM 11020 N N . SER B 1 488 ? 4.719 47.875 34.469 1 88.19 488 SER B N 1
ATOM 11021 C CA . SER B 1 488 ? 3.988 47.812 33.188 1 88.19 488 SER B CA 1
ATOM 11022 C C . SER B 1 488 ? 4.918 47.469 32.031 1 88.19 488 SER B C 1
ATOM 11024 O O . SER B 1 488 ? 4.461 47.219 30.922 1 88.19 488 SER B O 1
ATOM 11026 N N . ASP B 1 489 ? 6.18 47.406 32.312 1 92.44 489 ASP B N 1
ATOM 11027 C CA . ASP B 1 489 ? 7.152 47.062 31.281 1 92.44 489 ASP B CA 1
ATOM 11028 C C . ASP B 1 489 ? 7.387 45.562 31.219 1 92.44 489 ASP B C 1
ATOM 11030 O O . ASP B 1 489 ? 8.148 45.094 30.391 1 92.44 489 ASP B O 1
ATOM 11034 N N . PHE B 1 490 ? 6.688 44.844 32.094 1 91.5 490 PHE B N 1
ATOM 11035 C CA . PHE B 1 490 ? 6.863 43.406 32.156 1 91.5 490 PHE B CA 1
ATOM 11036 C C . PHE B 1 490 ? 5.555 42.688 31.844 1 91.5 490 PHE B C 1
ATOM 11038 O O . PHE B 1 490 ? 4.473 43.188 32.188 1 91.5 490 PHE B O 1
ATOM 11045 N N . LEU B 1 491 ? 5.719 41.594 31.188 1 91.88 491 LEU B N 1
ATOM 11046 C CA . LEU B 1 491 ? 4.605 40.688 30.859 1 91.88 491 LEU B CA 1
ATOM 11047 C C . LEU B 1 491 ? 4.73 39.375 31.625 1 91.88 491 LEU B C 1
ATOM 11049 O O . LEU B 1 491 ? 5.793 39.062 32.188 1 91.88 491 LEU B O 1
ATOM 11053 N N . CYS B 1 492 ? 3.584 38.688 31.656 1 92.31 492 CYS B N 1
ATOM 11054 C CA . CYS B 1 492 ? 3.664 37.344 32.219 1 92.31 492 CYS B CA 1
ATOM 11055 C C . CYS B 1 492 ? 4.457 36.406 31.312 1 92.31 492 CYS B C 1
ATOM 11057 O O . CYS B 1 492 ? 4.344 36.5 30.094 1 92.31 492 CYS B O 1
ATOM 11059 N N . ASP B 1 493 ? 5.23 35.594 31.828 1 92.5 493 ASP B N 1
ATOM 11060 C CA . ASP B 1 493 ? 6.043 34.625 31.094 1 92.5 493 ASP B CA 1
ATOM 11061 C C . ASP B 1 493 ? 5.203 33.438 30.656 1 92.5 493 ASP B C 1
ATOM 11063 O O . ASP B 1 493 ? 4.012 33.375 30.953 1 92.5 493 ASP B O 1
ATOM 11067 N N . TYR B 1 494 ? 5.879 32.625 29.938 1 93.31 494 TYR B N 1
ATOM 11068 C 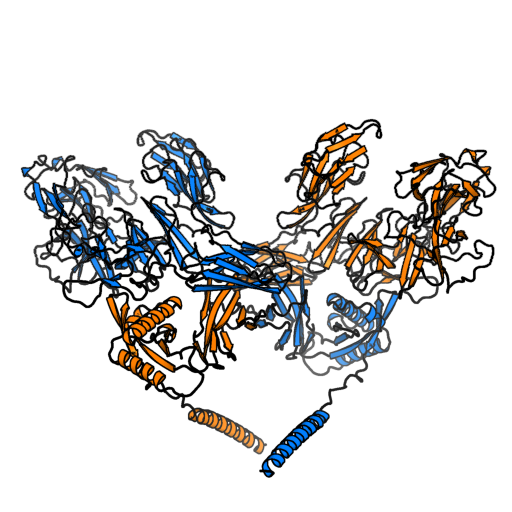CA . TYR B 1 494 ? 5.215 31.391 29.484 1 93.31 494 TYR B CA 1
ATOM 11069 C C . TYR B 1 494 ? 4.73 30.562 30.672 1 93.31 494 TYR B C 1
ATOM 11071 O O . TYR B 1 494 ? 5.488 30.312 31.625 1 93.31 494 TYR B O 1
ATOM 11079 N N . GLY B 1 495 ? 3.506 30.172 30.562 1 92.94 495 GLY B N 1
ATOM 11080 C CA . GLY B 1 495 ? 2.936 29.328 31.609 1 92.94 495 GLY B CA 1
ATOM 11081 C C . GLY B 1 495 ? 2.248 30.141 32.688 1 92.94 495 GLY B C 1
ATOM 11082 O O . GLY B 1 495 ? 1.625 29.562 33.594 1 92.94 495 GLY B O 1
ATOM 11083 N N . PHE B 1 496 ? 2.4 31.438 32.625 1 92.56 496 PHE B N 1
ATOM 11084 C CA . PHE B 1 496 ? 1.812 32.312 33.625 1 92.56 496 PHE B CA 1
ATOM 11085 C C . PHE B 1 496 ? 0.745 33.188 33.031 1 92.56 496 PHE B C 1
ATOM 11087 O O . PHE B 1 496 ? 0.807 33.531 31.828 1 92.56 496 PHE B O 1
ATOM 11094 N N . GLU B 1 497 ? -0.215 33.562 33.812 1 90.38 497 GLU B N 1
ATOM 11095 C CA . GLU B 1 497 ? -1.266 34.469 33.375 1 90.38 497 GLU B CA 1
ATOM 11096 C C . GLU B 1 497 ? -1.679 35.438 34.5 1 90.38 497 GLU B C 1
ATOM 11098 O O . GLU B 1 497 ? -1.438 35.125 35.688 1 90.38 497 GLU B O 1
ATOM 11103 N N . ARG B 1 498 ? -2.35 36.438 34.125 1 88.69 498 ARG B N 1
ATOM 11104 C CA . ARG B 1 498 ? -2.762 37.438 35.094 1 88.69 498 ARG B CA 1
ATOM 11105 C C . ARG B 1 498 ? -4.125 37.125 35.688 1 88.69 498 ARG B C 1
ATOM 11107 O O . ARG B 1 498 ? -4.973 36.531 35.031 1 88.69 498 ARG B O 1
ATOM 11114 N N . SER B 1 499 ? -4.371 37.375 36.938 1 81.5 499 SER B N 1
ATOM 11115 C CA . SER B 1 499 ? -5.641 37.125 37.594 1 81.5 499 SER B CA 1
ATOM 11116 C C . SER B 1 499 ? -6.672 38.188 37.25 1 81.5 499 SER B C 1
ATOM 11118 O O . SER B 1 499 ? -6.32 39.344 37.031 1 81.5 499 SER B O 1
ATOM 11120 N N . ALA B 1 500 ? -8.094 37.875 36.938 1 65.5 500 ALA B N 1
ATOM 11121 C CA . ALA B 1 500 ? -9.164 38.781 36.562 1 65.5 500 ALA B CA 1
ATOM 11122 C C . ALA B 1 500 ? -9.578 39.688 37.719 1 65.5 500 ALA B C 1
ATOM 11124 O O . ALA B 1 500 ? -10.008 40.812 37.531 1 65.5 500 ALA B O 1
ATOM 11125 N N . PHE B 1 501 ? -10 39.094 39 1 56.12 501 PHE B N 1
ATOM 11126 C CA . PHE B 1 501 ? -10.742 39.719 40.094 1 56.12 501 PHE B CA 1
ATOM 11127 C C . PHE B 1 501 ? -9.984 40.938 40.594 1 56.12 501 PHE B C 1
ATOM 11129 O O . PHE B 1 501 ? -10.555 41.812 41.281 1 56.12 501 PHE B O 1
ATOM 11136 N N . LEU B 1 502 ? -8.75 40.969 40.719 1 49 502 LEU B N 1
ATOM 11137 C CA . LEU B 1 502 ? -8.273 41.938 41.719 1 49 502 LEU B CA 1
ATOM 11138 C C . LEU B 1 502 ? -8.336 43.344 41.156 1 49 502 LEU B C 1
ATOM 11140 O O . LEU B 1 502 ? -7.793 43.625 40.094 1 49 502 LEU B O 1
ATOM 11144 N N . LYS B 1 503 ? -9.484 44.062 41.469 1 46.28 503 LYS B N 1
ATOM 11145 C CA . LYS B 1 503 ? -9.672 45.469 41.219 1 46.28 503 LYS B CA 1
ATOM 11146 C C . LYS B 1 503 ? -8.336 46.188 41 1 46.28 503 LYS B C 1
ATOM 11148 O O . LYS B 1 503 ? -8.258 47.125 40.219 1 46.28 503 LYS B O 1
ATOM 11153 N N . SER B 1 504 ? -7.664 46.438 42.219 1 43.06 504 SER B N 1
ATOM 11154 C CA . SER B 1 504 ? -6.562 47.375 42.312 1 43.06 504 SER B CA 1
ATOM 11155 C C . SER B 1 504 ? -5.379 46.969 41.469 1 43.06 504 SER B C 1
ATOM 11157 O O . SER B 1 504 ? -5.309 45.812 41.031 1 43.06 504 SER B O 1
ATOM 11159 N N . GLU B 1 505 ? -4.23 47.75 41.469 1 48.12 505 GLU B N 1
ATOM 11160 C CA . GLU B 1 505 ? -2.961 48 40.781 1 48.12 505 GLU B CA 1
ATOM 11161 C C . GLU B 1 505 ? -2.268 46.719 40.406 1 48.12 505 GLU B C 1
ATOM 11163 O O . GLU B 1 505 ? -1.562 46.656 39.406 1 48.12 505 GLU B O 1
ATOM 11168 N N . SER B 1 506 ? -1.761 45.812 41.438 1 51.94 506 SER B N 1
ATOM 11169 C CA . SER B 1 506 ? -0.609 44.938 41.188 1 51.94 506 SER B CA 1
ATOM 11170 C C . SER B 1 506 ? -1.026 43.625 40.531 1 51.94 506 SER B C 1
ATOM 11172 O O . SER B 1 506 ? -1.578 42.75 41.188 1 51.94 506 SER B O 1
ATOM 11174 N N . SER B 1 507 ? -1.435 43.625 39.25 1 67.81 507 SER B N 1
ATOM 11175 C CA . SER B 1 507 ? -1.783 42.438 38.469 1 67.81 507 SER B CA 1
ATOM 11176 C C . SER B 1 507 ? -0.647 41.438 38.469 1 67.81 507 SER B C 1
ATOM 11178 O O . SER B 1 507 ? 0.342 41.594 37.781 1 67.81 507 SER B O 1
ATOM 11180 N N . LYS B 1 508 ? -0.65 40.562 39.375 1 83.38 508 LYS B N 1
ATOM 11181 C CA . LYS B 1 508 ? 0.371 39.531 39.562 1 83.38 508 LYS B CA 1
ATOM 11182 C C . LYS B 1 508 ? 0.138 38.344 38.594 1 83.38 508 LYS B C 1
ATOM 11184 O O . LYS B 1 508 ? -0.998 38.094 38.188 1 83.38 508 LYS B O 1
ATOM 11189 N N . CYS B 1 509 ? 1.216 37.844 38.125 1 90.5 509 CYS B N 1
ATOM 11190 C CA . CYS B 1 509 ? 1.194 36.688 37.25 1 90.5 509 CYS B CA 1
ATOM 11191 C C . CYS B 1 509 ? 1.211 35.406 38.062 1 90.5 509 CYS B C 1
ATOM 11193 O O . CYS B 1 509 ? 1.972 35.281 39.031 1 90.5 509 CYS B O 1
ATOM 11195 N N . PHE B 1 510 ? 0.292 34.5 37.75 1 91.38 510 PHE B N 1
ATOM 11196 C CA . PHE B 1 510 ? 0.226 33.219 38.438 1 91.38 510 PHE B CA 1
ATOM 11197 C C . PHE B 1 510 ? 0.427 32.062 37.438 1 91.38 510 PHE B C 1
ATOM 11199 O O . PHE B 1 510 ? 0.03 32.188 36.281 1 91.38 510 PHE B O 1
ATOM 11206 N N . ALA B 1 511 ? 1.063 31.031 37.938 1 92.19 511 ALA B N 1
ATOM 11207 C CA . ALA B 1 511 ? 1.291 29.859 37.094 1 92.19 511 ALA B CA 1
ATOM 11208 C C . ALA B 1 511 ? -0.013 29.125 36.812 1 92.19 511 ALA B C 1
ATOM 11210 O O . ALA B 1 511 ? -0.813 28.906 37.719 1 92.19 511 ALA B O 1
ATOM 11211 N N . ASP B 1 512 ? -0.215 28.812 35.594 1 92.31 512 ASP B N 1
ATOM 11212 C CA . ASP B 1 512 ? -1.377 28.016 35.219 1 92.31 512 ASP B CA 1
ATOM 11213 C C . ASP B 1 512 ? -1.265 26.594 35.75 1 92.31 512 ASP B C 1
ATOM 11215 O O . ASP B 1 512 ? -0.166 26.125 36.062 1 92.31 512 ASP B O 1
ATOM 11219 N N . PHE B 1 513 ? -2.346 25.844 35.781 1 92.62 513 PHE B N 1
ATOM 11220 C CA . PHE B 1 513 ? -2.395 24.531 36.406 1 92.62 513 PHE B CA 1
ATOM 11221 C C . PHE B 1 513 ? -1.486 23.547 35.688 1 92.62 513 PHE B C 1
ATOM 11223 O O . PHE B 1 513 ? -0.961 22.625 36.281 1 92.62 513 PHE B O 1
ATOM 11230 N N . TRP B 1 514 ? -1.302 23.703 34.375 1 91.81 514 TRP B N 1
ATOM 11231 C CA . TRP B 1 514 ? -0.557 22.734 33.594 1 91.81 514 TRP B CA 1
ATOM 11232 C C . TRP B 1 514 ? 0.94 23.016 33.656 1 91.81 514 TRP B C 1
ATOM 11234 O O . TRP B 1 514 ? 1.751 22.203 33.219 1 91.81 514 TRP B O 1
ATOM 11244 N N . PHE B 1 515 ? 1.243 24.172 34.125 1 91.5 515 PHE B N 1
ATOM 11245 C CA . PHE B 1 515 ? 2.643 24.578 34.188 1 91.5 515 PHE B CA 1
ATOM 11246 C C . PHE B 1 515 ? 3.154 24.578 35.625 1 91.5 515 PHE B C 1
ATOM 11248 O O . PHE B 1 515 ? 2.621 25.281 36.469 1 91.5 515 PHE B O 1
ATOM 11255 N N . ASN B 1 516 ? 4.18 23.812 35.875 1 88.62 516 ASN B N 1
ATOM 11256 C CA . ASN B 1 516 ? 4.824 23.781 37.188 1 88.62 516 ASN B CA 1
ATOM 11257 C C . ASN B 1 516 ? 6.172 24.5 37.156 1 88.62 516 ASN B C 1
ATOM 11259 O O . ASN B 1 516 ? 7.156 23.953 36.656 1 88.62 516 ASN B O 1
ATOM 11263 N N . PRO B 1 517 ? 6.246 25.656 37.719 1 87.06 517 PRO B N 1
ATOM 11264 C CA . PRO B 1 517 ? 7.484 26.438 37.656 1 87.06 517 PRO B CA 1
ATOM 11265 C C . PRO B 1 517 ? 8.617 25.797 38.469 1 87.06 517 PRO B C 1
ATOM 11267 O O . PRO B 1 517 ? 9.789 26.125 38.25 1 87.06 517 PRO B O 1
ATOM 11270 N N . GLU B 1 518 ? 8.273 24.891 39.375 1 84.25 518 GLU B N 1
ATOM 11271 C CA . GLU B 1 518 ? 9.289 24.281 40.219 1 84.25 518 GLU B CA 1
ATOM 11272 C C . GLU B 1 518 ? 9.945 23.078 39.531 1 84.25 518 GLU B C 1
ATOM 11274 O O . GLU B 1 518 ? 11.023 22.641 39.938 1 84.25 518 GLU B O 1
ATOM 11279 N N . GLU B 1 519 ? 9.383 22.641 38.594 1 86.31 519 GLU B N 1
ATOM 11280 C CA . GLU B 1 519 ? 9.914 21.484 37.844 1 86.31 519 GLU B CA 1
ATOM 11281 C C . GLU B 1 519 ? 10.789 21.938 36.688 1 86.31 519 GLU B C 1
ATOM 11283 O O . GLU B 1 519 ? 10.523 22.969 36.062 1 86.31 519 GLU B O 1
ATOM 11288 N N . PRO B 1 520 ? 11.852 21.156 36.438 1 86.94 520 PRO B N 1
ATOM 11289 C CA . PRO B 1 520 ? 12.664 21.469 35.25 1 86.94 520 PRO B CA 1
ATOM 11290 C C . PRO B 1 520 ? 11.914 21.281 33.938 1 86.94 520 PRO B C 1
ATOM 11292 O O . PRO B 1 520 ? 10.883 20.594 33.906 1 86.94 520 PRO B O 1
ATOM 11295 N N . PRO B 1 521 ? 12.461 21.906 32.906 1 84.5 521 PRO B N 1
ATOM 11296 C CA . PRO B 1 521 ? 11.844 21.703 31.594 1 84.5 521 PRO B CA 1
ATOM 11297 C C . PRO B 1 521 ? 11.859 20.234 31.156 1 84.5 521 PRO B C 1
ATOM 11299 O O . PRO B 1 521 ? 12.711 19.469 31.609 1 84.5 521 PRO B O 1
ATOM 11302 N N . GLU B 1 522 ? 10.961 19.922 30.375 1 80.94 522 GLU B N 1
ATOM 11303 C CA . GLU B 1 522 ? 10.75 18.547 29.969 1 80.94 522 GLU B CA 1
ATOM 11304 C C . GLU B 1 522 ? 11.953 18.016 29.188 1 80.94 522 GLU B C 1
ATOM 11306 O O . GLU B 1 522 ? 12.234 16.812 29.219 1 80.94 522 GLU B O 1
ATOM 11311 N N . ASP B 1 523 ? 12.75 18.859 28.531 1 77.06 523 ASP B N 1
ATOM 11312 C CA . ASP B 1 523 ? 13.867 18.422 27.703 1 77.06 523 ASP B CA 1
ATOM 11313 C C . ASP B 1 523 ? 15.203 18.672 28.406 1 77.06 523 ASP B C 1
ATOM 11315 O O . ASP B 1 523 ? 16.25 18.75 27.766 1 77.06 523 ASP B O 1
ATOM 11319 N N . CYS B 1 524 ? 15.117 18.766 29.688 1 83.75 524 CYS B N 1
ATOM 11320 C CA . CYS B 1 524 ? 16.328 19.031 30.438 1 83.75 524 CYS B CA 1
ATOM 11321 C C . CYS B 1 524 ? 17.266 17.828 30.438 1 83.75 524 CYS B C 1
ATOM 11323 O O . CYS B 1 524 ? 16.828 16.703 30.703 1 83.75 524 CYS B O 1
ATOM 11325 N N . MET B 1 525 ? 18.531 18.062 30.062 1 82.5 525 MET B N 1
ATOM 11326 C CA . MET B 1 525 ? 19.531 17 30.031 1 82.5 525 MET B CA 1
ATOM 11327 C C . MET B 1 525 ? 20.594 17.219 31.109 1 82.5 525 MET B C 1
ATOM 11329 O O . MET B 1 525 ? 20.969 18.359 31.391 1 82.5 525 MET B O 1
ATOM 11333 N N . LEU B 1 526 ? 21.062 16.047 31.531 1 82.69 526 LEU B N 1
ATOM 11334 C CA . LEU B 1 526 ? 22.062 16.125 32.594 1 82.69 526 LEU B CA 1
ATOM 11335 C C . LEU B 1 526 ? 23.266 16.953 32.156 1 82.69 526 LEU B C 1
ATOM 11337 O O . LEU B 1 526 ? 23.781 16.75 31.047 1 82.69 526 LEU B O 1
ATOM 11341 N N . GLY B 1 527 ? 23.625 17.812 32.938 1 80.94 527 GLY B N 1
ATOM 11342 C CA . GLY B 1 527 ? 24.781 18.656 32.625 1 80.94 527 GLY B CA 1
ATOM 11343 C C . GLY B 1 527 ? 24.406 20.016 32.062 1 80.94 527 GLY B C 1
ATOM 11344 O O . GLY B 1 527 ? 25.234 20.922 32.031 1 80.94 527 GLY B O 1
ATOM 11345 N N . GLN B 1 528 ? 23.141 20.109 31.656 1 84 528 GLN B N 1
ATOM 11346 C CA . GLN B 1 528 ? 22.688 21.391 31.125 1 84 528 GLN B CA 1
ATOM 11347 C C . GLN B 1 528 ? 22.047 22.25 32.219 1 84 528 GLN B C 1
ATOM 11349 O O . GLN B 1 528 ? 21.594 21.719 33.25 1 84 528 GLN B O 1
ATOM 11354 N N . ALA B 1 529 ? 22.188 23.469 32.062 1 86.38 529 ALA B N 1
ATOM 11355 C CA . ALA B 1 529 ? 21.594 24.391 33 1 86.38 529 ALA B CA 1
ATOM 11356 C C . ALA B 1 529 ? 20.328 25.031 32.438 1 86.38 529 ALA B C 1
ATOM 11358 O O . ALA B 1 529 ? 20.188 25.156 31.219 1 86.38 529 ALA B O 1
ATOM 11359 N N . TYR B 1 530 ? 19.359 25.188 33.281 1 84.44 530 TYR B N 1
ATOM 11360 C CA . TYR B 1 530 ? 18.156 25.891 32.844 1 84.44 530 TYR B CA 1
ATOM 11361 C C . TYR B 1 530 ? 17.844 27.047 33.781 1 84.44 530 TYR B C 1
ATOM 11363 O O . TYR B 1 530 ? 18.312 27.078 34.938 1 84.44 530 TYR B O 1
ATOM 11371 N N . THR B 1 531 ? 17.172 28.031 33.156 1 82.69 531 THR B N 1
ATOM 11372 C CA . THR B 1 531 ? 16.781 29.203 33.938 1 82.69 531 THR B CA 1
ATOM 11373 C C . THR B 1 531 ? 15.32 29.109 34.375 1 82.69 531 THR B C 1
ATOM 11375 O O . THR B 1 531 ? 14.438 28.906 33.531 1 82.69 531 THR B O 1
ATOM 11378 N N . SER B 1 532 ? 15.117 29.109 35.656 1 83.31 532 SER B N 1
ATOM 11379 C CA . SER B 1 532 ? 13.742 29.109 36.156 1 83.31 532 SER B CA 1
ATOM 11380 C C . SER B 1 532 ? 13.062 30.453 35.906 1 83.31 532 SER B C 1
ATOM 11382 O O . SER B 1 532 ? 13.719 31.484 35.906 1 83.31 532 SER B O 1
ATOM 11384 N N . SER B 1 533 ? 11.805 30.484 35.656 1 85.38 533 SER B N 1
ATOM 11385 C CA . SER B 1 533 ? 11.047 31.703 35.375 1 85.38 533 SER B CA 1
ATOM 11386 C C . SER B 1 533 ? 10.523 32.312 36.688 1 85.38 533 SER B C 1
ATOM 11388 O O . SER B 1 533 ? 10.141 31.578 37.594 1 85.38 533 SER B O 1
ATOM 11390 N N . THR B 1 534 ? 10.508 33.594 36.844 1 87.69 534 THR B N 1
ATOM 11391 C CA . THR B 1 534 ? 9.922 34.281 38 1 87.69 534 THR B CA 1
ATOM 11392 C C . THR B 1 534 ? 8.438 34.531 37.781 1 87.69 534 THR B C 1
ATOM 11394 O O . THR B 1 534 ? 7.734 35 38.656 1 87.69 534 THR B O 1
ATOM 11397 N N . GLY B 1 535 ? 8.039 34.219 36.594 1 90.5 535 GLY B N 1
ATOM 11398 C CA . GLY B 1 535 ? 6.652 34.469 36.25 1 90.5 535 GLY B CA 1
ATOM 11399 C C . GLY B 1 535 ? 6.48 35.688 35.344 1 90.5 535 GLY B C 1
ATOM 11400 O O . GLY B 1 535 ? 5.398 35.906 34.812 1 90.5 535 GLY B O 1
ATOM 11401 N N . TYR B 1 536 ? 7.59 36.5 35.25 1 91.31 536 TYR B N 1
ATOM 11402 C CA . TYR B 1 536 ? 7.52 37.719 34.469 1 91.31 536 TYR B CA 1
ATOM 11403 C C . TYR B 1 536 ? 8.617 37.75 33.406 1 91.31 536 TYR B C 1
ATOM 11405 O O . TYR B 1 536 ? 9.656 37.094 33.562 1 91.31 536 TYR B O 1
ATOM 11413 N N . ARG B 1 537 ? 8.367 38.469 32.438 1 91 537 ARG B N 1
ATOM 11414 C CA . ARG B 1 537 ? 9.375 38.75 31.406 1 91 537 ARG B CA 1
ATOM 11415 C C . ARG B 1 537 ? 9.258 40.156 30.891 1 91 537 ARG B C 1
ATOM 11417 O O . ARG B 1 537 ? 8.148 40.688 30.75 1 91 537 ARG B O 1
ATOM 11424 N N . LYS B 1 538 ? 10.328 40.656 30.625 1 90.69 538 LYS B N 1
ATOM 11425 C CA . LYS B 1 538 ? 10.336 42.031 30.078 1 90.69 538 LYS B CA 1
ATOM 11426 C C . LYS B 1 538 ? 9.805 42.062 28.656 1 90.69 538 LYS B C 1
ATOM 11428 O O . LYS B 1 538 ? 10.078 41.156 27.859 1 90.69 538 LYS B O 1
ATOM 11433 N N . VAL B 1 539 ? 8.953 43.094 28.344 1 90 539 VAL B N 1
ATOM 11434 C CA . VAL B 1 539 ? 8.453 43.25 26.984 1 90 539 VAL B CA 1
ATOM 11435 C C . VAL B 1 539 ? 9.625 43.406 26.016 1 90 539 VAL B C 1
ATOM 11437 O O . VAL B 1 539 ? 10.508 44.219 26.25 1 90 539 VAL B O 1
ATOM 11440 N N . VAL B 1 540 ? 9.359 42.688 24.891 1 87.62 540 VAL B N 1
ATOM 11441 C CA . VAL B 1 540 ? 10.43 42.719 23.906 1 87.62 540 VAL B CA 1
ATOM 11442 C C . VAL B 1 540 ? 10.508 44.094 23.266 1 87.62 540 VAL B C 1
ATOM 11444 O O . VAL B 1 540 ? 9.484 44.75 23.031 1 87.62 540 VAL B O 1
ATOM 11447 N N . SER B 1 541 ? 11.445 44.781 23.141 1 86.31 541 SER B N 1
ATOM 11448 C CA . SER B 1 541 ? 11.727 46.062 22.484 1 86.31 541 SER B CA 1
ATOM 11449 C C . SER B 1 541 ? 11.625 47.219 23.469 1 86.31 541 SER B C 1
ATOM 11451 O O . SER B 1 541 ? 11.859 48.375 23.109 1 86.31 541 SER B O 1
ATOM 11453 N N . ASN B 1 542 ? 11.016 46.75 24.656 1 89.88 542 ASN B N 1
ATOM 11454 C CA . ASN B 1 542 ? 11.047 47.781 25.719 1 89.88 542 ASN B CA 1
ATOM 11455 C C . ASN B 1 542 ? 12.484 48.125 26.094 1 89.88 542 ASN B C 1
ATOM 11457 O O . ASN B 1 542 ? 13.297 47.25 26.359 1 89.88 542 ASN B O 1
ATOM 11461 N N . VAL B 1 543 ? 12.906 49.438 26.219 1 92.44 543 VAL B N 1
ATOM 11462 C CA . VAL B 1 543 ? 14.305 49.844 26.359 1 92.44 543 VAL B CA 1
ATOM 11463 C C . VAL B 1 543 ? 14.531 50.406 27.766 1 92.44 543 VAL B C 1
ATOM 11465 O O . VAL B 1 543 ? 15.555 51.062 28.016 1 92.44 543 VAL B O 1
ATOM 11468 N N . CYS B 1 544 ? 13.578 50.188 28.656 1 93.88 544 CYS B N 1
ATOM 11469 C CA . CYS B 1 544 ? 13.727 50.75 29.984 1 93.88 544 CYS B CA 1
ATOM 11470 C C . CYS B 1 544 ? 14.992 50.25 30.656 1 93.88 544 CYS B C 1
ATOM 11472 O O . CYS B 1 544 ? 15.477 49.156 30.344 1 93.88 544 CYS B O 1
ATOM 11474 N N . GLU B 1 545 ? 15.594 51.125 31.453 1 93.56 545 GLU B N 1
ATOM 11475 C CA . GLU B 1 545 ? 16.797 50.75 32.188 1 93.56 545 GLU B CA 1
ATOM 11476 C C . GLU B 1 545 ? 16.688 51.125 33.656 1 93.56 545 GLU B C 1
ATOM 11478 O O . GLU B 1 545 ? 16.156 52.156 34 1 93.56 545 GLU B O 1
ATOM 11483 N N . GLY B 1 546 ? 17.062 50.156 34.5 1 88.44 546 GLY B N 1
ATOM 11484 C CA . GLY B 1 546 ? 17.016 50.375 35.938 1 88.44 546 GLY B CA 1
ATOM 11485 C C . GLY B 1 546 ? 15.625 50.219 36.5 1 88.44 546 GLY B C 1
ATOM 11486 O O . GLY B 1 546 ? 14.75 49.594 35.906 1 88.44 546 GLY B O 1
ATOM 11487 N N . GLY B 1 547 ? 15.406 50.562 37.719 1 91.81 547 GLY B N 1
ATOM 11488 C CA . GLY B 1 547 ? 14.109 50.5 38.375 1 91.81 547 GLY B CA 1
ATOM 11489 C C . GLY B 1 547 ? 13.773 49.094 38.875 1 91.81 547 GLY B C 1
ATOM 11490 O O . GLY B 1 547 ? 14.625 48.438 39.469 1 91.81 547 GLY B O 1
ATOM 11491 N N . VAL B 1 548 ? 12.523 48.781 38.594 1 89.69 548 VAL B N 1
ATOM 11492 C CA . VAL B 1 548 ? 12.039 47.469 39.062 1 89.69 548 VAL B CA 1
ATOM 11493 C C . VAL B 1 548 ? 12.484 46.375 38.094 1 89.69 548 VAL B C 1
ATOM 11495 O O . VAL B 1 548 ? 12.469 46.562 36.875 1 89.69 548 VAL B O 1
ATOM 11498 N N . ASP B 1 549 ? 13.023 45.344 38.625 1 88.62 549 ASP B N 1
ATOM 11499 C CA . ASP B 1 549 ? 13.383 44.188 37.812 1 88.62 549 ASP B CA 1
ATOM 11500 C C . ASP B 1 549 ? 12.656 42.938 38.312 1 88.62 549 ASP B C 1
ATOM 11502 O O . ASP B 1 549 ? 13.102 42.281 39.25 1 88.62 549 ASP B O 1
ATOM 11506 N N . LEU B 1 550 ? 11.602 42.656 37.656 1 87.44 550 LEU B N 1
ATOM 11507 C CA . LEU B 1 550 ? 10.789 41.5 38.062 1 87.44 550 LEU B CA 1
ATOM 11508 C C . LEU B 1 550 ? 11.438 40.188 37.625 1 87.44 550 LEU B C 1
ATOM 11510 O O . LEU B 1 550 ? 11 39.125 38.031 1 87.44 550 LEU B O 1
ATOM 11514 N N . GLN B 1 551 ? 12.406 40.344 36.812 1 83.81 551 GLN B N 1
ATOM 11515 C CA . GLN B 1 551 ? 13.133 39.156 36.375 1 83.81 551 GLN B CA 1
ATOM 11516 C C . GLN B 1 551 ? 14.414 38.938 37.188 1 83.81 551 GLN B C 1
ATOM 11518 O O . GLN B 1 551 ? 15.258 38.125 36.812 1 83.81 551 GLN B O 1
ATOM 11523 N N . GLN B 1 552 ? 14.508 39.719 38.25 1 75.06 552 GLN B N 1
ATOM 11524 C CA . GLN B 1 552 ? 15.727 39.688 39.062 1 75.06 552 GLN B CA 1
ATOM 11525 C C . GLN B 1 552 ? 15.859 38.375 39.812 1 75.06 552 GLN B C 1
ATOM 11527 O O . GLN B 1 552 ? 14.852 37.781 40.219 1 75.06 552 GLN B O 1
ATOM 11532 N N . ASN B 1 553 ? 17.047 37.688 39.906 1 68.81 553 ASN B N 1
ATOM 11533 C CA . ASN B 1 553 ? 17.438 36.5 40.656 1 68.81 553 ASN B CA 1
ATOM 11534 C C . ASN B 1 553 ? 17.094 35.219 39.938 1 68.81 553 ASN B C 1
ATOM 11536 O O . ASN B 1 553 ? 16.547 34.281 40.531 1 68.81 553 ASN B O 1
ATOM 11540 N N . LEU B 1 554 ? 17.234 35.406 38.594 1 72.38 554 LEU B N 1
ATOM 11541 C CA . LEU B 1 554 ? 17.078 34.188 37.812 1 72.38 554 LEU B CA 1
ATOM 11542 C C . LEU B 1 554 ? 18.141 33.156 38.219 1 72.38 554 LEU B C 1
ATOM 11544 O O . LEU B 1 554 ? 19.328 33.438 38.156 1 72.38 554 LEU B O 1
ATOM 11548 N N . ALA B 1 555 ? 17.656 32.25 39.031 1 75.19 555 ALA B N 1
ATOM 11549 C CA . ALA B 1 555 ? 18.547 31.203 39.5 1 75.19 555 ALA B CA 1
ATOM 11550 C C . ALA B 1 555 ? 18.797 30.172 38.406 1 75.19 555 ALA B C 1
ATOM 11552 O O . ALA B 1 555 ? 17.859 29.734 37.75 1 75.19 555 ALA B O 1
ATOM 11553 N N . GLN B 1 556 ? 20.078 30.156 38.031 1 82.38 556 GLN B N 1
ATOM 11554 C CA . GLN B 1 556 ? 20.469 29.062 37.125 1 82.38 556 GLN B CA 1
ATOM 11555 C C . GLN B 1 556 ? 20.562 27.734 37.906 1 82.38 556 GLN B C 1
ATOM 11557 O O . GLN B 1 556 ? 21.219 27.672 38.938 1 82.38 556 GLN B O 1
ATOM 11562 N N . ARG B 1 557 ? 19.75 26.844 37.469 1 86.62 557 ARG B N 1
ATOM 11563 C CA . ARG B 1 557 ? 19.75 25.531 38.094 1 86.62 557 ARG B CA 1
ATOM 11564 C C . ARG B 1 557 ? 20.234 24.469 37.125 1 86.62 557 ARG B C 1
ATOM 11566 O O . ARG B 1 557 ? 20.078 24.609 35.906 1 86.62 557 ARG B O 1
ATOM 11573 N N . MET B 1 558 ? 20.953 23.594 37.688 1 88.81 558 MET B N 1
ATOM 11574 C CA . MET B 1 558 ? 21.391 22.469 36.844 1 88.81 558 MET B CA 1
ATOM 11575 C C . MET B 1 558 ? 20.281 21.438 36.688 1 88.81 558 MET B C 1
ATOM 11577 O O . MET B 1 558 ? 19.547 21.156 37.625 1 88.81 558 MET B O 1
ATOM 11581 N N . CYS B 1 559 ? 20.219 20.969 35.5 1 89.5 559 CYS B N 1
ATOM 11582 C CA . CYS B 1 559 ? 19.203 19.953 35.219 1 89.5 559 CYS B CA 1
ATOM 11583 C C . CYS B 1 559 ? 19.516 18.656 35.969 1 89.5 559 CYS B C 1
ATOM 11585 O O . CYS B 1 559 ? 20.641 18.156 35.906 1 89.5 559 CYS B O 1
ATOM 11587 N N . PRO B 1 560 ? 18.609 18.125 36.719 1 88.19 560 PRO B N 1
ATOM 11588 C CA . PRO B 1 560 ? 18.781 16.812 37.312 1 88.19 560 PRO B CA 1
ATOM 11589 C C . PRO B 1 560 ? 18.547 15.672 36.312 1 88.19 560 PRO B C 1
ATOM 11591 O O . PRO B 1 560 ? 18.109 15.922 35.188 1 88.19 560 PRO B O 1
ATOM 11594 N N . LEU B 1 561 ? 19.062 14.523 36.719 1 89.38 561 LEU B N 1
ATOM 11595 C CA . LEU B 1 561 ? 18.703 13.367 35.875 1 89.38 561 LEU B CA 1
ATOM 11596 C C . LEU B 1 561 ? 17.203 13.086 35.969 1 89.38 561 LEU B C 1
ATOM 11598 O O . LEU B 1 561 ? 16.672 12.828 37.031 1 89.38 561 LEU B O 1
ATOM 11602 N N . ILE B 1 562 ? 16.547 13.258 34.844 1 89.81 562 ILE B N 1
ATOM 11603 C CA . ILE B 1 562 ? 15.102 13.078 34.812 1 89.81 562 ILE B CA 1
ATOM 11604 C C . ILE B 1 562 ? 14.766 11.719 34.188 1 89.81 562 ILE B C 1
ATOM 11606 O O . ILE B 1 562 ? 15.375 11.32 33.188 1 89.81 562 ILE B O 1
ATOM 11610 N N . ALA B 1 563 ? 13.906 10.992 34.781 1 91.62 563 ALA B N 1
ATOM 11611 C CA . ALA B 1 563 ? 13.453 9.695 34.25 1 91.62 563 ALA B CA 1
ATOM 11612 C C . ALA B 1 563 ? 12.727 9.859 32.938 1 91.62 563 ALA B C 1
ATOM 11614 O O . ALA B 1 563 ? 12.078 10.875 32.688 1 91.62 563 ALA B O 1
ATOM 11615 N N . PRO B 1 564 ? 12.883 8.859 32 1 90.94 564 PRO B N 1
ATOM 11616 C CA . PRO B 1 564 ? 12.133 8.914 30.75 1 90.94 564 PRO B CA 1
ATOM 11617 C C . PRO B 1 564 ? 10.625 8.805 30.953 1 90.94 564 PRO B C 1
ATOM 11619 O O . PRO B 1 564 ? 10.172 8.055 31.828 1 90.94 564 PRO B O 1
ATOM 11622 N N . LYS B 1 565 ? 9.906 9.656 30.266 1 89.75 565 LYS B N 1
ATOM 11623 C CA . LYS B 1 565 ? 8.445 9.625 30.281 1 89.75 565 LYS B CA 1
ATOM 11624 C C . LYS B 1 565 ? 7.871 9.906 28.891 1 89.75 565 LYS B C 1
ATOM 11626 O O . LYS B 1 565 ? 8.438 10.688 28.125 1 89.75 565 LYS B O 1
ATOM 11631 N N . GLY B 1 566 ? 6.773 9.258 28.641 1 88.62 566 GLY B N 1
ATOM 11632 C CA . GLY B 1 566 ? 6.105 9.484 27.359 1 88.62 566 GLY B CA 1
ATOM 11633 C C . GLY B 1 566 ? 6.754 8.742 26.203 1 88.62 566 GLY B C 1
ATOM 11634 O O . GLY B 1 566 ? 6.953 9.305 25.141 1 88.62 566 GLY B O 1
ATOM 11635 N N . LEU B 1 567 ? 7.188 7.551 26.469 1 90.25 567 LEU B N 1
ATOM 11636 C CA . LEU B 1 567 ? 7.781 6.715 25.438 1 90.25 567 LEU B CA 1
ATOM 11637 C C . LEU B 1 567 ? 6.715 6.195 24.484 1 90.25 567 LEU B C 1
ATOM 11639 O O . LEU B 1 567 ? 5.648 5.754 24.906 1 90.25 567 LEU B O 1
ATOM 11643 N N . HIS B 1 568 ? 6.996 6.398 23.234 1 89.12 568 HIS B N 1
ATOM 11644 C CA . HIS B 1 568 ? 6.055 5.938 22.203 1 89.12 568 HIS B CA 1
ATOM 11645 C C . HIS B 1 568 ? 6.781 5.258 21.062 1 89.12 568 HIS B C 1
ATOM 11647 O O . HIS B 1 568 ? 7.906 5.633 20.719 1 89.12 568 HIS B O 1
ATOM 11653 N N . ILE B 1 569 ? 6.129 4.207 20.578 1 90.62 569 ILE B N 1
ATOM 11654 C CA . ILE B 1 569 ? 6.633 3.512 19.391 1 90.62 569 ILE B CA 1
ATOM 11655 C C . ILE B 1 569 ? 5.68 3.736 18.219 1 90.62 569 ILE B C 1
ATOM 11657 O O . ILE B 1 569 ? 4.473 3.52 18.344 1 90.62 569 ILE B O 1
ATOM 11661 N N . SER B 1 570 ? 6.188 4.223 17.156 1 86.38 570 SER B N 1
ATOM 11662 C CA . SER B 1 570 ? 5.395 4.375 15.938 1 86.38 570 SER B CA 1
ATOM 11663 C C . SER B 1 570 ? 6.055 3.68 14.75 1 86.38 570 SER B C 1
ATOM 11665 O O . SER B 1 570 ? 7.211 3.26 14.836 1 86.38 570 SER B O 1
ATOM 11667 N N . ILE B 1 571 ? 5.238 3.428 13.781 1 87.88 571 ILE B N 1
ATOM 11668 C CA . ILE B 1 571 ? 5.762 2.812 12.562 1 87.88 571 ILE B CA 1
ATOM 11669 C C . ILE B 1 571 ? 5.648 3.795 11.398 1 87.88 571 ILE B C 1
ATOM 11671 O O . ILE B 1 571 ? 4.77 4.66 11.391 1 87.88 571 ILE B O 1
ATOM 11675 N N . ARG B 1 572 ? 6.496 3.676 10.461 1 78.06 572 ARG B N 1
ATOM 11676 C CA . ARG B 1 572 ? 6.48 4.539 9.289 1 78.06 572 ARG B CA 1
ATOM 11677 C C . ARG B 1 572 ? 5.352 4.152 8.336 1 78.06 572 ARG B C 1
ATOM 11679 O O . ARG B 1 572 ? 4.742 5.016 7.703 1 78.06 572 ARG B O 1
ATOM 11686 N N . GLU B 1 573 ? 5.043 2.85 8.359 1 76.81 573 GLU B N 1
ATOM 11687 C CA . GLU B 1 573 ? 4.004 2.344 7.465 1 76.81 573 GLU B CA 1
ATOM 11688 C C . GLU B 1 573 ? 2.613 2.693 7.984 1 76.81 573 GLU B C 1
ATOM 11690 O O . GLU B 1 573 ? 2.459 3.098 9.141 1 76.81 573 GLU B O 1
ATOM 11695 N N . GLU B 1 574 ? 1.604 2.607 7.133 1 72.31 574 GLU B N 1
ATOM 11696 C CA . GLU B 1 574 ? 0.252 3.053 7.461 1 72.31 574 GLU B CA 1
ATOM 11697 C C . GLU B 1 574 ? -0.486 2.012 8.297 1 72.31 574 GLU B C 1
ATOM 11699 O O . GLU B 1 574 ? -1.479 2.326 8.953 1 72.31 574 GLU B O 1
ATOM 11704 N N . SER B 1 575 ? -0 0.776 8.273 1 85.75 575 SER B N 1
ATOM 11705 C CA . SER B 1 575 ? -0.737 -0.282 8.953 1 85.75 575 SER B CA 1
ATOM 11706 C C . SER B 1 575 ? 0.186 -1.117 9.836 1 85.75 575 SER B C 1
ATOM 11708 O O . SER B 1 575 ? 1.354 -1.323 9.5 1 85.75 575 SER B O 1
ATOM 11710 N N . LEU B 1 576 ? -0.402 -1.472 10.953 1 93.5 576 LEU B N 1
ATOM 11711 C CA . LEU B 1 576 ? 0.302 -2.344 11.891 1 93.5 576 LEU B CA 1
ATOM 11712 C C . LEU B 1 576 ? 0.16 -3.805 11.484 1 93.5 576 LEU B C 1
ATOM 11714 O O . LEU B 1 576 ? 0.701 -4.695 12.141 1 93.5 576 LEU B O 1
ATOM 11718 N N . ALA B 1 577 ? -0.558 -4.016 10.445 1 91.19 577 ALA B N 1
ATOM 11719 C CA . ALA B 1 577 ? -0.677 -5.344 9.844 1 91.19 577 ALA B CA 1
ATOM 11720 C C . ALA B 1 577 ? 0.178 -5.457 8.586 1 91.19 577 ALA B C 1
ATOM 11722 O O . ALA B 1 577 ? 0.025 -4.668 7.648 1 91.19 577 ALA B O 1
ATOM 11723 N N . VAL B 1 578 ? 1.109 -6.461 8.562 1 90.69 578 VAL B N 1
ATOM 11724 C CA . VAL B 1 578 ? 2.016 -6.609 7.43 1 90.69 578 VAL B CA 1
ATOM 11725 C C . VAL B 1 578 ? 2.021 -8.062 6.961 1 90.69 578 VAL B C 1
ATOM 11727 O O . VAL B 1 578 ? 1.499 -8.945 7.645 1 90.69 578 VAL B O 1
ATOM 11730 N N . ARG B 1 579 ? 2.629 -8.297 5.73 1 89.62 579 ARG B N 1
ATOM 11731 C CA . ARG B 1 579 ? 2.791 -9.641 5.18 1 89.62 579 ARG B CA 1
ATOM 11732 C C . ARG B 1 579 ? 4.117 -10.258 5.617 1 89.62 579 ARG B C 1
ATOM 11734 O O . ARG B 1 579 ? 5.051 -9.539 5.977 1 89.62 579 ARG B O 1
ATOM 11741 N N . PRO B 1 580 ? 4.07 -11.617 5.605 1 88.25 580 PRO B N 1
ATOM 11742 C CA . PRO B 1 580 ? 5.363 -12.234 5.91 1 88.25 580 PRO B CA 1
ATOM 11743 C C . PRO B 1 580 ? 6.465 -11.805 4.941 1 88.25 580 PRO B C 1
ATOM 11745 O O . PRO B 1 580 ? 6.262 -11.82 3.725 1 88.25 580 PRO B O 1
ATOM 11748 N N . GLY B 1 581 ? 7.523 -11.305 5.492 1 87.19 581 GLY B N 1
ATOM 11749 C CA . GLY B 1 581 ? 8.664 -10.891 4.691 1 87.19 581 GLY B CA 1
ATOM 11750 C C . GLY B 1 581 ? 8.648 -9.414 4.355 1 87.19 581 GLY B C 1
ATOM 11751 O O . GLY B 1 581 ? 9.617 -8.891 3.799 1 87.19 581 GLY B O 1
ATOM 11752 N N . GLU B 1 582 ? 7.566 -8.758 4.613 1 86.19 582 GLU B N 1
ATOM 11753 C CA . GLU B 1 582 ? 7.461 -7.328 4.352 1 86.19 582 GLU B CA 1
ATOM 11754 C C . GLU B 1 582 ? 8.234 -6.516 5.391 1 86.19 582 GLU B C 1
ATOM 11756 O O . GLU B 1 582 ? 8.219 -6.844 6.578 1 86.19 582 GLU B O 1
ATOM 11761 N N . ASP B 1 583 ? 8.891 -5.52 4.992 1 87.69 583 ASP B N 1
ATOM 11762 C CA . ASP B 1 583 ? 9.695 -4.691 5.887 1 87.69 583 ASP B CA 1
ATOM 11763 C C . ASP B 1 583 ? 8.82 -3.748 6.703 1 87.69 583 ASP B C 1
ATOM 11765 O O . ASP B 1 583 ? 7.812 -3.236 6.199 1 87.69 583 ASP B O 1
ATOM 11769 N N . ILE B 1 584 ? 9.195 -3.535 8 1 88.88 584 ILE B N 1
ATOM 11770 C CA . ILE B 1 584 ? 8.547 -2.598 8.906 1 88.88 584 ILE B CA 1
ATOM 11771 C C . ILE B 1 584 ? 9.594 -1.738 9.602 1 88.88 584 ILE B C 1
ATOM 11773 O O . ILE B 1 584 ? 10.656 -2.232 9.984 1 88.88 584 ILE B O 1
ATOM 11777 N N . THR B 1 585 ? 9.312 -0.478 9.656 1 88.88 585 THR B N 1
ATOM 11778 C CA . THR B 1 585 ? 10.234 0.467 10.266 1 88.88 585 THR B CA 1
ATOM 11779 C C . THR B 1 585 ? 9.664 1.028 11.562 1 88.88 585 THR B C 1
ATOM 11781 O O . THR B 1 585 ? 8.594 1.64 11.562 1 88.88 585 THR B O 1
ATOM 11784 N N . PHE B 1 586 ? 10.391 0.863 12.656 1 89.38 586 PHE B N 1
ATOM 11785 C CA . PHE B 1 586 ? 9.953 1.343 13.961 1 89.38 586 PHE B CA 1
ATOM 11786 C C . PHE B 1 586 ? 10.648 2.65 14.312 1 89.38 586 PHE B C 1
ATOM 11788 O O . PHE B 1 586 ? 11.859 2.791 14.109 1 89.38 586 PHE B O 1
ATOM 11795 N N . ILE B 1 587 ? 9.906 3.551 14.82 1 84.94 587 ILE B N 1
ATOM 11796 C CA . ILE B 1 587 ? 10.422 4.824 15.305 1 84.94 587 ILE B CA 1
ATOM 11797 C C . ILE B 1 587 ? 10.117 4.961 16.797 1 84.94 587 ILE B C 1
ATOM 11799 O O . ILE B 1 587 ? 8.961 4.871 17.219 1 84.94 587 ILE B O 1
ATOM 11803 N N . VAL B 1 588 ? 11.133 5.148 17.609 1 87.75 588 VAL B N 1
ATOM 11804 C CA . VAL B 1 588 ? 10.984 5.309 19.047 1 87.75 588 VAL B CA 1
ATOM 11805 C C . VAL B 1 588 ? 11.18 6.777 19.438 1 87.75 588 VAL B C 1
ATOM 11807 O O . VAL B 1 588 ? 12.172 7.395 19.047 1 87.75 588 VAL B O 1
ATOM 11810 N N . ARG B 1 589 ? 10.195 7.273 20.141 1 83.25 589 ARG B N 1
ATOM 11811 C CA . ARG B 1 589 ? 10.281 8.664 20.578 1 83.25 589 ARG B CA 1
ATOM 11812 C C . ARG B 1 589 ? 10.031 8.773 22.078 1 83.25 589 ARG B C 1
ATOM 11814 O O . ARG B 1 589 ? 9.234 8.023 22.641 1 83.25 589 ARG B O 1
ATOM 11821 N N . GLN B 1 590 ? 10.727 9.641 22.719 1 86.5 590 GLN B N 1
ATOM 11822 C CA . GLN B 1 590 ? 10.555 9.969 24.125 1 86.5 590 GLN B CA 1
ATOM 11823 C C . GLN B 1 590 ? 10.188 11.438 24.312 1 86.5 590 GLN B C 1
ATOM 11825 O O . GLN B 1 590 ? 10.891 12.32 23.828 1 86.5 590 GLN B O 1
ATOM 11830 N N . GLU B 1 591 ? 9.133 11.711 24.984 1 80 591 GLU B N 1
ATOM 11831 C CA . GLU B 1 591 ? 8.633 13.078 25.109 1 80 591 GLU B CA 1
ATOM 11832 C C . GLU B 1 591 ? 9.375 13.836 26.203 1 80 591 GLU B C 1
ATOM 11834 O O . GLU B 1 591 ? 9.664 15.023 26.062 1 80 591 GLU B O 1
ATOM 11839 N N . GLN B 1 592 ? 9.633 13.133 27.312 1 85 592 GLN B N 1
ATOM 11840 C CA . GLN B 1 592 ? 10.258 13.789 28.453 1 85 592 GLN B CA 1
ATOM 11841 C C . GLN B 1 592 ? 11.414 12.953 29 1 85 592 GLN B C 1
ATOM 11843 O O . GLN B 1 592 ? 11.438 11.727 28.844 1 85 592 GLN B O 1
ATOM 11848 N N . GLY B 1 593 ? 12.336 13.734 29.609 1 85.88 593 GLY B N 1
ATOM 11849 C CA . GLY B 1 593 ? 13.445 13.062 30.281 1 85.88 593 GLY B CA 1
ATOM 11850 C C . GLY B 1 593 ? 14.75 13.148 29.516 1 85.88 593 GLY B C 1
ATOM 11851 O O . GLY B 1 593 ? 14.789 13.695 28.422 1 85.88 593 GLY B O 1
ATOM 11852 N N . ASP B 1 594 ? 15.789 12.594 30.125 1 85.12 594 ASP B N 1
ATOM 11853 C CA . ASP B 1 594 ? 17.141 12.641 29.578 1 85.12 594 ASP B CA 1
ATOM 11854 C C . ASP B 1 594 ? 17.312 11.57 28.484 1 85.12 594 ASP B C 1
ATOM 11856 O O . ASP B 1 594 ? 17.391 10.383 28.797 1 85.12 594 ASP B O 1
ATOM 11860 N N . ILE B 1 595 ? 17.484 11.984 27.297 1 83.06 595 ILE B N 1
ATOM 11861 C CA . ILE B 1 595 ? 17.578 11.047 26.188 1 83.06 595 ILE B CA 1
ATOM 11862 C C . ILE B 1 595 ? 19.016 10.578 26.031 1 83.06 595 ILE B C 1
ATOM 11864 O O . ILE B 1 595 ? 19.281 9.492 25.516 1 83.06 595 ILE B O 1
ATOM 11868 N N . LEU B 1 596 ? 19.984 11.344 26.469 1 81.88 596 LEU B N 1
ATOM 11869 C CA . LEU B 1 596 ? 21.391 11.055 26.25 1 81.88 596 LEU B CA 1
ATOM 11870 C C . LEU B 1 596 ? 21.875 9.969 27.203 1 81.88 596 LEU B C 1
ATOM 11872 O O . LEU B 1 596 ? 22.75 9.172 26.844 1 81.88 596 LEU B O 1
ATOM 11876 N N . ASN B 1 597 ? 21.297 9.945 28.375 1 85.31 597 ASN B N 1
ATOM 11877 C CA . ASN B 1 597 ? 21.766 9.008 29.391 1 85.31 597 ASN B CA 1
ATOM 11878 C C . ASN B 1 597 ? 20.75 7.91 29.656 1 85.31 597 ASN B C 1
ATOM 11880 O O . ASN B 1 597 ? 20.703 7.344 30.75 1 85.31 597 ASN B O 1
ATOM 11884 N N . THR B 1 598 ? 19.859 7.707 28.766 1 89.5 598 THR B N 1
ATOM 11885 C CA . THR B 1 598 ? 18.828 6.676 28.922 1 89.5 598 THR B CA 1
ATOM 11886 C C . THR B 1 598 ? 19.125 5.48 28.016 1 89.5 598 THR B C 1
ATOM 11888 O O . THR B 1 598 ? 19.547 5.652 26.875 1 89.5 598 THR B O 1
ATOM 11891 N N . LYS B 1 599 ? 19.062 4.312 28.562 1 90.69 599 LYS B N 1
ATOM 11892 C CA . LYS B 1 599 ? 19.219 3.076 27.797 1 90.69 599 LYS B CA 1
ATOM 11893 C C . LYS B 1 599 ? 17.859 2.564 27.312 1 90.69 599 LYS B C 1
ATOM 11895 O O . LYS B 1 599 ? 16.891 2.562 28.047 1 90.69 599 LYS B O 1
ATOM 11900 N N . TYR B 1 600 ? 17.875 2.256 26.047 1 92 600 TYR B N 1
ATOM 11901 C CA . TYR B 1 600 ? 16.656 1.755 25.422 1 92 600 TYR B CA 1
ATOM 11902 C C . TYR B 1 600 ? 16.781 0.277 25.078 1 92 600 TYR B C 1
ATOM 11904 O O . TYR B 1 600 ? 17.562 -0.093 24.203 1 92 600 TYR B O 1
ATOM 11912 N N . GLN B 1 601 ? 16.109 -0.541 25.766 1 93.38 601 GLN B N 1
ATOM 11913 C CA . GLN B 1 601 ? 16.062 -1.969 25.469 1 93.38 601 GLN B CA 1
ATOM 11914 C C . GLN B 1 601 ? 14.906 -2.295 24.516 1 93.38 601 GLN B C 1
ATOM 11916 O O . GLN B 1 601 ? 13.734 -2.156 24.875 1 93.38 601 GLN B O 1
ATOM 11921 N N . VAL B 1 602 ? 15.289 -2.74 23.344 1 92.62 602 VAL B N 1
ATOM 11922 C CA . VAL B 1 602 ? 14.297 -3.008 22.312 1 92.62 602 VAL B CA 1
ATOM 11923 C C . VAL B 1 602 ? 14.086 -4.512 22.156 1 92.62 602 VAL B C 1
ATOM 11925 O O . VAL B 1 602 ? 15.055 -5.273 22.078 1 92.62 602 VAL B O 1
ATOM 11928 N N . ASP B 1 603 ? 12.867 -4.953 22.234 1 94.69 603 ASP B N 1
ATOM 11929 C CA . ASP B 1 603 ? 12.43 -6.32 21.969 1 94.69 603 ASP B CA 1
ATOM 11930 C C . ASP B 1 603 ? 11.383 -6.363 20.859 1 94.69 603 ASP B C 1
ATOM 11932 O O . ASP B 1 603 ? 10.25 -5.914 21.047 1 94.69 603 ASP B O 1
ATOM 11936 N N . LEU B 1 604 ? 11.742 -6.977 19.719 1 95.19 604 LEU B N 1
ATOM 11937 C CA . LEU B 1 604 ? 10.844 -6.945 18.562 1 95.19 604 LEU B CA 1
ATOM 11938 C C . LEU B 1 604 ? 9.906 -8.148 18.578 1 95.19 604 LEU B C 1
ATOM 11940 O O . LEU B 1 604 ? 9.07 -8.305 17.688 1 95.19 604 LEU B O 1
ATOM 11944 N N . GLY B 1 605 ? 9.961 -9.047 19.609 1 94.5 605 GLY B N 1
ATOM 11945 C CA . GLY B 1 605 ? 8.977 -10.094 19.844 1 94.5 605 GLY B CA 1
ATOM 11946 C C . GLY B 1 605 ? 9.305 -11.391 19.141 1 94.5 605 GLY B C 1
ATOM 11947 O O . GLY B 1 605 ? 8.664 -12.414 19.391 1 94.5 605 GLY B O 1
ATOM 11948 N N . ASP B 1 606 ? 10.211 -11.445 18.094 1 93.19 606 ASP B N 1
ATOM 11949 C CA . ASP B 1 606 ? 10.562 -12.672 17.375 1 93.19 606 ASP B CA 1
ATOM 11950 C C . ASP B 1 606 ? 11.906 -13.219 17.844 1 93.19 606 ASP B C 1
ATOM 11952 O O . ASP B 1 606 ? 12.484 -14.094 17.203 1 93.19 606 ASP B O 1
ATOM 11956 N N . GLY B 1 607 ? 12.453 -12.664 18.906 1 89.38 607 GLY B N 1
ATOM 11957 C CA . GLY B 1 607 ? 13.734 -13.094 19.453 1 89.38 607 GLY B CA 1
ATOM 11958 C C . GLY B 1 607 ? 14.828 -12.055 19.312 1 89.38 607 GLY B C 1
ATOM 11959 O O . GLY B 1 607 ? 15.852 -12.125 20 1 89.38 607 GLY B O 1
ATOM 11960 N N . PHE B 1 608 ? 14.594 -11.125 18.453 1 91 608 PHE B N 1
ATOM 11961 C CA . PHE B 1 608 ? 15.562 -10.047 18.281 1 91 608 PHE B CA 1
ATOM 11962 C C . PHE B 1 608 ? 15.516 -9.078 19.453 1 91 608 PHE B C 1
ATOM 11964 O O . PHE B 1 608 ? 14.461 -8.523 19.781 1 91 608 PHE B O 1
ATOM 11971 N N . LYS B 1 609 ? 16.609 -8.898 20.156 1 91.19 609 LYS B N 1
ATOM 11972 C CA . LYS B 1 609 ? 16.766 -7.938 21.25 1 91.19 609 LYS B CA 1
ATOM 11973 C C . LYS B 1 609 ? 17.984 -7.055 21.031 1 91.19 609 LYS B C 1
ATOM 11975 O O . LYS B 1 609 ? 19.016 -7.516 20.531 1 91.19 609 LYS B O 1
ATOM 11980 N N . ALA B 1 610 ? 17.812 -5.828 21.281 1 88.75 610 ALA B N 1
ATOM 11981 C CA . ALA B 1 610 ? 18.906 -4.887 21.141 1 88.75 610 ALA B CA 1
ATOM 11982 C C . ALA B 1 610 ? 18.844 -3.793 22.203 1 88.75 610 ALA B C 1
ATOM 11984 O O . ALA B 1 610 ? 17.781 -3.529 22.766 1 88.75 610 ALA B O 1
ATOM 11985 N N . ILE B 1 611 ? 19.938 -3.332 22.641 1 89 611 ILE B N 1
ATOM 11986 C CA . ILE B 1 611 ? 20.047 -2.217 23.578 1 89 611 ILE B CA 1
ATOM 11987 C C . ILE B 1 611 ? 20.672 -1.013 22.875 1 89 611 ILE B C 1
ATOM 11989 O O . ILE B 1 611 ? 21.719 -1.134 22.25 1 89 611 ILE B O 1
ATOM 11993 N N . TYR B 1 612 ? 19.969 0.015 22.812 1 84.69 612 TYR B N 1
ATOM 11994 C CA . TYR B 1 612 ? 20.484 1.255 22.25 1 84.69 612 TYR B CA 1
ATOM 11995 C C . TYR B 1 612 ? 20.766 2.287 23.328 1 84.69 612 TYR B C 1
ATOM 11997 O O . TYR B 1 612 ? 20.141 2.254 24.391 1 84.69 612 TYR B O 1
ATOM 12005 N N . VAL B 1 613 ? 21.922 2.867 23.125 1 79.62 613 VAL B N 1
ATOM 12006 C CA . VAL B 1 613 ? 22.203 3.998 24 1 79.62 613 VAL B CA 1
ATOM 12007 C C . VAL B 1 613 ? 22.078 5.301 23.219 1 79.62 613 VAL B C 1
ATOM 12009 O O . VAL B 1 613 ? 22.531 5.395 22.078 1 79.62 613 VAL B O 1
ATOM 12012 N N . ASN B 1 614 ? 21.469 6.207 23.641 1 68.31 614 ASN B N 1
ATOM 12013 C CA . ASN B 1 614 ? 21.281 7.52 23.031 1 68.31 614 ASN B CA 1
ATOM 12014 C C . ASN B 1 614 ? 20.375 7.445 21.812 1 68.31 614 ASN B C 1
ATOM 12016 O O . ASN B 1 614 ? 20.797 6.965 20.75 1 68.31 614 ASN B O 1
ATOM 12020 N N . LEU B 1 615 ? 19.297 7.172 22 1 59.22 615 LEU B N 1
ATOM 12021 C CA . LEU B 1 615 ? 18.406 7.246 20.844 1 59.22 615 LEU B CA 1
ATOM 12022 C C . LEU B 1 615 ? 18.703 8.5 20.016 1 59.22 615 LEU B C 1
ATOM 12024 O O . LEU B 1 615 ? 18.375 9.617 20.453 1 59.22 615 LEU B O 1
ATOM 12028 N N . THR B 1 616 ? 20.047 8.727 19.719 1 50.28 616 THR B N 1
ATOM 12029 C CA . THR B 1 616 ? 20.281 10.008 19.047 1 50.28 616 THR B CA 1
ATOM 12030 C C . THR B 1 616 ? 19.047 10.438 18.266 1 50.28 616 THR B C 1
ATOM 12032 O O . THR B 1 616 ? 18.234 9.602 17.859 1 50.28 616 THR B O 1
ATOM 12035 N N . MET B 1 617 ? 18.844 11.727 18.469 1 46 617 MET B N 1
ATOM 12036 C CA . MET B 1 617 ? 17.875 12.578 17.781 1 46 617 MET B CA 1
ATOM 12037 C C . MET B 1 617 ? 17.656 12.094 16.344 1 46 617 MET B C 1
ATOM 12039 O O . MET B 1 617 ? 16.766 12.578 15.656 1 46 617 MET B O 1
ATOM 12043 N N . THR B 1 618 ? 18.844 11.68 15.898 1 46.44 618 THR B N 1
ATOM 12044 C CA . THR B 1 618 ? 18.703 11.578 14.453 1 46.44 618 THR B CA 1
ATOM 12045 C C . THR B 1 618 ? 17.75 10.445 14.078 1 46.44 618 THR B C 1
ATOM 12047 O O . THR B 1 618 ? 17.422 10.266 12.906 1 46.44 618 THR B O 1
ATOM 12050 N N . GLY B 1 619 ? 16.875 10.133 14.875 1 55.62 619 GLY B N 1
ATOM 12051 C CA . GLY B 1 619 ? 15.664 9.445 14.461 1 55.62 619 GLY B CA 1
ATOM 12052 C C . GLY B 1 619 ? 15.938 8.18 13.672 1 55.62 619 GLY B C 1
ATOM 12053 O O . GLY B 1 619 ? 15.367 7.98 12.594 1 55.62 619 GLY B O 1
ATOM 12054 N N . GLU B 1 620 ? 17.047 7.477 13.875 1 66.75 620 GLU B N 1
ATOM 12055 C CA . GLU B 1 620 ? 17.266 6.316 13.016 1 66.75 620 GLU B CA 1
ATOM 12056 C C . GLU B 1 620 ? 16.172 5.273 13.195 1 66.75 620 GLU B C 1
ATOM 12058 O O . GLU B 1 620 ? 16 4.727 14.289 1 66.75 620 GLU B O 1
ATOM 12063 N N . PRO B 1 621 ? 15.477 5.086 12.344 1 77.69 621 PRO B N 1
ATOM 12064 C CA . PRO B 1 621 ? 14.391 4.102 12.391 1 77.69 621 PRO B CA 1
ATOM 12065 C C . PRO B 1 621 ? 14.898 2.662 12.391 1 77.69 621 PRO B C 1
ATOM 12067 O O . PRO B 1 621 ? 16.031 2.404 11.984 1 77.69 621 PRO B O 1
ATOM 12070 N N . ILE B 1 622 ? 14.391 1.78 13.172 1 84.94 622 ILE B N 1
ATOM 12071 C CA . ILE B 1 622 ? 14.703 0.357 13.234 1 84.94 622 ILE B CA 1
ATOM 12072 C C . ILE B 1 622 ? 13.922 -0.392 12.156 1 84.94 622 ILE B C 1
ATOM 12074 O O . ILE B 1 622 ? 12.695 -0.484 12.227 1 84.94 622 ILE B O 1
ATOM 12078 N N . ARG B 1 623 ? 14.703 -0.918 11.195 1 88.25 623 ARG B N 1
ATOM 12079 C CA . ARG B 1 623 ? 14.062 -1.686 10.133 1 88.25 623 ARG B CA 1
ATOM 12080 C C . ARG B 1 623 ? 14.109 -3.18 10.43 1 88.25 623 ARG B C 1
ATOM 12082 O O . ARG B 1 623 ? 15.117 -3.691 10.922 1 88.25 623 ARG B O 1
ATOM 12089 N N . HIS B 1 624 ? 12.969 -3.84 10.297 1 90.62 624 HIS B N 1
ATOM 12090 C CA . HIS B 1 624 ? 12.852 -5.266 10.578 1 90.62 624 HIS B CA 1
ATOM 12091 C C . HIS B 1 624 ? 11.805 -5.922 9.68 1 90.62 624 HIS B C 1
ATOM 12093 O O . HIS B 1 624 ? 11.039 -5.227 9.008 1 90.62 624 HIS B O 1
ATOM 12099 N N . HIS B 1 625 ? 11.891 -7.262 9.398 1 92 625 HIS B N 1
ATOM 12100 C CA . HIS B 1 625 ? 10.852 -8.023 8.727 1 92 625 HIS B CA 1
ATOM 12101 C C . HIS B 1 625 ? 10.586 -9.352 9.43 1 92 625 HIS B C 1
ATOM 12103 O O . HIS B 1 625 ? 11.492 -9.93 10.023 1 92 625 HIS B O 1
ATOM 12109 N N . TYR B 1 626 ? 9.375 -9.68 9.5 1 93.44 626 TYR B N 1
ATOM 12110 C CA . TYR B 1 626 ? 8.969 -10.938 10.125 1 93.44 626 TYR B CA 1
ATOM 12111 C C . TYR B 1 626 ? 8.703 -12.008 9.078 1 93.44 626 TYR B C 1
ATOM 12113 O O . TYR B 1 626 ? 7.957 -11.781 8.125 1 93.44 626 TYR B O 1
ATOM 12121 N N . GLU B 1 627 ? 9.195 -13.266 9.227 1 90.56 627 GLU B N 1
ATOM 12122 C CA . GLU B 1 627 ? 9.094 -14.32 8.227 1 90.56 627 GLU B CA 1
ATOM 12123 C C . GLU B 1 627 ? 7.844 -15.172 8.445 1 90.56 627 GLU B C 1
ATOM 12125 O O . GLU B 1 627 ? 7.258 -15.688 7.492 1 90.56 627 GLU B O 1
ATOM 12130 N N . ASN B 1 628 ? 7.438 -15.328 9.664 1 91.62 628 ASN B N 1
ATOM 12131 C CA . ASN B 1 628 ? 6.32 -16.219 9.984 1 91.62 628 ASN B CA 1
ATOM 12132 C C . ASN B 1 628 ? 5.07 -15.422 10.367 1 91.62 628 ASN B C 1
ATOM 12134 O O . ASN B 1 628 ? 5.164 -14.383 11.023 1 91.62 628 ASN B O 1
ATOM 12138 N N . PRO B 1 629 ? 3.943 -15.953 9.906 1 90.62 629 PRO B N 1
ATOM 12139 C CA . PRO B 1 629 ? 2.707 -15.305 10.344 1 90.62 629 PRO B CA 1
ATOM 12140 C C . PRO B 1 629 ? 2.486 -15.406 11.852 1 90.62 629 PRO B C 1
ATOM 12142 O O . PRO B 1 629 ? 2.926 -16.375 12.477 1 90.62 629 PRO B O 1
ATOM 12145 N N . GLY B 1 630 ? 1.877 -14.383 12.477 1 90.94 630 GLY B N 1
ATOM 12146 C CA . GLY B 1 630 ? 1.604 -14.336 13.906 1 90.94 630 GLY B CA 1
ATOM 12147 C C . GLY B 1 630 ? 1.494 -12.93 14.445 1 90.94 630 GLY B C 1
ATOM 12148 O O . GLY B 1 630 ? 1.467 -11.961 13.68 1 90.94 630 GLY B O 1
ATOM 12149 N N . ILE B 1 631 ? 1.225 -12.836 15.797 1 94.12 631 ILE B N 1
ATOM 12150 C CA . ILE B 1 631 ? 1.183 -11.555 16.484 1 94.12 631 ILE B CA 1
ATOM 12151 C C . ILE B 1 631 ? 2.48 -11.344 17.266 1 94.12 631 ILE B C 1
ATOM 12153 O O . ILE B 1 631 ? 2.893 -12.203 18.047 1 94.12 631 ILE B O 1
ATOM 12157 N N . TYR B 1 632 ? 3.129 -10.266 17.016 1 95.81 632 TYR B N 1
ATOM 12158 C CA . TYR B 1 632 ? 4.402 -9.969 17.672 1 95.81 632 TYR B CA 1
ATOM 12159 C C . TYR B 1 632 ? 4.277 -8.758 18.594 1 95.81 632 TYR B C 1
ATOM 12161 O O . TYR B 1 632 ? 3.754 -7.719 18.188 1 95.81 632 TYR B O 1
ATOM 12169 N N . ARG B 1 633 ? 4.676 -8.938 19.812 1 96.38 633 ARG B N 1
ATOM 12170 C CA . ARG B 1 633 ? 4.703 -7.852 20.781 1 96.38 633 ARG B CA 1
ATOM 12171 C C . ARG B 1 633 ? 6.047 -7.133 20.766 1 96.38 633 ARG B C 1
ATOM 12173 O O . ARG B 1 633 ? 7.059 -7.688 21.188 1 96.38 633 ARG B O 1
ATOM 12180 N N . VAL B 1 634 ? 6.027 -5.914 20.281 1 95.56 634 VAL B N 1
ATOM 12181 C CA . VAL B 1 634 ? 7.23 -5.09 20.266 1 95.56 634 VAL B CA 1
ATOM 12182 C C . VAL B 1 634 ? 7.262 -4.191 21.5 1 95.56 634 VAL B C 1
ATOM 12184 O O . VAL B 1 634 ? 6.293 -3.48 21.766 1 95.56 634 VAL B O 1
ATOM 12187 N N . SER B 1 635 ? 8.32 -4.285 22.234 1 95 635 SER B N 1
ATOM 12188 C CA . SER B 1 635 ? 8.43 -3.48 23.438 1 95 635 SER B CA 1
ATOM 12189 C C . SER B 1 635 ? 9.781 -2.775 23.516 1 95 635 SER B C 1
ATOM 12191 O O . SER B 1 635 ? 10.797 -3.318 23.078 1 95 635 SER B O 1
ATOM 12193 N N . VAL B 1 636 ? 9.742 -1.531 23.969 1 93.69 636 VAL B N 1
ATOM 12194 C CA . VAL B 1 636 ? 10.938 -0.746 24.25 1 93.69 636 VAL B CA 1
ATOM 12195 C C . VAL B 1 636 ? 10.922 -0.27 25.703 1 93.69 636 VAL B C 1
ATOM 12197 O O . VAL B 1 636 ? 9.93 0.312 26.156 1 93.69 636 VAL B O 1
ATOM 12200 N N . LYS B 1 637 ? 11.875 -0.597 26.438 1 94.56 637 LYS B N 1
ATOM 12201 C CA . LYS B 1 637 ? 12.039 -0.127 27.797 1 94.56 637 LYS B CA 1
ATOM 12202 C C . LYS B 1 637 ? 13.172 0.894 27.906 1 94.56 637 LYS B C 1
ATOM 12204 O O . LYS B 1 637 ? 14.328 0.58 27.594 1 94.56 637 LYS B O 1
ATOM 12209 N N . ALA B 1 638 ? 12.781 2.109 28.188 1 93.25 638 ALA B N 1
ATOM 12210 C CA . ALA B 1 638 ? 13.766 3.162 28.438 1 93.25 638 ALA B CA 1
ATOM 12211 C C . ALA B 1 638 ? 14.094 3.256 29.922 1 93.25 638 ALA B C 1
ATOM 12213 O O . ALA B 1 638 ? 13.188 3.396 30.75 1 93.25 638 ALA B O 1
ATOM 12214 N N . GLU B 1 639 ? 15.391 3.115 30.266 1 93.44 639 GLU B N 1
ATOM 12215 C CA . GLU B 1 639 ? 15.75 3.074 31.672 1 93.44 639 GLU B CA 1
ATOM 12216 C C . GLU B 1 639 ? 17.031 3.871 31.938 1 93.44 639 GLU B C 1
ATOM 12218 O O . GLU B 1 639 ? 17.969 3.834 31.141 1 93.44 639 GLU B O 1
ATOM 12223 N N . ASN B 1 640 ? 16.891 4.648 32.969 1 91.5 640 ASN B N 1
ATOM 12224 C CA . ASN B 1 640 ? 18.062 5.258 33.562 1 91.5 640 ASN B CA 1
ATOM 12225 C C . ASN B 1 640 ? 18.016 5.188 35.094 1 91.5 640 ASN B C 1
ATOM 12227 O O . ASN B 1 640 ? 17.125 4.543 35.656 1 91.5 640 ASN B O 1
ATOM 12231 N N . VAL B 1 641 ? 18.859 5.781 35.875 1 90.5 641 VAL B N 1
ATOM 12232 C CA . VAL B 1 641 ? 18.984 5.645 37.312 1 90.5 641 VAL B CA 1
ATOM 12233 C C . VAL B 1 641 ? 17.766 6.27 38 1 90.5 641 VAL B C 1
ATOM 12235 O O . VAL B 1 641 ? 17.328 5.805 39.062 1 90.5 641 VAL B O 1
ATOM 12238 N N . ALA B 1 642 ? 17.141 7.25 37.312 1 91 642 ALA B N 1
ATOM 12239 C CA . ALA B 1 642 ? 16.047 8 37.906 1 91 642 ALA B CA 1
ATOM 12240 C C . ALA B 1 642 ? 14.711 7.266 37.719 1 91 642 ALA B C 1
ATOM 12242 O O . ALA B 1 642 ? 13.766 7.496 38.469 1 91 642 ALA B O 1
ATOM 12243 N N . GLY B 1 643 ? 14.617 6.473 36.688 1 93.06 643 GLY B N 1
ATOM 12244 C CA . GLY B 1 643 ? 13.367 5.766 36.469 1 93.06 643 GLY B CA 1
ATOM 12245 C C . GLY B 1 643 ? 13.305 5.078 35.125 1 93.06 643 GLY B C 1
ATOM 12246 O O . GLY B 1 643 ? 14.336 4.855 34.5 1 93.06 643 GLY B O 1
ATOM 12247 N N . HIS B 1 644 ? 12.125 4.574 34.844 1 93.75 644 HIS B N 1
ATOM 12248 C CA . HIS B 1 644 ? 11.961 3.869 33.562 1 93.75 644 HIS B CA 1
ATOM 12249 C C . HIS B 1 644 ? 10.578 4.109 32.969 1 93.75 644 HIS B C 1
ATOM 12251 O O . HIS B 1 644 ? 9.672 4.582 33.656 1 93.75 644 HIS B O 1
ATOM 12257 N N . ASP B 1 645 ? 10.508 3.947 31.719 1 93.25 645 ASP B N 1
ATOM 12258 C CA . ASP B 1 645 ? 9.258 3.986 30.969 1 93.25 645 ASP B CA 1
ATOM 12259 C C . ASP B 1 645 ? 9.227 2.885 29.906 1 93.25 645 ASP B C 1
ATOM 12261 O O . ASP B 1 645 ? 10.273 2.357 29.516 1 93.25 645 ASP B O 1
ATOM 12265 N N . GLU B 1 646 ? 8.023 2.469 29.609 1 93.94 646 GLU B N 1
ATOM 12266 C CA . GLU B 1 646 ? 7.887 1.371 28.656 1 93.94 646 GLU B CA 1
ATOM 12267 C C . GLU B 1 646 ? 6.785 1.658 27.625 1 93.94 646 GLU B C 1
ATOM 12269 O O . GLU B 1 646 ? 5.77 2.271 27.969 1 93.94 646 GLU B O 1
ATOM 12274 N N . ALA B 1 647 ? 7.031 1.315 26.438 1 94 647 ALA B N 1
ATOM 12275 C CA . ALA B 1 647 ? 6.043 1.403 25.359 1 94 647 ALA B CA 1
ATOM 12276 C C . ALA B 1 647 ? 5.906 0.072 24.625 1 94 647 ALA B C 1
ATOM 12278 O O . ALA B 1 647 ? 6.871 -0.688 24.531 1 94 647 ALA B O 1
ATOM 12279 N N . VAL B 1 648 ? 4.707 -0.238 24.188 1 95.06 648 VAL B N 1
ATOM 12280 C CA . VAL B 1 648 ? 4.441 -1.511 23.531 1 95.06 648 VAL B CA 1
ATOM 12281 C C . VAL B 1 648 ? 3.611 -1.275 22.266 1 95.06 648 VAL B C 1
ATOM 12283 O O . VAL B 1 648 ? 2.75 -0.392 22.234 1 95.06 648 VAL B O 1
ATOM 12286 N N . VAL B 1 649 ? 3.914 -2.018 21.25 1 95 649 VAL B N 1
ATOM 12287 C CA . VAL B 1 649 ? 3.121 -2.031 20.031 1 95 649 VAL B CA 1
ATOM 12288 C C . VAL B 1 649 ? 2.984 -3.463 19.516 1 95 649 VAL B C 1
ATOM 12290 O O . VAL B 1 649 ? 3.934 -4.246 19.578 1 95 649 VAL B O 1
ATOM 12293 N N . PHE B 1 650 ? 1.823 -3.805 19.109 1 96.06 650 PHE B N 1
ATOM 12294 C CA . PHE B 1 650 ? 1.597 -5.133 18.547 1 96.06 650 PHE B CA 1
ATOM 12295 C C . PHE B 1 650 ? 1.586 -5.082 17.031 1 96.06 650 PHE B C 1
ATOM 12297 O O . PHE B 1 650 ? 0.93 -4.223 16.438 1 96.06 650 PHE B O 1
ATOM 12304 N N . ILE B 1 651 ? 2.307 -6 16.438 1 95.12 651 ILE B N 1
ATOM 12305 C CA . ILE B 1 651 ? 2.344 -6.125 14.992 1 95.12 651 ILE B CA 1
ATOM 12306 C C . ILE B 1 651 ? 1.644 -7.414 14.562 1 95.12 651 ILE B C 1
ATOM 12308 O O . ILE B 1 651 ? 1.905 -8.484 15.125 1 95.12 651 ILE B O 1
ATOM 12312 N N . GLN B 1 652 ? 0.753 -7.273 13.648 1 93.19 652 GLN B N 1
ATOM 12313 C CA . GLN B 1 652 ? 0.052 -8.43 13.109 1 93.19 652 GLN B CA 1
ATOM 12314 C C . GLN B 1 652 ? 0.647 -8.852 11.766 1 93.19 652 GLN B C 1
ATOM 12316 O O . GLN B 1 652 ? 0.625 -8.086 10.805 1 93.19 652 GLN B O 1
ATOM 12321 N N . VAL B 1 653 ? 1.202 -10.07 11.711 1 92.56 653 VAL B N 1
ATOM 12322 C CA . VAL B 1 653 ? 1.747 -10.609 10.477 1 92.56 653 VAL B CA 1
ATOM 12323 C C . VAL B 1 653 ? 0.824 -11.703 9.938 1 92.56 653 VAL B C 1
ATOM 12325 O O . VAL B 1 653 ? 0.693 -12.766 10.547 1 92.56 653 VAL B O 1
ATOM 12328 N N . ASN B 1 654 ? 0.173 -11.375 8.781 1 90.31 654 ASN B N 1
ATOM 12329 C CA . ASN B 1 654 ? -0.8 -12.297 8.203 1 90.31 654 ASN B CA 1
ATOM 12330 C C . ASN B 1 654 ? -0.437 -12.672 6.773 1 90.31 654 ASN B C 1
ATOM 12332 O O . ASN B 1 654 ? 0.007 -11.82 6 1 90.31 654 ASN B O 1
ATOM 12336 N N . SER B 1 655 ? -0.655 -13.969 6.457 1 86.81 655 SER B N 1
ATOM 12337 C CA . SER B 1 655 ? -0.523 -14.391 5.066 1 86.81 655 SER B CA 1
ATOM 12338 C C . SER B 1 655 ? -1.688 -13.883 4.223 1 86.81 655 SER B C 1
ATOM 12340 O O . SER B 1 655 ? -2.84 -13.914 4.66 1 86.81 655 SER B O 1
ATOM 12342 N N . PRO B 1 656 ? -1.392 -13.422 3.066 1 86.75 656 PRO B N 1
ATOM 12343 C CA . PRO B 1 656 ? -2.473 -12.898 2.225 1 86.75 656 PRO B CA 1
ATOM 12344 C C . PRO B 1 656 ? -3.5 -13.969 1.859 1 86.75 656 PRO B C 1
ATOM 12346 O O . PRO B 1 656 ? -3.148 -15.141 1.695 1 86.75 656 PRO B O 1
ATOM 12349 N N . LEU B 1 657 ? -4.777 -13.492 1.772 1 87 657 LEU B N 1
ATOM 12350 C CA . LEU B 1 657 ? -5.836 -14.391 1.328 1 87 657 LEU B CA 1
ATOM 12351 C C . LEU B 1 657 ? -5.621 -14.812 -0.123 1 87 657 LEU B C 1
ATOM 12353 O O . LEU B 1 657 ? -5.387 -13.961 -0.989 1 87 657 LEU B O 1
ATOM 12357 N N . GLN B 1 658 ? -5.664 -16.078 -0.344 1 81.38 658 GLN B N 1
ATOM 12358 C CA . GLN B 1 658 ? -5.438 -16.594 -1.691 1 81.38 658 GLN B CA 1
ATOM 12359 C C . GLN B 1 658 ? -6.762 -16.922 -2.387 1 81.38 658 GLN B C 1
ATOM 12361 O O . GLN B 1 658 ? -6.879 -16.766 -3.604 1 81.38 658 GLN B O 1
ATOM 12366 N N . ALA B 1 659 ? -7.727 -17.391 -1.571 1 85.5 659 ALA B N 1
ATOM 12367 C CA . ALA B 1 659 ? -9.016 -17.766 -2.152 1 85.5 659 ALA B CA 1
ATOM 12368 C C . ALA B 1 659 ? -10.141 -17.594 -1.137 1 85.5 659 ALA B C 1
ATOM 12370 O O . ALA B 1 659 ? -9.922 -17.719 0.071 1 85.5 659 ALA B O 1
ATOM 12371 N N . LEU B 1 660 ? -11.242 -17.234 -1.627 1 90.25 660 LEU B N 1
ATOM 12372 C CA . LEU B 1 660 ? -12.484 -17.141 -0.866 1 90.25 660 LEU B CA 1
ATOM 12373 C C . LEU B 1 660 ? -13.641 -17.781 -1.634 1 90.25 660 LEU B C 1
ATOM 12375 O O . LEU B 1 660 ? -13.883 -17.438 -2.795 1 90.25 660 LEU B O 1
ATOM 12379 N N . ASN B 1 661 ? -14.281 -18.781 -1.028 1 89.88 661 ASN B N 1
ATOM 12380 C CA . ASN B 1 661 ? -15.422 -19.438 -1.645 1 89.88 661 ASN B CA 1
ATOM 12381 C C . ASN B 1 661 ? -16.656 -19.391 -0.745 1 89.88 661 ASN B C 1
ATOM 12383 O O . ASN B 1 661 ? -16.609 -19.812 0.409 1 89.88 661 ASN B O 1
ATOM 12387 N N . LEU B 1 662 ? -17.625 -18.812 -1.299 1 94.19 662 LEU B N 1
ATOM 12388 C CA . LEU B 1 662 ? -18.906 -18.812 -0.589 1 94.19 662 LEU B CA 1
ATOM 12389 C C . LEU B 1 662 ? -19.672 -20.094 -0.847 1 94.19 662 LEU B C 1
ATOM 12391 O O . LEU B 1 662 ? -19.953 -20.438 -1.998 1 94.19 662 LEU B O 1
ATOM 12395 N N . GLU B 1 663 ? -19.938 -20.844 0.219 1 91.44 663 GLU B N 1
ATOM 12396 C CA . GLU B 1 663 ? -20.719 -22.062 0.126 1 91.44 663 GLU B CA 1
ATOM 12397 C C . GLU B 1 663 ? -22.141 -21.844 0.636 1 91.44 663 GLU B C 1
ATOM 12399 O O . GLU B 1 663 ? -22.344 -21.516 1.808 1 91.44 663 GLU B O 1
ATOM 12404 N N . VAL B 1 664 ? -23.047 -21.984 -0.249 1 92.25 664 VAL B N 1
ATOM 12405 C CA . VAL B 1 664 ? -24.453 -21.859 0.098 1 92.25 664 VAL B CA 1
ATOM 12406 C C . VAL B 1 664 ? -25.297 -22.734 -0.829 1 92.25 664 VAL B C 1
ATOM 12408 O O . VAL B 1 664 ? -24.906 -22.984 -1.977 1 92.25 664 VAL B O 1
ATOM 12411 N N . VAL B 1 665 ? -26.375 -23.297 -0.235 1 89.75 665 VAL B N 1
ATOM 12412 C CA . VAL B 1 665 ? -27.297 -24.062 -1.053 1 89.75 665 VAL B CA 1
ATOM 12413 C C . VAL B 1 665 ? -27.969 -23.156 -2.08 1 89.75 665 VAL B C 1
ATOM 12415 O O . VAL B 1 665 ? -28.438 -22.078 -1.74 1 89.75 665 VAL B O 1
ATOM 12418 N N . PRO B 1 666 ? -28 -23.562 -3.34 1 90.94 666 PRO B N 1
ATOM 12419 C CA . PRO B 1 666 ? -28.5 -22.672 -4.391 1 90.94 666 PRO B CA 1
ATOM 12420 C C . PRO B 1 666 ? -30.031 -22.516 -4.344 1 90.94 666 PRO B C 1
ATOM 12422 O O . PRO B 1 666 ? -30.562 -21.562 -4.895 1 90.94 666 PRO B O 1
ATOM 12425 N N . VAL B 1 667 ? -30.734 -23.438 -3.771 1 91.31 667 VAL B N 1
ATOM 12426 C CA . VAL B 1 667 ? -32.188 -23.391 -3.705 1 91.31 667 VAL B CA 1
ATOM 12427 C C . VAL B 1 667 ? -32.656 -23.547 -2.26 1 91.31 667 VAL B C 1
ATOM 12429 O O . VAL B 1 667 ? -32.219 -24.5 -1.575 1 91.31 667 VAL B O 1
ATOM 12432 N N . VAL B 1 668 ? -33.5 -22.609 -1.861 1 91.81 668 VAL B N 1
ATOM 12433 C CA . VAL B 1 668 ? -33.969 -22.641 -0.483 1 91.81 668 VAL B CA 1
ATOM 12434 C C . VAL B 1 668 ? -35.469 -22.312 -0.448 1 91.81 668 VAL B C 1
ATOM 12436 O O . VAL B 1 668 ? -36 -21.672 -1.363 1 91.81 668 VAL B O 1
ATOM 12439 N N . GLY B 1 669 ? -36.094 -22.859 0.606 1 90.62 669 GLY B N 1
ATOM 12440 C CA . GLY B 1 669 ? -37.469 -22.5 0.833 1 90.62 669 GLY B CA 1
ATOM 12441 C C . GLY B 1 669 ? -37.656 -21.188 1.568 1 90.62 669 GLY B C 1
ATOM 12442 O O . GLY B 1 669 ? -36.75 -20.766 2.311 1 90.62 669 GLY B O 1
ATOM 12443 N N . ARG B 1 670 ? -38.812 -20.625 1.323 1 91.69 670 ARG B N 1
ATOM 12444 C CA . ARG B 1 670 ? -39.094 -19.375 2.02 1 91.69 670 ARG B CA 1
ATOM 12445 C C . ARG B 1 670 ? -39.031 -19.562 3.531 1 91.69 670 ARG B C 1
ATOM 12447 O O . ARG B 1 670 ? -39.625 -20.5 4.074 1 91.69 670 ARG B O 1
ATOM 12454 N N . ASN B 1 671 ? -38.281 -18.75 4.293 1 91.31 671 ASN B N 1
ATOM 12455 C CA . ASN B 1 671 ? -38.094 -18.703 5.742 1 91.31 671 ASN B CA 1
ATOM 12456 C C . ASN B 1 671 ? -37.406 -19.938 6.273 1 91.31 671 ASN B C 1
ATOM 12458 O O . ASN B 1 671 ? -37.531 -20.281 7.449 1 91.31 671 ASN B O 1
ATOM 12462 N N . GLN B 1 672 ? -36.812 -20.609 5.328 1 91.81 672 GLN B N 1
ATOM 12463 C CA . GLN B 1 672 ? -35.969 -21.719 5.742 1 91.81 672 GLN B CA 1
ATOM 12464 C C . GLN B 1 672 ? -34.625 -21.234 6.227 1 91.81 672 GLN B C 1
ATOM 12466 O O . GLN B 1 672 ? -34.031 -20.312 5.645 1 91.81 672 GLN B O 1
ATOM 12471 N N . GLU B 1 673 ? -34.188 -21.797 7.297 1 92.94 673 GLU B N 1
ATOM 12472 C CA . GLU B 1 673 ? -32.875 -21.422 7.812 1 92.94 673 GLU B CA 1
ATOM 12473 C C . GLU B 1 673 ? -31.75 -21.938 6.91 1 92.94 673 GLU B C 1
ATOM 12475 O O . GLU B 1 673 ? -31.75 -23.094 6.512 1 92.94 673 GLU B O 1
ATOM 12480 N N . VAL B 1 674 ? -30.922 -21.016 6.527 1 93.12 674 VAL B N 1
ATOM 12481 C CA . VAL B 1 674 ? -29.812 -21.359 5.645 1 93.12 674 VAL B CA 1
ATOM 12482 C C . VAL B 1 674 ? -28.5 -20.922 6.266 1 93.12 674 VAL B C 1
ATOM 12484 O O . VAL B 1 674 ? -28.438 -19.875 6.93 1 93.12 674 VAL B O 1
ATOM 12487 N N . ASN B 1 675 ? -27.547 -21.766 6.086 1 93.62 675 ASN B N 1
ATOM 12488 C CA . ASN B 1 675 ? -26.203 -21.453 6.539 1 93.62 675 ASN B CA 1
ATOM 12489 C C . ASN B 1 675 ? -25.328 -20.953 5.387 1 93.62 675 ASN B C 1
ATOM 12491 O O . ASN B 1 675 ? -25.141 -21.672 4.395 1 93.62 675 ASN B O 1
ATOM 12495 N N . LEU B 1 676 ? -24.875 -19.719 5.5 1 95.62 676 LEU B N 1
ATOM 12496 C CA . LEU B 1 676 ? -23.859 -19.188 4.59 1 95.62 676 LEU B CA 1
ATOM 12497 C C . LEU B 1 676 ? -22.469 -19.391 5.152 1 95.62 676 LEU B C 1
ATOM 12499 O O . LEU B 1 676 ? -22.172 -18.984 6.277 1 95.62 676 LEU B O 1
ATOM 12503 N N . THR B 1 677 ? -21.609 -20.094 4.465 1 93.88 677 THR B N 1
ATOM 12504 C CA . THR B 1 677 ? -20.266 -20.375 4.969 1 93.88 677 THR B CA 1
ATOM 12505 C C . THR B 1 677 ? -19.219 -19.844 4 1 93.88 677 THR B C 1
ATOM 12507 O O . THR B 1 677 ? -19.266 -20.125 2.803 1 93.88 677 THR B O 1
ATOM 12510 N N . ALA B 1 678 ? -18.328 -19.062 4.488 1 93.62 678 ALA B N 1
ATOM 12511 C CA . ALA B 1 678 ? -17.188 -18.578 3.713 1 93.62 678 ALA B CA 1
ATOM 12512 C C . ALA B 1 678 ? -15.945 -19.422 3.992 1 93.62 678 ALA B C 1
ATOM 12514 O O . ALA B 1 678 ? -15.523 -19.562 5.145 1 93.62 678 ALA B O 1
ATOM 12515 N N . ILE B 1 679 ? -15.422 -19.984 3.027 1 89.5 679 ILE B N 1
ATOM 12516 C CA . ILE B 1 679 ? -14.203 -20.766 3.16 1 89.5 679 ILE B CA 1
ATOM 12517 C C . ILE B 1 679 ? -13.023 -19.984 2.592 1 89.5 679 ILE B C 1
ATOM 12519 O O . ILE B 1 679 ? -13.031 -19.594 1.422 1 89.5 679 ILE B O 1
ATOM 12523 N N . ILE B 1 680 ? -12.078 -19.781 3.426 1 89.69 680 ILE B N 1
ATOM 12524 C CA . ILE B 1 680 ? -10.938 -18.969 2.994 1 89.69 680 ILE B CA 1
ATOM 12525 C C . ILE B 1 680 ? -9.672 -19.828 2.973 1 89.69 680 ILE B C 1
ATOM 12527 O O . ILE B 1 680 ? -9.586 -20.828 3.688 1 89.69 680 ILE B O 1
ATOM 12531 N N . LEU B 1 681 ? -8.766 -19.531 2.127 1 84.25 681 LEU B N 1
ATOM 12532 C CA . LEU B 1 681 ? -7.43 -20.109 2.057 1 84.25 681 LEU B CA 1
ATOM 12533 C C . LEU B 1 681 ? -6.359 -19.016 2.123 1 84.25 681 LEU B C 1
ATOM 12535 O O . LEU B 1 681 ? -6.363 -18.094 1.312 1 84.25 681 LEU B O 1
ATOM 12539 N N . PRO B 1 682 ? -5.387 -19.234 2.98 1 82.81 682 PRO B N 1
ATOM 12540 C CA . PRO B 1 682 ? -5.215 -20.219 4.051 1 82.81 682 PRO B CA 1
ATOM 12541 C C . PRO B 1 682 ? -6.242 -20.062 5.168 1 82.81 682 PRO B C 1
ATOM 12543 O O . PRO B 1 682 ? -6.883 -19.016 5.281 1 82.81 682 PRO B O 1
ATOM 12546 N N . LYS B 1 683 ? -6.34 -21.141 5.879 1 80.19 683 LYS B N 1
ATOM 12547 C CA . LYS B 1 683 ? -7.309 -21.109 6.969 1 80.19 683 LYS B CA 1
ATOM 12548 C C . LYS B 1 683 ? -6.805 -20.25 8.125 1 80.19 683 LYS B C 1
ATOM 12550 O O . LYS B 1 683 ? -5.797 -20.578 8.75 1 80.19 683 LYS B O 1
ATOM 12555 N N . ASN B 1 684 ? -7.207 -19 8.25 1 73.69 684 ASN B N 1
ATOM 12556 C CA . ASN B 1 684 ? -6.895 -18.094 9.352 1 73.69 684 ASN B CA 1
ATOM 12557 C C . ASN B 1 684 ? -8.141 -17.375 9.852 1 73.69 684 ASN B C 1
ATOM 12559 O O . ASN B 1 684 ? -8.258 -16.156 9.695 1 73.69 684 ASN B O 1
ATOM 12563 N N . PRO B 1 685 ? -8.898 -18.109 10.547 1 66.38 685 PRO B N 1
ATOM 12564 C CA . PRO B 1 685 ? -10.188 -17.5 10.891 1 66.38 685 PRO B CA 1
ATOM 12565 C C . PRO B 1 685 ? -10.078 -16.516 12.062 1 66.38 685 PRO B C 1
ATOM 12567 O O . PRO B 1 685 ? -10.914 -15.625 12.195 1 66.38 685 PRO B O 1
ATOM 12570 N N . ASN B 1 686 ? -9.023 -16.594 12.781 1 77.94 686 ASN B N 1
ATOM 12571 C CA . ASN B 1 686 ? -9.023 -15.82 14.008 1 77.94 686 ASN B CA 1
ATOM 12572 C C . ASN B 1 686 ? -8.781 -14.336 13.742 1 77.94 686 ASN B C 1
ATOM 12574 O O . ASN B 1 686 ? -9.133 -13.484 14.555 1 77.94 686 ASN B O 1
ATOM 12578 N N . LEU B 1 687 ? -8.289 -13.984 12.656 1 85.81 687 LEU B N 1
ATOM 12579 C CA . LEU B 1 687 ? -8 -12.578 12.398 1 85.81 687 LEU B CA 1
ATOM 12580 C C . LEU B 1 687 ? -8.695 -12.094 11.133 1 85.81 687 LEU B C 1
ATOM 12582 O O . LEU B 1 687 ? -8.328 -11.062 10.57 1 85.81 687 LEU B O 1
ATOM 12586 N N . THR B 1 688 ? -9.75 -12.906 10.766 1 91.94 688 THR B N 1
ATOM 12587 C CA . THR B 1 688 ? -10.453 -12.547 9.539 1 91.94 688 THR B CA 1
ATOM 12588 C C . THR B 1 688 ? -11.836 -11.984 9.852 1 91.94 688 THR B C 1
ATOM 12590 O O . THR B 1 688 ? -12.531 -12.484 10.742 1 91.94 688 THR B O 1
ATOM 12593 N N . VAL B 1 689 ? -12.164 -10.922 9.242 1 92.31 689 VAL B N 1
ATOM 12594 C CA . VAL B 1 689 ? -13.484 -10.312 9.375 1 92.31 689 VAL B CA 1
ATOM 12595 C C . VAL B 1 689 ? -14.289 -10.547 8.102 1 92.31 689 VAL B C 1
ATOM 12597 O O . VAL B 1 689 ? -13.758 -10.453 6.992 1 92.31 689 VAL B O 1
ATOM 12600 N N . PHE B 1 690 ? -15.555 -10.859 8.273 1 95 690 PHE B N 1
ATOM 12601 C CA . PHE B 1 690 ? -16.406 -11.164 7.133 1 95 690 PHE B CA 1
ATOM 12602 C C . PHE B 1 690 ? -17.516 -10.125 6.996 1 95 690 PHE B C 1
ATOM 12604 O O . PHE B 1 690 ? -18.219 -9.828 7.961 1 95 690 PHE B O 1
ATOM 12611 N N . TYR B 1 691 ? -17.594 -9.539 5.828 1 94.5 691 TYR B N 1
ATOM 12612 C CA . TYR B 1 691 ? -18.656 -8.602 5.465 1 94.5 691 TYR B CA 1
ATOM 12613 C C . TYR B 1 691 ? -19.688 -9.281 4.582 1 94.5 691 TYR B C 1
ATOM 12615 O O . TYR B 1 691 ? -19.359 -9.797 3.51 1 94.5 691 TYR B O 1
ATOM 12623 N N . TRP B 1 692 ? -20.969 -9.289 4.988 1 96.12 692 TRP B N 1
ATOM 12624 C CA . TRP B 1 692 ? -22.031 -9.969 4.246 1 96.12 692 TRP B CA 1
ATOM 12625 C C . TRP B 1 692 ? -23 -8.953 3.662 1 96.12 692 TRP B C 1
ATOM 12627 O O . TRP B 1 692 ? -23.5 -8.07 4.371 1 96.12 692 TRP B O 1
ATOM 12637 N N . TRP B 1 693 ? -23.172 -8.977 2.402 1 96.06 693 TRP B N 1
ATOM 12638 C CA . TRP B 1 693 ? -24.234 -8.234 1.733 1 96.06 693 TRP B CA 1
ATOM 12639 C C . TRP B 1 693 ? -25.344 -9.172 1.248 1 96.06 693 TRP B C 1
ATOM 12641 O O . TRP B 1 693 ? -25.062 -10.117 0.505 1 96.06 693 TRP B O 1
ATOM 12651 N N . ILE B 1 694 ? -26.562 -8.906 1.679 1 94.44 694 ILE B N 1
ATOM 12652 C CA . ILE B 1 694 ? -27.719 -9.719 1.294 1 94.44 694 ILE B CA 1
ATOM 12653 C C . ILE B 1 694 ? -28.672 -8.891 0.436 1 94.44 694 ILE B C 1
ATOM 12655 O O . ILE B 1 694 ? -29.203 -7.875 0.891 1 94.44 694 ILE B O 1
ATOM 12659 N N . GLY B 1 695 ? -28.797 -9.266 -0.743 1 91.31 695 GLY B N 1
ATOM 12660 C CA . GLY B 1 695 ? -29.719 -8.57 -1.63 1 91.31 695 GLY B CA 1
ATOM 12661 C C . GLY B 1 695 ? -29.219 -7.203 -2.059 1 91.31 695 GLY B C 1
ATOM 12662 O O . GLY B 1 695 ? -28.094 -7.066 -2.52 1 91.31 695 GLY B O 1
ATOM 12663 N N . ASN B 1 696 ? -30.062 -6.242 -1.899 1 86.75 696 ASN B N 1
ATOM 12664 C CA . ASN B 1 696 ? -29.734 -4.918 -2.412 1 86.75 696 ASN B CA 1
ATOM 12665 C C . ASN B 1 696 ? -29.344 -3.957 -1.289 1 86.75 696 ASN B C 1
ATOM 12667 O O . ASN B 1 696 ? -29.25 -2.748 -1.505 1 86.75 696 ASN B O 1
ATOM 12671 N N . ASN B 1 697 ? -29.094 -4.57 -0.161 1 89.06 697 ASN B N 1
ATOM 12672 C CA . ASN B 1 697 ? -28.656 -3.74 0.953 1 89.06 697 ASN B CA 1
ATOM 12673 C C . ASN B 1 697 ? -27.188 -3.32 0.797 1 89.06 697 ASN B C 1
ATOM 12675 O O . ASN B 1 697 ? -26.328 -4.156 0.538 1 89.06 697 ASN B O 1
ATOM 12679 N N . LEU B 1 698 ? -26.953 -2.078 0.936 1 91 698 LEU B N 1
ATOM 12680 C CA . LEU B 1 698 ? -25.594 -1.566 0.771 1 91 698 LEU B CA 1
ATOM 12681 C C . LEU B 1 698 ? -24.781 -1.727 2.059 1 91 698 LEU B C 1
ATOM 12683 O O . LEU B 1 698 ? -23.562 -1.72 2.031 1 91 698 LEU B O 1
ATOM 12687 N N . GLN B 1 699 ? -25.516 -1.792 3.209 1 90.25 699 GLN B N 1
ATOM 12688 C CA . GLN B 1 699 ? -24.797 -1.935 4.473 1 90.25 699 GLN B CA 1
ATOM 12689 C C . GLN B 1 699 ? -24.531 -3.402 4.789 1 90.25 699 GLN B C 1
ATOM 12691 O O . GLN B 1 699 ? -25.469 -4.207 4.871 1 90.25 699 GLN B O 1
ATOM 12696 N N . PRO B 1 700 ? -23.312 -3.707 4.949 1 93 700 PRO B N 1
ATOM 12697 C CA . PRO B 1 700 ? -22.984 -5.109 5.219 1 93 700 PRO B CA 1
ATOM 12698 C C . PRO B 1 700 ? -23.203 -5.496 6.68 1 93 700 PRO B C 1
ATOM 12700 O O . PRO B 1 700 ? -23.281 -4.621 7.547 1 93 700 PRO B O 1
ATOM 12703 N N . LEU B 1 701 ? -23.375 -6.746 6.922 1 92.94 701 LEU B N 1
ATOM 12704 C CA . LEU B 1 701 ? -23.312 -7.348 8.25 1 92.94 701 LEU B CA 1
ATOM 12705 C C . LEU B 1 701 ? -21.922 -7.91 8.531 1 92.94 701 LEU B C 1
ATOM 12707 O O . LEU B 1 701 ? -21.406 -8.711 7.75 1 92.94 701 LEU B O 1
ATOM 12711 N N . LEU B 1 702 ? -21.359 -7.43 9.578 1 92.19 702 LEU B N 1
ATOM 12712 C CA . LEU B 1 702 ? -20.016 -7.871 9.914 1 92.19 702 LEU B CA 1
ATOM 12713 C C . LEU B 1 702 ? -20.047 -9.031 10.906 1 92.19 702 LEU B C 1
ATOM 12715 O O . LEU B 1 702 ? -20.828 -9.008 11.867 1 92.19 702 LEU B O 1
ATOM 12719 N N . THR B 1 703 ? -19.297 -10.062 10.648 1 92.88 703 THR B N 1
ATOM 12720 C CA . THR B 1 703 ? -19.141 -11.18 11.578 1 92.88 703 THR B CA 1
ATOM 12721 C C . THR B 1 703 ? -17.672 -11.547 11.742 1 92.88 703 THR B C 1
ATOM 12723 O O . THR B 1 703 ? -16.859 -11.258 10.867 1 92.88 703 THR B O 1
ATOM 12726 N N . LEU B 1 704 ? -17.312 -12.117 12.891 1 91.75 704 LEU B N 1
ATOM 12727 C CA . LEU B 1 704 ? -15.977 -12.625 13.125 1 91.75 704 LEU B CA 1
ATOM 12728 C C . LEU B 1 704 ? -15.898 -14.125 12.836 1 91.75 704 LEU B C 1
ATOM 12730 O O . LEU B 1 704 ? -14.812 -14.672 12.664 1 91.75 704 LEU B O 1
ATOM 12734 N N . GLU B 1 705 ? -17.125 -14.695 12.75 1 91.25 705 GLU B N 1
ATOM 12735 C CA . GLU B 1 705 ? -17.219 -16.094 12.344 1 91.25 705 GLU B CA 1
ATOM 12736 C C . GLU B 1 705 ? -17.359 -16.219 10.828 1 91.25 705 GLU B C 1
ATOM 12738 O O . GLU B 1 705 ? -17.906 -15.336 10.172 1 91.25 705 GLU B O 1
ATOM 12743 N N . SER B 1 706 ? -16.875 -17.312 10.305 1 92.62 706 SER B N 1
ATOM 12744 C CA . SER B 1 706 ? -16.859 -17.5 8.859 1 92.62 706 SER B CA 1
ATOM 12745 C C . SER B 1 706 ? -18.234 -17.938 8.352 1 92.62 706 SER B C 1
ATOM 12747 O O . SER B 1 706 ? -18.375 -18.312 7.188 1 92.62 706 SER B O 1
ATOM 12749 N N . PHE B 1 707 ? -19.25 -17.953 9.266 1 93.62 707 PHE B N 1
ATOM 12750 C CA . PHE B 1 707 ? -20.578 -18.375 8.828 1 93.62 707 PHE B CA 1
ATOM 12751 C C . PHE B 1 707 ? -21.641 -17.391 9.305 1 93.62 707 PHE B C 1
ATOM 12753 O O . PHE B 1 707 ? -21.406 -16.609 10.227 1 93.62 707 PHE B O 1
ATOM 12760 N N . LEU B 1 708 ? -22.703 -17.328 8.617 1 94.62 708 LEU B N 1
ATOM 12761 C CA . LEU B 1 708 ? -23.875 -16.516 8.93 1 94.62 708 LEU B CA 1
ATOM 12762 C C . LEU B 1 708 ? -25.156 -17.297 8.719 1 94.62 708 LEU B C 1
ATOM 12764 O O . LEU B 1 708 ? -25.375 -17.875 7.645 1 94.62 708 LEU B O 1
ATOM 12768 N N . VAL B 1 709 ? -25.969 -17.453 9.805 1 95.44 709 VAL B N 1
ATOM 12769 C CA . VAL B 1 709 ? -27.25 -18.141 9.703 1 95.44 709 VAL B CA 1
ATOM 12770 C C . VAL B 1 709 ? -28.375 -17.125 9.5 1 95.44 709 VAL B C 1
ATOM 12772 O O . VAL B 1 709 ? -28.5 -16.172 10.258 1 95.44 709 VAL B O 1
ATOM 12775 N N . MET B 1 710 ? -29.094 -17.391 8.422 1 93.44 710 MET B N 1
ATOM 12776 C CA . MET B 1 710 ? -30.156 -16.422 8.18 1 93.44 710 MET B CA 1
ATOM 12777 C C . MET B 1 710 ? -31.344 -17.078 7.492 1 93.44 710 MET B C 1
ATOM 12779 O O . MET B 1 710 ? -31.297 -18.266 7.164 1 93.44 710 MET B O 1
ATOM 12783 N N . LYS B 1 711 ? -32.438 -16.297 7.375 1 94.62 711 LYS B N 1
ATOM 12784 C CA . LYS B 1 711 ? -33.656 -16.703 6.68 1 94.62 711 LYS B CA 1
ATOM 12785 C C . LYS B 1 711 ? -34.062 -15.672 5.621 1 94.62 711 LYS B C 1
ATOM 12787 O O . LYS B 1 711 ? -33.875 -14.469 5.812 1 94.62 711 LYS B O 1
ATOM 12792 N N . PHE B 1 712 ? -34.469 -16.297 4.516 1 93.69 712 PHE B N 1
ATOM 12793 C CA . PHE B 1 712 ? -34.938 -15.406 3.457 1 93.69 712 PHE B CA 1
ATOM 12794 C C . PHE B 1 712 ? -36.438 -15.25 3.5 1 93.69 712 PHE B C 1
ATOM 12796 O O . PHE B 1 712 ? -37.188 -16.234 3.385 1 93.69 712 PHE B O 1
ATOM 12803 N N . ALA B 1 713 ? -36.969 -14.031 3.613 1 90.44 713 ALA B N 1
ATOM 12804 C CA . ALA B 1 713 ? -38.375 -13.773 3.787 1 90.44 713 ALA B CA 1
ATOM 12805 C C . ALA B 1 713 ? -39.094 -13.617 2.439 1 90.44 713 ALA B C 1
ATOM 12807 O O . ALA B 1 713 ? -40.281 -13.82 2.332 1 90.44 713 ALA B O 1
ATOM 12808 N N . GLU B 1 714 ? -38.406 -13.305 1.427 1 90.25 714 GLU B N 1
ATOM 12809 C CA . GLU B 1 714 ? -39 -13.039 0.124 1 90.25 714 GLU B CA 1
ATOM 12810 C C . GLU B 1 714 ? -38.562 -14.07 -0.91 1 90.25 714 GLU B C 1
ATOM 12812 O O . GLU B 1 714 ? -37.406 -14.555 -0.86 1 90.25 714 GLU B O 1
ATOM 12817 N N . THR B 1 715 ? -39.531 -14.398 -1.803 1 90.25 715 THR B N 1
ATOM 12818 C CA . THR B 1 715 ? -39.188 -15.305 -2.891 1 90.25 715 THR B CA 1
ATOM 12819 C C . THR B 1 715 ? -38.469 -14.57 -4.016 1 90.25 715 THR B C 1
ATOM 12821 O O . THR B 1 715 ? -38.594 -13.352 -4.145 1 90.25 715 THR B O 1
ATOM 12824 N N . GLY B 1 716 ? -37.656 -15.297 -4.727 1 90.12 716 GLY B N 1
ATOM 12825 C CA . GLY B 1 716 ? -36.906 -14.719 -5.832 1 90.12 716 GLY B CA 1
ATOM 12826 C C . GLY B 1 716 ? -35.438 -15.039 -5.785 1 90.12 716 GLY B C 1
ATOM 12827 O O . GLY B 1 716 ? -35 -15.945 -5.062 1 90.12 716 GLY B O 1
ATOM 12828 N N . ASP B 1 717 ? -34.719 -14.414 -6.734 1 92.38 717 ASP B N 1
ATOM 12829 C CA . ASP B 1 717 ? -33.281 -14.57 -6.781 1 92.38 717 ASP B CA 1
ATOM 12830 C C . ASP B 1 717 ? -32.594 -13.523 -5.914 1 92.38 717 ASP B C 1
ATOM 12832 O O . ASP B 1 717 ? -32.719 -12.32 -6.137 1 92.38 717 ASP B O 1
ATOM 12836 N N . ILE B 1 718 ? -31.969 -13.992 -4.887 1 94.44 718 ILE B N 1
ATOM 12837 C CA . ILE B 1 718 ? -31.266 -13.102 -3.963 1 94.44 718 ILE B CA 1
ATOM 12838 C C . ILE B 1 718 ? -29.766 -13.312 -4.062 1 94.44 718 ILE B C 1
ATOM 12840 O O . ILE B 1 718 ? -29.281 -14.43 -3.879 1 94.44 718 ILE B O 1
ATOM 12844 N N . ARG B 1 719 ? -29.109 -12.297 -4.359 1 94.94 719 ARG B N 1
ATOM 12845 C CA . ARG B 1 719 ? -27.641 -12.375 -4.426 1 94.94 719 ARG B CA 1
ATOM 12846 C C . ARG B 1 719 ? -27.031 -12.219 -3.043 1 94.94 719 ARG B C 1
ATOM 12848 O O . ARG B 1 719 ? -27.422 -11.328 -2.279 1 94.94 719 ARG B O 1
ATOM 12855 N N . VAL B 1 720 ? -26.172 -13.07 -2.711 1 95.88 720 VAL B N 1
ATOM 12856 C CA . VAL B 1 720 ? -25.406 -13.016 -1.462 1 95.88 720 VAL B CA 1
ATOM 12857 C C . VAL B 1 720 ? -23.922 -12.828 -1.761 1 95.88 720 VAL B C 1
ATOM 12859 O O . VAL B 1 720 ? -23.344 -13.562 -2.568 1 95.88 720 VAL B O 1
ATOM 12862 N N . THR B 1 721 ? -23.375 -11.797 -1.181 1 96.38 721 THR B N 1
ATOM 12863 C CA . THR B 1 721 ? -21.953 -11.5 -1.384 1 96.38 721 THR B CA 1
ATOM 12864 C C . THR B 1 721 ? -21.219 -11.477 -0.051 1 96.38 721 THR B C 1
ATOM 12866 O O . THR B 1 721 ? -21.734 -10.977 0.947 1 96.38 721 THR B O 1
ATOM 12869 N N . VAL B 1 722 ? -20.047 -12.07 -0.002 1 96.69 722 VAL B N 1
ATOM 12870 C CA . VAL B 1 722 ? -19.219 -12.039 1.203 1 96.69 722 VAL B CA 1
ATOM 12871 C C . VAL B 1 722 ? -17.828 -11.523 0.864 1 96.69 722 VAL B C 1
ATOM 12873 O O . VAL B 1 722 ? -17.281 -11.844 -0.191 1 96.69 722 VAL B O 1
ATOM 12876 N N . GLN B 1 723 ? -17.375 -10.633 1.63 1 95.44 723 GLN B N 1
ATOM 12877 C CA . GLN B 1 723 ? -15.984 -10.18 1.565 1 95.44 723 GLN B CA 1
ATOM 12878 C C . GLN B 1 723 ? -15.219 -10.586 2.818 1 95.44 723 GLN B C 1
ATOM 12880 O O . GLN B 1 723 ? -15.727 -10.477 3.934 1 95.44 723 GLN B O 1
ATOM 12885 N N . ALA B 1 724 ? -14.117 -11.18 2.627 1 93.81 724 ALA B N 1
ATOM 12886 C CA . ALA B 1 724 ? -13.234 -11.523 3.734 1 93.81 724 ALA B CA 1
ATOM 12887 C C . ALA B 1 724 ? -12.023 -10.602 3.777 1 93.81 724 ALA B C 1
ATOM 12889 O O . ALA B 1 724 ? -11.391 -10.344 2.75 1 93.81 724 ALA B O 1
ATOM 12890 N N . SER B 1 725 ? -11.828 -10.07 4.965 1 92.12 725 SER B N 1
ATOM 12891 C CA . SER B 1 725 ? -10.695 -9.172 5.148 1 92.12 725 SER B CA 1
ATOM 12892 C C . SER B 1 725 ? -9.727 -9.711 6.203 1 92.12 725 SER B C 1
ATOM 12894 O O . SER B 1 725 ? -10.133 -9.992 7.332 1 92.12 725 SER B O 1
ATOM 12896 N N . CYS B 1 726 ? -8.523 -9.906 5.824 1 89.94 726 CYS B N 1
ATOM 12897 C CA . CYS B 1 726 ? -7.449 -10.32 6.719 1 89.94 726 CYS B CA 1
ATOM 12898 C C . CYS B 1 726 ? -6.199 -9.484 6.492 1 89.94 726 CYS B C 1
ATOM 12900 O O . CYS B 1 726 ? -5.512 -9.641 5.48 1 89.94 726 CYS B O 1
ATOM 12902 N N . GLY B 1 727 ? -5.953 -8.617 7.441 1 83.81 727 GLY B N 1
ATOM 12903 C CA . GLY B 1 727 ? -4.836 -7.703 7.238 1 83.81 727 GLY B CA 1
ATOM 12904 C C . GLY B 1 727 ? -5.062 -6.73 6.098 1 83.81 727 GLY B C 1
ATOM 12905 O O . GLY B 1 727 ? -6.07 -6.02 6.066 1 83.81 727 GLY B O 1
ATOM 12906 N N . SER B 1 728 ? -4.133 -6.809 5.137 1 81.25 728 SER B N 1
ATOM 12907 C CA . SER B 1 728 ? -4.25 -5.902 4 1 81.25 728 SER B CA 1
ATOM 12908 C C . SER B 1 728 ? -4.875 -6.598 2.795 1 81.25 728 SER B C 1
ATOM 12910 O O . SER B 1 728 ? -5.082 -5.977 1.751 1 81.25 728 SER B O 1
ATOM 12912 N N . SER B 1 729 ? -5.246 -7.797 2.955 1 86.81 729 SER B N 1
ATOM 12913 C CA . SER B 1 729 ? -5.801 -8.57 1.85 1 86.81 729 SER B CA 1
ATOM 12914 C C . SER B 1 729 ? -7.316 -8.695 1.966 1 86.81 729 SER B C 1
ATOM 12916 O O . SER B 1 729 ? -7.848 -8.891 3.061 1 86.81 729 SER B O 1
ATOM 12918 N N . MET B 1 730 ? -7.977 -8.477 0.886 1 91.19 730 MET B N 1
ATOM 12919 C CA . MET B 1 730 ? -9.43 -8.586 0.845 1 91.19 730 MET B CA 1
ATOM 12920 C C . MET B 1 730 ? -9.883 -9.328 -0.407 1 91.19 730 MET B C 1
ATOM 12922 O O . MET B 1 730 ? -9.367 -9.086 -1.499 1 91.19 730 MET B O 1
ATOM 12926 N N . LEU B 1 731 ? -10.758 -10.305 -0.227 1 91.31 731 LEU B N 1
ATOM 12927 C CA . LEU B 1 731 ? -11.344 -11.047 -1.339 1 91.31 731 LEU B CA 1
ATOM 12928 C C . LEU B 1 731 ? -12.867 -11.062 -1.237 1 91.31 731 LEU B C 1
ATOM 12930 O O . LEU B 1 731 ? -13.422 -10.852 -0.159 1 91.31 731 LEU B O 1
ATOM 12934 N N . GLN B 1 732 ? -13.453 -11.281 -2.363 1 94.19 732 GLN B N 1
ATOM 12935 C CA . GLN B 1 732 ? -14.906 -11.312 -2.387 1 94.19 732 GLN B CA 1
ATOM 12936 C C . GLN B 1 732 ? -15.414 -12.484 -3.223 1 94.19 732 GLN B C 1
ATOM 12938 O O . GLN B 1 732 ? -14.742 -12.93 -4.152 1 94.19 732 GLN B O 1
ATOM 12943 N N . ASP B 1 733 ? -16.484 -13.031 -2.814 1 93.5 733 ASP B N 1
ATOM 12944 C CA . ASP B 1 733 ? -17.219 -14.016 -3.604 1 93.5 733 ASP B CA 1
ATOM 12945 C C . ASP B 1 733 ? -18.734 -13.766 -3.525 1 93.5 733 ASP B C 1
ATOM 12947 O O . ASP B 1 733 ? -19.219 -13.203 -2.545 1 93.5 733 ASP B O 1
ATOM 12951 N N . SER B 1 734 ? -19.391 -14.039 -4.609 1 94.38 734 SER B N 1
ATOM 12952 C CA . SER B 1 734 ? -20.828 -13.789 -4.695 1 94.38 734 SER B CA 1
ATOM 12953 C C . SER B 1 734 ? -21.562 -14.969 -5.32 1 94.38 734 SER B C 1
ATOM 12955 O O . SER B 1 734 ? -21.047 -15.617 -6.238 1 94.38 734 SER B O 1
ATOM 12957 N N . LYS B 1 735 ? -22.75 -15.289 -4.773 1 93.12 735 LYS B N 1
ATOM 12958 C CA . LYS B 1 735 ? -23.625 -16.328 -5.305 1 93.12 735 LYS B CA 1
ATOM 12959 C C . LYS B 1 735 ? -25.078 -15.875 -5.297 1 93.12 735 LYS B C 1
ATOM 12961 O O . LYS B 1 735 ? -25.453 -14.969 -4.547 1 93.12 735 LYS B O 1
ATOM 12966 N N . VAL B 1 736 ? -25.859 -16.484 -6.176 1 92.75 736 VAL B N 1
ATOM 12967 C CA . VAL B 1 736 ? -27.281 -16.188 -6.223 1 92.75 736 VAL B CA 1
ATOM 12968 C C . VAL B 1 736 ? -28.078 -17.359 -5.625 1 92.75 736 VAL B C 1
ATOM 12970 O O . VAL B 1 736 ? -27.875 -18.5 -6.016 1 92.75 736 VAL B O 1
ATOM 12973 N N . VAL B 1 737 ? -28.891 -17.062 -4.66 1 93.56 737 VAL B N 1
ATOM 12974 C CA . VAL B 1 737 ? -29.75 -18.062 -4.031 1 93.56 737 VAL B CA 1
ATOM 12975 C C . VAL B 1 737 ? -31.172 -17.906 -4.562 1 93.56 737 VAL B C 1
ATOM 12977 O O . VAL B 1 737 ? -31.734 -16.797 -4.566 1 93.56 737 VAL B O 1
ATOM 12980 N N . HIS B 1 738 ? -31.719 -19.016 -5.016 1 92.44 738 HIS B N 1
ATOM 12981 C CA . HIS B 1 738 ? -33.094 -19.016 -5.5 1 92.44 738 HIS B CA 1
ATOM 12982 C C . HIS B 1 738 ? -34.062 -19.422 -4.398 1 92.44 738 HIS B C 1
ATOM 12984 O O . HIS B 1 738 ? -34.031 -20.562 -3.93 1 92.44 738 HIS B O 1
ATOM 12990 N N . VAL B 1 739 ? -34.875 -18.531 -4.059 1 93 739 VAL B N 1
ATOM 12991 C CA . VAL B 1 739 ? -35.844 -18.781 -2.973 1 93 739 VAL B CA 1
ATOM 12992 C C . VAL B 1 739 ? -37.219 -19.078 -3.549 1 93 739 VAL B C 1
ATOM 12994 O O . VAL B 1 739 ? -37.75 -18.266 -4.309 1 93 739 VAL B O 1
ATOM 12997 N N . PHE B 1 740 ? -37.75 -20.281 -3.227 1 90.38 740 PHE B N 1
ATOM 12998 C CA . PHE B 1 740 ? -39.062 -20.703 -3.699 1 90.38 740 PHE B CA 1
ATOM 12999 C C . PHE B 1 740 ? -40 -20.984 -2.527 1 90.38 740 PHE B C 1
ATOM 13001 O O . PHE B 1 740 ? -39.531 -21.25 -1.414 1 90.38 740 PHE B O 1
ATOM 13008 N N . ASP B 1 741 ? -41.281 -20.906 -2.793 1 86.5 741 ASP B N 1
ATOM 13009 C CA . ASP B 1 741 ? -42.25 -21.219 -1.769 1 86.5 741 ASP B CA 1
ATOM 13010 C C . ASP B 1 741 ? -42.375 -22.719 -1.564 1 86.5 741 ASP B C 1
ATOM 13012 O O . ASP B 1 741 ? -42.406 -23.203 -0.428 1 86.5 741 ASP B O 1
ATOM 13016 N N . HIS B 1 742 ? -42.531 -23.469 -2.699 1 82.69 742 HIS B N 1
ATOM 13017 C CA . HIS B 1 742 ? -42.719 -24.922 -2.613 1 82.69 742 HIS B CA 1
ATOM 13018 C C . HIS B 1 742 ? -41.875 -25.641 -3.66 1 82.69 742 HIS B C 1
ATOM 13020 O O . HIS B 1 742 ? -41.75 -25.172 -4.793 1 82.69 742 HIS B O 1
ATOM 13026 N N . PHE B 1 743 ? -41.125 -26.609 -3.326 1 86.62 743 PHE B N 1
ATOM 13027 C CA . PHE B 1 743 ? -40.406 -27.516 -4.23 1 86.62 743 PHE B CA 1
ATOM 13028 C C . PHE B 1 743 ? -40.219 -28.891 -3.598 1 86.62 743 PHE B C 1
ATOM 13030 O O . PHE B 1 743 ? -40.5 -29.062 -2.408 1 86.62 743 PHE B O 1
ATOM 13037 N N . HIS B 1 744 ? -40.031 -29.922 -4.445 1 88.44 744 HIS B N 1
ATOM 13038 C CA . HIS B 1 744 ? -39.781 -31.281 -3.971 1 88.44 744 HIS B CA 1
ATOM 13039 C C . HIS B 1 744 ? -38.281 -31.641 -4.074 1 88.44 744 HIS B C 1
ATOM 13041 O O . HIS B 1 744 ? -37.625 -31.266 -5.039 1 88.44 744 HIS B O 1
ATOM 13047 N N . VAL B 1 745 ? -37.812 -32.312 -3.049 1 91 745 VAL B N 1
ATOM 13048 C CA . VAL B 1 745 ? -36.406 -32.719 -3.029 1 91 745 VAL B CA 1
ATOM 13049 C C . VAL B 1 745 ? -36.281 -34.219 -3.043 1 91 745 VAL B C 1
ATOM 13051 O O . VAL B 1 745 ? -36.969 -34.906 -2.264 1 91 745 VAL B O 1
ATOM 13054 N N . LEU B 1 746 ? -35.531 -34.781 -3.969 1 92.56 746 LEU B N 1
ATOM 13055 C CA . LEU B 1 746 ? -35.219 -36.188 -4.055 1 92.56 746 LEU B CA 1
ATOM 13056 C C . LEU B 1 746 ? -33.75 -36.469 -3.779 1 92.56 746 LEU B C 1
ATOM 13058 O O . LEU B 1 746 ? -32.875 -36 -4.523 1 92.56 746 LEU B O 1
ATOM 13062 N N . PRO B 1 747 ? -33.406 -37.219 -2.762 1 94.62 747 PRO B N 1
ATOM 13063 C CA . PRO B 1 747 ? -32 -37.531 -2.484 1 94.62 747 PRO B CA 1
ATOM 13064 C C . PRO B 1 747 ? -31.406 -38.531 -3.473 1 94.62 747 PRO B C 1
ATOM 13066 O O . PRO B 1 747 ? -32.062 -39.5 -3.828 1 94.62 747 PRO B O 1
ATOM 13069 N N . LEU B 1 748 ? -30.234 -38.219 -3.971 1 96.06 748 LEU B N 1
ATOM 13070 C CA . LEU B 1 748 ? -29.547 -39.062 -4.945 1 96.06 748 LEU B CA 1
ATOM 13071 C C . LEU B 1 748 ? -28.266 -39.625 -4.355 1 96.06 748 LEU B C 1
ATOM 13073 O O . LEU B 1 748 ? -27.672 -39.031 -3.447 1 96.06 748 LEU B O 1
ATOM 13077 N N . LYS B 1 749 ? -27.906 -40.781 -4.781 1 95 749 LYS B N 1
ATOM 13078 C CA . LYS B 1 749 ? -26.641 -41.438 -4.449 1 95 749 LYS B CA 1
ATOM 13079 C C . LYS B 1 749 ? -25.906 -41.875 -5.707 1 95 749 LYS B C 1
ATOM 13081 O O . LYS B 1 749 ? -26.5 -41.969 -6.785 1 95 749 LYS B O 1
ATOM 13086 N N . PHE B 1 750 ? -24.625 -42.031 -5.625 1 95.25 750 PHE B N 1
ATOM 13087 C CA . PHE B 1 750 ? -23.766 -42.375 -6.75 1 95.25 750 PHE B CA 1
ATOM 13088 C C . PHE B 1 750 ? -22.984 -43.656 -6.441 1 95.25 750 PHE B C 1
ATOM 13090 O O . PHE B 1 750 ? -22.875 -44.062 -5.281 1 95.25 750 PHE B O 1
ATOM 13097 N N . THR B 1 751 ? -22.484 -44.219 -7.469 1 91.62 751 THR B N 1
ATOM 13098 C CA . THR B 1 751 ? -21.609 -45.375 -7.281 1 91.62 751 THR B CA 1
ATOM 13099 C C . THR B 1 751 ? -20.297 -44.938 -6.605 1 91.62 751 THR B C 1
ATOM 13101 O O . THR B 1 751 ? -19.891 -43.781 -6.715 1 91.62 751 THR B O 1
ATOM 13104 N N . LYS B 1 752 ? -19.625 -45.844 -6.016 1 89.38 752 LYS B N 1
ATOM 13105 C CA . LYS B 1 752 ? -18.484 -45.562 -5.137 1 89.38 752 LYS B CA 1
ATOM 13106 C C . LYS B 1 752 ? -17.297 -45.031 -5.926 1 89.38 752 LYS B C 1
ATOM 13108 O O . LYS B 1 752 ? -16.422 -44.375 -5.363 1 89.38 752 LYS B O 1
ATOM 13113 N N . HIS B 1 753 ? -17.234 -45.25 -7.156 1 87.5 753 HIS B N 1
ATOM 13114 C CA . HIS B 1 753 ? -16.078 -44.844 -7.945 1 87.5 753 HIS B CA 1
ATOM 13115 C C . HIS B 1 753 ? -16 -43.312 -8.031 1 87.5 753 HIS B C 1
ATOM 13117 O O . HIS B 1 753 ? -14.914 -42.75 -8.219 1 87.5 753 HIS B O 1
ATOM 13123 N N . LEU B 1 754 ? -17.156 -42.688 -7.902 1 92.81 754 LEU B N 1
ATOM 13124 C CA . LEU B 1 754 ? -17.188 -41.219 -7.965 1 92.81 754 LEU B CA 1
ATOM 13125 C C . LEU B 1 754 ? -16.422 -40.594 -6.801 1 92.81 754 LEU B C 1
ATOM 13127 O O . LEU B 1 754 ? -15.812 -39.562 -6.941 1 92.81 754 LEU B O 1
ATOM 13131 N N . ASP B 1 755 ? -16.438 -41.312 -5.688 1 92.06 755 ASP B N 1
ATOM 13132 C CA . ASP B 1 755 ? -15.773 -40.812 -4.484 1 92.06 755 ASP B CA 1
ATOM 13133 C C . ASP B 1 755 ? -14.258 -40.812 -4.656 1 92.06 755 ASP B C 1
ATOM 13135 O O . ASP B 1 755 ? -13.57 -39.969 -4.062 1 92.06 755 ASP B O 1
ATOM 13139 N N . MET B 1 756 ? -13.75 -41.656 -5.445 1 87.25 756 MET B N 1
ATOM 13140 C CA . MET B 1 756 ? -12.312 -41.781 -5.648 1 87.25 756 MET B CA 1
ATOM 13141 C C . MET B 1 756 ? -11.773 -40.562 -6.395 1 87.25 756 MET B C 1
ATOM 13143 O O . MET B 1 756 ? -10.609 -40.188 -6.219 1 87.25 756 MET B O 1
ATOM 13147 N N . TYR B 1 757 ? -12.555 -39.906 -7.188 1 89 757 TYR B N 1
ATOM 13148 C CA . TYR B 1 757 ? -12.078 -38.812 -8.008 1 89 757 TYR B CA 1
ATOM 13149 C C . TYR B 1 757 ? -12.766 -37.5 -7.617 1 89 757 TYR B C 1
ATOM 13151 O O . TYR B 1 757 ? -12.883 -36.594 -8.43 1 89 757 TYR B O 1
ATOM 13159 N N . ASN B 1 758 ? -13.367 -37.406 -6.461 1 92.62 758 ASN B N 1
ATOM 13160 C CA . ASN B 1 758 ? -13.992 -36.188 -5.949 1 92.62 758 ASN B CA 1
ATOM 13161 C C . ASN B 1 758 ? -12.969 -35.281 -5.285 1 92.62 758 ASN B C 1
ATOM 13163 O O . ASN B 1 758 ? -12.508 -35.562 -4.176 1 92.62 758 ASN B O 1
ATOM 13167 N N . PRO B 1 759 ? -12.594 -34.219 -5.922 1 90.44 759 PRO B N 1
ATOM 13168 C CA . PRO B 1 759 ? -11.672 -33.25 -5.285 1 90.44 759 PRO B CA 1
ATOM 13169 C C . PRO B 1 759 ? -12.367 -32.375 -4.258 1 90.44 759 PRO B C 1
ATOM 13171 O O . PRO B 1 759 ? -11.703 -31.578 -3.574 1 90.44 759 PRO B O 1
ATOM 13174 N N . ASP B 1 760 ? -13.641 -32.469 -4.168 1 88.69 760 ASP B N 1
ATOM 13175 C CA . ASP B 1 760 ? -14.461 -31.75 -3.199 1 88.69 760 ASP B CA 1
ATOM 13176 C C . ASP B 1 760 ? -14.336 -30.234 -3.393 1 88.69 760 ASP B C 1
ATOM 13178 O O . ASP B 1 760 ? -14.109 -29.5 -2.43 1 88.69 760 ASP B O 1
ATOM 13182 N N . ILE B 1 761 ? -14.305 -29.719 -4.539 1 86.44 761 ILE B N 1
ATOM 13183 C CA . ILE B 1 761 ? -14.328 -28.281 -4.844 1 86.44 761 ILE B CA 1
ATOM 13184 C C . ILE B 1 761 ? -15.688 -27.906 -5.43 1 86.44 761 ILE B C 1
ATOM 13186 O O . ILE B 1 761 ? -16.328 -28.719 -6.102 1 86.44 761 ILE B O 1
ATOM 13190 N N . PRO B 1 762 ? -16.125 -26.766 -5.258 1 85.19 762 PRO B N 1
ATOM 13191 C CA . PRO B 1 762 ? -17.453 -26.359 -5.676 1 85.19 762 PRO B CA 1
ATOM 13192 C C . PRO B 1 762 ? -17.672 -26.484 -7.184 1 85.19 762 PRO B C 1
ATOM 13194 O O . PRO B 1 762 ? -18.75 -26.859 -7.629 1 85.19 762 PRO B O 1
ATOM 13197 N N . GLU B 1 763 ? -16.656 -26.125 -7.934 1 86.81 763 GLU B N 1
ATOM 13198 C CA . GLU B 1 763 ? -16.812 -26.188 -9.383 1 86.81 763 GLU B CA 1
ATOM 13199 C C . GLU B 1 763 ? -17.094 -27.625 -9.836 1 86.81 763 GLU B C 1
ATOM 13201 O O . GLU B 1 763 ? -17.891 -27.844 -10.75 1 86.81 763 GLU B O 1
ATOM 13206 N N . TRP B 1 764 ? -16.359 -28.562 -9.242 1 92.38 764 TRP B N 1
ATOM 13207 C CA . TRP B 1 764 ? -16.578 -29.969 -9.57 1 92.38 764 TRP B CA 1
ATOM 13208 C C . TRP B 1 764 ? -17.984 -30.406 -9.203 1 92.38 764 TRP B C 1
ATOM 13210 O O . TRP B 1 764 ? -18.656 -31.062 -9.992 1 92.38 764 TRP B O 1
ATOM 13220 N N . ARG B 1 765 ? -18.484 -30 -8.086 1 93.38 765 ARG B N 1
ATOM 13221 C CA . ARG B 1 765 ? -19.828 -30.359 -7.641 1 93.38 765 ARG B CA 1
ATOM 13222 C C . ARG B 1 765 ? -20.891 -29.766 -8.57 1 93.38 765 ARG B C 1
ATOM 13224 O O . ARG B 1 765 ? -21.875 -30.422 -8.883 1 93.38 765 ARG B O 1
ATOM 13231 N N . GLU B 1 766 ? -20.609 -28.625 -8.992 1 90.75 766 GLU B N 1
ATOM 13232 C CA . GLU B 1 766 ? -21.547 -27.969 -9.914 1 90.75 766 GLU B CA 1
ATOM 13233 C C . GLU B 1 766 ? -21.609 -28.703 -11.25 1 90.75 766 GLU B C 1
ATOM 13235 O O . GLU B 1 766 ? -22.688 -28.859 -11.828 1 90.75 766 GLU B O 1
ATOM 13240 N N . ASP B 1 767 ? -20.5 -29.109 -11.672 1 92.94 767 ASP B N 1
ATOM 13241 C CA . ASP B 1 767 ? -20.469 -29.828 -12.953 1 92.94 767 ASP B CA 1
ATOM 13242 C C . ASP B 1 767 ? -21.172 -31.172 -12.852 1 92.94 767 ASP B C 1
ATOM 13244 O O . ASP B 1 767 ? -21.891 -31.578 -13.773 1 92.94 767 ASP B O 1
ATOM 13248 N N . ILE B 1 768 ? -20.969 -31.875 -11.789 1 94.88 768 ILE B N 1
ATOM 13249 C CA . ILE B 1 768 ? -21.656 -33.156 -11.578 1 94.88 768 ILE B CA 1
ATOM 13250 C C . ILE B 1 768 ? -23.172 -32.906 -11.531 1 94.88 768 ILE B C 1
ATOM 13252 O O . ILE B 1 768 ? -23.938 -33.656 -12.141 1 94.88 768 ILE B O 1
ATOM 13256 N N . GLY B 1 769 ? -23.547 -31.891 -10.836 1 95.06 769 GLY B N 1
ATOM 13257 C CA . GLY B 1 769 ? -24.953 -31.547 -10.781 1 95.06 769 GLY B CA 1
ATOM 13258 C C . GLY B 1 769 ? -25.547 -31.234 -12.148 1 95.06 769 GLY B C 1
ATOM 13259 O O . GLY B 1 769 ? -26.656 -31.672 -12.461 1 95.06 769 GLY B O 1
ATOM 13260 N N . ARG B 1 770 ? -24.828 -30.516 -12.914 1 93 770 ARG B N 1
ATOM 13261 C CA . ARG B 1 770 ? -25.297 -30.141 -14.25 1 93 770 ARG B CA 1
ATOM 13262 C C . ARG B 1 770 ? -25.453 -31.359 -15.141 1 93 770 ARG B C 1
ATOM 13264 O O . ARG B 1 770 ? -26.422 -31.453 -15.906 1 93 770 ARG B O 1
ATOM 13271 N N . VAL B 1 771 ? -24.484 -32.25 -15.094 1 94.56 771 VAL B N 1
ATOM 13272 C CA . VAL B 1 771 ? -24.547 -33.438 -15.945 1 94.56 771 VAL B CA 1
ATOM 13273 C C . VAL B 1 771 ? -25.719 -34.312 -15.539 1 94.56 771 VAL B C 1
ATOM 13275 O O . VAL B 1 771 ? -26.438 -34.844 -16.391 1 94.56 771 VAL B O 1
ATOM 13278 N N . VAL B 1 772 ? -25.938 -34.531 -14.266 1 95.56 772 VAL B N 1
ATOM 13279 C CA . VAL B 1 772 ? -27.047 -35.344 -13.781 1 95.56 772 VAL B CA 1
ATOM 13280 C C . VAL B 1 772 ? -28.375 -34.719 -14.203 1 95.56 772 VAL B C 1
ATOM 13282 O O . VAL B 1 772 ? -29.281 -35.438 -14.68 1 95.56 772 VAL B O 1
ATOM 13285 N N . THR B 1 773 ? -28.516 -33.438 -14.031 1 95.25 773 THR B N 1
ATOM 13286 C CA . THR B 1 773 ? -29.719 -32.719 -14.414 1 95.25 773 THR B CA 1
ATOM 13287 C C . THR B 1 773 ? -29.984 -32.875 -15.914 1 95.25 773 THR B C 1
ATOM 13289 O O . THR B 1 773 ? -31.125 -33.094 -16.344 1 95.25 773 THR B O 1
ATOM 13292 N N . ARG B 1 774 ? -29 -32.688 -16.688 1 93.81 774 ARG B N 1
ATOM 13293 C CA . ARG B 1 774 ? -29.125 -32.812 -18.141 1 93.81 774 ARG B CA 1
ATOM 13294 C C . ARG B 1 774 ? -29.578 -34.188 -18.547 1 93.81 774 ARG B C 1
ATOM 13296 O O . ARG B 1 774 ? -30.453 -34.375 -19.391 1 93.81 774 ARG B O 1
ATOM 13303 N N . LEU B 1 775 ? -28.938 -35.25 -18 1 94.31 775 LEU B N 1
ATOM 13304 C CA . LEU B 1 775 ? -29.281 -36.625 -18.312 1 94.31 775 LEU B CA 1
ATOM 13305 C C . LEU B 1 775 ? -30.703 -36.938 -17.891 1 94.31 775 LEU B C 1
ATOM 13307 O O . LEU B 1 775 ? -31.438 -37.625 -18.625 1 94.31 775 LEU B O 1
ATOM 13311 N N . LEU B 1 776 ? -31.094 -36.438 -16.75 1 94.69 776 LEU B N 1
ATOM 13312 C CA . LEU B 1 776 ? -32.438 -36.656 -16.266 1 94.69 776 LEU B CA 1
ATOM 13313 C C . LEU B 1 776 ? -33.469 -35.969 -17.172 1 94.69 776 LEU B C 1
ATOM 13315 O O . LEU B 1 776 ? -34.531 -36.531 -17.469 1 94.69 776 LEU B O 1
ATOM 13319 N N . ALA B 1 777 ? -33.156 -34.781 -17.516 1 94.38 777 ALA B N 1
ATOM 13320 C CA . ALA B 1 777 ? -34.062 -34 -18.406 1 94.38 777 ALA B CA 1
ATOM 13321 C C . ALA B 1 777 ? -34.219 -34.719 -19.75 1 94.38 777 ALA B C 1
ATOM 13323 O O . ALA B 1 777 ? -35.312 -34.812 -20.281 1 94.38 777 ALA B O 1
ATOM 13324 N N . LYS B 1 778 ? -33.125 -35.188 -20.281 1 92.38 778 LYS B N 1
ATOM 13325 C CA . LYS B 1 778 ? -33.125 -35.906 -21.562 1 92.38 778 LYS B CA 1
ATOM 13326 C C . LYS B 1 778 ? -33.938 -37.188 -21.484 1 92.38 778 LYS B C 1
ATOM 13328 O O . LYS B 1 778 ? -34.75 -37.5 -22.359 1 92.38 778 LYS B O 1
ATOM 13333 N N . GLU B 1 779 ? -33.75 -37.969 -20.422 1 93.56 779 GLU B N 1
ATOM 13334 C CA . GLU B 1 779 ? -34.406 -39.281 -20.266 1 93.56 779 GLU B CA 1
ATOM 13335 C C . GLU B 1 779 ? -35.875 -39.125 -19.969 1 93.56 779 GLU B C 1
ATOM 13337 O O . GLU B 1 779 ? -36.688 -39.938 -20.406 1 93.56 779 GLU B O 1
ATOM 13342 N N . THR B 1 780 ? -36.344 -38.125 -19.203 1 93.38 780 THR B N 1
ATOM 13343 C CA . THR B 1 780 ? -37.719 -38 -18.75 1 93.38 780 THR B CA 1
ATOM 13344 C C . THR B 1 780 ? -38.438 -36.969 -19.609 1 93.38 780 THR B C 1
ATOM 13346 O O . THR B 1 780 ? -39.688 -36.844 -19.531 1 93.38 780 THR B O 1
ATOM 13349 N N . ASN B 1 781 ? -37.844 -36.094 -20.391 1 91.06 781 ASN B N 1
ATOM 13350 C CA . ASN B 1 781 ? -38.375 -35.031 -21.219 1 91.06 781 ASN B CA 1
ATOM 13351 C C . ASN B 1 781 ? -38.969 -33.906 -20.359 1 91.06 781 ASN B C 1
ATOM 13353 O O . ASN B 1 781 ? -39.969 -33.312 -20.719 1 91.06 781 ASN B O 1
ATOM 13357 N N . ILE B 1 782 ? -38.5 -33.812 -19.141 1 90.88 782 ILE B N 1
ATOM 13358 C CA . ILE B 1 782 ? -38.812 -32.688 -18.281 1 90.88 782 ILE B CA 1
ATOM 13359 C C . ILE B 1 782 ? -37.844 -31.531 -18.594 1 90.88 782 ILE B C 1
ATOM 13361 O O . ILE B 1 782 ? -36.656 -31.75 -18.812 1 90.88 782 ILE B O 1
ATOM 13365 N N . PRO B 1 783 ? -38.438 -30.344 -18.688 1 89.25 783 PRO B N 1
ATOM 13366 C CA . PRO B 1 783 ? -37.531 -29.219 -19 1 89.25 783 PRO B CA 1
ATOM 13367 C C . PRO B 1 783 ? -36.406 -29.047 -17.984 1 89.25 783 PRO B C 1
ATOM 13369 O O . PRO B 1 783 ? -36.656 -29.125 -16.781 1 89.25 783 PRO B O 1
ATOM 13372 N N . LYS B 1 784 ? -35.25 -28.844 -18.438 1 89.81 784 LYS B N 1
ATOM 13373 C CA . LYS B 1 784 ? -34.031 -28.734 -17.641 1 89.81 784 LYS B CA 1
ATOM 13374 C C . LYS B 1 784 ? -34.094 -27.594 -16.641 1 89.81 784 LYS B C 1
ATOM 13376 O O . LYS B 1 784 ? -33.531 -27.672 -15.547 1 89.81 784 LYS B O 1
ATOM 13381 N N . GLU B 1 785 ? -34.844 -26.531 -16.922 1 87 785 GLU B N 1
ATOM 13382 C CA . GLU B 1 785 ? -34.938 -25.344 -16.078 1 87 785 GLU B CA 1
ATOM 13383 C C . GLU B 1 785 ? -35.688 -25.625 -14.789 1 87 785 GLU B C 1
ATOM 13385 O O . GLU B 1 785 ? -35.531 -24.891 -13.812 1 87 785 GLU B O 1
ATOM 13390 N N . THR B 1 786 ? -36.438 -26.719 -14.766 1 89.56 786 THR B N 1
ATOM 13391 C CA . THR B 1 786 ? -37.25 -27.031 -13.594 1 89.56 786 THR B CA 1
ATOM 13392 C C . THR B 1 786 ? -36.562 -28.062 -12.703 1 89.56 786 THR B C 1
ATOM 13394 O O . THR B 1 786 ? -37.125 -28.484 -11.688 1 89.56 786 THR B O 1
ATOM 13397 N N . LEU B 1 787 ? -35.406 -28.438 -13.141 1 92.81 787 LEU B N 1
ATOM 13398 C CA . LEU B 1 787 ? -34.625 -29.406 -12.367 1 92.81 787 LEU B CA 1
ATOM 13399 C C . LE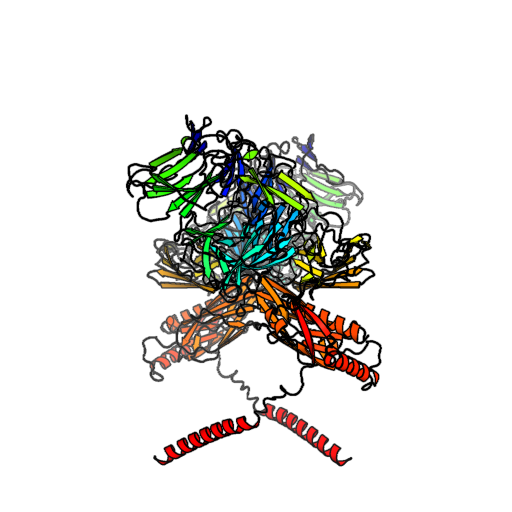U B 1 787 ? -33.281 -28.828 -11.953 1 92.81 787 LEU B C 1
ATOM 13401 O O . LEU B 1 787 ? -32.656 -28.125 -12.734 1 92.81 787 LEU B O 1
ATOM 13405 N N . MET B 1 788 ? -32.938 -29.094 -10.727 1 93.19 788 MET B N 1
ATOM 13406 C CA . MET B 1 788 ? -31.625 -28.688 -10.25 1 93.19 788 MET B CA 1
ATOM 13407 C C . MET B 1 788 ? -31.047 -29.719 -9.289 1 93.19 788 MET B C 1
ATOM 13409 O O . MET B 1 788 ? -31.656 -30.016 -8.258 1 93.19 788 MET B O 1
ATOM 13413 N N . THR B 1 789 ? -29.891 -30.234 -9.648 1 95.38 789 THR B N 1
ATOM 13414 C CA . THR B 1 789 ? -29.203 -31.203 -8.789 1 95.38 789 THR B CA 1
ATOM 13415 C C . THR B 1 789 ? -28.094 -30.516 -8.016 1 95.38 789 THR B C 1
ATOM 13417 O O . THR B 1 789 ? -27.188 -29.906 -8.602 1 95.38 789 THR B O 1
ATOM 13420 N N . VAL B 1 790 ? -28.172 -30.625 -6.73 1 94.19 790 VAL B N 1
ATOM 13421 C CA . VAL B 1 790 ? -27.156 -30.016 -5.875 1 94.19 790 VAL B CA 1
ATOM 13422 C C . VAL B 1 790 ? -26.344 -31.109 -5.184 1 94.19 790 VAL B C 1
ATOM 13424 O O . VAL B 1 790 ? -26.875 -31.875 -4.379 1 94.19 790 VAL B O 1
ATOM 13427 N N . VAL B 1 791 ? -25 -31.125 -5.512 1 94.94 791 VAL B N 1
ATOM 13428 C CA . VAL B 1 791 ? -24.109 -32.094 -4.891 1 94.94 791 VAL B CA 1
ATOM 13429 C C . VAL B 1 791 ? -23.594 -31.547 -3.557 1 94.94 791 VAL B C 1
ATOM 13431 O O . VAL B 1 791 ? -23.172 -30.391 -3.473 1 94.94 791 VAL B O 1
ATOM 13434 N N . LYS B 1 792 ? -23.656 -32.312 -2.555 1 91.5 792 LYS B N 1
ATOM 13435 C CA . LYS B 1 792 ? -23.25 -31.906 -1.213 1 91.5 792 LYS B CA 1
ATOM 13436 C C . LYS B 1 792 ? -21.734 -32.031 -1.029 1 91.5 792 LYS B C 1
ATOM 13438 O O . LYS B 1 792 ? -21.109 -32.875 -1.676 1 91.5 792 LYS B O 1
ATOM 13443 N N . PRO B 1 793 ? -21.25 -31.188 -0.18 1 89.12 793 PRO B N 1
ATOM 13444 C CA . PRO B 1 793 ? -19.812 -31.312 0.11 1 89.12 793 PRO B CA 1
ATOM 13445 C C . PRO B 1 793 ? -19.5 -32.531 0.984 1 89.12 793 PRO B C 1
ATOM 13447 O O . PRO B 1 793 ? -20.328 -32.938 1.805 1 89.12 793 PRO B O 1
ATOM 13450 N N . GLY B 1 794 ? -18.312 -33.125 0.804 1 88.31 794 GLY B N 1
ATOM 13451 C CA . GLY B 1 794 ? -17.844 -34.188 1.648 1 88.31 794 GLY B CA 1
ATOM 13452 C C . GLY B 1 794 ? -18.016 -35.562 1.007 1 88.31 794 GLY B C 1
ATOM 13453 O O . GLY B 1 794 ? -18.344 -35.656 -0.178 1 88.31 794 GLY B O 1
ATOM 13454 N N . LEU B 1 795 ? -17.609 -36.594 1.665 1 90.44 795 LEU B N 1
ATOM 13455 C CA . LEU B 1 795 ? -17.734 -37.969 1.25 1 90.44 795 LEU B CA 1
ATOM 13456 C C . LEU B 1 795 ? -18.656 -38.75 2.193 1 90.44 795 LEU B C 1
ATOM 13458 O O . LEU B 1 795 ? -18.688 -38.469 3.396 1 90.44 795 LEU B O 1
ATOM 13462 N N . PRO B 1 796 ? -19.391 -39.656 1.78 1 92.56 796 PRO B N 1
ATOM 13463 C CA . PRO B 1 796 ? -19.562 -40.031 0.378 1 92.56 796 PRO B CA 1
ATOM 13464 C C . PRO B 1 796 ? -20.281 -38.969 -0.446 1 92.56 796 PRO B C 1
ATOM 13466 O O . PRO B 1 796 ? -21 -38.156 0.108 1 92.56 796 PRO B O 1
ATOM 13469 N N . THR B 1 797 ? -20 -38.969 -1.741 1 95 797 THR B N 1
ATOM 13470 C CA . THR B 1 797 ? -20.625 -38 -2.629 1 95 797 THR B CA 1
ATOM 13471 C C . THR B 1 797 ? -22.109 -38.25 -2.752 1 95 797 THR B C 1
ATOM 13473 O O . THR B 1 797 ? -22.531 -39.312 -3.174 1 95 797 THR B O 1
ATOM 13476 N N . THR B 1 798 ? -22.922 -37.375 -2.266 1 95.38 798 THR B N 1
ATOM 13477 C CA . THR B 1 798 ? -24.375 -37.406 -2.387 1 95.38 798 THR B CA 1
ATOM 13478 C C . THR B 1 798 ? -24.922 -36.125 -3 1 95.38 798 THR B C 1
ATOM 13480 O O . THR B 1 798 ? -24.188 -35.156 -3.133 1 95.38 798 THR B O 1
ATOM 13483 N N . ALA B 1 799 ? -26.141 -36.219 -3.492 1 96.12 799 ALA B N 1
ATOM 13484 C CA . ALA B 1 799 ? -26.734 -35.062 -4.121 1 96.12 799 ALA B CA 1
ATOM 13485 C C . ALA B 1 799 ? -28.234 -35 -3.838 1 96.12 799 ALA B C 1
ATOM 13487 O O . ALA B 1 799 ? -28.828 -35.969 -3.414 1 96.12 799 ALA B O 1
ATOM 13488 N N . ASP B 1 800 ? -28.859 -33.875 -3.885 1 94.62 800 ASP B N 1
ATOM 13489 C CA . ASP B 1 800 ? -30.297 -33.625 -3.803 1 94.62 800 ASP B CA 1
ATOM 13490 C C . ASP B 1 800 ? -30.828 -33.062 -5.121 1 94.62 800 ASP B C 1
ATOM 13492 O O . ASP B 1 800 ? -30.328 -32.062 -5.633 1 94.62 800 ASP B O 1
ATOM 13496 N N . LEU B 1 801 ? -31.766 -33.719 -5.684 1 95.44 801 LEU B N 1
ATOM 13497 C CA . LEU B 1 801 ? -32.438 -33.219 -6.875 1 95.44 801 LEU B CA 1
ATOM 13498 C C . LEU B 1 801 ? -33.656 -32.375 -6.492 1 95.44 801 LEU B C 1
ATOM 13500 O O . LEU B 1 801 ? -34.594 -32.844 -5.832 1 95.44 801 LEU B O 1
ATOM 13504 N N . HIS B 1 802 ? -33.625 -31.156 -6.895 1 92.5 802 HIS B N 1
ATOM 13505 C CA . HIS B 1 802 ? -34.719 -30.25 -6.645 1 92.5 802 HIS B CA 1
ATOM 13506 C C . HIS B 1 802 ? -35.625 -30.125 -7.863 1 92.5 802 HIS B C 1
ATOM 13508 O O . HIS B 1 802 ? -35.188 -29.734 -8.945 1 92.5 802 HIS B O 1
ATOM 13514 N N . VAL B 1 803 ? -36.844 -30.5 -7.656 1 92.12 803 VAL B N 1
ATOM 13515 C CA . VAL B 1 803 ? -37.844 -30.391 -8.711 1 92.12 803 VAL B CA 1
ATOM 13516 C C . VAL B 1 803 ? -38.688 -29.125 -8.492 1 92.12 803 VAL B C 1
ATOM 13518 O O . VAL B 1 803 ? -39.5 -29.062 -7.578 1 92.12 803 VAL B O 1
ATOM 13521 N N . LEU B 1 804 ? -38.406 -28.156 -9.43 1 87.44 804 LEU B N 1
ATOM 13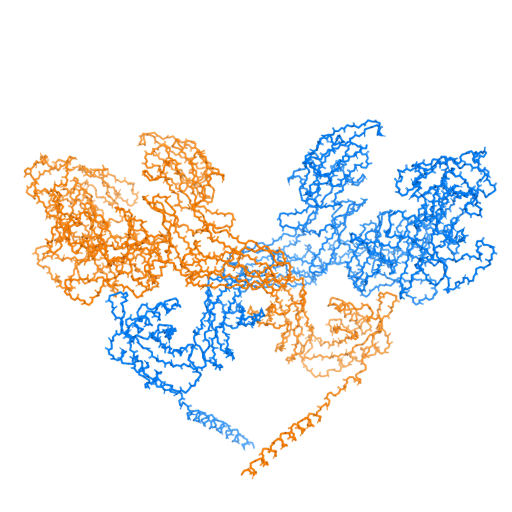522 C CA . LEU B 1 804 ? -38.969 -26.828 -9.281 1 87.44 804 LEU B CA 1
ATOM 13523 C C . LEU B 1 804 ? -40.281 -26.703 -10.07 1 87.44 804 LEU B C 1
ATOM 13525 O O . LEU B 1 804 ? -40.469 -27.438 -11.039 1 87.44 804 LEU B O 1
ATOM 13529 N N . LEU B 1 805 ? -41.281 -25.938 -9.516 1 76.94 805 LEU B N 1
ATOM 13530 C CA . LEU B 1 805 ? -42.562 -25.719 -10.211 1 76.94 805 LEU B CA 1
ATOM 13531 C C . LEU B 1 805 ? -42.406 -24.672 -11.312 1 76.94 805 LEU B C 1
ATOM 13533 O O . LEU B 1 805 ? -41.625 -23.734 -11.18 1 76.94 805 LEU B O 1
ATOM 13537 N N . PRO B 1 806 ? -42.938 -24.922 -12.523 1 65.56 806 PRO B N 1
ATOM 13538 C CA . PRO B 1 806 ? -42.844 -23.938 -13.602 1 65.56 806 PRO B CA 1
ATOM 13539 C C . PRO B 1 806 ? -43.406 -22.578 -13.203 1 65.56 806 PRO B C 1
ATOM 13541 O O . PRO B 1 806 ? -44.312 -22.484 -12.383 1 65.56 806 PRO B O 1
ATOM 13544 N N . ALA B 1 807 ? -42.688 -21.375 -13.523 1 57.47 807 ALA B N 1
ATOM 13545 C CA . ALA B 1 807 ? -43 -20 -13.148 1 57.47 807 ALA B CA 1
ATOM 13546 C C . ALA B 1 807 ? -44.469 -19.703 -13.367 1 57.47 807 ALA B C 1
ATOM 13548 O O . ALA B 1 807 ? -45.062 -18.922 -12.617 1 57.47 807 ALA B O 1
ATOM 13549 N N . ASN B 1 808 ? -45.062 -20.109 -14.57 1 53.06 808 ASN B N 1
ATOM 13550 C CA . ASN B 1 808 ? -46.375 -19.594 -14.938 1 53.06 808 ASN B CA 1
ATOM 13551 C C . ASN B 1 808 ? -47.5 -20.406 -14.273 1 53.06 808 ASN B C 1
ATOM 13553 O O . ASN B 1 808 ? -48.656 -20.266 -14.648 1 53.06 808 ASN B O 1
ATOM 13557 N N . GLN B 1 809 ? -47.25 -21.266 -13.547 1 52.78 809 GLN B N 1
ATOM 13558 C CA . GLN B 1 809 ? -48.438 -21.984 -13.078 1 52.78 809 GLN B CA 1
ATOM 13559 C C . GLN B 1 809 ? -48.906 -21.438 -11.734 1 52.78 809 GLN B C 1
ATOM 13561 O O . GLN B 1 809 ? -48.094 -21.172 -10.844 1 52.78 809 GLN B O 1
ATOM 13566 N N . PRO B 1 810 ? -50.188 -20.891 -11.539 1 51.25 810 PRO B N 1
ATOM 13567 C CA . PRO B 1 810 ? -50.781 -20.344 -10.312 1 51.25 810 PRO B CA 1
ATOM 13568 C C . PRO B 1 810 ? -50.5 -21.219 -9.086 1 51.25 810 PRO B C 1
ATOM 13570 O O . PRO B 1 810 ? -50.281 -22.422 -9.219 1 51.25 810 PRO B O 1
ATOM 13573 N N . LYS B 1 811 ? -50.406 -20.594 -7.914 1 51.16 811 LYS B N 1
ATOM 13574 C CA . LYS B 1 811 ? -50.062 -20.953 -6.547 1 51.16 811 LYS B CA 1
ATOM 13575 C C . LYS B 1 811 ? -50.812 -22.203 -6.105 1 51.16 811 LYS B C 1
ATOM 13577 O O . LYS B 1 811 ? -50.906 -22.5 -4.91 1 51.16 811 LYS B O 1
ATOM 13582 N N . ARG B 1 812 ? -51.875 -22.828 -6.797 1 44.25 812 ARG B N 1
ATOM 13583 C CA . ARG B 1 812 ? -52.75 -23.703 -6.031 1 44.25 812 ARG B CA 1
ATOM 13584 C C . ARG B 1 812 ? -52.062 -25.016 -5.695 1 44.25 812 ARG B C 1
ATOM 13586 O O . ARG B 1 812 ? -51 -25.328 -6.27 1 44.25 812 ARG B O 1
ATOM 13593 N N . LYS B 1 813 ? -52.812 -26.219 -5.219 1 46.69 813 LYS B N 1
ATOM 13594 C CA . LYS B 1 813 ? -52.75 -27.531 -4.578 1 46.69 813 LYS B CA 1
ATOM 13595 C C . LYS B 1 813 ? -51.844 -28.484 -5.359 1 46.69 813 LYS B C 1
ATOM 13597 O O . LYS B 1 813 ? -51.562 -28.266 -6.547 1 46.69 813 LYS B O 1
ATOM 13602 N N . ARG B 1 814 ? -51.344 -29.562 -4.777 1 49.03 814 ARG B N 1
ATOM 13603 C CA . ARG B 1 814 ? -50.719 -30.812 -5.234 1 49.03 814 ARG B CA 1
ATOM 13604 C C . ARG B 1 814 ? -51.219 -31.188 -6.629 1 49.03 814 ARG B C 1
ATOM 13606 O O . ARG B 1 814 ? -52.375 -31.562 -6.805 1 49.03 814 ARG B O 1
ATOM 13613 N N . SER B 1 815 ? -50.75 -30.453 -7.578 1 55.72 815 SER B N 1
ATOM 13614 C CA . SER B 1 815 ? -51.344 -30.75 -8.875 1 55.72 815 SER B CA 1
ATOM 13615 C C . SER B 1 815 ? -50.875 -32.094 -9.406 1 55.72 815 SER B C 1
ATOM 13617 O O . SER B 1 815 ? -49.781 -32.562 -9.047 1 55.72 815 SER B O 1
ATOM 13619 N N . VAL B 1 816 ? -51.719 -32.906 -9.938 1 59.09 816 VAL B N 1
ATOM 13620 C CA . VAL B 1 816 ? -51.594 -34.219 -10.578 1 59.09 816 VAL B CA 1
ATOM 13621 C C . VAL B 1 816 ? -50.375 -34.219 -11.531 1 59.09 816 VAL B C 1
ATOM 13623 O O . VAL B 1 816 ? -49.656 -35.188 -11.625 1 59.09 816 VAL B O 1
ATOM 13626 N N . THR B 1 817 ? -50.062 -33.094 -12.055 1 64.44 817 THR B N 1
ATOM 13627 C CA . THR B 1 817 ? -48.969 -33 -13.016 1 64.44 817 THR B CA 1
ATOM 13628 C C . THR B 1 817 ? -47.625 -33.062 -12.305 1 64.44 817 THR B C 1
ATOM 13630 O O . THR B 1 817 ? -46.656 -33.656 -12.82 1 64.44 817 THR B O 1
ATOM 13633 N N . GLY B 1 818 ? -47.531 -32.5 -11.203 1 68.94 818 GLY B N 1
ATOM 13634 C CA . GLY B 1 818 ? -46.281 -32.562 -10.422 1 68.94 818 GLY B CA 1
ATOM 13635 C C . GLY B 1 818 ? -45.938 -33.969 -9.961 1 68.94 818 GLY B C 1
ATOM 13636 O O . GLY B 1 818 ? -44.781 -34.375 -10.008 1 68.94 818 GLY B O 1
ATOM 13637 N N . ASP B 1 819 ? -46.969 -34.656 -9.711 1 76.88 819 ASP B N 1
ATOM 13638 C CA . ASP B 1 819 ? -46.781 -36.031 -9.25 1 76.88 819 ASP B CA 1
ATOM 13639 C C . ASP B 1 819 ? -46.312 -36.938 -10.391 1 76.88 819 ASP B C 1
ATOM 13641 O O . ASP B 1 819 ? -45.5 -37.844 -10.18 1 76.88 819 ASP B O 1
ATOM 13645 N N . LYS B 1 820 ? -46.781 -36.562 -11.555 1 82.44 820 LYS B N 1
ATOM 13646 C CA . LYS B 1 820 ? -46.344 -37.344 -12.703 1 82.44 820 LYS B CA 1
ATOM 13647 C C . LYS B 1 820 ? -44.875 -37.125 -13.016 1 82.44 820 LYS B C 1
ATOM 13649 O O . LYS B 1 820 ? -44.156 -38.062 -13.367 1 82.44 820 LYS B O 1
ATOM 13654 N N . ARG B 1 821 ? -44.5 -35.969 -12.844 1 87.5 821 ARG B N 1
ATOM 13655 C CA . ARG B 1 821 ? -43.094 -35.656 -13.094 1 87.5 821 ARG B CA 1
ATOM 13656 C C . ARG B 1 821 ? -42.188 -36.375 -12.109 1 87.5 821 ARG B C 1
ATOM 13658 O O . ARG B 1 821 ? -41.156 -36.969 -12.508 1 87.5 821 ARG B O 1
ATOM 13665 N N . ILE B 1 822 ? -42.594 -36.438 -10.914 1 89.5 822 ILE B N 1
ATOM 13666 C CA . ILE B 1 822 ? -41.812 -37.094 -9.883 1 89.5 822 ILE B CA 1
ATOM 13667 C C . ILE B 1 822 ? -41.781 -38.594 -10.117 1 89.5 822 ILE B C 1
ATOM 13669 O O . ILE B 1 822 ? -40.75 -39.25 -9.93 1 89.5 822 ILE B O 1
ATOM 13673 N N . ALA B 1 823 ? -42.938 -39.031 -10.547 1 90.06 823 ALA B N 1
ATOM 13674 C CA . ALA B 1 823 ? -43 -40.469 -10.836 1 90.06 823 ALA B CA 1
ATOM 13675 C C . ALA B 1 823 ? -42.094 -40.844 -12.016 1 90.06 823 ALA B C 1
ATOM 13677 O O . ALA B 1 823 ? -41.438 -41.875 -12 1 90.06 823 ALA B O 1
ATOM 13678 N N . ALA B 1 824 ? -42.031 -40 -12.953 1 91.69 824 ALA B N 1
ATOM 13679 C CA . ALA B 1 824 ? -41.188 -40.25 -14.117 1 91.69 824 ALA B CA 1
ATOM 13680 C C . ALA B 1 824 ? -39.719 -40.219 -13.742 1 91.69 824 ALA B C 1
ATOM 13682 O O . ALA B 1 824 ? -38.906 -41.031 -14.242 1 91.69 824 ALA B O 1
ATOM 13683 N N . ILE B 1 825 ? -39.344 -39.312 -12.875 1 93.12 825 ILE B N 1
ATOM 13684 C CA . ILE B 1 825 ? -37.938 -39.219 -12.438 1 93.12 825 ILE B CA 1
ATOM 13685 C C . ILE B 1 825 ? -37.562 -40.438 -11.617 1 93.12 825 ILE B C 1
ATOM 13687 O O . ILE B 1 825 ? -36.5 -41 -11.812 1 93.12 825 ILE B O 1
ATOM 13691 N N . LYS B 1 826 ? -38.469 -40.906 -10.758 1 92.31 826 LYS B N 1
ATOM 13692 C CA . LYS B 1 826 ? -38.188 -42.062 -9.938 1 92.31 826 LYS B CA 1
ATOM 13693 C C . LYS B 1 826 ? -38.062 -43.312 -10.797 1 92.31 826 LYS B C 1
ATOM 13695 O O . LYS B 1 826 ? -37.219 -44.188 -10.523 1 92.31 826 LYS B O 1
ATOM 13700 N N . GLN B 1 827 ? -38.812 -43.375 -11.805 1 92 827 GLN B N 1
ATOM 13701 C CA . GLN B 1 827 ? -38.719 -44.531 -12.711 1 92 827 GLN B CA 1
ATOM 13702 C C . GLN B 1 827 ? -37.375 -44.531 -13.453 1 92 827 GLN B C 1
ATOM 13704 O O . GLN B 1 827 ? -36.781 -45.594 -13.602 1 92 827 GLN B O 1
ATOM 13709 N N . ALA B 1 828 ? -36.969 -43.406 -13.93 1 93.12 828 ALA B N 1
ATOM 13710 C CA . ALA B 1 828 ? -35.719 -43.312 -14.648 1 93.12 828 ALA B CA 1
ATOM 13711 C C . ALA B 1 828 ? -34.531 -43.656 -13.758 1 93.12 828 ALA B C 1
ATOM 13713 O O . ALA B 1 828 ? -33.594 -44.312 -14.203 1 93.12 828 ALA B O 1
ATOM 13714 N N . LEU B 1 829 ? -34.594 -43.312 -12.547 1 93.5 829 LEU B N 1
ATOM 13715 C CA . LEU B 1 829 ? -33.5 -43.562 -11.594 1 93.5 829 LEU B CA 1
ATOM 13716 C C . LEU B 1 829 ? -33.531 -45.031 -11.164 1 93.5 829 LEU B C 1
ATOM 13718 O O . LEU B 1 829 ? -32.469 -45.656 -11.031 1 93.5 829 LEU B O 1
ATOM 13722 N N . ASN B 1 830 ? -34.719 -45.594 -11 1 89.31 830 ASN B N 1
ATOM 13723 C CA . ASN B 1 830 ? -34.844 -46.969 -10.594 1 89.31 830 ASN B CA 1
ATOM 13724 C C . ASN B 1 830 ? -34.5 -47.906 -11.742 1 89.31 830 ASN B C 1
ATOM 13726 O O . ASN B 1 830 ? -34.062 -49.062 -11.516 1 89.31 830 ASN B O 1
ATOM 13730 N N . ALA B 1 831 ? -34.594 -47.406 -12.961 1 91.38 831 ALA B N 1
ATOM 13731 C CA . ALA B 1 831 ? -34.281 -48.219 -14.133 1 91.38 831 ALA B CA 1
ATOM 13732 C C . ALA B 1 831 ? -32.812 -48.188 -14.453 1 91.38 831 ALA B C 1
ATOM 13734 O O . ALA B 1 831 ? -32.344 -48.812 -15.406 1 91.38 831 ALA B O 1
ATOM 13735 N N . HIS B 1 832 ? -32.031 -47.469 -13.734 1 90.12 832 HIS B N 1
ATOM 13736 C CA . HIS B 1 832 ? -30.594 -47.344 -13.906 1 90.12 832 HIS B CA 1
ATOM 13737 C C . HIS B 1 832 ? -30.25 -46.812 -15.289 1 90.12 832 HIS B C 1
ATOM 13739 O O . HIS B 1 832 ? -29.328 -47.281 -15.938 1 90.12 832 HIS B O 1
ATOM 13745 N N . ASN B 1 833 ? -31.047 -45.812 -15.68 1 90.69 833 ASN B N 1
ATOM 13746 C CA . ASN B 1 833 ? -30.844 -45.219 -17 1 90.69 833 ASN B CA 1
ATOM 13747 C C . ASN B 1 833 ? -29.953 -43.969 -16.938 1 90.69 833 ASN B C 1
ATOM 13749 O O . ASN B 1 833 ? -29.578 -43.406 -17.969 1 90.69 833 ASN B O 1
ATOM 13753 N N . ILE B 1 834 ? -29.641 -43.562 -15.812 1 94.19 834 ILE B N 1
ATOM 13754 C CA . ILE B 1 834 ? -28.859 -42.344 -15.672 1 94.19 834 ILE B CA 1
ATOM 13755 C C . ILE B 1 834 ? -27.438 -42.688 -15.242 1 94.19 834 ILE B C 1
ATOM 13757 O O . ILE B 1 834 ? -27.203 -43.062 -14.094 1 94.19 834 ILE B O 1
ATOM 13761 N N . SER B 1 835 ? -26.516 -42.594 -16.156 1 93.5 835 SER B N 1
ATOM 13762 C CA . SER B 1 835 ? -25.094 -42.875 -15.891 1 93.5 835 SER B CA 1
ATOM 13763 C C . SER B 1 835 ? -24.203 -41.938 -16.688 1 93.5 835 SER B C 1
ATOM 13765 O O . SER B 1 835 ? -24.594 -41.438 -17.75 1 93.5 835 SER B O 1
ATOM 13767 N N . PHE B 1 836 ? -23.109 -41.594 -16.203 1 93.12 836 PHE B N 1
ATOM 13768 C CA . PHE B 1 836 ? -22.125 -40.781 -16.906 1 93.12 836 PHE B CA 1
ATOM 13769 C C . PHE B 1 836 ? -20.719 -41.344 -16.734 1 93.12 836 PHE B C 1
ATOM 13771 O O . PHE B 1 836 ? -20.484 -42.156 -15.844 1 93.12 836 PHE B O 1
ATOM 13778 N N . PHE B 1 837 ? -19.906 -40.906 -17.656 1 91.56 837 PHE B N 1
ATOM 13779 C CA . PHE B 1 837 ? -18.562 -41.469 -17.734 1 91.56 837 PHE B CA 1
ATOM 13780 C C . PHE B 1 837 ? -17.562 -40.594 -16.984 1 91.56 837 PHE B C 1
ATOM 13782 O O . PHE B 1 837 ? -17.656 -39.344 -17.016 1 91.56 837 PHE B O 1
ATOM 13789 N N . LEU B 1 838 ? -16.75 -41.281 -16.203 1 87.62 838 LEU B N 1
ATOM 13790 C CA . LEU B 1 838 ? -15.766 -40.625 -15.367 1 87.62 838 LEU B CA 1
ATOM 13791 C C . LEU B 1 838 ? -14.359 -41.062 -15.734 1 87.62 838 LEU B C 1
ATOM 13793 O O . LEU B 1 838 ? -14.172 -42.094 -16.375 1 87.62 838 LEU B O 1
ATOM 13797 N N . ARG B 1 839 ? -13.477 -40.25 -15.266 1 81.62 839 ARG B N 1
ATOM 13798 C CA . ARG B 1 839 ? -12.062 -40.562 -15.414 1 81.62 839 ARG B CA 1
ATOM 13799 C C . ARG B 1 839 ? -11.758 -41.969 -14.844 1 81.62 839 ARG B C 1
ATOM 13801 O O . ARG B 1 839 ? -12.383 -42.375 -13.875 1 81.62 839 ARG B O 1
ATOM 13808 N N . GLY B 1 840 ? -10.82 -42.656 -15.414 1 75.19 840 GLY B N 1
ATOM 13809 C CA . GLY B 1 840 ? -10.445 -44 -14.984 1 75.19 840 GLY B CA 1
ATOM 13810 C C . GLY B 1 840 ? -11.172 -45.094 -15.734 1 75.19 840 GLY B C 1
ATOM 13811 O O . GLY B 1 840 ? -10.883 -46.281 -15.547 1 75.19 840 GLY B O 1
ATOM 13812 N N . GLY B 1 841 ? -12.062 -44.656 -16.547 1 80.5 841 GLY B N 1
ATOM 13813 C CA . GLY B 1 841 ? -12.75 -45.625 -17.391 1 80.5 841 GLY B CA 1
ATOM 13814 C C . GLY B 1 841 ? -13.984 -46.219 -16.734 1 80.5 841 GLY B C 1
ATOM 13815 O O . GLY B 1 841 ? -14.43 -47.312 -17.109 1 80.5 841 GLY B O 1
ATOM 13816 N N . TYR B 1 842 ? -14.539 -45.469 -15.797 1 85.44 842 TYR B N 1
ATOM 13817 C CA . TYR B 1 842 ? -15.672 -46 -15.055 1 85.44 842 TYR B CA 1
ATOM 13818 C C . TYR B 1 842 ? -16.953 -45.25 -15.383 1 85.44 842 TYR B C 1
ATOM 13820 O O . TYR B 1 842 ? -16.906 -44.062 -15.703 1 85.44 842 TYR B O 1
ATOM 13828 N N . TRP B 1 843 ? -18 -46.031 -15.359 1 89.94 843 TRP B N 1
ATOM 13829 C CA . TRP B 1 843 ? -19.328 -45.438 -15.469 1 89.94 843 TRP B CA 1
ATOM 13830 C C . TRP B 1 843 ? -19.953 -45.219 -14.094 1 89.94 843 TRP B C 1
ATOM 13832 O O . TRP B 1 843 ? -19.922 -46.156 -13.266 1 89.94 843 TRP B O 1
ATOM 13842 N N . VAL B 1 844 ? -20.438 -44.094 -13.867 1 93.44 844 VAL B N 1
ATOM 13843 C CA . VAL B 1 844 ? -21.047 -43.781 -12.594 1 93.44 844 VAL B CA 1
ATOM 13844 C C . VAL B 1 844 ? -22.578 -43.812 -12.727 1 93.44 844 VAL B C 1
ATOM 13846 O O . VAL B 1 844 ? -23.141 -43.125 -13.578 1 93.44 844 VAL B O 1
ATOM 13849 N N . LEU B 1 845 ? -23.188 -44.625 -11.898 1 94.75 845 LEU B N 1
ATOM 13850 C CA . LEU B 1 845 ? -24.641 -44.75 -11.891 1 94.75 845 LEU B CA 1
ATOM 13851 C C . LEU B 1 845 ? -25.266 -43.875 -10.82 1 94.75 845 LEU B C 1
ATOM 13853 O O . LEU B 1 845 ? -24.766 -43.781 -9.703 1 94.75 845 LEU B O 1
ATOM 13857 N N . VAL B 1 846 ? -26.344 -43.188 -11.227 1 96 846 VAL B N 1
ATOM 13858 C CA . VAL B 1 846 ? -27.094 -42.312 -10.305 1 96 846 VAL B CA 1
ATOM 13859 C C . VAL B 1 846 ? -28.375 -43.031 -9.867 1 96 846 VAL B C 1
ATOM 13861 O O . VAL B 1 846 ? -29.172 -43.469 -10.703 1 96 846 VAL B O 1
ATOM 13864 N N . THR B 1 847 ? -28.562 -43.219 -8.547 1 94.56 847 THR B N 1
ATOM 13865 C CA . THR B 1 847 ? -29.75 -43.875 -8.031 1 94.56 847 THR B CA 1
ATOM 13866 C C . THR B 1 847 ? -30.391 -43.062 -6.902 1 94.56 847 THR B C 1
ATOM 13868 O O . THR B 1 847 ? -29.812 -42.062 -6.457 1 94.56 847 THR B O 1
ATOM 13871 N N . LEU B 1 848 ? -31.641 -43.438 -6.551 1 93.25 848 LEU B N 1
ATOM 13872 C CA . LEU B 1 848 ? -32.344 -42.812 -5.441 1 93.25 848 LEU B CA 1
ATOM 13873 C C . LEU B 1 848 ? -31.797 -43.281 -4.105 1 93.25 848 LEU B C 1
ATOM 13875 O O . LEU B 1 848 ? -31.547 -44.5 -3.938 1 93.25 848 LEU B O 1
ATOM 13879 N N . ALA B 1 849 ? -31.453 -42.406 -3.25 1 85.94 849 ALA B N 1
ATOM 13880 C CA . ALA B 1 849 ? -30.984 -42.781 -1.919 1 85.94 849 ALA B CA 1
ATOM 13881 C C . ALA B 1 849 ? -32.125 -43.312 -1.061 1 85.94 849 ALA B C 1
ATOM 13883 O O . ALA B 1 849 ? -33.25 -42.812 -1.151 1 85.94 849 ALA B O 1
ATOM 13884 N N . ASP B 1 850 ? -32.25 -44.594 -0.692 1 67.19 850 ASP B N 1
ATOM 13885 C CA . ASP B 1 850 ? -33.281 -45.188 0.162 1 67.19 850 ASP B CA 1
ATOM 13886 C C . ASP B 1 850 ? -33.531 -44.312 1.397 1 67.19 850 ASP B C 1
ATOM 13888 O O . ASP B 1 850 ? -32.562 -43.875 2.035 1 67.19 850 ASP B O 1
ATOM 13892 N N . SER B 1 851 ? -34.562 -43.531 1.323 1 48.56 851 SER B N 1
ATOM 13893 C CA . SER B 1 851 ? -35.031 -42.781 2.473 1 48.56 851 SER B CA 1
ATOM 13894 C C . SER B 1 851 ? -34.781 -43.531 3.775 1 48.56 851 SER B C 1
ATOM 13896 O O . SER B 1 851 ? -35.125 -43.031 4.855 1 48.56 851 SER B O 1
ATOM 13898 N N . SER B 1 852 ? -34.812 -44.938 3.773 1 39.12 852 SER B N 1
ATOM 13899 C CA . SER B 1 852 ? -35 -45.5 5.094 1 39.12 852 SER B CA 1
ATOM 13900 C C . SER B 1 852 ? -33.906 -45.094 6.062 1 39.12 852 SER B C 1
ATOM 13902 O O . SER B 1 852 ? -34.094 -45.156 7.277 1 39.12 852 SER B O 1
ATOM 13904 N N . SER B 1 853 ? -32.688 -45.25 5.676 1 35.16 853 SER B N 1
ATOM 13905 C CA . SER B 1 853 ? -31.812 -45.375 6.836 1 35.16 853 SER B CA 1
ATOM 13906 C C . SER B 1 853 ? -31.75 -44.094 7.637 1 35.16 853 SER B C 1
ATOM 13908 O O . SER B 1 853 ? -31.5 -44.125 8.844 1 35.16 853 SER B O 1
ATOM 13910 N N . ASP B 1 854 ? -31.516 -43 6.969 1 35.44 854 ASP B N 1
ATOM 13911 C CA . ASP B 1 854 ? -30.984 -42.031 7.93 1 35.44 854 ASP B CA 1
ATOM 13912 C C . ASP B 1 854 ? -32.094 -41.406 8.742 1 35.44 854 ASP B C 1
ATOM 13914 O O . ASP B 1 854 ? -31.938 -40.312 9.312 1 35.44 854 ASP B O 1
ATOM 13918 N N . SER B 1 855 ? -33.344 -41.875 8.547 1 31 855 SER B N 1
ATOM 13919 C CA . SER B 1 855 ? -34.156 -41.281 9.625 1 31 855 SER B CA 1
ATOM 13920 C C . SER B 1 855 ? -33.625 -41.719 10.984 1 31 855 SER B C 1
ATOM 13922 O O . SER B 1 855 ? -34.281 -42.531 11.672 1 31 855 SER B O 1
ATOM 13924 N N . GLN B 1 856 ? -32.438 -42.219 11.133 1 28.66 856 GLN B N 1
ATOM 13925 C CA . GLN B 1 856 ? -32.094 -42.344 12.555 1 28.66 856 GLN B CA 1
ATOM 13926 C C . GLN B 1 856 ? -32.469 -41.094 13.312 1 28.66 856 GLN B C 1
ATOM 13928 O O . GLN B 1 856 ? -31.906 -40 13.039 1 28.66 856 GLN B O 1
ATOM 13933 N N . ARG B 1 857 ? -33.75 -41.031 13.773 1 27.92 857 ARG B N 1
ATOM 13934 C CA . ARG B 1 857 ? -34.344 -40.188 14.797 1 27.92 857 ARG B CA 1
ATOM 13935 C C . ARG B 1 857 ? -33.375 -39.875 15.922 1 27.92 857 ARG B C 1
ATOM 13937 O O . ARG B 1 857 ? -32.812 -40.812 16.5 1 27.92 857 ARG B O 1
ATOM 13944 N N . ILE B 1 858 ? -32.688 -38.812 15.844 1 30.31 858 ILE B N 1
ATOM 13945 C CA . ILE B 1 858 ? -32.281 -38.219 17.125 1 30.31 858 ILE B CA 1
ATOM 13946 C C . ILE B 1 858 ? -33.438 -38.312 18.125 1 30.31 858 ILE B C 1
ATOM 13948 O O . ILE B 1 858 ? -34.375 -37.531 18.094 1 30.31 858 ILE B O 1
ATOM 13952 N N . GLY B 1 859 ? -34.219 -39.469 18.047 1 27.92 859 GLY B N 1
ATOM 13953 C CA . GLY B 1 859 ? -35.094 -39.719 19.188 1 27.92 859 GLY B CA 1
ATOM 13954 C C . GLY B 1 859 ? -34.375 -39.625 20.516 1 27.92 859 GLY B C 1
ATOM 13955 O O . GLY B 1 859 ? -34.844 -40.156 21.531 1 27.92 859 GLY B O 1
ATOM 13956 N N . GLY B 1 860 ? -33.156 -39.062 20.484 1 29.16 860 GLY B N 1
ATOM 13957 C CA . GLY B 1 860 ? -32.656 -38.969 21.828 1 29.16 860 GLY B CA 1
ATOM 13958 C C . GLY B 1 860 ? -33.531 -38.156 22.75 1 29.16 860 GLY B C 1
ATOM 13959 O O . GLY B 1 860 ? -33.219 -37.031 23.109 1 29.16 860 GLY B O 1
ATOM 13960 N N . GLY B 1 861 ? -34.906 -38.156 22.484 1 27.61 861 GLY B N 1
ATOM 13961 C CA . GLY B 1 861 ? -35.625 -37.438 23.547 1 27.61 861 GLY B CA 1
ATOM 13962 C C . GLY B 1 861 ? -35.219 -37.906 24.938 1 27.61 861 GLY B C 1
ATOM 13963 O O . GLY B 1 861 ? -35.219 -37.094 25.875 1 27.61 861 GLY B O 1
ATOM 13964 N N . SER B 1 862 ? -35.312 -39.219 25.094 1 31.67 862 SER B N 1
ATOM 13965 C CA . SER B 1 862 ? -35.531 -39.719 26.453 1 31.67 862 SER B CA 1
ATOM 13966 C C . SER B 1 862 ? -34.281 -39.531 27.312 1 31.67 862 SER B C 1
ATOM 13968 O O . SER B 1 862 ? -34.344 -39.562 28.547 1 31.67 862 SER B O 1
ATOM 13970 N N . GLY B 1 863 ? -33.156 -39.719 26.594 1 30.69 863 GLY B N 1
ATOM 13971 C CA . GLY B 1 863 ? -32 -39.812 27.484 1 30.69 863 GLY B CA 1
ATOM 13972 C C . GLY B 1 863 ? -31.656 -38.469 28.109 1 30.69 863 GLY B C 1
ATOM 13973 O O . GLY B 1 863 ? -30.656 -38.344 28.828 1 30.69 863 GLY B O 1
ATOM 13974 N N . TYR B 1 864 ? -32.25 -37.469 27.516 1 32.66 864 TYR B N 1
ATOM 13975 C CA . TYR B 1 864 ? -32.094 -36.188 28.172 1 32.66 864 TYR B CA 1
ATOM 13976 C C . TYR B 1 864 ? -32.719 -36.188 29.547 1 32.66 864 TYR B C 1
ATOM 13978 O O . TYR B 1 864 ? -32.312 -35.438 30.438 1 32.66 864 TYR B O 1
ATOM 13986 N N . TRP B 1 865 ? -33.781 -36.969 29.656 1 35.53 865 TRP B N 1
ATOM 13987 C CA . TRP B 1 865 ? -34.406 -37.094 30.953 1 35.53 865 TRP B CA 1
ATOM 13988 C C . TRP B 1 865 ? -33.5 -37.75 31.953 1 35.53 865 TRP B C 1
ATOM 13990 O O . TRP B 1 865 ? -33.562 -37.469 33.156 1 35.53 865 TRP B O 1
ATOM 14000 N N . ALA B 1 866 ? -32.781 -38.812 31.453 1 38.69 866 ALA B N 1
ATOM 14001 C CA . ALA B 1 866 ? -31.875 -39.469 32.406 1 38.69 866 ALA B CA 1
ATOM 14002 C C . ALA B 1 866 ? -30.797 -38.5 32.906 1 38.69 866 ALA B C 1
ATOM 14004 O O . ALA B 1 866 ? -30.453 -38.531 34.062 1 38.69 866 ALA B O 1
ATOM 14005 N N . ILE B 1 867 ? -30.281 -37.812 31.875 1 36.09 867 ILE B N 1
ATOM 14006 C CA . ILE B 1 867 ? -29.297 -36.844 32.375 1 36.09 867 ILE B CA 1
ATOM 14007 C C . ILE B 1 867 ? -29.984 -35.75 33.156 1 36.09 867 ILE B C 1
ATOM 14009 O O . ILE B 1 867 ? -29.484 -35.281 34.188 1 36.09 867 ILE B O 1
ATOM 14013 N N . VAL B 1 868 ? -31.219 -35.312 32.719 1 40.78 868 VAL B N 1
ATOM 14014 C CA . VAL B 1 868 ? -31.969 -34.406 33.594 1 40.78 868 VAL B CA 1
ATOM 14015 C C . VAL B 1 868 ? -32.312 -35.094 34.906 1 40.78 868 VAL B C 1
ATOM 14017 O O . VAL B 1 868 ? -32.188 -34.5 35.969 1 40.78 868 VAL B O 1
ATOM 14020 N N . PHE B 1 869 ? -32.75 -36.375 34.781 1 45.09 869 PHE B N 1
ATOM 14021 C CA . PHE B 1 869 ? -33.031 -37.156 35.969 1 45.09 869 PHE B CA 1
ATOM 14022 C C . PHE B 1 869 ? -31.781 -37.344 36.812 1 45.09 869 PHE B C 1
ATOM 14024 O O . PHE B 1 869 ? -31.828 -37.219 38.062 1 45.09 869 PHE B O 1
ATOM 14031 N N . LEU B 1 870 ? -30.672 -37.719 36.094 1 42.09 870 LEU B N 1
ATOM 14032 C CA . LEU B 1 870 ? -29.453 -37.812 36.875 1 42.09 870 LEU B CA 1
ATOM 14033 C C . LEU B 1 870 ? -29.047 -36.438 37.406 1 42.09 870 LEU B C 1
ATOM 14035 O O . LEU B 1 870 ? -28.578 -36.312 38.531 1 42.09 870 LEU B O 1
ATOM 14039 N N . PHE B 1 871 ? -29.281 -35.438 36.5 1 43.66 871 PHE B N 1
ATOM 14040 C CA . PHE B 1 871 ? -29.016 -34.094 36.969 1 43.66 871 PHE B CA 1
ATOM 14041 C C . PHE B 1 871 ? -29.984 -33.719 38.062 1 43.66 871 PHE B C 1
ATOM 14043 O O . PHE B 1 871 ? -29.594 -33.125 39.062 1 43.66 871 PHE B O 1
ATOM 14050 N N . VAL B 1 872 ? -31.297 -34.062 37.875 1 44.91 872 VAL B N 1
ATOM 14051 C CA . VAL B 1 872 ? -32.25 -33.781 38.938 1 44.91 872 VAL B CA 1
ATOM 14052 C C . VAL B 1 872 ? -31.938 -34.656 40.156 1 44.91 872 VAL B C 1
ATOM 14054 O O . VAL B 1 872 ? -32 -34.188 41.281 1 44.91 872 VAL B O 1
ATOM 14057 N N . ILE B 1 873 ? -31.578 -35.938 39.875 1 46.97 873 ILE B N 1
ATOM 14058 C CA . ILE B 1 873 ? -31.188 -36.781 41 1 46.97 873 ILE B CA 1
ATOM 14059 C C . ILE B 1 873 ? -29.953 -36.188 41.688 1 46.97 873 ILE B C 1
ATOM 14061 O O . ILE B 1 873 ? -29.875 -36.156 42.906 1 46.97 873 ILE B O 1
ATOM 14065 N N . CYS B 1 874 ? -29 -35.75 40.781 1 42.78 874 CYS B N 1
ATOM 14066 C CA . CYS B 1 874 ? -27.844 -35.125 41.406 1 42.78 874 CYS B CA 1
ATOM 14067 C C . CYS B 1 874 ? -28.219 -33.844 42.125 1 42.78 874 CYS B C 1
ATOM 14069 O O . CYS B 1 874 ? -27.703 -33.531 43.219 1 42.78 874 CYS B O 1
ATOM 14071 N N . LEU B 1 875 ? -29.188 -33.125 41.531 1 47.06 875 LEU B N 1
ATOM 14072 C CA . LEU B 1 875 ? -29.656 -31.938 42.25 1 47.06 875 LEU B CA 1
ATOM 14073 C C . LEU B 1 875 ? -30.406 -32.344 43.5 1 47.06 875 LEU B C 1
ATOM 14075 O O . LEU B 1 875 ? -30.266 -31.688 44.531 1 47.06 875 LEU B O 1
ATOM 14079 N N . VAL B 1 876 ? -31.312 -33.344 43.375 1 49.59 876 VAL B N 1
ATOM 14080 C CA . VAL B 1 876 ? -32.031 -33.781 44.562 1 49.59 876 VAL B CA 1
ATOM 14081 C C . VAL B 1 876 ? -31.062 -34.344 45.594 1 49.59 876 VAL B C 1
ATOM 14083 O O . VAL B 1 876 ? -31.172 -34.094 46.781 1 49.59 876 VAL B O 1
ATOM 14086 N N . ALA B 1 877 ? -30.047 -35.156 45.062 1 46.5 877 ALA B N 1
ATOM 14087 C CA . ALA B 1 877 ? -29.078 -35.688 46 1 46.5 877 ALA B CA 1
ATOM 14088 C C . ALA B 1 877 ? -28.281 -34.562 46.656 1 46.5 877 ALA B C 1
ATOM 14090 O O . ALA B 1 877 ? -28.016 -34.594 47.875 1 46.5 877 ALA B O 1
ATOM 14091 N N . VAL B 1 878 ? -27.922 -33.562 45.781 1 46.53 878 VAL B N 1
ATOM 14092 C CA . VAL B 1 878 ? -27.219 -32.438 46.375 1 46.53 878 VAL B CA 1
ATOM 14093 C C . VAL B 1 878 ? -28.172 -31.672 47.281 1 46.53 878 VAL B C 1
ATOM 14095 O O . VAL B 1 878 ? -27.797 -31.266 48.406 1 46.53 878 VAL B O 1
ATOM 14098 N N . GLY B 1 879 ? -29.469 -31.562 46.875 1 46.28 879 GLY B N 1
ATOM 14099 C CA . GLY B 1 879 ? -30.422 -30.953 47.781 1 46.28 879 GLY B CA 1
ATOM 14100 C C . GLY B 1 879 ? -30.609 -31.734 49.062 1 46.28 879 GLY B C 1
ATOM 14101 O O . GLY B 1 879 ? -30.672 -31.141 50.156 1 46.28 879 GLY B O 1
ATOM 14102 N N . ALA B 1 880 ? -30.75 -33.062 48.875 1 48.84 880 ALA B N 1
ATOM 14103 C CA . ALA B 1 880 ? -30.891 -33.875 50.062 1 48.84 880 ALA B CA 1
ATOM 14104 C C . ALA B 1 880 ? -29.656 -33.75 50.969 1 48.84 880 ALA B C 1
ATOM 14106 O O . ALA B 1 880 ? -29.766 -33.75 52.188 1 48.84 880 ALA B O 1
ATOM 14107 N N . PHE B 1 881 ? -28.5 -33.688 50.25 1 47.03 881 PHE B N 1
ATOM 14108 C CA . PHE B 1 881 ? -27.281 -33.562 51.062 1 47.03 881 PHE B CA 1
ATOM 14109 C C . PHE B 1 881 ? -27.297 -32.219 51.812 1 47.03 881 PHE B C 1
ATOM 14111 O O . PHE B 1 881 ? -26.922 -32.188 53 1 47.03 881 PHE B O 1
ATOM 14118 N N . ILE B 1 882 ? -27.75 -31.188 51.125 1 44.62 882 ILE B N 1
ATOM 14119 C CA . ILE B 1 882 ? -27.797 -29.922 51.844 1 44.62 882 ILE B CA 1
ATOM 14120 C C . ILE B 1 882 ? -28.812 -30 52.969 1 44.62 882 ILE B C 1
ATOM 14122 O O . ILE B 1 882 ? -28.547 -29.531 54.094 1 44.62 882 ILE B O 1
ATOM 14126 N N . LEU B 1 883 ? -29.906 -30.625 52.75 1 47.84 883 LEU B N 1
ATOM 14127 C CA . LEU B 1 883 ? -30.875 -30.688 53.844 1 47.84 883 LEU B CA 1
ATOM 14128 C C . LEU B 1 883 ? -30.328 -31.484 55.031 1 47.84 883 LEU B C 1
ATOM 14130 O O . LEU B 1 883 ? -30.562 -31.141 56.188 1 47.84 883 LEU B O 1
ATOM 14134 N N . TYR B 1 884 ? -29.594 -32.625 54.688 1 45.81 884 TYR B N 1
ATOM 14135 C CA . TYR B 1 884 ? -29.094 -33.406 55.812 1 45.81 884 TYR B CA 1
ATOM 14136 C C . TYR B 1 884 ? -28.109 -32.594 56.625 1 45.81 884 TYR B C 1
ATOM 14138 O O . TYR B 1 884 ? -28.109 -32.656 57.875 1 45.81 884 TYR B O 1
ATOM 14146 N N . LYS B 1 885 ? -27.25 -31.828 55.875 1 40.47 885 LYS B N 1
ATOM 14147 C CA . LYS B 1 885 ? -26.266 -31.125 56.719 1 40.47 885 LYS B CA 1
ATOM 14148 C C . LYS B 1 885 ? -26.938 -30.078 57.594 1 40.47 885 LYS B C 1
ATOM 14150 O O . LYS B 1 885 ? -26.344 -29.609 58.562 1 40.47 885 LYS B O 1
ATOM 14155 N N . PHE B 1 886 ? -28.125 -29.5 57.25 1 43.84 886 PHE B N 1
ATOM 14156 C CA . PHE B 1 886 ? -28.703 -28.562 58.188 1 43.84 886 PHE B CA 1
ATOM 14157 C C . PHE B 1 886 ? -29.125 -29.266 59.469 1 43.84 886 PHE B C 1
ATOM 14159 O O . PHE B 1 886 ? -29.219 -28.641 60.531 1 43.84 886 PHE B O 1
ATOM 14166 N N . LYS B 1 887 ? -29.609 -30.438 59.406 1 37.44 887 LYS B N 1
ATOM 14167 C CA . LYS B 1 887 ? -30.125 -30.953 60.688 1 37.44 887 LYS B CA 1
ATOM 14168 C C . LYS B 1 887 ? -29 -31.203 61.688 1 37.44 887 LYS B C 1
ATOM 14170 O O . LYS B 1 887 ? -29.25 -31.375 62.875 1 37.44 887 LYS B O 1
ATOM 14175 N N . ARG B 1 888 ? -27.781 -31.656 61.125 1 37.34 888 ARG B N 1
ATOM 14176 C CA . ARG B 1 888 ? -26.922 -32 62.25 1 37.34 888 ARG B CA 1
ATOM 14177 C C . ARG B 1 888 ? -26.438 -30.766 63 1 37.34 888 ARG B C 1
ATOM 14179 O O . ARG B 1 888 ? -25.969 -30.859 64.125 1 37.34 888 ARG B O 1
ATOM 14186 N N . GLN B 1 889 ? -26.359 -29.547 62.531 1 28.84 889 GLN B N 1
ATOM 14187 C CA . GLN B 1 889 ? -26.062 -28.641 63.625 1 28.84 889 GLN B CA 1
ATOM 14188 C C . GLN B 1 889 ? -27.312 -28.266 64.375 1 28.84 889 GLN B C 1
ATOM 14190 O O . GLN B 1 889 ? -28.375 -28.047 63.812 1 28.84 889 GLN B O 1
#

Sequence (1778 aa):
IILVSSSHNDRDQSLFISTDEGATFQKQPITFFVETLLFHPKEEDKVLAYTKEGKAYVSMDLGKKWILLQERVSKDHIFWAVAGVDGDPDLVHMEIQDSSGGYRYITCQIQNCSDKTMTVHFAGGTDRDSLTVQDDYIFLQTTSANRTKYYVSYRRNGFVQMKLPKYALPKDLQIISTDENQVFVAVQEWYQTDTYNLYQSDPQGVYYSILLENVRSTKQPEENVLIDILEVRGVKGVFLANQKIDGKVTTLITYNKGRDWDFLNPPDIDMNGKPTNCKPPDCYLHLHLRWADNPYVSGTVHTKDTAPGLIMGAGNLGSQLVEYKEEMYITSDCGNTWRQVFEEEHHILYLDHGGVIVAIKDTSIPLKILKFSIDEGQTWSTHNFTSTSVFVDGLLSEPGDETLVMTVFGHISYRSDWELVKVDFRPSFPRECTDDDYESWELTNLQGDRCIMGQQRSFRKRKISSWCIKGRSFTSALTSKVCECVNSDFLCDYGFERSAFLKSESSKCFADFWFNPEEPPEDCMLGQAYTSSTGYRKVVSNVCEGGVDLQQNLAQRMCPLIAPKGLHISIREESLAVRPGEDITFIVRQEQGDILNTKYQVDLGDGFKAIYVNLTMTGEPIRHHYENPGIYRVSVKAENVAGHDEAVVFIQVNSPLQALNLEVVPVVGRNQEVNLTAIILPKNPNLTVFYWWIGNNLQPLLTLESFLVMKFAETGDIRVTVQASCGSSMLQDSKVVHVFDHFHVLPLKFTKHLDMYNPDIPEWREDIGRVVTRLLAKETNIPKETLMTVVKPGLPTTADLHVLLPANQPKRKRSVTGDKRIAAIKQALNAHNISFFLRGGYWVLVTLADSSSDSQRIGGGSGYWAIVFLFVICLVAVGAFILYKFKRQIILVSSSHNDRDQSLFISTDEGATFQKQPITFFVETLLFHPKEEDKVLAYTKEGKAYVSMDLGKKWILLQERVSKDHIFWAVAGVDGDPDLVHMEIQDSSGGYRYITCQIQNCSDKTMTVHFAGGTDRDSLTVQDDYIFLQTTSANRTKYYVSYRRNGFVQMKLPKYALPKDLQIISTDENQVFVAVQEWYQTDTYNLYQSDPQGVYYSILLENVRSTKQPEENVLIDILEVRGVKGVFLANQKIDGKVTTLITYNKGRDWDFLNPPDIDMNGKPTNCKPPDCYLHLHLRWADNPYVSGTVHTKDTAPGLIMGAGNLGSQLVEYKEEMYITSDCGNTWRQVFEEEHHILYLDHGGVIVAIKDTSIPLKILKFSIDEGQTWSTHNFTSTSVFVDGLLSEPGDETLVMTVFGHISYRSDWELVKVDFRPSFPRECTDDDYESWELTNLQGDRCIMGQQRSFRKRKISSWCIKGRSFTSALTSKVCECVNSDFLCDYGFERSAFLKSESSKCFADFWFNPEEPPEDCMLGQAYTSSTGYRKVVSNVCEGGVDLQQNLAQRMCPLIAPKGLHISIREESLAVRPGEDITFIVRQEQGDILNTKYQVDLGDGFKAIYVNLTMTGEPIRHHYENPGIYRVSVKAENVAGHDEAVVFIQVNSPLQALNLEVVPVVGRNQEVNLTAIILPKNPNLTVFYWWIGNNLQPLLTLESFLVMKFAETGDIRVTVQASCGSSMLQDSKVVHVFDHFHVLPLKFTKHLDMYNPDIPEWREDIGRVVTRLLAKETNIPKETLMTVVKPGLPTTADLHVLLPANQPKRKRSVTGDKRIAAIKQALNAHNISFFLRGGYWVLVTLADSSSDSQRIGGGSGYWAIVFLFVICLVAVGAFILYKFKRQ